Protein 2KZC (pdb70)

B-factor: mean 36.22, std 22.62, range [0.11, 75.14]

Radius of gyration: 12.34 Å; Cα contacts (8 Å, |Δi|>4): 78; chains: 1; bounding box: 36×29×21 Å

Sequence (85 aa):
GMQFKAEARRNKLMGLWVAEVLGKSGDEANAYAAEVVKADFEEAGHEDVMRKVLGDLDGKRPEAEVRAKYEGLMAVAKAQLMDELGMQFKAEARRNKLMGLWVAEVLGKSGDEANAYAAEVVKADFEEAGHEDVMRKVLGDLDGKRPEAEVRAKYEGLMAVAKAQLMDELGMQFKAEARRNKLMGLWVAEVLGKSGDEANAYAAEVVKADFEEAGHEDVMRKVLGDLDGKRPEAEVRAKYEGLMAVAKAQLMDELGMQFKAEARRNKLMGLWVAEVLGKSGDEANAYAAEVVKADFEEAGHEDVMRKVLGDLDGKRPEAEVRAKYEGLMAVAKAQLMDELGMQFKAEARRNKLMGLWVAEVLGKSGDEANAYAAEVVKADFEEAGHEDVMRKVLGDLDGKRPEAEVRAKYEGLMAVAKAQLMDELGMQFKAEARRNKLMGLWVAEVLGKSGDEANAYAAEVVKADFEEAGHEDVMRKVLGDLDGKRPEAEVRAKYEGLMAVAKAQLMDELGMQFKAEARRNKLMGLWVAEVLGKSGDEANAYAAEVVKADFEEAGHEDVMRKVLGDLDGKRPEAEVRAKYEGLMAVAKAQLMDELGMQFKAEARRNKLMGLWVAEVLGKSGDEANAYAAEVVKADFEEAGHEDVMRKVLGDLDGKRPEAEVRAKYEGLMAVAKAQLMDELGMQFKAEARRNKLMGLWVAEVLGKSGDEANAYAAEVVKADFEEAGHEDVMRKVLGDLDGKRPEAEVRAKYEGLMAVAKAQLMDELGMQFKAEARRNKLMGLWVAEVLGKSGDEANAYAAEVVKADFEEAGHEDVMRKVLGDLDGKRPEAEVRAKYEGLMAVAKAQLMDELGMQFKAEARRNKLMGLWVAEVLGKSGDEANAYAAEVVKADFEEAGHEDVMRKVLGDLDGKRPEAEVRAKYEGLMAVAKAQLMDELGMQFKAEARRNKLMGLWVAEVLGKSGDEANAYAAEVVKADFEEAGHEDVMRKVLGDLDGKRPEAEVRAKYEGLMAVAKAQLMDELGMQFKAEARRNKLMGLWVAEVLGKSGDEANAYAAEVVKADFEEAGHEDVMRKVLGDLDGKRPEAEVRAKYEGLMAVAKAQLMDELGMQFKAEARRNKLMGLWVAEVLGKSGDEANAYAAEVVKADFEEAGHEDVMRKVLGDLDGKRPEAEVRAKYEGLMAVAKAQLMDELGMQFKAEARRNKLMGLWVAEVLGKSGDEANAYAAEVVKADFEEAGHEDVMRKVLGDLDGKRPEAEVRAKYEGLMAVAKAQLMDELGMQFKAEARRNKLMGLWVAEVLGKSGDEANAYAAEVVKADFEEAGHEDVMRKVLGDLDGKRPEAEVRAKYEGLMAVAKAQLMDELGMQFKAEARRNKLMGLWVAEVLGKSGDEANAYAAEVVKADFEEAGHEDVMRKVLGDLDGKRPEAEVRAKYEGLMAVAKAQLMDELGMQFKAEARRNKLMGLWVAEVLGKSGDEANAYAAEVVKADFEEAGHEDVMRKVLGDLDGKRPEAEVRAKYEGLMAVAKAQLMDELGMQFKAEARRNKLMGLWVAEVLGKSGDEANAYAAEVVKADFEEAGHEDVMRKVLGDLDGKRPEAEVRAKYEGLMAVAKAQLMDELGMQFKAEARRNKLMGLWVAEVLGKSGDEANAYAAEVVKADFEEAGHEDVMRKVLGDLDGKRPEAEVRAKYEGLMAVAKAQLMDEL

Secondary structure (DSSP, 8-state):
--HHHHHHHHHHHHHHHHHHHHT--HHHHHHHHHHGGGSSSSSSSSSHHHHHHHHHHTTSS-HHHHHHHHHHHHHHHHHHHHH--

Structure (mmCIF, N/CA/C/O backbone):
data_2KZC
#
_entry.id   2KZC
#
loop_
_atom_site.group_PDB
_atom_site.id
_atom_site.type_symbol
_atom_site.label_atom_id
_atom_site.label_alt_id
_atom_site.label_comp_id
_atom_site.label_asym_id
_atom_site.label_entity_id
_atom_site.label_seq_id
_atom_site.pdbx_PDB_ins_code
_atom_site.Cartn_x
_atom_site.Cartn_y
_atom_site.Cartn_z
_atom_site.occupancy
_atom_site.B_iso_or_equiv
_atom_site.auth_seq_id
_atom_site.auth_comp_id
_atom_site.auth_asym_id
_atom_site.auth_atom_id
_atom_site.pdbx_PDB_model_num
ATOM 1 N N . GLY A 1 1 ? -19.750 6.450 2.674 1.00 41.34 1 GLY A N 1
ATOM 2 C CA . GLY A 1 1 ? -18.695 6.671 1.674 1.00 21.20 1 GLY A CA 1
ATOM 3 C C . GLY A 1 1 ? -17.841 5.427 1.517 1.00 22.02 1 GLY A C 1
ATOM 4 O O . GLY A 1 1 ? -17.751 4.616 2.438 1.00 50.23 1 GLY A O 1
ATOM 8 N N . MET A 1 2 ? -17.193 5.242 0.364 1.00 23.10 2 MET A N 1
ATOM 9 C CA . MET A 1 2 ? -16.323 4.089 0.124 1.00 30.30 2 MET A CA 1
ATOM 10 C C . MET A 1 2 ? -14.845 4.421 0.325 1.00 12.32 2 MET A C 1
ATOM 11 O O . MET A 1 2 ? -14.036 3.500 0.359 1.00 51.55 2 MET A O 1
ATOM 25 N N . GLN A 1 3 ? -14.503 5.702 0.515 1.00 33.02 3 GLN A N 1
ATOM 26 C CA . GLN A 1 3 ? -13.139 6.229 0.542 1.00 41.24 3 GLN A CA 1
ATOM 27 C C . GLN A 1 3 ? -12.184 5.390 1.363 1.00 31.43 3 GLN A C 1
ATOM 28 O O . GLN A 1 3 ? -11.081 5.125 0.928 1.00 33.23 3 GLN A O 1
ATOM 42 N N . PHE A 1 4 ? -12.652 5.004 2.534 1.00 21.14 4 PHE A N 1
ATOM 43 C CA . PHE A 1 4 ? -11.950 4.650 3.753 1.00 33.11 4 PHE A CA 1
ATOM 44 C C . PHE A 1 4 ? -11.750 3.146 3.758 1.00 14.33 4 PHE A C 1
ATOM 45 O O . PHE A 1 4 ? -10.634 2.651 3.850 1.00 2.20 4 PHE A O 1
ATOM 62 N N . LYS A 1 5 ? -12.837 2.412 3.502 1.00 42.15 5 LYS A N 1
ATOM 63 C CA . LYS A 1 5 ? -12.786 0.991 3.191 1.00 65.13 5 LYS A CA 1
ATOM 64 C C . LYS A 1 5 ? -11.820 0.758 2.032 1.00 54.45 5 LYS A C 1
ATOM 65 O O . LYS A 1 5 ? -10.917 -0.072 2.150 1.00 22.00 5 LYS A O 1
ATOM 84 N N . ALA A 1 6 ? -11.983 1.512 0.940 1.00 30.23 6 ALA A N 1
ATOM 85 C CA . ALA A 1 6 ? -11.109 1.461 -0.220 1.00 64.25 6 ALA A CA 1
ATOM 86 C C . ALA A 1 6 ? -9.691 1.908 0.115 1.00 43.25 6 ALA A C 1
ATOM 87 O O . ALA A 1 6 ? -8.756 1.331 -0.436 1.00 11.24 6 ALA A O 1
ATOM 94 N N . GLU A 1 7 ? -9.504 2.919 0.965 1.00 51.24 7 GLU A N 1
ATOM 95 C CA . GLU A 1 7 ? -8.172 3.378 1.386 1.00 71.01 7 GLU A CA 1
ATOM 96 C C . GLU A 1 7 ? -7.470 2.232 2.099 1.00 3.50 7 GLU A C 1
ATOM 97 O O . GLU A 1 7 ? -6.489 1.713 1.581 1.00 45.11 7 GLU A O 1
ATOM 109 N N . ALA A 1 8 ? -8.022 1.761 3.219 1.00 25.10 8 ALA A N 1
ATOM 110 C CA . ALA A 1 8 ? -7.448 0.701 4.029 1.00 24.24 8 ALA A CA 1
ATOM 111 C C . ALA A 1 8 ? -7.045 -0.503 3.172 1.00 5.53 8 ALA A C 1
ATOM 112 O O . ALA A 1 8 ? -5.971 -1.070 3.371 1.00 74.21 8 ALA A O 1
ATOM 119 N N . ARG A 1 9 ? -7.889 -0.890 2.207 1.00 34.22 9 ARG A N 1
ATOM 120 C CA . ARG A 1 9 ? -7.618 -2.006 1.306 1.00 14.14 9 ARG A CA 1
ATOM 121 C C . ARG A 1 9 ? -6.471 -1.676 0.342 1.00 14.52 9 ARG A C 1
ATOM 122 O O . ARG A 1 9 ? -5.556 -2.479 0.207 1.00 22.43 9 ARG A O 1
ATOM 143 N N . ARG A 1 10 ? -6.484 -0.518 -0.332 1.00 31.13 10 ARG A N 1
ATOM 144 C CA . ARG A 1 10 ? -5.418 -0.052 -1.238 1.00 21.51 10 ARG A CA 1
ATOM 145 C C . ARG A 1 10 ? -4.090 -0.037 -0.491 1.00 70.54 10 ARG A C 1
ATOM 146 O O . ARG A 1 10 ? -3.112 -0.603 -0.978 1.00 73.42 10 ARG A O 1
ATOM 167 N N . ASN A 1 11 ? -4.071 0.577 0.682 1.00 2.20 11 ASN A N 1
ATOM 168 C CA . ASN A 1 11 ? -2.876 0.821 1.476 1.00 25.22 11 ASN A CA 1
ATOM 169 C C . ASN A 1 11 ? -2.309 -0.537 1.913 1.00 25.14 11 ASN A C 1
ATOM 170 O O . ASN A 1 11 ? -1.144 -0.842 1.655 1.00 4.44 11 ASN A O 1
ATOM 181 N N . LYS A 1 12 ? -3.155 -1.418 2.469 1.00 62.31 12 LYS A N 1
ATOM 182 C CA . LYS A 1 12 ? -2.796 -2.788 2.862 1.00 53.41 12 LYS A CA 1
ATOM 183 C C . LYS A 1 12 ? -2.233 -3.583 1.686 1.00 2.41 12 LYS A C 1
ATOM 184 O O . LYS A 1 12 ? -1.156 -4.167 1.805 1.00 32.11 12 LYS A O 1
ATOM 203 N N . LEU A 1 13 ? -2.954 -3.618 0.560 1.00 44.43 13 LEU A N 1
ATOM 204 C CA . LEU A 1 13 ? -2.557 -4.385 -0.617 1.00 24.34 13 LEU A CA 1
ATOM 205 C C . LEU A 1 13 ? -1.174 -3.953 -1.093 1.00 25.43 13 LEU A C 1
ATOM 206 O O . LEU A 1 13 ? -0.368 -4.815 -1.444 1.00 22.12 13 LEU A O 1
ATOM 222 N N . MET A 1 14 ? -0.878 -2.645 -1.125 1.00 65.13 14 MET A N 1
ATOM 223 C CA . MET A 1 14 ? 0.432 -2.198 -1.571 1.00 54.35 14 MET A CA 1
ATOM 224 C C . MET A 1 14 ? 1.495 -2.732 -0.625 1.00 13.13 14 MET A C 1
ATOM 225 O O . MET A 1 14 ? 2.507 -3.240 -1.095 1.00 45.15 14 MET A O 1
ATOM 239 N N . GLY A 1 15 ? 1.240 -2.682 0.686 1.00 52.01 15 GLY A N 1
ATOM 240 C CA . GLY A 1 15 ? 2.108 -3.272 1.688 1.00 73.55 15 GLY A CA 1
ATOM 241 C C . GLY A 1 15 ? 2.502 -4.703 1.336 1.00 41.01 15 GLY A C 1
ATOM 242 O O . GLY A 1 15 ? 3.686 -5.009 1.363 1.00 65.41 15 GLY A O 1
ATOM 246 N N . LEU A 1 16 ? 1.555 -5.566 0.957 1.00 13.33 16 LEU A N 1
ATOM 247 C CA . LEU A 1 16 ? 1.869 -6.947 0.602 1.00 13.42 16 LEU A CA 1
ATOM 248 C C . LEU A 1 16 ? 2.759 -7.047 -0.639 1.00 70.51 16 LEU A C 1
ATOM 249 O O . LEU A 1 16 ? 3.631 -7.908 -0.683 1.00 33.55 16 LEU A O 1
ATOM 265 N N . TRP A 1 17 ? 2.563 -6.195 -1.653 1.00 31.14 17 TRP A N 1
ATOM 266 C CA . TRP A 1 17 ? 3.474 -6.167 -2.799 1.00 32.45 17 TRP A CA 1
ATOM 267 C C . TRP A 1 17 ? 4.868 -5.707 -2.361 1.00 53.42 17 TRP A C 1
ATOM 268 O O . TRP A 1 17 ? 5.851 -6.375 -2.667 1.00 2.01 17 TRP A O 1
ATOM 289 N N . VAL A 1 18 ? 4.965 -4.583 -1.645 1.00 21.54 18 VAL A N 1
ATOM 290 C CA . VAL A 1 18 ? 6.246 -4.048 -1.196 1.00 33.51 18 VAL A CA 1
ATOM 291 C C . VAL A 1 18 ? 6.975 -5.093 -0.334 1.00 13.04 18 VAL A C 1
ATOM 292 O O . VAL A 1 18 ? 8.179 -5.270 -0.487 1.00 25.51 18 VAL A O 1
ATOM 305 N N . ALA A 1 19 ? 6.257 -5.814 0.532 1.00 70.34 19 ALA A N 1
ATOM 306 C CA . ALA A 1 19 ? 6.802 -6.892 1.342 1.00 25.23 19 ALA A CA 1
ATOM 307 C C . ALA A 1 19 ? 7.411 -8.002 0.472 1.00 52.04 19 ALA A C 1
ATOM 308 O O . ALA A 1 19 ? 8.533 -8.440 0.737 1.00 52.44 19 ALA A O 1
ATOM 315 N N . GLU A 1 20 ? 6.724 -8.430 -0.591 1.00 24.22 20 GLU A N 1
ATOM 316 C CA . GLU A 1 20 ? 7.246 -9.437 -1.502 1.00 5.04 20 GLU A CA 1
ATOM 317 C C . GLU A 1 20 ? 8.509 -8.919 -2.202 1.00 2.25 20 GLU A C 1
ATOM 318 O O . GLU A 1 20 ? 9.481 -9.660 -2.335 1.00 65.22 20 GLU A O 1
ATOM 330 N N . VAL A 1 21 ? 8.531 -7.639 -2.581 1.00 52.31 21 VAL A N 1
ATOM 331 C CA . VAL A 1 21 ? 9.709 -6.988 -3.145 1.00 4.13 21 VAL A CA 1
ATOM 332 C C . VAL A 1 21 ? 10.851 -6.915 -2.121 1.00 3.43 21 VAL A C 1
ATOM 333 O O . VAL A 1 21 ? 12.009 -7.002 -2.532 1.00 21.54 21 VAL A O 1
ATOM 346 N N . LEU A 1 22 ? 10.573 -6.757 -0.820 1.00 72.23 22 LEU A N 1
ATOM 347 C CA . LEU A 1 22 ? 11.599 -6.805 0.223 1.00 10.44 22 LEU A CA 1
ATOM 348 C C . LEU A 1 22 ? 12.190 -8.210 0.330 1.00 44.01 22 LEU A C 1
ATOM 349 O O . LEU A 1 22 ? 13.383 -8.337 0.607 1.00 21.25 22 LEU A O 1
ATOM 365 N N . GLY A 1 23 ? 11.397 -9.257 0.086 1.00 61.43 23 GLY A N 1
ATOM 366 C CA . GLY A 1 23 ? 11.764 -10.635 0.408 1.00 0.15 23 GLY A CA 1
ATOM 367 C C . GLY A 1 23 ? 11.191 -11.062 1.762 1.00 60.33 23 GLY A C 1
ATOM 368 O O . GLY A 1 23 ? 11.608 -12.070 2.340 1.00 22.45 23 GLY A O 1
ATOM 372 N N . LYS A 1 24 ? 10.221 -10.316 2.300 1.00 41.11 24 LYS A N 1
ATOM 373 C CA . LYS A 1 24 ? 9.401 -10.796 3.405 1.00 14.22 24 LYS A CA 1
ATOM 374 C C . LYS A 1 24 ? 8.570 -11.976 2.919 1.00 13.12 24 LYS A C 1
ATOM 375 O O . LYS A 1 24 ? 8.353 -12.146 1.712 1.00 12.24 24 LYS A O 1
ATOM 394 N N . SER A 1 25 ? 8.021 -12.738 3.850 1.00 31.44 25 SER A N 1
ATOM 395 C CA . SER A 1 25 ? 7.052 -13.773 3.547 1.00 22.32 25 SER A CA 1
ATOM 396 C C . SER A 1 25 ? 6.134 -13.960 4.754 1.00 73.20 25 SER A C 1
ATOM 397 O O . SER A 1 25 ? 6.354 -13.362 5.812 1.00 64.13 25 SER A O 1
ATOM 405 N N . GLY A 1 26 ? 5.091 -14.777 4.598 1.00 24.25 26 GLY A N 1
ATOM 406 C CA . GLY A 1 26 ? 4.202 -15.162 5.678 1.00 51.11 26 GLY A CA 1
ATOM 407 C C . GLY A 1 26 ? 3.668 -13.951 6.428 1.00 13.12 26 GLY A C 1
ATOM 408 O O . GLY A 1 26 ? 3.098 -13.030 5.830 1.00 41.43 26 GLY A O 1
ATOM 412 N N . ASP A 1 27 ? 3.844 -13.963 7.748 1.00 43.51 27 ASP A N 1
ATOM 413 C CA . ASP A 1 27 ? 3.303 -12.953 8.646 1.00 20.43 27 ASP A CA 1
ATOM 414 C C . ASP A 1 27 ? 4.125 -11.668 8.624 1.00 75.01 27 ASP A C 1
ATOM 415 O O . ASP A 1 27 ? 3.534 -10.620 8.878 1.00 11.23 27 ASP A O 1
ATOM 424 N N . GLU A 1 28 ? 5.415 -11.687 8.246 1.00 40.33 28 GLU A N 1
ATOM 425 C CA . GLU A 1 28 ? 6.207 -10.473 8.106 1.00 40.13 28 GLU A CA 1
ATOM 426 C C . GLU A 1 28 ? 5.538 -9.525 7.113 1.00 62.34 28 GLU A C 1
ATOM 427 O O . GLU A 1 28 ? 5.550 -8.305 7.303 1.00 31.32 28 GLU A O 1
ATOM 439 N N . ALA A 1 29 ? 4.959 -10.103 6.056 1.00 0.21 29 ALA A N 1
ATOM 440 C CA . ALA A 1 29 ? 4.244 -9.382 5.021 1.00 44.22 29 ALA A CA 1
ATOM 441 C C . ALA A 1 29 ? 2.936 -8.800 5.551 1.00 4.53 29 ALA A C 1
ATOM 442 O O . ALA A 1 29 ? 2.547 -7.702 5.166 1.00 61.13 29 ALA A O 1
ATOM 449 N N . ASN A 1 30 ? 2.238 -9.541 6.410 1.00 75.01 30 ASN A N 1
ATOM 450 C CA . ASN A 1 30 ? 0.948 -9.144 6.971 1.00 3.23 30 ASN A CA 1
ATOM 451 C C . ASN A 1 30 ? 1.160 -8.013 7.966 1.00 62.00 30 ASN A C 1
ATOM 452 O O . ASN A 1 30 ? 0.383 -7.057 7.991 1.00 40.24 30 ASN A O 1
ATOM 463 N N . ALA A 1 31 ? 2.222 -8.096 8.769 1.00 22.11 31 ALA A N 1
ATOM 464 C CA . ALA A 1 31 ? 2.617 -7.033 9.675 1.00 53.14 31 ALA A CA 1
ATOM 465 C C . ALA A 1 31 ? 2.997 -5.776 8.891 1.00 73.31 31 ALA A C 1
ATOM 466 O O . ALA A 1 31 ? 2.558 -4.672 9.229 1.00 11.44 31 ALA A O 1
ATOM 473 N N . TYR A 1 32 ? 3.757 -5.943 7.806 1.00 13.44 32 TYR A N 1
ATOM 474 C CA . TYR A 1 32 ? 4.134 -4.828 6.945 1.00 73.01 32 TYR A CA 1
ATOM 475 C C . TYR A 1 32 ? 2.897 -4.203 6.286 1.00 73.04 32 TYR A C 1
ATOM 476 O O . TYR A 1 32 ? 2.779 -2.982 6.146 1.00 23.24 32 TYR A O 1
ATOM 494 N N . ALA A 1 33 ? 1.918 -5.032 5.924 1.00 54.22 33 ALA A N 1
ATOM 495 C CA . ALA A 1 33 ? 0.652 -4.591 5.367 1.00 60.21 33 ALA A CA 1
ATOM 496 C C . ALA A 1 33 ? -0.245 -3.880 6.397 1.00 41.52 33 ALA A C 1
ATOM 497 O O . ALA A 1 33 ? -1.327 -3.409 6.035 1.00 21.30 33 ALA A O 1
ATOM 504 N N . ALA A 1 34 ? 0.162 -3.774 7.667 1.00 1.51 34 ALA A N 1
ATOM 505 C CA . ALA A 1 34 ? -0.404 -2.808 8.603 1.00 21.00 34 ALA A CA 1
ATOM 506 C C . ALA A 1 34 ? 0.393 -1.503 8.563 1.00 24.03 34 ALA A C 1
ATOM 507 O O . ALA A 1 34 ? -0.214 -0.438 8.578 1.00 25.03 34 ALA A O 1
ATOM 514 N N . GLU A 1 35 ? 1.725 -1.559 8.475 1.00 0.20 35 GLU A N 1
ATOM 515 C CA . GLU A 1 35 ? 2.583 -0.372 8.499 1.00 42.52 35 GLU A CA 1
ATOM 516 C C . GLU A 1 35 ? 2.203 0.631 7.412 1.00 42.31 35 GLU A C 1
ATOM 517 O O . GLU A 1 35 ? 2.068 1.821 7.690 1.00 33.30 35 GLU A O 1
ATOM 529 N N . VAL A 1 36 ? 2.007 0.178 6.169 1.00 41.35 36 VAL A N 1
ATOM 530 C CA . VAL A 1 36 ? 1.675 1.083 5.065 1.00 53.11 36 VAL A CA 1
ATOM 531 C C . VAL A 1 36 ? 0.300 1.736 5.281 1.00 13.33 36 VAL A C 1
ATOM 532 O O . VAL A 1 36 ? 0.047 2.818 4.767 1.00 70.03 36 VAL A O 1
ATOM 545 N N . VAL A 1 37 ? -0.587 1.126 6.067 1.00 14.24 37 VAL A N 1
ATOM 546 C CA . VAL A 1 37 ? -1.903 1.665 6.412 1.00 61.41 37 VAL A CA 1
ATOM 547 C C . VAL A 1 37 ? -1.801 2.703 7.546 1.00 51.51 37 VAL A C 1
ATOM 548 O O . VAL A 1 37 ? -2.767 3.379 7.890 1.00 25.11 37 VAL A O 1
ATOM 561 N N . LYS A 1 38 ? -0.644 2.796 8.182 1.00 2.44 38 LYS A N 1
ATOM 562 C CA . LYS A 1 38 ? -0.399 3.542 9.400 1.00 52.41 38 LYS A CA 1
ATOM 563 C C . LYS A 1 38 ? 0.532 4.735 9.136 1.00 10.54 38 LYS A C 1
ATOM 564 O O . LYS A 1 38 ? 1.328 5.101 10.006 1.00 63.22 38 LYS A O 1
ATOM 583 N N . ALA A 1 39 ? 0.431 5.343 7.946 1.00 41.34 39 ALA A N 1
ATOM 584 C CA . ALA A 1 39 ? 1.301 6.432 7.491 1.00 65.22 39 ALA A CA 1
ATOM 585 C C . ALA A 1 39 ? 0.551 7.516 6.689 1.00 42.12 39 ALA A C 1
ATOM 586 O O . ALA A 1 39 ? 1.130 8.198 5.843 1.00 1.40 39 ALA A O 1
ATOM 593 N N . ASP A 1 40 ? -0.769 7.639 6.868 1.00 4.24 40 ASP A N 1
ATOM 594 C CA . ASP A 1 40 ? -1.651 8.421 5.988 1.00 41.53 40 ASP A CA 1
ATOM 595 C C . ASP A 1 40 ? -2.442 9.516 6.716 1.00 32.43 40 ASP A C 1
ATOM 596 O O . ASP A 1 40 ? -3.312 10.164 6.121 1.00 70.35 40 ASP A O 1
ATOM 605 N N . PHE A 1 41 ? -2.092 9.777 7.979 1.00 42.52 41 PHE A N 1
ATOM 606 C CA . PHE A 1 41 ? -2.761 10.742 8.851 1.00 4.41 41 PHE A CA 1
ATOM 607 C C . PHE A 1 41 ? -1.998 12.056 8.920 1.00 1.40 41 PHE A C 1
ATOM 608 O O . PHE A 1 41 ? -2.592 13.125 9.044 1.00 71.35 41 PHE A O 1
ATOM 625 N N . GLU A 1 42 ? -0.671 11.979 8.919 1.00 13.43 42 GLU A N 1
ATOM 626 C CA . GLU A 1 42 ? 0.200 13.129 9.091 1.00 41.33 42 GLU A CA 1
ATOM 627 C C . GLU A 1 42 ? 0.137 14.070 7.885 1.00 31.10 42 GLU A C 1
ATOM 628 O O . GLU A 1 42 ? 0.197 15.286 8.071 1.00 34.22 42 GLU A O 1
ATOM 640 N N . GLU A 1 43 ? -0.047 13.533 6.679 1.00 21.20 43 GLU A N 1
ATOM 641 C CA . GLU A 1 43 ? -0.169 14.265 5.425 1.00 21.43 43 GLU A CA 1
ATOM 642 C C . GLU A 1 43 ? -1.154 13.503 4.546 1.00 44.44 43 GLU A C 1
ATOM 643 O O . GLU A 1 43 ? -1.057 12.276 4.436 1.00 3.50 43 GLU A O 1
ATOM 655 N N . ALA A 1 44 ? -2.063 14.233 3.902 1.00 50.23 44 ALA A N 1
ATOM 656 C CA . ALA A 1 44 ? -3.058 13.705 2.982 1.00 65.45 44 ALA A CA 1
ATOM 657 C C . ALA A 1 44 ? -2.422 13.197 1.676 1.00 32.10 44 ALA A C 1
ATOM 658 O O . ALA A 1 44 ? -1.226 13.380 1.423 1.00 10.23 44 ALA A O 1
ATOM 665 N N . GLY A 1 45 ? -3.254 12.644 0.791 1.00 63.22 45 GLY A N 1
ATOM 666 C CA . GLY A 1 45 ? -2.897 12.372 -0.593 1.00 53.21 45 GLY A CA 1
ATOM 667 C C . GLY A 1 45 ? -1.963 11.176 -0.683 1.00 72.45 45 GLY A C 1
ATOM 668 O O . GLY A 1 45 ? -2.409 10.046 -0.492 1.00 41.15 45 GLY A O 1
ATOM 672 N N . HIS A 1 46 ? -0.684 11.399 -0.996 1.00 52.24 46 HIS A N 1
ATOM 673 C CA . HIS A 1 46 ? 0.353 10.377 -0.977 1.00 64.21 46 HIS A CA 1
ATOM 674 C C . HIS A 1 46 ? 1.735 11.032 -0.851 1.00 53.44 46 HIS A C 1
ATOM 675 O O . HIS A 1 46 ? 2.477 11.134 -1.829 1.00 70.31 46 HIS A O 1
ATOM 689 N N . GLU A 1 47 ? 2.080 11.506 0.342 1.00 44.31 47 GLU A N 1
ATOM 690 C CA . GLU A 1 47 ? 3.337 12.208 0.576 1.00 5.10 47 GLU A CA 1
ATOM 691 C C . GLU A 1 47 ? 4.148 11.358 1.552 1.00 30.44 47 GLU A C 1
ATOM 692 O O . GLU A 1 47 ? 5.004 10.578 1.128 1.00 12.13 47 GLU A O 1
ATOM 704 N N . ASP A 1 48 ? 3.831 11.434 2.846 1.00 11.52 48 ASP A N 1
ATOM 705 C CA . ASP A 1 48 ? 4.559 10.746 3.913 1.00 44.32 48 ASP A CA 1
ATOM 706 C C . ASP A 1 48 ? 4.476 9.208 3.819 1.00 45.51 48 ASP A C 1
ATOM 707 O O . ASP A 1 48 ? 5.364 8.513 4.322 1.00 33.23 48 ASP A O 1
ATOM 716 N N . VAL A 1 49 ? 3.483 8.681 3.087 1.00 10.42 49 VAL A N 1
ATOM 717 C CA . VAL A 1 49 ? 3.396 7.268 2.712 1.00 50.53 49 VAL A CA 1
ATOM 718 C C . VAL A 1 49 ? 4.581 6.904 1.823 1.00 72.45 49 VAL A C 1
ATOM 719 O O . VAL A 1 49 ? 5.244 5.895 2.064 1.00 63.24 49 VAL A O 1
ATOM 732 N N . MET A 1 50 ? 4.820 7.670 0.754 1.00 21.40 50 MET A N 1
ATOM 733 C CA . MET A 1 50 ? 5.741 7.263 -0.292 1.00 12.23 50 MET A CA 1
ATOM 734 C C . MET A 1 50 ? 7.144 7.197 0.281 1.00 41.42 50 MET A C 1
ATOM 735 O O . MET A 1 50 ? 7.778 6.152 0.210 1.00 65.21 50 MET A O 1
ATOM 749 N N . ARG A 1 51 ? 7.608 8.255 0.942 1.00 25.24 51 ARG A N 1
ATOM 750 C CA . ARG A 1 51 ? 8.867 8.243 1.657 1.00 11.41 51 ARG A CA 1
ATOM 751 C C . ARG A 1 51 ? 8.996 7.082 2.648 1.00 62.34 51 ARG A C 1
ATOM 752 O O . ARG A 1 51 ? 10.103 6.556 2.774 1.00 14.42 51 ARG A O 1
ATOM 773 N N . LYS A 1 52 ? 7.918 6.653 3.319 1.00 64.25 52 LYS A N 1
ATOM 774 C CA . LYS A 1 52 ? 7.951 5.482 4.194 1.00 45.31 52 LYS A CA 1
ATOM 775 C C . LYS A 1 52 ? 8.298 4.239 3.375 1.00 32.23 52 LYS A C 1
ATOM 776 O O . LYS A 1 52 ? 9.276 3.566 3.691 1.00 65.53 52 LYS A O 1
ATOM 795 N N . VAL A 1 53 ? 7.526 3.894 2.340 1.00 54.01 53 VAL A N 1
ATOM 796 C CA . VAL A 1 53 ? 7.761 2.660 1.591 1.00 21.33 53 VAL A CA 1
ATOM 797 C C . VAL A 1 53 ? 9.081 2.717 0.827 1.00 72.54 53 VAL A C 1
ATOM 798 O O . VAL A 1 53 ? 9.728 1.679 0.655 1.00 14.03 53 VAL A O 1
ATOM 811 N N . LEU A 1 54 ? 9.472 3.893 0.333 1.00 1.14 54 LEU A N 1
ATOM 812 C CA . LEU A 1 54 ? 10.660 4.059 -0.486 1.00 21.53 54 LEU A CA 1
ATOM 813 C C . LEU A 1 54 ? 11.903 3.900 0.386 1.00 1.40 54 LEU A C 1
ATOM 814 O O . LEU A 1 54 ? 12.801 3.143 0.026 1.00 65.45 54 LEU A O 1
ATOM 830 N N . GLY A 1 55 ? 11.941 4.574 1.541 1.00 74.11 55 GLY A N 1
ATOM 831 C CA . GLY A 1 55 ? 13.022 4.436 2.507 1.00 12.42 55 GLY A CA 1
ATOM 832 C C . GLY A 1 55 ? 13.096 3.009 3.031 1.00 24.32 55 GLY A C 1
ATOM 833 O O . GLY A 1 55 ? 14.185 2.442 3.124 1.00 45.22 55 GLY A O 1
ATOM 837 N N . ASP A 1 56 ? 11.944 2.386 3.304 1.00 64.34 56 ASP A N 1
ATOM 838 C CA . ASP A 1 56 ? 11.911 0.998 3.747 1.00 73.23 56 ASP A CA 1
ATOM 839 C C . ASP A 1 56 ? 12.468 0.082 2.649 1.00 52.34 56 ASP A C 1
ATOM 840 O O . ASP A 1 56 ? 13.204 -0.849 2.966 1.00 31.44 56 ASP A O 1
ATOM 849 N N . LEU A 1 57 ? 12.158 0.330 1.362 1.00 31.23 57 LEU A N 1
ATOM 850 C CA . LEU A 1 57 ? 12.685 -0.467 0.250 1.00 73.24 57 LEU A CA 1
ATOM 851 C C . LEU A 1 57 ? 14.182 -0.276 0.050 1.00 1.43 57 LEU A C 1
ATOM 852 O O . LEU A 1 57 ? 14.796 -1.141 -0.564 1.00 12.12 57 LEU A O 1
ATOM 868 N N . ASP A 1 58 ? 14.779 0.817 0.527 1.00 33.30 58 ASP A N 1
ATOM 869 C CA . ASP A 1 58 ? 16.235 0.987 0.575 1.00 4.20 58 ASP A CA 1
ATOM 870 C C . ASP A 1 58 ? 16.880 1.029 -0.818 1.00 62.23 58 ASP A C 1
ATOM 871 O O . ASP A 1 58 ? 18.071 0.759 -0.973 1.00 21.50 58 ASP A O 1
ATOM 880 N N . GLY A 1 59 ? 16.085 1.337 -1.848 1.00 73.24 59 GLY A N 1
ATOM 881 C CA . GLY A 1 59 ? 16.514 1.361 -3.239 1.00 10.14 59 GLY A CA 1
ATOM 882 C C . GLY A 1 59 ? 16.237 0.053 -3.979 1.00 3.00 59 GLY A C 1
ATOM 883 O O . GLY A 1 59 ? 16.746 -0.108 -5.092 1.00 71.51 59 GLY A O 1
ATOM 887 N N . LYS A 1 60 ? 15.479 -0.894 -3.406 1.00 30.51 60 LYS A N 1
ATOM 888 C CA . LYS A 1 60 ? 15.220 -2.192 -4.019 1.00 10.43 60 LYS A CA 1
ATOM 889 C C . LYS A 1 60 ? 14.417 -2.101 -5.319 1.00 3.35 60 LYS A C 1
ATOM 890 O O . LYS A 1 60 ? 14.511 -3.028 -6.127 1.00 65.14 60 LYS A O 1
ATOM 909 N N . ARG A 1 61 ? 13.590 -1.067 -5.517 1.00 5.40 61 ARG A N 1
ATOM 910 C CA . ARG A 1 61 ? 12.898 -0.844 -6.790 1.00 12.04 61 ARG A CA 1
ATOM 911 C C . ARG A 1 61 ? 12.902 0.635 -7.146 1.00 71.23 61 ARG A C 1
ATOM 912 O O . ARG A 1 61 ? 12.884 1.468 -6.236 1.00 21.10 61 ARG A O 1
ATOM 933 N N . PRO A 1 62 ? 12.812 0.968 -8.443 1.00 70.35 62 PRO A N 1
ATOM 934 C CA . PRO A 1 62 ? 12.670 2.341 -8.879 1.00 63.13 62 PRO A CA 1
ATOM 935 C C . PRO A 1 62 ? 11.345 2.899 -8.389 1.00 51.22 62 PRO A C 1
ATOM 936 O O . PRO A 1 62 ? 10.326 2.201 -8.376 1.00 30.11 62 PRO A O 1
ATOM 947 N N . GLU A 1 63 ? 11.336 4.189 -8.069 1.00 45.22 63 GLU A N 1
ATOM 948 C CA . GLU A 1 63 ? 10.139 4.892 -7.653 1.00 42.04 63 GLU A CA 1
ATOM 949 C C . GLU A 1 63 ? 9.051 4.767 -8.722 1.00 43.44 63 GLU A C 1
ATOM 950 O O . GLU A 1 63 ? 7.894 4.560 -8.369 1.00 12.31 63 GLU A O 1
ATOM 962 N N . ALA A 1 64 ? 9.405 4.842 -10.012 1.00 54.22 64 ALA A N 1
ATOM 963 C CA . ALA A 1 64 ? 8.434 4.762 -11.097 1.00 1.04 64 ALA A CA 1
ATOM 964 C C . ALA A 1 64 ? 7.617 3.465 -11.054 1.00 53.15 64 ALA A C 1
ATOM 965 O O . ALA A 1 64 ? 6.408 3.515 -11.297 1.00 25.51 64 ALA A O 1
ATOM 972 N N . GLU A 1 65 ? 8.236 2.324 -10.732 1.00 64.13 65 GLU A N 1
ATOM 973 C CA . GLU A 1 65 ? 7.514 1.078 -10.518 1.00 13.10 65 GLU A CA 1
ATOM 974 C C . GLU A 1 65 ? 6.615 1.212 -9.283 1.00 54.35 65 GLU A C 1
ATOM 975 O O . GLU A 1 65 ? 5.410 0.968 -9.346 1.00 3.13 65 GLU A O 1
ATOM 987 N N . VAL A 1 66 ? 7.196 1.645 -8.166 1.00 33.20 66 VAL A N 1
ATOM 988 C CA . VAL A 1 66 ? 6.555 1.716 -6.859 1.00 53.13 66 VAL A CA 1
ATOM 989 C C . VAL A 1 66 ? 5.294 2.593 -6.873 1.00 11.43 66 VAL A C 1
ATOM 990 O O . VAL A 1 66 ? 4.215 2.127 -6.489 1.00 11.30 66 VAL A O 1
ATOM 1003 N N . ARG A 1 67 ? 5.396 3.869 -7.269 1.00 25.52 67 ARG A N 1
ATOM 1004 C CA . ARG A 1 67 ? 4.245 4.769 -7.211 1.00 22.53 67 ARG A CA 1
ATOM 1005 C C . ARG A 1 67 ? 3.164 4.326 -8.190 1.00 73.31 67 ARG A C 1
ATOM 1006 O O . ARG A 1 67 ? 1.987 4.409 -7.843 1.00 21.23 67 ARG A O 1
ATOM 1027 N N . ALA A 1 68 ? 3.534 3.794 -9.361 1.00 70.24 68 ALA A N 1
ATOM 1028 C CA . ALA A 1 68 ? 2.555 3.268 -10.300 1.00 3.01 68 ALA A CA 1
ATOM 1029 C C . ALA A 1 68 ? 1.787 2.109 -9.673 1.00 34.44 68 ALA A C 1
ATOM 1030 O O . ALA A 1 68 ? 0.565 2.043 -9.820 1.00 5.34 68 ALA A O 1
ATOM 1037 N N . LYS A 1 69 ? 2.485 1.216 -8.957 1.00 2.24 69 LYS A N 1
ATOM 1038 C CA . LYS A 1 69 ? 1.861 0.104 -8.256 1.00 24.34 69 LYS A CA 1
ATOM 1039 C C . LYS A 1 69 ? 0.749 0.627 -7.351 1.00 51.02 69 LYS A C 1
ATOM 1040 O O . LYS A 1 69 ? -0.380 0.144 -7.443 1.00 33.53 69 LYS A O 1
ATOM 1059 N N . TYR A 1 70 ? 1.068 1.598 -6.488 1.00 62.22 70 TYR A N 1
ATOM 1060 C CA . TYR A 1 70 ? 0.151 2.192 -5.520 1.00 13.40 70 TYR A CA 1
ATOM 1061 C C . TYR A 1 70 ? -1.071 2.777 -6.226 1.00 24.32 70 TYR A C 1
ATOM 1062 O O . TYR A 1 70 ? -2.204 2.401 -5.919 1.00 32.51 70 TYR A O 1
ATOM 1080 N N . GLU A 1 71 ? -0.833 3.650 -7.205 1.00 11.30 71 GLU A N 1
ATOM 1081 C CA . GLU A 1 71 ? -1.864 4.370 -7.936 1.00 41.42 71 GLU A CA 1
ATOM 1082 C C . GLU A 1 71 ? -2.823 3.402 -8.633 1.00 23.54 71 GLU A C 1
ATOM 1083 O O . GLU A 1 71 ? -4.046 3.587 -8.588 1.00 43.21 71 GLU A O 1
ATOM 1095 N N . GLY A 1 72 ? -2.282 2.373 -9.291 1.00 23.11 72 GLY A N 1
ATOM 1096 C CA . GLY A 1 72 ? -3.059 1.370 -10.002 1.00 74.15 72 GLY A CA 1
ATOM 1097 C C . GLY A 1 72 ? -3.913 0.534 -9.051 1.00 34.42 72 GLY A C 1
ATOM 1098 O O . GLY A 1 72 ? -4.978 0.039 -9.438 1.00 62.53 72 GLY A O 1
ATOM 1102 N N . LEU A 1 73 ? -3.487 0.393 -7.793 1.00 44.05 73 LEU A N 1
ATOM 1103 C CA . LEU A 1 73 ? -4.114 -0.500 -6.832 1.00 43.02 73 LEU A CA 1
ATOM 1104 C C . LEU A 1 73 ? -5.450 0.014 -6.330 1.00 64.15 73 LEU A C 1
ATOM 1105 O O . LEU A 1 73 ? -6.203 -0.774 -5.775 1.00 64.11 73 LEU A O 1
ATOM 1121 N N . MET A 1 74 ? -5.782 1.296 -6.505 1.00 34.40 74 MET A N 1
ATOM 1122 C CA . MET A 1 74 ? -7.082 1.817 -6.077 1.00 44.35 74 MET A CA 1
ATOM 1123 C C . MET A 1 74 ? -8.217 1.062 -6.776 1.00 10.32 74 MET A C 1
ATOM 1124 O O . MET A 1 74 ? -9.212 0.711 -6.139 1.00 45.23 74 MET A O 1
ATOM 1138 N N . ALA A 1 75 ? -8.045 0.752 -8.065 1.00 30.23 75 ALA A N 1
ATOM 1139 C CA . ALA A 1 75 ? -9.000 -0.053 -8.810 1.00 31.14 75 ALA A CA 1
ATOM 1140 C C . ALA A 1 75 ? -9.118 -1.453 -8.201 1.00 1.40 75 ALA A C 1
ATOM 1141 O O . ALA A 1 75 ? -10.227 -1.913 -7.933 1.00 30.23 75 ALA A O 1
ATOM 1148 N N . VAL A 1 76 ? -7.983 -2.126 -7.992 1.00 5.11 76 VAL A N 1
ATOM 1149 C CA . VAL A 1 76 ? -7.925 -3.483 -7.455 1.00 24.11 76 VAL A CA 1
ATOM 1150 C C . VAL A 1 76 ? -8.588 -3.510 -6.084 1.00 72.23 76 VAL A C 1
ATOM 1151 O O . VAL A 1 76 ? -9.440 -4.352 -5.823 1.00 30.50 76 VAL A O 1
ATOM 1164 N N . ALA A 1 77 ? -8.232 -2.559 -5.222 1.00 41.42 77 ALA A N 1
ATOM 1165 C CA . ALA A 1 77 ? -8.681 -2.469 -3.851 1.00 33.13 77 ALA A CA 1
ATOM 1166 C C . ALA A 1 77 ? -10.211 -2.530 -3.801 1.00 54.05 77 ALA A C 1
ATOM 1167 O O . ALA A 1 77 ? -10.809 -3.257 -3.012 1.00 10.04 77 ALA A O 1
ATOM 1174 N N . LYS A 1 78 ? -10.842 -1.738 -4.668 1.00 54.14 78 LYS A N 1
ATOM 1175 C CA . LYS A 1 78 ? -12.284 -1.625 -4.796 1.00 12.03 78 LYS A CA 1
ATOM 1176 C C . LYS A 1 78 ? -12.922 -2.803 -5.505 1.00 52.41 78 LYS A C 1
ATOM 1177 O O . LYS A 1 78 ? -14.112 -3.015 -5.263 1.00 21.13 78 LYS A O 1
ATOM 1196 N N . ALA A 1 79 ? -12.196 -3.535 -6.352 1.00 30.11 79 ALA A N 1
ATOM 1197 C CA . ALA A 1 79 ? -12.663 -4.823 -6.834 1.00 45.23 79 ALA A CA 1
ATOM 1198 C C . ALA A 1 79 ? -12.857 -5.705 -5.609 1.00 72.34 79 ALA A C 1
ATOM 1199 O O . ALA A 1 79 ? -13.978 -6.126 -5.350 1.00 52.02 79 ALA A O 1
ATOM 1206 N N . GLN A 1 80 ? -11.801 -5.889 -4.807 1.00 50.01 80 GLN A N 1
ATOM 1207 C CA . GLN A 1 80 ? -11.808 -6.833 -3.696 1.00 63.43 80 GLN A CA 1
ATOM 1208 C C . GLN A 1 80 ? -12.981 -6.608 -2.755 1.00 12.32 80 GLN A C 1
ATOM 1209 O O . GLN A 1 80 ? -13.574 -7.555 -2.289 1.00 3.14 80 GLN A O 1
ATOM 1223 N N . LEU A 1 81 ? -13.321 -5.366 -2.439 1.00 50.55 81 LEU A N 1
ATOM 1224 C CA . LEU A 1 81 ? -14.355 -5.039 -1.462 1.00 63.42 81 LEU A CA 1
ATOM 1225 C C . LEU A 1 81 ? -15.775 -5.298 -1.970 1.00 63.12 81 LEU A C 1
ATOM 1226 O O . LEU A 1 81 ? -16.695 -5.315 -1.150 1.00 44.45 81 LEU A O 1
ATOM 1242 N N . MET A 1 82 ? -15.980 -5.398 -3.285 1.00 22.41 82 MET A N 1
ATOM 1243 C CA . MET A 1 82 ? -17.263 -5.788 -3.876 1.00 51.51 82 MET A CA 1
ATOM 1244 C C . MET A 1 82 ? -17.289 -7.282 -4.221 1.00 5.11 82 MET A C 1
ATOM 1245 O O . MET A 1 82 ? -18.365 -7.866 -4.344 1.00 22.12 82 MET A O 1
ATOM 1259 N N . ASP A 1 83 ? -16.105 -7.875 -4.362 1.00 65.52 83 ASP A N 1
ATOM 1260 C CA . ASP A 1 83 ? -15.808 -9.275 -4.649 1.00 30.40 83 ASP A CA 1
ATOM 1261 C C . ASP A 1 83 ? -15.726 -10.114 -3.363 1.00 42.35 83 ASP A C 1
ATOM 1262 O O . ASP A 1 83 ? -15.934 -11.321 -3.400 1.00 43.20 83 ASP A O 1
ATOM 1271 N N . GLU A 1 84 ? -15.464 -9.492 -2.210 1.00 5.20 84 GLU A N 1
ATOM 1272 C CA . GLU A 1 84 ? -15.420 -10.139 -0.894 1.00 3.51 84 GLU A CA 1
ATOM 1273 C C . GLU A 1 84 ? -16.808 -10.483 -0.323 1.00 41.22 84 GLU A C 1
ATOM 1274 O O . GLU A 1 84 ? -16.918 -11.138 0.718 1.00 74.31 84 GLU A O 1
ATOM 1286 N N . LEU A 1 85 ? -17.836 -9.908 -0.943 1.00 35.01 85 LEU A N 1
ATOM 1287 C CA . LEU A 1 85 ? -19.215 -9.841 -0.475 1.00 60.34 85 LEU A CA 1
ATOM 1288 C C . LEU A 1 85 ? -19.874 -11.212 -0.533 1.00 33.41 85 LEU A C 1
ATOM 1289 O O . LEU A 1 85 ? -19.243 -12.199 -0.964 1.00 32.34 85 LEU A O 1
ATOM 1305 N N . GLY A 1 1 ? -17.596 5.138 4.408 1.00 75.23 1 GLY A N 2
ATOM 1306 C CA . GLY A 1 1 ? -18.098 4.686 3.106 1.00 4.52 1 GLY A CA 2
ATOM 1307 C C . GLY A 1 1 ? -16.951 4.307 2.183 1.00 14.34 1 GLY A C 2
ATOM 1308 O O . GLY A 1 1 ? -15.872 3.909 2.636 1.00 13.41 1 GLY A O 2
ATOM 1312 N N . MET A 1 2 ? -17.200 4.449 0.881 1.00 51.11 2 MET A N 2
ATOM 1313 C CA . MET A 1 2 ? -16.319 4.182 -0.247 1.00 51.24 2 MET A CA 2
ATOM 1314 C C . MET A 1 2 ? -14.928 4.751 0.024 1.00 2.12 2 MET A C 2
ATOM 1315 O O . MET A 1 2 ? -13.967 3.997 0.115 1.00 31.12 2 MET A O 2
ATOM 1329 N N . GLN A 1 3 ? -14.843 6.064 0.250 1.00 51.51 3 GLN A N 2
ATOM 1330 C CA . GLN A 1 3 ? -13.629 6.856 0.438 1.00 51.44 3 GLN A CA 2
ATOM 1331 C C . GLN A 1 3 ? -12.802 6.502 1.682 1.00 22.34 3 GLN A C 2
ATOM 1332 O O . GLN A 1 3 ? -11.829 7.190 1.969 1.00 23.10 3 GLN A O 2
ATOM 1346 N N . PHE A 1 4 ? -13.161 5.460 2.430 1.00 22.51 4 PHE A N 2
ATOM 1347 C CA . PHE A 1 4 ? -12.423 4.936 3.577 1.00 21.14 4 PHE A CA 2
ATOM 1348 C C . PHE A 1 4 ? -12.172 3.447 3.395 1.00 61.42 4 PHE A C 2
ATOM 1349 O O . PHE A 1 4 ? -11.088 2.946 3.693 1.00 53.51 4 PHE A O 2
ATOM 1366 N N . LYS A 1 5 ? -13.189 2.718 2.931 1.00 71.13 5 LYS A N 2
ATOM 1367 C CA . LYS A 1 5 ? -13.069 1.303 2.622 1.00 1.11 5 LYS A CA 2
ATOM 1368 C C . LYS A 1 5 ? -12.013 1.122 1.538 1.00 21.33 5 LYS A C 2
ATOM 1369 O O . LYS A 1 5 ? -11.066 0.352 1.709 1.00 11.24 5 LYS A O 2
ATOM 1388 N N . ALA A 1 6 ? -12.188 1.843 0.427 1.00 12.44 6 ALA A N 2
ATOM 1389 C CA . ALA A 1 6 ? -11.275 1.845 -0.697 1.00 13.11 6 ALA A CA 2
ATOM 1390 C C . ALA A 1 6 ? -9.891 2.243 -0.214 1.00 73.15 6 ALA A C 2
ATOM 1391 O O . ALA A 1 6 ? -8.955 1.523 -0.525 1.00 4.22 6 ALA A O 2
ATOM 1398 N N . GLU A 1 7 ? -9.777 3.324 0.567 1.00 55.02 7 GLU A N 2
ATOM 1399 C CA . GLU A 1 7 ? -8.523 3.819 1.141 1.00 72.32 7 GLU A CA 2
ATOM 1400 C C . GLU A 1 7 ? -7.792 2.683 1.850 1.00 42.21 7 GLU A C 2
ATOM 1401 O O . GLU A 1 7 ? -6.712 2.271 1.429 1.00 44.05 7 GLU A O 2
ATOM 1413 N N . ALA A 1 8 ? -8.421 2.103 2.875 1.00 11.21 8 ALA A N 2
ATOM 1414 C CA . ALA A 1 8 ? -7.820 1.052 3.675 1.00 41.13 8 ALA A CA 2
ATOM 1415 C C . ALA A 1 8 ? -7.345 -0.102 2.795 1.00 73.41 8 ALA A C 2
ATOM 1416 O O . ALA A 1 8 ? -6.211 -0.546 2.945 1.00 62.44 8 ALA A O 2
ATOM 1423 N N . ARG A 1 9 ? -8.177 -0.617 1.877 1.00 12.01 9 ARG A N 2
ATOM 1424 C CA . ARG A 1 9 ? -7.741 -1.712 1.004 1.00 11.01 9 ARG A CA 2
ATOM 1425 C C . ARG A 1 9 ? -6.664 -1.241 0.017 1.00 3.32 9 ARG A C 2
ATOM 1426 O O . ARG A 1 9 ? -5.789 -2.034 -0.304 1.00 71.54 9 ARG A O 2
ATOM 1447 N N . ARG A 1 10 ? -6.657 0.013 -0.452 1.00 62.44 10 ARG A N 2
ATOM 1448 C CA . ARG A 1 10 ? -5.626 0.550 -1.352 1.00 20.33 10 ARG A CA 2
ATOM 1449 C C . ARG A 1 10 ? -4.296 0.509 -0.626 1.00 62.32 10 ARG A C 2
ATOM 1450 O O . ARG A 1 10 ? -3.349 -0.103 -1.122 1.00 53.03 10 ARG A O 2
ATOM 1471 N N . ASN A 1 11 ? -4.232 1.119 0.555 1.00 15.13 11 ASN A N 2
ATOM 1472 C CA . ASN A 1 11 ? -3.000 1.161 1.322 1.00 0.40 11 ASN A CA 2
ATOM 1473 C C . ASN A 1 11 ? -2.619 -0.244 1.771 1.00 15.22 11 ASN A C 2
ATOM 1474 O O . ASN A 1 11 ? -1.451 -0.605 1.696 1.00 22.11 11 ASN A O 2
ATOM 1485 N N . LYS A 1 12 ? -3.575 -1.099 2.160 1.00 63.22 12 LYS A N 2
ATOM 1486 C CA . LYS A 1 12 ? -3.292 -2.489 2.531 1.00 63.24 12 LYS A CA 2
ATOM 1487 C C . LYS A 1 12 ? -2.640 -3.242 1.373 1.00 52.32 12 LYS A C 2
ATOM 1488 O O . LYS A 1 12 ? -1.562 -3.800 1.557 1.00 73.22 12 LYS A O 2
ATOM 1507 N N . LEU A 1 13 ? -3.248 -3.236 0.187 1.00 0.30 13 LEU A N 2
ATOM 1508 C CA . LEU A 1 13 ? -2.710 -3.955 -0.963 1.00 23.14 13 LEU A CA 2
ATOM 1509 C C . LEU A 1 13 ? -1.306 -3.492 -1.356 1.00 23.31 13 LEU A C 2
ATOM 1510 O O . LEU A 1 13 ? -0.528 -4.341 -1.787 1.00 14.10 13 LEU A O 2
ATOM 1526 N N . MET A 1 14 ? -0.945 -2.208 -1.199 1.00 23.31 14 MET A N 2
ATOM 1527 C CA . MET A 1 14 ? 0.420 -1.752 -1.449 1.00 43.24 14 MET A CA 2
ATOM 1528 C C . MET A 1 14 ? 1.434 -2.607 -0.688 1.00 20.10 14 MET A C 2
ATOM 1529 O O . MET A 1 14 ? 2.286 -3.245 -1.305 1.00 2.44 14 MET A O 2
ATOM 1543 N N . GLY A 1 15 ? 1.315 -2.684 0.638 1.00 55.32 15 GLY A N 2
ATOM 1544 C CA . GLY A 1 15 ? 2.247 -3.420 1.480 1.00 62.15 15 GLY A CA 2
ATOM 1545 C C . GLY A 1 15 ? 2.417 -4.882 1.083 1.00 54.35 15 GLY A C 2
ATOM 1546 O O . GLY A 1 15 ? 3.508 -5.409 1.271 1.00 64.32 15 GLY A O 2
ATOM 1550 N N . LEU A 1 16 ? 1.397 -5.554 0.534 1.00 64.21 16 LEU A N 2
ATOM 1551 C CA . LEU A 1 16 ? 1.541 -6.939 0.098 1.00 41.12 16 LEU A CA 2
ATOM 1552 C C . LEU A 1 16 ? 2.566 -7.042 -1.036 1.00 4.50 16 LEU A C 2
ATOM 1553 O O . LEU A 1 16 ? 3.434 -7.916 -0.995 1.00 31.32 16 LEU A O 2
ATOM 1569 N N . TRP A 1 17 ? 2.505 -6.161 -2.043 1.00 43.43 17 TRP A N 2
ATOM 1570 C CA . TRP A 1 17 ? 3.503 -6.128 -3.118 1.00 2.30 17 TRP A CA 2
ATOM 1571 C C . TRP A 1 17 ? 4.893 -5.885 -2.524 1.00 40.12 17 TRP A C 2
ATOM 1572 O O . TRP A 1 17 ? 5.838 -6.610 -2.824 1.00 63.44 17 TRP A O 2
ATOM 1593 N N . VAL A 1 18 ? 5.006 -4.885 -1.652 1.00 43.43 18 VAL A N 2
ATOM 1594 C CA . VAL A 1 18 ? 6.275 -4.468 -1.073 1.00 62.43 18 VAL A CA 2
ATOM 1595 C C . VAL A 1 18 ? 6.887 -5.604 -0.244 1.00 54.22 18 VAL A C 2
ATOM 1596 O O . VAL A 1 18 ? 8.070 -5.885 -0.382 1.00 72.41 18 VAL A O 2
ATOM 1609 N N . ALA A 1 19 ? 6.099 -6.268 0.605 1.00 3.30 19 ALA A N 2
ATOM 1610 C CA . ALA A 1 19 ? 6.560 -7.343 1.470 1.00 14.05 19 ALA A CA 2
ATOM 1611 C C . ALA A 1 19 ? 7.240 -8.443 0.655 1.00 23.35 19 ALA A C 2
ATOM 1612 O O . ALA A 1 19 ? 8.324 -8.898 1.007 1.00 51.13 19 ALA A O 2
ATOM 1619 N N . GLU A 1 20 ? 6.640 -8.819 -0.468 1.00 32.41 20 GLU A N 2
ATOM 1620 C CA . GLU A 1 20 ? 7.186 -9.768 -1.428 1.00 61.31 20 GLU A CA 2
ATOM 1621 C C . GLU A 1 20 ? 8.505 -9.270 -2.042 1.00 41.34 20 GLU A C 2
ATOM 1622 O O . GLU A 1 20 ? 9.449 -10.051 -2.191 1.00 14.02 20 GLU A O 2
ATOM 1634 N N . VAL A 1 21 ? 8.606 -7.981 -2.380 1.00 72.54 21 VAL A N 2
ATOM 1635 C CA . VAL A 1 21 ? 9.837 -7.340 -2.860 1.00 72.51 21 VAL A CA 2
ATOM 1636 C C . VAL A 1 21 ? 10.921 -7.307 -1.763 1.00 1.11 21 VAL A C 2
ATOM 1637 O O . VAL A 1 21 ? 12.108 -7.226 -2.080 1.00 40.31 21 VAL A O 2
ATOM 1650 N N . LEU A 1 22 ? 10.536 -7.382 -0.486 1.00 51.02 22 LEU A N 2
ATOM 1651 C CA . LEU A 1 22 ? 11.410 -7.464 0.687 1.00 4.43 22 LEU A CA 2
ATOM 1652 C C . LEU A 1 22 ? 11.675 -8.918 1.100 1.00 11.24 22 LEU A C 2
ATOM 1653 O O . LEU A 1 22 ? 12.389 -9.160 2.076 1.00 54.34 22 LEU A O 2
ATOM 1669 N N . GLY A 1 23 ? 11.069 -9.894 0.419 1.00 21.20 23 GLY A N 2
ATOM 1670 C CA . GLY A 1 23 ? 11.182 -11.300 0.775 1.00 3.30 23 GLY A CA 2
ATOM 1671 C C . GLY A 1 23 ? 10.615 -11.604 2.161 1.00 4.53 23 GLY A C 2
ATOM 1672 O O . GLY A 1 23 ? 11.031 -12.582 2.786 1.00 11.12 23 GLY A O 2
ATOM 1676 N N . LYS A 1 24 ? 9.732 -10.757 2.703 1.00 71.24 24 LYS A N 2
ATOM 1677 C CA . LYS A 1 24 ? 8.870 -11.150 3.816 1.00 64.45 24 LYS A CA 2
ATOM 1678 C C . LYS A 1 24 ? 7.916 -12.205 3.260 1.00 22.34 24 LYS A C 2
ATOM 1679 O O . LYS A 1 24 ? 7.659 -12.237 2.050 1.00 3.05 24 LYS A O 2
ATOM 1698 N N . SER A 1 25 ? 7.335 -13.033 4.121 1.00 15.31 25 SER A N 2
ATOM 1699 C CA . SER A 1 25 ? 6.362 -14.029 3.684 1.00 32.10 25 SER A CA 2
ATOM 1700 C C . SER A 1 25 ? 5.312 -14.228 4.765 1.00 65.24 25 SER A C 2
ATOM 1701 O O . SER A 1 25 ? 5.531 -13.827 5.910 1.00 34.24 25 SER A O 2
ATOM 1709 N N . GLY A 1 26 ? 4.232 -14.938 4.445 1.00 71.23 26 GLY A N 2
ATOM 1710 C CA . GLY A 1 26 ? 3.297 -15.442 5.434 1.00 71.13 26 GLY A CA 2
ATOM 1711 C C . GLY A 1 26 ? 2.728 -14.329 6.301 1.00 23.34 26 GLY A C 2
ATOM 1712 O O . GLY A 1 26 ? 2.273 -13.296 5.803 1.00 14.24 26 GLY A O 2
ATOM 1716 N N . ASP A 1 27 ? 2.750 -14.553 7.612 1.00 2.55 27 ASP A N 2
ATOM 1717 C CA . ASP A 1 27 ? 2.144 -13.627 8.559 1.00 45.03 27 ASP A CA 2
ATOM 1718 C C . ASP A 1 27 ? 2.946 -12.325 8.666 1.00 44.24 27 ASP A C 2
ATOM 1719 O O . ASP A 1 27 ? 2.340 -11.271 8.833 1.00 44.31 27 ASP A O 2
ATOM 1728 N N . GLU A 1 28 ? 4.273 -12.371 8.470 1.00 33.12 28 GLU A N 2
ATOM 1729 C CA . GLU A 1 28 ? 5.182 -11.230 8.325 1.00 11.15 28 GLU A CA 2
ATOM 1730 C C . GLU A 1 28 ? 4.700 -10.335 7.182 1.00 5.24 28 GLU A C 2
ATOM 1731 O O . GLU A 1 28 ? 4.425 -9.145 7.362 1.00 61.41 28 GLU A O 2
ATOM 1743 N N . ALA A 1 29 ? 4.494 -10.942 6.009 1.00 33.23 29 ALA A N 2
ATOM 1744 C CA . ALA A 1 29 ? 4.010 -10.245 4.828 1.00 31.52 29 ALA A CA 2
ATOM 1745 C C . ALA A 1 29 ? 2.601 -9.675 5.008 1.00 52.23 29 ALA A C 2
ATOM 1746 O O . ALA A 1 29 ? 2.175 -8.892 4.164 1.00 1.03 29 ALA A O 2
ATOM 1753 N N . ASN A 1 30 ? 1.885 -10.001 6.086 1.00 45.34 30 ASN A N 2
ATOM 1754 C CA . ASN A 1 30 ? 0.579 -9.434 6.416 1.00 63.31 30 ASN A CA 2
ATOM 1755 C C . ASN A 1 30 ? 0.696 -8.442 7.577 1.00 35.15 30 ASN A C 2
ATOM 1756 O O . ASN A 1 30 ? -0.117 -7.520 7.692 1.00 33.14 30 ASN A O 2
ATOM 1767 N N . ALA A 1 31 ? 1.710 -8.588 8.432 1.00 63.14 31 ALA A N 2
ATOM 1768 C CA . ALA A 1 31 ? 2.018 -7.688 9.528 1.00 3.04 31 ALA A CA 2
ATOM 1769 C C . ALA A 1 31 ? 2.469 -6.334 8.982 1.00 73.33 31 ALA A C 2
ATOM 1770 O O . ALA A 1 31 ? 1.949 -5.309 9.432 1.00 60.51 31 ALA A O 2
ATOM 1777 N N . TYR A 1 32 ? 3.383 -6.342 8.002 1.00 13.14 32 TYR A N 2
ATOM 1778 C CA . TYR A 1 32 ? 3.951 -5.152 7.365 1.00 45.31 32 TYR A CA 2
ATOM 1779 C C . TYR A 1 32 ? 2.852 -4.254 6.798 1.00 34.42 32 TYR A C 2
ATOM 1780 O O . TYR A 1 32 ? 2.901 -3.028 6.924 1.00 43.34 32 TYR A O 2
ATOM 1798 N N . ALA A 1 33 ? 1.811 -4.857 6.216 1.00 72.53 33 ALA A N 2
ATOM 1799 C CA . ALA A 1 33 ? 0.715 -4.109 5.631 1.00 43.02 33 ALA A CA 2
ATOM 1800 C C . ALA A 1 33 ? 0.049 -3.190 6.657 1.00 62.31 33 ALA A C 2
ATOM 1801 O O . ALA A 1 33 ? -0.371 -2.087 6.315 1.00 3.03 33 ALA A O 2
ATOM 1808 N N . ALA A 1 34 ? -0.068 -3.614 7.920 1.00 5.54 34 ALA A N 2
ATOM 1809 C CA . ALA A 1 34 ? -0.739 -2.787 8.917 1.00 3.41 34 ALA A CA 2
ATOM 1810 C C . ALA A 1 34 ? 0.021 -1.482 9.158 1.00 64.13 34 ALA A C 2
ATOM 1811 O O . ALA A 1 34 ? -0.618 -0.453 9.370 1.00 43.55 34 ALA A O 2
ATOM 1818 N N . GLU A 1 35 ? 1.353 -1.507 9.071 1.00 40.24 35 GLU A N 2
ATOM 1819 C CA . GLU A 1 35 ? 2.173 -0.307 9.161 1.00 0.02 35 GLU A CA 2
ATOM 1820 C C . GLU A 1 35 ? 1.824 0.594 7.979 1.00 43.02 35 GLU A C 2
ATOM 1821 O O . GLU A 1 35 ? 1.339 1.699 8.178 1.00 54.01 35 GLU A O 2
ATOM 1833 N N . VAL A 1 36 ? 1.956 0.095 6.748 1.00 72.51 36 VAL A N 2
ATOM 1834 C CA . VAL A 1 36 ? 1.755 0.859 5.517 1.00 44.33 36 VAL A CA 2
ATOM 1835 C C . VAL A 1 36 ? 0.334 1.467 5.429 1.00 44.33 36 VAL A C 2
ATOM 1836 O O . VAL A 1 36 ? 0.134 2.472 4.735 1.00 11.43 36 VAL A O 2
ATOM 1849 N N . VAL A 1 37 ? -0.668 0.854 6.072 1.00 43.24 37 VAL A N 2
ATOM 1850 C CA . VAL A 1 37 ? -2.058 1.323 6.092 1.00 15.53 37 VAL A CA 2
ATOM 1851 C C . VAL A 1 37 ? -2.211 2.584 6.934 1.00 34.22 37 VAL A C 2
ATOM 1852 O O . VAL A 1 37 ? -3.103 3.388 6.693 1.00 73.12 37 VAL A O 2
ATOM 1865 N N . LYS A 1 38 ? -1.377 2.735 7.951 1.00 33.43 38 LYS A N 2
ATOM 1866 C CA . LYS A 1 38 ? -1.208 3.958 8.701 1.00 62.42 38 LYS A CA 2
ATOM 1867 C C . LYS A 1 38 ? -0.280 4.830 7.865 1.00 43.14 38 LYS A C 2
ATOM 1868 O O . LYS A 1 38 ? 0.899 4.519 7.795 1.00 13.13 38 LYS A O 2
ATOM 1887 N N . ALA A 1 39 ? -0.795 5.863 7.195 1.00 74.12 39 ALA A N 2
ATOM 1888 C CA . ALA A 1 39 ? -0.014 6.967 6.621 1.00 32.13 39 ALA A CA 2
ATOM 1889 C C . ALA A 1 39 ? -0.912 7.906 5.823 1.00 55.41 39 ALA A C 2
ATOM 1890 O O . ALA A 1 39 ? -0.704 9.120 5.801 1.00 25.52 39 ALA A O 2
ATOM 1897 N N . ASP A 1 40 ? -1.945 7.350 5.193 1.00 52.21 40 ASP A N 2
ATOM 1898 C CA . ASP A 1 40 ? -2.999 8.035 4.441 1.00 11.03 40 ASP A CA 2
ATOM 1899 C C . ASP A 1 40 ? -3.736 9.103 5.256 1.00 14.41 40 ASP A C 2
ATOM 1900 O O . ASP A 1 40 ? -4.354 10.006 4.681 1.00 25.43 40 ASP A O 2
ATOM 1909 N N . PHE A 1 41 ? -3.612 9.059 6.579 1.00 55.35 41 PHE A N 2
ATOM 1910 C CA . PHE A 1 41 ? -4.193 10.000 7.518 1.00 0.41 41 PHE A CA 2
ATOM 1911 C C . PHE A 1 41 ? -3.159 10.663 8.438 1.00 55.25 41 PHE A C 2
ATOM 1912 O O . PHE A 1 41 ? -3.554 11.349 9.384 1.00 41.04 41 PHE A O 2
ATOM 1929 N N . GLU A 1 42 ? -1.860 10.443 8.219 1.00 41.04 42 GLU A N 2
ATOM 1930 C CA . GLU A 1 42 ? -0.809 10.959 9.088 1.00 21.51 42 GLU A CA 2
ATOM 1931 C C . GLU A 1 42 ? -0.465 12.387 8.659 1.00 53.42 42 GLU A C 2
ATOM 1932 O O . GLU A 1 42 ? -0.692 13.328 9.429 1.00 44.13 42 GLU A O 2
ATOM 1944 N N . GLU A 1 43 ? 0.028 12.584 7.434 1.00 14.15 43 GLU A N 2
ATOM 1945 C CA . GLU A 1 43 ? 0.464 13.857 6.902 1.00 31.55 43 GLU A CA 2
ATOM 1946 C C . GLU A 1 43 ? 0.223 13.838 5.385 1.00 31.42 43 GLU A C 2
ATOM 1947 O O . GLU A 1 43 ? 0.503 12.821 4.740 1.00 53.44 43 GLU A O 2
ATOM 1959 N N . ALA A 1 44 ? -0.199 14.984 4.835 1.00 63.35 44 ALA A N 2
ATOM 1960 C CA . ALA A 1 44 ? -0.214 15.339 3.415 1.00 53.02 44 ALA A CA 2
ATOM 1961 C C . ALA A 1 44 ? -1.037 14.403 2.510 1.00 53.43 44 ALA A C 2
ATOM 1962 O O . ALA A 1 44 ? -1.725 13.495 2.971 1.00 74.52 44 ALA A O 2
ATOM 1969 N N . GLY A 1 45 ? -1.018 14.671 1.199 1.00 4.21 45 GLY A N 2
ATOM 1970 C CA . GLY A 1 45 ? -1.708 13.896 0.174 1.00 51.03 45 GLY A CA 2
ATOM 1971 C C . GLY A 1 45 ? -0.816 12.742 -0.256 1.00 2.35 45 GLY A C 2
ATOM 1972 O O . GLY A 1 45 ? 0.069 12.932 -1.091 1.00 54.53 45 GLY A O 2
ATOM 1976 N N . HIS A 1 46 ? -0.998 11.584 0.382 1.00 2.04 46 HIS A N 2
ATOM 1977 C CA . HIS A 1 46 ? -0.249 10.342 0.213 1.00 2.03 46 HIS A CA 2
ATOM 1978 C C . HIS A 1 46 ? 1.281 10.515 0.145 1.00 73.13 46 HIS A C 2
ATOM 1979 O O . HIS A 1 46 ? 1.970 9.667 -0.427 1.00 12.21 46 HIS A O 2
ATOM 1993 N N . GLU A 1 47 ? 1.841 11.601 0.677 1.00 2.55 47 GLU A N 2
ATOM 1994 C CA . GLU A 1 47 ? 3.273 11.862 0.605 1.00 54.22 47 GLU A CA 2
ATOM 1995 C C . GLU A 1 47 ? 3.983 10.975 1.619 1.00 60.43 47 GLU A C 2
ATOM 1996 O O . GLU A 1 47 ? 4.909 10.245 1.267 1.00 74.32 47 GLU A O 2
ATOM 2008 N N . ASP A 1 48 ? 3.492 10.984 2.862 1.00 31.20 48 ASP A N 2
ATOM 2009 C CA . ASP A 1 48 ? 4.021 10.163 3.947 1.00 42.23 48 ASP A CA 2
ATOM 2010 C C . ASP A 1 48 ? 3.965 8.684 3.579 1.00 40.54 48 ASP A C 2
ATOM 2011 O O . ASP A 1 48 ? 4.930 7.960 3.800 1.00 53.12 48 ASP A O 2
ATOM 2020 N N . VAL A 1 49 ? 2.885 8.262 2.913 1.00 74.13 49 VAL A N 2
ATOM 2021 C CA . VAL A 1 49 ? 2.740 6.911 2.391 1.00 11.43 49 VAL A CA 2
ATOM 2022 C C . VAL A 1 49 ? 3.905 6.574 1.463 1.00 54.02 49 VAL A C 2
ATOM 2023 O O . VAL A 1 49 ? 4.500 5.502 1.610 1.00 2.20 49 VAL A O 2
ATOM 2036 N N . MET A 1 50 ? 4.189 7.435 0.478 1.00 34.15 50 MET A N 2
ATOM 2037 C CA . MET A 1 50 ? 5.246 7.170 -0.479 1.00 42.13 50 MET A CA 2
ATOM 2038 C C . MET A 1 50 ? 6.592 7.160 0.234 1.00 71.55 50 MET A C 2
ATOM 2039 O O . MET A 1 50 ? 7.347 6.210 0.039 1.00 44.32 50 MET A O 2
ATOM 2053 N N . ARG A 1 51 ? 6.903 8.154 1.071 1.00 61.22 51 ARG A N 2
ATOM 2054 C CA . ARG A 1 51 ? 8.155 8.199 1.794 1.00 44.34 51 ARG A CA 2
ATOM 2055 C C . ARG A 1 51 ? 8.314 6.941 2.644 1.00 13.05 51 ARG A C 2
ATOM 2056 O O . ARG A 1 51 ? 9.387 6.347 2.604 1.00 23.40 51 ARG A O 2
ATOM 2077 N N . LYS A 1 52 ? 7.281 6.506 3.377 1.00 43.31 52 LYS A N 2
ATOM 2078 C CA . LYS A 1 52 ? 7.360 5.318 4.221 1.00 73.12 52 LYS A CA 2
ATOM 2079 C C . LYS A 1 52 ? 7.846 4.131 3.406 1.00 12.55 52 LYS A C 2
ATOM 2080 O O . LYS A 1 52 ? 8.868 3.526 3.719 1.00 73.51 52 LYS A O 2
ATOM 2099 N N . VAL A 1 53 ? 7.101 3.782 2.364 1.00 54.43 53 VAL A N 2
ATOM 2100 C CA . VAL A 1 53 ? 7.320 2.554 1.627 1.00 62.54 53 VAL A CA 2
ATOM 2101 C C . VAL A 1 53 ? 8.595 2.637 0.785 1.00 5.14 53 VAL A C 2
ATOM 2102 O O . VAL A 1 53 ? 9.207 1.605 0.495 1.00 75.21 53 VAL A O 2
ATOM 2115 N N . LEU A 1 54 ? 8.996 3.842 0.373 1.00 42.12 54 LEU A N 2
ATOM 2116 C CA . LEU A 1 54 ? 10.207 4.066 -0.395 1.00 42.21 54 LEU A CA 2
ATOM 2117 C C . LEU A 1 54 ? 11.432 3.957 0.505 1.00 0.44 54 LEU A C 2
ATOM 2118 O O . LEU A 1 54 ? 12.392 3.282 0.139 1.00 51.04 54 LEU A O 2
ATOM 2134 N N . GLY A 1 55 ? 11.399 4.581 1.683 1.00 25.35 55 GLY A N 2
ATOM 2135 C CA . GLY A 1 55 ? 12.473 4.492 2.657 1.00 11.24 55 GLY A CA 2
ATOM 2136 C C . GLY A 1 55 ? 12.647 3.046 3.105 1.00 14.10 55 GLY A C 2
ATOM 2137 O O . GLY A 1 55 ? 13.761 2.532 3.123 1.00 65.11 55 GLY A O 2
ATOM 2141 N N . ASP A 1 56 ? 11.545 2.352 3.417 1.00 71.43 56 ASP A N 2
ATOM 2142 C CA . ASP A 1 56 ? 11.576 0.933 3.788 1.00 63.15 56 ASP A CA 2
ATOM 2143 C C . ASP A 1 56 ? 11.994 0.036 2.602 1.00 53.45 56 ASP A C 2
ATOM 2144 O O . ASP A 1 56 ? 12.210 -1.160 2.801 1.00 12.22 56 ASP A O 2
ATOM 2153 N N . LEU A 1 57 ? 12.066 0.528 1.350 1.00 34.30 57 LEU A N 2
ATOM 2154 C CA . LEU A 1 57 ? 12.670 -0.237 0.246 1.00 23.30 57 LEU A CA 2
ATOM 2155 C C . LEU A 1 57 ? 14.191 -0.113 0.234 1.00 1.14 57 LEU A C 2
ATOM 2156 O O . LEU A 1 57 ? 14.825 -0.976 -0.355 1.00 60.13 57 LEU A O 2
ATOM 2172 N N . ASP A 1 58 ? 14.790 0.941 0.795 1.00 61.24 58 ASP A N 2
ATOM 2173 C CA . ASP A 1 58 ? 16.251 1.140 0.816 1.00 51.33 58 ASP A CA 2
ATOM 2174 C C . ASP A 1 58 ? 16.869 1.121 -0.596 1.00 62.52 58 ASP A C 2
ATOM 2175 O O . ASP A 1 58 ? 18.035 0.777 -0.784 1.00 3.03 58 ASP A O 2
ATOM 2184 N N . GLY A 1 59 ? 16.077 1.466 -1.617 1.00 53.31 59 GLY A N 2
ATOM 2185 C CA . GLY A 1 59 ? 16.477 1.401 -3.018 1.00 5.43 59 GLY A CA 2
ATOM 2186 C C . GLY A 1 59 ? 16.367 -0.009 -3.606 1.00 65.33 59 GLY A C 2
ATOM 2187 O O . GLY A 1 59 ? 17.199 -0.398 -4.431 1.00 52.34 59 GLY A O 2
ATOM 2191 N N . LYS A 1 60 ? 15.385 -0.810 -3.173 1.00 0.13 60 LYS A N 2
ATOM 2192 C CA . LYS A 1 60 ? 15.156 -2.150 -3.703 1.00 12.41 60 LYS A CA 2
ATOM 2193 C C . LYS A 1 60 ? 14.434 -2.187 -5.057 1.00 12.14 60 LYS A C 2
ATOM 2194 O O . LYS A 1 60 ? 14.572 -3.205 -5.740 1.00 33.13 60 LYS A O 2
ATOM 2213 N N . ARG A 1 61 ? 13.616 -1.187 -5.419 1.00 54.04 61 ARG A N 2
ATOM 2214 C CA . ARG A 1 61 ? 12.841 -1.123 -6.670 1.00 34.50 61 ARG A CA 2
ATOM 2215 C C . ARG A 1 61 ? 12.573 0.352 -7.011 1.00 32.10 61 ARG A C 2
ATOM 2216 O O . ARG A 1 61 ? 12.333 1.132 -6.088 1.00 14.00 61 ARG A O 2
ATOM 2237 N N . PRO A 1 62 ? 12.523 0.722 -8.306 1.00 74.31 62 PRO A N 2
ATOM 2238 C CA . PRO A 1 62 ? 12.462 2.111 -8.753 1.00 14.12 62 PRO A CA 2
ATOM 2239 C C . PRO A 1 62 ? 11.170 2.787 -8.327 1.00 4.34 62 PRO A C 2
ATOM 2240 O O . PRO A 1 62 ? 10.108 2.160 -8.344 1.00 42.13 62 PRO A O 2
ATOM 2251 N N . GLU A 1 63 ? 11.242 4.099 -8.078 1.00 12.43 63 GLU A N 2
ATOM 2252 C CA . GLU A 1 63 ? 10.077 4.904 -7.738 1.00 44.22 63 GLU A CA 2
ATOM 2253 C C . 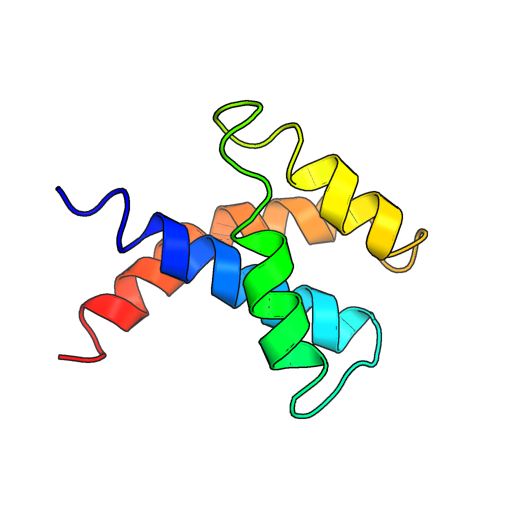GLU A 1 63 ? 8.973 4.710 -8.777 1.00 62.51 63 GLU A C 2
ATOM 2254 O O . GLU A 1 63 ? 7.826 4.517 -8.384 1.00 72.35 63 GLU A O 2
ATOM 2266 N N . ALA A 1 64 ? 9.285 4.715 -10.078 1.00 1.00 64 ALA A N 2
ATOM 2267 C CA . ALA A 1 64 ? 8.237 4.620 -11.089 1.00 61.42 64 ALA A CA 2
ATOM 2268 C C . ALA A 1 64 ? 7.423 3.332 -10.945 1.00 55.33 64 ALA A C 2
ATOM 2269 O O . ALA A 1 64 ? 6.200 3.369 -11.126 1.00 25.50 64 ALA A O 2
ATOM 2276 N N . GLU A 1 65 ? 8.061 2.197 -10.633 1.00 52.43 65 GLU A N 2
ATOM 2277 C CA . GLU A 1 65 ? 7.361 0.940 -10.432 1.00 41.41 65 GLU A CA 2
ATOM 2278 C C . GLU A 1 65 ? 6.457 1.026 -9.197 1.00 65.35 65 GLU A C 2
ATOM 2279 O O . GLU A 1 65 ? 5.330 0.526 -9.232 1.00 73.22 65 GLU A O 2
ATOM 2291 N N . VAL A 1 66 ? 6.938 1.675 -8.132 1.00 33.53 66 VAL A N 2
ATOM 2292 C CA . VAL A 1 66 ? 6.229 1.903 -6.876 1.00 23.51 66 VAL A CA 2
ATOM 2293 C C . VAL A 1 66 ? 4.996 2.785 -7.128 1.00 64.41 66 VAL A C 2
ATOM 2294 O O . VAL A 1 66 ? 3.894 2.399 -6.727 1.00 73.43 66 VAL A O 2
ATOM 2307 N N . ARG A 1 67 ? 5.140 3.948 -7.787 1.00 20.14 67 ARG A N 2
ATOM 2308 C CA . ARG A 1 67 ? 3.997 4.835 -8.030 1.00 54.22 67 ARG A CA 2
ATOM 2309 C C . ARG A 1 67 ? 2.979 4.101 -8.897 1.00 40.01 67 ARG A C 2
ATOM 2310 O O . ARG A 1 67 ? 1.797 4.135 -8.572 1.00 61.42 67 ARG A O 2
ATOM 2331 N N . ALA A 1 68 ? 3.434 3.421 -9.961 1.00 51.42 68 ALA A N 2
ATOM 2332 C CA . ALA A 1 68 ? 2.561 2.675 -10.868 1.00 40.05 68 ALA A CA 2
ATOM 2333 C C . ALA A 1 68 ? 1.702 1.676 -10.095 1.00 34.32 68 ALA A C 2
ATOM 2334 O O . ALA A 1 68 ? 0.482 1.683 -10.253 1.00 53.04 68 ALA A O 2
ATOM 2341 N N . LYS A 1 69 ? 2.319 0.856 -9.230 1.00 14.42 69 LYS A N 2
ATOM 2342 C CA . LYS A 1 69 ? 1.646 -0.015 -8.293 1.00 21.50 69 LYS A CA 2
ATOM 2343 C C . LYS A 1 69 ? 0.509 0.709 -7.588 1.00 13.23 69 LYS A C 2
ATOM 2344 O O . LYS A 1 69 ? -0.638 0.281 -7.689 1.00 14.25 69 LYS A O 2
ATOM 2363 N N . TYR A 1 70 ? 0.839 1.781 -6.873 1.00 41.15 70 TYR A N 2
ATOM 2364 C CA . TYR A 1 70 ? -0.050 2.424 -5.926 1.00 20.55 70 TYR A CA 2
ATOM 2365 C C . TYR A 1 70 ? -1.212 3.104 -6.641 1.00 65.22 70 TYR A C 2
ATOM 2366 O O . TYR A 1 70 ? -2.375 2.893 -6.291 1.00 32.34 70 TYR A O 2
ATOM 2384 N N . GLU A 1 71 ? -0.908 3.889 -7.672 1.00 55.14 71 GLU A N 2
ATOM 2385 C CA . GLU A 1 71 ? -1.882 4.588 -8.495 1.00 44.14 71 GLU A CA 2
ATOM 2386 C C . GLU A 1 71 ? -2.824 3.576 -9.140 1.00 52.23 71 GLU A C 2
ATOM 2387 O O . GLU A 1 71 ? -4.046 3.728 -9.056 1.00 11.53 71 GLU A O 2
ATOM 2399 N N . GLY A 1 72 ? -2.282 2.531 -9.776 1.00 13.52 72 GLY A N 2
ATOM 2400 C CA . GLY A 1 72 ? -3.075 1.515 -10.452 1.00 61.24 72 GLY A CA 2
ATOM 2401 C C . GLY A 1 72 ? -3.949 0.722 -9.483 1.00 1.14 72 GLY A C 2
ATOM 2402 O O . GLY A 1 72 ? -4.913 0.077 -9.903 1.00 40.24 72 GLY A O 2
ATOM 2406 N N . LEU A 1 73 ? -3.629 0.742 -8.187 1.00 34.11 73 LEU A N 2
ATOM 2407 C CA . LEU A 1 73 ? -4.297 -0.074 -7.192 1.00 13.02 73 LEU A CA 2
ATOM 2408 C C . LEU A 1 73 ? -5.657 0.446 -6.779 1.00 44.21 73 LEU A C 2
ATOM 2409 O O . LEU A 1 73 ? -6.352 -0.298 -6.097 1.00 43.01 73 LEU A O 2
ATOM 2425 N N . MET A 1 74 ? -6.073 1.664 -7.132 1.00 3.03 74 MET A N 2
ATOM 2426 C CA . MET A 1 74 ? -7.365 2.159 -6.660 1.00 53.23 74 MET A CA 2
ATOM 2427 C C . MET A 1 74 ? -8.499 1.258 -7.166 1.00 33.52 74 MET A C 2
ATOM 2428 O O . MET A 1 74 ? -9.353 0.831 -6.383 1.00 34.40 74 MET A O 2
ATOM 2442 N N . ALA A 1 75 ? -8.463 0.878 -8.445 1.00 51.44 75 ALA A N 2
ATOM 2443 C CA . ALA A 1 75 ? -9.487 0.019 -9.027 1.00 11.43 75 ALA A CA 2
ATOM 2444 C C . ALA A 1 75 ? -9.318 -1.443 -8.593 1.00 2.31 75 ALA A C 2
ATOM 2445 O O . ALA A 1 75 ? -10.271 -2.221 -8.682 1.00 35.20 75 ALA A O 2
ATOM 2452 N N . VAL A 1 76 ? -8.123 -1.849 -8.151 1.00 3.12 76 VAL A N 2
ATOM 2453 C CA . VAL A 1 76 ? -7.884 -3.181 -7.595 1.00 42.14 76 VAL A CA 2
ATOM 2454 C C . VAL A 1 76 ? -8.495 -3.224 -6.204 1.00 35.40 76 VAL A C 2
ATOM 2455 O O . VAL A 1 76 ? -9.302 -4.101 -5.917 1.00 22.53 76 VAL A O 2
ATOM 2468 N N . ALA A 1 77 ? -8.137 -2.257 -5.359 1.00 12.01 77 ALA A N 2
ATOM 2469 C CA . ALA A 1 77 ? -8.538 -2.136 -3.975 1.00 73.51 77 ALA A CA 2
ATOM 2470 C C . ALA A 1 77 ? -10.036 -2.316 -3.856 1.00 43.11 77 ALA A C 2
ATOM 2471 O O . ALA A 1 77 ? -10.487 -3.164 -3.100 1.00 64.21 77 ALA A O 2
ATOM 2478 N N . LYS A 1 78 ? -10.799 -1.553 -4.636 1.00 73.42 78 LYS A N 2
ATOM 2479 C CA . LYS A 1 78 ? -12.248 -1.638 -4.627 1.00 13.30 78 LYS A CA 2
ATOM 2480 C C . LYS A 1 78 ? -12.749 -3.029 -4.994 1.00 3.44 78 LYS A C 2
ATOM 2481 O O . LYS A 1 78 ? -13.583 -3.546 -4.258 1.00 2.55 78 LYS A O 2
ATOM 2500 N N . ALA A 1 79 ? -12.252 -3.640 -6.074 1.00 65.22 79 ALA A N 2
ATOM 2501 C CA . ALA A 1 79 ? -12.661 -4.993 -6.444 1.00 51.01 79 ALA A CA 2
ATOM 2502 C C . ALA A 1 79 ? -12.345 -5.979 -5.317 1.00 51.34 79 ALA A C 2
ATOM 2503 O O . ALA A 1 79 ? -13.163 -6.840 -5.008 1.00 20.53 79 ALA A O 2
ATOM 2510 N N . GLN A 1 80 ? -11.155 -5.883 -4.722 1.00 13.10 80 GLN A N 2
ATOM 2511 C CA . GLN A 1 80 ? -10.748 -6.795 -3.668 1.00 74.24 80 GLN A CA 2
ATOM 2512 C C . GLN A 1 80 ? -11.582 -6.580 -2.405 1.00 14.45 80 GLN A C 2
ATOM 2513 O O . GLN A 1 80 ? -11.899 -7.551 -1.740 1.00 54.23 80 GLN A O 2
ATOM 2527 N N . LEU A 1 81 ? -11.943 -5.339 -2.062 1.00 22.14 81 LEU A N 2
ATOM 2528 C CA . LEU A 1 81 ? -12.726 -5.007 -0.874 1.00 75.14 81 LEU A CA 2
ATOM 2529 C C . LEU A 1 81 ? -14.150 -5.529 -1.020 1.00 32.45 81 LEU A C 2
ATOM 2530 O O . LEU A 1 81 ? -14.679 -6.083 -0.061 1.00 54.43 81 LEU A O 2
ATOM 2546 N N . MET A 1 82 ? -14.750 -5.374 -2.202 1.00 72.34 82 MET A N 2
ATOM 2547 C CA . MET A 1 82 ? -16.079 -5.901 -2.497 1.00 32.32 82 MET A CA 2
ATOM 2548 C C . MET A 1 82 ? -16.060 -7.418 -2.304 1.00 34.50 82 MET A C 2
ATOM 2549 O O . MET A 1 82 ? -16.963 -7.975 -1.682 1.00 20.32 82 MET A O 2
ATOM 2563 N N . ASP A 1 83 ? -15.011 -8.077 -2.795 1.00 20.43 83 ASP A N 2
ATOM 2564 C CA . ASP A 1 83 ? -14.879 -9.528 -2.745 1.00 51.35 83 ASP A CA 2
ATOM 2565 C C . ASP A 1 83 ? -14.324 -10.038 -1.404 1.00 61.12 83 ASP A C 2
ATOM 2566 O O . ASP A 1 83 ? -14.292 -11.245 -1.172 1.00 60.42 83 ASP A O 2
ATOM 2575 N N . GLU A 1 84 ? -13.908 -9.139 -0.504 1.00 44.12 84 GLU A N 2
ATOM 2576 C CA . GLU A 1 84 ? -13.608 -9.411 0.906 1.00 40.52 84 GLU A CA 2
ATOM 2577 C C . GLU A 1 84 ? -14.797 -9.089 1.827 1.00 40.14 84 GLU A C 2
ATOM 2578 O O . GLU A 1 84 ? -14.650 -9.091 3.055 1.00 34.35 84 GLU A O 2
ATOM 2590 N N . LEU A 1 85 ? -15.963 -8.764 1.276 1.00 55.14 85 LEU A N 2
ATOM 2591 C CA . LEU A 1 85 ? -17.222 -8.698 2.001 1.00 2.02 85 LEU A CA 2
ATOM 2592 C C . LEU A 1 85 ? -17.979 -9.955 1.622 1.00 51.03 85 LEU A C 2
ATOM 2593 O O . LEU A 1 85 ? -19.115 -9.849 1.113 1.00 13.10 85 LEU A O 2
ATOM 2609 N N . GLY A 1 1 ? -18.287 9.005 -0.749 1.00 54.42 1 GLY A N 3
ATOM 2610 C CA . GLY A 1 1 ? -18.698 7.742 -1.367 1.00 42.11 1 GLY A CA 3
ATOM 2611 C C . GLY A 1 1 ? -17.562 6.739 -1.359 1.00 4.22 1 GLY A C 3
ATOM 2612 O O . GLY A 1 1 ? -16.585 6.944 -2.074 1.00 41.20 1 GLY A O 3
ATOM 2616 N N . MET A 1 2 ? -17.647 5.663 -0.566 1.00 5.55 2 MET A N 3
ATOM 2617 C CA . MET A 1 2 ? -16.755 4.483 -0.554 1.00 63.34 2 MET A CA 3
ATOM 2618 C C . MET A 1 2 ? -15.281 4.737 -0.178 1.00 72.13 2 MET A C 3
ATOM 2619 O O . MET A 1 2 ? -14.536 3.796 0.091 1.00 33.25 2 MET A O 3
ATOM 2633 N N . GLN A 1 3 ? -14.839 5.993 -0.105 1.00 64.41 3 GLN A N 3
ATOM 2634 C CA . GLN A 1 3 ? -13.451 6.450 0.029 1.00 73.31 3 GLN A CA 3
ATOM 2635 C C . GLN A 1 3 ? -12.756 6.053 1.348 1.00 64.31 3 GLN A C 3
ATOM 2636 O O . GLN A 1 3 ? -11.655 6.537 1.604 1.00 22.15 3 GLN A O 3
ATOM 2650 N N . PHE A 1 4 ? -13.387 5.207 2.170 1.00 44.23 4 PHE A N 3
ATOM 2651 C CA . PHE A 1 4 ? -12.957 4.715 3.481 1.00 32.12 4 PHE A CA 3
ATOM 2652 C C . PHE A 1 4 ? -12.689 3.221 3.395 1.00 51.43 4 PHE A C 3
ATOM 2653 O O . PHE A 1 4 ? -11.576 2.761 3.617 1.00 43.10 4 PHE A O 3
ATOM 2670 N N . LYS A 1 5 ? -13.690 2.452 2.955 1.00 5.52 5 LYS A N 3
ATOM 2671 C CA . LYS A 1 5 ? -13.506 1.037 2.651 1.00 4.41 5 LYS A CA 3
ATOM 2672 C C . LYS A 1 5 ? -12.280 0.864 1.754 1.00 45.20 5 LYS A C 3
ATOM 2673 O O . LYS A 1 5 ? -11.358 0.119 2.085 1.00 61.13 5 LYS A O 3
ATOM 2692 N N . ALA A 1 6 ? -12.241 1.633 0.663 1.00 63.20 6 ALA A N 3
ATOM 2693 C CA . ALA A 1 6 ? -11.154 1.641 -0.300 1.00 65.23 6 ALA A CA 3
ATOM 2694 C C . ALA A 1 6 ? -9.828 2.115 0.301 1.00 50.23 6 ALA A C 3
ATOM 2695 O O . ALA A 1 6 ? -8.783 1.735 -0.218 1.00 71.24 6 ALA A O 3
ATOM 2702 N N . GLU A 1 7 ? -9.853 2.951 1.343 1.00 71.01 7 GLU A N 3
ATOM 2703 C CA . GLU A 1 7 ? -8.698 3.707 1.826 1.00 30.22 7 GLU A CA 3
ATOM 2704 C C . GLU A 1 7 ? -7.671 2.695 2.343 1.00 30.35 7 GLU A C 3
ATOM 2705 O O . GLU A 1 7 ? -6.559 2.564 1.830 1.00 3.50 7 GLU A O 3
ATOM 2717 N N . ALA A 1 8 ? -8.101 1.874 3.297 1.00 71.10 8 ALA A N 3
ATOM 2718 C CA . ALA A 1 8 ? -7.204 1.032 4.059 1.00 64.42 8 ALA A CA 3
ATOM 2719 C C . ALA A 1 8 ? -6.893 -0.228 3.262 1.00 23.03 8 ALA A C 3
ATOM 2720 O O . ALA A 1 8 ? -5.836 -0.827 3.446 1.00 44.13 8 ALA A O 3
ATOM 2727 N N . ARG A 1 9 ? -7.787 -0.623 2.350 1.00 33.35 9 ARG A N 3
ATOM 2728 C CA . ARG A 1 9 ? -7.543 -1.727 1.437 1.00 54.24 9 ARG A CA 3
ATOM 2729 C C . ARG A 1 9 ? -6.476 -1.331 0.427 1.00 70.11 9 ARG A C 3
ATOM 2730 O O . ARG A 1 9 ? -5.590 -2.137 0.154 1.00 13.34 9 ARG A O 3
ATOM 2751 N N . ARG A 1 10 ? -6.525 -0.105 -0.112 1.00 41.23 10 ARG A N 3
ATOM 2752 C CA . ARG A 1 10 ? -5.487 0.433 -0.990 1.00 45.51 10 ARG A CA 3
ATOM 2753 C C . ARG A 1 10 ? -4.157 0.370 -0.250 1.00 45.42 10 ARG A C 3
ATOM 2754 O O . ARG A 1 10 ? -3.247 -0.312 -0.717 1.00 24.23 10 ARG A O 3
ATOM 2775 N N . ASN A 1 11 ? -4.063 1.022 0.906 1.00 2.14 11 ASN A N 3
ATOM 2776 C CA . ASN A 1 11 ? -2.805 1.124 1.639 1.00 41.25 11 ASN A CA 3
ATOM 2777 C C . ASN A 1 11 ? -2.284 -0.270 2.031 1.00 30.24 11 ASN A C 3
ATOM 2778 O O . ASN A 1 11 ? -1.114 -0.581 1.813 1.00 12.31 11 ASN A O 3
ATOM 2789 N N . LYS A 1 12 ? -3.141 -1.179 2.527 1.00 11.50 12 LYS A N 3
ATOM 2790 C CA . LYS A 1 12 ? -2.710 -2.537 2.891 1.00 14.50 12 LYS A CA 3
ATOM 2791 C C . LYS A 1 12 ? -2.188 -3.291 1.671 1.00 53.41 12 LYS A C 3
ATOM 2792 O O . LYS A 1 12 ? -1.131 -3.905 1.756 1.00 61.33 12 LYS A O 3
ATOM 2811 N N . LEU A 1 13 ? -2.895 -3.241 0.535 1.00 31.45 13 LEU A N 3
ATOM 2812 C CA . LEU A 1 13 ? -2.467 -3.932 -0.679 1.00 65.04 13 LEU A CA 3
ATOM 2813 C C . LEU A 1 13 ? -1.069 -3.486 -1.097 1.00 71.43 13 LEU A C 3
ATOM 2814 O O . LEU A 1 13 ? -0.280 -4.331 -1.518 1.00 30.31 13 LEU A O 3
ATOM 2830 N N . MET A 1 14 ? -0.747 -2.189 -0.997 1.00 62.15 14 MET A N 3
ATOM 2831 C CA . MET A 1 14 ? 0.591 -1.718 -1.308 1.00 45.21 14 MET A CA 3
ATOM 2832 C C . MET A 1 14 ? 1.599 -2.436 -0.419 1.00 30.20 14 MET A C 3
ATOM 2833 O O . MET A 1 14 ? 2.566 -3.010 -0.914 1.00 1.54 14 MET A O 3
ATOM 2847 N N . GLY A 1 15 ? 1.341 -2.465 0.888 1.00 5.11 15 GLY A N 3
ATOM 2848 C CA . GLY A 1 15 ? 2.196 -3.145 1.840 1.00 62.44 15 GLY A CA 3
ATOM 2849 C C . GLY A 1 15 ? 2.404 -4.628 1.518 1.00 3.34 15 GLY A C 3
ATOM 2850 O O . GLY A 1 15 ? 3.533 -5.091 1.649 1.00 23.30 15 GLY A O 3
ATOM 2854 N N . LEU A 1 16 ? 1.375 -5.368 1.076 1.00 52.42 16 LEU A N 3
ATOM 2855 C CA . LEU A 1 16 ? 1.545 -6.761 0.659 1.00 42.53 16 LEU A CA 3
ATOM 2856 C C . LEU A 1 16 ? 2.500 -6.848 -0.535 1.00 24.03 16 LEU A C 3
ATOM 2857 O O . LEU A 1 16 ? 3.367 -7.723 -0.554 1.00 61.11 16 LEU A O 3
ATOM 2873 N N . TRP A 1 17 ? 2.340 -5.988 -1.549 1.00 34.34 17 TRP A N 3
ATOM 2874 C CA . TRP A 1 17 ? 3.230 -5.981 -2.706 1.00 44.11 17 TRP A CA 3
ATOM 2875 C C . TRP A 1 17 ? 4.672 -5.767 -2.239 1.00 25.24 17 TRP A C 3
ATOM 2876 O O . TRP A 1 17 ? 5.531 -6.598 -2.531 1.00 61.34 17 TRP A O 3
ATOM 2897 N N . VAL A 1 18 ? 4.917 -4.705 -1.470 1.00 44.14 18 VAL A N 3
ATOM 2898 C CA . VAL A 1 18 ? 6.236 -4.334 -0.969 1.00 4.30 18 VAL A CA 3
ATOM 2899 C C . VAL A 1 18 ? 6.843 -5.489 -0.166 1.00 44.41 18 VAL A C 3
ATOM 2900 O O . VAL A 1 18 ? 8.003 -5.825 -0.383 1.00 2.44 18 VAL A O 3
ATOM 2913 N N . ALA A 1 19 ? 6.085 -6.101 0.749 1.00 34.11 19 ALA A N 3
ATOM 2914 C CA . ALA A 1 19 ? 6.569 -7.168 1.612 1.00 23.44 19 ALA A CA 3
ATOM 2915 C C . ALA A 1 19 ? 7.179 -8.300 0.783 1.00 12.53 19 ALA A C 3
ATOM 2916 O O . ALA A 1 19 ? 8.267 -8.780 1.090 1.00 33.32 19 ALA A O 3
ATOM 2923 N N . GLU A 1 20 ? 6.500 -8.690 -0.290 1.00 1.53 20 GLU A N 3
ATOM 2924 C CA . GLU A 1 20 ? 6.939 -9.724 -1.212 1.00 70.22 20 GLU A CA 3
ATOM 2925 C C . GLU A 1 20 ? 8.187 -9.291 -1.992 1.00 71.13 20 GLU A C 3
ATOM 2926 O O . GLU A 1 20 ? 9.100 -10.095 -2.183 1.00 23.24 20 GLU A O 3
ATOM 2938 N N . VAL A 1 21 ? 8.284 -8.022 -2.398 1.00 25.32 21 VAL A N 3
ATOM 2939 C CA . VAL A 1 21 ? 9.511 -7.474 -2.988 1.00 1.33 21 VAL A CA 3
ATOM 2940 C C . VAL A 1 21 ? 10.672 -7.544 -1.968 1.00 74.04 21 VAL A C 3
ATOM 2941 O O . VAL A 1 21 ? 11.812 -7.789 -2.364 1.00 13.44 21 VAL A O 3
ATOM 2954 N N . LEU A 1 22 ? 10.398 -7.407 -0.664 1.00 63.43 22 LEU A N 3
ATOM 2955 C CA . LEU A 1 22 ? 11.349 -7.600 0.442 1.00 54.52 22 LEU A CA 3
ATOM 2956 C C . LEU A 1 22 ? 11.555 -9.084 0.802 1.00 61.43 22 LEU A C 3
ATOM 2957 O O . LEU A 1 22 ? 12.266 -9.391 1.761 1.00 72.34 22 LEU A O 3
ATOM 2973 N N . GLY A 1 23 ? 10.909 -10.020 0.101 1.00 50.52 23 GLY A N 3
ATOM 2974 C CA . GLY A 1 23 ? 11.006 -11.452 0.363 1.00 43.21 23 GLY A CA 3
ATOM 2975 C C . GLY A 1 23 ? 10.338 -11.882 1.672 1.00 13.52 23 GLY A C 3
ATOM 2976 O O . GLY A 1 23 ? 10.423 -13.056 2.040 1.00 65.43 23 GLY A O 3
ATOM 2980 N N . LYS A 1 24 ? 9.671 -10.964 2.388 1.00 22.13 24 LYS A N 3
ATOM 2981 C CA . LYS A 1 24 ? 8.925 -11.286 3.601 1.00 44.55 24 LYS A CA 3
ATOM 2982 C C . LYS A 1 24 ? 7.847 -12.298 3.247 1.00 23.31 24 LYS A C 3
ATOM 2983 O O . LYS A 1 24 ? 7.452 -12.429 2.083 1.00 70.15 24 LYS A O 3
ATOM 3002 N N . SER A 1 25 ? 7.331 -12.985 4.249 1.00 23.30 25 SER A N 3
ATOM 3003 C CA . SER A 1 25 ? 6.419 -14.098 4.073 1.00 74.42 25 SER A CA 3
ATOM 3004 C C . SER A 1 25 ? 5.377 -14.080 5.189 1.00 62.44 25 SER A C 3
ATOM 3005 O O . SER A 1 25 ? 5.400 -13.191 6.042 1.00 45.51 25 SER A O 3
ATOM 3013 N N . GLY A 1 26 ? 4.495 -15.078 5.202 1.00 71.34 26 GLY A N 3
ATOM 3014 C CA . GLY A 1 26 ? 3.668 -15.424 6.340 1.00 5.34 26 GLY A CA 3
ATOM 3015 C C . GLY A 1 26 ? 2.915 -14.232 6.928 1.00 50.31 26 GLY A C 3
ATOM 3016 O O . GLY A 1 26 ? 2.209 -13.485 6.238 1.00 51.50 26 GLY A O 3
ATOM 3020 N N . ASP A 1 27 ? 3.042 -14.083 8.242 1.00 21.43 27 ASP A N 3
ATOM 3021 C CA . ASP A 1 27 ? 2.418 -13.003 8.991 1.00 21.11 27 ASP A CA 3
ATOM 3022 C C . ASP A 1 27 ? 3.286 -11.760 8.985 1.00 2.53 27 ASP A C 3
ATOM 3023 O O . ASP A 1 27 ? 2.743 -10.664 9.013 1.00 5.40 27 ASP A O 3
ATOM 3032 N N . GLU A 1 28 ? 4.604 -11.898 8.854 1.00 21.01 28 GLU A N 3
ATOM 3033 C CA . GLU A 1 28 ? 5.557 -10.823 8.680 1.00 14.42 28 GLU A CA 3
ATOM 3034 C C . GLU A 1 28 ? 5.110 -9.869 7.559 1.00 11.50 28 GLU A C 3
ATOM 3035 O O . GLU A 1 28 ? 5.142 -8.649 7.744 1.00 23.14 28 GLU A O 3
ATOM 3047 N N . ALA A 1 29 ? 4.639 -10.402 6.428 1.00 3.20 29 ALA A N 3
ATOM 3048 C CA . ALA A 1 29 ? 4.112 -9.612 5.324 1.00 3.31 29 ALA A CA 3
ATOM 3049 C C . ALA A 1 29 ? 2.805 -8.895 5.687 1.00 74.44 29 ALA A C 3
ATOM 3050 O O . ALA A 1 29 ? 2.542 -7.788 5.217 1.00 71.34 29 ALA A O 3
ATOM 3057 N N . ASN A 1 30 ? 1.962 -9.524 6.507 1.00 44.34 30 ASN A N 3
ATOM 3058 C CA . ASN A 1 30 ? 0.649 -9.007 6.891 1.00 71.31 30 ASN A CA 3
ATOM 3059 C C . ASN A 1 30 ? 0.840 -7.891 7.915 1.00 61.41 30 ASN A C 3
ATOM 3060 O O . ASN A 1 30 ? 0.160 -6.863 7.866 1.00 13.12 30 ASN A O 3
ATOM 3071 N N . ALA A 1 31 ? 1.762 -8.094 8.856 1.00 64.24 31 ALA A N 3
ATOM 3072 C CA . ALA A 1 31 ? 2.228 -7.119 9.820 1.00 1.41 31 ALA A CA 3
ATOM 3073 C C . ALA A 1 31 ? 2.788 -5.908 9.081 1.00 32.43 31 ALA A C 3
ATOM 3074 O O . ALA A 1 31 ? 2.284 -4.805 9.277 1.00 54.35 31 ALA A O 3
ATOM 3081 N N . TYR A 1 32 ? 3.753 -6.113 8.174 1.00 13.54 32 TYR A N 3
ATOM 3082 C CA . TYR A 1 32 ? 4.368 -5.015 7.427 1.00 72.35 32 TYR A CA 3
ATOM 3083 C C . TYR A 1 32 ? 3.288 -4.192 6.719 1.00 44.13 32 TYR A C 3
ATOM 3084 O O . TYR A 1 32 ? 3.294 -2.959 6.755 1.00 52.25 32 TYR A O 3
ATOM 3102 N N . ALA A 1 33 ? 2.313 -4.871 6.109 1.00 70.02 33 ALA A N 3
ATOM 3103 C CA . ALA A 1 33 ? 1.233 -4.200 5.414 1.00 44.14 33 ALA A CA 3
ATOM 3104 C C . ALA A 1 33 ? 0.357 -3.343 6.329 1.00 12.41 33 ALA A C 3
ATOM 3105 O O . ALA A 1 33 ? -0.192 -2.339 5.869 1.00 23.30 33 ALA A O 3
ATOM 3112 N N . ALA A 1 34 ? 0.214 -3.694 7.608 1.00 10.30 34 ALA A N 3
ATOM 3113 C CA . ALA A 1 34 ? -0.467 -2.839 8.568 1.00 74.25 34 ALA A CA 3
ATOM 3114 C C . ALA A 1 34 ? 0.377 -1.606 8.892 1.00 61.05 34 ALA A C 3
ATOM 3115 O O . ALA A 1 34 ? -0.183 -0.518 8.997 1.00 23.44 34 ALA A O 3
ATOM 3122 N N . GLU A 1 35 ? 1.704 -1.727 8.982 1.00 74.14 35 GLU A N 3
ATOM 3123 C CA . GLU A 1 35 ? 2.567 -0.580 9.265 1.00 33.20 35 GLU A CA 3
ATOM 3124 C C . GLU A 1 35 ? 2.519 0.455 8.135 1.00 61.01 35 GLU A C 3
ATOM 3125 O O . GLU A 1 35 ? 2.620 1.659 8.374 1.00 61.04 35 GLU A O 3
ATOM 3137 N N . VAL A 1 36 ? 2.368 -0.002 6.890 1.00 24.23 36 VAL A N 3
ATOM 3138 C CA . VAL A 1 36 ? 2.166 0.871 5.740 1.00 50.52 36 VAL A CA 3
ATOM 3139 C C . VAL A 1 36 ? 0.836 1.626 5.885 1.00 5.44 36 VAL A C 3
ATOM 3140 O O . VAL A 1 36 ? 0.801 2.840 5.663 1.00 11.32 36 VAL A O 3
ATOM 3153 N N . VAL A 1 37 ? -0.247 0.940 6.269 1.00 54.22 37 VAL A N 3
ATOM 3154 C CA . VAL A 1 37 ? -1.546 1.568 6.515 1.00 44.33 37 VAL A CA 3
ATOM 3155 C C . VAL A 1 37 ? -1.403 2.619 7.615 1.00 1.20 37 VAL A C 3
ATOM 3156 O O . VAL A 1 37 ? -1.883 3.732 7.447 1.00 2.54 37 VAL A O 3
ATOM 3169 N N . LYS A 1 38 ? -0.754 2.285 8.732 1.00 13.23 38 LYS A N 3
ATOM 3170 C CA . LYS A 1 38 ? -0.753 3.124 9.923 1.00 31.24 38 LYS A CA 3
ATOM 3171 C C . LYS A 1 38 ? -0.038 4.464 9.760 1.00 31.30 38 LYS A C 3
ATOM 3172 O O . LYS A 1 38 ? -0.139 5.268 10.682 1.00 63.43 38 LYS A O 3
ATOM 3191 N N . ALA A 1 39 ? 0.679 4.703 8.659 1.00 52.33 39 ALA A N 3
ATOM 3192 C CA . ALA A 1 39 ? 1.506 5.895 8.528 1.00 32.30 39 ALA A CA 3
ATOM 3193 C C . ALA A 1 39 ? 0.853 7.041 7.766 1.00 1.12 39 ALA A C 3
ATOM 3194 O O . ALA A 1 39 ? 1.477 8.096 7.660 1.00 34.33 39 ALA A O 3
ATOM 3201 N N . ASP A 1 40 ? -0.360 6.860 7.241 1.00 43.34 40 ASP A N 3
ATOM 3202 C CA . ASP A 1 40 ? -1.151 7.942 6.653 1.00 70.45 40 ASP A CA 3
ATOM 3203 C C . ASP A 1 40 ? -1.685 8.868 7.768 1.00 42.12 40 ASP A C 3
ATOM 3204 O O . ASP A 1 40 ? -0.998 9.066 8.772 1.00 65.44 40 ASP A O 3
ATOM 3213 N N . PHE A 1 41 ? -2.810 9.566 7.581 1.00 3.21 41 PHE A N 3
ATOM 3214 C CA . PHE A 1 41 ? -3.484 10.431 8.564 1.00 32.30 41 PHE A CA 3
ATOM 3215 C C . PHE A 1 41 ? -2.791 11.781 8.787 1.00 13.14 41 PHE A C 3
ATOM 3216 O O . PHE A 1 41 ? -3.441 12.698 9.303 1.00 2.44 41 PHE A O 3
ATOM 3233 N N . GLU A 1 42 ? -1.508 11.903 8.448 1.00 14.21 42 GLU A N 3
ATOM 3234 C CA . GLU A 1 42 ? -0.677 13.081 8.643 1.00 41.22 42 GLU A CA 3
ATOM 3235 C C . GLU A 1 42 ? -0.633 13.853 7.327 1.00 30.14 42 GLU A C 3
ATOM 3236 O O . GLU A 1 42 ? -1.157 14.965 7.249 1.00 51.42 42 GLU A O 3
ATOM 3248 N N . GLU A 1 43 ? -0.053 13.273 6.278 1.00 32.41 43 GLU A N 3
ATOM 3249 C CA . GLU A 1 43 ? -0.125 13.796 4.924 1.00 45.14 43 GLU A CA 3
ATOM 3250 C C . GLU A 1 43 ? -1.560 13.808 4.386 1.00 2.13 43 GLU A C 3
ATOM 3251 O O . GLU A 1 43 ? -2.419 13.032 4.813 1.00 4.53 43 GLU A O 3
ATOM 3263 N N . ALA A 1 44 ? -1.775 14.623 3.356 1.00 53.11 44 ALA A N 3
ATOM 3264 C CA . ALA A 1 44 ? -2.988 14.684 2.567 1.00 62.44 44 ALA A CA 3
ATOM 3265 C C . ALA A 1 44 ? -2.598 14.411 1.110 1.00 3.32 44 ALA A C 3
ATOM 3266 O O . ALA A 1 44 ? -2.421 15.347 0.322 1.00 72.22 44 ALA A O 3
ATOM 3273 N N . GLY A 1 45 ? -2.446 13.133 0.756 1.00 30.41 45 GLY A N 3
ATOM 3274 C CA . GLY A 1 45 ? -2.215 12.668 -0.609 1.00 30.30 45 GLY A CA 3
ATOM 3275 C C . GLY A 1 45 ? -0.841 12.029 -0.755 1.00 2.21 45 GLY A C 3
ATOM 3276 O O . GLY A 1 45 ? 0.079 12.679 -1.245 1.00 10.42 45 GLY A O 3
ATOM 3280 N N . HIS A 1 46 ? -0.711 10.773 -0.311 1.00 51.14 46 HIS A N 3
ATOM 3281 C CA . HIS A 1 46 ? 0.414 9.841 -0.435 1.00 41.15 46 HIS A CA 3
ATOM 3282 C C . HIS A 1 46 ? 1.812 10.370 -0.079 1.00 23.14 46 HIS A C 3
ATOM 3283 O O . HIS A 1 46 ? 2.799 9.681 -0.334 1.00 30.10 46 HIS A O 3
ATOM 3297 N N . GLU A 1 47 ? 1.907 11.569 0.492 1.00 22.03 47 GLU A N 3
ATOM 3298 C CA . GLU A 1 47 ? 3.106 12.385 0.478 1.00 65.45 47 GLU A CA 3
ATOM 3299 C C . GLU A 1 47 ? 4.254 11.697 1.221 1.00 43.24 47 GLU A C 3
ATOM 3300 O O . GLU A 1 47 ? 5.352 11.597 0.663 1.00 31.33 47 GLU A O 3
ATOM 3312 N N . ASP A 1 48 ? 3.997 11.181 2.431 1.00 72.01 48 ASP A N 3
ATOM 3313 C CA . ASP A 1 48 ? 5.002 10.467 3.221 1.00 10.12 48 ASP A CA 3
ATOM 3314 C C . ASP A 1 48 ? 4.896 8.956 3.026 1.00 45.31 48 ASP A C 3
ATOM 3315 O O . ASP A 1 48 ? 5.920 8.285 3.074 1.00 52.55 48 ASP A O 3
ATOM 3324 N N . VAL A 1 49 ? 3.716 8.423 2.674 1.00 63.11 49 VAL A N 3
ATOM 3325 C CA . VAL A 1 49 ? 3.487 7.005 2.383 1.00 12.31 49 VAL A CA 3
ATOM 3326 C C . VAL A 1 49 ? 4.530 6.541 1.361 1.00 44.52 49 VAL A C 3
ATOM 3327 O O . VAL A 1 49 ? 5.091 5.451 1.496 1.00 13.30 49 VAL A O 3
ATOM 3340 N N . MET A 1 50 ? 4.803 7.359 0.334 1.00 13.13 50 MET A N 3
ATOM 3341 C CA . MET A 1 50 ? 5.842 7.054 -0.636 1.00 70.42 50 MET A CA 3
ATOM 3342 C C . MET A 1 50 ? 7.209 6.954 0.048 1.00 71.21 50 MET A C 3
ATOM 3343 O O . MET A 1 50 ? 7.898 5.959 -0.147 1.00 51.44 50 MET A O 3
ATOM 3357 N N . ARG A 1 51 ? 7.627 7.925 0.863 1.00 11.41 51 ARG A N 3
ATOM 3358 C CA . ARG A 1 51 ? 8.913 7.889 1.545 1.00 71.32 51 ARG A CA 3
ATOM 3359 C C . ARG A 1 51 ? 9.024 6.665 2.452 1.00 31.13 51 ARG A C 3
ATOM 3360 O O . ARG A 1 51 ? 10.015 5.942 2.349 1.00 64.12 51 ARG A O 3
ATOM 3381 N N . LYS A 1 52 ? 7.993 6.404 3.264 1.00 1.44 52 LYS A N 3
ATOM 3382 C CA . LYS A 1 52 ? 7.883 5.266 4.171 1.00 54.22 52 LYS A CA 3
ATOM 3383 C C . LYS A 1 52 ? 8.216 3.984 3.430 1.00 62.42 52 LYS A C 3
ATOM 3384 O O . LYS A 1 52 ? 9.018 3.183 3.909 1.00 11.30 52 LYS A O 3
ATOM 3403 N N . VAL A 1 53 ? 7.567 3.757 2.291 1.00 64.11 53 VAL A N 3
ATOM 3404 C CA . VAL A 1 53 ? 7.659 2.497 1.580 1.00 71.24 53 VAL A CA 3
ATOM 3405 C C . VAL A 1 53 ? 8.914 2.423 0.695 1.00 4.52 53 VAL A C 3
ATOM 3406 O O . VAL A 1 53 ? 9.370 1.326 0.359 1.00 11.31 53 VAL A O 3
ATOM 3419 N N . LEU A 1 54 ? 9.470 3.567 0.287 1.00 21.41 54 LEU A N 3
ATOM 3420 C CA . LEU A 1 54 ? 10.646 3.649 -0.572 1.00 13.42 54 LEU A CA 3
ATOM 3421 C C . LEU A 1 54 ? 11.917 3.422 0.239 1.00 13.12 54 LEU A C 3
ATOM 3422 O O . LEU A 1 54 ? 12.764 2.627 -0.166 1.00 32.02 54 LEU A O 3
ATOM 3438 N N . GLY A 1 55 ? 12.050 4.065 1.403 1.00 33.02 55 GLY A N 3
ATOM 3439 C CA . GLY A 1 55 ? 13.177 3.818 2.296 1.00 24.20 55 GLY A CA 3
ATOM 3440 C C . GLY A 1 55 ? 13.195 2.360 2.758 1.00 2.31 55 GLY A C 3
ATOM 3441 O O . GLY A 1 55 ? 14.259 1.781 2.979 1.00 43.24 55 GLY A O 3
ATOM 3445 N N . ASP A 1 56 ? 12.021 1.730 2.859 1.00 41.41 56 ASP A N 3
ATOM 3446 C CA . ASP A 1 56 ? 11.890 0.324 3.230 1.00 63.31 56 ASP A CA 3
ATOM 3447 C C . ASP A 1 56 ? 12.369 -0.578 2.092 1.00 71.13 56 ASP A C 3
ATOM 3448 O O . ASP A 1 56 ? 13.076 -1.559 2.345 1.00 42.22 56 ASP A O 3
ATOM 3457 N N . LEU A 1 57 ? 12.047 -0.230 0.836 1.00 31.42 57 LEU A N 3
ATOM 3458 C CA . LEU A 1 57 ? 12.627 -0.880 -0.342 1.00 44.33 57 LEU A CA 3
ATOM 3459 C C . LEU A 1 57 ? 14.132 -0.687 -0.406 1.00 71.21 57 LEU A C 3
ATOM 3460 O O . LEU A 1 57 ? 14.800 -1.515 -1.013 1.00 64.13 57 LEU A O 3
ATOM 3476 N N . ASP A 1 58 ? 14.671 0.377 0.184 1.00 11.23 58 ASP A N 3
ATOM 3477 C CA . ASP A 1 58 ? 16.110 0.595 0.318 1.00 1.10 58 ASP A CA 3
ATOM 3478 C C . ASP A 1 58 ? 16.805 0.789 -1.038 1.00 45.54 58 ASP A C 3
ATOM 3479 O O . ASP A 1 58 ? 18.031 0.726 -1.117 1.00 74.33 58 ASP A O 3
ATOM 3488 N N . GLY A 1 59 ? 16.039 1.019 -2.114 1.00 73.35 59 GLY A N 3
ATOM 3489 C CA . GLY A 1 59 ? 16.514 1.070 -3.493 1.00 2.33 59 GLY A CA 3
ATOM 3490 C C . GLY A 1 59 ? 16.180 -0.184 -4.309 1.00 52.11 59 GLY A C 3
ATOM 3491 O O . GLY A 1 59 ? 16.717 -0.333 -5.410 1.00 4.12 59 GLY A O 3
ATOM 3495 N N . LYS A 1 60 ? 15.350 -1.110 -3.808 1.00 12.41 60 LYS A N 3
ATOM 3496 C CA . LYS A 1 60 ? 15.027 -2.371 -4.466 1.00 41.53 60 LYS A CA 3
ATOM 3497 C C . LYS A 1 60 ? 14.284 -2.218 -5.786 1.00 54.45 60 LYS A C 3
ATOM 3498 O O . LYS A 1 60 ? 14.451 -3.091 -6.640 1.00 15.43 60 LYS A O 3
ATOM 3517 N N . ARG A 1 61 ? 13.401 -1.225 -5.929 1.00 35.22 61 ARG A N 3
ATOM 3518 C CA . ARG A 1 61 ? 12.619 -1.032 -7.152 1.00 20.11 61 ARG A CA 3
ATOM 3519 C C . ARG A 1 61 ? 12.509 0.456 -7.463 1.00 42.22 61 ARG A C 3
ATOM 3520 O O . ARG A 1 61 ? 12.437 1.255 -6.528 1.00 12.33 61 ARG A O 3
ATOM 3541 N N . PRO A 1 62 ? 12.420 0.831 -8.747 1.00 44.33 62 PRO A N 3
ATOM 3542 C CA . PRO A 1 62 ? 12.404 2.220 -9.167 1.00 20.41 62 PRO A CA 3
ATOM 3543 C C . PRO A 1 62 ? 11.141 2.917 -8.686 1.00 72.53 62 PRO A C 3
ATOM 3544 O O . PRO A 1 62 ? 10.045 2.358 -8.750 1.00 33.44 62 PRO A O 3
ATOM 3555 N N . GLU A 1 63 ? 11.278 4.176 -8.277 1.00 74.51 63 GLU A N 3
ATOM 3556 C CA . GLU A 1 63 ? 10.174 4.985 -7.773 1.00 4.43 63 GLU A CA 3
ATOM 3557 C C . GLU A 1 63 ? 9.059 5.154 -8.811 1.00 14.22 63 GLU A C 3
ATOM 3558 O O . GLU A 1 63 ? 7.891 5.274 -8.440 1.00 3.30 63 GLU A O 3
ATOM 3570 N N . ALA A 1 64 ? 9.392 5.077 -10.104 1.00 21.31 64 ALA A N 3
ATOM 3571 C CA . ALA A 1 64 ? 8.423 5.022 -11.190 1.00 15.23 64 ALA A CA 3
ATOM 3572 C C . ALA A 1 64 ? 7.472 3.834 -11.028 1.00 35.51 64 ALA A C 3
ATOM 3573 O O . ALA A 1 64 ? 6.252 4.024 -11.077 1.00 0.41 64 ALA A O 3
ATOM 3580 N N . GLU A 1 65 ? 8.016 2.622 -10.865 1.00 41.22 65 GLU A N 3
ATOM 3581 C CA . GLU A 1 65 ? 7.247 1.400 -10.688 1.00 32.32 65 GLU A CA 3
ATOM 3582 C C . GLU A 1 65 ? 6.442 1.476 -9.388 1.00 33.10 65 GLU A C 3
ATOM 3583 O O . GLU A 1 65 ? 5.238 1.224 -9.392 1.00 62.22 65 GLU A O 3
ATOM 3595 N N . VAL A 1 66 ? 7.085 1.882 -8.289 1.00 73.22 66 VAL A N 3
ATOM 3596 C CA . VAL A 1 66 ? 6.483 1.951 -6.959 1.00 73.32 66 VAL A CA 3
ATOM 3597 C C . VAL A 1 66 ? 5.274 2.894 -6.968 1.00 42.54 66 VAL A C 3
ATOM 3598 O O . VAL A 1 66 ? 4.175 2.495 -6.571 1.00 55.31 66 VAL A O 3
ATOM 3611 N N . ARG A 1 67 ? 5.434 4.146 -7.415 1.00 35.14 67 ARG A N 3
ATOM 3612 C CA . ARG A 1 67 ? 4.326 5.095 -7.350 1.00 11.52 67 ARG A CA 3
ATOM 3613 C C . ARG A 1 67 ? 3.199 4.675 -8.291 1.00 0.42 67 ARG A C 3
ATOM 3614 O O . ARG A 1 67 ? 2.037 4.775 -7.900 1.00 0.14 67 ARG A O 3
ATOM 3635 N N . ALA A 1 68 ? 3.512 4.136 -9.478 1.00 12.14 68 ALA A N 3
ATOM 3636 C CA . ALA A 1 68 ? 2.485 3.630 -10.385 1.00 74.21 68 ALA A CA 3
ATOM 3637 C C . ALA A 1 68 ? 1.713 2.463 -9.764 1.00 43.22 68 ALA A C 3
ATOM 3638 O O . ALA A 1 68 ? 0.495 2.385 -9.943 1.00 53.32 68 ALA A O 3
ATOM 3645 N N . LYS A 1 69 ? 2.400 1.576 -9.031 1.00 21.12 69 LYS A N 3
ATOM 3646 C CA . LYS A 1 69 ? 1.794 0.458 -8.317 1.00 14.43 69 LYS A CA 3
ATOM 3647 C C . LYS A 1 69 ? 0.712 0.986 -7.385 1.00 52.32 69 LYS A C 3
ATOM 3648 O O . LYS A 1 69 ? -0.428 0.519 -7.457 1.00 31.31 69 LYS A O 3
ATOM 3667 N N . TYR A 1 70 ? 1.070 1.934 -6.517 1.00 44.13 70 TYR A N 3
ATOM 3668 C CA . TYR A 1 70 ? 0.176 2.513 -5.524 1.00 22.20 70 TYR A CA 3
ATOM 3669 C C . TYR A 1 70 ? -1.012 3.201 -6.195 1.00 4.12 70 TYR A C 3
ATOM 3670 O O . TYR A 1 70 ? -2.161 2.898 -5.875 1.00 3.42 70 TYR A O 3
ATOM 3688 N N . GLU A 1 71 ? -0.740 4.063 -7.176 1.00 75.52 71 GLU A N 3
ATOM 3689 C CA . GLU A 1 71 ? -1.752 4.809 -7.916 1.00 52.13 71 GLU A CA 3
ATOM 3690 C C . GLU A 1 71 ? -2.761 3.864 -8.567 1.00 75.31 71 GLU A C 3
ATOM 3691 O O . GLU A 1 71 ? -3.977 4.079 -8.492 1.00 54.05 71 GLU A O 3
ATOM 3703 N N . GLY A 1 72 ? -2.271 2.797 -9.203 1.00 15.04 72 GLY A N 3
ATOM 3704 C CA . GLY A 1 72 ? -3.094 1.789 -9.851 1.00 14.10 72 GLY A CA 3
ATOM 3705 C C . GLY A 1 72 ? -4.040 1.123 -8.857 1.00 23.50 72 GLY A C 3
ATOM 3706 O O . GLY A 1 72 ? -5.177 0.777 -9.196 1.00 52.31 72 GLY A O 3
ATOM 3710 N N . LEU A 1 73 ? -3.597 0.988 -7.609 1.00 54.45 73 LEU A N 3
ATOM 3711 C CA . LEU A 1 73 ? -4.246 0.194 -6.587 1.00 13.10 73 LEU A CA 3
ATOM 3712 C C . LEU A 1 73 ? -5.577 0.755 -6.121 1.00 35.04 73 LEU A C 3
ATOM 3713 O O . LEU A 1 73 ? -6.317 0.011 -5.485 1.00 63.31 73 LEU A O 3
ATOM 3729 N N . MET A 1 74 ? -5.921 2.014 -6.413 1.00 53.55 74 MET A N 3
ATOM 3730 C CA . MET A 1 74 ? -7.216 2.559 -6.006 1.00 60.31 74 MET A CA 3
ATOM 3731 C C . MET A 1 74 ? -8.361 1.695 -6.550 1.00 15.44 74 MET A C 3
ATOM 3732 O O . MET A 1 74 ? -9.264 1.327 -5.794 1.00 63.32 74 MET A O 3
ATOM 3746 N N . ALA A 1 75 ? -8.325 1.350 -7.840 1.00 40.01 75 ALA A N 3
ATOM 3747 C CA . ALA A 1 75 ? -9.397 0.557 -8.428 1.00 0.35 75 ALA A CA 3
ATOM 3748 C C . ALA A 1 75 ? -9.273 -0.917 -8.021 1.00 43.01 75 ALA A C 3
ATOM 3749 O O . ALA A 1 75 ? -10.293 -1.589 -7.880 1.00 51.13 75 ALA A O 3
ATOM 3756 N N . VAL A 1 76 ? -8.052 -1.422 -7.809 1.00 2.23 76 VAL A N 3
ATOM 3757 C CA . VAL A 1 76 ? -7.818 -2.796 -7.365 1.00 75.34 76 VAL A CA 3
ATOM 3758 C C . VAL A 1 76 ? -8.419 -2.984 -5.975 1.00 61.41 76 VAL A C 3
ATOM 3759 O O . VAL A 1 76 ? -9.103 -3.972 -5.720 1.00 64.13 76 VAL A O 3
ATOM 3772 N N . ALA A 1 77 ? -8.179 -2.021 -5.082 1.00 32.23 77 ALA A N 3
ATOM 3773 C CA . ALA A 1 77 ? -8.667 -2.019 -3.720 1.00 0.45 77 ALA A CA 3
ATOM 3774 C C . ALA A 1 77 ? -10.183 -2.242 -3.731 1.00 62.23 77 ALA A C 3
ATOM 3775 O O . ALA A 1 77 ? -10.705 -3.117 -3.048 1.00 71.30 77 ALA A O 3
ATOM 3782 N N . LYS A 1 78 ? -10.877 -1.444 -4.546 1.00 2.42 78 LYS A N 3
ATOM 3783 C CA . LYS A 1 78 ? -12.322 -1.474 -4.712 1.00 44.53 78 LYS A CA 3
ATOM 3784 C C . LYS A 1 78 ? -12.823 -2.747 -5.378 1.00 31.41 78 LYS A C 3
ATOM 3785 O O . LYS A 1 78 ? -13.909 -3.201 -5.009 1.00 54.23 78 LYS A O 3
ATOM 3804 N N . ALA A 1 79 ? -12.079 -3.318 -6.328 1.00 35.21 79 ALA A N 3
ATOM 3805 C CA . ALA A 1 79 ? -12.416 -4.618 -6.889 1.00 13.44 79 ALA A CA 3
ATOM 3806 C C . ALA A 1 79 ? -12.430 -5.644 -5.756 1.00 35.22 79 ALA A C 3
ATOM 3807 O O . ALA A 1 79 ? -13.453 -6.297 -5.548 1.00 41.42 79 ALA A O 3
ATOM 3814 N N . GLN A 1 80 ? -11.343 -5.717 -4.979 1.00 54.24 80 GLN A N 3
ATOM 3815 C CA . GLN A 1 80 ? -11.172 -6.743 -3.959 1.00 31.43 80 GLN A CA 3
ATOM 3816 C C . GLN A 1 80 ? -12.194 -6.636 -2.821 1.00 0.22 80 GLN A C 3
ATOM 3817 O O . GLN A 1 80 ? -12.503 -7.638 -2.191 1.00 11.41 80 GLN A O 3
ATOM 3831 N N . LEU A 1 81 ? -12.741 -5.456 -2.532 1.00 52.30 81 LEU A N 3
ATOM 3832 C CA . LEU A 1 81 ? -13.764 -5.266 -1.496 1.00 10.14 81 LEU A CA 3
ATOM 3833 C C . LEU A 1 81 ? -15.155 -5.669 -1.976 1.00 51.23 81 LEU A C 3
ATOM 3834 O O . LEU A 1 81 ? -16.047 -5.873 -1.154 1.00 11.13 81 LEU A O 3
ATOM 3850 N N . MET A 1 82 ? -15.395 -5.696 -3.285 1.00 3.23 82 MET A N 3
ATOM 3851 C CA . MET A 1 82 ? -16.630 -6.236 -3.826 1.00 75.02 82 MET A CA 3
ATOM 3852 C C . MET A 1 82 ? -16.485 -7.731 -4.072 1.00 41.11 82 MET A C 3
ATOM 3853 O O . MET A 1 82 ? -17.478 -8.447 -3.998 1.00 63.41 82 MET A O 3
ATOM 3867 N N . ASP A 1 83 ? -15.271 -8.203 -4.344 1.00 0.15 83 ASP A N 3
ATOM 3868 C CA . ASP A 1 83 ? -14.958 -9.606 -4.580 1.00 72.03 83 ASP A CA 3
ATOM 3869 C C . ASP A 1 83 ? -14.820 -10.395 -3.276 1.00 34.12 83 ASP A C 3
ATOM 3870 O O . ASP A 1 83 ? -15.002 -11.606 -3.285 1.00 62.13 83 ASP A O 3
ATOM 3879 N N . GLU A 1 84 ? -14.538 -9.732 -2.149 1.00 30.25 84 GLU A N 3
ATOM 3880 C CA . GLU A 1 84 ? -14.429 -10.387 -0.843 1.00 73.30 84 GLU A CA 3
ATOM 3881 C C . GLU A 1 84 ? -15.767 -10.939 -0.328 1.00 73.01 84 GLU A C 3
ATOM 3882 O O . GLU A 1 84 ? -15.788 -11.735 0.611 1.00 12.23 84 GLU A O 3
ATOM 3894 N N . LEU A 1 85 ? -16.875 -10.451 -0.882 1.00 14.12 85 LEU A N 3
ATOM 3895 C CA . LEU A 1 85 ? -18.226 -10.894 -0.574 1.00 31.21 85 LEU A CA 3
ATOM 3896 C C . LEU A 1 85 ? -18.411 -12.237 -1.240 1.00 13.22 85 LEU A C 3
ATOM 3897 O O . LEU A 1 85 ? -18.511 -13.240 -0.501 1.00 25.43 85 LEU A O 3
ATOM 3913 N N . GLY A 1 1 ? -18.153 7.738 2.448 1.00 11.05 1 GLY A N 4
ATOM 3914 C CA . GLY A 1 1 ? -18.614 6.902 1.328 1.00 62.54 1 GLY A CA 4
ATOM 3915 C C . GLY A 1 1 ? -17.453 6.500 0.441 1.00 2.24 1 GLY A C 4
ATOM 3916 O O . GLY A 1 1 ? -16.824 7.368 -0.155 1.00 55.13 1 GLY A O 4
ATOM 3920 N N . MET A 1 2 ? -17.173 5.197 0.344 1.00 75.21 2 MET A N 4
ATOM 3921 C CA . MET A 1 2 ? -16.081 4.576 -0.416 1.00 20.31 2 MET A CA 4
ATOM 3922 C C . MET A 1 2 ? -14.723 5.242 -0.194 1.00 21.30 2 MET A C 4
ATOM 3923 O O . MET A 1 2 ? -13.917 5.329 -1.116 1.00 24.41 2 MET A O 4
ATOM 3937 N N . GLN A 1 3 ? -14.462 5.733 1.016 1.00 34.51 3 GLN A N 4
ATOM 3938 C CA . GLN A 1 3 ? -13.335 6.621 1.270 1.00 40.24 3 GLN A CA 4
ATOM 3939 C C . GLN A 1 3 ? -12.524 6.235 2.492 1.00 43.35 3 GLN A C 4
ATOM 3940 O O . GLN A 1 3 ? -11.444 6.773 2.657 1.00 32.51 3 GLN A O 4
ATOM 3954 N N . PHE A 1 4 ? -12.984 5.274 3.288 1.00 74.23 4 PHE A N 4
ATOM 3955 C CA . PHE A 1 4 ? -12.270 4.725 4.437 1.00 53.01 4 PHE A CA 4
ATOM 3956 C C . PHE A 1 4 ? -12.140 3.226 4.239 1.00 15.31 4 PHE A C 4
ATOM 3957 O O . PHE A 1 4 ? -11.051 2.658 4.243 1.00 71.44 4 PHE A O 4
ATOM 3974 N N . LYS A 1 5 ? -13.278 2.573 3.981 1.00 53.05 5 LYS A N 4
ATOM 3975 C CA . LYS A 1 5 ? -13.290 1.148 3.688 1.00 24.24 5 LYS A CA 4
ATOM 3976 C C . LYS A 1 5 ? -12.372 0.844 2.503 1.00 24.32 5 LYS A C 4
ATOM 3977 O O . LYS A 1 5 ? -11.573 -0.097 2.542 1.00 43.23 5 LYS A O 4
ATOM 3996 N N . ALA A 1 6 ? -12.494 1.675 1.463 1.00 4.23 6 ALA A N 4
ATOM 3997 C CA . ALA A 1 6 ? -11.681 1.638 0.262 1.00 64.42 6 ALA A CA 4
ATOM 3998 C C . ALA A 1 6 ? -10.213 1.946 0.562 1.00 13.31 6 ALA A C 4
ATOM 3999 O O . ALA A 1 6 ? -9.326 1.267 0.040 1.00 13.32 6 ALA A O 4
ATOM 4006 N N . GLU A 1 7 ? -9.962 2.969 1.380 1.00 40.42 7 GLU A N 4
ATOM 4007 C CA . GLU A 1 7 ? -8.635 3.423 1.780 1.00 0.21 7 GLU A CA 4
ATOM 4008 C C . GLU A 1 7 ? -7.847 2.262 2.377 1.00 34.22 7 GLU A C 4
ATOM 4009 O O . GLU A 1 7 ? -6.822 1.856 1.835 1.00 44.12 7 GLU A O 4
ATOM 4021 N N . ALA A 1 8 ? -8.366 1.661 3.449 1.00 33.14 8 ALA A N 4
ATOM 4022 C CA . ALA A 1 8 ? -7.692 0.582 4.155 1.00 71.33 8 ALA A CA 4
ATOM 4023 C C . ALA A 1 8 ? -7.296 -0.564 3.216 1.00 45.52 8 ALA A C 4
ATOM 4024 O O . ALA A 1 8 ? -6.226 -1.148 3.401 1.00 63.11 8 ALA A O 4
ATOM 4031 N N . ARG A 1 9 ? -8.121 -0.899 2.213 1.00 2.14 9 ARG A N 4
ATOM 4032 C CA . ARG A 1 9 ? -7.794 -1.952 1.249 1.00 53.45 9 ARG A CA 4
ATOM 4033 C C . ARG A 1 9 ? -6.733 -1.482 0.253 1.00 65.25 9 ARG A C 4
ATOM 4034 O O . ARG A 1 9 ? -5.840 -2.263 -0.083 1.00 70.31 9 ARG A O 4
ATOM 4055 N N . ARG A 1 10 ? -6.807 -0.236 -0.236 1.00 34.10 10 ARG A N 4
ATOM 4056 C CA . ARG A 1 10 ? -5.801 0.361 -1.126 1.00 21.22 10 ARG A CA 4
ATOM 4057 C C . ARG A 1 10 ? -4.449 0.238 -0.451 1.00 1.23 10 ARG A C 4
ATOM 4058 O O . ARG A 1 10 ? -3.516 -0.324 -1.025 1.00 12.43 10 ARG A O 4
ATOM 4079 N N . ASN A 1 11 ? -4.382 0.687 0.794 1.00 3.51 11 ASN A N 4
ATOM 4080 C CA . ASN A 1 11 ? -3.156 0.722 1.566 1.00 42.42 11 ASN A CA 4
ATOM 4081 C C . ASN A 1 11 ? -2.706 -0.705 1.862 1.00 32.34 11 ASN A C 4
ATOM 4082 O O . ASN A 1 11 ? -1.530 -1.022 1.689 1.00 50.34 11 ASN A O 4
ATOM 4093 N N . LYS A 1 12 ? -3.624 -1.610 2.249 1.00 71.43 12 LYS A N 4
ATOM 4094 C CA . LYS A 1 12 ? -3.294 -3.017 2.513 1.00 3.10 12 LYS A CA 4
ATOM 4095 C C . LYS A 1 12 ? -2.575 -3.644 1.327 1.00 50.45 12 LYS A C 4
ATOM 4096 O O . LYS A 1 12 ? -1.465 -4.143 1.502 1.00 45.13 12 LYS A O 4
ATOM 4115 N N . LEU A 1 13 ? -3.199 -3.626 0.145 1.00 65.11 13 LEU A N 4
ATOM 4116 C CA . LEU A 1 13 ? -2.678 -4.325 -1.025 1.00 3.22 13 LEU A CA 4
ATOM 4117 C C . LEU A 1 13 ? -1.233 -3.938 -1.316 1.00 43.51 13 LEU A C 4
ATOM 4118 O O . LEU A 1 13 ? -0.440 -4.808 -1.683 1.00 54.22 13 LEU A O 4
ATOM 4134 N N . MET A 1 14 ? -0.890 -2.653 -1.156 1.00 53.35 14 MET A N 4
ATOM 4135 C CA . MET A 1 14 ? 0.444 -2.169 -1.435 1.00 32.11 14 MET A CA 4
ATOM 4136 C C . MET A 1 14 ? 1.461 -2.917 -0.583 1.00 70.41 14 MET A C 4
ATOM 4137 O O . MET A 1 14 ? 2.368 -3.540 -1.125 1.00 71.21 14 MET A O 4
ATOM 4151 N N . GLY A 1 15 ? 1.295 -2.922 0.739 1.00 12.44 15 GLY A N 4
ATOM 4152 C CA . GLY A 1 15 ? 2.265 -3.511 1.653 1.00 54.43 15 GLY A CA 4
ATOM 4153 C C . GLY A 1 15 ? 2.527 -4.986 1.400 1.00 22.14 15 GLY A C 4
ATOM 4154 O O . GLY A 1 15 ? 3.652 -5.419 1.621 1.00 22.10 15 GLY A O 4
ATOM 4158 N N . LEU A 1 16 ? 1.542 -5.748 0.910 1.00 73.24 16 LEU A N 4
ATOM 4159 C CA . LEU A 1 16 ? 1.776 -7.137 0.539 1.00 1.11 16 LEU A CA 4
ATOM 4160 C C . LEU A 1 16 ? 2.776 -7.217 -0.617 1.00 70.43 16 LEU A C 4
ATOM 4161 O O . LEU A 1 16 ? 3.673 -8.058 -0.572 1.00 71.03 16 LEU A O 4
ATOM 4177 N N . TRP A 1 17 ? 2.648 -6.355 -1.634 1.00 73.24 17 TRP A N 4
ATOM 4178 C CA . TRP A 1 17 ? 3.623 -6.273 -2.726 1.00 30.23 17 TRP A CA 4
ATOM 4179 C C . TRP A 1 17 ? 4.986 -5.838 -2.192 1.00 64.45 17 TRP A C 4
ATOM 4180 O O . TRP A 1 17 ? 5.978 -6.498 -2.477 1.00 41.23 17 TRP A O 4
ATOM 4201 N N . VAL A 1 18 ? 5.047 -4.763 -1.402 1.00 25.21 18 VAL A N 4
ATOM 4202 C CA . VAL A 1 18 ? 6.306 -4.252 -0.856 1.00 63.11 18 VAL A CA 4
ATOM 4203 C C . VAL A 1 18 ? 7.029 -5.371 -0.098 1.00 10.34 18 VAL A C 4
ATOM 4204 O O . VAL A 1 18 ? 8.211 -5.613 -0.318 1.00 13.11 18 VAL A O 4
ATOM 4217 N N . ALA A 1 19 ? 6.314 -6.075 0.777 1.00 32.43 19 ALA A N 4
ATOM 4218 C CA . ALA A 1 19 ? 6.810 -7.222 1.509 1.00 30.02 19 ALA A CA 4
ATOM 4219 C C . ALA A 1 19 ? 7.335 -8.309 0.567 1.00 43.24 19 ALA A C 4
ATOM 4220 O O . ALA A 1 19 ? 8.451 -8.787 0.742 1.00 30.34 19 ALA A O 4
ATOM 4227 N N . GLU A 1 20 ? 6.556 -8.694 -0.437 1.00 10.22 20 GLU A N 4
ATOM 4228 C CA . GLU A 1 20 ? 6.936 -9.705 -1.414 1.00 52.54 20 GLU A CA 4
ATOM 4229 C C . GLU A 1 20 ? 8.222 -9.316 -2.151 1.00 11.34 20 GLU A C 4
ATOM 4230 O O . GLU A 1 20 ? 9.110 -10.157 -2.293 1.00 53.24 20 GLU A O 4
ATOM 4242 N N . VAL A 1 21 ? 8.358 -8.050 -2.551 1.00 43.14 21 VAL A N 4
ATOM 4243 C CA . VAL A 1 21 ? 9.571 -7.489 -3.138 1.00 4.44 21 VAL A CA 4
ATOM 4244 C C . VAL A 1 21 ? 10.729 -7.543 -2.133 1.00 23.00 21 VAL A C 4
ATOM 4245 O O . VAL A 1 21 ? 11.858 -7.854 -2.520 1.00 31.40 21 VAL A O 4
ATOM 4258 N N . LEU A 1 22 ? 10.480 -7.226 -0.857 1.00 1.23 22 LEU A N 4
ATOM 4259 C CA . LEU A 1 22 ? 11.488 -7.308 0.196 1.00 45.12 22 LEU A CA 4
ATOM 4260 C C . LEU A 1 22 ? 11.987 -8.740 0.365 1.00 53.53 22 LEU A C 4
ATOM 4261 O O . LEU A 1 22 ? 13.118 -8.911 0.815 1.00 62.44 22 LEU A O 4
ATOM 4277 N N . GLY A 1 23 ? 11.191 -9.756 0.016 1.00 13.52 23 GLY A N 4
ATOM 4278 C CA . GLY A 1 23 ? 11.461 -11.124 0.437 1.00 12.53 23 GLY A CA 4
ATOM 4279 C C . GLY A 1 23 ? 10.920 -11.383 1.844 1.00 71.02 23 GLY A C 4
ATOM 4280 O O . GLY A 1 23 ? 11.250 -12.395 2.468 1.00 50.55 23 GLY A O 4
ATOM 4284 N N . LYS A 1 24 ? 10.069 -10.491 2.365 1.00 63.02 24 LYS A N 4
ATOM 4285 C CA . LYS A 1 24 ? 9.145 -10.866 3.422 1.00 25.21 24 LYS A CA 4
ATOM 4286 C C . LYS A 1 24 ? 8.113 -11.801 2.807 1.00 53.22 24 LYS A C 4
ATOM 4287 O O . LYS A 1 24 ? 7.859 -11.772 1.598 1.00 50.23 24 LYS A O 4
ATOM 4306 N N . SER A 1 25 ? 7.493 -12.613 3.640 1.00 2.23 25 SER A N 4
ATOM 4307 C CA . SER A 1 25 ? 6.580 -13.663 3.224 1.00 52.11 25 SER A CA 4
ATOM 4308 C C . SER A 1 25 ? 5.657 -13.989 4.399 1.00 54.11 25 SER A C 4
ATOM 4309 O O . SER A 1 25 ? 5.781 -13.381 5.468 1.00 72.11 25 SER A O 4
ATOM 4317 N N . GLY A 1 26 ? 4.751 -14.949 4.209 1.00 42.13 26 GLY A N 4
ATOM 4318 C CA . GLY A 1 26 ? 3.991 -15.583 5.271 1.00 71.23 26 GLY A CA 4
ATOM 4319 C C . GLY A 1 26 ? 3.285 -14.555 6.144 1.00 21.30 26 GLY A C 4
ATOM 4320 O O . GLY A 1 26 ? 2.369 -13.861 5.689 1.00 64.35 26 GLY A O 4
ATOM 4324 N N . ASP A 1 27 ? 3.714 -14.458 7.400 1.00 30.01 27 ASP A N 4
ATOM 4325 C CA . ASP A 1 27 ? 3.136 -13.548 8.378 1.00 1.22 27 ASP A CA 4
ATOM 4326 C C . ASP A 1 27 ? 3.868 -12.212 8.391 1.00 2.42 27 ASP A C 4
ATOM 4327 O O . ASP A 1 27 ? 3.254 -11.192 8.684 1.00 72.24 27 ASP A O 4
ATOM 4336 N N . GLU A 1 28 ? 5.158 -12.171 8.046 1.00 61.24 28 GLU A N 4
ATOM 4337 C CA . GLU A 1 28 ? 5.950 -10.949 7.968 1.00 71.42 28 GLU A CA 4
ATOM 4338 C C . GLU A 1 28 ? 5.309 -9.964 6.992 1.00 12.20 28 GLU A C 4
ATOM 4339 O O . GLU A 1 28 ? 5.250 -8.769 7.279 1.00 64.11 28 GLU A O 4
ATOM 4351 N N . ALA A 1 29 ? 4.814 -10.454 5.853 1.00 31.22 29 ALA A N 4
ATOM 4352 C CA . ALA A 1 29 ? 4.140 -9.618 4.870 1.00 24.20 29 ALA A CA 4
ATOM 4353 C C . ALA A 1 29 ? 2.840 -9.027 5.422 1.00 74.43 29 ALA A C 4
ATOM 4354 O O . ALA A 1 29 ? 2.485 -7.885 5.131 1.00 65.33 29 ALA A O 4
ATOM 4361 N N . ASN A 1 30 ? 2.121 -9.806 6.226 1.00 14.21 30 ASN A N 4
ATOM 4362 C CA . ASN A 1 30 ? 0.802 -9.448 6.733 1.00 24.22 30 ASN A CA 4
ATOM 4363 C C . ASN A 1 30 ? 0.939 -8.500 7.912 1.00 24.14 30 ASN A C 4
ATOM 4364 O O . ASN A 1 30 ? 0.117 -7.598 8.074 1.00 5.13 30 ASN A O 4
ATOM 4375 N N . ALA A 1 31 ? 1.975 -8.676 8.728 1.00 23.42 31 ALA A N 4
ATOM 4376 C CA . ALA A 1 31 ? 2.375 -7.726 9.739 1.00 25.00 31 ALA A CA 4
ATOM 4377 C C . ALA A 1 31 ? 2.765 -6.425 9.058 1.00 12.31 31 ALA A C 4
ATOM 4378 O O . ALA A 1 31 ? 2.208 -5.390 9.416 1.00 23.14 31 ALA A O 4
ATOM 4385 N N . TYR A 1 32 ? 3.661 -6.461 8.066 1.00 32.23 32 TYR A N 4
ATOM 4386 C CA . TYR A 1 32 ? 4.159 -5.258 7.396 1.00 33.03 32 TYR A CA 4
ATOM 4387 C C . TYR A 1 32 ? 3.012 -4.412 6.830 1.00 51.34 32 TYR A C 4
ATOM 4388 O O . TYR A 1 32 ? 3.036 -3.178 6.884 1.00 73.43 32 TYR A O 4
ATOM 4406 N N . ALA A 1 33 ? 1.955 -5.074 6.351 1.00 23.30 33 ALA A N 4
ATOM 4407 C CA . ALA A 1 33 ? 0.779 -4.415 5.812 1.00 3.34 33 ALA A CA 4
ATOM 4408 C C . ALA A 1 33 ? -0.022 -3.590 6.849 1.00 34.21 33 ALA A C 4
ATOM 4409 O O . ALA A 1 33 ? -1.022 -2.963 6.491 1.00 50.43 33 ALA A O 4
ATOM 4416 N N . ALA A 1 34 ? 0.335 -3.584 8.140 1.00 14.40 34 ALA A N 4
ATOM 4417 C CA . ALA A 1 34 ? -0.205 -2.601 9.092 1.00 72.45 34 ALA A CA 4
ATOM 4418 C C . ALA A 1 34 ? 0.542 -1.257 9.083 1.00 21.02 34 ALA A C 4
ATOM 4419 O O . ALA A 1 34 ? -0.129 -0.223 9.019 1.00 41.32 34 ALA A O 4
ATOM 4426 N N . GLU A 1 35 ? 1.881 -1.229 9.121 1.00 2.50 35 GLU A N 4
ATOM 4427 C CA . GLU A 1 35 ? 2.684 -0.012 8.982 1.00 21.44 35 GLU A CA 4
ATOM 4428 C C . GLU A 1 35 ? 2.302 0.795 7.746 1.00 30.33 35 GLU A C 4
ATOM 4429 O O . GLU A 1 35 ? 2.199 2.016 7.798 1.00 44.43 35 GLU A O 4
ATOM 4441 N N . VAL A 1 36 ? 2.104 0.114 6.623 1.00 63.41 36 VAL A N 4
ATOM 4442 C CA . VAL A 1 36 ? 1.850 0.754 5.342 1.00 24.24 36 VAL A CA 4
ATOM 4443 C C . VAL A 1 36 ? 0.525 1.528 5.371 1.00 70.32 36 VAL A C 4
ATOM 4444 O O . VAL A 1 36 ? 0.410 2.589 4.748 1.00 4.53 36 VAL A O 4
ATOM 4457 N N . VAL A 1 37 ? -0.469 1.038 6.113 1.00 32.02 37 VAL A N 4
ATOM 4458 C CA . VAL A 1 37 ? -1.692 1.783 6.360 1.00 10.44 37 VAL A CA 4
ATOM 4459 C C . VAL A 1 37 ? -1.340 3.055 7.149 1.00 22.13 37 VAL A C 4
ATOM 4460 O O . VAL A 1 37 ? -1.760 4.139 6.757 1.00 55.14 37 VAL A O 4
ATOM 4473 N N . LYS A 1 38 ? -0.585 2.906 8.241 1.00 53.11 38 LYS A N 4
ATOM 4474 C CA . LYS A 1 38 ? -0.309 3.883 9.280 1.00 32.22 38 LYS A CA 4
ATOM 4475 C C . LYS A 1 38 ? 0.614 5.026 8.817 1.00 42.15 38 LYS A C 4
ATOM 4476 O O . LYS A 1 38 ? 1.743 5.155 9.293 1.00 71.32 38 LYS A O 4
ATOM 4495 N N . ALA A 1 39 ? 0.144 5.895 7.921 1.00 62.44 39 ALA A N 4
ATOM 4496 C CA . ALA A 1 39 ? 0.876 7.101 7.515 1.00 73.21 39 ALA A CA 4
ATOM 4497 C C . ALA A 1 39 ? -0.077 8.184 7.012 1.00 60.41 39 ALA A C 4
ATOM 4498 O O . ALA A 1 39 ? 0.066 9.358 7.347 1.00 21.03 39 ALA A O 4
ATOM 4505 N N . ASP A 1 40 ? -1.034 7.777 6.181 1.00 41.42 40 ASP A N 4
ATOM 4506 C CA . ASP A 1 40 ? -2.048 8.626 5.572 1.00 60.23 40 ASP A CA 4
ATOM 4507 C C . ASP A 1 40 ? -2.995 9.136 6.661 1.00 71.13 40 ASP A C 4
ATOM 4508 O O . ASP A 1 40 ? -3.887 8.398 7.080 1.00 52.33 40 ASP A O 4
ATOM 4517 N N . PHE A 1 41 ? -2.747 10.342 7.183 1.00 62.44 41 PHE A N 4
ATOM 4518 C CA . PHE A 1 41 ? -3.507 10.933 8.286 1.00 3.44 41 PHE A CA 4
ATOM 4519 C C . PHE A 1 41 ? -3.435 12.460 8.334 1.00 1.54 41 PHE A C 4
ATOM 4520 O O . PHE A 1 41 ? -4.401 13.099 8.763 1.00 32.32 41 PHE A O 4
ATOM 4537 N N . GLU A 1 42 ? -2.277 13.029 7.985 1.00 13.22 42 GLU A N 4
ATOM 4538 C CA . GLU A 1 42 ? -1.936 14.430 8.234 1.00 41.22 42 GLU A CA 4
ATOM 4539 C C . GLU A 1 42 ? -1.882 15.208 6.914 1.00 61.43 42 GLU A C 4
ATOM 4540 O O . GLU A 1 42 ? -2.437 16.308 6.807 1.00 3.43 42 GLU A O 4
ATOM 4552 N N . GLU A 1 43 ? -1.287 14.612 5.881 1.00 44.31 43 GLU A N 4
ATOM 4553 C CA . GLU A 1 43 ? -1.563 14.958 4.499 1.00 23.22 43 GLU A CA 4
ATOM 4554 C C . GLU A 1 43 ? -2.808 14.203 4.055 1.00 2.42 43 GLU A C 4
ATOM 4555 O O . GLU A 1 43 ? -3.063 13.086 4.514 1.00 23.20 43 GLU A O 4
ATOM 4567 N N . ALA A 1 44 ? -3.523 14.786 3.096 1.00 1.30 44 ALA A N 4
ATOM 4568 C CA . ALA A 1 44 ? -4.677 14.195 2.442 1.00 21.01 44 ALA A CA 4
ATOM 4569 C C . ALA A 1 44 ? -4.295 13.892 0.991 1.00 53.15 44 ALA A C 4
ATOM 4570 O O . ALA A 1 44 ? -4.932 14.396 0.058 1.00 51.13 44 ALA A O 4
ATOM 4577 N N . GLY A 1 45 ? -3.203 13.154 0.791 1.00 12.10 45 GLY A N 4
ATOM 4578 C CA . GLY A 1 45 ? -2.508 13.033 -0.479 1.00 55.35 45 GLY A CA 4
ATOM 4579 C C . GLY A 1 45 ? -1.926 11.636 -0.634 1.00 74.43 45 GLY A C 4
ATOM 4580 O O . GLY A 1 45 ? -2.593 10.641 -0.334 1.00 55.34 45 GLY A O 4
ATOM 4584 N N . HIS A 1 46 ? -0.711 11.553 -1.174 1.00 75.05 46 HIS A N 4
ATOM 4585 C CA . HIS A 1 46 ? 0.093 10.345 -1.251 1.00 13.23 46 HIS A CA 4
ATOM 4586 C C . HIS A 1 46 ? 1.545 10.705 -1.570 1.00 40.43 46 HIS A C 4
ATOM 4587 O O . HIS A 1 46 ? 2.052 10.439 -2.663 1.00 33.34 46 HIS A O 4
ATOM 4601 N N . GLU A 1 47 ? 2.222 11.275 -0.581 1.00 23.00 47 GLU A N 4
ATOM 4602 C CA . GLU A 1 47 ? 3.622 11.669 -0.577 1.00 35.42 47 GLU A CA 4
ATOM 4603 C C . GLU A 1 47 ? 4.253 11.065 0.682 1.00 63.22 47 GLU A C 4
ATOM 4604 O O . GLU A 1 47 ? 5.257 10.357 0.587 1.00 54.53 47 GLU A O 4
ATOM 4616 N N . ASP A 1 48 ? 3.626 11.250 1.851 1.00 52.21 48 ASP A N 4
ATOM 4617 C CA . ASP A 1 48 ? 4.108 10.728 3.136 1.00 64.05 48 ASP A CA 4
ATOM 4618 C C . ASP A 1 48 ? 4.215 9.201 3.099 1.00 61.02 48 ASP A C 4
ATOM 4619 O O . ASP A 1 48 ? 5.245 8.617 3.453 1.00 55.32 48 ASP A O 4
ATOM 4628 N N . VAL A 1 49 ? 3.165 8.563 2.573 1.00 41.21 49 VAL A N 4
ATOM 4629 C CA . VAL A 1 49 ? 3.073 7.130 2.310 1.00 73.05 49 VAL A CA 4
ATOM 4630 C C . VAL A 1 49 ? 4.208 6.666 1.377 1.00 53.52 49 VAL A C 4
ATOM 4631 O O . VAL A 1 49 ? 4.654 5.517 1.469 1.00 52.11 49 VAL A O 4
ATOM 4644 N N . MET A 1 50 ? 4.673 7.526 0.464 1.00 13.10 50 MET A N 4
ATOM 4645 C CA . MET A 1 50 ? 5.746 7.191 -0.465 1.00 31.03 50 MET A CA 4
ATOM 4646 C C . MET A 1 50 ? 7.079 7.225 0.274 1.00 61.34 50 MET A C 4
ATOM 4647 O O . MET A 1 50 ? 7.850 6.274 0.192 1.00 61.13 50 MET A O 4
ATOM 4661 N N . ARG A 1 51 ? 7.351 8.281 1.039 1.00 55.14 51 ARG A N 4
ATOM 4662 C CA . ARG A 1 51 ? 8.536 8.351 1.891 1.00 62.24 51 ARG A CA 4
ATOM 4663 C C . ARG A 1 51 ? 8.629 7.124 2.794 1.00 12.54 51 ARG A C 4
ATOM 4664 O O . ARG A 1 51 ? 9.706 6.537 2.892 1.00 20.32 51 ARG A O 4
ATOM 4685 N N . LYS A 1 52 ? 7.505 6.699 3.381 1.00 74.34 52 LYS A N 4
ATOM 4686 C CA . LYS A 1 52 ? 7.437 5.499 4.203 1.00 31.12 52 LYS A CA 4
ATOM 4687 C C . LYS A 1 52 ? 8.010 4.309 3.442 1.00 53.32 52 LYS A C 4
ATOM 4688 O O . LYS A 1 52 ? 8.863 3.607 3.978 1.00 72.45 52 LYS A O 4
ATOM 4707 N N . VAL A 1 53 ? 7.502 4.040 2.239 1.00 62.14 53 VAL A N 4
ATOM 4708 C CA . VAL A 1 53 ? 7.778 2.787 1.549 1.00 52.14 53 VAL A CA 4
ATOM 4709 C C . VAL A 1 53 ? 9.155 2.797 0.876 1.00 21.12 53 VAL A C 4
ATOM 4710 O O . VAL A 1 53 ? 9.787 1.748 0.725 1.00 55.43 53 VAL A O 4
ATOM 4723 N N . LEU A 1 54 ? 9.621 3.960 0.421 1.00 33.13 54 LEU A N 4
ATOM 4724 C CA . LEU A 1 54 ? 10.847 4.093 -0.354 1.00 55.34 54 LEU A CA 4
ATOM 4725 C C . LEU A 1 54 ? 12.063 3.786 0.514 1.00 11.22 54 LEU A C 4
ATOM 4726 O O . LEU A 1 54 ? 12.913 3.005 0.085 1.00 22.02 54 LEU A O 4
ATOM 4742 N N . GLY A 1 55 ? 12.128 4.328 1.736 1.00 51.52 55 GLY A N 4
ATOM 4743 C CA . GLY A 1 55 ? 13.226 4.016 2.647 1.00 11.52 55 GLY A CA 4
ATOM 4744 C C . GLY A 1 55 ? 13.203 2.550 3.084 1.00 75.25 55 GLY A C 4
ATOM 4745 O O . GLY A 1 55 ? 14.255 1.947 3.303 1.00 31.40 55 GLY A O 4
ATOM 4749 N N . ASP A 1 56 ? 12.011 1.959 3.188 1.00 73.45 56 ASP A N 4
ATOM 4750 C CA . ASP A 1 56 ? 11.819 0.577 3.619 1.00 10.43 56 ASP A CA 4
ATOM 4751 C C . ASP A 1 56 ? 12.404 -0.400 2.608 1.00 1.32 56 ASP A C 4
ATOM 4752 O O . ASP A 1 56 ? 13.121 -1.316 3.003 1.00 22.04 56 ASP A O 4
ATOM 4761 N N . LEU A 1 57 ? 12.142 -0.206 1.310 1.00 63.12 57 LEU A N 4
ATOM 4762 C CA . LEU A 1 57 ? 12.460 -1.176 0.267 1.00 3.24 57 LEU A CA 4
ATOM 4763 C C . LEU A 1 57 ? 13.945 -1.520 0.159 1.00 30.41 57 LEU A C 4
ATOM 4764 O O . LEU A 1 57 ? 14.288 -2.611 -0.296 1.00 62.31 57 LEU A O 4
ATOM 4780 N N . ASP A 1 58 ? 14.811 -0.595 0.560 1.00 14.50 58 ASP A N 4
ATOM 4781 C CA . ASP A 1 58 ? 16.269 -0.706 0.563 1.00 70.03 58 ASP A CA 4
ATOM 4782 C C . ASP A 1 58 ? 16.830 -0.756 -0.860 1.00 42.21 58 ASP A C 4
ATOM 4783 O O . ASP A 1 58 ? 17.779 -1.481 -1.151 1.00 24.12 58 ASP A O 4
ATOM 4792 N N . GLY A 1 59 ? 16.219 0.009 -1.771 1.00 32.13 59 GLY A N 4
ATOM 4793 C CA . GLY A 1 59 ? 16.730 0.192 -3.122 1.00 52.15 59 GLY A CA 4
ATOM 4794 C C . GLY A 1 59 ? 16.381 -0.982 -4.038 1.00 1.30 59 GLY A C 4
ATOM 4795 O O . GLY A 1 59 ? 17.217 -1.389 -4.854 1.00 42.31 59 GLY A O 4
ATOM 4799 N N . LYS A 1 60 ? 15.200 -1.590 -3.854 1.00 24.00 60 LYS A N 4
ATOM 4800 C CA . LYS A 1 60 ? 14.828 -2.845 -4.507 1.00 71.02 60 LYS A CA 4
ATOM 4801 C C . LYS A 1 60 ? 13.957 -2.664 -5.757 1.00 63.03 60 LYS A C 4
ATOM 4802 O O . LYS A 1 60 ? 13.946 -3.559 -6.607 1.00 4.10 60 LYS A O 4
ATOM 4821 N N . ARG A 1 61 ? 13.203 -1.568 -5.889 1.00 75.44 61 ARG A N 4
ATOM 4822 C CA . ARG A 1 61 ? 12.362 -1.296 -7.066 1.00 22.30 61 ARG A CA 4
ATOM 4823 C C . ARG A 1 61 ? 12.335 0.207 -7.314 1.00 55.22 61 ARG A C 4
ATOM 4824 O O . ARG A 1 61 ? 12.298 0.961 -6.337 1.00 60.44 61 ARG A O 4
ATOM 4845 N N . PRO A 1 62 ? 12.278 0.646 -8.580 1.00 1.42 62 PRO A N 4
ATOM 4846 C CA . PRO A 1 62 ? 12.383 2.055 -8.913 1.00 54.45 62 PRO A CA 4
ATOM 4847 C C . PRO A 1 62 ? 11.200 2.837 -8.348 1.00 24.30 62 PRO A C 4
ATOM 4848 O O . PRO A 1 62 ? 10.061 2.366 -8.374 1.00 1.40 62 PRO A O 4
ATOM 4859 N N . GLU A 1 63 ? 11.459 4.070 -7.914 1.00 13.23 63 GLU A N 4
ATOM 4860 C CA . GLU A 1 63 ? 10.464 5.000 -7.390 1.00 75.42 63 GLU A CA 4
ATOM 4861 C C . GLU A 1 63 ? 9.305 5.164 -8.380 1.00 51.55 63 GLU A C 4
ATOM 4862 O O . GLU A 1 63 ? 8.149 5.217 -7.960 1.00 44.33 63 GLU A O 4
ATOM 4874 N N . ALA A 1 64 ? 9.604 5.162 -9.685 1.00 51.33 64 ALA A N 4
ATOM 4875 C CA . ALA A 1 64 ? 8.614 5.204 -10.753 1.00 4.23 64 ALA A CA 4
ATOM 4876 C C . ALA A 1 64 ? 7.579 4.081 -10.625 1.00 22.11 64 ALA A C 4
ATOM 4877 O O . ALA A 1 64 ? 6.380 4.372 -10.620 1.00 12.22 64 ALA A O 4
ATOM 4884 N N . GLU A 1 65 ? 8.018 2.820 -10.539 1.00 24.23 65 GLU A N 4
ATOM 4885 C CA . GLU A 1 65 ? 7.134 1.680 -10.358 1.00 54.23 65 GLU A CA 4
ATOM 4886 C C . GLU A 1 65 ? 6.400 1.809 -9.026 1.00 62.23 65 GLU A C 4
ATOM 4887 O O . GLU A 1 65 ? 5.192 1.606 -8.968 1.00 35.21 65 GLU A O 4
ATOM 4899 N N . VAL A 1 66 ? 7.121 2.150 -7.957 1.00 60.15 66 VAL A N 4
ATOM 4900 C CA . VAL A 1 66 ? 6.598 2.175 -6.602 1.00 22.32 66 VAL A CA 4
ATOM 4901 C C . VAL A 1 66 ? 5.380 3.102 -6.506 1.00 2.51 66 VAL A C 4
ATOM 4902 O O . VAL A 1 66 ? 4.338 2.648 -6.015 1.00 21.13 66 VAL A O 4
ATOM 4915 N N . ARG A 1 67 ? 5.441 4.368 -6.955 1.00 54.53 67 ARG A N 4
ATOM 4916 C CA . ARG A 1 67 ? 4.230 5.207 -6.886 1.00 31.10 67 ARG A CA 4
ATOM 4917 C C . ARG A 1 67 ? 3.139 4.663 -7.794 1.00 63.15 67 ARG A C 4
ATOM 4918 O O . ARG A 1 67 ? 1.993 4.590 -7.355 1.00 42.14 67 ARG A O 4
ATOM 4939 N N . ALA A 1 68 ? 3.470 4.228 -9.013 1.00 14.42 68 ALA A N 4
ATOM 4940 C CA . ALA A 1 68 ? 2.468 3.717 -9.944 1.00 2.12 68 ALA A CA 4
ATOM 4941 C C . ALA A 1 68 ? 1.701 2.523 -9.368 1.00 62.23 68 ALA A C 4
ATOM 4942 O O . ALA A 1 68 ? 0.483 2.432 -9.552 1.00 41.33 68 ALA A O 4
ATOM 4949 N N . LYS A 1 69 ? 2.400 1.634 -8.648 1.00 55.55 69 LYS A N 4
ATOM 4950 C CA . LYS A 1 69 ? 1.824 0.494 -7.944 1.00 41.34 69 LYS A CA 4
ATOM 4951 C C . LYS A 1 69 ? 0.689 0.983 -7.051 1.00 32.13 69 LYS A C 4
ATOM 4952 O O . LYS A 1 69 ? -0.445 0.513 -7.180 1.00 51.11 69 LYS A O 4
ATOM 4971 N N . TYR A 1 70 ? 1.001 1.923 -6.154 1.00 42.44 70 TYR A N 4
ATOM 4972 C CA . TYR A 1 70 ? 0.091 2.461 -5.149 1.00 64.15 70 TYR A CA 4
ATOM 4973 C C . TYR A 1 70 ? -1.054 3.255 -5.783 1.00 23.40 70 TYR A C 4
ATOM 4974 O O . TYR A 1 70 ? -2.225 3.039 -5.456 1.00 61.24 70 TYR A O 4
ATOM 4992 N N . GLU A 1 71 ? -0.736 4.173 -6.694 1.00 24.43 71 GLU A N 4
ATOM 4993 C CA . GLU A 1 71 ? -1.710 5.045 -7.332 1.00 34.11 71 GLU A CA 4
ATOM 4994 C C . GLU A 1 71 ? -2.707 4.242 -8.174 1.00 24.14 71 GLU A C 4
ATOM 4995 O O . GLU A 1 71 ? -3.892 4.578 -8.206 1.00 55.45 71 GLU A O 4
ATOM 5007 N N . GLY A 1 72 ? -2.269 3.166 -8.835 1.00 60.02 72 GLY A N 4
ATOM 5008 C CA . GLY A 1 72 ? -3.162 2.289 -9.587 1.00 61.43 72 GLY A CA 4
ATOM 5009 C C . GLY A 1 72 ? -4.042 1.428 -8.688 1.00 13.41 72 GLY A C 4
ATOM 5010 O O . GLY A 1 72 ? -5.163 1.066 -9.058 1.00 33.43 72 GLY A O 4
ATOM 5014 N N . LEU A 1 73 ? -3.569 1.143 -7.474 1.00 42.13 73 LEU A N 4
ATOM 5015 C CA . LEU A 1 73 ? -4.179 0.170 -6.584 1.00 53.54 73 LEU A CA 4
ATOM 5016 C C . LEU A 1 73 ? -5.548 0.585 -6.090 1.00 13.44 73 LEU A C 4
ATOM 5017 O O . LEU A 1 73 ? -6.237 -0.251 -5.524 1.00 60.04 73 LEU A O 4
ATOM 5033 N N . MET A 1 74 ? -5.961 1.840 -6.269 1.00 42.31 74 MET A N 4
ATOM 5034 C CA . MET A 1 74 ? -7.294 2.289 -5.899 1.00 75.03 74 MET A CA 4
ATOM 5035 C C . MET A 1 74 ? -8.352 1.415 -6.577 1.00 0.21 74 MET A C 4
ATOM 5036 O O . MET A 1 74 ? -9.246 0.891 -5.907 1.00 31.41 74 MET A O 4
ATOM 5050 N N . ALA A 1 75 ? -8.215 1.213 -7.889 1.00 44.34 75 ALA A N 4
ATOM 5051 C CA . ALA A 1 75 ? -9.154 0.430 -8.670 1.00 35.30 75 ALA A CA 4
ATOM 5052 C C . ALA A 1 75 ? -9.086 -1.055 -8.287 1.00 74.42 75 ALA A C 4
ATOM 5053 O O . ALA A 1 75 ? -10.134 -1.678 -8.102 1.00 71.55 75 ALA A O 4
ATOM 5060 N N . VAL A 1 76 ? -7.879 -1.618 -8.144 1.00 60.31 76 VAL A N 4
ATOM 5061 C CA . VAL A 1 76 ? -7.688 -3.026 -7.770 1.00 60.04 76 VAL A CA 4
ATOM 5062 C C . VAL A 1 76 ? -8.307 -3.268 -6.393 1.00 13.11 76 VAL A C 4
ATOM 5063 O O . VAL A 1 76 ? -9.052 -4.223 -6.185 1.00 25.40 76 VAL A O 4
ATOM 5076 N N . ALA A 1 77 ? -8.010 -2.384 -5.441 1.00 52.45 77 ALA A N 4
ATOM 5077 C CA . ALA A 1 77 ? -8.436 -2.516 -4.067 1.00 73.12 77 ALA A CA 4
ATOM 5078 C C . ALA A 1 77 ? -9.970 -2.532 -3.990 1.00 12.32 77 ALA A C 4
ATOM 5079 O O . ALA A 1 77 ? -10.565 -3.361 -3.303 1.00 54.14 77 ALA A O 4
ATOM 5086 N N . LYS A 1 78 ? -10.617 -1.619 -4.723 1.00 74.14 78 LYS A N 4
ATOM 5087 C CA . LYS A 1 78 ? -12.072 -1.531 -4.766 1.00 64.54 78 LYS A CA 4
ATOM 5088 C C . LYS A 1 78 ? -12.698 -2.744 -5.427 1.00 45.14 78 LYS A C 4
ATOM 5089 O O . LYS A 1 78 ? -13.806 -3.100 -5.024 1.00 21.13 78 LYS A O 4
ATOM 5108 N N . ALA A 1 79 ? -12.026 -3.365 -6.402 1.00 11.45 79 ALA A N 4
ATOM 5109 C CA . ALA A 1 79 ? -12.468 -4.640 -6.931 1.00 63.54 79 ALA A CA 4
ATOM 5110 C C . ALA A 1 79 ? -12.520 -5.643 -5.784 1.00 43.43 79 ALA A C 4
ATOM 5111 O O . ALA A 1 79 ? -13.573 -6.223 -5.551 1.00 11.11 79 ALA A O 4
ATOM 5118 N N . GLN A 1 80 ? -11.426 -5.782 -5.029 1.00 23.21 80 GLN A N 4
ATOM 5119 C CA . GLN A 1 80 ? -11.325 -6.777 -3.968 1.00 71.31 80 GLN A CA 4
ATOM 5120 C C . GLN A 1 80 ? -12.422 -6.653 -2.916 1.00 22.53 80 GLN A C 4
ATOM 5121 O O . GLN A 1 80 ? -12.897 -7.675 -2.452 1.00 53.21 80 GLN A O 4
ATOM 5135 N N . LEU A 1 81 ? -12.852 -5.452 -2.529 1.00 2.01 81 LEU A N 4
ATOM 5136 C CA . LEU A 1 81 ? -13.894 -5.280 -1.516 1.00 23.32 81 LEU A CA 4
ATOM 5137 C C . LEU A 1 81 ? -15.282 -5.618 -2.068 1.00 13.43 81 LEU A C 4
ATOM 5138 O O . LEU A 1 81 ? -16.200 -5.852 -1.281 1.00 2.31 81 LEU A O 4
ATOM 5154 N N . MET A 1 82 ? -15.487 -5.574 -3.385 1.00 62.41 82 MET A N 4
ATOM 5155 C CA . MET A 1 82 ? -16.725 -6.076 -3.982 1.00 13.12 82 MET A CA 4
ATOM 5156 C C . MET A 1 82 ? -16.660 -7.599 -4.110 1.00 72.41 82 MET A C 4
ATOM 5157 O O . MET A 1 82 ? -17.599 -8.316 -3.759 1.00 32.35 82 MET A O 4
ATOM 5171 N N . ASP A 1 83 ? -15.526 -8.072 -4.612 1.00 45.23 83 ASP A N 4
ATOM 5172 C CA . ASP A 1 83 ? -15.199 -9.449 -4.946 1.00 5.22 83 ASP A CA 4
ATOM 5173 C C . ASP A 1 83 ? -15.019 -10.310 -3.693 1.00 12.25 83 ASP A C 4
ATOM 5174 O O . ASP A 1 83 ? -15.117 -11.532 -3.770 1.00 21.53 83 ASP A O 4
ATOM 5183 N N . GLU A 1 84 ? -14.781 -9.697 -2.528 1.00 62.42 84 GLU A N 4
ATOM 5184 C CA . GLU A 1 84 ? -14.749 -10.396 -1.247 1.00 44.21 84 GLU A CA 4
ATOM 5185 C C . GLU A 1 84 ? -16.138 -10.876 -0.808 1.00 70.52 84 GLU A C 4
ATOM 5186 O O . GLU A 1 84 ? -16.217 -11.826 -0.028 1.00 31.12 84 GLU A O 4
ATOM 5198 N N . LEU A 1 85 ? -17.207 -10.206 -1.263 1.00 41.42 85 LEU A N 4
ATOM 5199 C CA . LEU A 1 85 ? -18.533 -10.304 -0.652 1.00 1.22 85 LEU A CA 4
ATOM 5200 C C . LEU A 1 85 ? -19.033 -11.719 -0.763 1.00 72.53 85 LEU A C 4
ATOM 5201 O O . LEU A 1 85 ? -19.306 -12.326 0.290 1.00 25.43 85 LEU A O 4
ATOM 5217 N N . GLY A 1 1 ? -20.347 7.596 1.028 1.00 12.32 1 GLY A N 5
ATOM 5218 C CA . GLY A 1 1 ? -19.161 7.425 1.870 1.00 71.12 1 GLY A CA 5
ATOM 5219 C C . GLY A 1 1 ? -18.535 6.068 1.639 1.00 74.25 1 GLY A C 5
ATOM 5220 O O . GLY A 1 1 ? -19.166 5.048 1.918 1.00 74.24 1 GLY A O 5
ATOM 5224 N N . MET A 1 2 ? -17.298 6.048 1.142 1.00 64.54 2 MET A N 5
ATOM 5225 C CA . MET A 1 2 ? -16.537 4.833 0.824 1.00 60.23 2 MET A CA 5
ATOM 5226 C C . MET A 1 2 ? -15.027 5.031 1.060 1.00 44.44 2 MET A C 5
ATOM 5227 O O . MET A 1 2 ? -14.223 4.141 0.771 1.00 73.25 2 MET A O 5
ATOM 5241 N N . GLN A 1 3 ? -14.633 6.189 1.607 1.00 74.54 3 GLN A N 5
ATOM 5242 C CA . GLN A 1 3 ? -13.280 6.739 1.571 1.00 2.04 3 GLN A CA 5
ATOM 5243 C C . GLN A 1 3 ? -12.248 6.010 2.426 1.00 35.20 3 GLN A C 5
ATOM 5244 O O . GLN A 1 3 ? -11.137 6.494 2.561 1.00 62.25 3 GLN A O 5
ATOM 5258 N N . PHE A 1 4 ? -12.601 4.883 3.025 1.00 52.34 4 PHE A N 5
ATOM 5259 C CA . PHE A 1 4 ? -11.818 4.183 4.027 1.00 71.55 4 PHE A CA 5
ATOM 5260 C C . PHE A 1 4 ? -11.666 2.740 3.585 1.00 1.42 4 PHE A C 5
ATOM 5261 O O . PHE A 1 4 ? -10.558 2.232 3.444 1.00 2.14 4 PHE A O 5
ATOM 5278 N N . LYS A 1 5 ? -12.793 2.089 3.286 1.00 63.23 5 LYS A N 5
ATOM 5279 C CA . LYS A 1 5 ? -12.786 0.743 2.726 1.00 75.34 5 LYS A CA 5
ATOM 5280 C C . LYS A 1 5 ? -12.017 0.693 1.404 1.00 73.40 5 LYS A C 5
ATOM 5281 O O . LYS A 1 5 ? -11.456 -0.350 1.068 1.00 2.03 5 LYS A O 5
ATOM 5300 N N . ALA A 1 6 ? -11.983 1.792 0.643 1.00 2.43 6 ALA A N 5
ATOM 5301 C CA . ALA A 1 6 ? -11.172 1.874 -0.558 1.00 31.54 6 ALA A CA 5
ATOM 5302 C C . ALA A 1 6 ? -9.719 2.058 -0.162 1.00 4.31 6 ALA A C 5
ATOM 5303 O O . ALA A 1 6 ? -8.850 1.279 -0.544 1.00 3.04 6 ALA A O 5
ATOM 5310 N N . GLU A 1 7 ? -9.479 3.090 0.633 1.00 12.42 7 GLU A N 5
ATOM 5311 C CA . GLU A 1 7 ? -8.214 3.604 1.045 1.00 35.33 7 GLU A CA 5
ATOM 5312 C C . GLU A 1 7 ? -7.405 2.510 1.736 1.00 55.40 7 GLU A C 5
ATOM 5313 O O . GLU A 1 7 ? -6.475 1.962 1.156 1.00 73.53 7 GLU A O 5
ATOM 5325 N N . ALA A 1 8 ? -7.830 2.078 2.919 1.00 44.40 8 ALA A N 5
ATOM 5326 C CA . ALA A 1 8 ? -7.121 1.092 3.707 1.00 74.23 8 ALA A CA 5
ATOM 5327 C C . ALA A 1 8 ? -6.990 -0.266 3.004 1.00 15.04 8 ALA A C 5
ATOM 5328 O O . ALA A 1 8 ? -6.124 -1.051 3.399 1.00 71.40 8 ALA A O 5
ATOM 5335 N N . ARG A 1 9 ? -7.812 -0.607 1.990 1.00 64.11 9 ARG A N 5
ATOM 5336 C CA . ARG A 1 9 ? -7.567 -1.852 1.246 1.00 2.32 9 ARG A CA 5
ATOM 5337 C C . ARG A 1 9 ? -6.492 -1.620 0.182 1.00 22.55 9 ARG A C 5
ATOM 5338 O O . ARG A 1 9 ? -5.618 -2.469 0.039 1.00 1.42 9 ARG A O 5
ATOM 5359 N N . ARG A 1 10 ? -6.490 -0.484 -0.528 1.00 43.12 10 ARG A N 5
ATOM 5360 C CA . ARG A 1 10 ? -5.387 -0.082 -1.414 1.00 11.21 10 ARG A CA 5
ATOM 5361 C C . ARG A 1 10 ? -4.084 -0.129 -0.620 1.00 73.22 10 ARG A C 5
ATOM 5362 O O . ARG A 1 10 ? -3.126 -0.758 -1.063 1.00 3.35 10 ARG A O 5
ATOM 5383 N N . ASN A 1 11 ? -4.083 0.469 0.564 1.00 13.12 11 ASN A N 5
ATOM 5384 C CA . ASN A 1 11 ? -2.900 0.658 1.394 1.00 40.22 11 ASN A CA 5
ATOM 5385 C C . ASN A 1 11 ? -2.396 -0.702 1.867 1.00 22.35 11 ASN A C 5
ATOM 5386 O O . ASN A 1 11 ? -1.239 -1.057 1.644 1.00 52.40 11 ASN A O 5
ATOM 5397 N N . LYS A 1 12 ? -3.283 -1.525 2.448 1.00 60.43 12 LYS A N 5
ATOM 5398 C CA . LYS A 1 12 ? -2.943 -2.889 2.857 1.00 34.32 12 LYS A CA 5
ATOM 5399 C C . LYS A 1 12 ? -2.338 -3.674 1.691 1.00 71.21 12 LYS A C 5
ATOM 5400 O O . LYS A 1 12 ? -1.244 -4.214 1.832 1.00 71.23 12 LYS A O 5
ATOM 5419 N N . LEU A 1 13 ? -3.011 -3.701 0.535 1.00 35.21 13 LEU A N 5
ATOM 5420 C CA . LEU A 1 13 ? -2.535 -4.425 -0.640 1.00 40.41 13 LEU A CA 5
ATOM 5421 C C . LEU A 1 13 ? -1.142 -3.965 -1.066 1.00 33.15 13 LEU A C 5
ATOM 5422 O O . LEU A 1 13 ? -0.343 -4.815 -1.456 1.00 35.41 13 LEU A O 5
ATOM 5438 N N . MET A 1 14 ? -0.827 -2.660 -1.018 1.00 60.10 14 MET A N 5
ATOM 5439 C CA . MET A 1 14 ? 0.509 -2.200 -1.373 1.00 0.35 14 MET A CA 5
ATOM 5440 C C . MET A 1 14 ? 1.550 -2.884 -0.489 1.00 34.43 14 MET A C 5
ATOM 5441 O O . MET A 1 14 ? 2.578 -3.340 -0.992 1.00 75.40 14 MET A O 5
ATOM 5455 N N . GLY A 1 15 ? 1.261 -3.010 0.807 1.00 0.45 15 GLY A N 5
ATOM 5456 C CA . GLY A 1 15 ? 2.143 -3.669 1.745 1.00 4.44 15 GLY A CA 5
ATOM 5457 C C . GLY A 1 15 ? 2.445 -5.108 1.345 1.00 74.20 15 GLY A C 5
ATOM 5458 O O . GLY A 1 15 ? 3.601 -5.488 1.440 1.00 32.53 15 GLY A O 5
ATOM 5462 N N . LEU A 1 16 ? 1.477 -5.902 0.868 1.00 63.50 16 LEU A N 5
ATOM 5463 C CA . LEU A 1 16 ? 1.744 -7.286 0.471 1.00 43.42 16 LEU A CA 5
ATOM 5464 C C . LEU A 1 16 ? 2.712 -7.351 -0.716 1.00 60.10 16 LEU A C 5
ATOM 5465 O O . LEU A 1 16 ? 3.551 -8.251 -0.776 1.00 23.54 16 LEU A O 5
ATOM 5481 N N . TRP A 1 17 ? 2.606 -6.418 -1.667 1.00 15.31 17 TRP A N 5
ATOM 5482 C CA . TRP A 1 17 ? 3.542 -6.340 -2.785 1.00 44.10 17 TRP A CA 5
ATOM 5483 C C . TRP A 1 17 ? 4.928 -5.942 -2.275 1.00 60.21 17 TRP A C 5
ATOM 5484 O O . TRP A 1 17 ? 5.895 -6.660 -2.522 1.00 35.54 17 TRP A O 5
ATOM 5505 N N . VAL A 1 18 ? 5.036 -4.817 -1.561 1.00 0.34 18 VAL A N 5
ATOM 5506 C CA . VAL A 1 18 ? 6.322 -4.314 -1.081 1.00 24.13 18 VAL A CA 5
ATOM 5507 C C . VAL A 1 18 ? 6.992 -5.369 -0.190 1.00 62.22 18 VAL A C 5
ATOM 5508 O O . VAL A 1 18 ? 8.174 -5.638 -0.374 1.00 13.24 18 VAL A O 5
ATOM 5521 N N . ALA A 1 19 ? 6.254 -6.023 0.711 1.00 4.42 19 ALA A N 5
ATOM 5522 C CA . ALA A 1 19 ? 6.779 -7.052 1.596 1.00 60.44 19 ALA A CA 5
ATOM 5523 C C . ALA A 1 19 ? 7.424 -8.194 0.803 1.00 41.34 19 ALA A C 5
ATOM 5524 O O . ALA A 1 19 ? 8.526 -8.614 1.141 1.00 41.43 19 ALA A O 5
ATOM 5531 N N . GLU A 1 20 ? 6.788 -8.676 -0.266 1.00 73.14 20 GLU A N 5
ATOM 5532 C CA . GLU A 1 20 ? 7.376 -9.714 -1.105 1.00 51.33 20 GLU A CA 5
ATOM 5533 C C . GLU A 1 20 ? 8.667 -9.221 -1.767 1.00 40.10 20 GLU A C 5
ATOM 5534 O O . GLU A 1 20 ? 9.638 -9.975 -1.835 1.00 43.11 20 GLU A O 5
ATOM 5546 N N . VAL A 1 21 ? 8.715 -7.970 -2.230 1.00 32.14 21 VAL A N 5
ATOM 5547 C CA . VAL A 1 21 ? 9.937 -7.389 -2.785 1.00 55.41 21 VAL A CA 5
ATOM 5548 C C . VAL A 1 21 ? 11.018 -7.283 -1.692 1.00 23.34 21 VAL A C 5
ATOM 5549 O O . VAL A 1 21 ? 12.192 -7.476 -1.987 1.00 41.11 21 VAL A O 5
ATOM 5562 N N . LEU A 1 22 ? 10.644 -7.063 -0.428 1.00 13.35 22 LEU A N 5
ATOM 5563 C CA . LEU A 1 22 ? 11.512 -7.126 0.756 1.00 35.15 22 LEU A CA 5
ATOM 5564 C C . LEU A 1 22 ? 11.876 -8.572 1.148 1.00 41.20 22 LEU A C 5
ATOM 5565 O O . LEU A 1 22 ? 12.579 -8.770 2.142 1.00 64.54 22 LEU A O 5
ATOM 5581 N N . GLY A 1 23 ? 11.394 -9.588 0.426 1.00 73.14 23 GLY A N 5
ATOM 5582 C CA . GLY A 1 23 ? 11.626 -10.992 0.745 1.00 44.02 23 GLY A CA 5
ATOM 5583 C C . GLY A 1 23 ? 10.985 -11.389 2.074 1.00 31.35 23 GLY A C 5
ATOM 5584 O O . GLY A 1 23 ? 11.552 -12.190 2.820 1.00 51.41 23 GLY A O 5
ATOM 5588 N N . LYS A 1 24 ? 9.871 -10.758 2.448 1.00 12.11 24 LYS A N 5
ATOM 5589 C CA . LYS A 1 24 ? 9.061 -11.141 3.601 1.00 53.31 24 LYS A CA 5
ATOM 5590 C C . LYS A 1 24 ? 7.981 -12.099 3.120 1.00 41.40 24 LYS A C 5
ATOM 5591 O O . LYS A 1 24 ? 7.609 -12.075 1.945 1.00 0.44 24 LYS A O 5
ATOM 5610 N N . SER A 1 25 ? 7.435 -12.907 4.023 1.00 52.00 25 SER A N 5
ATOM 5611 C CA . SER A 1 25 ? 6.387 -13.871 3.699 1.00 53.32 25 SER A CA 5
ATOM 5612 C C . SER A 1 25 ? 5.508 -14.126 4.927 1.00 4.02 25 SER A C 5
ATOM 5613 O O . SER A 1 25 ? 5.739 -13.535 5.983 1.00 31.42 25 SER A O 5
ATOM 5621 N N . GLY A 1 26 ? 4.497 -14.982 4.777 1.00 32.32 26 GLY A N 5
ATOM 5622 C CA . GLY A 1 26 ? 3.589 -15.454 5.806 1.00 2.41 26 GLY A CA 5
ATOM 5623 C C . GLY A 1 26 ? 3.029 -14.316 6.645 1.00 75.10 26 GLY A C 5
ATOM 5624 O O . GLY A 1 26 ? 2.229 -13.498 6.172 1.00 2.41 26 GLY A O 5
ATOM 5628 N N . ASP A 1 27 ? 3.443 -14.282 7.908 1.00 33.23 27 ASP A N 5
ATOM 5629 C CA . ASP A 1 27 ? 2.961 -13.313 8.878 1.00 60.43 27 ASP A CA 5
ATOM 5630 C C . ASP A 1 27 ? 3.770 -12.032 8.839 1.00 44.10 27 ASP A C 5
ATOM 5631 O O . ASP A 1 27 ? 3.214 -10.982 9.151 1.00 43.12 27 ASP A O 5
ATOM 5640 N N . GLU A 1 28 ? 5.036 -12.077 8.405 1.00 74.23 28 GLU A N 5
ATOM 5641 C CA . GLU A 1 28 ? 5.858 -10.889 8.285 1.00 31.42 28 GLU A CA 5
ATOM 5642 C C . GLU A 1 28 ? 5.207 -9.953 7.269 1.00 15.55 28 GLU A C 5
ATOM 5643 O O . GLU A 1 28 ? 5.033 -8.764 7.542 1.00 75.02 28 GLU A O 5
ATOM 5655 N N . ALA A 1 29 ? 4.803 -10.491 6.113 1.00 0.31 29 ALA A N 5
ATOM 5656 C CA . ALA A 1 29 ? 4.136 -9.710 5.080 1.00 52.12 29 ALA A CA 5
ATOM 5657 C C . ALA A 1 29 ? 2.801 -9.134 5.572 1.00 40.23 29 ALA A C 5
ATOM 5658 O O . ALA A 1 29 ? 2.412 -8.040 5.166 1.00 13.01 29 ALA A O 5
ATOM 5665 N N . ASN A 1 30 ? 2.104 -9.841 6.463 1.00 13.53 30 ASN A N 5
ATOM 5666 C CA . ASN A 1 30 ? 0.831 -9.395 7.021 1.00 55.33 30 ASN A CA 5
ATOM 5667 C C . ASN A 1 30 ? 1.076 -8.269 8.024 1.00 60.32 30 ASN A C 5
ATOM 5668 O O . ASN A 1 30 ? 0.333 -7.287 8.032 1.00 43.43 30 ASN A O 5
ATOM 5679 N N . ALA A 1 31 ? 2.113 -8.380 8.859 1.00 60.32 31 ALA A N 5
ATOM 5680 C CA . ALA A 1 31 ? 2.527 -7.329 9.779 1.00 75.10 31 ALA A CA 5
ATOM 5681 C C . ALA A 1 31 ? 2.982 -6.085 9.013 1.00 43.42 31 ALA A C 5
ATOM 5682 O O . ALA A 1 31 ? 2.624 -4.963 9.381 1.00 75.20 31 ALA A O 5
ATOM 5689 N N . TYR A 1 32 ? 3.721 -6.282 7.918 1.00 15.54 32 TYR A N 5
ATOM 5690 C CA . TYR A 1 32 ? 4.169 -5.197 7.056 1.00 4.35 32 TYR A CA 5
ATOM 5691 C C . TYR A 1 32 ? 2.955 -4.461 6.479 1.00 21.44 32 TYR A C 5
ATOM 5692 O O . TYR A 1 32 ? 2.882 -3.230 6.459 1.00 22.45 32 TYR A O 5
ATOM 5710 N N . ALA A 1 33 ? 1.941 -5.219 6.059 1.00 33.32 33 ALA A N 5
ATOM 5711 C CA . ALA A 1 33 ? 0.696 -4.677 5.546 1.00 0.15 33 ALA A CA 5
ATOM 5712 C C . ALA A 1 33 ? -0.153 -3.947 6.607 1.00 11.15 33 ALA A C 5
ATOM 5713 O O . ALA A 1 33 ? -1.258 -3.498 6.283 1.00 62.11 33 ALA A O 5
ATOM 5720 N N . ALA A 1 34 ? 0.304 -3.824 7.862 1.00 41.34 34 ALA A N 5
ATOM 5721 C CA . ALA A 1 34 ? -0.328 -3.002 8.888 1.00 1.43 34 ALA A CA 5
ATOM 5722 C C . ALA A 1 34 ? 0.373 -1.649 9.022 1.00 73.44 34 ALA A C 5
ATOM 5723 O O . ALA A 1 34 ? -0.316 -0.627 9.008 1.00 21.43 34 ALA A O 5
ATOM 5730 N N . GLU A 1 35 ? 1.706 -1.611 9.116 1.00 75.44 35 GLU A N 5
ATOM 5731 C CA . GLU A 1 35 ? 2.445 -0.349 9.239 1.00 1.24 35 GLU A CA 5
ATOM 5732 C C . GLU A 1 35 ? 2.162 0.553 8.038 1.00 2.35 35 GLU A C 5
ATOM 5733 O O . GLU A 1 35 ? 1.880 1.738 8.209 1.00 43.12 35 GLU A O 5
ATOM 5745 N N . VAL A 1 36 ? 2.156 -0.018 6.830 1.00 54.52 36 VAL A N 5
ATOM 5746 C CA . VAL A 1 36 ? 1.934 0.707 5.583 1.00 55.10 36 VAL A CA 5
ATOM 5747 C C . VAL A 1 36 ? 0.605 1.472 5.605 1.00 52.42 36 VAL A C 5
ATOM 5748 O O . VAL A 1 36 ? 0.494 2.536 4.991 1.00 12.04 36 VAL A O 5
ATOM 5761 N N . VAL A 1 37 ? -0.413 0.942 6.284 1.00 23.25 37 VAL A N 5
ATOM 5762 C CA . VAL A 1 37 ? -1.754 1.510 6.300 1.00 34.42 37 VAL A CA 5
ATOM 5763 C C . VAL A 1 37 ? -1.790 2.796 7.112 1.00 15.43 37 VAL A C 5
ATOM 5764 O O . VAL A 1 37 ? -2.637 3.641 6.842 1.00 20.41 37 VAL A O 5
ATOM 5777 N N . LYS A 1 38 ? -0.923 2.936 8.108 1.00 41.31 38 LYS A N 5
ATOM 5778 C CA . LYS A 1 38 ? -1.127 3.815 9.242 1.00 62.01 38 LYS A CA 5
ATOM 5779 C C . LYS A 1 38 ? -0.696 5.282 9.063 1.00 64.24 38 LYS A C 5
ATOM 5780 O O . LYS A 1 38 ? -0.538 5.953 10.089 1.00 42.45 38 LYS A O 5
ATOM 5799 N N . ALA A 1 39 ? -0.431 5.770 7.843 1.00 1.54 39 ALA A N 5
ATOM 5800 C CA . ALA A 1 39 ? 0.262 7.047 7.654 1.00 22.24 39 ALA A CA 5
ATOM 5801 C C . ALA A 1 39 ? -0.494 8.100 6.824 1.00 55.45 39 ALA A C 5
ATOM 5802 O O . ALA A 1 39 ? 0.057 9.174 6.564 1.00 62.13 39 ALA A O 5
ATOM 5809 N N . ASP A 1 40 ? -1.744 7.855 6.429 1.00 42.25 40 ASP A N 5
ATOM 5810 C CA . ASP A 1 40 ? -2.584 8.817 5.694 1.00 43.42 40 ASP A CA 5
ATOM 5811 C C . ASP A 1 40 ? -3.356 9.767 6.625 1.00 21.20 40 ASP A C 5
ATOM 5812 O O . ASP A 1 40 ? -4.175 10.552 6.144 1.00 0.53 40 ASP A O 5
ATOM 5821 N N . PHE A 1 41 ? -3.117 9.730 7.944 1.00 21.34 41 PHE A N 5
ATOM 5822 C CA . PHE A 1 41 ? -3.806 10.623 8.880 1.00 21.33 41 PHE A CA 5
ATOM 5823 C C . PHE A 1 41 ? -3.222 12.033 8.886 1.00 55.53 41 PHE A C 5
ATOM 5824 O O . PHE A 1 41 ? -3.987 12.997 8.944 1.00 11.34 41 PHE A O 5
ATOM 5841 N N . GLU A 1 42 ? -1.895 12.161 8.913 1.00 72.13 42 GLU A N 5
ATOM 5842 C CA . GLU A 1 42 ? -1.223 13.445 9.064 1.00 54.33 42 GLU A CA 5
ATOM 5843 C C . GLU A 1 42 ? -1.085 14.077 7.683 1.00 62.34 42 GLU A C 5
ATOM 5844 O O . GLU A 1 42 ? -1.735 15.073 7.371 1.00 53.43 42 GLU A O 5
ATOM 5856 N N . GLU A 1 43 ? -0.214 13.501 6.862 1.00 24.31 43 GLU A N 5
ATOM 5857 C CA . GLU A 1 43 ? 0.213 14.054 5.588 1.00 32.53 43 GLU A CA 5
ATOM 5858 C C . GLU A 1 43 ? -0.907 13.800 4.583 1.00 15.34 43 GLU A C 5
ATOM 5859 O O . GLU A 1 43 ? -1.417 12.676 4.498 1.00 62.14 43 GLU A O 5
ATOM 5871 N N . ALA A 1 44 ? -1.314 14.851 3.872 1.00 52.02 44 ALA A N 5
ATOM 5872 C CA . ALA A 1 44 ? -2.501 14.922 3.041 1.00 3.41 44 ALA A CA 5
ATOM 5873 C C . ALA A 1 44 ? -2.426 13.885 1.922 1.00 52.43 44 ALA A C 5
ATOM 5874 O O . ALA A 1 44 ? -1.635 14.027 0.984 1.00 44.11 44 ALA A O 5
ATOM 5881 N N . GLY A 1 45 ? -3.278 12.865 1.982 1.00 12.43 45 GLY A N 5
ATOM 5882 C CA . GLY A 1 45 ? -3.365 11.842 0.961 1.00 63.41 45 GLY A CA 5
ATOM 5883 C C . GLY A 1 45 ? -2.213 10.859 1.113 1.00 35.43 45 GLY A C 5
ATOM 5884 O O . GLY A 1 45 ? -2.372 9.829 1.768 1.00 54.01 45 GLY A O 5
ATOM 5888 N N . HIS A 1 46 ? -1.074 11.138 0.476 1.00 61.51 46 HIS A N 5
ATOM 5889 C CA . HIS A 1 46 ? -0.014 10.150 0.270 1.00 21.44 46 HIS A CA 5
ATOM 5890 C C . HIS A 1 46 ? 1.390 10.654 0.615 1.00 14.10 46 HIS A C 5
ATOM 5891 O O . HIS A 1 46 ? 2.366 9.941 0.372 1.00 53.31 46 HIS A O 5
ATOM 5905 N N . GLU A 1 47 ? 1.531 11.883 1.116 1.00 2.22 47 GLU A N 5
ATOM 5906 C CA . GLU A 1 47 ? 2.839 12.529 1.168 1.00 15.24 47 GLU A CA 5
ATOM 5907 C C . GLU A 1 47 ? 3.847 11.844 2.101 1.00 15.31 47 GLU A C 5
ATOM 5908 O O . GLU A 1 47 ? 5.045 11.876 1.788 1.00 40.31 47 GLU A O 5
ATOM 5920 N N . ASP A 1 48 ? 3.396 11.199 3.184 1.00 55.13 48 ASP A N 5
ATOM 5921 C CA . ASP A 1 48 ? 4.265 10.403 4.061 1.00 61.22 48 ASP A CA 5
ATOM 5922 C C . ASP A 1 48 ? 4.186 8.912 3.709 1.00 24.22 48 ASP A C 5
ATOM 5923 O O . ASP A 1 48 ? 5.152 8.167 3.877 1.00 32.54 48 ASP A O 5
ATOM 5932 N N . VAL A 1 49 ? 3.067 8.475 3.125 1.00 13.34 49 VAL A N 5
ATOM 5933 C CA . VAL A 1 49 ? 2.870 7.111 2.646 1.00 15.34 49 VAL A CA 5
ATOM 5934 C C . VAL A 1 49 ? 3.959 6.730 1.642 1.00 61.32 49 VAL A C 5
ATOM 5935 O O . VAL A 1 49 ? 4.569 5.670 1.801 1.00 32.21 49 VAL A O 5
ATOM 5948 N N . MET A 1 50 ? 4.208 7.547 0.609 1.00 15.02 50 MET A N 5
ATOM 5949 C CA . MET A 1 50 ? 5.213 7.193 -0.388 1.00 43.02 50 MET A CA 5
ATOM 5950 C C . MET A 1 50 ? 6.588 7.130 0.275 1.00 51.42 50 MET A C 5
ATOM 5951 O O . MET A 1 50 ? 7.302 6.145 0.123 1.00 0.04 50 MET A O 5
ATOM 5965 N N . ARG A 1 51 ? 6.933 8.144 1.070 1.00 35.12 51 ARG A N 5
ATOM 5966 C CA . ARG A 1 51 ? 8.165 8.201 1.850 1.00 0.41 51 ARG A CA 5
ATOM 5967 C C . ARG A 1 51 ? 8.403 6.943 2.679 1.00 71.54 51 ARG A C 5
ATOM 5968 O O . ARG A 1 51 ? 9.563 6.580 2.875 1.00 0.04 51 ARG A O 5
ATOM 5989 N N . LYS A 1 52 ? 7.348 6.292 3.166 1.00 33.14 52 LYS A N 5
ATOM 5990 C CA . LYS A 1 52 ? 7.459 5.108 3.999 1.00 13.32 52 LYS A CA 5
ATOM 5991 C C . LYS A 1 52 ? 8.011 3.966 3.165 1.00 41.00 52 LYS A C 5
ATOM 5992 O O . LYS A 1 52 ? 9.039 3.393 3.517 1.00 62.31 52 LYS A O 5
ATOM 6011 N N . VAL A 1 53 ? 7.343 3.622 2.065 1.00 42.20 53 VAL A N 5
ATOM 6012 C CA . VAL A 1 53 ? 7.748 2.502 1.230 1.00 60.43 53 VAL A CA 5
ATOM 6013 C C . VAL A 1 53 ? 9.080 2.803 0.541 1.00 0.44 53 VAL A C 5
ATOM 6014 O O . VAL A 1 53 ? 9.911 1.907 0.421 1.00 15.44 53 VAL A O 5
ATOM 6027 N N . LEU A 1 54 ? 9.299 4.053 0.114 1.00 53.30 54 LEU A N 5
ATOM 6028 C CA . LEU A 1 54 ? 10.515 4.453 -0.579 1.00 31.11 54 LEU A CA 5
ATOM 6029 C C . LEU A 1 54 ? 11.725 4.426 0.362 1.00 75.24 54 LEU A C 5
ATOM 6030 O O . LEU A 1 54 ? 12.836 4.155 -0.093 1.00 0.24 54 LEU A O 5
ATOM 6046 N N . GLY A 1 55 ? 11.529 4.698 1.655 1.00 33.34 55 GLY A N 5
ATOM 6047 C CA . GLY A 1 55 ? 12.561 4.546 2.668 1.00 63.30 55 GLY A CA 5
ATOM 6048 C C . GLY A 1 55 ? 12.826 3.064 2.902 1.00 71.21 55 GLY A C 5
ATOM 6049 O O . GLY A 1 55 ? 13.962 2.604 2.781 1.00 1.44 55 GLY A O 5
ATOM 6053 N N . ASP A 1 56 ? 11.774 2.298 3.202 1.00 44.34 56 ASP A N 5
ATOM 6054 C CA . ASP A 1 56 ? 11.850 0.878 3.551 1.00 52.11 56 ASP A CA 5
ATOM 6055 C C . ASP A 1 56 ? 12.571 0.072 2.478 1.00 2.15 56 ASP A C 5
ATOM 6056 O O . ASP A 1 56 ? 13.449 -0.727 2.810 1.00 0.13 56 ASP A O 5
ATOM 6065 N N . LEU A 1 57 ? 12.219 0.294 1.206 1.00 33.54 57 LEU A N 5
ATOM 6066 C CA . LEU A 1 57 ? 12.739 -0.456 0.067 1.00 4.32 57 LEU A CA 5
ATOM 6067 C C . LEU A 1 57 ? 14.251 -0.366 -0.068 1.00 12.01 57 LEU A C 5
ATOM 6068 O O . LEU A 1 57 ? 14.833 -1.256 -0.682 1.00 1.05 57 LEU A O 5
ATOM 6084 N N . ASP A 1 58 ? 14.894 0.673 0.466 1.00 55.13 58 ASP A N 5
ATOM 6085 C CA . ASP A 1 58 ? 16.345 0.854 0.399 1.00 4.43 58 ASP A CA 5
ATOM 6086 C C . ASP A 1 58 ? 16.843 0.933 -1.053 1.00 4.14 58 ASP A C 5
ATOM 6087 O O . ASP A 1 58 ? 18.014 0.665 -1.331 1.00 60.41 58 ASP A O 5
ATOM 6096 N N . GLY A 1 59 ? 15.978 1.320 -1.995 1.00 72.13 59 GLY A N 5
ATOM 6097 C CA . GLY A 1 59 ? 16.322 1.398 -3.405 1.00 55.03 59 GLY A CA 5
ATOM 6098 C C . GLY A 1 59 ? 16.173 0.055 -4.115 1.00 74.11 59 GLY A C 5
ATOM 6099 O O . GLY A 1 59 ? 16.706 -0.083 -5.215 1.00 74.22 59 GLY A O 5
ATOM 6103 N N . LYS A 1 60 ? 15.476 -0.938 -3.538 1.00 32.13 60 LYS A N 5
ATOM 6104 C CA . LYS A 1 60 ? 15.234 -2.233 -4.181 1.00 75.50 60 LYS A CA 5
ATOM 6105 C C . LYS A 1 60 ? 14.479 -2.134 -5.509 1.00 33.24 60 LYS A C 5
ATOM 6106 O O . LYS A 1 60 ? 14.488 -3.091 -6.289 1.00 13.15 60 LYS A O 5
ATOM 6125 N N . ARG A 1 61 ? 13.739 -1.049 -5.728 1.00 20.11 61 ARG A N 5
ATOM 6126 C CA . ARG A 1 61 ? 12.967 -0.805 -6.936 1.00 34.42 61 ARG A CA 5
ATOM 6127 C C . ARG A 1 61 ? 13.121 0.665 -7.301 1.00 20.22 61 ARG A C 5
ATOM 6128 O O . ARG A 1 61 ? 13.428 1.466 -6.415 1.00 15.11 61 ARG A O 5
ATOM 6149 N N . PRO A 1 62 ? 12.823 1.059 -8.545 1.00 74.42 62 PRO A N 5
ATOM 6150 C CA . PRO A 1 62 ? 12.709 2.461 -8.899 1.00 74.10 62 PRO A CA 5
ATOM 6151 C C . PRO A 1 62 ? 11.450 3.066 -8.284 1.00 31.24 62 PRO A C 5
ATOM 6152 O O . PRO A 1 62 ? 10.461 2.376 -8.018 1.00 51.24 62 PRO A O 5
ATOM 6163 N N . GLU A 1 63 ? 11.452 4.380 -8.091 1.00 61.20 63 GLU A N 5
ATOM 6164 C CA . GLU A 1 63 ? 10.299 5.126 -7.626 1.00 75.23 63 GLU A CA 5
ATOM 6165 C C . GLU A 1 63 ? 9.161 5.048 -8.652 1.00 51.42 63 GLU A C 5
ATOM 6166 O O . GLU A 1 63 ? 8.013 4.847 -8.261 1.00 21.24 63 GLU A O 5
ATOM 6178 N N . ALA A 1 64 ? 9.461 5.167 -9.953 1.00 43.44 64 ALA A N 5
ATOM 6179 C CA . ALA A 1 64 ? 8.462 5.157 -11.023 1.00 12.14 64 ALA A CA 5
ATOM 6180 C C . ALA A 1 64 ? 7.584 3.906 -10.977 1.00 21.52 64 ALA A C 5
ATOM 6181 O O . ALA A 1 64 ? 6.360 4.007 -11.104 1.00 13.13 64 ALA A O 5
ATOM 6188 N N . GLU A 1 65 ? 8.199 2.737 -10.773 1.00 55.10 65 GLU A N 5
ATOM 6189 C CA . GLU A 1 65 ? 7.494 1.483 -10.600 1.00 14.05 65 GLU A CA 5
ATOM 6190 C C . GLU A 1 65 ? 6.621 1.536 -9.344 1.00 71.44 65 GLU A C 5
ATOM 6191 O O . GLU A 1 65 ? 5.419 1.295 -9.410 1.00 35.54 65 GLU A O 5
ATOM 6203 N N . VAL A 1 66 ? 7.222 1.836 -8.195 1.00 33.53 66 VAL A N 5
ATOM 6204 C CA . VAL A 1 66 ? 6.593 1.712 -6.883 1.00 42.31 66 VAL A CA 5
ATOM 6205 C C . VAL A 1 66 ? 5.394 2.658 -6.769 1.00 72.42 66 VAL A C 5
ATOM 6206 O O . VAL A 1 66 ? 4.313 2.238 -6.344 1.00 12.34 66 VAL A O 5
ATOM 6219 N N . ARG A 1 67 ? 5.549 3.923 -7.167 1.00 42.31 67 ARG A N 5
ATOM 6220 C CA . ARG A 1 67 ? 4.473 4.905 -7.084 1.00 43.11 67 ARG A CA 5
ATOM 6221 C C . ARG A 1 67 ? 3.321 4.513 -8.016 1.00 32.40 67 ARG A C 5
ATOM 6222 O O . ARG A 1 67 ? 2.158 4.659 -7.645 1.00 15.30 67 ARG A O 5
ATOM 6243 N N . ALA A 1 68 ? 3.624 3.945 -9.189 1.00 22.42 68 ALA A N 5
ATOM 6244 C CA . ALA A 1 68 ? 2.609 3.489 -10.123 1.00 53.20 68 ALA A CA 5
ATOM 6245 C C . ALA A 1 68 ? 1.907 2.230 -9.613 1.00 23.12 68 ALA A C 5
ATOM 6246 O O . ALA A 1 68 ? 0.695 2.109 -9.800 1.00 75.12 68 ALA A O 5
ATOM 6253 N N . LYS A 1 69 ? 2.632 1.301 -8.970 1.00 34.24 69 LYS A N 5
ATOM 6254 C CA . LYS A 1 69 ? 2.035 0.117 -8.351 1.00 74.20 69 LYS A CA 5
ATOM 6255 C C . LYS A 1 69 ? 0.913 0.577 -7.426 1.00 23.34 69 LYS A C 5
ATOM 6256 O O . LYS A 1 69 ? -0.207 0.076 -7.526 1.00 74.50 69 LYS A O 5
ATOM 6275 N N . TYR A 1 70 ? 1.223 1.535 -6.549 1.00 53.10 70 TYR A N 5
ATOM 6276 C CA . TYR A 1 70 ? 0.306 2.069 -5.558 1.00 31.21 70 TYR A CA 5
ATOM 6277 C C . TYR A 1 70 ? -0.969 2.591 -6.213 1.00 54.24 70 TYR A C 5
ATOM 6278 O O . TYR A 1 70 ? -2.058 2.094 -5.927 1.00 33.54 70 TYR A O 5
ATOM 6296 N N . GLU A 1 71 ? -0.838 3.562 -7.120 1.00 12.22 71 GLU A N 5
ATOM 6297 C CA . GLU A 1 71 ? -1.979 4.214 -7.750 1.00 12.24 71 GLU A CA 5
ATOM 6298 C C . GLU A 1 71 ? -2.854 3.209 -8.501 1.00 42.11 71 GLU A C 5
ATOM 6299 O O . GLU A 1 71 ? -4.084 3.241 -8.382 1.00 63.34 71 GLU A O 5
ATOM 6311 N N . GLY A 1 72 ? -2.243 2.304 -9.267 1.00 71.51 72 GLY A N 5
ATOM 6312 C CA . GLY A 1 72 ? -2.966 1.316 -10.056 1.00 51.20 72 GLY A CA 5
ATOM 6313 C C . GLY A 1 72 ? -3.782 0.368 -9.184 1.00 51.24 72 GLY A C 5
ATOM 6314 O O . GLY A 1 72 ? -4.810 -0.161 -9.619 1.00 55.11 72 GLY A O 5
ATOM 6318 N N . LEU A 1 73 ? -3.367 0.185 -7.931 1.00 75.51 73 LEU A N 5
ATOM 6319 C CA . LEU A 1 73 ? -3.994 -0.732 -7.004 1.00 75.31 73 LEU A CA 5
ATOM 6320 C C . LEU A 1 73 ? -5.361 -0.251 -6.555 1.00 64.43 73 LEU A C 5
ATOM 6321 O O . LEU A 1 73 ? -6.123 -1.080 -6.080 1.00 22.14 73 LEU A O 5
ATOM 6337 N N . MET A 1 74 ? -5.701 1.038 -6.679 1.00 60.40 74 MET A N 5
ATOM 6338 C CA . MET A 1 74 ? -6.992 1.547 -6.209 1.00 2.15 74 MET A CA 5
ATOM 6339 C C . MET A 1 74 ? -8.150 0.789 -6.865 1.00 31.21 74 MET A C 5
ATOM 6340 O O . MET A 1 74 ? -9.089 0.368 -6.184 1.00 64.34 74 MET A O 5
ATOM 6354 N N . ALA A 1 75 ? -8.053 0.556 -8.177 1.00 1.24 75 ALA A N 5
ATOM 6355 C CA . ALA A 1 75 ? -9.047 -0.214 -8.909 1.00 20.11 75 ALA A CA 5
ATOM 6356 C C . ALA A 1 75 ? -9.141 -1.644 -8.374 1.00 62.54 75 ALA A C 5
ATOM 6357 O O . ALA A 1 75 ? -10.236 -2.194 -8.249 1.00 73.14 75 ALA A O 5
ATOM 6364 N N . VAL A 1 76 ? -7.992 -2.255 -8.083 1.00 33.51 76 VAL A N 5
ATOM 6365 C CA . VAL A 1 76 ? -7.892 -3.646 -7.658 1.00 61.41 76 VAL A CA 5
ATOM 6366 C C . VAL A 1 76 ? -8.435 -3.796 -6.243 1.00 33.45 76 VAL A C 5
ATOM 6367 O O . VAL A 1 76 ? -9.187 -4.723 -5.951 1.00 0.41 76 VAL A O 5
ATOM 6380 N N . ALA A 1 77 ? -8.087 -2.852 -5.373 1.00 14.24 77 ALA A N 5
ATOM 6381 C CA . ALA A 1 77 ? -8.525 -2.785 -4.001 1.00 73.44 77 ALA A CA 5
ATOM 6382 C C . ALA A 1 77 ? -10.058 -2.811 -3.983 1.00 52.40 77 ALA A C 5
ATOM 6383 O O . ALA A 1 77 ? -10.691 -3.535 -3.211 1.00 60.12 77 ALA A O 5
ATOM 6390 N N . LYS A 1 78 ? -10.658 -1.977 -4.838 1.00 41.41 78 LYS A N 5
ATOM 6391 C CA . LYS A 1 78 ? -12.096 -1.853 -4.992 1.00 41.11 78 LYS A CA 5
ATOM 6392 C C . LYS A 1 78 ? -12.708 -3.087 -5.612 1.00 54.21 78 LYS A C 5
ATOM 6393 O O . LYS A 1 78 ? -13.810 -3.429 -5.183 1.00 71.52 78 LYS A O 5
ATOM 6412 N N . ALA A 1 79 ? -12.041 -3.732 -6.573 1.00 3.44 79 ALA A N 5
ATOM 6413 C CA . ALA A 1 79 ? -12.501 -5.001 -7.106 1.00 64.52 79 ALA A CA 5
ATOM 6414 C C . ALA A 1 79 ? -12.710 -5.948 -5.927 1.00 60.23 79 ALA A C 5
ATOM 6415 O O . ALA A 1 79 ? -13.833 -6.397 -5.702 1.00 1.04 79 ALA A O 5
ATOM 6422 N N . GLN A 1 80 ? -11.659 -6.140 -5.122 1.00 73.54 80 GLN A N 5
ATOM 6423 C CA . GLN A 1 80 ? -11.668 -7.080 -4.013 1.00 64.33 80 GLN A CA 5
ATOM 6424 C C . GLN A 1 80 ? -12.762 -6.787 -2.987 1.00 31.44 80 GLN A C 5
ATOM 6425 O O . GLN A 1 80 ? -13.310 -7.728 -2.449 1.00 75.43 80 GLN A O 5
ATOM 6439 N N . LEU A 1 81 ? -13.133 -5.538 -2.697 1.00 33.41 81 LEU A N 5
ATOM 6440 C CA . LEU A 1 81 ? -14.162 -5.246 -1.697 1.00 75.53 81 LEU A CA 5
ATOM 6441 C C . LEU A 1 81 ? -15.482 -5.897 -2.071 1.00 52.00 81 LEU A C 5
ATOM 6442 O O . LEU A 1 81 ? -16.163 -6.455 -1.208 1.00 72.34 81 LEU A O 5
ATOM 6458 N N . MET A 1 82 ? -15.890 -5.691 -3.322 1.00 23.13 82 MET A N 5
ATOM 6459 C CA . MET A 1 82 ? -17.171 -6.166 -3.814 1.00 15.04 82 MET A CA 5
ATOM 6460 C C . MET A 1 82 ? -17.105 -7.672 -4.080 1.00 55.13 82 MET A C 5
ATOM 6461 O O . MET A 1 82 ? -18.142 -8.331 -4.097 1.00 21.34 82 MET A O 5
ATOM 6475 N N . ASP A 1 83 ? -15.895 -8.196 -4.277 1.00 43.14 83 ASP A N 5
ATOM 6476 C CA . ASP A 1 83 ? -15.574 -9.611 -4.387 1.00 4.25 83 ASP A CA 5
ATOM 6477 C C . ASP A 1 83 ? -15.747 -10.282 -3.017 1.00 74.31 83 ASP A C 5
ATOM 6478 O O . ASP A 1 83 ? -16.441 -11.289 -2.895 1.00 41.00 83 ASP A O 5
ATOM 6487 N N . GLU A 1 84 ? -15.188 -9.666 -1.969 1.00 21.45 84 GLU A N 5
ATOM 6488 C CA . GLU A 1 84 ? -15.252 -10.088 -0.567 1.00 23.33 84 GLU A CA 5
ATOM 6489 C C . GLU A 1 84 ? -16.650 -9.908 0.055 1.00 52.30 84 GLU A C 5
ATOM 6490 O O . GLU A 1 84 ? -16.818 -10.109 1.264 1.00 41.42 84 GLU A O 5
ATOM 6502 N N . LEU A 1 85 ? -17.626 -9.386 -0.690 1.00 74.33 85 LEU A N 5
ATOM 6503 C CA . LEU A 1 85 ? -18.984 -9.162 -0.201 1.00 23.23 85 LEU A CA 5
ATOM 6504 C C . LEU A 1 85 ? -19.753 -10.441 -0.468 1.00 55.00 85 LEU A C 5
ATOM 6505 O O . LEU A 1 85 ? -19.697 -10.926 -1.626 1.00 20.15 85 LEU A O 5
ATOM 6521 N N . GLY A 1 1 ? -20.206 7.122 3.280 1.00 61.04 1 GLY A N 6
ATOM 6522 C CA . GLY A 1 1 ? -18.988 7.415 2.507 1.00 41.10 1 GLY A CA 6
ATOM 6523 C C . GLY A 1 1 ? -18.153 6.172 2.250 1.00 52.13 1 GLY A C 6
ATOM 6524 O O . GLY A 1 1 ? -18.183 5.231 3.040 1.00 32.44 1 GLY A O 6
ATOM 6528 N N . MET A 1 2 ? -17.379 6.161 1.158 1.00 55.24 2 MET A N 6
ATOM 6529 C CA . MET A 1 2 ? -16.540 5.027 0.729 1.00 20.02 2 MET A CA 6
ATOM 6530 C C . MET A 1 2 ? -15.067 5.213 1.123 1.00 4.43 2 MET A C 6
ATOM 6531 O O . MET A 1 2 ? -14.253 4.300 0.965 1.00 35.05 2 MET A O 6
ATOM 6545 N N . GLN A 1 3 ? -14.716 6.406 1.611 1.00 11.53 3 GLN A N 6
ATOM 6546 C CA . GLN A 1 3 ? -13.375 6.991 1.678 1.00 32.05 3 GLN A CA 6
ATOM 6547 C C . GLN A 1 3 ? -12.451 6.357 2.734 1.00 71.04 3 GLN A C 6
ATOM 6548 O O . GLN A 1 3 ? -11.462 6.960 3.111 1.00 35.35 3 GLN A O 6
ATOM 6562 N N . PHE A 1 4 ? -12.774 5.170 3.242 1.00 75.10 4 PHE A N 6
ATOM 6563 C CA . PHE A 1 4 ? -12.083 4.494 4.341 1.00 0.35 4 PHE A CA 6
ATOM 6564 C C . PHE A 1 4 ? -11.766 3.082 3.886 1.00 62.34 4 PHE A C 6
ATOM 6565 O O . PHE A 1 4 ? -10.612 2.722 3.708 1.00 61.12 4 PHE A O 6
ATOM 6582 N N . LYS A 1 5 ? -12.805 2.301 3.584 1.00 52.41 5 LYS A N 6
ATOM 6583 C CA . LYS A 1 5 ? -12.707 0.949 3.043 1.00 52.11 5 LYS A CA 6
ATOM 6584 C C . LYS A 1 5 ? -11.706 0.872 1.893 1.00 0.51 5 LYS A C 6
ATOM 6585 O O . LYS A 1 5 ? -10.756 0.091 1.950 1.00 63.20 5 LYS A O 6
ATOM 6604 N N . ALA A 1 6 ? -11.910 1.680 0.848 1.00 74.14 6 ALA A N 6
ATOM 6605 C CA . ALA A 1 6 ? -11.062 1.654 -0.340 1.00 74.44 6 ALA A CA 6
ATOM 6606 C C . ALA A 1 6 ? -9.664 2.163 -0.024 1.00 23.44 6 ALA A C 6
ATOM 6607 O O . ALA A 1 6 ? -8.690 1.677 -0.585 1.00 71.23 6 ALA A O 6
ATOM 6614 N N . GLU A 1 7 ? -9.578 3.138 0.868 1.00 55.50 7 GLU A N 6
ATOM 6615 C CA . GLU A 1 7 ? -8.405 3.886 1.240 1.00 4.34 7 GLU A CA 6
ATOM 6616 C C . GLU A 1 7 ? -7.454 2.972 2.041 1.00 54.23 7 GLU A C 6
ATOM 6617 O O . GLU A 1 7 ? -6.342 2.680 1.594 1.00 71.32 7 GLU A O 6
ATOM 6629 N N . ALA A 1 8 ? -7.920 2.389 3.148 1.00 23.45 8 ALA A N 6
ATOM 6630 C CA . ALA A 1 8 ? -7.194 1.376 3.905 1.00 31.42 8 ALA A CA 6
ATOM 6631 C C . ALA A 1 8 ? -6.817 0.194 3.016 1.00 32.04 8 ALA A C 6
ATOM 6632 O O . ALA A 1 8 ? -5.683 -0.277 3.078 1.00 11.34 8 ALA A O 6
ATOM 6639 N N . ARG A 1 9 ? -7.751 -0.326 2.204 1.00 13.44 9 ARG A N 6
ATOM 6640 C CA . ARG A 1 9 ? -7.461 -1.491 1.368 1.00 63.42 9 ARG A CA 6
ATOM 6641 C C . ARG A 1 9 ? -6.409 -1.133 0.310 1.00 35.21 9 ARG A C 6
ATOM 6642 O O . ARG A 1 9 ? -5.602 -1.997 -0.021 1.00 24.11 9 ARG A O 6
ATOM 6663 N N . ARG A 1 10 ? -6.342 0.113 -0.189 1.00 33.42 10 ARG A N 6
ATOM 6664 C CA . ARG A 1 10 ? -5.259 0.563 -1.071 1.00 11.54 10 ARG A CA 6
ATOM 6665 C C . ARG A 1 10 ? -3.938 0.368 -0.336 1.00 61.13 10 ARG A C 6
ATOM 6666 O O . ARG A 1 10 ? -3.102 -0.410 -0.789 1.00 63.21 10 ARG A O 6
ATOM 6687 N N . ASN A 1 11 ? -3.765 1.030 0.808 1.00 21.24 11 ASN A N 6
ATOM 6688 C CA . ASN A 1 11 ? -2.512 0.990 1.557 1.00 72.22 11 ASN A CA 6
ATOM 6689 C C . ASN A 1 11 ? -2.138 -0.449 1.907 1.00 24.13 11 ASN A C 6
ATOM 6690 O O . ASN A 1 11 ? -1.012 -0.882 1.674 1.00 63.15 11 ASN A O 6
ATOM 6701 N N . LYS A 1 12 ? -3.090 -1.228 2.428 1.00 63.12 12 LYS A N 6
ATOM 6702 C CA . LYS A 1 12 ? -2.858 -2.612 2.830 1.00 61.00 12 LYS A CA 6
ATOM 6703 C C . LYS A 1 12 ? -2.323 -3.434 1.661 1.00 54.22 12 LYS A C 6
ATOM 6704 O O . LYS A 1 12 ? -1.295 -4.091 1.795 1.00 31.41 12 LYS A O 6
ATOM 6723 N N . LEU A 1 13 ? -2.983 -3.368 0.500 1.00 74.03 13 LEU A N 6
ATOM 6724 C CA . LEU A 1 13 ? -2.557 -4.113 -0.681 1.00 31.43 13 LEU A CA 6
ATOM 6725 C C . LEU A 1 13 ? -1.198 -3.653 -1.197 1.00 32.34 13 LEU A C 6
ATOM 6726 O O . LEU A 1 13 ? -0.498 -4.449 -1.830 1.00 54.42 13 LEU A O 6
ATOM 6742 N N . MET A 1 14 ? -0.818 -2.386 -0.996 1.00 15.12 14 MET A N 6
ATOM 6743 C CA . MET A 1 14 ? 0.523 -1.948 -1.327 1.00 0.23 14 MET A CA 6
ATOM 6744 C C . MET A 1 14 ? 1.506 -2.708 -0.439 1.00 2.31 14 MET A C 6
ATOM 6745 O O . MET A 1 14 ? 2.468 -3.277 -0.949 1.00 75.14 14 MET A O 6
ATOM 6759 N N . GLY A 1 15 ? 1.219 -2.802 0.862 1.00 21.13 15 GLY A N 6
ATOM 6760 C CA . GLY A 1 15 ? 1.999 -3.554 1.832 1.00 71.22 15 GLY A CA 6
ATOM 6761 C C . GLY A 1 15 ? 2.344 -4.964 1.373 1.00 4.50 15 GLY A C 6
ATOM 6762 O O . GLY A 1 15 ? 3.519 -5.305 1.418 1.00 40.13 15 GLY A O 6
ATOM 6766 N N . LEU A 1 16 ? 1.384 -5.767 0.900 1.00 32.44 16 LEU A N 6
ATOM 6767 C CA . LEU A 1 16 ? 1.669 -7.138 0.478 1.00 40.32 16 LEU A CA 6
ATOM 6768 C C . LEU A 1 16 ? 2.702 -7.173 -0.658 1.00 74.43 16 LEU A C 6
ATOM 6769 O O . LEU A 1 16 ? 3.604 -8.011 -0.636 1.00 2.10 16 LEU A O 6
ATOM 6785 N N . TRP A 1 17 ? 2.599 -6.266 -1.635 1.00 13.20 17 TRP A N 6
ATOM 6786 C CA . TRP A 1 17 ? 3.556 -6.203 -2.737 1.00 41.35 17 TRP A CA 6
ATOM 6787 C C . TRP A 1 17 ? 4.931 -5.779 -2.228 1.00 0.31 17 TRP A C 6
ATOM 6788 O O . TRP A 1 17 ? 5.928 -6.414 -2.559 1.00 75.01 17 TRP A O 6
ATOM 6809 N N . VAL A 1 18 ? 5.002 -4.716 -1.426 1.00 14.12 18 VAL A N 6
ATOM 6810 C CA . VAL A 1 18 ? 6.270 -4.243 -0.889 1.00 21.30 18 VAL A CA 6
ATOM 6811 C C . VAL A 1 18 ? 6.912 -5.352 -0.038 1.00 64.22 18 VAL A C 6
ATOM 6812 O O . VAL A 1 18 ? 8.115 -5.575 -0.139 1.00 34.13 18 VAL A O 6
ATOM 6825 N N . ALA A 1 19 ? 6.124 -6.094 0.744 1.00 73.31 19 ALA A N 6
ATOM 6826 C CA . ALA A 1 19 ? 6.588 -7.210 1.550 1.00 61.32 19 ALA A CA 6
ATOM 6827 C C . ALA A 1 19 ? 7.230 -8.285 0.670 1.00 43.13 19 ALA A C 6
ATOM 6828 O O . ALA A 1 19 ? 8.331 -8.743 0.968 1.00 14.50 19 ALA A O 6
ATOM 6835 N N . GLU A 1 20 ? 6.579 -8.658 -0.431 1.00 22.01 20 GLU A N 6
ATOM 6836 C CA . GLU A 1 20 ? 7.121 -9.596 -1.408 1.00 20.14 20 GLU A CA 6
ATOM 6837 C C . GLU A 1 20 ? 8.454 -9.090 -1.966 1.00 60.42 20 GLU A C 6
ATOM 6838 O O . GLU A 1 20 ? 9.423 -9.845 -2.006 1.00 23.12 20 GLU A O 6
ATOM 6850 N N . VAL A 1 21 ? 8.531 -7.816 -2.357 1.00 73.45 21 VAL A N 6
ATOM 6851 C CA . VAL A 1 21 ? 9.763 -7.207 -2.857 1.00 15.20 21 VAL A CA 6
ATOM 6852 C C . VAL A 1 21 ? 10.866 -7.234 -1.783 1.00 52.53 21 VAL A C 6
ATOM 6853 O O . VAL A 1 21 ? 12.041 -7.332 -2.134 1.00 0.21 21 VAL A O 6
ATOM 6866 N N . LEU A 1 22 ? 10.516 -7.172 -0.493 1.00 64.44 22 LEU A N 6
ATOM 6867 C CA . LEU A 1 22 ? 11.451 -7.302 0.624 1.00 35.14 22 LEU A CA 6
ATOM 6868 C C . LEU A 1 22 ? 11.854 -8.759 0.890 1.00 62.01 22 LEU A C 6
ATOM 6869 O O . LEU A 1 22 ? 12.774 -8.971 1.677 1.00 23.24 22 LEU A O 6
ATOM 6885 N N . GLY A 1 23 ? 11.225 -9.769 0.276 1.00 2.54 23 GLY A N 6
ATOM 6886 C CA . GLY A 1 23 ? 11.519 -11.171 0.589 1.00 42.44 23 GLY A CA 6
ATOM 6887 C C . GLY A 1 23 ? 10.830 -11.620 1.878 1.00 40.14 23 GLY A C 6
ATOM 6888 O O . GLY A 1 23 ? 11.302 -12.505 2.600 1.00 74.14 23 GLY A O 6
ATOM 6892 N N . LYS A 1 24 ? 9.716 -10.978 2.220 1.00 1.30 24 LYS A N 6
ATOM 6893 C CA . LYS A 1 24 ? 8.807 -11.447 3.255 1.00 71.33 24 LYS A CA 6
ATOM 6894 C C . LYS A 1 24 ? 7.836 -12.426 2.598 1.00 13.33 24 LYS A C 6
ATOM 6895 O O . LYS A 1 24 ? 7.731 -12.496 1.372 1.00 74.21 24 LYS A O 6
ATOM 6914 N N . SER A 1 25 ? 7.128 -13.194 3.416 1.00 42.24 25 SER A N 6
ATOM 6915 C CA . SER A 1 25 ? 6.115 -14.176 3.036 1.00 13.50 25 SER A CA 6
ATOM 6916 C C . SER A 1 25 ? 5.497 -14.695 4.332 1.00 20.11 25 SER A C 6
ATOM 6917 O O . SER A 1 25 ? 5.895 -14.253 5.416 1.00 32.01 25 SER A O 6
ATOM 6925 N N . GLY A 1 26 ? 4.543 -15.620 4.235 1.00 52.44 26 GLY A N 6
ATOM 6926 C CA . GLY A 1 26 ? 3.883 -16.182 5.393 1.00 20.34 26 GLY A CA 6
ATOM 6927 C C . GLY A 1 26 ? 3.146 -15.077 6.135 1.00 72.21 26 GLY A C 6
ATOM 6928 O O . GLY A 1 26 ? 2.383 -14.315 5.534 1.00 35.00 26 GLY A O 6
ATOM 6932 N N . ASP A 1 27 ? 3.360 -15.002 7.441 1.00 74.22 27 ASP A N 6
ATOM 6933 C CA . ASP A 1 27 ? 2.627 -14.110 8.332 1.00 54.32 27 ASP A CA 6
ATOM 6934 C C . ASP A 1 27 ? 3.313 -12.754 8.427 1.00 11.23 27 ASP A C 6
ATOM 6935 O O . ASP A 1 27 ? 2.645 -11.740 8.628 1.00 63.23 27 ASP A O 6
ATOM 6944 N N . GLU A 1 28 ? 4.631 -12.731 8.213 1.00 14.50 28 GLU A N 6
ATOM 6945 C CA . GLU A 1 28 ? 5.465 -11.554 8.011 1.00 71.13 28 GLU A CA 6
ATOM 6946 C C . GLU A 1 28 ? 4.817 -10.592 7.018 1.00 12.43 28 GLU A C 6
ATOM 6947 O O . GLU A 1 28 ? 4.618 -9.426 7.344 1.00 33.03 28 GLU A O 6
ATOM 6959 N N . ALA A 1 29 ? 4.445 -11.068 5.828 1.00 55.24 29 ALA A N 6
ATOM 6960 C CA . ALA A 1 29 ? 3.863 -10.212 4.798 1.00 0.13 29 ALA A CA 6
ATOM 6961 C C . ALA A 1 29 ? 2.566 -9.546 5.277 1.00 35.30 29 ALA A C 6
ATOM 6962 O O . ALA A 1 29 ? 2.306 -8.382 4.971 1.00 32.30 29 ALA A O 6
ATOM 6969 N N . ASN A 1 30 ? 1.768 -10.256 6.076 1.00 11.24 30 ASN A N 6
ATOM 6970 C CA . ASN A 1 30 ? 0.491 -9.755 6.573 1.00 60.41 30 ASN A CA 6
ATOM 6971 C C . ASN A 1 30 ? 0.735 -8.767 7.702 1.00 62.04 30 ASN A C 6
ATOM 6972 O O . ASN A 1 30 ? 0.016 -7.772 7.800 1.00 73.14 30 ASN A O 6
ATOM 6983 N N . ALA A 1 31 ? 1.734 -9.011 8.550 1.00 23.31 31 ALA A N 6
ATOM 6984 C CA . ALA A 1 31 ? 2.116 -8.086 9.601 1.00 0.30 31 ALA A CA 6
ATOM 6985 C C . ALA A 1 31 ? 2.623 -6.785 8.982 1.00 44.51 31 ALA A C 6
ATOM 6986 O O . ALA A 1 31 ? 2.231 -5.703 9.430 1.00 3.32 31 ALA A O 6
ATOM 6993 N N . TYR A 1 32 ? 3.439 -6.892 7.927 1.00 21.11 32 TYR A N 6
ATOM 6994 C CA . TYR A 1 32 ? 3.968 -5.743 7.200 1.00 43.42 32 TYR A CA 6
ATOM 6995 C C . TYR A 1 32 ? 2.835 -4.961 6.517 1.00 75.33 32 TYR A C 6
ATOM 6996 O O . TYR A 1 32 ? 2.902 -3.742 6.365 1.00 21.41 32 TYR A O 6
ATOM 7014 N N . ALA A 1 33 ? 1.733 -5.617 6.145 1.00 52.52 33 ALA A N 6
ATOM 7015 C CA . ALA A 1 33 ? 0.559 -4.936 5.610 1.00 2.54 33 ALA A CA 6
ATOM 7016 C C . ALA A 1 33 ? -0.155 -4.026 6.631 1.00 11.33 33 ALA A C 6
ATOM 7017 O O . ALA A 1 33 ? -1.105 -3.335 6.251 1.00 2.20 33 ALA A O 6
ATOM 7024 N N . ALA A 1 34 ? 0.264 -3.983 7.904 1.00 34.00 34 ALA A N 6
ATOM 7025 C CA . ALA A 1 34 ? -0.083 -2.881 8.804 1.00 24.01 34 ALA A CA 6
ATOM 7026 C C . ALA A 1 34 ? 0.838 -1.677 8.588 1.00 74.43 34 ALA A C 6
ATOM 7027 O O . ALA A 1 34 ? 0.348 -0.554 8.507 1.00 1.44 34 ALA A O 6
ATOM 7034 N N . GLU A 1 35 ? 2.147 -1.893 8.441 1.00 40.52 35 GLU A N 6
ATOM 7035 C CA . GLU A 1 35 ? 3.151 -0.836 8.367 1.00 61.05 35 GLU A CA 6
ATOM 7036 C C . GLU A 1 35 ? 2.857 0.158 7.249 1.00 3.33 35 GLU A C 6
ATOM 7037 O O . GLU A 1 35 ? 3.123 1.346 7.406 1.00 32.44 35 GLU A O 6
ATOM 7049 N N . VAL A 1 36 ? 2.320 -0.299 6.119 1.00 55.24 36 VAL A N 6
ATOM 7050 C CA . VAL A 1 36 ? 2.032 0.558 4.967 1.00 62.42 36 VAL A CA 6
ATOM 7051 C C . VAL A 1 36 ? 0.724 1.348 5.138 1.00 32.32 36 VAL A C 6
ATOM 7052 O O . VAL A 1 36 ? 0.448 2.236 4.335 1.00 41.33 36 VAL A O 6
ATOM 7065 N N . VAL A 1 37 ? -0.066 1.076 6.179 1.00 13.14 37 VAL A N 6
ATOM 7066 C CA . VAL A 1 37 ? -1.328 1.760 6.476 1.00 0.52 37 VAL A CA 6
ATOM 7067 C C . VAL A 1 37 ? -1.125 2.921 7.461 1.00 72.15 37 VAL A C 6
ATOM 7068 O O . VAL A 1 37 ? -1.980 3.801 7.583 1.00 14.22 37 VAL A O 6
ATOM 7081 N N . LYS A 1 38 ? -0.022 2.915 8.201 1.00 13.14 38 LYS A N 6
ATOM 7082 C CA . LYS A 1 38 ? 0.137 3.804 9.338 1.00 34.23 38 LYS A CA 6
ATOM 7083 C C . LYS A 1 38 ? 0.664 5.201 8.978 1.00 44.12 38 LYS A C 6
ATOM 7084 O O . LYS A 1 38 ? 0.852 5.985 9.907 1.00 12.12 38 LYS A O 6
ATOM 7103 N N . ALA A 1 39 ? 0.891 5.537 7.704 1.00 55.14 39 ALA A N 6
ATOM 7104 C CA . ALA A 1 39 ? 1.432 6.829 7.279 1.00 54.35 39 ALA A CA 6
ATOM 7105 C C . ALA A 1 39 ? 0.395 7.739 6.623 1.00 73.11 39 ALA A C 6
ATOM 7106 O O . ALA A 1 39 ? 0.643 8.939 6.530 1.00 24.34 39 ALA A O 6
ATOM 7113 N N . ASP A 1 40 ? -0.739 7.204 6.163 1.00 72.04 40 ASP A N 6
ATOM 7114 C CA . ASP A 1 40 ? -1.835 7.983 5.586 1.00 53.21 40 ASP A CA 6
ATOM 7115 C C . ASP A 1 40 ? -2.542 8.744 6.709 1.00 73.04 40 ASP A C 6
ATOM 7116 O O . ASP A 1 40 ? -3.565 8.288 7.237 1.00 40.10 40 ASP A O 6
ATOM 7125 N N . PHE A 1 41 ? -1.919 9.859 7.102 1.00 73.01 41 PHE A N 6
ATOM 7126 C CA . PHE A 1 41 ? -2.350 10.860 8.061 1.00 42.53 41 PHE A CA 6
ATOM 7127 C C . PHE A 1 41 ? -1.639 12.166 7.686 1.00 42.20 41 PHE A C 6
ATOM 7128 O O . PHE A 1 41 ? -0.421 12.274 7.854 1.00 35.32 41 PHE A O 6
ATOM 7145 N N . GLU A 1 42 ? -2.373 13.167 7.196 1.00 33.22 42 GLU A N 6
ATOM 7146 C CA . GLU A 1 42 ? -1.907 14.552 7.002 1.00 62.40 42 GLU A CA 6
ATOM 7147 C C . GLU A 1 42 ? -0.870 14.737 5.875 1.00 31.24 42 GLU A C 6
ATOM 7148 O O . GLU A 1 42 ? -0.336 15.825 5.677 1.00 43.43 42 GLU A O 6
ATOM 7160 N N . GLU A 1 43 ? -0.595 13.696 5.094 1.00 60.24 43 GLU A N 6
ATOM 7161 C CA . GLU A 1 43 ? 0.368 13.679 3.992 1.00 21.10 43 GLU A CA 6
ATOM 7162 C C . GLU A 1 43 ? -0.053 14.449 2.730 1.00 22.01 43 GLU A C 6
ATOM 7163 O O . GLU A 1 43 ? 0.491 14.236 1.642 1.00 24.41 43 GLU A O 6
ATOM 7175 N N . ALA A 1 44 ? -1.074 15.279 2.888 1.00 75.02 44 ALA A N 6
ATOM 7176 C CA . ALA A 1 44 ? -1.769 16.126 1.937 1.00 1.52 44 ALA A CA 6
ATOM 7177 C C . ALA A 1 44 ? -2.143 15.525 0.575 1.00 2.33 44 ALA A C 6
ATOM 7178 O O . ALA A 1 44 ? -2.570 16.251 -0.333 1.00 40.22 44 ALA A O 6
ATOM 7185 N N . GLY A 1 45 ? -2.082 14.206 0.444 1.00 75.21 45 GLY A N 6
ATOM 7186 C CA . GLY A 1 45 ? -2.358 13.483 -0.781 1.00 41.22 45 GLY A CA 6
ATOM 7187 C C . GLY A 1 45 ? -1.854 12.049 -0.713 1.00 54.43 45 GLY A C 6
ATOM 7188 O O . GLY A 1 45 ? -2.667 11.140 -0.566 1.00 24.43 45 GLY A O 6
ATOM 7192 N N . HIS A 1 46 ? -0.549 11.826 -0.884 1.00 0.31 46 HIS A N 6
ATOM 7193 C CA . HIS A 1 46 ? 0.058 10.493 -0.829 1.00 62.23 46 HIS A CA 6
ATOM 7194 C C . HIS A 1 46 ? 1.594 10.575 -0.771 1.00 60.22 46 HIS A C 6
ATOM 7195 O O . HIS A 1 46 ? 2.286 9.785 -1.420 1.00 62.23 46 HIS A O 6
ATOM 7209 N N . GLU A 1 47 ? 2.164 11.567 -0.079 1.00 72.03 47 GLU A N 6
ATOM 7210 C CA . GLU A 1 47 ? 3.618 11.694 0.042 1.00 14.32 47 GLU A CA 6
ATOM 7211 C C . GLU A 1 47 ? 4.185 10.751 1.104 1.00 4.21 47 GLU A C 6
ATOM 7212 O O . GLU A 1 47 ? 5.177 10.060 0.865 1.00 11.41 47 GLU A O 6
ATOM 7224 N N . ASP A 1 48 ? 3.602 10.746 2.300 1.00 33.03 48 ASP A N 6
ATOM 7225 C CA . ASP A 1 48 ? 4.217 10.148 3.484 1.00 4.41 48 ASP A CA 6
ATOM 7226 C C . ASP A 1 48 ? 4.057 8.623 3.459 1.00 3.21 48 ASP A C 6
ATOM 7227 O O . ASP A 1 48 ? 4.912 7.885 3.958 1.00 4.30 48 ASP A O 6
ATOM 7236 N N . VAL A 1 49 ? 3.020 8.137 2.773 1.00 34.31 49 VAL A N 6
ATOM 7237 C CA . VAL A 1 49 ? 2.854 6.747 2.376 1.00 2.22 49 VAL A CA 6
ATOM 7238 C C . VAL A 1 49 ? 3.987 6.320 1.454 1.00 60.23 49 VAL A C 6
ATOM 7239 O O . VAL A 1 49 ? 4.530 5.227 1.648 1.00 33.03 49 VAL A O 6
ATOM 7252 N N . MET A 1 50 ? 4.312 7.128 0.439 1.00 41.12 50 MET A N 6
ATOM 7253 C CA . MET A 1 50 ? 5.369 6.801 -0.506 1.00 32.24 50 MET A CA 6
ATOM 7254 C C . MET A 1 50 ? 6.701 6.786 0.234 1.00 71.33 50 MET A C 6
ATOM 7255 O O . MET A 1 50 ? 7.397 5.771 0.183 1.00 42.42 50 MET A O 6
ATOM 7269 N N . ARG A 1 51 ? 7.049 7.856 0.962 1.00 41.35 51 ARG A N 6
ATOM 7270 C CA . ARG A 1 51 ? 8.336 7.951 1.643 1.00 20.40 51 ARG A CA 6
ATOM 7271 C C . ARG A 1 51 ? 8.543 6.753 2.572 1.00 54.45 51 ARG A C 6
ATOM 7272 O O . ARG A 1 51 ? 9.666 6.257 2.654 1.00 52.45 51 ARG A O 6
ATOM 7293 N N . LYS A 1 52 ? 7.470 6.271 3.226 1.00 60.43 52 LYS A N 6
ATOM 7294 C CA . LYS A 1 52 ? 7.522 5.098 4.086 1.00 43.31 52 LYS A CA 6
ATOM 7295 C C . LYS A 1 52 ? 8.137 3.959 3.293 1.00 20.00 52 LYS A C 6
ATOM 7296 O O . LYS A 1 52 ? 9.221 3.490 3.637 1.00 61.44 52 LYS A O 6
ATOM 7315 N N . VAL A 1 53 ? 7.434 3.476 2.271 1.00 54.42 53 VAL A N 6
ATOM 7316 C CA . VAL A 1 53 ? 7.795 2.237 1.607 1.00 20.24 53 VAL A CA 6
ATOM 7317 C C . VAL A 1 53 ? 9.101 2.378 0.845 1.00 33.34 53 VAL A C 6
ATOM 7318 O O . VAL A 1 53 ? 9.808 1.382 0.694 1.00 32.20 53 VAL A O 6
ATOM 7331 N N . LEU A 1 54 ? 9.409 3.587 0.378 1.00 43.55 54 LEU A N 6
ATOM 7332 C CA . LEU A 1 54 ? 10.613 3.890 -0.368 1.00 13.23 54 LEU A CA 6
ATOM 7333 C C . LEU A 1 54 ? 11.830 3.775 0.546 1.00 3.24 54 LEU A C 6
ATOM 7334 O O . LEU A 1 54 ? 12.753 3.019 0.235 1.00 22.33 54 LEU A O 6
ATOM 7350 N N . GLY A 1 55 ? 11.807 4.464 1.692 1.00 51.14 55 GLY A N 6
ATOM 7351 C CA . GLY A 1 55 ? 12.848 4.380 2.704 1.00 14.22 55 GLY A CA 6
ATOM 7352 C C . GLY A 1 55 ? 13.004 2.947 3.198 1.00 32.44 55 GLY A C 6
ATOM 7353 O O . GLY A 1 55 ? 14.116 2.417 3.213 1.00 51.31 55 GLY A O 6
ATOM 7357 N N . ASP A 1 56 ? 11.890 2.286 3.534 1.00 14.53 56 ASP A N 6
ATOM 7358 C CA . ASP A 1 56 ? 11.895 0.921 4.057 1.00 3.11 56 ASP A CA 6
ATOM 7359 C C . ASP A 1 56 ? 12.331 -0.098 2.993 1.00 73.01 56 ASP A C 6
ATOM 7360 O O . ASP A 1 56 ? 12.724 -1.207 3.355 1.00 13.21 56 ASP A O 6
ATOM 7369 N N . LEU A 1 57 ? 12.207 0.201 1.687 1.00 64.12 57 LEU A N 6
ATOM 7370 C CA . LEU A 1 57 ? 12.788 -0.619 0.616 1.00 43.45 57 LEU A CA 6
ATOM 7371 C C . LEU A 1 57 ? 14.293 -0.390 0.494 1.00 61.15 57 LEU A C 6
ATOM 7372 O O . LEU A 1 57 ? 14.991 -1.259 -0.023 1.00 60.12 57 LEU A O 6
ATOM 7388 N N . ASP A 1 58 ? 14.795 0.771 0.904 1.00 43.21 58 ASP A N 6
ATOM 7389 C CA . ASP A 1 58 ? 16.187 1.188 0.739 1.00 64.01 58 ASP A CA 6
ATOM 7390 C C . ASP A 1 58 ? 16.616 1.232 -0.737 1.00 43.42 58 ASP A C 6
ATOM 7391 O O . ASP A 1 58 ? 17.742 0.874 -1.087 1.00 61.43 58 ASP A O 6
ATOM 7400 N N . GLY A 1 59 ? 15.697 1.605 -1.636 1.00 12.44 59 GLY A N 6
ATOM 7401 C CA . GLY A 1 59 ? 15.976 1.656 -3.071 1.00 2.12 59 GLY A CA 6
ATOM 7402 C C . GLY A 1 59 ? 16.010 0.269 -3.725 1.00 34.14 59 GLY A C 6
ATOM 7403 O O . GLY A 1 59 ? 16.637 0.093 -4.774 1.00 11.44 59 GLY A O 6
ATOM 7407 N N . LYS A 1 60 ? 15.352 -0.735 -3.125 1.00 75.25 60 LYS A N 6
ATOM 7408 C CA . LYS A 1 60 ? 15.198 -2.076 -3.699 1.00 42.53 60 LYS A CA 6
ATOM 7409 C C . LYS A 1 60 ? 14.481 -2.093 -5.049 1.00 20.14 60 LYS A C 6
ATOM 7410 O O . LYS A 1 60 ? 14.660 -3.056 -5.796 1.00 54.14 60 LYS A O 6
ATOM 7429 N N . ARG A 1 61 ? 13.610 -1.117 -5.312 1.00 20.03 61 ARG A N 6
ATOM 7430 C CA . ARG A 1 61 ? 12.919 -0.936 -6.580 1.00 34.23 61 ARG A CA 6
ATOM 7431 C C . ARG A 1 61 ? 12.856 0.561 -6.867 1.00 60.44 61 ARG A C 6
ATOM 7432 O O . ARG A 1 61 ? 12.806 1.341 -5.912 1.00 34.20 61 ARG A O 6
ATOM 7453 N N . PRO A 1 62 ? 12.782 0.954 -8.148 1.00 73.14 62 PRO A N 6
ATOM 7454 C CA . PRO A 1 62 ? 12.719 2.348 -8.552 1.00 41.12 62 PRO A CA 6
ATOM 7455 C C . PRO A 1 62 ? 11.423 2.984 -8.075 1.00 53.24 62 PRO A C 6
ATOM 7456 O O . PRO A 1 62 ? 10.357 2.367 -8.166 1.00 33.43 62 PRO A O 6
ATOM 7467 N N . GLU A 1 63 ? 11.483 4.257 -7.673 1.00 11.22 63 GLU A N 6
ATOM 7468 C CA . GLU A 1 63 ? 10.296 4.997 -7.261 1.00 64.23 63 GLU A CA 6
ATOM 7469 C C . GLU A 1 63 ? 9.230 4.985 -8.363 1.00 20.24 63 GLU A C 6
ATOM 7470 O O . GLU A 1 63 ? 8.050 4.856 -8.050 1.00 60.24 63 GLU A O 6
ATOM 7482 N N . ALA A 1 64 ? 9.627 5.031 -9.640 1.00 14.11 64 ALA A N 6
ATOM 7483 C CA . ALA A 1 64 ? 8.699 4.962 -10.768 1.00 33.11 64 ALA A CA 6
ATOM 7484 C C . ALA A 1 64 ? 7.766 3.746 -10.687 1.00 3.11 64 ALA A C 6
ATOM 7485 O O . ALA A 1 64 ? 6.552 3.902 -10.877 1.00 4.20 64 ALA A O 6
ATOM 7492 N N . GLU A 1 65 ? 8.314 2.554 -10.423 1.00 34.20 65 GLU A N 6
ATOM 7493 C CA . GLU A 1 65 ? 7.556 1.321 -10.253 1.00 63.34 65 GLU A CA 6
ATOM 7494 C C . GLU A 1 65 ? 6.631 1.449 -9.037 1.00 12.42 65 GLU A C 6
ATOM 7495 O O . GLU A 1 65 ? 5.441 1.153 -9.124 1.00 73.41 65 GLU A O 6
ATOM 7507 N N . VAL A 1 66 ? 7.165 1.937 -7.915 1.00 0.14 66 VAL A N 6
ATOM 7508 C CA . VAL A 1 66 ? 6.456 2.107 -6.649 1.00 72.03 66 VAL A CA 6
ATOM 7509 C C . VAL A 1 66 ? 5.229 3.021 -6.821 1.00 14.14 66 VAL A C 6
ATOM 7510 O O . VAL A 1 66 ? 4.139 2.657 -6.364 1.00 31.01 66 VAL A O 6
ATOM 7523 N N . ARG A 1 67 ? 5.370 4.176 -7.492 1.00 34.42 67 ARG A N 6
ATOM 7524 C CA . ARG A 1 67 ? 4.263 5.118 -7.699 1.00 53.42 67 ARG A CA 6
ATOM 7525 C C . ARG A 1 67 ? 3.143 4.417 -8.440 1.00 22.22 67 ARG A C 6
ATOM 7526 O O . ARG A 1 67 ? 2.008 4.381 -7.970 1.00 4.44 67 ARG A O 6
ATOM 7547 N N . ALA A 1 68 ? 3.494 3.870 -9.605 1.00 34.13 68 ALA A N 6
ATOM 7548 C CA . ALA A 1 68 ? 2.543 3.230 -10.504 1.00 21.33 68 ALA A CA 6
ATOM 7549 C C . ALA A 1 68 ? 1.800 2.109 -9.783 1.00 71.44 68 ALA A C 6
ATOM 7550 O O . ALA A 1 68 ? 0.580 2.014 -9.914 1.00 44.51 68 ALA A O 6
ATOM 7557 N N . LYS A 1 69 ? 2.514 1.301 -8.989 1.00 31.13 69 LYS A N 6
ATOM 7558 C CA . LYS A 1 69 ? 1.914 0.234 -8.202 1.00 43.32 69 LYS A CA 6
ATOM 7559 C C . LYS A 1 69 ? 0.794 0.785 -7.331 1.00 55.13 69 LYS A C 6
ATOM 7560 O O . LYS A 1 69 ? -0.331 0.288 -7.414 1.00 52.43 69 LYS A O 6
ATOM 7579 N N . TYR A 1 70 ? 1.099 1.776 -6.492 1.00 11.11 70 TYR A N 6
ATOM 7580 C CA . TYR A 1 70 ? 0.161 2.347 -5.534 1.00 2.43 70 TYR A CA 6
ATOM 7581 C C . TYR A 1 70 ? -1.025 2.991 -6.256 1.00 23.03 70 TYR A C 6
ATOM 7582 O O . TYR A 1 70 ? -2.175 2.717 -5.914 1.00 53.13 70 TYR A O 6
ATOM 7600 N N . GLU A 1 71 ? -0.749 3.788 -7.289 1.00 13.33 71 GLU A N 6
ATOM 7601 C CA . GLU A 1 71 ? -1.741 4.478 -8.102 1.00 35.31 71 GLU A CA 6
ATOM 7602 C C . GLU A 1 71 ? -2.719 3.488 -8.739 1.00 62.41 71 GLU A C 6
ATOM 7603 O O . GLU A 1 71 ? -3.939 3.655 -8.624 1.00 64.04 71 GLU A O 6
ATOM 7615 N N . GLY A 1 72 ? -2.206 2.453 -9.409 1.00 4.41 72 GLY A N 6
ATOM 7616 C CA . GLY A 1 72 ? -3.013 1.421 -10.045 1.00 51.40 72 GLY A CA 6
ATOM 7617 C C . GLY A 1 72 ? -3.882 0.680 -9.033 1.00 64.12 72 GLY A C 6
ATOM 7618 O O . GLY A 1 72 ? -4.958 0.176 -9.378 1.00 3.12 72 GLY A O 6
ATOM 7622 N N . LEU A 1 73 ? -3.446 0.637 -7.772 1.00 42.21 73 LEU A N 6
ATOM 7623 C CA . LEU A 1 73 ? -4.079 -0.144 -6.729 1.00 60.34 73 LEU A CA 6
ATOM 7624 C C . LEU A 1 73 ? -5.420 0.402 -6.286 1.00 43.20 73 LEU A C 6
ATOM 7625 O O . 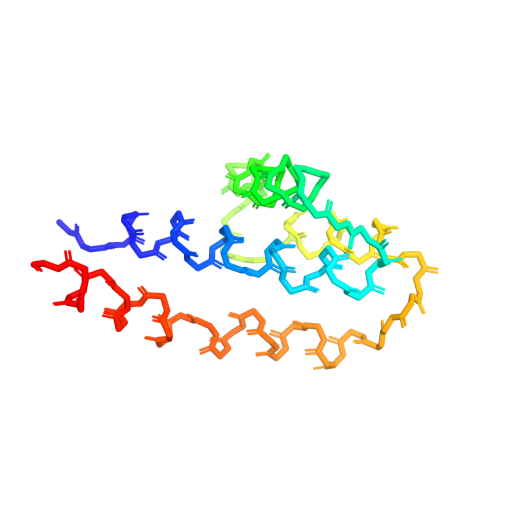LEU A 1 73 ? -6.155 -0.347 -5.655 1.00 53.14 73 LEU A O 6
ATOM 7641 N N . MET A 1 74 ? -5.772 1.658 -6.579 1.00 33.43 74 MET A N 6
ATOM 7642 C CA . MET A 1 74 ? -7.081 2.184 -6.193 1.00 52.44 74 MET A CA 6
ATOM 7643 C C . MET A 1 74 ? -8.188 1.302 -6.785 1.00 64.42 74 MET A C 6
ATOM 7644 O O . MET A 1 74 ? -9.113 0.889 -6.081 1.00 22.44 74 MET A O 6
ATOM 7658 N N . ALA A 1 75 ? -8.069 0.957 -8.070 1.00 53.33 75 ALA A N 6
ATOM 7659 C CA . ALA A 1 75 ? -9.050 0.115 -8.735 1.00 61.31 75 ALA A CA 6
ATOM 7660 C C . ALA A 1 75 ? -9.031 -1.312 -8.173 1.00 72.32 75 ALA A C 6
ATOM 7661 O O . ALA A 1 75 ? -10.091 -1.916 -8.011 1.00 43.12 75 ALA A O 6
ATOM 7668 N N . VAL A 1 76 ? -7.849 -1.861 -7.872 1.00 11.54 76 VAL A N 6
ATOM 7669 C CA . VAL A 1 76 ? -7.721 -3.216 -7.331 1.00 11.54 76 VAL A CA 6
ATOM 7670 C C . VAL A 1 76 ? -8.323 -3.266 -5.924 1.00 21.14 76 VAL A C 6
ATOM 7671 O O . VAL A 1 76 ? -9.014 -4.221 -5.575 1.00 3.52 76 VAL A O 6
ATOM 7684 N N . ALA A 1 77 ? -8.095 -2.222 -5.120 1.00 64.22 77 ALA A N 6
ATOM 7685 C CA . ALA A 1 77 ? -8.597 -2.118 -3.765 1.00 31.24 77 ALA A CA 6
ATOM 7686 C C . ALA A 1 77 ? -10.125 -2.238 -3.788 1.00 43.44 77 ALA A C 6
ATOM 7687 O O . ALA A 1 77 ? -10.713 -2.978 -3.006 1.00 34.25 77 ALA A O 6
ATOM 7694 N N . LYS A 1 78 ? -10.763 -1.508 -4.713 1.00 22.31 78 LYS A N 6
ATOM 7695 C CA . LYS A 1 78 ? -12.203 -1.560 -4.927 1.00 2.43 78 LYS A CA 6
ATOM 7696 C C . LYS A 1 78 ? -12.652 -2.923 -5.405 1.00 64.42 78 LYS A C 6
ATOM 7697 O O . LYS A 1 78 ? -13.693 -3.369 -4.924 1.00 20.12 78 LYS A O 6
ATOM 7716 N N . ALA A 1 79 ? -11.921 -3.545 -6.334 1.00 20.03 79 ALA A N 6
ATOM 7717 C CA . ALA A 1 79 ? -12.256 -4.865 -6.838 1.00 14.25 79 ALA A CA 6
ATOM 7718 C C . ALA A 1 79 ? -12.381 -5.824 -5.662 1.00 61.42 79 ALA A C 6
ATOM 7719 O O . ALA A 1 79 ? -13.413 -6.469 -5.524 1.00 15.41 79 ALA A O 6
ATOM 7726 N N . GLN A 1 80 ? -11.372 -5.855 -4.790 1.00 35.13 80 GLN A N 6
ATOM 7727 C CA . GLN A 1 80 ? -11.363 -6.771 -3.660 1.00 75.01 80 GLN A CA 6
ATOM 7728 C C . GLN A 1 80 ? -12.508 -6.514 -2.681 1.00 13.23 80 GLN A C 6
ATOM 7729 O O . GLN A 1 80 ? -13.003 -7.450 -2.086 1.00 2.55 80 GLN A O 6
ATOM 7743 N N . LEU A 1 81 ? -12.966 -5.276 -2.506 1.00 72.11 81 LEU A N 6
ATOM 7744 C CA . LEU A 1 81 ? -14.076 -4.947 -1.610 1.00 12.23 81 LEU A CA 6
ATOM 7745 C C . LEU A 1 81 ? -15.431 -5.306 -2.217 1.00 42.22 81 LEU A C 6
ATOM 7746 O O . LEU A 1 81 ? -16.423 -5.369 -1.495 1.00 60.23 81 LEU A O 6
ATOM 7762 N N . MET A 1 82 ? -15.527 -5.452 -3.537 1.00 75.23 82 MET A N 6
ATOM 7763 C CA . MET A 1 82 ? -16.687 -6.102 -4.140 1.00 32.43 82 MET A CA 6
ATOM 7764 C C . MET A 1 82 ? -16.571 -7.605 -3.877 1.00 52.51 82 MET A C 6
ATOM 7765 O O . MET A 1 82 ? -17.486 -8.224 -3.336 1.00 74.13 82 MET A O 6
ATOM 7779 N N . ASP A 1 83 ? -15.418 -8.157 -4.241 1.00 61.21 83 ASP A N 6
ATOM 7780 C CA . ASP A 1 83 ? -15.130 -9.579 -4.359 1.00 12.12 83 ASP A CA 6
ATOM 7781 C C . ASP A 1 83 ? -14.901 -10.269 -3.004 1.00 21.15 83 ASP A C 6
ATOM 7782 O O . ASP A 1 83 ? -14.828 -11.496 -2.951 1.00 34.04 83 ASP A O 6
ATOM 7791 N N . GLU A 1 84 ? -14.784 -9.513 -1.906 1.00 11.53 84 GLU A N 6
ATOM 7792 C CA . GLU A 1 84 ? -14.606 -10.036 -0.545 1.00 12.23 84 GLU A CA 6
ATOM 7793 C C . GLU A 1 84 ? -15.819 -10.801 -0.007 1.00 43.52 84 GLU A C 6
ATOM 7794 O O . GLU A 1 84 ? -15.686 -11.506 0.994 1.00 71.42 84 GLU A O 6
ATOM 7806 N N . LEU A 1 85 ? -17.000 -10.555 -0.578 1.00 73.11 85 LEU A N 6
ATOM 7807 C CA . LEU A 1 85 ? -18.272 -10.904 0.057 1.00 71.03 85 LEU A CA 6
ATOM 7808 C C . LEU A 1 85 ? -18.400 -12.404 0.257 1.00 60.04 85 LEU A C 6
ATOM 7809 O O . LEU A 1 85 ? -17.869 -13.189 -0.554 1.00 75.12 85 LEU A O 6
ATOM 7825 N N . GLY A 1 1 ? -20.107 5.332 0.964 1.00 22.10 1 GLY A N 7
ATOM 7826 C CA . GLY A 1 1 ? -19.141 6.187 0.259 1.00 34.14 1 GLY A CA 7
ATOM 7827 C C . GLY A 1 1 ? -17.962 5.344 -0.171 1.00 64.23 1 GLY A C 7
ATOM 7828 O O . GLY A 1 1 ? -17.798 4.228 0.328 1.00 31.11 1 GLY A O 7
ATOM 7832 N N . MET A 1 2 ? -17.128 5.852 -1.081 1.00 44.55 2 MET A N 7
ATOM 7833 C CA . MET A 1 2 ? -16.117 5.049 -1.761 1.00 63.01 2 MET A CA 7
ATOM 7834 C C . MET A 1 2 ? -14.725 5.675 -1.672 1.00 4.33 2 MET A C 7
ATOM 7835 O O . MET A 1 2 ? -13.945 5.592 -2.620 1.00 52.45 2 MET A O 7
ATOM 7849 N N . GLN A 1 3 ? -14.339 6.190 -0.502 1.00 5.21 3 GLN A N 7
ATOM 7850 C CA . GLN A 1 3 ? -13.007 6.765 -0.285 1.00 24.40 3 GLN A CA 7
ATOM 7851 C C . GLN A 1 3 ? -12.221 6.092 0.846 1.00 44.53 3 GLN A C 7
ATOM 7852 O O . GLN A 1 3 ? -11.003 6.037 0.771 1.00 1.41 3 GLN A O 7
ATOM 7866 N N . PHE A 1 4 ? -12.897 5.504 1.824 1.00 54.24 4 PHE A N 7
ATOM 7867 C CA . PHE A 1 4 ? -12.404 5.097 3.143 1.00 22.20 4 PHE A CA 7
ATOM 7868 C C . PHE A 1 4 ? -12.156 3.598 3.150 1.00 10.50 4 PHE A C 7
ATOM 7869 O O . PHE A 1 4 ? -11.062 3.130 3.459 1.00 54.41 4 PHE A O 7
ATOM 7886 N N . LYS A 1 5 ? -13.176 2.844 2.731 1.00 30.31 5 LYS A N 7
ATOM 7887 C CA . LYS A 1 5 ? -13.100 1.405 2.549 1.00 11.14 5 LYS A CA 7
ATOM 7888 C C . LYS A 1 5 ? -11.862 1.053 1.728 1.00 31.24 5 LYS A C 7
ATOM 7889 O O . LYS A 1 5 ? -11.084 0.187 2.140 1.00 51.34 5 LYS A O 7
ATOM 7908 N N . ALA A 1 6 ? -11.667 1.750 0.603 1.00 13.30 6 ALA A N 7
ATOM 7909 C CA . ALA A 1 6 ? -10.504 1.553 -0.234 1.00 63.44 6 ALA A CA 7
ATOM 7910 C C . ALA A 1 6 ? -9.277 2.309 0.238 1.00 42.24 6 ALA A C 7
ATOM 7911 O O . ALA A 1 6 ? -8.206 1.843 -0.117 1.00 50.25 6 ALA A O 7
ATOM 7918 N N . GLU A 1 7 ? -9.366 3.397 1.016 1.00 44.34 7 GLU A N 7
ATOM 7919 C CA . GLU A 1 7 ? -8.157 4.073 1.531 1.00 30.10 7 GLU A CA 7
ATOM 7920 C C . GLU A 1 7 ? -7.227 3.047 2.192 1.00 31.41 7 GLU A C 7
ATOM 7921 O O . GLU A 1 7 ? -6.084 2.857 1.768 1.00 51.42 7 GLU A O 7
ATOM 7933 N N . ALA A 1 8 ? -7.786 2.279 3.132 1.00 10.12 8 ALA A N 7
ATOM 7934 C CA . ALA A 1 8 ? -7.100 1.169 3.771 1.00 5.50 8 ALA A CA 7
ATOM 7935 C C . ALA A 1 8 ? -6.662 0.104 2.768 1.00 10.13 8 ALA A C 7
ATOM 7936 O O . ALA A 1 8 ? -5.489 -0.263 2.744 1.00 24.13 8 ALA A O 7
ATOM 7943 N N . ARG A 1 9 ? -7.580 -0.442 1.960 1.00 1.34 9 ARG A N 7
ATOM 7944 C CA . ARG A 1 9 ? -7.240 -1.587 1.110 1.00 11.53 9 ARG A CA 7
ATOM 7945 C C . ARG A 1 9 ? -6.182 -1.219 0.060 1.00 71.34 9 ARG A C 7
ATOM 7946 O O . ARG A 1 9 ? -5.384 -2.084 -0.301 1.00 54.21 9 ARG A O 7
ATOM 7967 N N . ARG A 1 10 ? -6.127 0.037 -0.410 1.00 65.34 10 ARG A N 7
ATOM 7968 C CA . ARG A 1 10 ? -5.076 0.544 -1.298 1.00 42.43 10 ARG A CA 7
ATOM 7969 C C . ARG A 1 10 ? -3.741 0.257 -0.628 1.00 73.42 10 ARG A C 7
ATOM 7970 O O . ARG A 1 10 ? -2.921 -0.501 -1.144 1.00 1.35 10 ARG A O 7
ATOM 7991 N N . ASN A 1 11 ? -3.556 0.833 0.556 1.00 71.23 11 ASN A N 7
ATOM 7992 C CA . ASN A 1 11 ? -2.310 0.757 1.291 1.00 23.22 11 ASN A CA 7
ATOM 7993 C C . ASN A 1 11 ? -1.998 -0.678 1.699 1.00 34.34 11 ASN A C 7
ATOM 7994 O O . ASN A 1 11 ? -0.842 -1.084 1.720 1.00 52.44 11 ASN A O 7
ATOM 8005 N N . LYS A 1 12 ? -3.020 -1.478 2.011 1.00 12.51 12 LYS A N 7
ATOM 8006 C CA . LYS A 1 12 ? -2.865 -2.873 2.404 1.00 30.02 12 LYS A CA 7
ATOM 8007 C C . LYS A 1 12 ? -2.287 -3.703 1.254 1.00 11.33 12 LYS A C 7
ATOM 8008 O O . LYS A 1 12 ? -1.239 -4.320 1.425 1.00 25.13 12 LYS A O 7
ATOM 8027 N N . LEU A 1 13 ? -2.913 -3.668 0.070 1.00 71.34 13 LEU A N 7
ATOM 8028 C CA . LEU A 1 13 ? -2.384 -4.303 -1.139 1.00 24.23 13 LEU A CA 7
ATOM 8029 C C . LEU A 1 13 ? -0.973 -3.809 -1.448 1.00 34.03 13 LEU A C 7
ATOM 8030 O O . LEU A 1 13 ? -0.126 -4.603 -1.861 1.00 72.32 13 LEU A O 7
ATOM 8046 N N . MET A 1 14 ? -0.715 -2.506 -1.294 1.00 54.20 14 MET A N 7
ATOM 8047 C CA . MET A 1 14 ? 0.603 -1.960 -1.552 1.00 52.43 14 MET A CA 7
ATOM 8048 C C . MET A 1 14 ? 1.612 -2.603 -0.610 1.00 74.22 14 MET A C 7
ATOM 8049 O O . MET A 1 14 ? 2.613 -3.153 -1.060 1.00 43.32 14 MET A O 7
ATOM 8063 N N . GLY A 1 15 ? 1.319 -2.592 0.691 1.00 25.34 15 GLY A N 7
ATOM 8064 C CA . GLY A 1 15 ? 2.142 -3.204 1.714 1.00 23.12 15 GLY A CA 7
ATOM 8065 C C . GLY A 1 15 ? 2.457 -4.660 1.391 1.00 2.13 15 GLY A C 7
ATOM 8066 O O . GLY A 1 15 ? 3.617 -5.049 1.463 1.00 25.45 15 GLY A O 7
ATOM 8070 N N . LEU A 1 16 ? 1.457 -5.454 1.000 1.00 50.34 16 LEU A N 7
ATOM 8071 C CA . LEU A 1 16 ? 1.656 -6.850 0.637 1.00 31.41 16 LEU A CA 7
ATOM 8072 C C . LEU A 1 16 ? 2.680 -6.989 -0.486 1.00 52.22 16 LEU A C 7
ATOM 8073 O O . LEU A 1 16 ? 3.600 -7.797 -0.362 1.00 53.40 16 LEU A O 7
ATOM 8089 N N . TRP A 1 17 ? 2.542 -6.213 -1.565 1.00 73.10 17 TRP A N 7
ATOM 8090 C CA . TRP A 1 17 ? 3.492 -6.250 -2.672 1.00 24.33 17 TRP A CA 7
ATOM 8091 C C . TRP A 1 17 ? 4.894 -5.886 -2.190 1.00 25.34 17 TRP A C 7
ATOM 8092 O O . TRP A 1 17 ? 5.838 -6.620 -2.455 1.00 31.24 17 TRP A O 7
ATOM 8113 N N . VAL A 1 18 ? 5.043 -4.788 -1.452 1.00 10.41 18 VAL A N 7
ATOM 8114 C CA . VAL A 1 18 ? 6.344 -4.334 -0.975 1.00 23.33 18 VAL A CA 7
ATOM 8115 C C . VAL A 1 18 ? 6.970 -5.421 -0.094 1.00 5.14 18 VAL A C 7
ATOM 8116 O O . VAL A 1 18 ? 8.147 -5.718 -0.248 1.00 53.42 18 VAL A O 7
ATOM 8129 N N . ALA A 1 19 ? 6.198 -6.041 0.803 1.00 33.13 19 ALA A N 7
ATOM 8130 C CA . ALA A 1 19 ? 6.625 -7.177 1.614 1.00 23.13 19 ALA A CA 7
ATOM 8131 C C . ALA A 1 19 ? 7.182 -8.303 0.752 1.00 20.24 19 ALA A C 7
ATOM 8132 O O . ALA A 1 19 ? 8.281 -8.787 1.007 1.00 32.12 19 ALA A O 7
ATOM 8139 N N . GLU A 1 20 ? 6.460 -8.682 -0.291 1.00 52.04 20 GLU A N 7
ATOM 8140 C CA . GLU A 1 20 ? 6.904 -9.645 -1.284 1.00 73.20 20 GLU A CA 7
ATOM 8141 C C . GLU A 1 20 ? 8.198 -9.193 -1.986 1.00 75.24 20 GLU A C 7
ATOM 8142 O O . GLU A 1 20 ? 9.072 -10.028 -2.208 1.00 14.35 20 GLU A O 7
ATOM 8154 N N . VAL A 1 21 ? 8.388 -7.904 -2.284 1.00 73.20 21 VAL A N 7
ATOM 8155 C CA . VAL A 1 21 ? 9.631 -7.370 -2.855 1.00 41.02 21 VAL A CA 7
ATOM 8156 C C . VAL A 1 21 ? 10.778 -7.384 -1.824 1.00 44.40 21 VAL A C 7
ATOM 8157 O O . VAL A 1 21 ? 11.936 -7.532 -2.210 1.00 52.13 21 VAL A O 7
ATOM 8170 N N . LEU A 1 22 ? 10.501 -7.251 -0.522 1.00 2.15 22 LEU A N 7
ATOM 8171 C CA . LEU A 1 22 ? 11.475 -7.433 0.558 1.00 51.03 22 LEU A CA 7
ATOM 8172 C C . LEU A 1 22 ? 11.654 -8.920 0.909 1.00 41.41 22 LEU A C 7
ATOM 8173 O O . LEU A 1 22 ? 12.371 -9.243 1.861 1.00 20.52 22 LEU A O 7
ATOM 8189 N N . GLY A 1 23 ? 11.005 -9.838 0.184 1.00 61.42 23 GLY A N 7
ATOM 8190 C CA . GLY A 1 23 ? 11.104 -11.265 0.443 1.00 22.12 23 GLY A CA 7
ATOM 8191 C C . GLY A 1 23 ? 10.583 -11.620 1.832 1.00 34.33 23 GLY A C 7
ATOM 8192 O O . GLY A 1 23 ? 11.005 -12.622 2.411 1.00 54.33 23 GLY A O 7
ATOM 8196 N N . LYS A 1 24 ? 9.708 -10.804 2.425 1.00 71.43 24 LYS A N 7
ATOM 8197 C CA . LYS A 1 24 ? 8.943 -11.201 3.603 1.00 54.23 24 LYS A CA 7
ATOM 8198 C C . LYS A 1 24 ? 7.990 -12.323 3.187 1.00 63.14 24 LYS A C 7
ATOM 8199 O O . LYS A 1 24 ? 7.868 -12.654 2.003 1.00 62.53 24 LYS A O 7
ATOM 8218 N N . SER A 1 25 ? 7.301 -12.916 4.147 1.00 12.25 25 SER A N 7
ATOM 8219 C CA . SER A 1 25 ? 6.274 -13.903 3.880 1.00 34.12 25 SER A CA 7
ATOM 8220 C C . SER A 1 25 ? 5.223 -13.820 4.978 1.00 55.42 25 SER A C 7
ATOM 8221 O O . SER A 1 25 ? 5.420 -13.101 5.963 1.00 2.52 25 SER A O 7
ATOM 8229 N N . GLY A 1 26 ? 4.135 -14.571 4.807 1.00 54.32 26 GLY A N 7
ATOM 8230 C CA . GLY A 1 26 ? 3.152 -14.857 5.833 1.00 4.31 26 GLY A CA 7
ATOM 8231 C C . GLY A 1 26 ? 2.759 -13.628 6.630 1.00 75.42 26 GLY A C 7
ATOM 8232 O O . GLY A 1 26 ? 2.230 -12.651 6.095 1.00 44.32 26 GLY A O 7
ATOM 8236 N N . ASP A 1 27 ? 3.015 -13.685 7.929 1.00 61.40 27 ASP A N 7
ATOM 8237 C CA . ASP A 1 27 ? 2.511 -12.692 8.854 1.00 14.24 27 ASP A CA 7
ATOM 8238 C C . ASP A 1 27 ? 3.442 -11.518 9.029 1.00 22.31 27 ASP A C 7
ATOM 8239 O O . ASP A 1 27 ? 2.995 -10.460 9.464 1.00 73.43 27 ASP A O 7
ATOM 8248 N N . GLU A 1 28 ? 4.709 -11.663 8.659 1.00 1.31 28 GLU A N 7
ATOM 8249 C CA . GLU A 1 28 ? 5.589 -10.533 8.442 1.00 13.11 28 GLU A CA 7
ATOM 8250 C C . GLU A 1 28 ? 4.955 -9.600 7.405 1.00 64.31 28 GLU A C 7
ATOM 8251 O O . GLU A 1 28 ? 4.773 -8.409 7.654 1.00 2.12 28 GLU A O 7
ATOM 8263 N N . ALA A 1 29 ? 4.527 -10.157 6.266 1.00 53.30 29 ALA A N 7
ATOM 8264 C CA . ALA A 1 29 ? 3.858 -9.391 5.222 1.00 55.43 29 ALA A CA 7
ATOM 8265 C C . ALA A 1 29 ? 2.516 -8.810 5.696 1.00 61.13 29 ALA A C 7
ATOM 8266 O O . ALA A 1 29 ? 2.114 -7.740 5.238 1.00 42.53 29 ALA A O 7
ATOM 8273 N N . ASN A 1 30 ? 1.834 -9.477 6.630 1.00 32.04 30 ASN A N 7
ATOM 8274 C CA . ASN A 1 30 ? 0.546 -9.026 7.166 1.00 43.50 30 ASN A CA 7
ATOM 8275 C C . ASN A 1 30 ? 0.766 -7.847 8.108 1.00 0.14 30 ASN A C 7
ATOM 8276 O O . ASN A 1 30 ? -0.016 -6.894 8.099 1.00 14.41 30 ASN A O 7
ATOM 8287 N N . ALA A 1 31 ? 1.810 -7.916 8.939 1.00 52.33 31 ALA A N 7
ATOM 8288 C CA . ALA A 1 31 ? 2.230 -6.843 9.826 1.00 71.11 31 ALA A CA 7
ATOM 8289 C C . ALA A 1 31 ? 2.715 -5.636 9.027 1.00 22.43 31 ALA A C 7
ATOM 8290 O O . ALA A 1 31 ? 2.387 -4.496 9.378 1.00 51.50 31 ALA A O 7
ATOM 8297 N N . TYR A 1 32 ? 3.456 -5.890 7.946 1.00 72.21 32 TYR A N 7
ATOM 8298 C CA . TYR A 1 32 ? 3.943 -4.840 7.066 1.00 11.54 32 TYR A CA 7
ATOM 8299 C C . TYR A 1 32 ? 2.746 -4.102 6.464 1.00 1.41 32 TYR A C 7
ATOM 8300 O O . TYR A 1 32 ? 2.615 -2.880 6.554 1.00 11.43 32 TYR A O 7
ATOM 8318 N N . ALA A 1 33 ? 1.799 -4.865 5.916 1.00 60.12 33 ALA A N 7
ATOM 8319 C CA . ALA A 1 33 ? 0.528 -4.391 5.392 1.00 44.51 33 ALA A CA 7
ATOM 8320 C C . ALA A 1 33 ? -0.428 -3.840 6.474 1.00 60.42 33 ALA A C 7
ATOM 8321 O O . ALA A 1 33 ? -1.615 -3.656 6.196 1.00 1.43 33 ALA A O 7
ATOM 8328 N N . ALA A 1 34 ? 0.043 -3.559 7.692 1.00 44.22 34 ALA A N 7
ATOM 8329 C CA . ALA A 1 34 ? -0.663 -2.766 8.687 1.00 2.22 34 ALA A CA 7
ATOM 8330 C C . ALA A 1 34 ? 0.017 -1.412 8.887 1.00 42.42 34 ALA A C 7
ATOM 8331 O O . ALA A 1 34 ? -0.703 -0.418 8.938 1.00 50.11 34 ALA A O 7
ATOM 8338 N N . GLU A 1 35 ? 1.355 -1.335 8.943 1.00 71.31 35 GLU A N 7
ATOM 8339 C CA . GLU A 1 35 ? 2.051 -0.049 9.089 1.00 4.52 35 GLU A CA 7
ATOM 8340 C C . GLU A 1 35 ? 1.722 0.867 7.914 1.00 12.11 35 GLU A C 7
ATOM 8341 O O . GLU A 1 35 ? 1.338 2.017 8.113 1.00 74.30 35 GLU A O 7
ATOM 8353 N N . VAL A 1 36 ? 1.803 0.337 6.692 1.00 41.21 36 VAL A N 7
ATOM 8354 C CA . VAL A 1 36 ? 1.528 1.100 5.480 1.00 74.24 36 VAL A CA 7
ATOM 8355 C C . VAL A 1 36 ? 0.077 1.611 5.495 1.00 33.21 36 VAL A C 7
ATOM 8356 O O . VAL A 1 36 ? -0.215 2.689 4.980 1.00 24.33 36 VAL A O 7
ATOM 8369 N N . VAL A 1 37 ? -0.848 0.858 6.101 1.00 3.33 37 VAL A N 7
ATOM 8370 C CA . VAL A 1 37 ? -2.241 1.270 6.234 1.00 65.03 37 VAL A CA 7
ATOM 8371 C C . VAL A 1 37 ? -2.364 2.412 7.242 1.00 53.15 37 VAL A C 7
ATOM 8372 O O . VAL A 1 37 ? -3.186 3.303 7.039 1.00 43.44 37 VAL A O 7
ATOM 8385 N N . LYS A 1 38 ? -1.616 2.368 8.341 1.00 45.35 38 LYS A N 7
ATOM 8386 C CA . LYS A 1 38 ? -1.686 3.377 9.381 1.00 41.55 38 LYS A CA 7
ATOM 8387 C C . LYS A 1 38 ? -1.070 4.687 8.899 1.00 45.44 38 LYS A C 7
ATOM 8388 O O . LYS A 1 38 ? -1.693 5.723 9.078 1.00 3.51 38 LYS A O 7
ATOM 8407 N N . ALA A 1 39 ? 0.083 4.697 8.230 1.00 42.55 39 ALA A N 7
ATOM 8408 C CA . ALA A 1 39 ? 0.681 6.001 7.950 1.00 4.12 39 ALA A CA 7
ATOM 8409 C C . ALA A 1 39 ? -0.093 6.847 6.922 1.00 3.33 39 ALA A C 7
ATOM 8410 O O . ALA A 1 39 ? 0.119 8.053 6.830 1.00 33.14 39 ALA A O 7
ATOM 8417 N N . ASP A 1 40 ? -1.060 6.255 6.219 1.00 65.25 40 ASP A N 7
ATOM 8418 C CA . ASP A 1 40 ? -2.018 6.903 5.311 1.00 65.45 40 ASP A CA 7
ATOM 8419 C C . ASP A 1 40 ? -2.859 8.007 5.958 1.00 52.24 40 ASP A C 7
ATOM 8420 O O . ASP A 1 40 ? -3.589 8.709 5.258 1.00 13.22 40 ASP A O 7
ATOM 8429 N N . PHE A 1 41 ? -2.785 8.177 7.278 1.00 62.03 41 PHE A N 7
ATOM 8430 C CA . PHE A 1 41 ? -3.395 9.289 7.998 1.00 21.44 41 PHE A CA 7
ATOM 8431 C C . PHE A 1 41 ? -2.510 9.813 9.136 1.00 5.30 41 PHE A C 7
ATOM 8432 O O . PHE A 1 41 ? -3.015 10.454 10.057 1.00 4.33 41 PHE A O 7
ATOM 8449 N N . GLU A 1 42 ? -1.208 9.524 9.116 1.00 5.14 42 GLU A N 7
ATOM 8450 C CA . GLU A 1 42 ? -0.274 10.056 10.109 1.00 22.20 42 GLU A CA 7
ATOM 8451 C C . GLU A 1 42 ? 0.061 11.528 9.820 1.00 32.31 42 GLU A C 7
ATOM 8452 O O . GLU A 1 42 ? 0.487 12.243 10.735 1.00 23.20 42 GLU A O 7
ATOM 8464 N N . GLU A 1 43 ? -0.194 12.027 8.601 1.00 24.24 43 GLU A N 7
ATOM 8465 C CA . GLU A 1 43 ? -0.047 13.450 8.288 1.00 61.04 43 GLU A CA 7
ATOM 8466 C C . GLU A 1 43 ? -0.934 14.013 7.188 1.00 53.54 43 GLU A C 7
ATOM 8467 O O . GLU A 1 43 ? -0.737 15.147 6.741 1.00 74.41 43 GLU A O 7
ATOM 8479 N N . ALA A 1 44 ? -1.941 13.242 6.830 1.00 21.02 44 ALA A N 7
ATOM 8480 C CA . ALA A 1 44 ? -2.808 13.359 5.686 1.00 53.15 44 ALA A CA 7
ATOM 8481 C C . ALA A 1 44 ? -2.124 13.379 4.312 1.00 61.15 44 ALA A C 7
ATOM 8482 O O . ALA A 1 44 ? -1.103 14.028 4.084 1.00 5.24 44 ALA A O 7
ATOM 8489 N N . GLY A 1 45 ? -2.788 12.742 3.345 1.00 13.33 45 GLY A N 7
ATOM 8490 C CA . GLY A 1 45 ? -2.332 12.628 1.968 1.00 32.01 45 GLY A CA 7
ATOM 8491 C C . GLY A 1 45 ? -1.238 11.572 1.812 1.00 41.44 45 GLY A C 7
ATOM 8492 O O . GLY A 1 45 ? -0.643 11.103 2.780 1.00 72.34 45 GLY A O 7
ATOM 8496 N N . HIS A 1 46 ? -0.948 11.211 0.563 1.00 41.35 46 HIS A N 7
ATOM 8497 C CA . HIS A 1 46 ? -0.010 10.144 0.232 1.00 3.32 46 HIS A CA 7
ATOM 8498 C C . HIS A 1 46 ? 1.465 10.580 0.345 1.00 13.34 46 HIS A C 7
ATOM 8499 O O . HIS A 1 46 ? 2.341 9.834 -0.083 1.00 31.13 46 HIS A O 7
ATOM 8513 N N . GLU A 1 47 ? 1.773 11.760 0.894 1.00 45.24 47 GLU A N 7
ATOM 8514 C CA . GLU A 1 47 ? 3.146 12.259 0.960 1.00 4.24 47 GLU A CA 7
ATOM 8515 C C . GLU A 1 47 ? 4.005 11.358 1.856 1.00 62.33 47 GLU A C 7
ATOM 8516 O O . GLU A 1 47 ? 5.013 10.819 1.383 1.00 5.32 47 GLU A O 7
ATOM 8528 N N . ASP A 1 48 ? 3.625 11.163 3.128 1.00 4.23 48 ASP A N 7
ATOM 8529 C CA . ASP A 1 48 ? 4.395 10.269 4.002 1.00 24.12 48 ASP A CA 7
ATOM 8530 C C . ASP A 1 48 ? 4.273 8.824 3.539 1.00 4.53 48 ASP A C 7
ATOM 8531 O O . ASP A 1 48 ? 5.278 8.121 3.537 1.00 14.01 48 ASP A O 7
ATOM 8540 N N . VAL A 1 49 ? 3.110 8.425 3.009 1.00 10.30 49 VAL A N 7
ATOM 8541 C CA . VAL A 1 49 ? 2.877 7.103 2.426 1.00 31.20 49 VAL A CA 7
ATOM 8542 C C . VAL A 1 49 ? 4.009 6.733 1.464 1.00 45.41 49 VAL A C 7
ATOM 8543 O O . VAL A 1 49 ? 4.603 5.661 1.617 1.00 1.12 49 VAL A O 7
ATOM 8556 N N . MET A 1 50 ? 4.331 7.598 0.490 1.00 4.24 50 MET A N 7
ATOM 8557 C CA . MET A 1 50 ? 5.361 7.247 -0.477 1.00 44.32 50 MET A CA 7
ATOM 8558 C C . MET A 1 50 ? 6.732 7.108 0.193 1.00 43.42 50 MET A C 7
ATOM 8559 O O . MET A 1 50 ? 7.498 6.231 -0.200 1.00 13.05 50 MET A O 7
ATOM 8573 N N . ARG A 1 51 ? 7.085 7.943 1.179 1.00 72.30 51 ARG A N 7
ATOM 8574 C CA . ARG A 1 51 ? 8.375 7.820 1.847 1.00 42.10 51 ARG A CA 7
ATOM 8575 C C . ARG A 1 51 ? 8.432 6.577 2.718 1.00 31.34 51 ARG A C 7
ATOM 8576 O O . ARG A 1 51 ? 9.450 5.887 2.682 1.00 21.11 51 ARG A O 7
ATOM 8597 N N . LYS A 1 52 ? 7.363 6.283 3.463 1.00 14.33 52 LYS A N 7
ATOM 8598 C CA . LYS A 1 52 ? 7.243 5.121 4.332 1.00 63.53 52 LYS A CA 7
ATOM 8599 C C . LYS A 1 52 ? 7.679 3.891 3.559 1.00 23.42 52 LYS A C 7
ATOM 8600 O O . LYS A 1 52 ? 8.426 3.081 4.094 1.00 5.34 52 LYS A O 7
ATOM 8619 N N . VAL A 1 53 ? 7.198 3.738 2.329 1.00 12.32 53 VAL A N 7
ATOM 8620 C CA . VAL A 1 53 ? 7.405 2.542 1.536 1.00 10.11 53 VAL A CA 7
ATOM 8621 C C . VAL A 1 53 ? 8.701 2.614 0.711 1.00 5.23 53 VAL A C 7
ATOM 8622 O O . VAL A 1 53 ? 9.294 1.574 0.413 1.00 63.21 53 VAL A O 7
ATOM 8635 N N . LEU A 1 54 ? 9.159 3.805 0.312 1.00 42.23 54 LEU A N 7
ATOM 8636 C CA . LEU A 1 54 ? 10.358 3.951 -0.514 1.00 24.44 54 LEU A CA 7
ATOM 8637 C C . LEU A 1 54 ? 11.629 3.781 0.311 1.00 43.31 54 LEU A C 7
ATOM 8638 O O . LEU A 1 54 ? 12.587 3.180 -0.180 1.00 71.22 54 LEU A O 7
ATOM 8654 N N . GLY A 1 55 ? 11.660 4.299 1.542 1.00 54.02 55 GLY A N 7
ATOM 8655 C CA . GLY A 1 55 ? 12.784 4.088 2.446 1.00 33.35 55 GLY A CA 7
ATOM 8656 C C . GLY A 1 55 ? 12.897 2.610 2.814 1.00 3.01 55 GLY A C 7
ATOM 8657 O O . GLY A 1 55 ? 13.995 2.083 2.964 1.00 3.01 55 GLY A O 7
ATOM 8661 N N . ASP A 1 56 ? 11.761 1.916 2.910 1.00 21.12 56 ASP A N 7
ATOM 8662 C CA . ASP A 1 56 ? 11.708 0.487 3.211 1.00 42.12 56 ASP A CA 7
ATOM 8663 C C . ASP A 1 56 ? 12.309 -0.321 2.058 1.00 41.11 56 ASP A C 7
ATOM 8664 O O . ASP A 1 56 ? 13.060 -1.273 2.279 1.00 62.43 56 ASP A O 7
ATOM 8673 N N . LEU A 1 57 ? 12.024 0.061 0.806 1.00 14.01 57 LEU A N 7
ATOM 8674 C CA . LEU A 1 57 ? 12.689 -0.545 -0.345 1.00 31.22 57 LEU A CA 7
ATOM 8675 C C . LEU A 1 57 ? 14.176 -0.227 -0.352 1.00 13.44 57 LEU A C 7
ATOM 8676 O O . LEU A 1 57 ? 14.940 -1.073 -0.802 1.00 42.21 57 LEU A O 7
ATOM 8692 N N . ASP A 1 58 ? 14.601 0.942 0.125 1.00 14.33 58 ASP A N 7
ATOM 8693 C CA . ASP A 1 58 ? 16.008 1.350 0.248 1.00 42.02 58 ASP A CA 7
ATOM 8694 C C . ASP A 1 58 ? 16.717 1.548 -1.098 1.00 72.41 58 ASP A C 7
ATOM 8695 O O . ASP A 1 58 ? 17.911 1.841 -1.124 1.00 74.54 58 ASP A O 7
ATOM 8704 N N . GLY A 1 59 ? 16.002 1.394 -2.216 1.00 3.01 59 GLY A N 7
ATOM 8705 C CA . GLY A 1 59 ? 16.555 1.297 -3.564 1.00 25.53 59 GLY A CA 7
ATOM 8706 C C . GLY A 1 59 ? 16.365 -0.089 -4.193 1.00 44.20 59 GLY A C 7
ATOM 8707 O O . GLY A 1 59 ? 17.067 -0.418 -5.148 1.00 52.43 59 GLY A O 7
ATOM 8711 N N . LYS A 1 60 ? 15.478 -0.941 -3.659 1.00 41.43 60 LYS A N 7
ATOM 8712 C CA . LYS A 1 60 ? 15.195 -2.269 -4.202 1.00 31.15 60 LYS A CA 7
ATOM 8713 C C . LYS A 1 60 ? 14.485 -2.244 -5.554 1.00 32.14 60 LYS A C 7
ATOM 8714 O O . LYS A 1 60 ? 14.590 -3.234 -6.282 1.00 42.44 60 LYS A O 7
ATOM 8733 N N . ARG A 1 61 ? 13.657 -1.234 -5.832 1.00 5.04 61 ARG A N 7
ATOM 8734 C CA . ARG A 1 61 ? 12.924 -1.110 -7.091 1.00 44.20 61 ARG A CA 7
ATOM 8735 C C . ARG A 1 61 ? 12.834 0.370 -7.458 1.00 30.41 61 ARG A C 7
ATOM 8736 O O . ARG A 1 61 ? 12.822 1.206 -6.549 1.00 43.24 61 ARG A O 7
ATOM 8757 N N . PRO A 1 62 ? 12.701 0.702 -8.751 1.00 12.23 62 PRO A N 7
ATOM 8758 C CA . PRO A 1 62 ? 12.586 2.080 -9.199 1.00 23.53 62 PRO A CA 7
ATOM 8759 C C . PRO A 1 62 ? 11.286 2.692 -8.706 1.00 3.12 62 PRO A C 7
ATOM 8760 O O . PRO A 1 62 ? 10.250 2.024 -8.698 1.00 73.53 62 PRO A O 7
ATOM 8771 N N . GLU A 1 63 ? 11.310 3.992 -8.400 1.00 31.42 63 GLU A N 7
ATOM 8772 C CA . GLU A 1 63 ? 10.113 4.722 -8.006 1.00 33.42 63 GLU A CA 7
ATOM 8773 C C . GLU A 1 63 ? 9.013 4.564 -9.061 1.00 5.22 63 GLU A C 7
ATOM 8774 O O . GLU A 1 63 ? 7.867 4.348 -8.678 1.00 44.22 63 GLU A O 7
ATOM 8786 N N . ALA A 1 64 ? 9.340 4.617 -10.358 1.00 63.44 64 ALA A N 7
ATOM 8787 C CA . ALA A 1 64 ? 8.354 4.472 -11.431 1.00 25.11 64 ALA A CA 7
ATOM 8788 C C . ALA A 1 64 ? 7.484 3.222 -11.251 1.00 5.44 64 ALA A C 7
ATOM 8789 O O . ALA A 1 64 ? 6.256 3.299 -11.393 1.00 72.12 64 ALA A O 7
ATOM 8796 N N . GLU A 1 65 ? 8.098 2.076 -10.943 1.00 74.11 65 GLU A N 7
ATOM 8797 C CA . GLU A 1 65 ? 7.378 0.838 -10.691 1.00 12.15 65 GLU A CA 7
ATOM 8798 C C . GLU A 1 65 ? 6.451 0.996 -9.475 1.00 1.03 65 GLU A C 7
ATOM 8799 O O . GLU A 1 65 ? 5.263 0.682 -9.549 1.00 73.40 65 GLU A O 7
ATOM 8811 N N . VAL A 1 66 ? 6.972 1.547 -8.377 1.00 45.13 66 VAL A N 7
ATOM 8812 C CA . VAL A 1 66 ? 6.251 1.762 -7.124 1.00 45.34 66 VAL A CA 7
ATOM 8813 C C . VAL A 1 66 ? 5.021 2.659 -7.344 1.00 23.42 66 VAL A C 7
ATOM 8814 O O . VAL A 1 66 ? 3.918 2.292 -6.925 1.00 11.34 66 VAL A O 7
ATOM 8827 N N . ARG A 1 67 ? 5.173 3.822 -7.996 1.00 72.32 67 ARG A N 7
ATOM 8828 C CA . ARG A 1 67 ? 4.061 4.769 -8.159 1.00 14.12 67 ARG A CA 7
ATOM 8829 C C . ARG A 1 67 ? 2.948 4.101 -8.944 1.00 5.35 67 ARG A C 7
ATOM 8830 O O . ARG A 1 67 ? 1.787 4.189 -8.552 1.00 63.41 67 ARG A O 7
ATOM 8851 N N . ALA A 1 68 ? 3.317 3.436 -10.041 1.00 22.33 68 ALA A N 7
ATOM 8852 C CA . ALA A 1 68 ? 2.354 2.734 -10.881 1.00 70.14 68 ALA A CA 7
ATOM 8853 C C . ALA A 1 68 ? 1.597 1.694 -10.064 1.00 14.13 68 ALA A C 7
ATOM 8854 O O . ALA A 1 68 ? 0.369 1.660 -10.135 1.00 12.31 68 ALA A O 7
ATOM 8861 N N . LYS A 1 69 ? 2.310 0.879 -9.276 1.00 70.50 69 LYS A N 7
ATOM 8862 C CA . LYS A 1 69 ? 1.699 -0.126 -8.416 1.00 11.15 69 LYS A CA 7
ATOM 8863 C C . LYS A 1 69 ? 0.638 0.533 -7.537 1.00 12.15 69 LYS A C 7
ATOM 8864 O O . LYS A 1 69 ? -0.502 0.074 -7.530 1.00 72.21 69 LYS A O 7
ATOM 8883 N N . TYR A 1 70 ? 0.980 1.613 -6.824 1.00 74.51 70 TYR A N 7
ATOM 8884 C CA . TYR A 1 70 ? 0.069 2.272 -5.892 1.00 10.24 70 TYR A CA 7
ATOM 8885 C C . TYR A 1 70 ? -1.123 2.916 -6.606 1.00 30.44 70 TYR A C 7
ATOM 8886 O O . TYR A 1 70 ? -2.274 2.670 -6.242 1.00 22.44 70 TYR A O 7
ATOM 8904 N N . GLU A 1 71 ? -0.880 3.743 -7.623 1.00 4.10 71 GLU A N 7
ATOM 8905 C CA . GLU A 1 71 ? -1.946 4.510 -8.262 1.00 45.12 71 GLU A CA 7
ATOM 8906 C C . GLU A 1 71 ? -2.837 3.621 -9.143 1.00 1.24 71 GLU A C 7
ATOM 8907 O O . GLU A 1 71 ? -4.016 3.931 -9.345 1.00 3.34 71 GLU A O 7
ATOM 8919 N N . GLY A 1 72 ? -2.318 2.506 -9.666 1.00 12.42 72 GLY A N 7
ATOM 8920 C CA . GLY A 1 72 ? -3.103 1.490 -10.362 1.00 63.15 72 GLY A CA 7
ATOM 8921 C C . GLY A 1 72 ? -4.011 0.733 -9.399 1.00 32.12 72 GLY A C 7
ATOM 8922 O O . GLY A 1 72 ? -5.087 0.257 -9.778 1.00 73.25 72 GLY A O 7
ATOM 8926 N N . LEU A 1 73 ? -3.612 0.655 -8.131 1.00 10.40 73 LEU A N 7
ATOM 8927 C CA . LEU A 1 73 ? -4.215 -0.193 -7.128 1.00 1.34 73 LEU A CA 7
ATOM 8928 C C . LEU A 1 73 ? -5.614 0.226 -6.753 1.00 5.41 73 LEU A C 7
ATOM 8929 O O . LEU A 1 73 ? -6.326 -0.620 -6.236 1.00 51.13 73 LEU A O 7
ATOM 8945 N N . MET A 1 74 ? -6.034 1.474 -6.983 1.00 42.45 74 MET A N 7
ATOM 8946 C CA . MET A 1 74 ? -7.359 1.925 -6.565 1.00 10.22 74 MET A CA 7
ATOM 8947 C C . MET A 1 74 ? -8.433 0.969 -7.094 1.00 72.12 74 MET A C 7
ATOM 8948 O O . MET A 1 74 ? -9.251 0.469 -6.320 1.00 61.21 74 MET A O 7
ATOM 8962 N N . ALA A 1 75 ? -8.403 0.654 -8.392 1.00 42.34 75 ALA A N 7
ATOM 8963 C CA . ALA A 1 75 ? -9.422 -0.203 -8.984 1.00 61.12 75 ALA A CA 7
ATOM 8964 C C . ALA A 1 75 ? -9.267 -1.662 -8.528 1.00 50.33 75 ALA A C 7
ATOM 8965 O O . ALA A 1 75 ? -10.273 -2.351 -8.342 1.00 11.54 75 ALA A O 7
ATOM 8972 N N . VAL A 1 76 ? -8.031 -2.140 -8.333 1.00 25.23 76 VAL A N 7
ATOM 8973 C CA . VAL A 1 76 ? -7.783 -3.509 -7.870 1.00 21.30 76 VAL A CA 7
ATOM 8974 C C . VAL A 1 76 ? -8.340 -3.640 -6.448 1.00 21.34 76 VAL A C 7
ATOM 8975 O O . VAL A 1 76 ? -9.188 -4.484 -6.164 1.00 44.51 76 VAL A O 7
ATOM 8988 N N . ALA A 1 77 ? -7.902 -2.742 -5.564 1.00 51.42 77 ALA A N 7
ATOM 8989 C CA . ALA A 1 77 ? -8.291 -2.626 -4.177 1.00 34.41 77 ALA A CA 7
ATOM 8990 C C . ALA A 1 77 ? -9.816 -2.649 -4.071 1.00 23.12 77 ALA A C 7
ATOM 8991 O O . ALA A 1 77 ? -10.377 -3.413 -3.288 1.00 30.30 77 ALA A O 7
ATOM 8998 N N . LYS A 1 78 ? -10.500 -1.772 -4.816 1.00 4.54 78 LYS A N 7
ATOM 8999 C CA . LYS A 1 78 ? -11.954 -1.644 -4.782 1.00 54.31 78 LYS A CA 7
ATOM 9000 C C . LYS A 1 78 ? -12.654 -2.944 -5.147 1.00 30.24 78 LYS A C 7
ATOM 9001 O O . LYS A 1 78 ? -13.567 -3.327 -4.415 1.00 64.25 78 LYS A O 7
ATOM 9020 N N . ALA A 1 79 ? -12.243 -3.599 -6.234 1.00 4.31 79 ALA A N 7
ATOM 9021 C CA . ALA A 1 79 ? -12.826 -4.867 -6.647 1.00 22.40 79 ALA A CA 7
ATOM 9022 C C . ALA A 1 79 ? -12.626 -5.937 -5.569 1.00 54.53 79 ALA A C 7
ATOM 9023 O O . ALA A 1 79 ? -13.516 -6.754 -5.352 1.00 13.14 79 ALA A O 7
ATOM 9030 N N . GLN A 1 80 ? -11.483 -5.938 -4.880 1.00 30.41 80 GLN A N 7
ATOM 9031 C CA . GLN A 1 80 ? -11.254 -6.871 -3.787 1.00 12.41 80 GLN A CA 7
ATOM 9032 C C . GLN A 1 80 ? -12.170 -6.589 -2.597 1.00 65.13 80 GLN A C 7
ATOM 9033 O O . GLN A 1 80 ? -12.579 -7.524 -1.930 1.00 65.43 80 GLN A O 7
ATOM 9047 N N . LEU A 1 81 ? -12.517 -5.339 -2.289 1.00 1.51 81 LEU A N 7
ATOM 9048 C CA . LEU A 1 81 ? -13.306 -5.023 -1.103 1.00 12.53 81 LEU A CA 7
ATOM 9049 C C . LEU A 1 81 ? -14.752 -5.456 -1.337 1.00 30.04 81 LEU A C 7
ATOM 9050 O O . LEU A 1 81 ? -15.418 -5.931 -0.423 1.00 11.44 81 LEU A O 7
ATOM 9066 N N . MET A 1 82 ? -15.217 -5.341 -2.577 1.00 12.23 82 MET A N 7
ATOM 9067 C CA . MET A 1 82 ? -16.514 -5.824 -3.031 1.00 33.11 82 MET A CA 7
ATOM 9068 C C . MET A 1 82 ? -16.615 -7.357 -2.990 1.00 3.24 82 MET A C 7
ATOM 9069 O O . MET A 1 82 ? -17.689 -7.886 -3.269 1.00 62.01 82 MET A O 7
ATOM 9083 N N . ASP A 1 83 ? -15.541 -8.066 -2.626 1.00 45.25 83 ASP A N 7
ATOM 9084 C CA . ASP A 1 83 ? -15.493 -9.522 -2.575 1.00 21.10 83 ASP A CA 7
ATOM 9085 C C . ASP A 1 83 ? -14.886 -10.042 -1.265 1.00 31.34 83 ASP A C 7
ATOM 9086 O O . ASP A 1 83 ? -15.062 -11.211 -0.938 1.00 20.02 83 ASP A O 7
ATOM 9095 N N . GLU A 1 84 ? -14.218 -9.201 -0.468 1.00 51.33 84 GLU A N 7
ATOM 9096 C CA . GLU A 1 84 ? -13.746 -9.533 0.884 1.00 54.43 84 GLU A CA 7
ATOM 9097 C C . GLU A 1 84 ? -14.762 -9.171 1.970 1.00 4.30 84 GL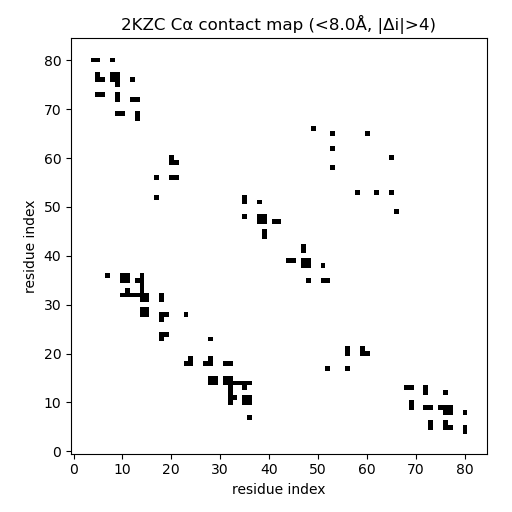U A C 7
ATOM 9098 O O . GLU A 1 84 ? -14.629 -9.628 3.104 1.00 31.12 84 GLU A O 7
ATOM 9110 N N . LEU A 1 85 ? -15.744 -8.330 1.653 1.00 4.54 85 LEU A N 7
ATOM 9111 C CA . LEU A 1 85 ? -16.859 -7.956 2.516 1.00 1.11 85 LEU A CA 7
ATOM 9112 C C . LEU A 1 85 ? -18.108 -8.419 1.815 1.00 20.00 85 LEU A C 7
ATOM 9113 O O . LEU A 1 85 ? -18.078 -8.512 0.570 1.00 55.31 85 LEU A O 7
ATOM 9129 N N . GLY A 1 1 ? -18.967 5.333 4.173 1.00 3.22 1 GLY A N 8
ATOM 9130 C CA . GLY A 1 1 ? -17.623 5.940 4.198 1.00 20.33 1 GLY A CA 8
ATOM 9131 C C . GLY A 1 1 ? -16.681 5.279 3.206 1.00 64.12 1 GLY A C 8
ATOM 9132 O O . GLY A 1 1 ? -15.733 4.597 3.608 1.00 54.45 1 GLY A O 8
ATOM 9136 N N . MET A 1 2 ? -16.923 5.458 1.903 1.00 55.24 2 MET A N 8
ATOM 9137 C CA . MET A 1 2 ? -16.216 4.725 0.861 1.00 44.35 2 MET A CA 8
ATOM 9138 C C . MET A 1 2 ? -14.731 5.054 0.874 1.00 22.53 2 MET A C 8
ATOM 9139 O O . MET A 1 2 ? -13.930 4.129 0.914 1.00 35.40 2 MET A O 8
ATOM 9153 N N . GLN A 1 3 ? -14.355 6.337 0.929 1.00 51.11 3 GLN A N 8
ATOM 9154 C CA . GLN A 1 3 ? -12.967 6.812 0.865 1.00 42.34 3 GLN A CA 8
ATOM 9155 C C . GLN A 1 3 ? -12.023 6.003 1.742 1.00 33.51 3 GLN A C 8
ATOM 9156 O O . GLN A 1 3 ? -10.959 5.633 1.281 1.00 62.12 3 GLN A O 8
ATOM 9170 N N . PHE A 1 4 ? -12.463 5.710 2.957 1.00 31.10 4 PHE A N 8
ATOM 9171 C CA . PHE A 1 4 ? -11.813 5.095 4.101 1.00 24.34 4 PHE A CA 8
ATOM 9172 C C . PHE A 1 4 ? -11.747 3.593 3.936 1.00 44.41 4 PHE A C 8
ATOM 9173 O O . PHE A 1 4 ? -10.703 2.988 4.151 1.00 64.14 4 PHE A O 8
ATOM 9190 N N . LYS A 1 5 ? -12.877 2.959 3.617 1.00 52.03 5 LYS A N 8
ATOM 9191 C CA . LYS A 1 5 ? -12.874 1.517 3.412 1.00 63.23 5 LYS A CA 8
ATOM 9192 C C . LYS A 1 5 ? -12.007 1.198 2.198 1.00 23.41 5 LYS A C 8
ATOM 9193 O O . LYS A 1 5 ? -11.160 0.307 2.245 1.00 22.30 5 LYS A O 8
ATOM 9212 N N . ALA A 1 6 ? -12.201 1.970 1.130 1.00 53.03 6 ALA A N 8
ATOM 9213 C CA . ALA A 1 6 ? -11.362 1.977 -0.045 1.00 55.12 6 ALA A CA 8
ATOM 9214 C C . ALA A 1 6 ? -9.917 2.262 0.352 1.00 44.34 6 ALA A C 8
ATOM 9215 O O . ALA A 1 6 ? -9.041 1.524 -0.092 1.00 53.41 6 ALA A O 8
ATOM 9222 N N . GLU A 1 7 ? -9.653 3.285 1.173 1.00 31.23 7 GLU A N 8
ATOM 9223 C CA . GLU A 1 7 ? -8.290 3.653 1.583 1.00 21.44 7 GLU A CA 8
ATOM 9224 C C . GLU A 1 7 ? -7.626 2.442 2.236 1.00 11.42 7 GLU A C 8
ATOM 9225 O O . GLU A 1 7 ? -6.564 2.010 1.808 1.00 41.45 7 GLU A O 8
ATOM 9237 N N . ALA A 1 8 ? -8.281 1.837 3.226 1.00 0.31 8 ALA A N 8
ATOM 9238 C CA . ALA A 1 8 ? -7.748 0.707 3.963 1.00 43.41 8 ALA A CA 8
ATOM 9239 C C . ALA A 1 8 ? -7.345 -0.444 3.032 1.00 52.42 8 ALA A C 8
ATOM 9240 O O . ALA A 1 8 ? -6.202 -0.893 3.085 1.00 60.43 8 ALA A O 8
ATOM 9247 N N . ARG A 1 9 ? -8.239 -0.932 2.159 1.00 42.43 9 ARG A N 8
ATOM 9248 C CA . ARG A 1 9 ? -7.891 -2.056 1.276 1.00 22.41 9 ARG A CA 8
ATOM 9249 C C . ARG A 1 9 ? -6.828 -1.642 0.256 1.00 15.41 9 ARG A C 8
ATOM 9250 O O . ARG A 1 9 ? -5.959 -2.446 -0.068 1.00 40.11 9 ARG A O 8
ATOM 9271 N N . ARG A 1 10 ? -6.866 -0.405 -0.253 1.00 35.41 10 ARG A N 8
ATOM 9272 C CA . ARG A 1 10 ? -5.855 0.144 -1.159 1.00 52.21 10 ARG A CA 8
ATOM 9273 C C . ARG A 1 10 ? -4.494 0.058 -0.488 1.00 64.12 10 ARG A C 8
ATOM 9274 O O . ARG A 1 10 ? -3.601 -0.628 -0.987 1.00 21.33 10 ARG A O 8
ATOM 9295 N N . ASN A 1 11 ? -4.372 0.677 0.677 1.00 3.00 11 ASN A N 8
ATOM 9296 C CA . ASN A 1 11 ? -3.118 0.788 1.392 1.00 0.33 11 ASN A CA 8
ATOM 9297 C C . ASN A 1 11 ? -2.659 -0.606 1.822 1.00 72.13 11 ASN A C 8
ATOM 9298 O O . ASN A 1 11 ? -1.476 -0.922 1.700 1.00 72.23 11 ASN A O 8
ATOM 9309 N N . LYS A 1 12 ? -3.575 -1.496 2.244 1.00 71.15 12 LYS A N 8
ATOM 9310 C CA . LYS A 1 12 ? -3.262 -2.893 2.572 1.00 3.20 12 LYS A CA 8
ATOM 9311 C C . LYS A 1 12 ? -2.679 -3.637 1.370 1.00 2.10 12 LYS A C 8
ATOM 9312 O O . LYS A 1 12 ? -1.670 -4.325 1.524 1.00 63.43 12 LYS A O 8
ATOM 9331 N N . LEU A 1 13 ? -3.257 -3.492 0.178 1.00 75.52 13 LEU A N 8
ATOM 9332 C CA . LEU A 1 13 ? -2.755 -4.181 -1.005 1.00 51.41 13 LEU A CA 8
ATOM 9333 C C . LEU A 1 13 ? -1.315 -3.784 -1.343 1.00 61.45 13 LEU A C 8
ATOM 9334 O O . LEU A 1 13 ? -0.585 -4.656 -1.822 1.00 74.32 13 LEU A O 8
ATOM 9350 N N . MET A 1 14 ? -0.888 -2.523 -1.146 1.00 24.23 14 MET A N 8
ATOM 9351 C CA . MET A 1 14 ? 0.463 -2.130 -1.521 1.00 72.22 14 MET A CA 8
ATOM 9352 C C . MET A 1 14 ? 1.522 -2.914 -0.753 1.00 34.24 14 MET A C 8
ATOM 9353 O O . MET A 1 14 ? 2.397 -3.537 -1.354 1.00 35.43 14 MET A O 8
ATOM 9367 N N . GLY A 1 15 ? 1.456 -2.899 0.577 1.00 75.34 15 GLY A N 8
ATOM 9368 C CA . GLY A 1 15 ? 2.468 -3.499 1.429 1.00 32.42 15 GLY A CA 8
ATOM 9369 C C . GLY A 1 15 ? 2.603 -5.002 1.225 1.00 42.41 15 GLY A C 8
ATOM 9370 O O . GLY A 1 15 ? 3.691 -5.520 1.434 1.00 32.02 15 GLY A O 8
ATOM 9374 N N . LEU A 1 16 ? 1.557 -5.698 0.764 1.00 20.24 16 LEU A N 8
ATOM 9375 C CA . LEU A 1 16 ? 1.661 -7.104 0.393 1.00 61.45 16 LEU A CA 8
ATOM 9376 C C . LEU A 1 16 ? 2.643 -7.280 -0.768 1.00 23.51 16 LEU A C 8
ATOM 9377 O O . LEU A 1 16 ? 3.502 -8.162 -0.712 1.00 52.43 16 LEU A O 8
ATOM 9393 N N . TRP A 1 17 ? 2.551 -6.442 -1.802 1.00 5.43 17 TRP A N 8
ATOM 9394 C CA . TRP A 1 17 ? 3.510 -6.461 -2.897 1.00 3.21 17 TRP A CA 8
ATOM 9395 C C . TRP A 1 17 ? 4.903 -6.050 -2.398 1.00 72.53 17 TRP A C 8
ATOM 9396 O O . TRP A 1 17 ? 5.890 -6.722 -2.689 1.00 24.42 17 TRP A O 8
ATOM 9417 N N . VAL A 1 18 ? 4.997 -4.973 -1.616 1.00 42.24 18 VAL A N 8
ATOM 9418 C CA . VAL A 1 18 ? 6.285 -4.506 -1.105 1.00 13.12 18 VAL A CA 8
ATOM 9419 C C . VAL A 1 18 ? 6.963 -5.600 -0.263 1.00 20.11 18 VAL A C 8
ATOM 9420 O O . VAL A 1 18 ? 8.171 -5.781 -0.364 1.00 11.41 18 VAL A O 8
ATOM 9433 N N . ALA A 1 19 ? 6.210 -6.352 0.542 1.00 55.42 19 ALA A N 8
ATOM 9434 C CA . ALA A 1 19 ? 6.711 -7.450 1.352 1.00 63.42 19 ALA A CA 8
ATOM 9435 C C . ALA A 1 19 ? 7.382 -8.514 0.472 1.00 44.34 19 ALA A C 8
ATOM 9436 O O . ALA A 1 19 ? 8.464 -8.994 0.801 1.00 41.31 19 ALA A O 8
ATOM 9443 N N . GLU A 1 20 ? 6.779 -8.857 -0.668 1.00 53.44 20 GLU A N 8
ATOM 9444 C CA . GLU A 1 20 ? 7.373 -9.719 -1.689 1.00 11.35 20 GLU A CA 8
ATOM 9445 C C . GLU A 1 20 ? 8.699 -9.143 -2.213 1.00 61.30 20 GLU A C 8
ATOM 9446 O O . GLU A 1 20 ? 9.680 -9.885 -2.345 1.00 44.20 20 GLU A O 8
ATOM 9458 N N . VAL A 1 21 ? 8.765 -7.841 -2.496 1.00 51.31 21 VAL A N 8
ATOM 9459 C CA . VAL A 1 21 ? 10.011 -7.183 -2.892 1.00 72.15 21 VAL A CA 8
ATOM 9460 C C . VAL A 1 21 ? 11.043 -7.241 -1.758 1.00 61.32 21 VAL A C 8
ATOM 9461 O O . VAL A 1 21 ? 12.229 -7.394 -2.035 1.00 14.45 21 VAL A O 8
ATOM 9474 N N . LEU A 1 22 ? 10.615 -7.150 -0.496 1.00 23.41 22 LEU A N 8
ATOM 9475 C CA . LEU A 1 22 ? 11.477 -7.212 0.685 1.00 54.21 22 LEU A CA 8
ATOM 9476 C C . LEU A 1 22 ? 11.913 -8.630 1.052 1.00 34.11 22 LEU A C 8
ATOM 9477 O O . LEU A 1 22 ? 12.781 -8.772 1.913 1.00 14.32 22 LEU A O 8
ATOM 9493 N N . GLY A 1 23 ? 11.322 -9.666 0.448 1.00 4.15 23 GLY A N 8
ATOM 9494 C CA . GLY A 1 23 ? 11.634 -11.038 0.826 1.00 70.30 23 GLY A CA 8
ATOM 9495 C C . GLY A 1 23 ? 11.061 -11.405 2.197 1.00 60.34 23 GLY A C 8
ATOM 9496 O O . GLY A 1 23 ? 11.587 -12.283 2.893 1.00 31.43 23 GLY A O 8
ATOM 9500 N N . LYS A 1 24 ? 9.978 -10.738 2.606 1.00 61.14 24 LYS A N 8
ATOM 9501 C CA . LYS A 1 24 ? 9.099 -11.228 3.663 1.00 12.15 24 LYS A CA 8
ATOM 9502 C C . LYS A 1 24 ? 8.358 -12.470 3.164 1.00 42.11 24 LYS A C 8
ATOM 9503 O O . LYS A 1 24 ? 8.484 -12.869 1.999 1.00 54.52 24 LYS A O 8
ATOM 9522 N N . SER A 1 25 ? 7.591 -13.102 4.049 1.00 53.12 25 SER A N 8
ATOM 9523 C CA . SER A 1 25 ? 6.735 -14.219 3.693 1.00 21.44 25 SER A CA 8
ATOM 9524 C C . SER A 1 25 ? 5.736 -14.498 4.811 1.00 53.33 25 SER A C 8
ATOM 9525 O O . SER A 1 25 ? 5.893 -13.999 5.930 1.00 74.30 25 SER A O 8
ATOM 9533 N N . GLY A 1 26 ? 4.752 -15.359 4.538 1.00 42.41 26 GLY A N 8
ATOM 9534 C CA . GLY A 1 26 ? 3.790 -15.808 5.529 1.00 32.25 26 GLY A CA 8
ATOM 9535 C C . GLY A 1 26 ? 3.030 -14.616 6.085 1.00 64.14 26 GLY A C 8
ATOM 9536 O O . GLY A 1 26 ? 2.480 -13.825 5.316 1.00 51.51 26 GLY A O 8
ATOM 9540 N N . ASP A 1 27 ? 2.993 -14.488 7.407 1.00 42.21 27 ASP A N 8
ATOM 9541 C CA . ASP A 1 27 ? 2.268 -13.410 8.067 1.00 51.44 27 ASP A CA 8
ATOM 9542 C C . ASP A 1 27 ? 3.127 -12.178 8.274 1.00 63.34 27 ASP A C 8
ATOM 9543 O O . ASP A 1 27 ? 2.567 -11.116 8.511 1.00 22.02 27 ASP A O 8
ATOM 9552 N N . GLU A 1 28 ? 4.451 -12.258 8.129 1.00 75.24 28 GLU A N 8
ATOM 9553 C CA . GLU A 1 28 ? 5.295 -11.071 8.137 1.00 61.02 28 GLU A CA 8
ATOM 9554 C C . GLU A 1 28 ? 4.829 -10.088 7.054 1.00 0.34 28 GLU A C 8
ATOM 9555 O O . GLU A 1 28 ? 4.773 -8.875 7.251 1.00 72.44 28 GLU A O 8
ATOM 9567 N N . ALA A 1 29 ? 4.416 -10.624 5.904 1.00 0.52 29 ALA A N 8
ATOM 9568 C CA . ALA A 1 29 ? 3.853 -9.845 4.816 1.00 63.02 29 ALA A CA 8
ATOM 9569 C C . ALA A 1 29 ? 2.548 -9.137 5.220 1.00 14.43 29 ALA A C 8
ATOM 9570 O O . ALA A 1 29 ? 2.286 -8.019 4.776 1.00 42.33 29 ALA A O 8
ATOM 9577 N N . ASN A 1 30 ? 1.747 -9.755 6.094 1.00 24.31 30 ASN A N 8
ATOM 9578 C CA . ASN A 1 30 ? 0.476 -9.219 6.586 1.00 20.11 30 ASN A CA 8
ATOM 9579 C C . ASN A 1 30 ? 0.745 -8.176 7.660 1.00 33.23 30 ASN A C 8
ATOM 9580 O O . ASN A 1 30 ? 0.077 -7.136 7.715 1.00 64.32 30 ASN A O 8
ATOM 9591 N N . ALA A 1 31 ? 1.695 -8.477 8.546 1.00 33.31 31 ALA A N 8
ATOM 9592 C CA . ALA A 1 31 ? 2.147 -7.613 9.614 1.00 40.13 31 ALA A CA 8
ATOM 9593 C C . ALA A 1 31 ? 2.640 -6.305 9.008 1.00 72.35 31 ALA A C 8
ATOM 9594 O O . ALA A 1 31 ? 2.157 -5.242 9.402 1.00 72.44 31 ALA A O 8
ATOM 9601 N N . TYR A 1 32 ? 3.518 -6.393 8.006 1.00 21.24 32 TYR A N 8
ATOM 9602 C CA . TYR A 1 32 ? 4.032 -5.228 7.301 1.00 51.11 32 TYR A CA 8
ATOM 9603 C C . TYR A 1 32 ? 2.921 -4.506 6.543 1.00 43.52 32 TYR A C 8
ATOM 9604 O O . TYR A 1 32 ? 2.897 -3.276 6.504 1.00 14.41 32 TYR A O 8
ATOM 9622 N N . ALA A 1 33 ? 1.959 -5.234 5.968 1.00 14.33 33 ALA A N 8
ATOM 9623 C CA . ALA A 1 33 ? 0.837 -4.602 5.287 1.00 33.10 33 ALA A CA 8
ATOM 9624 C C . ALA A 1 33 ? -0.040 -3.751 6.228 1.00 0.53 33 ALA A C 8
ATOM 9625 O O . ALA A 1 33 ? -0.846 -2.944 5.760 1.00 20.43 33 ALA A O 8
ATOM 9632 N N . ALA A 1 34 ? 0.105 -3.881 7.555 1.00 41.35 34 ALA A N 8
ATOM 9633 C CA . ALA A 1 34 ? -0.521 -2.942 8.476 1.00 15.10 34 ALA A CA 8
ATOM 9634 C C . ALA A 1 34 ? 0.244 -1.615 8.520 1.00 34.00 34 ALA A C 8
ATOM 9635 O O . ALA A 1 34 ? -0.388 -0.578 8.723 1.00 15.11 34 ALA A O 8
ATOM 9642 N N . GLU A 1 35 ? 1.566 -1.610 8.314 1.00 23.02 35 GLU A N 8
ATOM 9643 C CA . GLU A 1 35 ? 2.359 -0.385 8.369 1.00 53.12 35 GLU A CA 8
ATOM 9644 C C . GLU A 1 35 ? 1.942 0.583 7.267 1.00 4.20 35 GLU A C 8
ATOM 9645 O O . GLU A 1 35 ? 1.973 1.787 7.480 1.00 1.50 35 GLU A O 8
ATOM 9657 N N . VAL A 1 36 ? 1.599 0.077 6.080 1.00 32.03 36 VAL A N 8
ATOM 9658 C CA . VAL A 1 36 ? 1.299 0.924 4.925 1.00 21.41 36 VAL A CA 8
ATOM 9659 C C . VAL A 1 36 ? -0.132 1.470 5.007 1.00 1.51 36 VAL A C 8
ATOM 9660 O O . VAL A 1 36 ? -0.438 2.500 4.408 1.00 12.44 36 VAL A O 8
ATOM 9673 N N . VAL A 1 37 ? -1.017 0.793 5.746 1.00 71.15 37 VAL A N 8
ATOM 9674 C CA . VAL A 1 37 ? -2.289 1.364 6.174 1.00 4.32 37 VAL A CA 8
ATOM 9675 C C . VAL A 1 37 ? -2.019 2.449 7.203 1.00 72.41 37 VAL A C 8
ATOM 9676 O O . VAL A 1 37 ? -2.756 3.424 7.252 1.00 35.10 37 VAL A O 8
ATOM 9689 N N . LYS A 1 38 ? -1.020 2.259 8.065 1.00 40.44 38 LYS A N 8
ATOM 9690 C CA . LYS A 1 38 ? -0.508 3.330 8.873 1.00 71.32 38 LYS A CA 8
ATOM 9691 C C . LYS A 1 38 ? 0.194 4.341 7.979 1.00 44.32 38 LYS A C 8
ATOM 9692 O O . LYS A 1 38 ? 0.354 4.135 6.773 1.00 33.24 38 LYS A O 8
ATOM 9711 N N . ALA A 1 39 ? 0.650 5.416 8.615 1.00 74.15 39 ALA A N 8
ATOM 9712 C CA . ALA A 1 39 ? 1.392 6.486 7.991 1.00 31.11 39 ALA A CA 8
ATOM 9713 C C . ALA A 1 39 ? 0.770 6.950 6.667 1.00 2.11 39 ALA A C 8
ATOM 9714 O O . ALA A 1 39 ? 1.489 7.149 5.687 1.00 34.22 39 ALA A O 8
ATOM 9721 N N . ASP A 1 40 ? -0.560 7.042 6.630 1.00 4.33 40 ASP A N 8
ATOM 9722 C CA . ASP A 1 40 ? -1.366 7.705 5.609 1.00 34.44 40 ASP A CA 8
ATOM 9723 C C . ASP A 1 40 ? -2.056 8.952 6.193 1.00 40.24 40 ASP A C 8
ATOM 9724 O O . ASP A 1 40 ? -2.747 9.687 5.481 1.00 52.53 40 ASP A O 8
ATOM 9733 N N . PHE A 1 41 ? -1.872 9.198 7.492 1.00 72.33 41 PHE A N 8
ATOM 9734 C CA . PHE A 1 41 ? -2.543 10.214 8.280 1.00 52.11 41 PHE A CA 8
ATOM 9735 C C . PHE A 1 41 ? -1.899 11.585 8.073 1.00 42.12 41 PHE A C 8
ATOM 9736 O O . PHE A 1 41 ? -0.708 11.676 7.765 1.00 11.52 41 PHE A O 8
ATOM 9753 N N . GLU A 1 42 ? -2.654 12.634 8.402 1.00 32.40 42 GLU A N 8
ATOM 9754 C CA . GLU A 1 42 ? -2.244 14.025 8.593 1.00 51.11 42 GLU A CA 8
ATOM 9755 C C . GLU A 1 42 ? -1.751 14.731 7.322 1.00 51.32 42 GLU A C 8
ATOM 9756 O O . GLU A 1 42 ? -2.254 15.819 7.027 1.00 13.24 42 GLU A O 8
ATOM 9768 N N . GLU A 1 43 ? -0.812 14.164 6.562 1.00 12.30 43 GLU A N 8
ATOM 9769 C CA . GLU A 1 43 ? -0.339 14.666 5.288 1.00 13.33 43 GLU A CA 8
ATOM 9770 C C . GLU A 1 43 ? -1.475 14.647 4.245 1.00 53.42 43 GLU A C 8
ATOM 9771 O O . GLU A 1 43 ? -2.558 14.099 4.483 1.00 53.32 43 GLU A O 8
ATOM 9783 N N . ALA A 1 44 ? -1.226 15.197 3.052 1.00 52.41 44 ALA A N 8
ATOM 9784 C CA . ALA A 1 44 ? -1.999 14.850 1.867 1.00 24.04 44 ALA A CA 8
ATOM 9785 C C . ALA A 1 44 ? -1.935 13.332 1.718 1.00 44.32 44 ALA A C 8
ATOM 9786 O O . ALA A 1 44 ? -0.829 12.800 1.719 1.00 13.34 44 ALA A O 8
ATOM 9793 N N . GLY A 1 45 ? -3.086 12.671 1.573 1.00 23.43 45 GLY A N 8
ATOM 9794 C CA . GLY A 1 45 ? -3.338 11.248 1.824 1.00 53.21 45 GLY A CA 8
ATOM 9795 C C . GLY A 1 45 ? -2.531 10.190 1.058 1.00 31.14 45 GLY A C 8
ATOM 9796 O O . GLY A 1 45 ? -2.924 9.024 1.082 1.00 4.21 45 GLY A O 8
ATOM 9800 N N . HIS A 1 46 ? -1.456 10.541 0.359 1.00 44.04 46 HIS A N 8
ATOM 9801 C CA . HIS A 1 46 ? -0.450 9.605 -0.133 1.00 4.31 46 HIS A CA 8
ATOM 9802 C C . HIS A 1 46 ? 0.951 10.231 -0.224 1.00 44.31 46 HIS A C 8
ATOM 9803 O O . HIS A 1 46 ? 1.829 9.666 -0.877 1.00 24.42 46 HIS A O 8
ATOM 9817 N N . GLU A 1 47 ? 1.196 11.415 0.338 1.00 60.31 47 GLU A N 8
ATOM 9818 C CA . GLU A 1 47 ? 2.485 12.077 0.200 1.00 3.31 47 GLU A CA 8
ATOM 9819 C C . GLU A 1 47 ? 3.526 11.397 1.087 1.00 51.32 47 GLU A C 8
ATOM 9820 O O . GLU A 1 47 ? 4.542 10.893 0.592 1.00 14.21 47 GLU A O 8
ATOM 9832 N N . ASP A 1 48 ? 3.268 11.368 2.391 1.00 33.42 48 ASP A N 8
ATOM 9833 C CA . ASP A 1 48 ? 4.178 10.816 3.388 1.00 72.41 48 ASP A CA 8
ATOM 9834 C C . ASP A 1 48 ? 4.278 9.289 3.262 1.00 1.50 48 ASP A C 8
ATOM 9835 O O . ASP A 1 48 ? 5.351 8.732 3.507 1.00 43.13 48 ASP A O 8
ATOM 9844 N N . VAL A 1 49 ? 3.230 8.627 2.764 1.00 60.23 49 VAL A N 8
ATOM 9845 C CA . VAL A 1 49 ? 3.206 7.211 2.404 1.00 32.41 49 VAL A CA 8
ATOM 9846 C C . VAL A 1 49 ? 4.400 6.856 1.516 1.00 35.31 49 VAL A C 8
ATOM 9847 O O . VAL A 1 49 ? 5.042 5.823 1.733 1.00 0.11 49 VAL A O 8
ATOM 9860 N N . MET A 1 50 ? 4.704 7.674 0.498 1.00 24.31 50 MET A N 8
ATOM 9861 C CA . MET A 1 50 ? 5.734 7.271 -0.452 1.00 2.20 50 MET A CA 8
ATOM 9862 C C . MET A 1 50 ? 7.098 7.250 0.230 1.00 11.12 50 MET A C 8
ATOM 9863 O O . MET A 1 50 ? 7.883 6.340 0.008 1.00 15.24 50 MET A O 8
ATOM 9877 N N . ARG A 1 51 ? 7.389 8.208 1.103 1.00 23.00 51 ARG A N 8
ATOM 9878 C CA . ARG A 1 51 ? 8.595 8.199 1.912 1.00 3.52 51 ARG A CA 8
ATOM 9879 C C . ARG A 1 51 ? 8.613 6.946 2.785 1.00 1.23 51 ARG A C 8
ATOM 9880 O O . ARG A 1 51 ? 9.635 6.265 2.824 1.00 3.13 51 ARG A O 8
ATOM 9901 N N . LYS A 1 52 ? 7.490 6.613 3.435 1.00 34.30 52 LYS A N 8
ATOM 9902 C CA . LYS A 1 52 ? 7.402 5.447 4.310 1.00 24.01 52 LYS A CA 8
ATOM 9903 C C . LYS A 1 52 ? 7.796 4.170 3.570 1.00 12.24 52 LYS A C 8
ATOM 9904 O O . LYS A 1 52 ? 8.569 3.396 4.133 1.00 32.13 52 LYS A O 8
ATOM 9923 N N . VAL A 1 53 ? 7.311 3.943 2.346 1.00 54.35 53 VAL A N 8
ATOM 9924 C CA . VAL A 1 53 ? 7.633 2.739 1.579 1.00 74.33 53 VAL A CA 8
ATOM 9925 C C . VAL A 1 53 ? 9.015 2.825 0.943 1.00 64.21 53 VAL A C 8
ATOM 9926 O O . VAL A 1 53 ? 9.690 1.801 0.882 1.00 63.41 53 VAL A O 8
ATOM 9939 N N . LEU A 1 54 ? 9.434 3.995 0.447 1.00 63.24 54 LEU A N 8
ATOM 9940 C CA . LEU A 1 54 ? 10.682 4.121 -0.296 1.00 1.24 54 LEU A CA 8
ATOM 9941 C C . LEU A 1 54 ? 11.869 3.991 0.650 1.00 23.21 54 LEU A C 8
ATOM 9942 O O . LEU A 1 54 ? 12.829 3.300 0.309 1.00 1.20 54 LEU A O 8
ATOM 9958 N N . GLY A 1 55 ? 11.798 4.615 1.830 1.00 55.44 55 GLY A N 8
ATOM 9959 C CA . GLY A 1 55 ? 12.782 4.436 2.885 1.00 73.41 55 GLY A CA 8
ATOM 9960 C C . GLY A 1 55 ? 12.853 2.959 3.247 1.00 63.43 55 GLY A C 8
ATOM 9961 O O . GLY A 1 55 ? 13.927 2.363 3.205 1.00 32.04 55 GLY A O 8
ATOM 9965 N N . ASP A 1 56 ? 11.701 2.339 3.518 1.00 60.15 56 ASP A N 8
ATOM 9966 C CA . ASP A 1 56 ? 11.638 0.940 3.944 1.00 43.45 56 ASP A CA 8
ATOM 9967 C C . ASP A 1 56 ? 11.917 -0.025 2.790 1.00 44.13 56 ASP A C 8
ATOM 9968 O O . ASP A 1 56 ? 11.873 -1.236 2.989 1.00 61.14 56 ASP A O 8
ATOM 9977 N N . LEU A 1 57 ? 12.081 0.441 1.545 1.00 60.23 57 LEU A N 8
ATOM 9978 C CA . LEU A 1 57 ? 12.556 -0.414 0.461 1.00 1.20 57 LEU A CA 8
ATOM 9979 C C . LEU A 1 57 ? 14.072 -0.482 0.483 1.00 31.22 57 LEU A C 8
ATOM 9980 O O . LEU A 1 57 ? 14.616 -1.390 -0.136 1.00 62.45 57 LEU A O 8
ATOM 9996 N N . ASP A 1 58 ? 14.757 0.440 1.164 1.00 42.55 58 ASP A N 8
ATOM 9997 C CA . ASP A 1 58 ? 16.209 0.440 1.308 1.00 73.23 58 ASP A CA 8
ATOM 9998 C C . ASP A 1 58 ? 16.870 0.414 -0.077 1.00 63.05 58 ASP A C 8
ATOM 9999 O O . ASP A 1 58 ? 17.821 -0.320 -0.333 1.00 44.54 58 ASP A O 8
ATOM 10008 N N . GLY A 1 59 ? 16.284 1.171 -1.013 1.00 31.02 59 GLY A N 8
ATOM 10009 C CA . GLY A 1 59 ? 16.769 1.304 -2.377 1.00 74.14 59 GLY A CA 8
ATOM 10010 C C . GLY A 1 59 ? 16.559 0.063 -3.241 1.00 2.40 59 GLY A C 8
ATOM 10011 O O . GLY A 1 59 ? 17.149 -0.010 -4.319 1.00 42.35 59 GLY A O 8
ATOM 10015 N N . LYS A 1 60 ? 15.755 -0.919 -2.809 1.00 12.52 60 LYS A N 8
ATOM 10016 C CA . LYS A 1 60 ? 15.604 -2.177 -3.522 1.00 63.32 60 LYS A CA 8
ATOM 10017 C C . LYS A 1 60 ? 15.066 -2.017 -4.944 1.00 73.43 60 LYS A C 8
ATOM 10018 O O . LYS A 1 60 ? 15.405 -2.838 -5.803 1.00 64.14 60 LYS A O 8
ATOM 10037 N N . ARG A 1 61 ? 14.172 -1.051 -5.181 1.00 72.25 61 ARG A N 8
ATOM 10038 C CA . ARG A 1 61 ? 13.481 -0.863 -6.454 1.00 11.43 61 ARG A CA 8
ATOM 10039 C C . ARG A 1 61 ? 13.350 0.622 -6.760 1.00 1.44 61 ARG A C 8
ATOM 10040 O O . ARG A 1 61 ? 13.335 1.415 -5.817 1.00 54.14 61 ARG A O 8
ATOM 10061 N N . PRO A 1 62 ? 13.210 0.985 -8.046 1.00 43.34 62 PRO A N 8
ATOM 10062 C CA . PRO A 1 62 ? 13.014 2.363 -8.458 1.00 62.33 62 PRO A CA 8
ATOM 10063 C C . PRO A 1 62 ? 11.667 2.872 -7.963 1.00 32.22 62 PRO A C 8
ATOM 10064 O O . PRO A 1 62 ? 10.668 2.145 -7.975 1.00 62.42 62 PRO A O 8
ATOM 10075 N N . GLU A 1 63 ? 11.613 4.163 -7.639 1.00 20.34 63 GLU A N 8
ATOM 10076 C CA . GLU A 1 63 ? 10.380 4.853 -7.306 1.00 52.33 63 GLU A CA 8
ATOM 10077 C C . GLU A 1 63 ? 9.317 4.628 -8.377 1.00 73.55 63 GLU A C 8
ATOM 10078 O O . GLU A 1 63 ? 8.171 4.358 -8.025 1.00 72.14 63 GLU A O 8
ATOM 10090 N N . ALA A 1 64 ? 9.661 4.722 -9.663 1.00 73.22 64 ALA A N 8
ATOM 10091 C CA . ALA A 1 64 ? 8.652 4.635 -10.709 1.00 73.44 64 ALA A CA 8
ATOM 10092 C C . ALA A 1 64 ? 7.888 3.304 -10.638 1.00 53.41 64 ALA A C 8
ATOM 10093 O O . ALA A 1 64 ? 6.653 3.316 -10.658 1.00 70.53 64 ALA A O 8
ATOM 10100 N N . GLU A 1 65 ? 8.581 2.166 -10.507 1.00 45.42 65 GLU A N 8
ATOM 10101 C CA . GLU A 1 65 ? 7.940 0.851 -10.455 1.00 14.14 65 GLU A CA 8
ATOM 10102 C C . GLU A 1 65 ? 7.040 0.721 -9.209 1.00 63.15 65 GLU A C 8
ATOM 10103 O O . GLU A 1 65 ? 6.059 -0.028 -9.220 1.00 53.33 65 GLU A O 8
ATOM 10115 N N . VAL A 1 66 ? 7.353 1.466 -8.147 1.00 30.24 66 VAL A N 8
ATOM 10116 C CA . VAL A 1 66 ? 6.609 1.548 -6.892 1.00 72.32 66 VAL A CA 8
ATOM 10117 C C . VAL A 1 66 ? 5.386 2.472 -7.058 1.00 14.04 66 VAL A C 8
ATOM 10118 O O . VAL A 1 66 ? 4.294 2.134 -6.592 1.00 3.34 66 VAL A O 8
ATOM 10131 N N . ARG A 1 67 ? 5.526 3.627 -7.725 1.00 62.53 67 ARG A N 8
ATOM 10132 C CA . ARG A 1 67 ? 4.442 4.590 -7.958 1.00 51.43 67 ARG A CA 8
ATOM 10133 C C . ARG A 1 67 ? 3.327 3.923 -8.730 1.00 71.54 67 ARG A C 8
ATOM 10134 O O . ARG A 1 67 ? 2.165 4.058 -8.353 1.00 53.23 67 ARG A O 8
ATOM 10155 N N . ALA A 1 68 ? 3.693 3.214 -9.798 1.00 62.32 68 ALA A N 8
ATOM 10156 C CA . ALA A 1 68 ? 2.758 2.471 -10.633 1.00 64.54 68 ALA A CA 8
ATOM 10157 C C . ALA A 1 68 ? 1.896 1.577 -9.751 1.00 63.11 68 ALA A C 8
ATOM 10158 O O . ALA A 1 68 ? 0.668 1.665 -9.778 1.00 45.41 68 ALA A O 8
ATOM 10165 N N . LYS A 1 69 ? 2.556 0.753 -8.931 1.00 5.31 69 LYS A N 8
ATOM 10166 C CA . LYS A 1 69 ? 1.914 -0.178 -8.042 1.00 25.31 69 LYS A CA 8
ATOM 10167 C C . LYS A 1 69 ? 0.885 0.474 -7.127 1.00 31.42 69 LYS A C 8
ATOM 10168 O O . LYS A 1 69 ? -0.154 -0.136 -6.869 1.00 54.03 69 LYS A O 8
ATOM 10187 N N . TYR A 1 70 ? 1.192 1.643 -6.559 1.00 62.35 70 TYR A N 8
ATOM 10188 C CA . TYR A 1 70 ? 0.295 2.283 -5.610 1.00 15.30 70 TYR A CA 8
ATOM 10189 C C . TYR A 1 70 ? -0.876 2.933 -6.348 1.00 60.54 70 TYR A C 8
ATOM 10190 O O . TYR A 1 70 ? -2.028 2.687 -5.991 1.00 1.13 70 TYR A O 8
ATOM 10208 N N . GLU A 1 71 ? -0.601 3.743 -7.373 1.00 1.01 71 GLU A N 8
ATOM 10209 C CA . GLU A 1 71 ? -1.631 4.493 -8.088 1.00 31.53 71 GLU A CA 8
ATOM 10210 C C . GLU A 1 71 ? -2.606 3.533 -8.791 1.00 23.31 71 GLU A C 8
ATOM 10211 O O . GLU A 1 71 ? -3.826 3.722 -8.722 1.00 44.45 71 GLU A O 8
ATOM 10223 N N . GLY A 1 72 ? -2.100 2.469 -9.426 1.00 72.44 72 GLY A N 8
ATOM 10224 C CA . GLY A 1 72 ? -2.923 1.492 -10.139 1.00 44.33 72 GLY A CA 8
ATOM 10225 C C . GLY A 1 72 ? -3.884 0.745 -9.219 1.00 50.31 72 GLY A C 8
ATOM 10226 O O . GLY A 1 72 ? -4.972 0.340 -9.646 1.00 42.01 72 GLY A O 8
ATOM 10230 N N . LEU A 1 73 ? -3.523 0.601 -7.943 1.00 32.12 73 LEU A N 8
ATOM 10231 C CA . LEU A 1 73 ? -4.292 -0.165 -6.976 1.00 11.14 73 LEU A CA 8
ATOM 10232 C C . LEU A 1 73 ? -5.619 0.471 -6.619 1.00 4.42 73 LEU A C 8
ATOM 10233 O O . LEU A 1 73 ? -6.450 -0.207 -6.023 1.00 73.11 73 LEU A O 8
ATOM 10249 N N . MET A 1 74 ? -5.842 1.747 -6.941 1.00 25.50 74 MET A N 8
ATOM 10250 C CA . MET A 1 74 ? -7.085 2.404 -6.568 1.00 3.44 74 MET A CA 8
ATOM 10251 C C . MET A 1 74 ? -8.288 1.663 -7.154 1.00 34.50 74 MET A C 8
ATOM 10252 O O . MET A 1 74 ? -9.267 1.440 -6.439 1.00 74.25 74 MET A O 8
ATOM 10266 N N . ALA A 1 75 ? -8.190 1.222 -8.413 1.00 72.45 75 ALA A N 8
ATOM 10267 C CA . ALA A 1 75 ? -9.215 0.392 -9.029 1.00 65.11 75 ALA A CA 8
ATOM 10268 C C . ALA A 1 75 ? -9.216 -1.013 -8.415 1.00 70.44 75 ALA A C 8
ATOM 10269 O O . ALA A 1 75 ? -10.269 -1.483 -7.986 1.00 3.40 75 ALA A O 8
ATOM 10276 N N . VAL A 1 76 ? -8.049 -1.672 -8.353 1.00 72.45 76 VAL A N 8
ATOM 10277 C CA . VAL A 1 76 ? -7.922 -3.065 -7.907 1.00 33.13 76 VAL A CA 8
ATOM 10278 C C . VAL A 1 76 ? -8.545 -3.227 -6.527 1.00 12.33 76 VAL A C 8
ATOM 10279 O O . VAL A 1 76 ? -9.407 -4.077 -6.320 1.00 65.45 76 VAL A O 8
ATOM 10292 N N . ALA A 1 77 ? -8.120 -2.391 -5.580 1.00 51.12 77 ALA A N 8
ATOM 10293 C CA . ALA A 1 77 ? -8.522 -2.487 -4.193 1.00 42.12 77 ALA A CA 8
ATOM 10294 C C . ALA A 1 77 ? -10.048 -2.378 -4.051 1.00 43.11 77 ALA A C 8
ATOM 10295 O O . ALA A 1 77 ? -10.666 -3.068 -3.239 1.00 13.30 77 ALA A O 8
ATOM 10302 N N . LYS A 1 78 ? -10.655 -1.498 -4.856 1.00 32.52 78 LYS A N 8
ATOM 10303 C CA . LYS A 1 78 ? -12.094 -1.302 -4.883 1.00 34.44 78 LYS A CA 8
ATOM 10304 C C . LYS A 1 78 ? -12.810 -2.469 -5.539 1.00 21.30 78 LYS A C 8
ATOM 10305 O O . LYS A 1 78 ? -13.904 -2.792 -5.076 1.00 51.24 78 LYS A O 8
ATOM 10324 N N . ALA A 1 79 ? -12.264 -3.076 -6.594 1.00 11.20 79 ALA A N 8
ATOM 10325 C CA . ALA A 1 79 ? -12.834 -4.294 -7.156 1.00 2.04 79 ALA A CA 8
ATOM 10326 C C . ALA A 1 79 ? -12.841 -5.362 -6.062 1.00 74.54 79 ALA A C 8
ATOM 10327 O O . ALA A 1 79 ? -13.903 -5.877 -5.718 1.00 73.24 79 ALA A O 8
ATOM 10334 N N . GLN A 1 80 ? -11.679 -5.608 -5.450 1.00 42.02 80 GLN A N 8
ATOM 10335 C CA . GLN A 1 80 ? -11.504 -6.598 -4.400 1.00 53.35 80 GLN A CA 8
ATOM 10336 C C . GLN A 1 80 ? -12.501 -6.431 -3.258 1.00 70.45 80 GLN A C 8
ATOM 10337 O O . GLN A 1 80 ? -12.945 -7.433 -2.724 1.00 61.52 80 GLN A O 8
ATOM 10351 N N . LEU A 1 81 ? -12.862 -5.211 -2.855 1.00 52.33 81 LEU A N 8
ATOM 10352 C CA . LEU A 1 81 ? -13.742 -5.012 -1.706 1.00 13.22 81 LEU A CA 8
ATOM 10353 C C . LEU A 1 81 ? -15.172 -5.432 -2.009 1.00 53.15 81 LEU A C 8
ATOM 10354 O O . LEU A 1 81 ? -15.893 -5.843 -1.101 1.00 0.23 81 LEU A O 8
ATOM 10370 N N . MET A 1 82 ? -15.615 -5.239 -3.249 1.00 64.25 82 MET A N 8
ATOM 10371 C CA . MET A 1 82 ? -16.942 -5.676 -3.675 1.00 70.33 82 MET A CA 8
ATOM 10372 C C . MET A 1 82 ? -16.945 -7.196 -3.800 1.00 23.44 82 MET A C 8
ATOM 10373 O O . MET A 1 82 ? -17.905 -7.852 -3.400 1.00 34.50 82 MET A O 8
ATOM 10387 N N . ASP A 1 83 ? -15.849 -7.728 -4.333 1.00 14.31 83 ASP A N 8
ATOM 10388 C CA . ASP A 1 83 ? -15.600 -9.127 -4.630 1.00 1.42 83 ASP A CA 8
ATOM 10389 C C . ASP A 1 83 ? -15.359 -9.953 -3.358 1.00 5.44 83 ASP A C 8
ATOM 10390 O O . ASP A 1 83 ? -15.643 -11.149 -3.354 1.00 4.04 83 ASP A O 8
ATOM 10399 N N . GLU A 1 84 ? -14.887 -9.343 -2.262 1.00 54.45 84 GLU A N 8
ATOM 10400 C CA . GLU A 1 84 ? -14.538 -10.035 -1.013 1.00 10.04 84 GLU A CA 8
ATOM 10401 C C . GLU A 1 84 ? -15.741 -10.525 -0.197 1.00 5.43 84 GLU A C 8
ATOM 10402 O O . GLU A 1 84 ? -15.598 -11.365 0.693 1.00 1.23 84 GLU A O 8
ATOM 10414 N N . LEU A 1 85 ? -16.914 -9.949 -0.462 1.00 24.12 85 LEU A N 8
ATOM 10415 C CA . LEU A 1 85 ? -18.124 -10.182 0.315 1.00 53.13 85 LEU A CA 8
ATOM 10416 C C . LEU A 1 85 ? -18.754 -11.462 -0.184 1.00 44.12 85 LEU A C 8
ATOM 10417 O O . LEU A 1 85 ? -19.164 -11.505 -1.365 1.00 13.41 85 LEU A O 8
ATOM 10433 N N . GLY A 1 1 ? -19.325 7.518 -1.364 1.00 1.12 1 GLY A N 9
ATOM 10434 C CA . GLY A 1 1 ? -18.687 7.647 -0.048 1.00 33.31 1 GLY A CA 9
ATOM 10435 C C . GLY A 1 1 ? -17.436 6.792 0.012 1.00 12.31 1 GLY A C 9
ATOM 10436 O O . GLY A 1 1 ? -16.415 7.188 -0.542 1.00 43.31 1 GLY A O 9
ATOM 10440 N N . MET A 1 2 ? -17.528 5.608 0.625 1.00 61.31 2 MET A N 9
ATOM 10441 C CA . MET A 1 2 ? -16.581 4.483 0.626 1.00 41.11 2 MET A CA 9
ATOM 10442 C C . MET A 1 2 ? -15.100 4.765 0.948 1.00 61.31 2 MET A C 9
ATOM 10443 O O . MET A 1 2 ? -14.308 3.827 0.937 1.00 62.22 2 MET A O 9
ATOM 10457 N N . GLN A 1 3 ? -14.708 6.001 1.257 1.00 65.04 3 GLN A N 9
ATOM 10458 C CA . GLN A 1 3 ? -13.328 6.482 1.288 1.00 31.03 3 GLN A CA 9
ATOM 10459 C C . GLN A 1 3 ? -12.423 5.698 2.251 1.00 52.24 3 GLN A C 9
ATOM 10460 O O . GLN A 1 3 ? -11.241 5.546 1.974 1.00 65.24 3 GLN A O 9
ATOM 10474 N N . PHE A 1 4 ? -12.998 5.171 3.330 1.00 24.31 4 PHE A N 9
ATOM 10475 C CA . PHE A 1 4 ? -12.416 4.500 4.497 1.00 22.42 4 PHE A CA 9
ATOM 10476 C C . PHE A 1 4 ? -12.399 2.996 4.292 1.00 54.31 4 PHE A C 9
ATOM 10477 O O . PHE A 1 4 ? -11.445 2.307 4.647 1.00 34.01 4 PHE A O 9
ATOM 10494 N N . LYS A 1 5 ? -13.489 2.445 3.750 1.00 13.40 5 LYS A N 9
ATOM 10495 C CA . LYS A 1 5 ? -13.465 1.061 3.290 1.00 42.54 5 LYS A CA 9
ATOM 10496 C C . LYS A 1 5 ? -12.352 0.937 2.259 1.00 54.33 5 LYS A C 9
ATOM 10497 O O . LYS A 1 5 ? -11.450 0.116 2.411 1.00 24.41 5 LYS A O 9
ATOM 10516 N N . ALA A 1 6 ? -12.367 1.836 1.283 1.00 53.54 6 ALA A N 9
ATOM 10517 C CA . ALA A 1 6 ? -11.384 1.917 0.234 1.00 45.15 6 ALA A CA 9
ATOM 10518 C C . ALA A 1 6 ? -9.988 2.262 0.759 1.00 11.41 6 ALA A C 9
ATOM 10519 O O . ALA A 1 6 ? -9.019 1.882 0.095 1.00 25.22 6 ALA A O 9
ATOM 10526 N N . GLU A 1 7 ? -9.854 2.977 1.888 1.00 30.21 7 GLU A N 9
ATOM 10527 C CA . GLU A 1 7 ? -8.539 3.426 2.378 1.00 70.31 7 GLU A CA 9
ATOM 10528 C C . GLU A 1 7 ? -7.675 2.187 2.631 1.00 42.31 7 GLU A C 9
ATOM 10529 O O . GLU A 1 7 ? -6.632 1.973 2.009 1.00 2.34 7 GLU A O 9
ATOM 10541 N N . ALA A 1 8 ? -8.146 1.308 3.514 1.00 52.52 8 ALA A N 9
ATOM 10542 C CA . ALA A 1 8 ? -7.236 0.374 4.139 1.00 35.30 8 ALA A CA 9
ATOM 10543 C C . ALA A 1 8 ? -6.977 -0.798 3.200 1.00 12.14 8 ALA A C 9
ATOM 10544 O O . ALA A 1 8 ? -5.949 -1.458 3.343 1.00 75.41 8 ALA A O 9
ATOM 10551 N N . ARG A 1 9 ? -7.852 -1.055 2.218 1.00 21.32 9 ARG A N 9
ATOM 10552 C CA . ARG A 1 9 ? -7.571 -2.059 1.199 1.00 1.14 9 ARG A CA 9
ATOM 10553 C C . ARG A 1 9 ? -6.582 -1.530 0.172 1.00 72.14 9 ARG A C 9
ATOM 10554 O O . ARG A 1 9 ? -5.724 -2.298 -0.263 1.00 14.23 9 ARG A O 9
ATOM 10575 N N . ARG A 1 10 ? -6.649 -0.239 -0.195 1.00 14.22 10 ARG A N 9
ATOM 10576 C CA . ARG A 1 10 ? -5.635 0.392 -1.047 1.00 43.22 10 ARG A CA 9
ATOM 10577 C C . ARG A 1 10 ? -4.290 0.204 -0.355 1.00 24.33 10 ARG A C 9
ATOM 10578 O O . ARG A 1 10 ? -3.391 -0.432 -0.903 1.00 23.23 10 ARG A O 9
ATOM 10599 N N . ASN A 1 11 ? -4.199 0.676 0.882 1.00 41.31 11 ASN A N 9
ATOM 10600 C CA . ASN A 1 11 ? -2.959 0.711 1.634 1.00 1.33 11 ASN A CA 9
ATOM 10601 C C . ASN A 1 11 ? -2.452 -0.720 1.910 1.00 55.43 11 ASN A C 9
ATOM 10602 O O . ASN A 1 11 ? -1.294 -1.023 1.635 1.00 70.33 11 ASN A O 9
ATOM 10613 N N . LYS A 1 12 ? -3.297 -1.652 2.383 1.00 15.33 12 LYS A N 9
ATOM 10614 C CA . LYS A 1 12 ? -2.900 -3.051 2.632 1.00 20.30 12 LYS A CA 9
ATOM 10615 C C . LYS A 1 12 ? -2.328 -3.697 1.371 1.00 22.21 12 LYS A C 9
ATOM 10616 O O . LYS A 1 12 ? -1.255 -4.294 1.436 1.00 44.54 12 LYS A O 9
ATOM 10635 N N . LEU A 1 13 ? -3.030 -3.606 0.234 1.00 11.14 13 LEU A N 9
ATOM 10636 C CA . LEU A 1 13 ? -2.595 -4.282 -0.987 1.00 13.40 13 LEU A CA 9
ATOM 10637 C C . LEU A 1 13 ? -1.224 -3.802 -1.436 1.00 33.22 13 LEU A C 9
ATOM 10638 O O . LEU A 1 13 ? -0.454 -4.615 -1.954 1.00 71.03 13 LEU A O 9
ATOM 10654 N N . MET A 1 14 ? -0.920 -2.510 -1.266 1.00 45.25 14 MET A N 9
ATOM 10655 C CA . MET A 1 14 ? 0.396 -1.996 -1.570 1.00 64.13 14 MET A CA 9
ATOM 10656 C C . MET A 1 14 ? 1.425 -2.726 -0.719 1.00 43.52 14 MET A C 9
ATOM 10657 O O . MET A 1 14 ? 2.370 -3.312 -1.249 1.00 24.34 14 MET A O 9
ATOM 10671 N N . GLY A 1 15 ? 1.198 -2.749 0.595 1.00 14.24 15 GLY A N 9
ATOM 10672 C CA . GLY A 1 15 ? 2.083 -3.404 1.535 1.00 44.44 15 GLY A CA 9
ATOM 10673 C C . GLY A 1 15 ? 2.383 -4.850 1.167 1.00 53.31 15 GLY A C 9
ATOM 10674 O O . GLY A 1 15 ? 3.508 -5.286 1.359 1.00 23.43 15 GLY A O 9
ATOM 10678 N N . LEU A 1 16 ? 1.426 -5.588 0.607 1.00 53.14 16 LEU A N 9
ATOM 10679 C CA . LEU A 1 16 ? 1.642 -6.974 0.214 1.00 1.40 16 LEU A CA 9
ATOM 10680 C C . LEU A 1 16 ? 2.608 -7.098 -0.975 1.00 14.32 16 LEU A C 9
ATOM 10681 O O . LEU A 1 16 ? 3.499 -7.949 -0.924 1.00 3.12 16 LEU A O 9
ATOM 10697 N N . TRP A 1 17 ? 2.496 -6.249 -2.010 1.00 44.11 17 TRP A N 9
ATOM 10698 C CA . TRP A 1 17 ? 3.475 -6.244 -3.109 1.00 33.15 17 TRP A CA 9
ATOM 10699 C C . TRP A 1 17 ? 4.864 -5.933 -2.557 1.00 41.43 17 TRP A C 9
ATOM 10700 O O . TRP A 1 17 ? 5.838 -6.598 -2.902 1.00 50.41 17 TRP A O 9
ATOM 10721 N N . VAL A 1 18 ? 4.955 -4.923 -1.696 1.00 65.52 18 VAL A N 9
ATOM 10722 C CA . VAL A 1 18 ? 6.210 -4.491 -1.110 1.00 61.43 18 VAL A CA 9
ATOM 10723 C C . VAL A 1 18 ? 6.807 -5.614 -0.260 1.00 50.21 18 VAL A C 9
ATOM 10724 O O . VAL A 1 18 ? 7.981 -5.923 -0.412 1.00 51.31 18 VAL A O 9
ATOM 10737 N N . ALA A 1 19 ? 6.028 -6.234 0.625 1.00 34.23 19 ALA A N 9
ATOM 10738 C CA . ALA A 1 19 ? 6.471 -7.328 1.476 1.00 51.40 19 ALA A CA 9
ATOM 10739 C C . ALA A 1 19 ? 7.072 -8.443 0.616 1.00 43.14 19 ALA A C 9
ATOM 10740 O O . ALA A 1 19 ? 8.167 -8.916 0.906 1.00 11.42 19 ALA A O 9
ATOM 10747 N N . GLU A 1 20 ? 6.417 -8.790 -0.493 1.00 52.02 20 GLU A N 9
ATOM 10748 C CA . GLU A 1 20 ? 6.899 -9.766 -1.462 1.00 43.31 20 GLU A CA 9
ATOM 10749 C C . GLU A 1 20 ? 8.236 -9.338 -2.097 1.00 4.31 20 GLU A C 9
ATOM 10750 O O . GLU A 1 20 ? 9.140 -10.164 -2.231 1.00 43.33 20 GLU A O 9
ATOM 10762 N N . VAL A 1 21 ? 8.397 -8.062 -2.455 1.00 30.21 21 VAL A N 9
ATOM 10763 C CA . VAL A 1 21 ? 9.649 -7.488 -2.957 1.00 50.12 21 VAL A CA 9
ATOM 10764 C C . VAL A 1 21 ? 10.763 -7.526 -1.892 1.00 32.11 21 VAL A C 9
ATOM 10765 O O . VAL A 1 21 ? 11.938 -7.694 -2.223 1.00 30.43 21 VAL A O 9
ATOM 10778 N N . LEU A 1 22 ? 10.408 -7.344 -0.616 1.00 64.44 22 LEU A N 9
ATOM 10779 C CA . LEU A 1 22 ? 11.306 -7.458 0.533 1.00 60.13 22 LEU A CA 9
ATOM 10780 C C . LEU A 1 22 ? 11.585 -8.928 0.875 1.00 63.23 22 LEU A C 9
ATOM 10781 O O . LEU A 1 22 ? 12.438 -9.202 1.721 1.00 11.44 22 LEU A O 9
ATOM 10797 N N . GLY A 1 23 ? 10.895 -9.883 0.244 1.00 20.21 23 GLY A N 9
ATOM 10798 C CA . GLY A 1 23 ? 11.014 -11.299 0.558 1.00 43.34 23 GLY A CA 9
ATOM 10799 C C . GLY A 1 23 ? 10.348 -11.661 1.888 1.00 15.45 23 GLY A C 9
ATOM 10800 O O . GLY A 1 23 ? 10.521 -12.784 2.360 1.00 71.11 23 GLY A O 9
ATOM 10804 N N . LYS A 1 24 ? 9.602 -10.744 2.520 1.00 32.41 24 LYS A N 9
ATOM 10805 C CA . LYS A 1 24 ? 8.799 -11.059 3.699 1.00 0.11 24 LYS A CA 9
ATOM 10806 C C . LYS A 1 24 ? 7.749 -12.086 3.291 1.00 34.13 24 LYS A C 9
ATOM 10807 O O . LYS A 1 24 ? 7.265 -12.076 2.153 1.00 21.51 24 LYS A O 9
ATOM 10826 N N . SER A 1 25 ? 7.356 -12.927 4.238 1.00 42.14 25 SER A N 9
ATOM 10827 C CA . SER A 1 25 ? 6.451 -14.040 3.993 1.00 1.44 25 SER A CA 9
ATOM 10828 C C . SER A 1 25 ? 5.648 -14.314 5.252 1.00 13.23 25 SER A C 9
ATOM 10829 O O . SER A 1 25 ? 6.037 -13.886 6.344 1.00 55.50 25 SER A O 9
ATOM 10837 N N . GLY A 1 26 ? 4.567 -15.076 5.107 1.00 74.24 26 GLY A N 9
ATOM 10838 C CA . GLY A 1 26 ? 3.649 -15.392 6.186 1.00 44.24 26 GLY A CA 9
ATOM 10839 C C . GLY A 1 26 ? 3.196 -14.118 6.884 1.00 24.04 26 GLY A C 9
ATOM 10840 O O . GLY A 1 26 ? 2.799 -13.141 6.246 1.00 64.10 26 GLY A O 9
ATOM 10844 N N . ASP A 1 27 ? 3.240 -14.122 8.209 1.00 4.15 27 ASP A N 9
ATOM 10845 C CA . ASP A 1 27 ? 2.619 -13.069 8.992 1.00 1.45 27 ASP A CA 9
ATOM 10846 C C . ASP A 1 27 ? 3.426 -11.779 9.035 1.00 3.14 27 ASP A C 9
ATOM 10847 O O . ASP A 1 27 ? 2.853 -10.722 9.275 1.00 53.22 27 ASP A O 9
ATOM 10856 N N . GLU A 1 28 ? 4.722 -11.833 8.732 1.00 51.52 28 GLU A N 9
ATOM 10857 C CA . GLU A 1 28 ? 5.540 -10.663 8.431 1.00 0.31 28 GLU A CA 9
ATOM 10858 C C . GLU A 1 28 ? 4.901 -9.849 7.300 1.00 51.51 28 GLU A C 9
ATOM 10859 O O . GLU A 1 28 ? 4.749 -8.634 7.403 1.00 41.11 28 GLU A O 9
ATOM 10871 N N . ALA A 1 29 ? 4.432 -10.509 6.236 1.00 13.23 29 ALA A N 9
ATOM 10872 C CA . ALA A 1 29 ? 3.791 -9.819 5.120 1.00 23.33 29 ALA A CA 9
ATOM 10873 C C . ALA A 1 29 ? 2.439 -9.198 5.512 1.00 60.03 29 ALA A C 9
ATOM 10874 O O . ALA A 1 29 ? 1.979 -8.261 4.861 1.00 13.50 29 ALA A O 9
ATOM 10881 N N . ASN A 1 30 ? 1.813 -9.677 6.590 1.00 22.44 30 ASN A N 9
ATOM 10882 C CA . ASN A 1 30 ? 0.582 -9.109 7.145 1.00 52.32 30 ASN A CA 9
ATOM 10883 C C . ASN A 1 30 ? 0.964 -7.911 8.008 1.00 23.44 30 ASN A C 9
ATOM 10884 O O . ASN A 1 30 ? 0.365 -6.842 7.888 1.00 51.21 30 ASN A O 9
ATOM 10895 N N . ALA A 1 31 ? 1.951 -8.088 8.893 1.00 13.52 31 ALA A N 9
ATOM 10896 C CA . ALA A 1 31 ? 2.459 -7.069 9.800 1.00 40.14 31 ALA A CA 9
ATOM 10897 C C . ALA A 1 31 ? 2.890 -5.839 9.005 1.00 72.32 31 ALA A C 9
ATOM 10898 O O . ALA A 1 31 ? 2.383 -4.745 9.248 1.00 72.22 31 ALA A O 9
ATOM 10905 N N . TYR A 1 32 ? 3.736 -6.028 7.992 1.00 61.40 32 TYR A N 9
ATOM 10906 C CA . TYR A 1 32 ? 4.195 -4.936 7.147 1.00 22.44 32 TYR A CA 9
ATOM 10907 C C . TYR A 1 32 ? 3.016 -4.211 6.496 1.00 24.30 32 TYR A C 9
ATOM 10908 O O . TYR A 1 32 ? 2.949 -2.980 6.484 1.00 31.00 32 TYR A O 9
ATOM 10926 N N . ALA A 1 33 ? 2.033 -4.961 5.990 1.00 1.12 33 ALA A N 9
ATOM 10927 C CA . ALA A 1 33 ? 0.857 -4.378 5.366 1.00 2.24 33 ALA A CA 9
ATOM 10928 C C . ALA A 1 33 ? -0.014 -3.576 6.350 1.00 43.53 33 ALA A C 9
ATOM 10929 O O . ALA A 1 33 ? -0.902 -2.852 5.900 1.00 52.35 33 ALA A O 9
ATOM 10936 N N . ALA A 1 34 ? 0.221 -3.641 7.667 1.00 73.11 34 ALA A N 9
ATOM 10937 C CA . ALA A 1 34 ? -0.383 -2.731 8.635 1.00 71.14 34 ALA A CA 9
ATOM 10938 C C . ALA A 1 34 ? 0.360 -1.401 8.712 1.00 13.10 34 ALA A C 9
ATOM 10939 O O . ALA A 1 34 ? -0.297 -0.368 8.858 1.00 63.01 34 ALA A O 9
ATOM 10946 N N . GLU A 1 35 ? 1.689 -1.396 8.579 1.00 4.24 35 GLU A N 9
ATOM 10947 C CA . GLU A 1 35 ? 2.474 -0.161 8.613 1.00 54.54 35 GLU A CA 9
ATOM 10948 C C . GLU A 1 35 ? 2.049 0.755 7.472 1.00 11.40 35 GLU A C 9
ATOM 10949 O O . GLU A 1 35 ? 1.949 1.961 7.637 1.00 14.10 35 GLU A O 9
ATOM 10961 N N . VAL A 1 36 ? 1.786 0.194 6.294 1.00 2.10 36 VAL A N 9
ATOM 10962 C CA . VAL A 1 36 ? 1.462 0.981 5.108 1.00 52.13 36 VAL A CA 9
ATOM 10963 C C . VAL A 1 36 ? 0.106 1.690 5.270 1.00 0.10 36 VAL A C 9
ATOM 10964 O O . VAL A 1 36 ? -0.143 2.719 4.641 1.00 12.42 36 VAL A O 9
ATOM 10977 N N . VAL A 1 37 ? -0.779 1.172 6.127 1.00 51.43 37 VAL A N 9
ATOM 10978 C CA . VAL A 1 37 ? -2.052 1.810 6.464 1.00 14.53 37 VAL A CA 9
ATOM 10979 C C . VAL A 1 37 ? -1.830 3.050 7.338 1.00 3.21 37 VAL A C 9
ATOM 10980 O O . VAL A 1 37 ? -2.740 3.857 7.472 1.00 62.21 37 VAL A O 9
ATOM 10993 N N . LYS A 1 38 ? -0.630 3.212 7.884 1.00 73.22 38 LYS A N 9
ATOM 10994 C CA . LYS A 1 38 ? -0.156 4.270 8.762 1.00 13.11 38 LYS A CA 9
ATOM 10995 C C . LYS A 1 38 ? 0.837 5.147 7.986 1.00 34.04 38 LYS A C 9
ATOM 10996 O O . LYS A 1 38 ? 2.052 5.006 8.111 1.00 55.35 38 LYS A O 9
ATOM 11015 N N . ALA A 1 39 ? 0.305 6.022 7.128 1.00 22.42 39 ALA A N 9
ATOM 11016 C CA . ALA A 1 39 ? 1.009 7.135 6.497 1.00 73.34 39 ALA A CA 9
ATOM 11017 C C . ALA A 1 39 ? 0.029 8.030 5.730 1.00 51.53 39 ALA A C 9
ATOM 11018 O O . ALA A 1 39 ? 0.189 9.246 5.700 1.00 74.01 39 ALA A O 9
ATOM 11025 N N . ASP A 1 40 ? -0.989 7.424 5.115 1.00 73.14 40 ASP A N 9
ATOM 11026 C CA . ASP A 1 40 ? -2.078 8.050 4.356 1.00 43.11 40 ASP A CA 9
ATOM 11027 C C . ASP A 1 40 ? -2.755 9.212 5.092 1.00 61.45 40 ASP A C 9
ATOM 11028 O O . ASP A 1 40 ? -3.217 10.140 4.424 1.00 73.04 40 ASP A O 9
ATOM 11037 N N . PHE A 1 41 ? -2.771 9.187 6.427 1.00 63.23 41 PHE A N 9
ATOM 11038 C CA . PHE A 1 41 ? -3.404 10.190 7.274 1.00 11.13 41 PHE A CA 9
ATOM 11039 C C . PHE A 1 41 ? -2.430 11.100 8.025 1.00 64.42 41 PHE A C 9
ATOM 11040 O O . PHE A 1 41 ? -2.883 11.974 8.765 1.00 15.14 41 PHE A O 9
ATOM 11057 N N . GLU A 1 42 ? -1.120 10.896 7.899 1.00 60.02 42 GLU A N 9
ATOM 11058 C CA . GLU A 1 42 ? -0.145 11.605 8.724 1.00 40.31 42 GLU A CA 9
ATOM 11059 C C . GLU A 1 42 ? 0.008 13.044 8.242 1.00 4.12 42 GLU A C 9
ATOM 11060 O O . GLU A 1 42 ? 0.106 13.972 9.046 1.00 32.12 42 GLU A O 9
ATOM 11072 N N . GLU A 1 43 ? 0.058 13.219 6.927 1.00 22.40 43 GLU A N 9
ATOM 11073 C CA . GLU A 1 43 ? 0.576 14.387 6.252 1.00 55.43 43 GLU A CA 9
ATOM 11074 C C . GLU A 1 43 ? -0.334 14.737 5.072 1.00 3.40 43 GLU A C 9
ATOM 11075 O O . GLU A 1 43 ? -1.302 14.024 4.790 1.00 21.10 43 GLU A O 9
ATOM 11087 N N . ALA A 1 44 ? -0.012 15.822 4.371 1.00 52.25 44 ALA A N 9
ATOM 11088 C CA . ALA A 1 44 ? -0.671 16.237 3.152 1.00 22.24 44 ALA A CA 9
ATOM 11089 C C . ALA A 1 44 ? -0.482 15.193 2.051 1.00 54.31 44 ALA A C 9
ATOM 11090 O O . ALA A 1 44 ? 0.597 15.071 1.466 1.00 24.02 44 ALA A O 9
ATOM 11097 N N . GLY A 1 45 ? -1.558 14.467 1.752 1.00 10.50 45 GLY A N 9
ATOM 11098 C CA . GLY A 1 45 ? -1.659 13.586 0.607 1.00 42.41 45 GLY A CA 9
ATOM 11099 C C . GLY A 1 45 ? -0.796 12.335 0.722 1.00 30.14 45 GLY A C 9
ATOM 11100 O O . GLY A 1 45 ? 0.022 12.155 1.628 1.00 23.10 45 GLY A O 9
ATOM 11104 N N . HIS A 1 46 ? -0.971 11.447 -0.253 1.00 4.53 46 HIS A N 9
ATOM 11105 C CA . HIS A 1 46 ? -0.274 10.174 -0.328 1.00 43.32 46 HIS A CA 9
ATOM 11106 C C . HIS A 1 46 ? 1.169 10.332 -0.833 1.00 1.53 46 HIS A C 9
ATOM 11107 O O . HIS A 1 46 ? 1.672 9.453 -1.532 1.00 45.53 46 HIS A O 9
ATOM 11121 N N . GLU A 1 47 ? 1.853 11.444 -0.560 1.00 70.21 47 GLU A N 9
ATOM 11122 C CA . GLU A 1 47 ? 3.304 11.511 -0.708 1.00 3.34 47 GLU A CA 9
ATOM 11123 C C . GLU A 1 47 ? 3.991 10.913 0.513 1.00 51.53 47 GLU A C 9
ATOM 11124 O O . GLU A 1 47 ? 5.023 10.261 0.371 1.00 11.11 47 GLU A O 9
ATOM 11136 N N . ASP A 1 48 ? 3.416 11.063 1.706 1.00 2.44 48 ASP A N 9
ATOM 11137 C CA . ASP A 1 48 ? 4.060 10.564 2.922 1.00 72.42 48 ASP A CA 9
ATOM 11138 C C . ASP A 1 48 ? 4.125 9.033 2.912 1.00 24.13 48 ASP A C 9
ATOM 11139 O O . ASP A 1 48 ? 5.132 8.434 3.286 1.00 72.45 48 ASP A O 9
ATOM 11148 N N . VAL A 1 49 ? 3.103 8.404 2.320 1.00 5.20 49 VAL A N 9
ATOM 11149 C CA . VAL A 1 49 ? 3.070 6.983 1.984 1.00 50.34 49 VAL A CA 9
ATOM 11150 C C . VAL A 1 49 ? 4.282 6.584 1.120 1.00 13.40 49 VAL A C 9
ATOM 11151 O O . VAL A 1 49 ? 4.791 5.466 1.263 1.00 71.32 49 VAL A O 9
ATOM 11164 N N . MET A 1 50 ? 4.731 7.460 0.214 1.00 72.31 50 MET A N 9
ATOM 11165 C CA . MET A 1 50 ? 5.837 7.174 -0.688 1.00 64.42 50 MET A CA 9
ATOM 11166 C C . MET A 1 50 ? 7.141 7.190 0.108 1.00 41.21 50 MET A C 9
ATOM 11167 O O . MET A 1 50 ? 7.917 6.253 -0.020 1.00 2.43 50 MET A O 9
ATOM 11181 N N . ARG A 1 51 ? 7.386 8.168 0.985 1.00 31.25 51 ARG A N 9
ATOM 11182 C CA . ARG A 1 51 ? 8.579 8.160 1.822 1.00 70.41 51 ARG A CA 9
ATOM 11183 C C . ARG A 1 51 ? 8.637 6.913 2.696 1.00 25.55 51 ARG A C 9
ATOM 11184 O O . ARG A 1 51 ? 9.719 6.328 2.784 1.00 4.43 51 ARG A O 9
ATOM 11205 N N . LYS A 1 52 ? 7.506 6.485 3.272 1.00 14.24 52 LYS A N 9
ATOM 11206 C CA . LYS A 1 52 ? 7.416 5.258 4.060 1.00 75.24 52 LYS A CA 9
ATOM 11207 C C . LYS A 1 52 ? 7.931 4.095 3.224 1.00 13.04 52 LYS A C 9
ATOM 11208 O O . LYS A 1 52 ? 8.844 3.391 3.656 1.00 61.40 52 LYS A O 9
ATOM 11227 N N . VAL A 1 53 ? 7.327 3.847 2.058 1.00 42.04 53 VAL A N 9
ATOM 11228 C CA . VAL A 1 53 ? 7.656 2.651 1.302 1.00 2.33 53 VAL A CA 9
ATOM 11229 C C . VAL A 1 53 ? 9.069 2.758 0.751 1.00 33.42 53 VAL A C 9
ATOM 11230 O O . VAL A 1 53 ? 9.771 1.753 0.749 1.00 70.34 53 VAL A O 9
ATOM 11243 N N . LEU A 1 54 ? 9.493 3.931 0.280 1.00 25.12 54 LEU A N 9
ATOM 11244 C CA . LEU A 1 54 ? 10.806 4.085 -0.317 1.00 13.42 54 LEU A CA 9
ATOM 11245 C C . LEU A 1 54 ? 11.888 3.851 0.742 1.00 61.54 54 LEU A C 9
ATOM 11246 O O . LEU A 1 54 ? 12.886 3.199 0.438 1.00 3.43 54 LEU A O 9
ATOM 11262 N N . GLY A 1 55 ? 11.663 4.299 1.980 1.00 13.33 55 GLY A N 9
ATOM 11263 C CA . GLY A 1 55 ? 12.571 4.076 3.093 1.00 11.42 55 GLY A CA 9
ATOM 11264 C C . GLY A 1 55 ? 12.636 2.603 3.480 1.00 24.22 55 GLY A C 9
ATOM 11265 O O . GLY A 1 55 ? 13.727 2.076 3.689 1.00 51.24 55 GLY A O 9
ATOM 11269 N N . ASP A 1 56 ? 11.496 1.914 3.598 1.00 52.02 56 ASP A N 9
ATOM 11270 C CA . ASP A 1 56 ? 11.490 0.484 3.944 1.00 64.54 56 ASP A CA 9
ATOM 11271 C C . ASP A 1 56 ? 11.960 -0.378 2.758 1.00 31.44 56 ASP A C 9
ATOM 11272 O O . ASP A 1 56 ? 12.363 -1.525 2.940 1.00 35.43 56 ASP A O 9
ATOM 11281 N N . LEU A 1 57 ? 11.889 0.138 1.523 1.00 24.34 57 LEU A N 9
ATOM 11282 C CA . LEU A 1 57 ? 12.433 -0.516 0.332 1.00 54.12 57 LEU A CA 9
ATOM 11283 C C . LEU A 1 57 ? 13.941 -0.393 0.315 1.00 73.30 57 LEU A C 9
ATOM 11284 O O . LEU A 1 57 ? 14.584 -1.279 -0.231 1.00 1.34 57 LEU A O 9
ATOM 11300 N N . ASP A 1 58 ? 14.507 0.683 0.859 1.00 1.03 58 ASP A N 9
ATOM 11301 C CA . ASP A 1 58 ? 15.945 0.795 1.087 1.00 3.23 58 ASP A CA 9
ATOM 11302 C C . ASP A 1 58 ? 16.771 0.707 -0.208 1.00 30.52 58 ASP A C 9
ATOM 11303 O O . ASP A 1 58 ? 17.940 0.330 -0.191 1.00 64.33 58 ASP A O 9
ATOM 11312 N N . GLY A 1 59 ? 16.148 1.025 -1.348 1.00 31.31 59 GLY A N 9
ATOM 11313 C CA . GLY A 1 59 ? 16.744 0.930 -2.674 1.00 61.31 59 GLY A CA 9
ATOM 11314 C C . GLY A 1 59 ? 16.342 -0.329 -3.445 1.00 73.23 59 GLY A C 9
ATOM 11315 O O . GLY A 1 59 ? 16.904 -0.588 -4.508 1.00 41.42 59 GLY A O 9
ATOM 11319 N N . LYS A 1 60 ? 15.423 -1.161 -2.939 1.00 1.33 60 LYS A N 9
ATOM 11320 C CA . LYS A 1 60 ? 15.100 -2.444 -3.549 1.00 73.31 60 LYS A CA 9
ATOM 11321 C C . LYS A 1 60 ? 14.359 -2.272 -4.876 1.00 33.33 60 LYS A C 9
ATOM 11322 O O . LYS A 1 60 ? 14.343 -3.212 -5.677 1.00 4.01 60 LYS A O 9
ATOM 11341 N N . ARG A 1 61 ? 13.656 -1.149 -5.087 1.00 43.02 61 ARG A N 9
ATOM 11342 C CA . ARG A 1 61 ? 12.880 -0.887 -6.298 1.00 73.43 61 ARG A CA 9
ATOM 11343 C C . ARG A 1 61 ? 12.882 0.607 -6.601 1.00 10.24 61 ARG A C 9
ATOM 11344 O O . ARG A 1 61 ? 12.782 1.390 -5.656 1.00 44.31 61 ARG A O 9
ATOM 11365 N N . PRO A 1 62 ? 12.867 0.992 -7.888 1.00 13.42 62 PRO A N 9
ATOM 11366 C CA . PRO A 1 62 ? 12.768 2.384 -8.302 1.00 34.24 62 PRO A CA 9
ATOM 11367 C C . PRO A 1 62 ? 11.422 2.958 -7.877 1.00 65.31 62 PRO A C 9
ATOM 11368 O O . PRO A 1 62 ? 10.391 2.292 -8.020 1.00 73.54 62 PRO A O 9
ATOM 11379 N N . GLU A 1 63 ? 11.409 4.228 -7.462 1.00 45.34 63 GLU A N 9
ATOM 11380 C CA . GLU A 1 63 ? 10.179 4.939 -7.146 1.00 22.23 63 GLU A CA 9
ATOM 11381 C C . GLU A 1 63 ? 9.185 4.853 -8.305 1.00 32.45 63 GLU A C 9
ATOM 11382 O O . GLU A 1 63 ? 7.998 4.704 -8.043 1.00 50.22 63 GLU A O 9
ATOM 11394 N N . ALA A 1 64 ? 9.644 4.864 -9.559 1.00 2.32 64 ALA A N 9
ATOM 11395 C CA . ALA A 1 64 ? 8.789 4.728 -10.736 1.00 3.01 64 ALA A CA 9
ATOM 11396 C C . ALA A 1 64 ? 7.876 3.496 -10.665 1.00 3.21 64 ALA A C 9
ATOM 11397 O O . ALA A 1 64 ? 6.663 3.623 -10.854 1.00 74.42 64 ALA A O 9
ATOM 11404 N N . GLU A 1 65 ? 8.434 2.312 -10.396 1.00 74.51 65 GLU A N 9
ATOM 11405 C CA . GLU A 1 65 ? 7.652 1.082 -10.315 1.00 21.14 65 GLU A CA 9
ATOM 11406 C C . GLU A 1 65 ? 6.719 1.103 -9.095 1.00 34.33 65 GLU A C 9
ATOM 11407 O O . GLU A 1 65 ? 5.597 0.579 -9.132 1.00 70.43 65 GLU A O 9
ATOM 11419 N N . VAL A 1 66 ? 7.213 1.676 -8.000 1.00 32.54 66 VAL A N 9
ATOM 11420 C CA . VAL A 1 66 ? 6.605 1.686 -6.678 1.00 44.42 66 VAL A CA 9
ATOM 11421 C C . VAL A 1 66 ? 5.388 2.615 -6.686 1.00 12.22 66 VAL A C 9
ATOM 11422 O O . VAL A 1 66 ? 4.301 2.207 -6.273 1.00 5.04 66 VAL A O 9
ATOM 11435 N N . ARG A 1 67 ? 5.519 3.858 -7.154 1.00 44.34 67 ARG A N 9
ATOM 11436 C CA . ARG A 1 67 ? 4.427 4.829 -7.205 1.00 30.41 67 ARG A CA 9
ATOM 11437 C C . ARG A 1 67 ? 3.290 4.315 -8.074 1.00 65.41 67 ARG A C 9
ATOM 11438 O O . ARG A 1 67 ? 2.131 4.428 -7.684 1.00 30.32 67 ARG A O 9
ATOM 11459 N N . ALA A 1 68 ? 3.624 3.684 -9.204 1.00 13.13 68 ALA A N 9
ATOM 11460 C CA . ALA A 1 68 ? 2.651 3.086 -10.101 1.00 43.12 68 ALA A CA 9
ATOM 11461 C C . ALA A 1 68 ? 1.800 2.032 -9.399 1.00 71.15 68 ALA A C 9
ATOM 11462 O O . ALA A 1 68 ? 0.578 2.033 -9.547 1.00 12.00 68 ALA A O 9
ATOM 11469 N N . LYS A 1 69 ? 2.434 1.128 -8.645 1.00 65.51 69 LYS A N 9
ATOM 11470 C CA . LYS A 1 69 ? 1.783 0.163 -7.797 1.00 33.30 69 LYS A CA 9
ATOM 11471 C C . LYS A 1 69 ? 0.703 0.788 -6.923 1.00 52.25 69 LYS A C 9
ATOM 11472 O O . LYS A 1 69 ? -0.429 0.307 -6.954 1.00 22.33 69 LYS A O 9
ATOM 11491 N N . TYR A 1 70 ? 1.049 1.823 -6.158 1.00 4.51 70 TYR A N 9
ATOM 11492 C CA . TYR A 1 70 ? 0.142 2.452 -5.211 1.00 24.04 70 TYR A CA 9
ATOM 11493 C C . TYR A 1 70 ? -0.992 3.163 -5.947 1.00 3.41 70 TYR A C 9
ATOM 11494 O O . TYR A 1 70 ? -2.159 2.845 -5.728 1.00 34.11 70 TYR A O 9
ATOM 11512 N N . GLU A 1 71 ? -0.655 4.065 -6.872 1.00 71.04 71 GLU A N 9
ATOM 11513 C CA . GLU A 1 71 ? -1.619 4.881 -7.607 1.00 32.14 71 GLU A CA 9
ATOM 11514 C C . GLU A 1 71 ? -2.621 4.009 -8.367 1.00 23.30 71 GLU A C 9
ATOM 11515 O O . GLU A 1 71 ? -3.802 4.344 -8.465 1.00 13.20 71 GLU A O 9
ATOM 11527 N N . GLY A 1 72 ? -2.174 2.888 -8.939 1.00 52.32 72 GLY A N 9
ATOM 11528 C CA . GLY A 1 72 ? -3.042 1.997 -9.698 1.00 33.42 72 GLY A CA 9
ATOM 11529 C C . GLY A 1 72 ? -4.054 1.284 -8.796 1.00 61.35 72 GLY A C 9
ATOM 11530 O O . GLY A 1 72 ? -5.156 0.936 -9.233 1.00 21.02 72 GLY A O 9
ATOM 11534 N N . LEU A 1 73 ? -3.717 1.102 -7.519 1.00 62.21 73 LEU A N 9
ATOM 11535 C CA . LEU A 1 73 ? -4.380 0.173 -6.623 1.00 54.11 73 LEU A CA 9
ATOM 11536 C C . LEU A 1 73 ? -5.747 0.642 -6.180 1.00 30.13 73 LEU A C 9
ATOM 11537 O O . LEU A 1 73 ? -6.487 -0.183 -5.660 1.00 74.45 73 LEU A O 9
ATOM 11553 N N . MET A 1 74 ? -6.102 1.916 -6.362 1.00 50.44 74 MET A N 9
ATOM 11554 C CA . MET A 1 74 ? -7.382 2.449 -5.906 1.00 32.03 74 MET A CA 9
ATOM 11555 C C . MET A 1 74 ? -8.537 1.590 -6.432 1.00 22.22 74 MET A C 9
ATOM 11556 O O . MET A 1 74 ? -9.381 1.145 -5.649 1.00 34.12 74 MET A O 9
ATOM 11570 N N . ALA A 1 75 ? -8.553 1.316 -7.741 1.00 73.33 75 ALA A N 9
ATOM 11571 C CA . ALA A 1 75 ? -9.619 0.529 -8.344 1.00 34.01 75 ALA A CA 9
ATOM 11572 C C . ALA A 1 75 ? -9.435 -0.969 -8.077 1.00 41.41 75 ALA A C 9
ATOM 11573 O O . ALA A 1 75 ? -10.444 -1.649 -7.905 1.00 2.40 75 ALA A O 9
ATOM 11580 N N . VAL A 1 76 ? -8.195 -1.480 -7.990 1.00 23.21 76 VAL A N 9
ATOM 11581 C CA . VAL A 1 76 ? -7.950 -2.888 -7.645 1.00 52.33 76 VAL A CA 9
ATOM 11582 C C . VAL A 1 76 ? -8.561 -3.164 -6.274 1.00 3.41 76 VAL A C 9
ATOM 11583 O O . VAL A 1 76 ? -9.346 -4.088 -6.091 1.00 45.11 76 VAL A O 9
ATOM 11596 N N . ALA A 1 77 ? -8.202 -2.330 -5.301 1.00 73.35 77 ALA A N 9
ATOM 11597 C CA . ALA A 1 77 ? -8.613 -2.455 -3.927 1.00 50.22 77 ALA A CA 9
ATOM 11598 C C . ALA A 1 77 ? -10.144 -2.430 -3.822 1.00 11.13 77 ALA A C 9
ATOM 11599 O O . ALA A 1 77 ? -10.735 -3.229 -3.097 1.00 73.35 77 ALA A O 9
ATOM 11606 N N . LYS A 1 78 ? -10.791 -1.521 -4.559 1.00 54.32 78 LYS A N 9
ATOM 11607 C CA . LYS A 1 78 ? -12.244 -1.419 -4.594 1.00 70.45 78 LYS A CA 9
ATOM 11608 C C . LYS A 1 78 ? -12.896 -2.606 -5.288 1.00 32.21 78 LYS A C 9
ATOM 11609 O O . LYS A 1 78 ? -14.025 -2.929 -4.907 1.00 14.42 78 LYS A O 9
ATOM 11628 N N . ALA A 1 79 ? -12.253 -3.224 -6.281 1.00 63.25 79 ALA A N 9
ATOM 11629 C CA . ALA A 1 79 ? -12.737 -4.464 -6.869 1.00 24.30 79 ALA A CA 9
ATOM 11630 C C . ALA A 1 79 ? -12.704 -5.541 -5.789 1.00 65.42 79 ALA A C 9
ATOM 11631 O O . ALA A 1 79 ? -13.735 -6.153 -5.529 1.00 30.44 79 ALA A O 9
ATOM 11638 N N . GLN A 1 80 ? -11.570 -5.694 -5.096 1.00 24.31 80 GLN A N 9
ATOM 11639 C CA . GLN A 1 80 ? -11.394 -6.736 -4.091 1.00 42.35 80 GLN A CA 9
ATOM 11640 C C . GLN A 1 80 ? -12.422 -6.648 -2.967 1.00 71.42 80 GLN A C 9
ATOM 11641 O O . GLN A 1 80 ? -12.895 -7.668 -2.498 1.00 13.32 80 GLN A O 9
ATOM 11655 N N . LEU A 1 81 ? -12.800 -5.453 -2.523 1.00 42.53 81 LEU A N 9
ATOM 11656 C CA . LEU A 1 81 ? -13.766 -5.269 -1.443 1.00 4.54 81 LEU A CA 9
ATOM 11657 C C . LEU A 1 81 ? -15.141 -5.778 -1.854 1.00 53.23 81 LEU A C 9
ATOM 11658 O O . LEU A 1 81 ? -15.877 -6.287 -1.012 1.00 33.42 81 LEU A O 9
ATOM 11674 N N . MET A 1 82 ? -15.496 -5.626 -3.130 1.00 42.31 82 MET A N 9
ATOM 11675 C CA . MET A 1 82 ? -16.741 -6.165 -3.672 1.00 3.34 82 MET A CA 9
ATOM 11676 C C . MET A 1 82 ? -16.613 -7.662 -3.949 1.00 61.42 82 MET A C 9
ATOM 11677 O O . MET A 1 82 ? -17.590 -8.393 -3.810 1.00 74.03 82 MET A O 9
ATOM 11691 N N . ASP A 1 83 ? -15.429 -8.116 -4.355 1.00 50.51 83 ASP A N 9
ATOM 11692 C CA . ASP A 1 83 ? -15.112 -9.518 -4.606 1.00 42.43 83 ASP A CA 9
ATOM 11693 C C . ASP A 1 83 ? -15.160 -10.311 -3.295 1.00 45.15 83 ASP A C 9
ATOM 11694 O O . ASP A 1 83 ? -15.614 -11.452 -3.277 1.00 70.33 83 ASP A O 9
ATOM 11703 N N . GLU A 1 84 ? -14.748 -9.698 -2.182 1.00 70.43 84 GLU A N 9
ATOM 11704 C CA . GLU A 1 84 ? -14.706 -10.315 -0.855 1.00 65.44 84 GLU A CA 9
ATOM 11705 C C . GLU A 1 84 ? -16.052 -10.275 -0.116 1.00 43.22 84 GLU A C 9
ATOM 11706 O O . GLU A 1 84 ? -16.121 -10.733 1.026 1.00 35.30 84 GLU A O 9
ATOM 11718 N N . LEU A 1 85 ? -17.103 -9.683 -0.694 1.00 44.55 85 LEU A N 9
ATOM 11719 C CA . LEU A 1 85 ? -18.461 -9.805 -0.165 1.00 13.11 85 LEU A CA 9
ATOM 11720 C C . LEU A 1 85 ? -18.892 -11.244 -0.363 1.00 61.41 85 LEU A C 9
ATOM 11721 O O . LEU A 1 85 ? -19.199 -11.907 0.646 1.00 44.52 85 LEU A O 9
ATOM 11737 N N . GLY A 1 1 ? -18.024 8.575 3.237 1.00 14.11 1 GLY A N 10
ATOM 11738 C CA . GLY A 1 1 ? -16.593 8.791 2.992 1.00 63.10 1 GLY A CA 10
ATOM 11739 C C . GLY A 1 1 ? -15.901 7.519 2.534 1.00 12.34 1 GLY A C 10
ATOM 11740 O O . GLY A 1 1 ? -15.381 6.764 3.352 1.00 21.54 1 GLY A O 10
ATOM 11744 N N . MET A 1 2 ? -15.824 7.299 1.217 1.00 73.10 2 MET A N 10
ATOM 11745 C CA . MET A 1 2 ? -15.178 6.133 0.606 1.00 11.41 2 MET A CA 10
ATOM 11746 C C . MET A 1 2 ? -13.669 6.061 0.887 1.00 42.33 2 MET A C 10
ATOM 11747 O O . MET A 1 2 ? -13.099 4.974 0.783 1.00 54.00 2 MET A O 10
ATOM 11761 N N . GLN A 1 3 ? -13.040 7.170 1.302 1.00 24.21 3 GLN A N 10
ATOM 11762 C CA . GLN A 1 3 ? -11.614 7.365 1.618 1.00 43.02 3 GLN A CA 10
ATOM 11763 C C . GLN A 1 3 ? -11.094 6.486 2.772 1.00 11.42 3 GLN A C 10
ATOM 11764 O O . GLN A 1 3 ? -10.073 6.787 3.357 1.00 41.02 3 GLN A O 10
ATOM 11778 N N . PHE A 1 4 ? -11.812 5.438 3.159 1.00 13.02 4 PHE A N 10
ATOM 11779 C CA . PHE A 1 4 ? -11.471 4.514 4.229 1.00 61.51 4 PHE A CA 10
ATOM 11780 C C . PHE A 1 4 ? -11.441 3.123 3.602 1.00 25.15 4 PHE A C 10
ATOM 11781 O O . PHE A 1 4 ? -10.398 2.519 3.367 1.00 54.20 4 PHE A O 10
ATOM 11798 N N . LYS A 1 5 ? -12.606 2.649 3.163 1.00 5.41 5 LYS A N 10
ATOM 11799 C CA . LYS A 1 5 ? -12.733 1.359 2.488 1.00 10.35 5 LYS A CA 10
ATOM 11800 C C . LYS A 1 5 ? -11.873 1.266 1.216 1.00 31.12 5 LYS A C 10
ATOM 11801 O O . LYS A 1 5 ? -11.548 0.157 0.783 1.00 4.02 5 LYS A O 10
ATOM 11820 N N . ALA A 1 6 ? -11.467 2.401 0.631 1.00 24.32 6 ALA A N 10
ATOM 11821 C CA . ALA A 1 6 ? -10.614 2.466 -0.551 1.00 65.40 6 ALA A CA 10
ATOM 11822 C C . ALA A 1 6 ? -9.183 2.952 -0.279 1.00 53.33 6 ALA A C 10
ATOM 11823 O O . ALA A 1 6 ? -8.373 3.056 -1.201 1.00 65.51 6 ALA A O 10
ATOM 11830 N N . GLU A 1 7 ? -8.878 3.349 0.947 1.00 10.22 7 GLU A N 10
ATOM 11831 C CA . GLU A 1 7 ? -7.593 3.649 1.490 1.00 62.34 7 GLU A CA 10
ATOM 11832 C C . GLU A 1 7 ? -7.052 2.302 1.969 1.00 12.03 7 GLU A C 10
ATOM 11833 O O . GLU A 1 7 ? -6.182 1.711 1.332 1.00 44.10 7 GLU A O 10
ATOM 11845 N N . ALA A 1 8 ? -7.667 1.727 3.002 1.00 62.54 8 ALA A N 10
ATOM 11846 C CA . ALA A 1 8 ? -7.089 0.611 3.740 1.00 63.10 8 ALA A CA 10
ATOM 11847 C C . ALA A 1 8 ? -6.820 -0.595 2.837 1.00 13.22 8 ALA A C 10
ATOM 11848 O O . ALA A 1 8 ? -5.765 -1.217 2.929 1.00 43.03 8 ALA A O 10
ATOM 11855 N N . ARG A 1 9 ? -7.750 -0.937 1.936 1.00 54.30 9 ARG A N 10
ATOM 11856 C CA . ARG A 1 9 ? -7.569 -2.110 1.075 1.00 73.20 9 ARG A CA 10
ATOM 11857 C C . ARG A 1 9 ? -6.479 -1.856 0.023 1.00 23.34 9 ARG A C 10
ATOM 11858 O O . ARG A 1 9 ? -5.785 -2.790 -0.378 1.00 52.11 9 ARG A O 10
ATOM 11879 N N . ARG A 1 10 ? -6.301 -0.605 -0.419 1.00 65.22 10 ARG A N 10
ATOM 11880 C CA . ARG A 1 10 ? -5.232 -0.195 -1.335 1.00 12.24 10 ARG A CA 10
ATOM 11881 C C . ARG A 1 10 ? -3.907 -0.399 -0.623 1.00 61.23 10 ARG A C 10
ATOM 11882 O O . ARG A 1 10 ? -3.040 -1.116 -1.116 1.00 62.02 10 ARG A O 10
ATOM 11903 N N . ASN A 1 11 ? -3.783 0.179 0.564 1.00 62.04 11 ASN A N 10
ATOM 11904 C CA . ASN A 1 11 ? -2.565 0.158 1.354 1.00 25.42 11 ASN A CA 10
ATOM 11905 C C . ASN A 1 11 ? -2.184 -1.277 1.715 1.00 43.41 11 ASN A C 10
ATOM 11906 O O . ASN A 1 11 ? -1.027 -1.659 1.563 1.00 5.51 11 ASN A O 10
ATOM 11917 N N . LYS A 1 12 ? -3.154 -2.105 2.121 1.00 72.53 12 LYS A N 10
ATOM 11918 C CA . LYS A 1 12 ? -2.943 -3.522 2.426 1.00 51.44 12 LYS A CA 10
ATOM 11919 C C . LYS A 1 12 ? -2.321 -4.257 1.236 1.00 64.04 12 LYS A C 10
ATOM 11920 O O . LYS A 1 12 ? -1.252 -4.850 1.366 1.00 12.53 12 LYS A O 10
ATOM 11939 N N . LEU A 1 13 ? -2.968 -4.203 0.065 1.00 5.14 13 LEU A N 10
ATOM 11940 C CA . LEU A 1 13 ? -2.467 -4.877 -1.134 1.00 13.13 13 LEU A CA 10
ATOM 11941 C C . LEU A 1 13 ? -1.085 -4.347 -1.537 1.00 62.34 13 LEU A C 10
ATOM 11942 O O . LEU A 1 13 ? -0.234 -5.141 -1.940 1.00 25.41 13 LEU A O 10
ATOM 11958 N N . MET A 1 14 ? -0.847 -3.031 -1.439 1.00 72.11 14 MET A N 10
ATOM 11959 C CA . MET A 1 14 ? 0.457 -2.434 -1.718 1.00 41.43 14 MET A CA 10
ATOM 11960 C C . MET A 1 14 ? 1.518 -3.067 -0.828 1.00 45.20 14 MET A C 10
ATOM 11961 O O . MET A 1 14 ? 2.550 -3.524 -1.323 1.00 70.03 14 MET A O 10
ATOM 11975 N N . GLY A 1 15 ? 1.249 -3.131 0.478 1.00 61.03 15 GLY A N 10
ATOM 11976 C CA . GLY A 1 15 ? 2.126 -3.760 1.444 1.00 22.32 15 GLY A CA 10
ATOM 11977 C C . GLY A 1 15 ? 2.555 -5.151 1.014 1.00 72.03 15 GLY A C 10
ATOM 11978 O O . GLY A 1 15 ? 3.738 -5.461 1.113 1.00 34.24 15 GLY A O 10
ATOM 11982 N N . LEU A 1 16 ? 1.641 -5.986 0.514 1.00 52.35 16 LEU A N 10
ATOM 11983 C CA . LEU A 1 16 ? 1.972 -7.352 0.129 1.00 24.42 16 LEU A CA 10
ATOM 11984 C C . LEU A 1 16 ? 2.964 -7.402 -1.041 1.00 10.53 16 LEU A C 10
ATOM 11985 O O . LEU A 1 16 ? 3.814 -8.291 -1.066 1.00 32.41 16 LEU A O 10
ATOM 12001 N N . TRP A 1 17 ? 2.906 -6.454 -1.987 1.00 34.14 17 TRP A N 10
ATOM 12002 C CA . TRP A 1 17 ? 3.924 -6.337 -3.031 1.00 72.25 17 TRP A CA 10
ATOM 12003 C C . TRP A 1 17 ? 5.249 -5.874 -2.426 1.00 50.41 17 TRP A C 10
ATOM 12004 O O . TRP A 1 17 ? 6.278 -6.487 -2.678 1.00 41.12 17 TRP A O 10
ATOM 12025 N N . VAL A 1 18 ? 5.246 -4.817 -1.612 1.00 4.34 18 VAL A N 10
ATOM 12026 C CA . VAL A 1 18 ? 6.463 -4.285 -0.995 1.00 54.30 18 VAL A CA 10
ATOM 12027 C C . VAL A 1 18 ? 7.175 -5.379 -0.193 1.00 74.31 18 VAL A C 10
ATOM 12028 O O . VAL A 1 18 ? 8.379 -5.570 -0.335 1.00 61.05 18 VAL A O 10
ATOM 12041 N N . ALA A 1 19 ? 6.430 -6.082 0.659 1.00 72.11 19 ALA A N 10
ATOM 12042 C CA . ALA A 1 19 ? 6.890 -7.187 1.477 1.00 14.42 19 ALA A CA 10
ATOM 12043 C C . ALA A 1 19 ? 7.570 -8.243 0.607 1.00 33.40 19 ALA A C 10
ATOM 12044 O O . ALA A 1 19 ? 8.699 -8.633 0.893 1.00 50.32 19 ALA A O 10
ATOM 12051 N N . GLU A 1 20 ? 6.931 -8.648 -0.486 1.00 54.51 20 GLU A N 10
ATOM 12052 C CA . GLU A 1 20 ? 7.469 -9.609 -1.432 1.00 34.23 20 GLU A CA 10
ATOM 12053 C C . GLU A 1 20 ? 8.772 -9.090 -2.052 1.00 41.23 20 GLU A C 10
ATOM 12054 O O . GLU A 1 20 ? 9.781 -9.789 -2.001 1.00 5.41 20 GLU A O 10
ATOM 12066 N N . VAL A 1 21 ? 8.792 -7.855 -2.567 1.00 65.05 21 VAL A N 10
ATOM 12067 C CA . VAL A 1 21 ? 9.991 -7.228 -3.130 1.00 31.10 21 VAL A CA 10
ATOM 12068 C C . VAL A 1 21 ? 11.124 -7.226 -2.094 1.00 64.14 21 VAL A C 10
ATOM 12069 O O . VAL A 1 21 ? 12.269 -7.532 -2.435 1.00 63.44 21 VAL A O 10
ATOM 12082 N N . LEU A 1 22 ? 10.829 -6.918 -0.829 1.00 23.24 22 LEU A N 10
ATOM 12083 C CA . LEU A 1 22 ? 11.805 -6.953 0.254 1.00 25.23 22 LEU A CA 10
ATOM 12084 C C . LEU A 1 22 ? 12.361 -8.360 0.456 1.00 32.33 22 LEU A C 10
ATOM 12085 O O . LEU A 1 22 ? 13.562 -8.484 0.680 1.00 43.23 22 LEU A O 10
ATOM 12101 N N . GLY A 1 23 ? 11.524 -9.395 0.338 1.00 31.11 23 GLY A N 10
ATOM 12102 C CA . GLY A 1 23 ? 11.850 -10.769 0.711 1.00 44.11 23 GLY A CA 10
ATOM 12103 C C . GLY A 1 23 ? 11.194 -11.168 2.034 1.00 22.13 23 GLY A C 10
ATOM 12104 O O . GLY A 1 23 ? 11.645 -12.102 2.697 1.00 64.33 23 GLY A O 10
ATOM 12108 N N . LYS A 1 24 ? 10.159 -10.451 2.479 1.00 62.23 24 LYS A N 10
ATOM 12109 C CA . LYS A 1 24 ? 9.258 -10.947 3.514 1.00 44.53 24 LYS A CA 10
ATOM 12110 C C . LYS A 1 24 ? 8.364 -12.007 2.882 1.00 45.43 24 LYS A C 10
ATOM 12111 O O . LYS A 1 24 ? 8.240 -12.117 1.657 1.00 32.04 24 LYS A O 10
ATOM 12130 N N . SER A 1 25 ? 7.751 -12.814 3.728 1.00 31.04 25 SER A N 10
ATOM 12131 C CA . SER A 1 25 ? 6.851 -13.907 3.381 1.00 42.33 25 SER A CA 10
ATOM 12132 C C . SER A 1 25 ? 6.044 -14.185 4.655 1.00 70.21 25 SER A C 10
ATOM 12133 O O . SER A 1 25 ? 5.970 -13.301 5.510 1.00 4.43 25 SER A O 10
ATOM 12141 N N . GLY A 1 26 ? 5.470 -15.376 4.820 1.00 72.25 26 GLY A N 10
ATOM 12142 C CA . GLY A 1 26 ? 5.017 -15.840 6.128 1.00 21.12 26 GLY A CA 10
ATOM 12143 C C . GLY A 1 26 ? 3.936 -14.923 6.695 1.00 10.20 26 GLY A C 10
ATOM 12144 O O . GLY A 1 26 ? 3.068 -14.458 5.950 1.00 4.50 26 GLY A O 10
ATOM 12148 N N . ASP A 1 27 ? 3.962 -14.691 8.009 1.00 14.21 27 ASP A N 10
ATOM 12149 C CA . ASP A 1 27 ? 3.018 -13.762 8.653 1.00 70.53 27 ASP A CA 10
ATOM 12150 C C . ASP A 1 27 ? 3.638 -12.393 8.879 1.00 51.14 27 ASP A C 10
ATOM 12151 O O . ASP A 1 27 ? 2.950 -11.394 9.071 1.00 31.53 27 ASP A O 10
ATOM 12160 N N . GLU A 1 28 ? 4.953 -12.334 8.759 1.00 10.30 28 GLU A N 10
ATOM 12161 C CA . GLU A 1 28 ? 5.809 -11.189 8.603 1.00 54.22 28 GLU A CA 10
ATOM 12162 C C . GLU A 1 28 ? 5.215 -10.223 7.573 1.00 25.01 28 GLU A C 10
ATOM 12163 O O . GLU A 1 28 ? 4.949 -9.055 7.873 1.00 24.32 28 GLU A O 10
ATOM 12175 N N . ALA A 1 29 ? 4.973 -10.709 6.351 1.00 10.10 29 ALA A N 10
ATOM 12176 C CA . ALA A 1 29 ? 4.374 -9.931 5.275 1.00 5.50 29 ALA A CA 10
ATOM 12177 C C . ALA A 1 29 ? 2.957 -9.482 5.638 1.00 4.24 29 ALA A C 10
ATOM 12178 O O . ALA A 1 29 ? 2.508 -8.417 5.228 1.00 10.12 29 ALA A O 10
ATOM 12185 N N . ASN A 1 30 ? 2.243 -10.271 6.428 1.00 4.24 30 ASN A N 10
ATOM 12186 C CA . ASN A 1 30 ? 0.856 -10.010 6.788 1.00 13.43 30 ASN A CA 10
ATOM 12187 C C . ASN A 1 30 ? 0.789 -8.925 7.854 1.00 73.12 30 ASN A C 10
ATOM 12188 O O . ASN A 1 30 ? -0.177 -8.158 7.878 1.00 11.14 30 ASN A O 10
ATOM 12199 N N . ALA A 1 31 ? 1.798 -8.839 8.722 1.00 61.23 31 ALA A N 10
ATOM 12200 C CA . ALA A 1 31 ? 1.995 -7.743 9.649 1.00 45.02 31 ALA A CA 10
ATOM 12201 C C . ALA A 1 31 ? 2.392 -6.487 8.878 1.00 70.42 31 ALA A C 10
ATOM 12202 O O . ALA A 1 31 ? 1.793 -5.438 9.107 1.00 65.41 31 ALA A O 10
ATOM 12209 N N . TYR A 1 32 ? 3.354 -6.589 7.952 1.00 61.43 32 TYR A N 10
ATOM 12210 C CA . TYR A 1 32 ? 3.878 -5.440 7.212 1.00 5.52 32 TYR A CA 10
ATOM 12211 C C . TYR A 1 32 ? 2.760 -4.649 6.527 1.00 45.52 32 TYR A C 10
ATOM 12212 O O . TYR A 1 32 ? 2.754 -3.416 6.545 1.00 44.30 32 TYR A O 10
ATOM 12230 N N . ALA A 1 33 ? 1.752 -5.343 5.993 1.00 74.14 33 ALA A N 10
ATOM 12231 C CA . ALA A 1 33 ? 0.632 -4.705 5.314 1.00 73.21 33 ALA A CA 10
ATOM 12232 C C . ALA A 1 33 ? -0.089 -3.692 6.213 1.00 21.11 33 ALA A C 10
ATOM 12233 O O . ALA A 1 33 ? -0.617 -2.694 5.720 1.00 61.20 33 ALA A O 10
ATOM 12240 N N . ALA A 1 34 ? -0.104 -3.923 7.531 1.00 44.21 34 ALA A N 10
ATOM 12241 C CA . ALA A 1 34 ? -0.691 -2.990 8.481 1.00 45.00 34 ALA A CA 10
ATOM 12242 C C . ALA A 1 34 ? 0.100 -1.689 8.581 1.00 21.35 34 ALA A C 10
ATOM 12243 O O . ALA A 1 34 ? -0.513 -0.636 8.735 1.00 42.32 34 ALA A O 10
ATOM 12250 N N . GLU A 1 35 ? 1.431 -1.742 8.481 1.00 11.12 35 GLU A N 10
ATOM 12251 C CA . GLU A 1 35 ? 2.260 -0.544 8.529 1.00 43.10 35 GLU A CA 10
ATOM 12252 C C . GLU A 1 35 ? 1.849 0.387 7.396 1.00 73.31 35 GLU A C 10
ATOM 12253 O O . GLU A 1 35 ? 1.636 1.575 7.617 1.00 44.12 35 GLU A O 10
ATOM 12265 N N . VAL A 1 36 ? 1.657 -0.163 6.196 1.00 64.22 36 VAL A N 10
ATOM 12266 C CA . VAL A 1 36 ? 1.298 0.608 5.012 1.00 63.04 36 VAL A CA 10
ATOM 12267 C C . VAL A 1 36 ? -0.082 1.265 5.160 1.00 43.10 36 VAL A C 10
ATOM 12268 O O . VAL A 1 36 ? -0.335 2.289 4.536 1.00 51.34 36 VAL A O 10
ATOM 12281 N N . VAL A 1 37 ? -0.989 0.678 5.943 1.00 34.42 37 VAL A N 10
ATOM 12282 C CA . VAL A 1 37 ? -2.322 1.221 6.201 1.00 62.21 37 VAL A CA 10
ATOM 12283 C C . VAL A 1 37 ? -2.262 2.414 7.151 1.00 54.11 37 VAL A C 10
ATOM 12284 O O . VAL A 1 37 ? -3.164 3.255 7.134 1.00 64.33 37 VAL A O 10
ATOM 12297 N N . LYS A 1 38 ? -1.243 2.451 7.999 1.00 23.35 38 LYS A N 10
ATOM 12298 C CA . LYS A 1 38 ? -0.872 3.633 8.752 1.00 14.25 38 LYS A CA 10
ATOM 12299 C C . LYS A 1 38 ? -0.214 4.649 7.811 1.00 2.24 38 LYS A C 10
ATOM 12300 O O . LYS A 1 38 ? 0.009 4.369 6.635 1.00 41.20 38 LYS A O 10
ATOM 12319 N N . ALA A 1 39 ? 0.106 5.821 8.356 1.00 30.13 39 ALA A N 10
ATOM 12320 C CA . ALA A 1 39 ? 0.726 6.949 7.677 1.00 44.34 39 ALA A CA 10
ATOM 12321 C C . ALA A 1 39 ? 0.062 7.377 6.356 1.00 24.25 39 ALA A C 10
ATOM 12322 O O . ALA A 1 39 ? 0.755 7.909 5.494 1.00 43.32 39 ALA A O 10
ATOM 12329 N N . ASP A 1 40 ? -1.243 7.146 6.194 1.00 45.33 40 ASP A N 10
ATOM 12330 C CA . ASP A 1 40 ? -2.054 7.659 5.084 1.00 11.41 40 ASP A CA 10
ATOM 12331 C C . ASP A 1 40 ? -3.032 8.685 5.660 1.00 70.53 40 ASP A C 10
ATOM 12332 O O . ASP A 1 40 ? -4.250 8.565 5.514 1.00 1.41 40 ASP A O 10
ATOM 12341 N N . PHE A 1 41 ? -2.489 9.609 6.459 1.00 40.44 41 PHE A N 10
ATOM 12342 C CA . PHE A 1 41 ? -3.232 10.526 7.299 1.00 4.02 41 PHE A CA 10
ATOM 12343 C C . PHE A 1 41 ? -2.429 11.809 7.525 1.00 41.14 41 PHE A C 10
ATOM 12344 O O . PHE A 1 41 ? -1.199 11.791 7.616 1.00 20.52 41 PHE A O 10
ATOM 12361 N N . GLU A 1 42 ? -3.141 12.893 7.825 1.00 3.05 42 GLU A N 10
ATOM 12362 C CA . GLU A 1 42 ? -2.637 14.162 8.348 1.00 62.52 42 GLU A CA 10
ATOM 12363 C C . GLU A 1 42 ? -1.882 14.993 7.292 1.00 20.31 42 GLU A C 10
ATOM 12364 O O . GLU A 1 42 ? -1.866 16.222 7.401 1.00 2.23 42 GLU A O 10
ATOM 12376 N N . GLU A 1 43 ? -1.339 14.379 6.239 1.00 41.33 43 GLU A N 10
ATOM 12377 C CA . GLU A 1 43 ? -1.003 15.021 4.971 1.00 72.24 43 GLU A CA 10
ATOM 12378 C C . GLU A 1 43 ? -2.281 15.352 4.154 1.00 33.52 43 GLU A C 10
ATOM 12379 O O . GLU A 1 43 ? -3.383 15.461 4.703 1.00 15.22 43 GLU A O 10
ATOM 12391 N N . ALA A 1 44 ? -2.144 15.639 2.854 1.00 24.11 44 ALA A N 10
ATOM 12392 C CA . ALA A 1 44 ? -3.253 15.759 1.915 1.00 34.51 44 ALA A CA 10
ATOM 12393 C C . ALA A 1 44 ? -2.986 14.886 0.685 1.00 51.10 44 ALA A C 10
ATOM 12394 O O . ALA A 1 44 ? -2.702 15.411 -0.393 1.00 1.51 44 ALA A O 10
ATOM 12401 N N . GLY A 1 45 ? -3.071 13.566 0.806 1.00 20.33 45 GLY A N 10
ATOM 12402 C CA . GLY A 1 45 ? -2.780 12.633 -0.273 1.00 35.21 45 GLY A CA 10
ATOM 12403 C C . GLY A 1 45 ? -1.916 11.497 0.249 1.00 23.42 45 GLY A C 10
ATOM 12404 O O . GLY A 1 45 ? -1.994 11.128 1.417 1.00 55.11 45 GLY A O 10
ATOM 12408 N N . HIS A 1 46 ? -1.079 10.929 -0.618 1.00 0.25 46 HIS A N 10
ATOM 12409 C CA . HIS A 1 46 ? -0.286 9.744 -0.287 1.00 3.53 46 HIS A CA 10
ATOM 12410 C C . HIS A 1 46 ? 1.196 10.095 -0.084 1.00 1.11 46 HIS A C 10
ATOM 12411 O O . HIS A 1 46 ? 2.073 9.252 -0.262 1.00 45.24 46 HIS A O 10
ATOM 12425 N N . GLU A 1 47 ? 1.481 11.362 0.208 1.00 64.20 47 GLU A N 10
ATOM 12426 C CA . GLU A 1 47 ? 2.812 11.917 0.380 1.00 33.13 47 GLU A CA 10
ATOM 12427 C C . GLU A 1 47 ? 3.580 11.104 1.432 1.00 14.22 47 GLU A C 10
ATOM 12428 O O . GLU A 1 47 ? 4.697 10.639 1.181 1.00 15.11 47 GLU A O 10
ATOM 12440 N N . ASP A 1 48 ? 2.961 10.903 2.596 1.00 53.31 48 ASP A N 10
ATOM 12441 C CA . ASP A 1 48 ? 3.571 10.297 3.772 1.00 0.13 48 ASP A CA 10
ATOM 12442 C C . ASP A 1 48 ? 3.719 8.776 3.595 1.00 14.41 48 ASP A C 10
ATOM 12443 O O . ASP A 1 48 ? 4.805 8.242 3.849 1.00 3.41 48 ASP A O 10
ATOM 12452 N N . VAL A 1 49 ? 2.715 8.109 3.006 1.00 52.51 49 VAL A N 10
ATOM 12453 C CA . VAL A 1 49 ? 2.753 6.717 2.534 1.00 11.43 49 VAL A CA 10
ATOM 12454 C C . VAL A 1 49 ? 3.957 6.516 1.630 1.00 22.21 49 VAL A C 10
ATOM 12455 O O . VAL A 1 49 ? 4.733 5.574 1.833 1.00 64.44 49 VAL A O 10
ATOM 12468 N N . MET A 1 50 ? 4.071 7.345 0.585 1.00 25.02 50 MET A N 10
ATOM 12469 C CA . MET A 1 50 ? 5.119 7.170 -0.400 1.00 33.02 50 MET A CA 10
ATOM 12470 C C . MET A 1 50 ? 6.467 7.298 0.288 1.00 30.02 50 MET A C 10
ATOM 12471 O O . MET A 1 50 ? 7.290 6.392 0.186 1.00 23.33 50 MET A O 10
ATOM 12485 N N . ARG A 1 51 ? 6.697 8.374 1.036 1.00 25.05 51 ARG A N 10
ATOM 12486 C CA . ARG A 1 51 ? 7.963 8.575 1.711 1.00 54.41 51 ARG A CA 10
ATOM 12487 C C . ARG A 1 51 ? 8.298 7.391 2.624 1.00 3.41 51 ARG A C 10
ATOM 12488 O O . ARG A 1 51 ? 9.465 6.983 2.626 1.00 25.33 51 ARG A O 10
ATOM 12509 N N . LYS A 1 52 ? 7.311 6.800 3.315 1.00 24.35 52 LYS A N 10
ATOM 12510 C CA . LYS A 1 52 ? 7.517 5.625 4.159 1.00 64.24 52 LYS A CA 10
ATOM 12511 C C . LYS A 1 52 ? 8.064 4.479 3.320 1.00 41.41 52 LYS A C 10
ATOM 12512 O O . LYS A 1 52 ? 9.129 3.941 3.615 1.00 70.22 52 LYS A O 10
ATOM 12531 N N . VAL A 1 53 ? 7.316 4.055 2.304 1.00 11.32 53 VAL A N 10
ATOM 12532 C CA . VAL A 1 53 ? 7.633 2.856 1.543 1.00 5.41 53 VAL A CA 10
ATOM 12533 C C . VAL A 1 53 ? 8.937 3.057 0.768 1.00 63.42 53 VAL A C 10
ATOM 12534 O O . VAL A 1 53 ? 9.677 2.094 0.544 1.00 64.04 53 VAL A O 10
ATOM 12547 N N . LEU A 1 54 ? 9.227 4.290 0.343 1.00 23.45 54 LEU A N 10
ATOM 12548 C CA . LEU A 1 54 ? 10.407 4.599 -0.446 1.00 53.41 54 LEU A CA 10
ATOM 12549 C C . LEU A 1 54 ? 11.659 4.500 0.406 1.00 5.41 54 LEU A C 10
ATOM 12550 O O . LEU A 1 54 ? 12.654 3.936 -0.056 1.00 51.50 54 LEU A O 10
ATOM 12566 N N . GLY A 1 55 ? 11.599 5.008 1.641 1.00 71.23 55 GLY A N 10
ATOM 12567 C CA . GLY A 1 55 ? 12.668 4.852 2.609 1.00 71.31 55 GLY A CA 10
ATOM 12568 C C . GLY A 1 55 ? 12.890 3.372 2.879 1.00 72.04 55 GLY A C 10
ATOM 12569 O O . GLY A 1 55 ? 14.007 2.875 2.727 1.00 45.51 55 GLY A O 10
ATOM 12573 N N . ASP A 1 56 ? 11.814 2.659 3.226 1.00 14.41 56 ASP A N 10
ATOM 12574 C CA . ASP A 1 56 ? 11.862 1.262 3.656 1.00 22.01 56 ASP A CA 10
ATOM 12575 C C . ASP A 1 56 ? 12.149 0.297 2.500 1.00 31.34 56 ASP A C 10
ATOM 12576 O O . ASP A 1 56 ? 12.221 -0.904 2.738 1.00 13.23 56 ASP A O 10
ATOM 12585 N N . LEU A 1 57 ? 12.249 0.739 1.237 1.00 70.40 57 LEU A N 10
ATOM 12586 C CA . LEU A 1 57 ? 12.754 -0.111 0.160 1.00 54.22 57 LEU A CA 10
ATOM 12587 C C . LEU A 1 57 ? 14.277 -0.143 0.130 1.00 74.02 57 LEU A C 10
ATOM 12588 O O . LEU A 1 57 ? 14.838 -1.088 -0.421 1.00 10.35 57 LEU A O 10
ATOM 12604 N N . ASP A 1 58 ? 14.940 0.884 0.660 1.00 32.05 58 ASP A N 10
ATOM 12605 C CA . ASP A 1 58 ? 16.387 1.080 0.551 1.00 23.13 58 ASP A CA 10
ATOM 12606 C C . ASP A 1 58 ? 16.843 1.062 -0.920 1.00 1.32 58 ASP A C 10
ATOM 12607 O O . ASP A 1 58 ? 17.852 0.457 -1.276 1.00 50.11 58 ASP A O 10
ATOM 12616 N N . GLY A 1 59 ? 16.049 1.658 -1.819 1.00 74.40 59 GLY A N 10
ATOM 12617 C CA . GLY A 1 59 ? 16.342 1.693 -3.249 1.00 51.40 59 GLY A CA 10
ATOM 12618 C C . GLY A 1 59 ? 16.291 0.317 -3.920 1.00 23.24 59 GLY A C 10
ATOM 12619 O O . GLY A 1 59 ? 16.911 0.126 -4.967 1.00 22.05 59 GLY A O 10
ATOM 12623 N N . LYS A 1 60 ? 15.561 -0.661 -3.361 1.00 25.31 60 LYS A N 10
ATOM 12624 C CA . LYS A 1 60 ? 15.373 -1.966 -4.000 1.00 13.12 60 LYS A CA 10
ATOM 12625 C C . LYS A 1 60 ? 14.727 -1.872 -5.386 1.00 22.43 60 LYS A C 10
ATOM 12626 O O . LYS A 1 60 ? 14.906 -2.795 -6.183 1.00 52.50 60 LYS A O 10
ATOM 12645 N N . ARG A 1 61 ? 13.928 -0.835 -5.650 1.00 43.22 61 ARG A N 10
ATOM 12646 C CA . ARG A 1 61 ? 13.258 -0.564 -6.920 1.00 3.25 61 ARG A CA 10
ATOM 12647 C C . ARG A 1 61 ? 13.158 0.951 -7.080 1.00 74.10 61 ARG A C 10
ATOM 12648 O O . ARG A 1 61 ? 13.130 1.640 -6.059 1.00 3.14 61 ARG A O 10
ATOM 12669 N N . PRO A 1 62 ? 13.012 1.462 -8.314 1.00 12.55 62 PRO A N 10
ATOM 12670 C CA . PRO A 1 62 ? 12.841 2.884 -8.560 1.00 4.32 62 PRO A CA 10
ATOM 12671 C C . PRO A 1 62 ? 11.533 3.412 -7.995 1.00 31.22 62 PRO A C 10
ATOM 12672 O O . PRO A 1 62 ? 10.491 2.764 -8.127 1.00 22.34 62 PRO A O 10
ATOM 12683 N N . GLU A 1 63 ? 11.561 4.667 -7.543 1.00 41.40 63 GLU A N 10
ATOM 12684 C CA . GLU A 1 63 ? 10.395 5.431 -7.119 1.00 63.32 63 GLU A CA 10
ATOM 12685 C C . GLU A 1 63 ? 9.272 5.355 -8.155 1.00 65.31 63 GLU A C 10
ATOM 12686 O O . GLU A 1 63 ? 8.120 5.146 -7.779 1.00 64.02 63 GLU A O 10
ATOM 12698 N N . ALA A 1 64 ? 9.611 5.445 -9.445 1.00 74.23 64 ALA A N 10
ATOM 12699 C CA . ALA A 1 64 ? 8.662 5.408 -10.551 1.00 62.12 64 ALA A CA 10
ATOM 12700 C C . ALA A 1 64 ? 7.771 4.160 -10.528 1.00 13.24 64 ALA A C 10
ATOM 12701 O O . ALA A 1 64 ? 6.553 4.294 -10.686 1.00 71.04 64 ALA A O 10
ATOM 12708 N N . GLU A 1 65 ? 8.349 2.966 -10.341 1.00 63.00 65 GLU A N 10
ATOM 12709 C CA . GLU A 1 65 ? 7.591 1.723 -10.283 1.00 23.45 65 GLU A CA 10
ATOM 12710 C C . GLU A 1 65 ? 6.622 1.746 -9.099 1.00 54.43 65 GLU A C 10
ATOM 12711 O O . GLU A 1 65 ? 5.464 1.349 -9.231 1.00 10.11 65 GLU A O 10
ATOM 12723 N N . VAL A 1 66 ? 7.088 2.226 -7.945 1.00 43.12 66 VAL A N 10
ATOM 12724 C CA . VAL A 1 66 ? 6.327 2.224 -6.703 1.00 62.22 66 VAL A CA 10
ATOM 12725 C C . VAL A 1 66 ? 5.040 3.040 -6.870 1.00 65.02 66 VAL A C 10
ATOM 12726 O O . VAL A 1 66 ? 3.972 2.576 -6.458 1.00 70.31 66 VAL A O 10
ATOM 12739 N N . ARG A 1 67 ? 5.122 4.232 -7.484 1.00 72.04 67 ARG A N 10
ATOM 12740 C CA . ARG A 1 67 ? 3.934 5.056 -7.733 1.00 53.20 67 ARG A CA 10
ATOM 12741 C C . ARG A 1 67 ? 2.953 4.245 -8.564 1.00 65.13 67 ARG A C 10
ATOM 12742 O O . ARG A 1 67 ? 1.804 4.061 -8.177 1.00 2.25 67 ARG A O 10
ATOM 12763 N N . ALA A 1 68 ? 3.426 3.753 -9.709 1.00 25.22 68 ALA A N 10
ATOM 12764 C CA . ALA A 1 68 ? 2.601 3.043 -10.672 1.00 72.33 68 ALA A CA 10
ATOM 12765 C C . ALA A 1 68 ? 1.895 1.827 -10.061 1.00 61.40 68 ALA A C 10
ATOM 12766 O O . ALA A 1 68 ? 0.710 1.624 -10.339 1.00 73.33 68 ALA A O 10
ATOM 12773 N N . LYS A 1 69 ? 2.591 1.026 -9.240 1.00 21.01 69 LYS A N 10
ATOM 12774 C CA . LYS A 1 69 ? 2.004 -0.094 -8.497 1.00 51.12 69 LYS A CA 10
ATOM 12775 C C . LYS A 1 69 ? 0.807 0.422 -7.701 1.00 11.12 69 LYS A C 10
ATOM 12776 O O . LYS A 1 69 ? -0.320 -0.039 -7.884 1.00 21.15 69 LYS A O 10
ATOM 12795 N N . TYR A 1 70 ? 1.060 1.404 -6.838 1.00 53.34 70 TYR A N 10
ATOM 12796 C CA . TYR A 1 70 ? 0.117 1.894 -5.848 1.00 25.04 70 TYR A CA 10
ATOM 12797 C C . TYR A 1 70 ? -1.092 2.568 -6.489 1.00 74.00 70 TYR A C 10
ATOM 12798 O O . TYR A 1 70 ? -2.231 2.185 -6.219 1.00 22.23 70 TYR A O 10
ATOM 12816 N N . GLU A 1 71 ? -0.857 3.537 -7.373 1.00 25.04 71 GLU A N 10
ATOM 12817 C CA . GLU A 1 71 ? -1.902 4.294 -8.052 1.00 43.30 71 GLU A CA 10
ATOM 12818 C C . GLU A 1 71 ? -2.758 3.346 -8.906 1.00 65.43 71 GLU A C 10
ATOM 12819 O O . GLU A 1 71 ? -3.977 3.517 -9.018 1.00 64.31 71 GLU A O 10
ATOM 12831 N N . GLY A 1 72 ? -2.136 2.323 -9.508 1.00 32.31 72 GLY A N 10
ATOM 12832 C CA . GLY A 1 72 ? -2.824 1.299 -10.288 1.00 3.54 72 GLY A CA 10
ATOM 12833 C C . GLY A 1 72 ? -3.743 0.441 -9.425 1.00 21.35 72 GLY A C 10
ATOM 12834 O O . GLY A 1 72 ? -4.807 -0.002 -9.874 1.00 32.05 72 GLY A O 10
ATOM 12838 N N . LEU A 1 73 ? -3.366 0.228 -8.167 1.00 24.32 73 LEU A N 10
ATOM 12839 C CA . LEU A 1 73 ? -4.062 -0.626 -7.232 1.00 41.12 73 LEU A CA 10
ATOM 12840 C C . LEU A 1 73 ? -5.400 -0.072 -6.801 1.00 45.54 73 LEU A C 10
ATOM 12841 O O . LEU A 1 73 ? -6.173 -0.852 -6.260 1.00 24.01 73 LEU A O 10
ATOM 12857 N N . MET A 1 74 ? -5.718 1.207 -7.037 1.00 12.22 74 MET A N 10
ATOM 12858 C CA . MET A 1 74 ? -7.032 1.741 -6.686 1.00 73.40 74 MET A CA 10
ATOM 12859 C C . MET A 1 74 ? -8.134 0.851 -7.278 1.00 10.15 74 MET A C 10
ATOM 12860 O O . MET A 1 74 ? -9.072 0.500 -6.565 1.00 31.15 74 MET A O 10
ATOM 12874 N N . ALA A 1 75 ? -7.991 0.414 -8.535 1.00 45.20 75 ALA A N 10
ATOM 12875 C CA . ALA A 1 75 ? -8.969 -0.469 -9.156 1.00 21.35 75 ALA A CA 10
ATOM 12876 C C . ALA A 1 75 ? -9.024 -1.831 -8.457 1.00 74.00 75 ALA A C 10
ATOM 12877 O O . ALA A 1 75 ? -10.114 -2.303 -8.131 1.00 45.32 75 ALA A O 10
ATOM 12884 N N . VAL A 1 76 ? -7.863 -2.463 -8.244 1.00 23.25 76 VAL A N 10
ATOM 12885 C CA . VAL A 1 76 ? -7.784 -3.825 -7.706 1.00 41.25 76 VAL A CA 10
ATOM 12886 C C . VAL A 1 76 ? -8.348 -3.830 -6.284 1.00 30.43 76 VAL A C 10
ATOM 12887 O O . VAL A 1 76 ? -9.154 -4.686 -5.917 1.00 12.10 76 VAL A O 10
ATOM 12900 N N . ALA A 1 77 ? -7.940 -2.838 -5.492 1.00 21.11 77 ALA A N 10
ATOM 12901 C CA . ALA A 1 77 ? -8.348 -2.643 -4.121 1.00 65.04 77 ALA A CA 10
ATOM 12902 C C . ALA A 1 77 ? -9.863 -2.482 -4.042 1.00 45.30 77 ALA A C 10
ATOM 12903 O O . ALA A 1 77 ? -10.506 -3.102 -3.195 1.00 4.03 77 ALA A O 10
ATOM 12910 N N . LYS A 1 78 ? -10.446 -1.628 -4.890 1.00 54.21 78 LYS A N 10
ATOM 12911 C CA . LYS A 1 78 ? -11.881 -1.380 -4.855 1.00 34.35 78 LYS A CA 10
ATOM 12912 C C . LYS A 1 78 ? -12.650 -2.630 -5.248 1.00 5.24 78 LYS A C 10
ATOM 12913 O O . LYS A 1 78 ? -13.592 -2.974 -4.539 1.00 5.45 78 LYS A O 10
ATOM 12932 N N . ALA A 1 79 ? -12.235 -3.330 -6.306 1.00 11.23 79 ALA A N 10
ATOM 12933 C CA . ALA A 1 79 ? -12.855 -4.590 -6.690 1.00 73.34 79 ALA A CA 10
ATOM 12934 C C . ALA A 1 79 ? -12.804 -5.604 -5.541 1.00 65.44 79 ALA A C 10
ATOM 12935 O O . ALA A 1 79 ? -13.787 -6.303 -5.307 1.00 74.15 79 ALA A O 10
ATOM 12942 N N . GLN A 1 80 ? -11.696 -5.681 -4.794 1.00 51.03 80 GLN A N 10
ATOM 12943 C CA . GLN A 1 80 ? -11.641 -6.545 -3.622 1.00 51.31 80 GLN A CA 10
ATOM 12944 C C . GLN A 1 80 ? -12.583 -6.093 -2.512 1.00 31.30 80 GLN A C 10
ATOM 12945 O O . GLN A 1 80 ? -13.114 -6.956 -1.834 1.00 61.13 80 GLN A O 10
ATOM 12959 N N . LEU A 1 81 ? -12.804 -4.795 -2.284 1.00 65.42 81 LEU A N 10
ATOM 12960 C CA . LEU A 1 81 ? -13.697 -4.349 -1.219 1.00 21.11 81 LEU A CA 10
ATOM 12961 C C . LEU A 1 81 ? -15.136 -4.730 -1.587 1.00 23.33 81 LEU A C 10
ATOM 12962 O O . LEU A 1 81 ? -15.906 -5.159 -0.731 1.00 54.03 81 LEU A O 10
ATOM 12978 N N . MET A 1 82 ? -15.505 -4.571 -2.857 1.00 72.54 82 MET A N 10
ATOM 12979 C CA . MET A 1 82 ? -16.845 -4.911 -3.315 1.00 61.21 82 MET A CA 10
ATOM 12980 C C . MET A 1 82 ? -17.086 -6.416 -3.128 1.00 53.01 82 MET A C 10
ATOM 12981 O O . MET A 1 82 ? -18.154 -6.826 -2.668 1.00 73.15 82 MET A O 10
ATOM 12995 N N . ASP A 1 83 ? -16.078 -7.217 -3.463 1.00 11.04 83 ASP A N 10
ATOM 12996 C CA . ASP A 1 83 ? -16.089 -8.674 -3.451 1.00 12.33 83 ASP A CA 10
ATOM 12997 C C . ASP A 1 83 ? -15.885 -9.267 -2.055 1.00 22.10 83 ASP A C 10
ATOM 12998 O O . ASP A 1 83 ? -16.255 -10.415 -1.830 1.00 44.04 83 ASP A O 10
ATOM 13007 N N . GLU A 1 84 ? -15.316 -8.524 -1.097 1.00 1.22 84 GLU A N 10
ATOM 13008 C CA . GLU A 1 84 ? -15.038 -9.062 0.240 1.00 12.13 84 GLU A CA 10
ATOM 13009 C C . GLU A 1 84 ? -16.311 -9.474 1.003 1.00 25.24 84 GLU A C 10
ATOM 13010 O O . GLU A 1 84 ? -16.241 -10.279 1.935 1.00 30.51 84 GLU A O 10
ATOM 13022 N N . LEU A 1 85 ? -17.464 -8.958 0.566 1.00 12.22 85 LEU A N 10
ATOM 13023 C CA . LEU A 1 85 ? -18.758 -8.948 1.227 1.00 62.33 85 LEU A CA 10
ATOM 13024 C C . LEU A 1 85 ? -18.640 -8.355 2.625 1.00 13.03 85 LEU A C 10
ATOM 13025 O O . LEU A 1 85 ? -18.779 -7.103 2.684 1.00 14.43 85 LEU A O 10
ATOM 13041 N N . GLY A 1 1 ? -19.029 7.450 1.887 1.00 72.32 1 GLY A N 11
ATOM 13042 C CA . GLY A 1 1 ? -18.537 7.294 0.510 1.00 32.23 1 GLY A CA 11
ATOM 13043 C C . GLY A 1 1 ? -17.731 6.015 0.398 1.00 24.22 1 GLY A C 11
ATOM 13044 O O . GLY A 1 1 ? -17.574 5.292 1.383 1.00 74.00 1 GLY A O 11
ATOM 13048 N N . MET A 1 2 ? -17.195 5.709 -0.785 1.00 43.43 2 MET A N 11
ATOM 13049 C CA . MET A 1 2 ? -16.282 4.582 -0.968 1.00 12.12 2 MET A CA 11
ATOM 13050 C C . MET A 1 2 ? -14.848 4.919 -0.556 1.00 10.41 2 MET A C 11
ATOM 13051 O O . MET A 1 2 ? -14.034 4.004 -0.425 1.00 45.10 2 MET A O 11
ATOM 13065 N N . GLN A 1 3 ? -14.544 6.194 -0.290 1.00 1.22 3 GLN A N 11
ATOM 13066 C CA . GLN A 1 3 ? -13.239 6.719 0.113 1.00 30.01 3 GLN A CA 11
ATOM 13067 C C . GLN A 1 3 ? -12.700 6.126 1.426 1.00 33.01 3 GLN A C 11
ATOM 13068 O O . GLN A 1 3 ? -11.657 6.582 1.861 1.00 25.24 3 GLN A O 11
ATOM 13082 N N . PHE A 1 4 ? -13.362 5.143 2.059 1.00 44.31 4 PHE A N 11
ATOM 13083 C CA . PHE A 1 4 ? -12.948 4.521 3.320 1.00 44.51 4 PHE A CA 11
ATOM 13084 C C . PHE A 1 4 ? -12.875 3.004 3.235 1.00 24.21 4 PHE A C 11
ATOM 13085 O O . PHE A 1 4 ? -11.869 2.400 3.594 1.00 41.54 4 PHE A O 11
ATOM 13102 N N . LYS A 1 5 ? -13.883 2.339 2.680 1.00 3.25 5 LYS A N 11
ATOM 13103 C CA . LYS A 1 5 ? -13.722 0.917 2.369 1.00 3.31 5 LYS A CA 11
ATOM 13104 C C . LYS A 1 5 ? -12.549 0.712 1.409 1.00 25.24 5 LYS A C 11
ATOM 13105 O O . LYS A 1 5 ? -11.833 -0.271 1.540 1.00 50.32 5 LYS A O 11
ATOM 13124 N N . ALA A 1 6 ? -12.279 1.663 0.512 1.00 44.12 6 ALA A N 11
ATOM 13125 C CA . ALA A 1 6 ? -11.125 1.598 -0.367 1.00 24.35 6 ALA A CA 11
ATOM 13126 C C . ALA A 1 6 ? -9.820 1.979 0.333 1.00 14.11 6 ALA A C 11
ATOM 13127 O O . ALA A 1 6 ? -8.780 1.525 -0.127 1.00 41.24 6 ALA A O 11
ATOM 13134 N N . GLU A 1 7 ? -9.849 2.832 1.368 1.00 74.11 7 GLU A N 11
ATOM 13135 C CA . GLU A 1 7 ? -8.665 3.520 1.902 1.00 52.33 7 GLU A CA 11
ATOM 13136 C C . GLU A 1 7 ? -7.643 2.502 2.392 1.00 12.51 7 GLU A C 11
ATOM 13137 O O . GLU A 1 7 ? -6.550 2.372 1.836 1.00 44.53 7 GLU A O 11
ATOM 13149 N N . ALA A 1 8 ? -8.051 1.686 3.356 1.00 4.21 8 ALA A N 11
ATOM 13150 C CA . ALA A 1 8 ? -7.111 0.805 4.015 1.00 34.42 8 ALA A CA 11
ATOM 13151 C C . ALA A 1 8 ? -6.929 -0.468 3.214 1.00 74.24 8 ALA A C 11
ATOM 13152 O O . ALA A 1 8 ? -5.929 -1.148 3.406 1.00 41.42 8 ALA A O 11
ATOM 13159 N N . ARG A 1 9 ? -7.846 -0.804 2.297 1.00 51.24 9 ARG A N 11
ATOM 13160 C CA . ARG A 1 9 ? -7.604 -1.894 1.358 1.00 10.34 9 ARG A CA 11
ATOM 13161 C C . ARG A 1 9 ? -6.495 -1.489 0.400 1.00 52.13 9 ARG A C 11
ATOM 13162 O O . ARG A 1 9 ? -5.615 -2.299 0.140 1.00 44.10 9 ARG A O 11
ATOM 13183 N N . ARG A 1 10 ? -6.524 -0.262 -0.138 1.00 72.43 10 ARG A N 11
ATOM 13184 C CA . ARG A 1 10 ? -5.492 0.280 -1.021 1.00 65.34 10 ARG A CA 11
ATOM 13185 C C . ARG A 1 10 ? -4.165 0.229 -0.263 1.00 4.13 10 ARG A C 11
ATOM 13186 O O . ARG A 1 10 ? -3.235 -0.436 -0.716 1.00 33.14 10 ARG A O 11
ATOM 13207 N N . ASN A 1 11 ? -4.083 0.868 0.905 1.00 71.14 11 ASN A N 11
ATOM 13208 C CA . ASN A 1 11 ? -2.827 0.983 1.649 1.00 31.05 11 ASN A CA 11
ATOM 13209 C C . ASN A 1 11 ? -2.305 -0.397 2.075 1.00 53.10 11 ASN A C 11
ATOM 13210 O O . ASN A 1 11 ? -1.134 -0.711 1.862 1.00 33.42 11 ASN A O 11
ATOM 13221 N N . LYS A 1 12 ? -3.166 -1.276 2.609 1.00 65.34 12 LYS A N 11
ATOM 13222 C CA . LYS A 1 12 ? -2.786 -2.650 2.966 1.00 10.34 12 LYS A CA 11
ATOM 13223 C C . LYS A 1 12 ? -2.239 -3.413 1.759 1.00 63.21 12 LYS A C 11
ATOM 13224 O O . LYS A 1 12 ? -1.147 -3.967 1.864 1.00 14.24 12 LYS A O 11
ATOM 13243 N N . LEU A 1 13 ? -2.950 -3.432 0.622 1.00 33.42 13 LEU A N 11
ATOM 13244 C CA . LEU A 1 13 ? -2.515 -4.143 -0.580 1.00 64.02 13 LEU A CA 11
ATOM 13245 C C . LEU A 1 13 ? -1.098 -3.741 -0.973 1.00 0.52 13 LEU A C 11
ATOM 13246 O O . LEU A 1 13 ? -0.292 -4.615 -1.287 1.00 41.44 13 LEU A O 11
ATOM 13262 N N . MET A 1 14 ? -0.794 -2.437 -0.979 1.00 45.20 14 MET A N 11
ATOM 13263 C CA . MET A 1 14 ? 0.534 -1.954 -1.314 1.00 51.43 14 MET A CA 11
ATOM 13264 C C . MET A 1 14 ? 1.567 -2.573 -0.377 1.00 11.14 14 MET A C 11
ATOM 13265 O O . MET A 1 14 ? 2.604 -3.051 -0.831 1.00 32.25 14 MET A O 11
ATOM 13279 N N . GLY A 1 15 ? 1.261 -2.636 0.920 1.00 4.51 15 GLY A N 11
ATOM 13280 C CA . GLY A 1 15 ? 2.090 -3.305 1.906 1.00 43.14 15 GLY A CA 11
ATOM 13281 C C . GLY A 1 15 ? 2.418 -4.746 1.523 1.00 72.20 15 GLY A C 11
ATOM 13282 O O . GLY A 1 15 ? 3.583 -5.111 1.616 1.00 41.42 15 GLY A O 11
ATOM 13286 N N . LEU A 1 16 ? 1.456 -5.561 1.065 1.00 12.54 16 LEU A N 11
ATOM 13287 C CA . LEU A 1 16 ? 1.735 -6.941 0.672 1.00 3.44 16 LEU A CA 11
ATOM 13288 C C . LEU A 1 16 ? 2.689 -6.989 -0.520 1.00 43.13 16 LEU A C 11
ATOM 13289 O O . LEU A 1 16 ? 3.566 -7.855 -0.563 1.00 4.32 16 LEU A O 11
ATOM 13305 N N . TRP A 1 17 ? 2.526 -6.089 -1.496 1.00 41.12 17 TRP A N 11
ATOM 13306 C CA . TRP A 1 17 ? 3.429 -6.018 -2.640 1.00 55.22 17 TRP A CA 11
ATOM 13307 C C . TRP A 1 17 ? 4.842 -5.672 -2.168 1.00 31.32 17 TRP A C 11
ATOM 13308 O O . TRP A 1 17 ? 5.769 -6.437 -2.436 1.00 0.32 17 TRP A O 11
ATOM 13329 N N . VAL A 1 18 ? 5.004 -4.560 -1.444 1.00 0.02 18 VAL A N 11
ATOM 13330 C CA . VAL A 1 18 ? 6.291 -4.079 -0.942 1.00 40.01 18 VAL A CA 11
ATOM 13331 C C . VAL A 1 18 ? 6.959 -5.161 -0.091 1.00 63.24 18 VAL A C 11
ATOM 13332 O O . VAL A 1 18 ? 8.147 -5.418 -0.268 1.00 14.22 18 VAL A O 11
ATOM 13345 N N . ALA A 1 19 ? 6.202 -5.838 0.775 1.00 44.44 19 ALA A N 11
ATOM 13346 C CA . ALA A 1 19 ? 6.702 -6.923 1.599 1.00 73.42 19 ALA A CA 11
ATOM 13347 C C . ALA A 1 19 ? 7.358 -8.009 0.745 1.00 60.10 19 ALA A C 11
ATOM 13348 O O . ALA A 1 19 ? 8.470 -8.442 1.045 1.00 40.41 19 ALA A O 11
ATOM 13355 N N . GLU A 1 20 ? 6.712 -8.442 -0.337 1.00 44.14 20 GLU A N 11
ATOM 13356 C CA . GLU A 1 20 ? 7.300 -9.432 -1.218 1.00 33.15 20 GLU A CA 11
ATOM 13357 C C . GLU A 1 20 ? 8.525 -8.865 -1.941 1.00 72.11 20 GLU A C 11
ATOM 13358 O O . GLU A 1 20 ? 9.487 -9.607 -2.120 1.00 62.52 20 GLU A O 11
ATOM 13370 N N . VAL A 1 21 ? 8.558 -7.574 -2.289 1.00 52.40 21 VAL A N 11
ATOM 13371 C CA . VAL A 1 21 ? 9.764 -6.950 -2.840 1.00 20.23 21 VAL A CA 11
ATOM 13372 C C . VAL A 1 21 ? 10.914 -7.005 -1.810 1.00 14.12 21 VAL A C 11
ATOM 13373 O O . VAL A 1 21 ? 12.058 -7.243 -2.203 1.00 15.23 21 VAL A O 11
ATOM 13386 N N . LEU A 1 22 ? 10.634 -6.846 -0.507 1.00 53.11 22 LEU A N 11
ATOM 13387 C CA . LEU A 1 22 ? 11.613 -7.004 0.570 1.00 4.35 22 LEU A CA 11
ATOM 13388 C C . LEU A 1 22 ? 12.045 -8.459 0.786 1.00 1.33 22 LEU A C 11
ATOM 13389 O O . LEU A 1 22 ? 13.116 -8.674 1.351 1.00 62.23 22 LEU A O 11
ATOM 13405 N N . GLY A 1 23 ? 11.265 -9.451 0.353 1.00 34.45 23 GLY A N 11
ATOM 13406 C CA . GLY A 1 23 ? 11.510 -10.861 0.659 1.00 44.11 23 GLY A CA 11
ATOM 13407 C C . GLY A 1 23 ? 10.795 -11.310 1.936 1.00 12.13 23 GLY A C 11
ATOM 13408 O O . GLY A 1 23 ? 11.085 -12.381 2.475 1.00 14.01 23 GLY A O 11
ATOM 13412 N N . LYS A 1 24 ? 9.853 -10.518 2.458 1.00 2.43 24 LYS A N 11
ATOM 13413 C CA . LYS A 1 24 ? 8.970 -10.966 3.530 1.00 60.20 24 LYS A CA 11
ATOM 13414 C C . LYS A 1 24 ? 8.062 -12.073 3.005 1.00 61.11 24 LYS A C 11
ATOM 13415 O O . LYS A 1 24 ? 7.846 -12.215 1.790 1.00 14.43 24 LYS A O 11
ATOM 13434 N N . SER A 1 25 ? 7.451 -12.799 3.932 1.00 71.10 25 SER A N 11
ATOM 13435 C CA . SER A 1 25 ? 6.511 -13.876 3.667 1.00 53.31 25 SER A CA 11
ATOM 13436 C C . SER A 1 25 ? 5.260 -13.702 4.519 1.00 73.12 25 SER A C 11
ATOM 13437 O O . SER A 1 25 ? 5.162 -12.716 5.228 1.00 64.21 25 SER A O 11
ATOM 13445 N N . GLY A 1 26 ? 4.298 -14.621 4.466 1.00 24.23 26 GLY A N 11
ATOM 13446 C CA . GLY A 1 26 ? 2.888 -14.367 4.727 1.00 75.32 26 GLY A CA 11
ATOM 13447 C C . GLY A 1 26 ? 2.573 -13.490 5.922 1.00 20.05 26 GLY A C 11
ATOM 13448 O O . GLY A 1 26 ? 2.089 -12.368 5.769 1.00 53.31 26 GLY A O 11
ATOM 13452 N N . ASP A 1 27 ? 2.783 -14.014 7.122 1.00 10.31 27 ASP A N 11
ATOM 13453 C CA . ASP A 1 27 ? 2.355 -13.337 8.341 1.00 10.34 27 ASP A CA 11
ATOM 13454 C C . ASP A 1 27 ? 3.209 -12.090 8.555 1.00 53.22 27 ASP A C 11
ATOM 13455 O O . ASP A 1 27 ? 2.700 -11.058 8.982 1.00 70.11 27 ASP A O 11
ATOM 13464 N N . GLU A 1 28 ? 4.482 -12.163 8.175 1.00 41.34 28 GLU A N 11
ATOM 13465 C CA . GLU A 1 28 ? 5.452 -11.077 8.116 1.00 50.34 28 GLU A CA 11
ATOM 13466 C C . GLU A 1 28 ? 4.926 -9.923 7.255 1.00 12.22 28 GLU A C 11
ATOM 13467 O O . GLU A 1 28 ? 4.938 -8.763 7.661 1.00 61.13 28 GLU A O 11
ATOM 13479 N N . ALA A 1 29 ? 4.457 -10.255 6.059 1.00 43.31 29 ALA A N 11
ATOM 13480 C CA . ALA A 1 29 ? 4.004 -9.356 5.023 1.00 33.22 29 ALA A CA 11
ATOM 13481 C C . ALA A 1 29 ? 2.691 -8.694 5.444 1.00 3.25 29 ALA A C 11
ATOM 13482 O O . ALA A 1 29 ? 2.448 -7.526 5.147 1.00 11.25 29 ALA A O 11
ATOM 13489 N N . ASN A 1 30 ? 1.857 -9.422 6.185 1.00 54.43 30 ASN A N 11
ATOM 13490 C CA . ASN A 1 30 ? 0.579 -8.947 6.697 1.00 63.10 30 ASN A CA 11
ATOM 13491 C C . ASN A 1 30 ? 0.818 -7.987 7.853 1.00 51.22 30 ASN A C 11
ATOM 13492 O O . ASN A 1 30 ? 0.139 -6.960 7.939 1.00 10.55 30 ASN A O 11
ATOM 13503 N N . ALA A 1 31 ? 1.779 -8.295 8.729 1.00 32.41 31 ALA A N 11
ATOM 13504 C CA . ALA A 1 31 ? 2.216 -7.392 9.781 1.00 74.34 31 ALA A CA 11
ATOM 13505 C C . ALA A 1 31 ? 2.773 -6.108 9.162 1.00 71.10 31 ALA A C 11
ATOM 13506 O O . ALA A 1 31 ? 2.412 -5.011 9.602 1.00 41.40 31 ALA A O 11
ATOM 13513 N N . TYR A 1 32 ? 3.592 -6.226 8.109 1.00 25.23 32 TYR A N 11
ATOM 13514 C CA . TYR A 1 32 ? 4.121 -5.050 7.428 1.00 5.52 32 TYR A CA 11
ATOM 13515 C C . TYR A 1 32 ? 2.972 -4.232 6.832 1.00 33.14 32 TYR A C 11
ATOM 13516 O O . TYR A 1 32 ? 2.933 -3.007 6.939 1.00 41.50 32 TYR A O 11
ATOM 13534 N N . ALA A 1 33 ? 1.970 -4.902 6.263 1.00 32.43 33 ALA A N 11
ATOM 13535 C CA . ALA A 1 33 ? 0.790 -4.271 5.696 1.00 23.35 33 ALA A CA 11
ATOM 13536 C C . ALA A 1 33 ? -0.134 -3.609 6.740 1.00 63.03 33 ALA A C 11
ATOM 13537 O O . ALA A 1 33 ? -1.207 -3.127 6.371 1.00 54.50 33 ALA A O 11
ATOM 13544 N N . ALA A 1 34 ? 0.235 -3.568 8.026 1.00 63.32 34 ALA A N 11
ATOM 13545 C CA . ALA A 1 34 ? -0.370 -2.677 9.012 1.00 52.11 34 ALA A CA 11
ATOM 13546 C C . ALA A 1 34 ? 0.497 -1.435 9.261 1.00 25.12 34 ALA A C 11
ATOM 13547 O O . ALA A 1 34 ? -0.036 -0.391 9.627 1.00 21.32 34 ALA A O 11
ATOM 13554 N N . GLU A 1 35 ? 1.809 -1.496 9.018 1.00 61.14 35 GLU A N 11
ATOM 13555 C CA . GLU A 1 35 ? 2.720 -0.360 9.162 1.00 4.45 35 GLU A CA 11
ATOM 13556 C C . GLU A 1 35 ? 2.348 0.721 8.145 1.00 73.31 35 GLU A C 11
ATOM 13557 O O . GLU A 1 35 ? 2.320 1.904 8.474 1.00 4.52 35 GLU A O 11
ATOM 13569 N N . VAL A 1 36 ? 2.032 0.294 6.918 1.00 11.42 36 VAL A N 11
ATOM 13570 C CA . VAL A 1 36 ? 1.633 1.110 5.765 1.00 2.41 36 VAL A CA 11
ATOM 13571 C C . VAL A 1 36 ? 0.223 1.728 5.946 1.00 74.24 36 VAL A C 11
ATOM 13572 O O . VAL A 1 36 ? -0.228 2.528 5.130 1.00 45.52 36 VAL A O 11
ATOM 13585 N N . VAL A 1 37 ? -0.476 1.352 7.014 1.00 5.15 37 VAL A N 11
ATOM 13586 C CA . VAL A 1 37 ? -1.865 1.675 7.365 1.00 51.51 37 VAL A CA 11
ATOM 13587 C C . VAL A 1 37 ? -1.899 2.497 8.673 1.00 52.43 37 VAL A C 11
ATOM 13588 O O . VAL A 1 37 ? -2.950 2.815 9.241 1.00 45.23 37 VAL A O 11
ATOM 13601 N N . LYS A 1 38 ? -0.720 2.688 9.249 1.00 5.55 38 LYS A N 11
ATOM 13602 C CA . LYS A 1 38 ? -0.386 3.560 10.356 1.00 54.41 38 LYS A CA 11
ATOM 13603 C C . LYS A 1 38 ? 0.335 4.844 9.863 1.00 41.13 38 LYS A C 11
ATOM 13604 O O . LYS A 1 38 ? 0.726 5.680 10.684 1.00 22.44 38 LYS A O 11
ATOM 13623 N N . ALA A 1 39 ? 0.557 5.018 8.559 1.00 74.30 39 ALA A N 11
ATOM 13624 C CA . ALA A 1 39 ? 1.454 6.032 8.018 1.00 72.44 39 ALA A CA 11
ATOM 13625 C C . ALA A 1 39 ? 0.826 6.701 6.798 1.00 65.24 39 ALA A C 11
ATOM 13626 O O . ALA A 1 39 ? 1.376 6.665 5.696 1.00 51.32 39 ALA A O 11
ATOM 13633 N N . ASP A 1 40 ? -0.372 7.234 7.000 1.00 43.52 40 ASP A N 11
ATOM 13634 C CA . ASP A 1 40 ? -1.301 7.670 5.967 1.00 71.42 40 ASP A CA 11
ATOM 13635 C C . ASP A 1 40 ? -2.273 8.670 6.596 1.00 32.43 40 ASP A C 11
ATOM 13636 O O . ASP A 1 40 ? -3.479 8.669 6.339 1.00 34.02 40 ASP A O 11
ATOM 13645 N N . PHE A 1 41 ? -1.731 9.498 7.497 1.00 50.42 41 PHE A N 11
ATOM 13646 C CA . PHE A 1 41 ? -2.487 10.347 8.400 1.00 74.22 41 PHE A CA 11
ATOM 13647 C C . PHE A 1 41 ? -2.048 11.806 8.251 1.00 31.03 41 PHE A C 11
ATOM 13648 O O . PHE A 1 41 ? -2.813 12.587 7.697 1.00 2.11 41 PHE A O 11
ATOM 13665 N N . GLU A 1 42 ? -0.872 12.200 8.764 1.00 72.44 42 GLU A N 11
ATOM 13666 C CA . GLU A 1 42 ? -0.463 13.612 8.850 1.00 23.04 42 GLU A CA 11
ATOM 13667 C C . GLU A 1 42 ? -0.098 14.244 7.500 1.00 24.45 42 GLU A C 11
ATOM 13668 O O . GLU A 1 42 ? 0.104 15.454 7.419 1.00 65.10 42 GLU A O 11
ATOM 13680 N N . GLU A 1 43 ? 0.035 13.436 6.455 1.00 2.24 43 GLU A N 11
ATOM 13681 C CA . GLU A 1 43 ? 0.317 13.864 5.093 1.00 54.14 43 GLU A CA 11
ATOM 13682 C C . GLU A 1 43 ? -0.863 14.644 4.482 1.00 24.34 43 GLU A C 11
ATOM 13683 O O . GLU A 1 43 ? -1.886 14.886 5.135 1.00 33.41 43 GLU A O 11
ATOM 13695 N N . ALA A 1 44 ? -0.707 15.069 3.225 1.00 53.41 44 ALA A N 11
ATOM 13696 C CA . ALA A 1 44 ? -1.672 15.885 2.501 1.00 63.12 44 ALA A CA 11
ATOM 13697 C C . ALA A 1 44 ? -1.946 15.379 1.084 1.00 24.21 44 ALA A C 11
ATOM 13698 O O . ALA A 1 44 ? -2.488 16.121 0.264 1.00 23.03 44 ALA A O 11
ATOM 13705 N N . GLY A 1 45 ? -1.613 14.125 0.792 1.00 30.23 45 GLY A N 11
ATOM 13706 C CA . GLY A 1 45 ? -1.847 13.524 -0.519 1.00 64.23 45 GLY A CA 11
ATOM 13707 C C . GLY A 1 45 ? -0.922 12.354 -0.824 1.00 11.21 45 GLY A C 11
ATOM 13708 O O . GLY A 1 45 ? -0.150 12.439 -1.779 1.00 12.14 45 GLY A O 11
ATOM 13712 N N . HIS A 1 46 ? -1.030 11.282 -0.033 1.00 4.31 46 HIS A N 11
ATOM 13713 C CA . HIS A 1 46 ? -0.400 9.979 -0.246 1.00 13.41 46 HIS A CA 11
ATOM 13714 C C . HIS A 1 46 ? 1.063 10.110 -0.671 1.00 13.31 46 HIS A C 11
ATOM 13715 O O . HIS A 1 46 ? 1.433 9.825 -1.812 1.00 61.31 46 HIS A O 11
ATOM 13729 N N . GLU A 1 47 ? 1.892 10.584 0.252 1.00 63.44 47 GLU A N 11
ATOM 13730 C CA . GLU A 1 47 ? 3.244 11.056 0.011 1.00 32.52 47 GLU A CA 11
ATOM 13731 C C . GLU A 1 47 ? 4.176 10.522 1.088 1.00 13.22 47 GLU A C 11
ATOM 13732 O O . GLU A 1 47 ? 5.254 10.025 0.774 1.00 30.21 47 GLU A O 11
ATOM 13744 N N . ASP A 1 48 ? 3.757 10.588 2.353 1.00 1.35 48 ASP A N 11
ATOM 13745 C CA . ASP A 1 48 ? 4.465 9.928 3.442 1.00 62.22 48 ASP A CA 11
ATOM 13746 C C . ASP A 1 48 ? 4.337 8.424 3.275 1.00 65.42 48 ASP A C 11
ATOM 13747 O O . ASP A 1 48 ? 5.304 7.701 3.489 1.00 1.13 48 ASP A O 11
ATOM 13756 N N . VAL A 1 49 ? 3.192 7.972 2.756 1.00 5.25 49 VAL A N 11
ATOM 13757 C CA . VAL A 1 49 ? 2.993 6.614 2.278 1.00 44.53 49 VAL A CA 11
ATOM 13758 C C . VAL A 1 49 ? 4.079 6.238 1.260 1.00 70.42 49 VAL A C 11
ATOM 13759 O O . VAL A 1 49 ? 4.577 5.112 1.303 1.00 2.15 49 VAL A O 11
ATOM 13772 N N . MET A 1 50 ? 4.438 7.136 0.330 1.00 50.01 50 MET A N 11
ATOM 13773 C CA . MET A 1 50 ? 5.505 6.865 -0.627 1.00 70.54 50 MET A CA 11
ATOM 13774 C C . MET A 1 50 ? 6.836 6.819 0.110 1.00 12.44 50 MET A C 11
ATOM 13775 O O . MET A 1 50 ? 7.534 5.814 0.007 1.00 34.21 50 MET A O 11
ATOM 13789 N N . ARG A 1 51 ? 7.198 7.859 0.870 1.00 45.03 51 ARG A N 11
ATOM 13790 C CA . ARG A 1 51 ? 8.469 7.912 1.549 1.00 23.41 51 ARG A CA 11
ATOM 13791 C C . ARG A 1 51 ? 8.688 6.714 2.465 1.00 1.21 51 ARG A C 11
ATOM 13792 O O . ARG A 1 51 ? 9.811 6.216 2.532 1.00 4.13 51 ARG A O 11
ATOM 13813 N N . LYS A 1 52 ? 7.631 6.224 3.113 1.00 32.54 52 LYS A N 11
ATOM 13814 C CA . LYS A 1 52 ? 7.684 5.025 3.923 1.00 2.34 52 LYS A CA 11
ATOM 13815 C C . LYS A 1 52 ? 8.207 3.863 3.092 1.00 54.40 52 LYS A C 11
ATOM 13816 O O . LYS A 1 52 ? 9.225 3.271 3.444 1.00 33.54 52 LYS A O 11
ATOM 13835 N N . VAL A 1 53 ? 7.500 3.503 2.018 1.00 2.13 53 VAL A N 11
ATOM 13836 C CA . VAL A 1 53 ? 7.828 2.310 1.265 1.00 51.41 53 VAL A CA 11
ATOM 13837 C C . VAL A 1 53 ? 9.159 2.494 0.555 1.00 61.44 53 VAL A C 11
ATOM 13838 O O . VAL A 1 53 ? 9.910 1.535 0.464 1.00 70.33 53 VAL A O 11
ATOM 13851 N N . LEU A 1 54 ? 9.467 3.693 0.055 1.00 70.22 54 LEU A N 11
ATOM 13852 C CA . LEU A 1 54 ? 10.705 3.940 -0.661 1.00 13.45 54 LEU A CA 11
ATOM 13853 C C . LEU A 1 54 ? 11.895 3.817 0.294 1.00 5.33 54 LEU A C 11
ATOM 13854 O O . LEU A 1 54 ? 12.895 3.195 -0.059 1.00 43.10 54 LEU A O 11
ATOM 13870 N N . GLY A 1 55 ? 11.780 4.351 1.516 1.00 63.13 55 GLY A N 11
ATOM 13871 C CA . GLY A 1 55 ? 12.788 4.193 2.553 1.00 45.10 55 GLY A CA 11
ATOM 13872 C C . GLY A 1 55 ? 12.934 2.724 2.938 1.00 3.22 55 GLY A C 11
ATOM 13873 O O . GLY A 1 55 ? 14.051 2.208 2.993 1.00 43.34 55 GLY A O 11
ATOM 13877 N N . ASP A 1 56 ? 11.818 2.037 3.192 1.00 65.52 56 ASP A N 11
ATOM 13878 C CA . ASP A 1 56 ? 11.811 0.627 3.583 1.00 43.13 56 ASP A CA 11
ATOM 13879 C C . ASP A 1 56 ? 12.399 -0.252 2.471 1.00 72.51 56 ASP A C 11
ATOM 13880 O O . ASP A 1 56 ? 13.035 -1.266 2.764 1.00 72.14 56 ASP A O 11
ATOM 13889 N N . LEU A 1 57 ? 12.216 0.125 1.199 1.00 72.31 57 LEU A N 11
ATOM 13890 C CA . LEU A 1 57 ? 12.786 -0.547 0.030 1.00 24.32 57 LEU A CA 11
ATOM 13891 C C . LEU A 1 57 ? 14.300 -0.370 -0.068 1.00 12.43 57 LEU A C 11
ATOM 13892 O O . LEU A 1 57 ? 14.925 -1.126 -0.800 1.00 3.31 57 LEU A O 11
ATOM 13908 N N . ASP A 1 58 ? 14.898 0.616 0.605 1.00 52.03 58 ASP A N 11
ATOM 13909 C CA . ASP A 1 58 ? 16.346 0.893 0.683 1.00 61.31 58 ASP A CA 11
ATOM 13910 C C . ASP A 1 58 ? 16.963 1.343 -0.652 1.00 62.32 58 ASP A C 11
ATOM 13911 O O . ASP A 1 58 ? 18.096 1.821 -0.697 1.00 14.13 58 ASP A O 11
ATOM 13920 N N . GLY A 1 59 ? 16.184 1.321 -1.732 1.00 13.02 59 GLY A N 11
ATOM 13921 C CA . GLY A 1 59 ? 16.634 1.440 -3.116 1.00 53.33 59 GLY A CA 11
ATOM 13922 C C . GLY A 1 59 ? 16.366 0.184 -3.959 1.00 1.14 59 GLY A C 11
ATOM 13923 O O . GLY A 1 59 ? 16.994 0.020 -5.009 1.00 12.35 59 GLY A O 11
ATOM 13927 N N . LYS A 1 60 ? 15.495 -0.733 -3.518 1.00 24.45 60 LYS A N 11
ATOM 13928 C CA . LYS A 1 60 ? 15.191 -1.965 -4.235 1.00 54.43 60 LYS A CA 11
ATOM 13929 C C . LYS A 1 60 ? 14.487 -1.737 -5.570 1.00 60.44 60 LYS A C 11
ATOM 13930 O O . LYS A 1 60 ? 14.754 -2.508 -6.495 1.00 23.13 60 LYS A O 11
ATOM 13949 N N . ARG A 1 61 ? 13.533 -0.803 -5.676 1.00 22.41 61 ARG A N 11
ATOM 13950 C CA . ARG A 1 61 ? 12.726 -0.641 -6.892 1.00 44.32 61 ARG A CA 11
ATOM 13951 C C . ARG A 1 61 ? 12.489 0.828 -7.207 1.00 34.32 61 ARG A C 11
ATOM 13952 O O . ARG A 1 61 ? 12.216 1.598 -6.284 1.00 2.25 61 ARG A O 11
ATOM 13973 N N . PRO A 1 62 ? 12.457 1.200 -8.497 1.00 21.13 62 PRO A N 11
ATOM 13974 C CA . PRO A 1 62 ? 12.386 2.592 -8.898 1.00 60.10 62 PRO A CA 11
ATOM 13975 C C . PRO A 1 62 ? 11.078 3.211 -8.444 1.00 4.32 62 PRO A C 11
ATOM 13976 O O . PRO A 1 62 ? 10.024 2.576 -8.523 1.00 34.15 62 PRO A O 11
ATOM 13987 N N . GLU A 1 63 ? 11.141 4.475 -8.024 1.00 55.14 63 GLU A N 11
ATOM 13988 C CA . GLU A 1 63 ? 9.975 5.194 -7.536 1.00 73.41 63 GLU A CA 11
ATOM 13989 C C . GLU A 1 63 ? 8.879 5.237 -8.604 1.00 64.50 63 GLU A C 11
ATOM 13990 O O . GLU A 1 63 ? 7.705 5.182 -8.253 1.00 4.42 63 GLU A O 11
ATOM 14002 N N . ALA A 1 64 ? 9.236 5.236 -9.895 1.00 35.25 64 ALA A N 11
ATOM 14003 C CA . ALA A 1 64 ? 8.270 5.105 -10.983 1.00 62.32 64 ALA A CA 11
ATOM 14004 C C . ALA A 1 64 ? 7.414 3.841 -10.845 1.00 24.12 64 ALA A C 11
ATOM 14005 O O . ALA A 1 64 ? 6.188 3.972 -10.842 1.00 41.01 64 ALA A O 11
ATOM 14012 N N . GLU A 1 65 ? 8.028 2.653 -10.737 1.00 31.45 65 GLU A N 11
ATOM 14013 C CA . GLU A 1 65 ? 7.321 1.392 -10.541 1.00 1.04 65 GLU A CA 11
ATOM 14014 C C . GLU A 1 65 ? 6.497 1.466 -9.256 1.00 12.14 65 GLU A C 11
ATOM 14015 O O . GLU A 1 65 ? 5.299 1.194 -9.267 1.00 24.34 65 GLU A O 11
ATOM 14027 N N . VAL A 1 66 ? 7.134 1.844 -8.147 1.00 63.22 66 VAL A N 11
ATOM 14028 C CA . VAL A 1 66 ? 6.546 1.808 -6.815 1.00 74.31 66 VAL A CA 11
ATOM 14029 C C . VAL A 1 66 ? 5.301 2.702 -6.763 1.00 43.24 66 VAL A C 11
ATOM 14030 O O . VAL A 1 66 ? 4.223 2.246 -6.375 1.00 72.31 66 VAL A O 11
ATOM 14043 N N . ARG A 1 67 ? 5.413 3.972 -7.163 1.00 75.23 67 ARG A N 11
ATOM 14044 C CA . ARG A 1 67 ? 4.277 4.884 -7.099 1.00 53.43 67 ARG A CA 11
ATOM 14045 C C . ARG A 1 67 ? 3.194 4.459 -8.094 1.00 43.02 67 ARG A C 11
ATOM 14046 O O . ARG A 1 67 ? 2.021 4.503 -7.732 1.00 23.11 67 ARG A O 11
ATOM 14067 N N . ALA A 1 68 ? 3.546 3.968 -9.292 1.00 64.12 68 ALA A N 11
ATOM 14068 C CA . ALA A 1 68 ? 2.550 3.469 -10.238 1.00 54.14 68 ALA A CA 11
ATOM 14069 C C . ALA A 1 68 ? 1.805 2.254 -9.682 1.00 22.11 68 ALA A C 11
ATOM 14070 O O . ALA A 1 68 ? 0.605 2.118 -9.929 1.00 23.23 68 ALA A O 11
ATOM 14077 N N . LYS A 1 69 ? 2.479 1.380 -8.926 1.00 31.43 69 LYS A N 11
ATOM 14078 C CA . LYS A 1 69 ? 1.844 0.244 -8.263 1.00 40.22 69 LYS A CA 11
ATOM 14079 C C . LYS A 1 69 ? 0.693 0.755 -7.402 1.00 20.54 69 LYS A C 11
ATOM 14080 O O . LYS A 1 69 ? -0.429 0.254 -7.503 1.00 32.33 69 LYS A O 11
ATOM 14099 N N . TYR A 1 70 ? 0.981 1.751 -6.564 1.00 43.14 70 TYR A N 11
ATOM 14100 C CA . TYR A 1 70 ? 0.042 2.350 -5.634 1.00 15.25 70 TYR A CA 11
ATOM 14101 C C . TYR A 1 70 ? -1.102 3.063 -6.362 1.00 21.13 70 TYR A C 11
ATOM 14102 O O . TYR A 1 70 ? -2.269 2.817 -6.056 1.00 34.25 70 TYR A O 11
ATOM 14120 N N . GLU A 1 71 ? -0.785 3.899 -7.355 1.00 73.51 71 GLU A N 11
ATOM 14121 C CA . GLU A 1 71 ? -1.753 4.596 -8.201 1.00 0.32 71 GLU A CA 11
ATOM 14122 C C . GLU A 1 71 ? -2.780 3.596 -8.739 1.00 13.22 71 GLU A C 11
ATOM 14123 O O . GLU A 1 71 ? -3.983 3.729 -8.478 1.00 35.33 71 GLU A O 11
ATOM 14135 N N . GLY A 1 72 ? -2.302 2.562 -9.438 1.00 54.02 72 GLY A N 11
ATOM 14136 C CA . GLY A 1 72 ? -3.109 1.535 -10.083 1.00 32.22 72 GLY A CA 11
ATOM 14137 C C . GLY A 1 72 ? -3.967 0.735 -9.101 1.00 61.21 72 GLY A C 11
ATOM 14138 O O . GLY A 1 72 ? -4.978 0.141 -9.494 1.00 0.05 72 GLY A O 11
ATOM 14142 N N . LEU A 1 73 ? -3.606 0.742 -7.816 1.00 15.24 73 LEU A N 11
ATOM 14143 C CA . LEU A 1 73 ? -4.242 -0.064 -6.788 1.00 40.24 73 LEU A CA 11
ATOM 14144 C C . LEU A 1 73 ? -5.626 0.417 -6.401 1.00 41.31 73 LEU A C 11
ATOM 14145 O O . LEU A 1 73 ? -6.349 -0.360 -5.786 1.00 23.24 73 LEU A O 11
ATOM 14161 N N . MET A 1 74 ? -6.015 1.655 -6.725 1.00 73.41 74 MET A N 11
ATOM 14162 C CA . MET A 1 74 ? -7.340 2.150 -6.365 1.00 12.44 74 MET A CA 11
ATOM 14163 C C . MET A 1 74 ? -8.423 1.228 -6.938 1.00 22.13 74 MET A C 11
ATOM 14164 O O . MET A 1 74 ? -9.324 0.807 -6.208 1.00 14.53 74 MET A O 11
ATOM 14178 N N . ALA A 1 75 ? -8.311 0.889 -8.225 1.00 0.31 75 ALA A N 11
ATOM 14179 C CA . ALA A 1 75 ? -9.283 0.039 -8.889 1.00 61.20 75 ALA A CA 11
ATOM 14180 C C . ALA A 1 75 ? -9.221 -1.393 -8.343 1.00 40.13 75 ALA A C 11
ATOM 14181 O O . ALA A 1 75 ? -10.270 -2.000 -8.125 1.00 12.53 75 ALA A O 11
ATOM 14188 N N . VAL A 1 76 ? -8.017 -1.929 -8.109 1.00 73.50 76 VAL A N 11
ATOM 14189 C CA . VAL A 1 76 ? -7.833 -3.258 -7.523 1.00 3.55 76 VAL A CA 11
ATOM 14190 C C . VAL A 1 76 ? -8.527 -3.301 -6.166 1.00 21.42 76 VAL A C 11
ATOM 14191 O O . VAL A 1 76 ? -9.337 -4.191 -5.922 1.00 41.34 76 VAL A O 11
ATOM 14204 N N . ALA A 1 77 ? -8.222 -2.333 -5.297 1.00 73.43 77 ALA A N 11
ATOM 14205 C CA . ALA A 1 77 ? -8.682 -2.286 -3.926 1.00 54.22 77 ALA A CA 11
ATOM 14206 C C . ALA A 1 77 ? -10.209 -2.406 -3.897 1.00 32.23 77 ALA A C 11
ATOM 14207 O O . ALA A 1 77 ? -10.770 -3.187 -3.135 1.00 14.54 77 ALA A O 11
ATOM 14214 N N . LYS A 1 78 ? -10.878 -1.624 -4.750 1.00 3.41 78 LYS A N 11
ATOM 14215 C CA . LYS A 1 78 ? -12.323 -1.636 -4.915 1.00 35.11 78 LYS A CA 11
ATOM 14216 C C . LYS A 1 78 ? -12.827 -2.981 -5.408 1.00 13.44 78 LYS A C 11
ATOM 14217 O O . LYS A 1 78 ? -13.770 -3.488 -4.792 1.00 41.52 78 LYS A O 11
ATOM 14236 N N . ALA A 1 79 ? -12.241 -3.526 -6.478 1.00 72.32 79 ALA A N 11
ATOM 14237 C CA . ALA A 1 79 ? -12.649 -4.816 -7.017 1.00 63.24 79 ALA A CA 11
ATOM 14238 C C . ALA A 1 79 ? -12.645 -5.858 -5.905 1.00 32.15 79 ALA A C 11
ATOM 14239 O O . ALA A 1 79 ? -13.663 -6.512 -5.699 1.00 32.15 79 ALA A O 11
ATOM 14246 N N . GLN A 1 80 ? -11.545 -5.948 -5.146 1.00 13.53 80 GLN A N 11
ATOM 14247 C CA . GLN A 1 80 ? -11.417 -6.941 -4.089 1.00 23.03 80 GLN A CA 11
ATOM 14248 C C . GLN A 1 80 ? -12.551 -6.854 -3.080 1.00 15.12 80 GLN A C 11
ATOM 14249 O O . G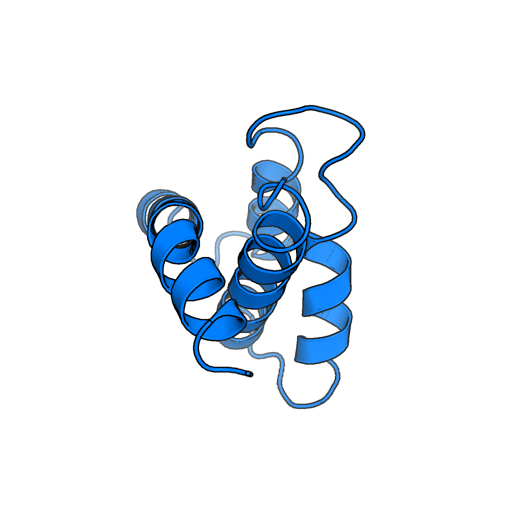LN A 1 80 ? -13.022 -7.867 -2.590 1.00 73.30 80 GLN A O 11
ATOM 14263 N N . LEU A 1 81 ? -12.981 -5.653 -2.707 1.00 74.22 81 LEU A N 11
ATOM 14264 C CA . LEU A 1 81 ? -13.933 -5.510 -1.614 1.00 64.21 81 LEU A CA 11
ATOM 14265 C C . LEU A 1 81 ? -15.306 -5.998 -2.040 1.00 14.24 81 LEU A C 11
ATOM 14266 O O . LEU A 1 81 ? -16.051 -6.526 -1.213 1.00 41.52 81 LEU A O 11
ATOM 14282 N N . MET A 1 82 ? -15.666 -5.761 -3.298 1.00 74.31 82 MET A N 11
ATOM 14283 C CA . MET A 1 82 ? -16.919 -6.241 -3.870 1.00 14.12 82 MET A CA 11
ATOM 14284 C C . MET A 1 82 ? -16.833 -7.739 -4.159 1.00 3.35 82 MET A C 11
ATOM 14285 O O . MET A 1 82 ? -17.832 -8.438 -4.037 1.00 35.33 82 MET A O 11
ATOM 14299 N N . ASP A 1 83 ? -15.642 -8.232 -4.488 1.00 33.24 83 ASP A N 11
ATOM 14300 C CA . ASP A 1 83 ? -15.336 -9.639 -4.679 1.00 20.14 83 ASP A CA 11
ATOM 14301 C C . ASP A 1 83 ? -15.428 -10.392 -3.344 1.00 13.11 83 ASP A C 11
ATOM 14302 O O . ASP A 1 83 ? -15.919 -11.517 -3.309 1.00 2.31 83 ASP A O 11
ATOM 14311 N N . GLU A 1 84 ? -15.020 -9.777 -2.232 1.00 64.03 84 GLU A N 11
ATOM 14312 C CA . GLU A 1 84 ? -15.125 -10.320 -0.878 1.00 24.15 84 GLU A CA 11
ATOM 14313 C C . GLU A 1 84 ? -16.507 -10.100 -0.236 1.00 55.21 84 GLU A C 11
ATOM 14314 O O . GLU A 1 84 ? -16.691 -10.446 0.935 1.00 51.33 84 GLU A O 11
ATOM 14326 N N . LEU A 1 85 ? -17.449 -9.430 -0.904 1.00 32.34 85 LEU A N 11
ATOM 14327 C CA . LEU A 1 85 ? -18.763 -9.148 -0.329 1.00 44.34 85 LEU A CA 11
ATOM 14328 C C . LEU A 1 85 ? -19.555 -10.435 -0.202 1.00 64.13 85 LEU A C 11
ATOM 14329 O O . LEU A 1 85 ? -19.605 -11.197 -1.195 1.00 33.12 85 LEU A O 11
ATOM 14345 N N . GLY A 1 1 ? -18.311 7.349 3.821 1.00 22.34 1 GLY A N 12
ATOM 14346 C CA . GLY A 1 1 ? -19.120 6.582 2.852 1.00 61.33 1 GLY A CA 12
ATOM 14347 C C . GLY A 1 1 ? -18.213 5.844 1.886 1.00 35.34 1 GLY A C 12
ATOM 14348 O O . GLY A 1 1 ? -17.557 4.887 2.299 1.00 24.20 1 GLY A O 12
ATOM 14352 N N . MET A 1 2 ? -18.138 6.258 0.615 1.00 44.42 2 MET A N 12
ATOM 14353 C CA . MET A 1 2 ? -16.979 5.915 -0.216 1.00 3.33 2 MET A CA 12
ATOM 14354 C C . MET A 1 2 ? -15.777 6.773 0.243 1.00 32.43 2 MET A C 12
ATOM 14355 O O . MET A 1 2 ? -15.822 7.382 1.313 1.00 35.33 2 MET A O 12
ATOM 14369 N N . GLN A 1 3 ? -14.677 6.795 -0.519 1.00 13.00 3 GLN A N 12
ATOM 14370 C CA . GLN A 1 3 ? -13.332 7.189 -0.105 1.00 51.42 3 GLN A CA 12
ATOM 14371 C C . GLN A 1 3 ? -12.880 6.504 1.198 1.00 4.41 3 GLN A C 12
ATOM 14372 O O . GLN A 1 3 ? -12.009 7.039 1.883 1.00 41.22 3 GLN A O 12
ATOM 14386 N N . PHE A 1 4 ? -13.454 5.345 1.555 1.00 71.31 4 PHE A N 12
ATOM 14387 C CA . PHE A 1 4 ? -13.331 4.765 2.896 1.00 1.11 4 PHE A CA 12
ATOM 14388 C C . PHE A 1 4 ? -13.340 3.245 2.894 1.00 41.02 4 PHE A C 12
ATOM 14389 O O . PHE A 1 4 ? -12.523 2.607 3.545 1.00 72.51 4 PHE A O 12
ATOM 14406 N N . LYS A 1 5 ? -14.240 2.614 2.151 1.00 64.14 5 LYS A N 12
ATOM 14407 C CA . LYS A 1 5 ? -14.108 1.176 1.930 1.00 33.52 5 LYS A CA 12
ATOM 14408 C C . LYS A 1 5 ? -12.852 0.903 1.112 1.00 44.05 5 LYS A C 12
ATOM 14409 O O . LYS A 1 5 ? -12.070 0.017 1.447 1.00 34.10 5 LYS A O 12
ATOM 14428 N N . ALA A 1 6 ? -12.619 1.703 0.071 1.00 33.50 6 ALA A N 12
ATOM 14429 C CA . ALA A 1 6 ? -11.446 1.569 -0.771 1.00 4.31 6 ALA A CA 12
ATOM 14430 C C . ALA A 1 6 ? -10.180 1.911 0.012 1.00 73.54 6 ALA A C 12
ATOM 14431 O O . ALA A 1 6 ? -9.173 1.246 -0.195 1.00 12.34 6 ALA A O 12
ATOM 14438 N N . GLU A 1 7 ? -10.230 2.931 0.879 1.00 3.32 7 GLU A N 12
ATOM 14439 C CA . GLU A 1 7 ? -9.055 3.578 1.471 1.00 55.23 7 GLU A CA 12
ATOM 14440 C C . GLU A 1 7 ? -8.108 2.550 2.091 1.00 1.22 7 GLU A C 12
ATOM 14441 O O . GLU A 1 7 ? -6.964 2.398 1.658 1.00 34.53 7 GLU A O 12
ATOM 14453 N N . ALA A 1 8 ? -8.632 1.753 3.020 1.00 74.14 8 ALA A N 12
ATOM 14454 C CA . ALA A 1 8 ? -7.799 0.808 3.751 1.00 55.22 8 ALA A CA 12
ATOM 14455 C C . ALA A 1 8 ? -7.379 -0.351 2.851 1.00 32.52 8 ALA A C 12
ATOM 14456 O O . ALA A 1 8 ? -6.236 -0.794 2.933 1.00 72.15 8 ALA A O 12
ATOM 14463 N N . ARG A 1 9 ? -8.273 -0.865 1.993 1.00 1.34 9 ARG A N 12
ATOM 14464 C CA . ARG A 1 9 ? -7.942 -2.001 1.128 1.00 60.14 9 ARG A CA 12
ATOM 14465 C C . ARG A 1 9 ? -6.847 -1.618 0.133 1.00 22.53 9 ARG A C 12
ATOM 14466 O O . ARG A 1 9 ? -5.966 -2.426 -0.149 1.00 11.03 9 ARG A O 12
ATOM 14487 N N . ARG A 1 10 ? -6.880 -0.389 -0.379 1.00 43.03 10 ARG A N 12
ATOM 14488 C CA . ARG A 1 10 ? -5.882 0.201 -1.264 1.00 22.20 10 ARG A CA 12
ATOM 14489 C C . ARG A 1 10 ? -4.526 0.179 -0.567 1.00 20.34 10 ARG A C 12
ATOM 14490 O O . ARG A 1 10 ? -3.600 -0.450 -1.074 1.00 23.43 10 ARG A O 12
ATOM 14511 N N . ASN A 1 11 ? -4.408 0.793 0.606 1.00 42.41 11 ASN A N 12
ATOM 14512 C CA . ASN A 1 11 ? -3.116 0.879 1.285 1.00 71.43 11 ASN A CA 12
ATOM 14513 C C . ASN A 1 11 ? -2.626 -0.491 1.765 1.00 23.14 11 ASN A C 12
ATOM 14514 O O . ASN A 1 11 ? -1.444 -0.811 1.633 1.00 13.03 11 ASN A O 12
ATOM 14525 N N . LYS A 1 12 ? -3.526 -1.344 2.272 1.00 32.21 12 LYS A N 12
ATOM 14526 C CA . LYS A 1 12 ? -3.202 -2.714 2.689 1.00 60.23 12 LYS A CA 12
ATOM 14527 C C . LYS A 1 12 ? -2.588 -3.499 1.530 1.00 61.13 12 LYS A C 12
ATOM 14528 O O . LYS A 1 12 ? -1.553 -4.138 1.710 1.00 42.05 12 LYS A O 12
ATOM 14547 N N . LEU A 1 13 ? -3.195 -3.412 0.341 1.00 41.15 13 LEU A N 12
ATOM 14548 C CA . LEU A 1 13 ? -2.680 -4.047 -0.865 1.00 42.12 13 LEU A CA 12
ATOM 14549 C C . LEU A 1 13 ? -1.242 -3.621 -1.139 1.00 24.12 13 LEU A C 12
ATOM 14550 O O . LEU A 1 13 ? -0.409 -4.493 -1.384 1.00 61.53 13 LEU A O 12
ATOM 14566 N N . MET A 1 14 ? -0.933 -2.314 -1.117 1.00 74.42 14 MET A N 12
ATOM 14567 C CA . MET A 1 14 ? 0.425 -1.863 -1.354 1.00 52.01 14 MET A CA 12
ATOM 14568 C C . MET A 1 14 ? 1.381 -2.533 -0.373 1.00 21.42 14 MET A C 12
ATOM 14569 O O . MET A 1 14 ? 2.360 -3.137 -0.804 1.00 30.15 14 MET A O 12
ATOM 14583 N N . GLY A 1 15 ? 1.096 -2.478 0.932 1.00 30.44 15 GLY A N 12
ATOM 14584 C CA . GLY A 1 15 ? 1.997 -3.023 1.941 1.00 70.43 15 GLY A CA 12
ATOM 14585 C C . GLY A 1 15 ? 2.343 -4.495 1.705 1.00 53.00 15 GLY A C 12
ATOM 14586 O O . GLY A 1 15 ? 3.502 -4.864 1.881 1.00 62.21 15 GLY A O 12
ATOM 14590 N N . LEU A 1 16 ? 1.383 -5.319 1.267 1.00 1.15 16 LEU A N 12
ATOM 14591 C CA . LEU A 1 16 ? 1.640 -6.712 0.913 1.00 54.44 16 LEU A CA 12
ATOM 14592 C C . LEU A 1 16 ? 2.654 -6.802 -0.221 1.00 21.15 16 LEU A C 12
ATOM 14593 O O . LEU A 1 16 ? 3.646 -7.517 -0.096 1.00 70.40 16 LEU A O 12
ATOM 14609 N N . TRP A 1 17 ? 2.423 -6.084 -1.320 1.00 62.13 17 TRP A N 12
ATOM 14610 C CA . TRP A 1 17 ? 3.329 -6.098 -2.461 1.00 10.14 17 TRP A CA 12
ATOM 14611 C C . TRP A 1 17 ? 4.747 -5.684 -2.044 1.00 70.11 17 TRP A C 12
ATOM 14612 O O . TRP A 1 17 ? 5.715 -6.348 -2.405 1.00 50.20 17 TRP A O 12
ATOM 14633 N N . VAL A 1 18 ? 4.887 -4.625 -1.245 1.00 14.15 18 VAL A N 12
ATOM 14634 C CA . VAL A 1 18 ? 6.191 -4.173 -0.762 1.00 71.10 18 VAL A CA 12
ATOM 14635 C C . VAL A 1 18 ? 6.855 -5.304 0.037 1.00 22.35 18 VAL A C 12
ATOM 14636 O O . VAL A 1 18 ? 8.008 -5.636 -0.213 1.00 4.53 18 VAL A O 12
ATOM 14649 N N . ALA A 1 19 ? 6.138 -5.904 0.993 1.00 71.02 19 ALA A N 12
ATOM 14650 C CA . ALA A 1 19 ? 6.600 -7.048 1.776 1.00 74.04 19 ALA A CA 12
ATOM 14651 C C . ALA A 1 19 ? 7.112 -8.193 0.899 1.00 62.12 19 ALA A C 12
ATOM 14652 O O . ALA A 1 19 ? 8.200 -8.717 1.142 1.00 51.53 19 ALA A O 12
ATOM 14659 N N . GLU A 1 20 ? 6.358 -8.545 -0.135 1.00 34.45 20 GLU A N 12
ATOM 14660 C CA . GLU A 1 20 ? 6.707 -9.568 -1.111 1.00 1.52 20 GLU A CA 12
ATOM 14661 C C . GLU A 1 20 ? 8.001 -9.221 -1.851 1.00 2.32 20 GLU A C 12
ATOM 14662 O O . GLU A 1 20 ? 8.848 -10.100 -2.004 1.00 73.21 20 GLU A O 12
ATOM 14674 N N . VAL A 1 21 ? 8.180 -7.957 -2.248 1.00 45.40 21 VAL A N 12
ATOM 14675 C CA . VAL A 1 21 ? 9.402 -7.438 -2.861 1.00 43.11 21 VAL A CA 12
ATOM 14676 C C . VAL A 1 21 ? 10.575 -7.442 -1.867 1.00 41.41 21 VAL A C 12
ATOM 14677 O O . VAL A 1 21 ? 11.721 -7.601 -2.299 1.00 12.52 21 VAL A O 12
ATOM 14690 N N . LEU A 1 22 ? 10.342 -7.245 -0.562 1.00 2.13 22 LEU A N 12
ATOM 14691 C CA . LEU A 1 22 ? 11.398 -7.341 0.436 1.00 42.44 22 LEU A CA 12
ATOM 14692 C C . LEU A 1 22 ? 11.800 -8.790 0.710 1.00 65.43 22 LEU A C 12
ATOM 14693 O O . LEU A 1 22 ? 12.923 -8.988 1.174 1.00 72.44 22 LEU A O 12
ATOM 14709 N N . GLY A 1 23 ? 10.957 -9.788 0.411 1.00 30.45 23 GLY A N 12
ATOM 14710 C CA . GLY A 1 23 ? 11.222 -11.176 0.798 1.00 31.45 23 GLY A CA 12
ATOM 14711 C C . GLY A 1 23 ? 10.679 -11.491 2.197 1.00 21.01 23 GLY A C 12
ATOM 14712 O O . GLY A 1 23 ? 11.131 -12.418 2.875 1.00 32.33 23 GLY A O 12
ATOM 14716 N N . LYS A 1 24 ? 9.713 -10.708 2.679 1.00 13.12 24 LYS A N 12
ATOM 14717 C CA . LYS A 1 24 ? 8.923 -11.087 3.846 1.00 42.43 24 LYS A CA 12
ATOM 14718 C C . LYS A 1 24 ? 8.017 -12.250 3.473 1.00 44.14 24 LYS A C 12
ATOM 14719 O O . LYS A 1 24 ? 7.727 -12.468 2.293 1.00 24.35 24 LYS A O 12
ATOM 14738 N N . SER A 1 25 ? 7.510 -12.949 4.475 1.00 1.11 25 SER A N 12
ATOM 14739 C CA . SER A 1 25 ? 6.514 -13.987 4.300 1.00 41.43 25 SER A CA 12
ATOM 14740 C C . SER A 1 25 ? 5.686 -14.087 5.581 1.00 1.41 25 SER A C 12
ATOM 14741 O O . SER A 1 25 ? 5.984 -13.405 6.565 1.00 61.44 25 SER A O 12
ATOM 14749 N N . GLY A 1 26 ? 4.636 -14.909 5.572 1.00 34.31 26 GLY A N 12
ATOM 14750 C CA . GLY A 1 26 ? 3.752 -15.127 6.706 1.00 10.34 26 GLY A CA 12
ATOM 14751 C C . GLY A 1 26 ? 3.349 -13.821 7.381 1.00 13.41 26 GLY A C 12
ATOM 14752 O O . GLY A 1 26 ? 2.875 -12.889 6.718 1.00 42.04 26 GLY A O 12
ATOM 14756 N N . ASP A 1 27 ? 3.525 -13.755 8.700 1.00 10.10 27 ASP A N 12
ATOM 14757 C CA . ASP A 1 27 ? 3.051 -12.624 9.483 1.00 24.31 27 ASP A CA 12
ATOM 14758 C C . ASP A 1 27 ? 3.916 -11.393 9.326 1.00 62.45 27 ASP A C 12
ATOM 14759 O O . ASP A 1 27 ? 3.387 -10.305 9.525 1.00 50.22 27 ASP A O 12
ATOM 14768 N N . GLU A 1 28 ? 5.178 -11.513 8.901 1.00 42.13 28 GLU A N 12
ATOM 14769 C CA . GLU A 1 28 ? 5.989 -10.348 8.603 1.00 63.50 28 GLU A CA 12
ATOM 14770 C C . GLU A 1 28 ? 5.245 -9.497 7.564 1.00 43.04 28 GLU A C 12
ATOM 14771 O O . GLU A 1 28 ? 5.033 -8.296 7.759 1.00 25.34 28 GLU A O 12
ATOM 14783 N N . ALA A 1 29 ? 4.799 -10.121 6.468 1.00 25.12 29 ALA A N 12
ATOM 14784 C CA . ALA A 1 29 ? 4.081 -9.424 5.410 1.00 62.10 29 ALA A CA 12
ATOM 14785 C C . ALA A 1 29 ? 2.746 -8.857 5.904 1.00 42.35 29 ALA A C 12
ATOM 14786 O O . ALA A 1 29 ? 2.310 -7.800 5.445 1.00 12.30 29 ALA A O 12
ATOM 14793 N N . ASN A 1 30 ? 2.108 -9.534 6.857 1.00 31.13 30 ASN A N 12
ATOM 14794 C CA . ASN A 1 30 ? 0.806 -9.149 7.387 1.00 52.25 30 ASN A CA 12
ATOM 14795 C C . ASN A 1 30 ? 0.964 -7.926 8.290 1.00 63.35 30 ASN A C 12
ATOM 14796 O O . ASN A 1 30 ? 0.145 -7.006 8.228 1.00 51.13 30 ASN A O 12
ATOM 14807 N N . ALA A 1 31 ? 1.983 -7.919 9.151 1.00 30.54 31 ALA A N 12
ATOM 14808 C CA . ALA A 1 31 ? 2.304 -6.826 10.055 1.00 71.44 31 ALA A CA 12
ATOM 14809 C C . ALA A 1 31 ? 2.772 -5.604 9.269 1.00 12.25 31 ALA A C 12
ATOM 14810 O O . ALA A 1 31 ? 2.378 -4.476 9.588 1.00 24.12 31 ALA A O 12
ATOM 14817 N N . TYR A 1 32 ? 3.564 -5.820 8.218 1.00 71.34 32 TYR A N 12
ATOM 14818 C CA . TYR A 1 32 ? 4.027 -4.744 7.358 1.00 0.11 32 TYR A CA 12
ATOM 14819 C C . TYR A 1 32 ? 2.839 -4.101 6.631 1.00 71.50 32 TYR A C 12
ATOM 14820 O O . TYR A 1 32 ? 2.724 -2.877 6.535 1.00 52.23 32 TYR A O 12
ATOM 14838 N N . ALA A 1 33 ? 1.886 -4.915 6.173 1.00 70.21 33 ALA A N 12
ATOM 14839 C CA . ALA A 1 33 ? 0.628 -4.440 5.613 1.00 5.34 33 ALA A CA 12
ATOM 14840 C C . ALA A 1 33 ? -0.326 -3.830 6.667 1.00 60.53 33 ALA A C 12
ATOM 14841 O O . ALA A 1 33 ? -1.491 -3.555 6.357 1.00 20.52 33 ALA A O 12
ATOM 14848 N N . ALA A 1 34 ? 0.136 -3.599 7.901 1.00 33.42 34 ALA A N 12
ATOM 14849 C CA . ALA A 1 34 ? -0.492 -2.705 8.867 1.00 23.51 34 ALA A CA 12
ATOM 14850 C C . ALA A 1 34 ? 0.347 -1.435 9.061 1.00 0.13 34 ALA A C 12
ATOM 14851 O O . ALA A 1 34 ? -0.244 -0.363 9.143 1.00 12.11 34 ALA A O 12
ATOM 14858 N N . GLU A 1 35 ? 1.686 -1.510 9.038 1.00 74.23 35 GLU A N 12
ATOM 14859 C CA . GLU A 1 35 ? 2.580 -0.343 9.060 1.00 51.44 35 GLU A CA 12
ATOM 14860 C C . GLU A 1 35 ? 2.150 0.662 7.982 1.00 12.43 35 GLU A C 12
ATOM 14861 O O . GLU A 1 35 ? 1.860 1.823 8.268 1.00 63.14 35 GLU A O 12
ATOM 14873 N N . VAL A 1 36 ? 2.007 0.196 6.741 1.00 31.24 36 VAL A N 12
ATOM 14874 C CA . VAL A 1 36 ? 1.647 1.030 5.593 1.00 62.51 36 VAL A CA 12
ATOM 14875 C C . VAL A 1 36 ? 0.230 1.630 5.727 1.00 64.40 36 VAL A C 12
ATOM 14876 O O . VAL A 1 36 ? -0.081 2.645 5.099 1.00 43.22 36 VAL A O 12
ATOM 14889 N N . VAL A 1 37 ? -0.627 1.029 6.550 1.00 42.23 37 VAL A N 12
ATOM 14890 C CA . VAL A 1 37 ? -2.023 1.403 6.799 1.00 23.11 37 VAL A CA 12
ATOM 14891 C C . VAL A 1 37 ? -2.131 2.313 8.030 1.00 34.35 37 VAL A C 12
ATOM 14892 O O . VAL A 1 37 ? -3.215 2.759 8.409 1.00 74.24 37 VAL A O 12
ATOM 14905 N N . LYS A 1 38 ? -1.022 2.526 8.719 1.00 1.34 38 LYS A N 12
ATOM 14906 C CA . LYS A 1 38 ? -0.861 3.473 9.795 1.00 62.12 38 LYS A CA 12
ATOM 14907 C C . LYS A 1 38 ? -0.106 4.720 9.306 1.00 0.15 38 LYS A C 12
ATOM 14908 O O . LYS A 1 38 ? -0.190 5.746 9.972 1.00 73.52 38 LYS A O 12
ATOM 14927 N N . ALA A 1 39 ? 0.604 4.676 8.174 1.00 15.43 39 ALA A N 12
ATOM 14928 C CA . ALA A 1 39 ? 1.340 5.834 7.676 1.00 64.40 39 ALA A CA 12
ATOM 14929 C C . ALA A 1 39 ? 0.711 6.397 6.400 1.00 35.52 39 ALA A C 12
ATOM 14930 O O . ALA A 1 39 ? 1.400 6.640 5.411 1.00 53.00 39 ALA A O 12
ATOM 14937 N N . ASP A 1 40 ? -0.607 6.555 6.397 1.00 34.43 40 ASP A N 12
ATOM 14938 C CA . ASP A 1 40 ? -1.425 7.192 5.363 1.00 61.22 40 ASP A CA 12
ATOM 14939 C C . ASP A 1 40 ? -2.310 8.302 5.945 1.00 35.44 40 ASP A C 12
ATOM 14940 O O . ASP A 1 40 ? -3.022 8.983 5.215 1.00 0.33 40 ASP A O 12
ATOM 14949 N N . PHE A 1 41 ? -2.249 8.511 7.259 1.00 11.15 41 PHE A N 12
ATOM 14950 C CA . PHE A 1 41 ? -2.967 9.564 7.959 1.00 15.23 41 PHE A CA 12
ATOM 14951 C C . PHE A 1 41 ? -2.063 10.275 8.966 1.00 24.15 41 PHE A C 12
ATOM 14952 O O . PHE A 1 41 ? -2.534 10.756 9.996 1.00 51.02 41 PHE A O 12
ATOM 14969 N N . GLU A 1 42 ? -0.758 10.293 8.700 1.00 75.50 42 GLU A N 12
ATOM 14970 C CA . GLU A 1 42 ? 0.237 10.931 9.551 1.00 13.05 42 GLU A CA 12
ATOM 14971 C C . GLU A 1 42 ? 0.300 12.410 9.169 1.00 61.23 42 GLU A C 12
ATOM 14972 O O . GLU A 1 42 ? -0.461 13.210 9.719 1.00 11.33 42 GLU A O 12
ATOM 14984 N N . GLU A 1 43 ? 1.097 12.767 8.153 1.00 13.33 43 GLU A N 12
ATOM 14985 C CA . GLU A 1 43 ? 1.404 14.174 7.828 1.00 74.13 43 GLU A CA 12
ATOM 14986 C C . GLU A 1 43 ? 0.915 14.558 6.439 1.00 54.32 43 GLU A C 12
ATOM 14987 O O . GLU A 1 43 ? 1.204 15.638 5.929 1.00 31.41 43 GLU A O 12
ATOM 14999 N N . ALA A 1 44 ? 0.121 13.666 5.880 1.00 61.42 44 ALA A N 12
ATOM 15000 C CA . ALA A 1 44 ? -0.631 13.755 4.628 1.00 12.23 44 ALA A CA 12
ATOM 15001 C C . ALA A 1 44 ? -1.297 12.409 4.338 1.00 54.11 44 ALA A C 12
ATOM 15002 O O . ALA A 1 44 ? -0.916 11.399 4.937 1.00 64.50 44 ALA A O 12
ATOM 15009 N N . GLY A 1 45 ? -2.171 12.397 3.326 1.00 3.22 45 GLY A N 12
ATOM 15010 C CA . GLY A 1 45 ? -2.901 11.243 2.829 1.00 62.34 45 GLY A CA 12
ATOM 15011 C C . GLY A 1 45 ? -2.011 10.249 2.087 1.00 53.24 45 GLY A C 12
ATOM 15012 O O . GLY A 1 45 ? -1.751 9.151 2.574 1.00 22.33 45 GLY A O 12
ATOM 15016 N N . HIS A 1 46 ? -1.520 10.604 0.895 1.00 21.32 46 HIS A N 12
ATOM 15017 C CA . HIS A 1 46 ? -0.669 9.718 0.096 1.00 2.23 46 HIS A CA 12
ATOM 15018 C C . HIS A 1 46 ? 0.559 10.460 -0.417 1.00 20.41 46 HIS A C 12
ATOM 15019 O O . HIS A 1 46 ? 0.809 10.552 -1.623 1.00 23.23 46 HIS A O 12
ATOM 15033 N N . GLU A 1 47 ? 1.323 11.002 0.525 1.00 54.03 47 GLU A N 12
ATOM 15034 C CA . GLU A 1 47 ? 2.481 11.826 0.244 1.00 43.11 47 GLU A CA 12
ATOM 15035 C C . GLU A 1 47 ? 3.634 11.322 1.108 1.00 64.12 47 GLU A C 12
ATOM 15036 O O . GLU A 1 47 ? 4.676 10.938 0.567 1.00 11.52 47 GLU A O 12
ATOM 15048 N N . ASP A 1 48 ? 3.420 11.188 2.422 1.00 71.33 48 ASP A N 12
ATOM 15049 C CA . ASP A 1 48 ? 4.377 10.498 3.284 1.00 12.22 48 ASP A CA 12
ATOM 15050 C C . ASP A 1 48 ? 4.423 9.015 2.948 1.00 34.13 48 ASP A C 12
ATOM 15051 O O . ASP A 1 48 ? 5.509 8.456 2.949 1.00 43.22 48 ASP A O 12
ATOM 15060 N N . VAL A 1 49 ? 3.291 8.403 2.557 1.00 4.43 49 VAL A N 12
ATOM 15061 C CA . VAL A 1 49 ? 3.209 7.003 2.113 1.00 3.32 49 VAL A CA 12
ATOM 15062 C C . VAL A 1 49 ? 4.349 6.680 1.130 1.00 12.41 49 VAL A C 12
ATOM 15063 O O . VAL A 1 49 ? 4.939 5.600 1.187 1.00 43.42 49 VAL A O 12
ATOM 15076 N N . MET A 1 50 ? 4.652 7.603 0.208 1.00 23.03 50 MET A N 12
ATOM 15077 C CA . MET A 1 50 ? 5.707 7.401 -0.772 1.00 31.03 50 MET A CA 12
ATOM 15078 C C . MET A 1 50 ? 7.063 7.359 -0.065 1.00 13.54 50 MET A C 12
ATOM 15079 O O . MET A 1 50 ? 7.763 6.360 -0.169 1.00 55.34 50 MET A O 12
ATOM 15093 N N . ARG A 1 51 ? 7.460 8.389 0.687 1.00 71.04 51 ARG A N 12
ATOM 15094 C CA . ARG A 1 51 ? 8.752 8.378 1.360 1.00 55.52 51 ARG A CA 12
ATOM 15095 C C . ARG A 1 51 ? 8.867 7.222 2.358 1.00 1.41 51 ARG A C 12
ATOM 15096 O O . ARG A 1 51 ? 9.924 6.595 2.435 1.00 23.45 51 ARG A O 12
ATOM 15117 N N . LYS A 1 52 ? 7.775 6.890 3.050 1.00 43.54 52 LYS A N 12
ATOM 15118 C CA . LYS A 1 52 ? 7.652 5.761 3.959 1.00 14.33 52 LYS A CA 12
ATOM 15119 C C . LYS A 1 52 ? 8.036 4.464 3.260 1.00 24.45 52 LYS A C 12
ATOM 15120 O O . LYS A 1 52 ? 8.699 3.631 3.880 1.00 2.15 52 LYS A O 12
ATOM 15139 N N . VAL A 1 53 ? 7.575 4.236 2.030 1.00 62.30 53 VAL A N 12
ATOM 15140 C CA . VAL A 1 53 ? 7.832 2.984 1.330 1.00 2.25 53 VAL A CA 12
ATOM 15141 C C . VAL A 1 53 ? 9.195 3.030 0.629 1.00 73.44 53 VAL A C 12
ATOM 15142 O O . VAL A 1 53 ? 9.919 2.035 0.629 1.00 21.21 53 VAL A O 12
ATOM 15155 N N . LEU A 1 54 ? 9.560 4.176 0.045 1.00 35.32 54 LEU A N 12
ATOM 15156 C CA . LEU A 1 54 ? 10.783 4.331 -0.729 1.00 32.34 54 LEU A CA 12
ATOM 15157 C C . LEU A 1 54 ? 12.015 4.220 0.172 1.00 62.42 54 LEU A C 12
ATOM 15158 O O . LEU A 1 54 ? 13.016 3.634 -0.245 1.00 40.12 54 LEU A O 12
ATOM 15174 N N . GLY A 1 55 ? 11.953 4.733 1.405 1.00 12.22 55 GLY A N 12
ATOM 15175 C CA . GLY A 1 55 ? 13.020 4.538 2.379 1.00 22.22 55 GLY A CA 12
ATOM 15176 C C . GLY A 1 55 ? 13.160 3.053 2.708 1.00 13.22 55 GLY A C 12
ATOM 15177 O O . GLY A 1 55 ? 14.254 2.493 2.641 1.00 31.43 55 GLY A O 12
ATOM 15181 N N . ASP A 1 56 ? 12.041 2.388 3.012 1.00 2.22 56 ASP A N 12
ATOM 15182 C CA . ASP A 1 56 ? 12.003 0.983 3.426 1.00 71.40 56 ASP A CA 12
ATOM 15183 C C . ASP A 1 56 ? 12.576 0.051 2.360 1.00 2.22 56 ASP A C 12
ATOM 15184 O O . ASP A 1 56 ? 13.294 -0.897 2.697 1.00 15.25 56 ASP A O 12
ATOM 15193 N N . LEU A 1 57 ? 12.291 0.324 1.082 1.00 32.13 57 LEU A N 12
ATOM 15194 C CA . LEU A 1 57 ? 12.811 -0.452 -0.041 1.00 35.13 57 LEU A CA 12
ATOM 15195 C C . LEU A 1 57 ? 14.326 -0.394 -0.131 1.00 75.30 57 LEU A C 12
ATOM 15196 O O . LEU A 1 57 ? 14.894 -1.271 -0.765 1.00 5.45 57 LEU A O 12
ATOM 15212 N N . ASP A 1 58 ? 14.975 0.634 0.414 1.00 71.34 58 ASP A N 12
ATOM 15213 C CA . ASP A 1 58 ? 16.429 0.834 0.385 1.00 55.32 58 ASP A CA 12
ATOM 15214 C C . ASP A 1 58 ? 16.984 1.135 -1.012 1.00 24.14 58 ASP A C 12
ATOM 15215 O O . ASP A 1 58 ? 18.164 1.439 -1.153 1.00 22.12 58 ASP A O 12
ATOM 15224 N N . GLY A 1 59 ? 16.137 1.107 -2.039 1.00 63.43 59 GLY A N 12
ATOM 15225 C CA . GLY A 1 59 ? 16.519 1.102 -3.446 1.00 33.23 59 GLY A CA 12
ATOM 15226 C C . GLY A 1 59 ? 16.200 -0.222 -4.153 1.00 44.30 59 GLY A C 12
ATOM 15227 O O . GLY A 1 59 ? 16.722 -0.447 -5.247 1.00 4.51 59 GLY A O 12
ATOM 15231 N N . LYS A 1 60 ? 15.402 -1.124 -3.560 1.00 11.15 60 LYS A N 12
ATOM 15232 C CA . LYS A 1 60 ? 15.081 -2.444 -4.106 1.00 43.51 60 LYS A CA 12
ATOM 15233 C C . LYS A 1 60 ? 14.364 -2.411 -5.456 1.00 3.44 60 LYS A C 12
ATOM 15234 O O . LYS A 1 60 ? 14.480 -3.382 -6.207 1.00 50.40 60 LYS A O 12
ATOM 15253 N N . ARG A 1 61 ? 13.555 -1.384 -5.731 1.00 4.21 61 ARG A N 12
ATOM 15254 C CA . ARG A 1 61 ? 12.808 -1.234 -6.981 1.00 25.43 61 ARG A CA 12
ATOM 15255 C C . ARG A 1 61 ? 12.752 0.252 -7.335 1.00 70.03 61 ARG A C 12
ATOM 15256 O O . ARG A 1 61 ? 12.725 1.073 -6.412 1.00 65.42 61 ARG A O 12
ATOM 15277 N N . PRO A 1 62 ? 12.653 0.608 -8.626 1.00 73.33 62 PRO A N 12
ATOM 15278 C CA . PRO A 1 62 ? 12.636 1.996 -9.056 1.00 65.21 62 PRO A CA 12
ATOM 15279 C C . PRO A 1 62 ? 11.394 2.696 -8.562 1.00 2.32 62 PRO A C 12
ATOM 15280 O O . PRO A 1 62 ? 10.313 2.104 -8.562 1.00 3.51 62 PRO A O 12
ATOM 15291 N N . GLU A 1 63 ? 11.532 3.985 -8.242 1.00 60.31 63 GLU A N 12
ATOM 15292 C CA . GLU A 1 63 ? 10.425 4.810 -7.800 1.00 52.22 63 GLU A CA 12
ATOM 15293 C C . GLU A 1 63 ? 9.244 4.664 -8.754 1.00 14.23 63 GLU A C 12
ATOM 15294 O O . GLU A 1 63 ? 8.128 4.449 -8.285 1.00 23.03 63 GLU A O 12
ATOM 15306 N N . ALA A 1 64 ? 9.462 4.726 -10.072 1.00 11.54 64 ALA A N 12
ATOM 15307 C CA . ALA A 1 64 ? 8.346 4.704 -11.006 1.00 4.51 64 ALA A CA 12
ATOM 15308 C C . ALA A 1 64 ? 7.547 3.398 -10.941 1.00 43.40 64 ALA A C 12
ATOM 15309 O O . ALA A 1 64 ? 6.328 3.438 -11.163 1.00 33.33 64 ALA A O 12
ATOM 15316 N N . GLU A 1 65 ? 8.177 2.254 -10.636 1.00 32.05 65 GLU A N 12
ATOM 15317 C CA . GLU A 1 65 ? 7.450 1.020 -10.374 1.00 72.23 65 GLU A CA 12
ATOM 15318 C C . GLU A 1 65 ? 6.514 1.216 -9.181 1.00 13.15 65 GLU A C 12
ATOM 15319 O O . GLU A 1 65 ? 5.321 0.921 -9.259 1.00 3.52 65 GLU A O 12
ATOM 15331 N N . VAL A 1 66 ? 7.050 1.756 -8.090 1.00 12.15 66 VAL A N 12
ATOM 15332 C CA . VAL A 1 66 ? 6.346 1.965 -6.834 1.00 35.41 66 VAL A CA 12
ATOM 15333 C C . VAL A 1 66 ? 5.203 2.979 -7.021 1.00 34.15 66 VAL A C 12
ATOM 15334 O O . VAL A 1 66 ? 4.125 2.768 -6.454 1.00 63.30 66 VAL A O 12
ATOM 15347 N N . ARG A 1 67 ? 5.368 4.049 -7.821 1.00 53.33 67 ARG A N 12
ATOM 15348 C CA . ARG A 1 67 ? 4.272 4.964 -8.147 1.00 62.41 67 ARG A CA 12
ATOM 15349 C C . ARG A 1 67 ? 3.163 4.179 -8.817 1.00 22.31 67 ARG A C 12
ATOM 15350 O O . ARG A 1 67 ? 2.052 4.137 -8.300 1.00 40.52 67 ARG A O 12
ATOM 15371 N N . ALA A 1 68 ? 3.477 3.580 -9.967 1.00 63.30 68 ALA A N 12
ATOM 15372 C CA . ALA A 1 68 ? 2.496 2.905 -10.806 1.00 30.12 68 ALA A CA 12
ATOM 15373 C C . ALA A 1 68 ? 1.732 1.841 -10.022 1.00 45.14 68 ALA A C 12
ATOM 15374 O O . ALA A 1 68 ? 0.506 1.782 -10.119 1.00 62.32 68 ALA A O 12
ATOM 15381 N N . LYS A 1 69 ? 2.440 1.031 -9.225 1.00 23.35 69 LYS A N 12
ATOM 15382 C CA . LYS A 1 69 ? 1.819 0.021 -8.380 1.00 61.10 69 LYS A CA 12
ATOM 15383 C C . LYS A 1 69 ? 0.736 0.671 -7.527 1.00 44.03 69 LYS A C 12
ATOM 15384 O O . LYS A 1 69 ? -0.411 0.221 -7.541 1.00 4.12 69 LYS A O 12
ATOM 15403 N N . TYR A 1 70 ? 1.110 1.713 -6.787 1.00 71.50 70 TYR A N 12
ATOM 15404 C CA . TYR A 1 70 ? 0.238 2.383 -5.849 1.00 1.14 70 TYR A CA 12
ATOM 15405 C C . TYR A 1 70 ? -0.914 3.085 -6.573 1.00 52.24 70 TYR A C 12
ATOM 15406 O O . TYR A 1 70 ? -2.078 2.810 -6.292 1.00 33.14 70 TYR A O 12
ATOM 15424 N N . GLU A 1 71 ? -0.642 3.981 -7.519 1.00 33.31 71 GLU A N 12
ATOM 15425 C CA . GLU A 1 71 ? -1.695 4.771 -8.152 1.00 13.41 71 GLU A CA 12
ATOM 15426 C C . GLU A 1 71 ? -2.602 3.910 -9.045 1.00 40.03 71 GLU A C 12
ATOM 15427 O O . GLU A 1 71 ? -3.728 4.309 -9.356 1.00 55.23 71 GLU A O 12
ATOM 15439 N N . GLY A 1 72 ? -2.141 2.729 -9.472 1.00 1.45 72 GLY A N 12
ATOM 15440 C CA . GLY A 1 72 ? -2.910 1.741 -10.219 1.00 41.42 72 GLY A CA 12
ATOM 15441 C C . GLY A 1 72 ? -3.727 0.813 -9.323 1.00 62.42 72 GLY A C 12
ATOM 15442 O O . GLY A 1 72 ? -4.466 -0.025 -9.838 1.00 13.13 72 GLY A O 12
ATOM 15446 N N . LEU A 1 73 ? -3.623 0.929 -7.998 1.00 34.25 73 LEU A N 12
ATOM 15447 C CA . LEU A 1 73 ? -4.252 0.007 -7.065 1.00 44.44 73 LEU A CA 12
ATOM 15448 C C . LEU A 1 73 ? -5.694 0.373 -6.792 1.00 65.42 73 LEU A C 12
ATOM 15449 O O . LEU A 1 73 ? -6.399 -0.466 -6.252 1.00 1.31 73 LEU A O 12
ATOM 15465 N N . MET A 1 74 ? -6.161 1.583 -7.114 1.00 61.12 74 MET A N 12
ATOM 15466 C CA . MET A 1 74 ? -7.500 2.001 -6.704 1.00 33.40 74 MET A CA 12
ATOM 15467 C C . MET A 1 74 ? -8.566 1.054 -7.266 1.00 30.52 74 MET A C 12
ATOM 15468 O O . MET A 1 74 ? -9.453 0.618 -6.525 1.00 53.34 74 MET A O 12
ATOM 15482 N N . ALA A 1 75 ? -8.463 0.692 -8.549 1.00 45.25 75 ALA A N 12
ATOM 15483 C CA . ALA A 1 75 ? -9.424 -0.224 -9.146 1.00 3.30 75 ALA A CA 12
ATOM 15484 C C . ALA A 1 75 ? -9.229 -1.646 -8.613 1.00 52.01 75 ALA A C 12
ATOM 15485 O O . ALA A 1 75 ? -10.222 -2.362 -8.472 1.00 12.24 75 ALA A O 12
ATOM 15492 N N . VAL A 1 76 ? -7.988 -2.050 -8.305 1.00 23.54 76 VAL A N 12
ATOM 15493 C CA . VAL A 1 76 ? -7.702 -3.372 -7.740 1.00 32.44 76 VAL A CA 12
ATOM 15494 C C . VAL A 1 76 ? -8.387 -3.453 -6.374 1.00 23.40 76 VAL A C 12
ATOM 15495 O O . VAL A 1 76 ? -9.193 -4.340 -6.113 1.00 70.44 76 VAL A O 12
ATOM 15508 N N . ALA A 1 77 ? -8.113 -2.468 -5.519 1.00 62.41 77 ALA A N 12
ATOM 15509 C CA . ALA A 1 77 ? -8.578 -2.358 -4.155 1.00 51.41 77 ALA A CA 12
ATOM 15510 C C . ALA A 1 77 ? -10.097 -2.492 -4.094 1.00 25.40 77 ALA A C 12
ATOM 15511 O O . ALA A 1 77 ? -10.628 -3.269 -3.303 1.00 5.44 77 ALA A O 12
ATOM 15518 N N . LYS A 1 78 ? -10.794 -1.711 -4.925 1.00 11.44 78 LYS A N 12
ATOM 15519 C CA . LYS A 1 78 ? -12.247 -1.732 -4.985 1.00 13.34 78 LYS A CA 12
ATOM 15520 C C . LYS A 1 78 ? -12.759 -3.062 -5.493 1.00 23.54 78 LYS A C 12
ATOM 15521 O O . LYS A 1 78 ? -13.729 -3.551 -4.918 1.00 32.32 78 LYS A O 12
ATOM 15540 N N . ALA A 1 79 ? -12.149 -3.613 -6.548 1.00 54.35 79 ALA A N 12
ATOM 15541 C CA . ALA A 1 79 ? -12.546 -4.911 -7.059 1.00 63.45 79 ALA A CA 12
ATOM 15542 C C . ALA A 1 79 ? -12.474 -5.915 -5.916 1.00 61.21 79 ALA A C 12
ATOM 15543 O O . ALA A 1 79 ? -13.485 -6.542 -5.630 1.00 1.31 79 ALA A O 12
ATOM 15550 N N . GLN A 1 80 ? -11.334 -6.008 -5.222 1.00 22.50 80 GLN A N 12
ATOM 15551 C CA . GLN A 1 80 ? -11.160 -6.959 -4.133 1.00 43.05 80 GLN A CA 12
ATOM 15552 C C . GLN A 1 80 ? -12.217 -6.776 -3.051 1.00 34.12 80 GLN A C 12
ATOM 15553 O O . GLN A 1 80 ? -12.805 -7.747 -2.622 1.00 61.34 80 GLN A O 12
ATOM 15567 N N . LEU A 1 81 ? -12.468 -5.557 -2.580 1.00 71.41 81 LEU A N 12
ATOM 15568 C CA . LEU A 1 81 ? -13.386 -5.281 -1.478 1.00 41.12 81 LEU A CA 12
ATOM 15569 C C . LEU A 1 81 ? -14.808 -5.739 -1.810 1.00 70.33 81 LEU A C 12
ATOM 15570 O O . LEU A 1 81 ? -15.503 -6.260 -0.939 1.00 21.21 81 LEU A O 12
ATOM 15586 N N . MET A 1 82 ? -15.231 -5.540 -3.057 1.00 74.44 82 MET A N 12
ATOM 15587 C CA . MET A 1 82 ? -16.532 -5.982 -3.544 1.00 72.21 82 MET A CA 12
ATOM 15588 C C . MET A 1 82 ? -16.547 -7.495 -3.784 1.00 63.14 82 MET A C 12
ATOM 15589 O O . MET A 1 82 ? -17.585 -8.131 -3.593 1.00 21.32 82 MET A O 12
ATOM 15603 N N . ASP A 1 83 ? -15.403 -8.066 -4.171 1.00 44.05 83 ASP A N 12
ATOM 15604 C CA . ASP A 1 83 ? -15.179 -9.505 -4.276 1.00 4.23 83 ASP A CA 12
ATOM 15605 C C . ASP A 1 83 ? -15.351 -10.148 -2.906 1.00 34.34 83 ASP A C 12
ATOM 15606 O O . ASP A 1 83 ? -16.037 -11.160 -2.790 1.00 70.44 83 ASP A O 12
ATOM 15615 N N . GLU A 1 84 ? -14.752 -9.551 -1.870 1.00 65.53 84 GLU A N 12
ATOM 15616 C CA . GLU A 1 84 ? -14.651 -10.112 -0.521 1.00 72.22 84 GLU A CA 12
ATOM 15617 C C . GLU A 1 84 ? -15.963 -9.994 0.260 1.00 23.33 84 GLU A C 12
ATOM 15618 O O . GLU A 1 84 ? -16.029 -10.469 1.397 1.00 3.20 84 GLU A O 12
ATOM 15630 N N . LEU A 1 85 ? -16.965 -9.267 -0.240 1.00 61.53 85 LEU A N 12
ATOM 15631 C CA . LEU A 1 85 ? -18.255 -9.121 0.429 1.00 24.10 85 LEU A CA 12
ATOM 15632 C C . LEU A 1 85 ? -19.142 -10.236 -0.078 1.00 72.15 85 LEU A C 12
ATOM 15633 O O . LEU A 1 85 ? -19.133 -11.304 0.562 1.00 53.45 85 LEU A O 12
ATOM 15649 N N . GLY A 1 1 ? -20.578 5.360 4.187 1.00 1.21 1 GLY A N 13
ATOM 15650 C CA . GLY A 1 1 ? -19.741 6.226 3.345 1.00 20.44 1 GLY A CA 13
ATOM 15651 C C . GLY A 1 1 ? -19.189 5.454 2.155 1.00 32.21 1 GLY A C 13
ATOM 15652 O O . GLY A 1 1 ? -19.630 4.343 1.857 1.00 13.24 1 GLY A O 13
ATOM 15656 N N . MET A 1 2 ? -18.189 6.027 1.487 1.00 22.15 2 MET A N 13
ATOM 15657 C CA . MET A 1 2 ? -17.355 5.419 0.451 1.00 71.21 2 MET A CA 13
ATOM 15658 C C . MET A 1 2 ? -15.957 6.034 0.609 1.00 0.23 2 MET A C 13
ATOM 15659 O O . MET A 1 2 ? -15.703 6.675 1.633 1.00 42.44 2 MET A O 13
ATOM 15673 N N . GLN A 1 3 ? -15.037 5.843 -0.337 1.00 4.02 3 GLN A N 13
ATOM 15674 C CA . GLN A 1 3 ? -13.653 6.347 -0.363 1.00 15.15 3 GLN A CA 13
ATOM 15675 C C . GLN A 1 3 ? -12.713 5.580 0.579 1.00 14.31 3 GLN A C 13
ATOM 15676 O O . GLN A 1 3 ? -11.671 5.128 0.147 1.00 15.21 3 GLN A O 13
ATOM 15690 N N . PHE A 1 4 ? -13.164 5.325 1.800 1.00 75.43 4 PHE A N 13
ATOM 15691 C CA . PHE A 1 4 ? -12.610 4.762 3.031 1.00 64.33 4 PHE A CA 13
ATOM 15692 C C . PHE A 1 4 ? -12.369 3.273 2.880 1.00 14.11 4 PHE A C 13
ATOM 15693 O O . PHE A 1 4 ? -11.305 2.742 3.183 1.00 44.22 4 PHE A O 13
ATOM 15710 N N . LYS A 1 5 ? -13.414 2.586 2.420 1.00 41.34 5 LYS A N 13
ATOM 15711 C CA . LYS A 1 5 ? -13.380 1.150 2.244 1.00 52.31 5 LYS A CA 13
ATOM 15712 C C . LYS A 1 5 ? -12.382 0.822 1.142 1.00 40.00 5 LYS A C 13
ATOM 15713 O O . LYS A 1 5 ? -11.650 -0.161 1.259 1.00 61.13 5 LYS A O 13
ATOM 15732 N N . ALA A 1 6 ? -12.308 1.667 0.110 1.00 15.31 6 ALA A N 13
ATOM 15733 C CA . ALA A 1 6 ? -11.223 1.656 -0.845 1.00 2.43 6 ALA A CA 13
ATOM 15734 C C . ALA A 1 6 ? -9.934 2.156 -0.199 1.00 61.42 6 ALA A C 13
ATOM 15735 O O . ALA A 1 6 ? -8.916 1.538 -0.491 1.00 44.34 6 ALA A O 13
ATOM 15742 N N . GLU A 1 7 ? -9.940 3.204 0.646 1.00 1.24 7 GLU A N 13
ATOM 15743 C CA . GLU A 1 7 ? -8.680 3.779 1.173 1.00 61.44 7 GLU A CA 13
ATOM 15744 C C . GLU A 1 7 ? -7.881 2.689 1.895 1.00 0.12 7 GLU A C 13
ATOM 15745 O O . GLU A 1 7 ? -6.806 2.287 1.452 1.00 53.14 7 GLU A O 13
ATOM 15757 N N . ALA A 1 8 ? -8.449 2.121 2.962 1.00 1.14 8 ALA A N 13
ATOM 15758 C CA . ALA A 1 8 ? -7.749 1.135 3.781 1.00 11.22 8 ALA A CA 13
ATOM 15759 C C . ALA A 1 8 ? -7.266 -0.055 2.942 1.00 14.42 8 ALA A C 13
ATOM 15760 O O . ALA A 1 8 ? -6.151 -0.548 3.129 1.00 71.13 8 ALA A O 13
ATOM 15767 N N . ARG A 1 9 ? -8.098 -0.526 2.005 1.00 1.01 9 ARG A N 13
ATOM 15768 C CA . ARG A 1 9 ? -7.747 -1.676 1.185 1.00 4.12 9 ARG A CA 13
ATOM 15769 C C . ARG A 1 9 ? -6.628 -1.310 0.215 1.00 75.50 9 ARG A C 13
ATOM 15770 O O . ARG A 1 9 ? -5.711 -2.107 0.069 1.00 41.33 9 ARG A O 13
ATOM 15791 N N . ARG A 1 10 ? -6.648 -0.135 -0.425 1.00 55.24 10 ARG A N 13
ATOM 15792 C CA . ARG A 1 10 ? -5.589 0.347 -1.326 1.00 15.34 10 ARG A CA 13
ATOM 15793 C C . ARG A 1 10 ? -4.257 0.266 -0.598 1.00 33.44 10 ARG A C 13
ATOM 15794 O O . ARG A 1 10 ? -3.313 -0.331 -1.115 1.00 42.31 10 ARG A O 13
ATOM 15815 N N . ASN A 1 11 ? -4.219 0.787 0.619 1.00 24.33 11 ASN A N 13
ATOM 15816 C CA . ASN A 1 11 ? -3.033 0.832 1.458 1.00 12.32 11 ASN A CA 13
ATOM 15817 C C . ASN A 1 11 ? -2.561 -0.588 1.770 1.00 3.02 11 ASN A C 13
ATOM 15818 O O . ASN A 1 11 ? -1.416 -0.944 1.487 1.00 20.04 11 ASN A O 13
ATOM 15829 N N . LYS A 1 12 ? -3.453 -1.444 2.292 1.00 73.50 12 LYS A N 13
ATOM 15830 C CA . LYS A 1 12 ? -3.128 -2.836 2.631 1.00 20.35 12 LYS A CA 13
ATOM 15831 C C . LYS A 1 12 ? -2.551 -3.567 1.421 1.00 64.23 12 LYS A C 13
ATOM 15832 O O . LYS A 1 12 ? -1.495 -4.192 1.508 1.00 23.42 12 LYS A O 13
ATOM 15851 N N . LEU A 1 13 ? -3.234 -3.473 0.279 1.00 35.11 13 LEU A N 13
ATOM 15852 C CA . LEU A 1 13 ? -2.828 -4.151 -0.941 1.00 13.41 13 LEU A CA 13
ATOM 15853 C C . LEU A 1 13 ? -1.454 -3.691 -1.410 1.00 33.41 13 LEU A C 13
ATOM 15854 O O . LEU A 1 13 ? -0.735 -4.505 -1.996 1.00 55.54 13 LEU A O 13
ATOM 15870 N N . MET A 1 14 ? -1.075 -2.428 -1.178 1.00 44.40 14 MET A N 13
ATOM 15871 C CA . MET A 1 14 ? 0.264 -1.975 -1.514 1.00 14.54 14 MET A CA 13
ATOM 15872 C C . MET A 1 14 ? 1.278 -2.782 -0.718 1.00 63.22 14 MET A C 13
ATOM 15873 O O . MET A 1 14 ? 2.185 -3.385 -1.293 1.00 12.15 14 MET A O 13
ATOM 15887 N N . GLY A 1 15 ? 1.103 -2.834 0.604 1.00 33.21 15 GLY A N 13
ATOM 15888 C CA . GLY A 1 15 ? 2.012 -3.534 1.493 1.00 13.42 15 GLY A CA 13
ATOM 15889 C C . GLY A 1 15 ? 2.229 -4.990 1.094 1.00 42.20 15 GLY A C 13
ATOM 15890 O O . GLY A 1 15 ? 3.331 -5.497 1.281 1.00 14.21 15 GLY A O 13
ATOM 15894 N N . LEU A 1 16 ? 1.229 -5.674 0.530 1.00 11.42 16 LEU A N 13
ATOM 15895 C CA . LEU A 1 16 ? 1.371 -7.056 0.081 1.00 40.50 16 LEU A CA 13
ATOM 15896 C C . LEU A 1 16 ? 2.393 -7.189 -1.047 1.00 12.34 16 LEU A C 13
ATOM 15897 O O . LEU A 1 16 ? 3.175 -8.138 -1.022 1.00 71.31 16 LEU A O 13
ATOM 15913 N N . TRP A 1 17 ? 2.408 -6.265 -2.015 1.00 73.41 17 TRP A N 13
ATOM 15914 C CA . TRP A 1 17 ? 3.455 -6.224 -3.035 1.00 4.42 17 TRP A CA 13
ATOM 15915 C C . TRP A 1 17 ? 4.783 -5.916 -2.357 1.00 55.10 17 TRP A C 13
ATOM 15916 O O . TRP A 1 17 ? 5.718 -6.700 -2.477 1.00 14.33 17 TRP A O 13
ATOM 15937 N N . VAL A 1 18 ? 4.858 -4.802 -1.625 1.00 53.52 18 VAL A N 13
ATOM 15938 C CA . VAL A 1 18 ? 6.104 -4.321 -1.042 1.00 32.01 18 VAL A CA 13
ATOM 15939 C C . VAL A 1 18 ? 6.774 -5.411 -0.195 1.00 64.21 18 VAL A C 13
ATOM 15940 O O . VAL A 1 18 ? 7.973 -5.637 -0.318 1.00 63.32 18 VAL A O 13
ATOM 15953 N N . ALA A 1 19 ? 6.014 -6.109 0.648 1.00 11.23 19 ALA A N 13
ATOM 15954 C CA . ALA A 1 19 ? 6.510 -7.213 1.452 1.00 14.45 19 ALA A CA 13
ATOM 15955 C C . ALA A 1 19 ? 7.159 -8.293 0.583 1.00 21.12 19 ALA A C 13
ATOM 15956 O O . ALA A 1 19 ? 8.264 -8.728 0.899 1.00 40.43 19 ALA A O 13
ATOM 15963 N N . GLU A 1 20 ? 6.534 -8.697 -0.525 1.00 2.12 20 GLU A N 13
ATOM 15964 C CA . GLU A 1 20 ? 7.162 -9.625 -1.457 1.00 72.12 20 GLU A CA 13
ATOM 15965 C C . GLU A 1 20 ? 8.455 -9.024 -2.031 1.00 72.04 20 GLU A C 13
ATOM 15966 O O . GLU A 1 20 ? 9.450 -9.741 -2.145 1.00 41.13 20 GLU A O 13
ATOM 15978 N N . VAL A 1 21 ? 8.478 -7.737 -2.391 1.00 1.33 21 VAL A N 13
ATOM 15979 C CA . VAL A 1 21 ? 9.693 -7.078 -2.881 1.00 32.41 21 VAL A CA 13
ATOM 15980 C C . VAL A 1 21 ? 10.800 -7.118 -1.812 1.00 72.40 21 VAL A C 13
ATOM 15981 O O . VAL A 1 21 ? 11.973 -7.252 -2.162 1.00 14.11 21 VAL A O 13
ATOM 15994 N N . LEU A 1 22 ? 10.453 -7.049 -0.524 1.00 41.34 22 LEU A N 13
ATOM 15995 C CA . LEU A 1 22 ? 11.378 -7.174 0.602 1.00 23.21 22 LEU A CA 13
ATOM 15996 C C . LEU A 1 22 ? 11.788 -8.629 0.871 1.00 1.11 22 LEU A C 13
ATOM 15997 O O . LEU A 1 22 ? 12.690 -8.852 1.673 1.00 1.44 22 LEU A O 13
ATOM 16013 N N . GLY A 1 23 ? 11.170 -9.625 0.230 1.00 74.12 23 GLY A N 13
ATOM 16014 C CA . GLY A 1 23 ? 11.396 -11.034 0.550 1.00 12.43 23 GLY A CA 13
ATOM 16015 C C . GLY A 1 23 ? 10.746 -11.436 1.879 1.00 42.53 23 GLY A C 13
ATOM 16016 O O . GLY A 1 23 ? 11.093 -12.466 2.464 1.00 3.35 23 GLY A O 13
ATOM 16020 N N . LYS A 1 24 ? 9.812 -10.634 2.395 1.00 13.34 24 LYS A N 13
ATOM 16021 C CA . LYS A 1 24 ? 8.957 -11.047 3.502 1.00 54.50 24 LYS A CA 13
ATOM 16022 C C . LYS A 1 24 ? 8.000 -12.116 2.980 1.00 21.45 24 LYS A C 13
ATOM 16023 O O . LYS A 1 24 ? 7.740 -12.214 1.775 1.00 73.20 24 LYS A O 13
ATOM 16042 N N . SER A 1 25 ? 7.446 -12.910 3.889 1.00 22.34 25 SER A N 13
ATOM 16043 C CA . SER A 1 25 ? 6.459 -13.921 3.544 1.00 3.55 25 SER A CA 13
ATOM 16044 C C . SER A 1 25 ? 5.652 -14.243 4.793 1.00 0.22 25 SER A C 13
ATOM 16045 O O . SER A 1 25 ? 5.788 -13.570 5.822 1.00 60.14 25 SER A O 13
ATOM 16053 N N . GLY A 1 26 ? 4.825 -15.281 4.716 1.00 54.53 26 GLY A N 13
ATOM 16054 C CA . GLY A 1 26 ? 4.006 -15.749 5.822 1.00 4.32 26 GLY A CA 13
ATOM 16055 C C . GLY A 1 26 ? 3.218 -14.599 6.436 1.00 52.40 26 GLY A C 13
ATOM 16056 O O . GLY A 1 26 ? 2.570 -13.835 5.714 1.00 34.34 26 GLY A O 13
ATOM 16060 N N . ASP A 1 27 ? 3.262 -14.472 7.762 1.00 55.50 27 ASP A N 13
ATOM 16061 C CA . ASP A 1 27 ? 2.562 -13.395 8.457 1.00 14.55 27 ASP A CA 13
ATOM 16062 C C . ASP A 1 27 ? 3.378 -12.114 8.512 1.00 0.42 27 ASP A C 13
ATOM 16063 O O . ASP A 1 27 ? 2.798 -11.048 8.671 1.00 1.44 27 ASP A O 13
ATOM 16072 N N . GLU A 1 28 ? 4.695 -12.150 8.303 1.00 52.13 28 GLU A N 13
ATOM 16073 C CA . GLU A 1 28 ? 5.479 -10.949 8.070 1.00 71.12 28 GLU A CA 13
ATOM 16074 C C . GLU A 1 28 ? 4.880 -10.117 6.927 1.00 21.14 28 GLU A C 13
ATOM 16075 O O . GLU A 1 28 ? 4.707 -8.902 7.052 1.00 14.11 28 GLU A O 13
ATOM 16087 N N . ALA A 1 29 ? 4.493 -10.786 5.837 1.00 1.44 29 ALA A N 13
ATOM 16088 C CA . ALA A 1 29 ? 3.842 -10.158 4.694 1.00 35.45 29 ALA A CA 13
ATOM 16089 C C . ALA A 1 29 ? 2.407 -9.687 4.984 1.00 2.32 29 ALA A C 13
ATOM 16090 O O . ALA A 1 29 ? 1.816 -9.017 4.138 1.00 62.31 29 ALA A O 13
ATOM 16097 N N . ASN A 1 30 ? 1.847 -9.987 6.157 1.00 4.12 30 ASN A N 13
ATOM 16098 C CA . ASN A 1 30 ? 0.554 -9.482 6.616 1.00 71.10 30 ASN A CA 13
ATOM 16099 C C . ASN A 1 30 ? 0.768 -8.323 7.585 1.00 72.30 30 ASN A C 13
ATOM 16100 O O . ASN A 1 30 ? 0.065 -7.311 7.536 1.00 53.21 30 ASN A O 13
ATOM 16111 N N . ALA A 1 31 ? 1.745 -8.464 8.480 1.00 61.34 31 ALA A N 13
ATOM 16112 C CA . ALA A 1 31 ? 2.109 -7.496 9.497 1.00 71.54 31 ALA A CA 13
ATOM 16113 C C . ALA A 1 31 ? 2.538 -6.186 8.842 1.00 2.45 31 ALA A C 13
ATOM 16114 O O . ALA A 1 31 ? 2.051 -5.126 9.240 1.00 2.22 31 ALA A O 13
ATOM 16121 N N . TYR A 1 32 ? 3.418 -6.268 7.838 1.00 14.22 32 TYR A N 13
ATOM 16122 C CA . TYR A 1 32 ? 3.973 -5.118 7.137 1.00 62.01 32 TYR A CA 13
ATOM 16123 C C . TYR A 1 32 ? 2.860 -4.273 6.509 1.00 2.21 32 TYR A C 13
ATOM 16124 O O . TYR A 1 32 ? 2.955 -3.044 6.509 1.00 35.41 32 TYR A O 13
ATOM 16142 N N . ALA A 1 33 ? 1.797 -4.901 5.995 1.00 52.10 33 ALA A N 13
ATOM 16143 C CA . ALA A 1 33 ? 0.721 -4.190 5.316 1.00 15.21 33 ALA A CA 13
ATOM 16144 C C . ALA A 1 33 ? -0.022 -3.256 6.265 1.00 2.13 33 ALA A C 13
ATOM 16145 O O . ALA A 1 33 ? -0.468 -2.192 5.838 1.00 53.41 33 ALA A O 13
ATOM 16152 N N . ALA A 1 34 ? -0.168 -3.637 7.537 1.00 31.25 34 ALA A N 13
ATOM 16153 C CA . ALA A 1 34 ? -0.874 -2.789 8.491 1.00 44.22 34 ALA A CA 13
ATOM 16154 C C . ALA A 1 34 ? -0.050 -1.543 8.813 1.00 34.14 34 ALA A C 13
ATOM 16155 O O . ALA A 1 34 ? -0.618 -0.463 8.945 1.00 43.12 34 ALA A O 13
ATOM 16162 N N . GLU A 1 35 ? 1.278 -1.663 8.884 1.00 32.21 35 GLU A N 13
ATOM 16163 C CA . GLU A 1 35 ? 2.156 -0.515 9.080 1.00 13.35 35 GLU A CA 13
ATOM 16164 C C . GLU A 1 35 ? 2.034 0.469 7.917 1.00 2.25 35 GLU A C 13
ATOM 16165 O O . GLU A 1 35 ? 1.995 1.672 8.158 1.00 21.45 35 GLU A O 13
ATOM 16177 N N . VAL A 1 36 ? 1.946 -0.026 6.674 1.00 1.23 36 VAL A N 13
ATOM 16178 C CA . VAL A 1 36 ? 1.699 0.804 5.497 1.00 72.14 36 VAL A CA 13
ATOM 16179 C C . VAL A 1 36 ? 0.383 1.567 5.690 1.00 55.03 36 VAL A C 13
ATOM 16180 O O . VAL A 1 36 ? 0.375 2.788 5.574 1.00 34.21 36 VAL A O 13
ATOM 16193 N N . VAL A 1 37 ? -0.711 0.880 6.041 1.00 41.10 37 VAL A N 13
ATOM 16194 C CA . VAL A 1 37 ? -2.011 1.518 6.267 1.00 21.44 37 VAL A CA 13
ATOM 16195 C C . VAL A 1 37 ? -1.936 2.568 7.380 1.00 40.32 37 VAL A C 13
ATOM 16196 O O . VAL A 1 37 ? -2.658 3.560 7.329 1.00 41.10 37 VAL A O 13
ATOM 16209 N N . LYS A 1 38 ? -1.091 2.355 8.385 1.00 32.23 38 LYS A N 13
ATOM 16210 C CA . LYS A 1 38 ? -0.873 3.231 9.509 1.00 64.22 38 LYS A CA 13
ATOM 16211 C C . LYS A 1 38 ? 0.096 4.369 9.146 1.00 15.23 38 LYS A C 13
ATOM 16212 O O . LYS A 1 38 ? 0.246 5.281 9.953 1.00 72.21 38 LYS A O 13
ATOM 16231 N N . ALA A 1 39 ? 0.721 4.358 7.971 1.00 52.20 39 ALA A N 13
ATOM 16232 C CA . ALA A 1 39 ? 1.639 5.394 7.519 1.00 14.34 39 ALA A CA 13
ATOM 16233 C C . ALA A 1 39 ? 1.054 6.171 6.337 1.00 63.41 39 ALA A C 13
ATOM 16234 O O . ALA A 1 39 ? 1.792 6.796 5.574 1.00 13.51 39 ALA A O 13
ATOM 16241 N N . ASP A 1 40 ? -0.266 6.111 6.173 1.00 4.13 40 ASP A N 13
ATOM 16242 C CA . ASP A 1 40 ? -1.035 7.168 5.529 1.00 33.35 40 ASP A CA 13
ATOM 16243 C C . ASP A 1 40 ? -1.133 8.339 6.520 1.00 1.14 40 ASP A C 13
ATOM 16244 O O . ASP A 1 40 ? -0.334 8.421 7.458 1.00 20.41 40 ASP A O 13
ATOM 16253 N N . PHE A 1 41 ? -2.107 9.232 6.358 1.00 75.52 41 PHE A N 13
ATOM 16254 C CA . PHE A 1 41 ? -2.451 10.315 7.269 1.00 4.02 41 PHE A CA 13
ATOM 16255 C C . PHE A 1 41 ? -1.406 11.443 7.277 1.00 41.04 41 PHE A C 13
ATOM 16256 O O . PHE A 1 41 ? -0.443 11.431 6.514 1.00 24.22 41 PHE A O 13
ATOM 16273 N N . GLU A 1 42 ? -1.598 12.410 8.176 1.00 35.42 42 GLU A N 13
ATOM 16274 C CA . GLU A 1 42 ? -0.757 13.552 8.499 1.00 11.14 42 GLU A CA 13
ATOM 16275 C C . GLU A 1 42 ? -0.645 14.541 7.346 1.00 60.13 42 GLU A C 13
ATOM 16276 O O . GLU A 1 42 ? -1.229 15.625 7.431 1.00 53.20 42 GLU A O 13
ATOM 16288 N N . GLU A 1 43 ? 0.032 14.173 6.267 1.00 35.35 43 GLU A N 13
ATOM 16289 C CA . GLU A 1 43 ? 0.119 14.921 5.020 1.00 12.01 43 GLU A CA 13
ATOM 16290 C C . GLU A 1 43 ? -1.053 14.520 4.111 1.00 40.43 43 GLU A C 13
ATOM 16291 O O . GLU A 1 43 ? -2.051 13.959 4.586 1.00 54.02 43 GLU A O 13
ATOM 16303 N N . ALA A 1 44 ? -0.979 14.874 2.825 1.00 42.12 44 ALA A N 13
ATOM 16304 C CA . ALA A 1 44 ? -1.933 14.445 1.813 1.00 20.32 44 ALA A CA 13
ATOM 16305 C C . ALA A 1 44 ? -1.966 12.917 1.721 1.00 4.23 44 ALA A C 13
ATOM 16306 O O . ALA A 1 44 ? -1.002 12.252 2.108 1.00 74.13 44 ALA A O 13
ATOM 16313 N N . GLY A 1 45 ? -3.037 12.373 1.140 1.00 2.11 45 GLY A N 13
ATOM 16314 C CA . GLY A 1 45 ? -3.395 10.956 1.145 1.00 43.24 45 GLY A CA 13
ATOM 16315 C C . GLY A 1 45 ? -2.424 10.011 0.436 1.00 22.25 45 GLY A C 13
ATOM 16316 O O . GLY A 1 45 ? -2.726 8.821 0.332 1.00 60.31 45 GLY A O 13
ATOM 16320 N N . HIS A 1 46 ? -1.291 10.499 -0.072 1.00 53.43 46 HIS A N 13
ATOM 16321 C CA . HIS A 1 46 ? -0.229 9.656 -0.589 1.00 63.41 46 HIS A CA 13
ATOM 16322 C C . HIS A 1 46 ? 1.167 10.274 -0.500 1.00 13.11 46 HIS A C 13
ATOM 16323 O O . HIS A 1 46 ? 2.099 9.705 -1.073 1.00 22.31 46 HIS A O 13
ATOM 16337 N N . GLU A 1 47 ? 1.332 11.424 0.159 1.00 51.30 47 GLU A N 13
ATOM 16338 C CA . GLU A 1 47 ? 2.589 12.161 0.083 1.00 74.10 47 GLU A CA 13
ATOM 16339 C C . GLU A 1 47 ? 3.663 11.407 0.866 1.00 64.23 47 GLU A C 13
ATOM 16340 O O . GLU A 1 47 ? 4.607 10.877 0.268 1.00 64.32 47 GLU A O 13
ATOM 16352 N N . ASP A 1 48 ? 3.528 11.322 2.191 1.00 31.11 48 ASP A N 13
ATOM 16353 C CA . ASP A 1 48 ? 4.591 10.741 3.014 1.00 73.33 48 ASP A CA 13
ATOM 16354 C C . ASP A 1 48 ? 4.548 9.211 3.009 1.00 40.41 48 ASP A C 13
ATOM 16355 O O . ASP A 1 48 ? 5.546 8.566 3.319 1.00 63.22 48 ASP A O 13
ATOM 16364 N N . VAL A 1 49 ? 3.446 8.623 2.520 1.00 61.31 49 VAL A N 13
ATOM 16365 C CA . VAL A 1 49 ? 3.333 7.198 2.204 1.00 34.21 49 VAL A CA 13
ATOM 16366 C C . VAL A 1 49 ? 4.492 6.781 1.295 1.00 74.41 49 VAL A C 13
ATOM 16367 O O . VAL A 1 49 ? 5.062 5.697 1.470 1.00 44.33 49 VAL A O 13
ATOM 16380 N N . MET A 1 50 ? 4.847 7.624 0.316 1.00 53.21 50 MET A N 13
ATOM 16381 C CA . MET A 1 50 ? 5.982 7.328 -0.536 1.00 73.42 50 MET A CA 13
ATOM 16382 C C . MET A 1 50 ? 7.254 7.300 0.301 1.00 42.12 50 MET A C 13
ATOM 16383 O O . MET A 1 50 ? 7.996 6.333 0.197 1.00 11.35 50 MET A O 13
ATOM 16397 N N . ARG A 1 51 ? 7.516 8.298 1.148 1.00 43.10 51 ARG A N 13
ATOM 16398 C CA . ARG A 1 51 ? 8.700 8.324 2.000 1.00 0.11 51 ARG A CA 13
ATOM 16399 C C . ARG A 1 51 ? 8.794 7.059 2.855 1.00 62.03 51 ARG A C 13
ATOM 16400 O O . ARG A 1 51 ? 9.853 6.432 2.862 1.00 22.15 51 ARG A O 13
ATOM 16421 N N . LYS A 1 52 ? 7.698 6.638 3.499 1.00 62.13 52 LYS A N 13
ATOM 16422 C CA . LYS A 1 52 ? 7.639 5.396 4.270 1.00 35.25 52 LYS A CA 13
ATOM 16423 C C . LYS A 1 52 ? 8.103 4.213 3.428 1.00 11.52 52 LYS A C 13
ATOM 16424 O O . LYS A 1 52 ? 9.055 3.531 3.799 1.00 23.15 52 LYS A O 13
ATOM 16443 N N . VAL A 1 53 ? 7.424 3.933 2.314 1.00 35.42 53 VAL A N 13
ATOM 16444 C CA . VAL A 1 53 ? 7.633 2.703 1.565 1.00 33.22 53 VAL A CA 13
ATOM 16445 C C . VAL A 1 53 ? 8.987 2.734 0.843 1.00 23.34 53 VAL A C 13
ATOM 16446 O O . VAL A 1 53 ? 9.609 1.680 0.685 1.00 1.22 53 VAL A O 13
ATOM 16459 N N . LEU A 1 54 ? 9.438 3.916 0.401 1.00 11.13 54 LEU A N 13
ATOM 16460 C CA . LEU A 1 54 ? 10.702 4.108 -0.299 1.00 41.51 54 LEU A CA 13
ATOM 16461 C C . LEU A 1 54 ? 11.851 3.878 0.675 1.00 73.42 54 LEU A C 13
ATOM 16462 O O . LEU A 1 54 ? 12.759 3.106 0.368 1.00 4.51 54 LEU A O 13
ATOM 16478 N N . GLY A 1 55 ? 11.795 4.519 1.844 1.00 34.45 55 GLY A N 13
ATOM 16479 C CA . GLY A 1 55 ? 12.762 4.327 2.908 1.00 52.42 55 GLY A CA 13
ATOM 16480 C C . GLY A 1 55 ? 12.833 2.860 3.300 1.00 74.44 55 GLY A C 13
ATOM 16481 O O . GLY A 1 55 ? 13.916 2.274 3.310 1.00 2.51 55 GLY A O 13
ATOM 16485 N N . ASP A 1 56 ? 11.681 2.230 3.549 1.00 35.14 56 ASP A N 13
ATOM 16486 C CA . ASP A 1 56 ? 11.630 0.813 3.906 1.00 53.10 56 ASP A CA 13
ATOM 16487 C C . ASP A 1 56 ? 12.130 -0.079 2.761 1.00 3.11 56 ASP A C 13
ATOM 16488 O O . ASP A 1 56 ? 12.544 -1.203 3.019 1.00 21.44 56 ASP A O 13
ATOM 16497 N N . LEU A 1 57 ? 12.078 0.355 1.490 1.00 0.54 57 LEU A N 13
ATOM 16498 C CA . LEU A 1 57 ? 12.628 -0.413 0.371 1.00 1.14 57 LEU A CA 13
ATOM 16499 C C . LEU A 1 57 ? 14.140 -0.290 0.303 1.00 44.11 57 LEU A C 13
ATOM 16500 O O . LEU A 1 57 ? 14.759 -1.146 -0.316 1.00 22.21 57 LEU A O 13
ATOM 16516 N N . ASP A 1 58 ? 14.730 0.782 0.833 1.00 11.21 58 ASP A N 13
ATOM 16517 C CA . ASP A 1 58 ? 16.177 1.028 0.933 1.00 3.25 58 ASP A CA 13
ATOM 16518 C C . ASP A 1 58 ? 16.828 1.347 -0.419 1.00 35.23 58 ASP A C 13
ATOM 16519 O O . ASP A 1 58 ? 17.993 1.737 -0.484 1.00 33.05 58 ASP A O 13
ATOM 16528 N N . GLY A 1 59 ? 16.046 1.250 -1.496 1.00 14.13 59 GLY A N 13
ATOM 16529 C CA . GLY A 1 59 ? 16.480 1.244 -2.888 1.00 75.34 59 GLY A CA 13
ATOM 16530 C C . GLY A 1 59 ? 16.367 -0.140 -3.540 1.00 64.02 59 GLY A C 13
ATOM 16531 O O . GLY A 1 59 ? 17.193 -0.485 -4.386 1.00 21.01 59 GLY A O 13
ATOM 16535 N N . LYS A 1 60 ? 15.397 -0.970 -3.137 1.00 22.15 60 LYS A N 13
ATOM 16536 C CA . LYS A 1 60 ? 15.114 -2.249 -3.791 1.00 4.32 60 LYS A CA 13
ATOM 16537 C C . LYS A 1 60 ? 14.374 -2.121 -5.127 1.00 51.12 60 LYS A C 13
ATOM 16538 O O . LYS A 1 60 ? 14.508 -3.027 -5.951 1.00 34.23 60 LYS A O 13
ATOM 16557 N N . ARG A 1 61 ? 13.524 -1.111 -5.333 1.00 55.33 61 ARG A N 13
ATOM 16558 C CA . ARG A 1 61 ? 12.803 -0.876 -6.591 1.00 21.22 61 ARG A CA 13
ATOM 16559 C C . ARG A 1 61 ? 12.606 0.628 -6.751 1.00 43.22 61 ARG A C 13
ATOM 16560 O O . ARG A 1 61 ? 12.370 1.299 -5.742 1.00 32.41 61 ARG A O 13
ATOM 16581 N N . PRO A 1 62 ? 12.629 1.146 -7.993 1.00 0.35 62 PRO A N 13
ATOM 16582 C CA . PRO A 1 62 ? 12.590 2.576 -8.229 1.00 20.04 62 PRO A CA 13
ATOM 16583 C C . PRO A 1 62 ? 11.268 3.164 -7.777 1.00 75.44 62 PRO A C 13
ATOM 16584 O O . PRO A 1 62 ? 10.208 2.599 -8.055 1.00 64.01 62 PRO A O 13
ATOM 16595 N N . GLU A 1 63 ? 11.330 4.373 -7.224 1.00 31.05 63 GLU A N 13
ATOM 16596 C CA . GLU A 1 63 ? 10.175 5.183 -6.871 1.00 20.42 63 GLU A CA 13
ATOM 16597 C C . GLU A 1 63 ? 9.143 5.183 -7.999 1.00 1.15 63 GLU A C 13
ATOM 16598 O O . GLU A 1 63 ? 7.961 5.018 -7.715 1.00 11.15 63 GLU A O 13
ATOM 16610 N N . ALA A 1 64 ? 9.557 5.351 -9.253 1.00 0.25 64 ALA A N 13
ATOM 16611 C CA . ALA A 1 64 ? 8.636 5.456 -10.372 1.00 55.33 64 ALA A CA 13
ATOM 16612 C C . ALA A 1 64 ? 7.764 4.205 -10.530 1.00 13.43 64 ALA A C 13
ATOM 16613 O O . ALA A 1 64 ? 6.568 4.340 -10.802 1.00 53.44 64 ALA A O 13
ATOM 16620 N N . GLU A 1 65 ? 8.327 3.006 -10.339 1.00 44.32 65 GLU A N 13
ATOM 16621 C CA . GLU A 1 65 ? 7.557 1.774 -10.306 1.00 20.23 65 GLU A CA 13
ATOM 16622 C C . GLU A 1 65 ? 6.600 1.800 -9.110 1.00 1.12 65 GLU A C 13
ATOM 16623 O O . GLU A 1 65 ? 5.420 1.479 -9.247 1.00 2.22 65 GLU A O 13
ATOM 16635 N N . VAL A 1 66 ? 7.098 2.220 -7.944 1.00 41.34 66 VAL A N 13
ATOM 16636 C CA . VAL A 1 66 ? 6.334 2.309 -6.707 1.00 73.12 66 VAL A CA 13
ATOM 16637 C C . VAL A 1 66 ? 5.118 3.239 -6.867 1.00 64.24 66 VAL A C 13
ATOM 16638 O O . VAL A 1 66 ? 4.040 2.865 -6.400 1.00 23.04 66 VAL A O 13
ATOM 16651 N N . ARG A 1 67 ? 5.245 4.397 -7.541 1.00 44.51 67 ARG A N 13
ATOM 16652 C CA . ARG A 1 67 ? 4.120 5.287 -7.830 1.00 73.24 67 ARG A CA 13
ATOM 16653 C C . ARG A 1 67 ? 3.031 4.490 -8.526 1.00 13.52 67 ARG A C 13
ATOM 16654 O O . ARG A 1 67 ? 1.930 4.353 -8.002 1.00 2.42 67 ARG A O 13
ATOM 16675 N N . ALA A 1 68 ? 3.362 3.963 -9.704 1.00 52.14 68 ALA A N 13
ATOM 16676 C CA . ALA A 1 68 ? 2.432 3.255 -10.564 1.00 71.41 68 ALA A CA 13
ATOM 16677 C C . ALA A 1 68 ? 1.767 2.090 -9.827 1.00 40.10 68 ALA A C 13
ATOM 16678 O O . ALA A 1 68 ? 0.553 1.917 -9.957 1.00 23.21 68 ALA A O 13
ATOM 16685 N N . LYS A 1 69 ? 2.532 1.321 -9.036 1.00 55.24 69 LYS A N 13
ATOM 16686 C CA . LYS A 1 69 ? 1.999 0.196 -8.271 1.00 0.51 69 LYS A CA 13
ATOM 16687 C C . LYS A 1 69 ? 0.933 0.654 -7.274 1.00 24.23 69 LYS A C 13
ATOM 16688 O O . LYS A 1 69 ? 0.021 -0.116 -6.970 1.00 55.24 69 LYS A O 13
ATOM 16707 N N . TYR A 1 70 ? 1.070 1.850 -6.698 1.00 34.05 70 TYR A N 13
ATOM 16708 C CA . TYR A 1 70 ? 0.133 2.389 -5.721 1.00 14.54 70 TYR A CA 13
ATOM 16709 C C . TYR A 1 70 ? -1.062 3.023 -6.432 1.00 64.00 70 TYR A C 13
ATOM 16710 O O . TYR A 1 70 ? -2.200 2.628 -6.182 1.00 3.41 70 TYR A O 13
ATOM 16728 N N . GLU A 1 71 ? -0.799 3.936 -7.370 1.00 4.31 71 GLU A N 13
ATOM 16729 C CA . GLU A 1 71 ? -1.772 4.644 -8.198 1.00 31.45 71 GLU A CA 13
ATOM 16730 C C . GLU A 1 71 ? -2.744 3.655 -8.846 1.00 23.45 71 GLU A C 13
ATOM 16731 O O . GLU A 1 71 ? -3.964 3.844 -8.811 1.00 43.53 71 GLU A O 13
ATOM 16743 N N . GLY A 1 72 ? -2.218 2.581 -9.442 1.00 34.41 72 GLY A N 13
ATOM 16744 C CA . GLY A 1 72 ? -3.018 1.585 -10.142 1.00 3.23 72 GLY A CA 13
ATOM 16745 C C . GLY A 1 72 ? -3.914 0.788 -9.201 1.00 64.23 72 GLY A C 13
ATOM 16746 O O . GLY A 1 72 ? -4.927 0.223 -9.632 1.00 42.20 72 GLY A O 13
ATOM 16750 N N . LEU A 1 73 ? -3.566 0.746 -7.916 1.00 73.40 73 LEU A N 13
ATOM 16751 C CA . LEU A 1 73 ? -4.195 -0.144 -6.967 1.00 0.25 73 LEU A CA 13
ATOM 16752 C C . LEU A 1 73 ? -5.538 0.352 -6.488 1.00 60.44 73 LEU A C 13
ATOM 16753 O O . LEU A 1 73 ? -6.250 -0.460 -5.918 1.00 40.10 73 LEU A O 13
ATOM 16769 N N . MET A 1 74 ? -5.929 1.614 -6.691 1.00 14.24 74 MET A N 13
ATOM 16770 C CA . MET A 1 74 ? -7.239 2.063 -6.216 1.00 33.33 74 MET A CA 13
ATOM 16771 C C . MET A 1 74 ? -8.348 1.198 -6.826 1.00 74.43 74 MET A C 13
ATOM 16772 O O . MET A 1 74 ? -9.204 0.686 -6.104 1.00 72.12 74 MET A O 13
ATOM 16786 N N . ALA A 1 75 ? -8.300 0.949 -8.138 1.00 54.22 75 ALA A N 13
ATOM 16787 C CA . ALA A 1 75 ? -9.320 0.140 -8.796 1.00 71.34 75 ALA A CA 13
ATOM 16788 C C . ALA A 1 75 ? -9.232 -1.335 -8.369 1.00 0.21 75 ALA A C 13
ATOM 16789 O O . ALA A 1 75 ? -10.256 -2.015 -8.291 1.00 52.41 75 ALA A O 13
ATOM 16796 N N . VAL A 1 76 ? -8.029 -1.861 -8.110 1.00 72.24 76 VAL A N 13
ATOM 16797 C CA . VAL A 1 76 ? -7.846 -3.214 -7.571 1.00 53.14 76 VAL A CA 13
ATOM 16798 C C . VAL A 1 76 ? -8.457 -3.281 -6.176 1.00 72.54 76 VAL A C 13
ATOM 16799 O O . VAL A 1 76 ? -9.176 -4.225 -5.863 1.00 12.31 76 VAL A O 13
ATOM 16812 N N . ALA A 1 77 ? -8.196 -2.267 -5.354 1.00 40.02 77 ALA A N 13
ATOM 16813 C CA . ALA A 1 77 ? -8.610 -2.190 -3.977 1.00 31.33 77 ALA A CA 13
ATOM 16814 C C . ALA A 1 77 ? -10.119 -2.320 -3.901 1.00 74.40 77 ALA A C 13
ATOM 16815 O O . ALA A 1 77 ? -10.605 -3.109 -3.102 1.00 71.14 77 ALA A O 13
ATOM 16822 N N . LYS A 1 78 ? -10.856 -1.588 -4.749 1.00 1.03 78 LYS A N 13
ATOM 16823 C CA . LYS A 1 78 ? -12.310 -1.691 -4.777 1.00 33.14 78 LYS A CA 13
ATOM 16824 C C . LYS A 1 78 ? -12.740 -3.116 -5.078 1.00 53.10 78 LYS A C 13
ATOM 16825 O O . LYS A 1 78 ? -13.548 -3.654 -4.329 1.00 4.22 78 LYS A O 13
ATOM 16844 N N . ALA A 1 79 ? -12.220 -3.708 -6.156 1.00 32.11 79 ALA A N 13
ATOM 16845 C CA . ALA A 1 79 ? -12.591 -5.055 -6.554 1.00 0.14 79 ALA A CA 13
ATOM 16846 C C . ALA A 1 79 ? -12.322 -6.036 -5.414 1.00 42.01 79 ALA A C 13
ATOM 16847 O O . ALA A 1 79 ? -13.173 -6.868 -5.125 1.00 35.33 79 ALA A O 13
ATOM 16854 N N . GLN A 1 80 ? -11.164 -5.947 -4.756 1.00 33.13 80 GLN A N 13
ATOM 16855 C CA . GLN A 1 80 ? -10.833 -6.840 -3.653 1.00 12.21 80 GLN A CA 13
ATOM 16856 C C . GLN A 1 80 ? -11.696 -6.579 -2.417 1.00 2.05 80 GLN A C 13
ATOM 16857 O O . GLN A 1 80 ? -11.965 -7.503 -1.661 1.00 0.24 80 GLN A O 13
ATOM 16871 N N . LEU A 1 81 ? -12.132 -5.343 -2.172 1.00 63.44 81 LEU A N 13
ATOM 16872 C CA . LEU A 1 81 ? -12.966 -5.026 -1.024 1.00 60.51 81 LEU A CA 13
ATOM 16873 C C . LEU A 1 81 ? -14.384 -5.546 -1.263 1.00 41.04 81 LEU A C 13
ATOM 16874 O O . LEU A 1 81 ? -15.036 -6.016 -0.339 1.00 71.24 81 LEU A O 13
ATOM 16890 N N . MET A 1 82 ? -14.888 -5.448 -2.489 1.00 1.33 82 MET A N 13
ATOM 16891 C CA . MET A 1 82 ? -16.201 -5.978 -2.841 1.00 13.23 82 MET A CA 13
ATOM 16892 C C . MET A 1 82 ? -16.153 -7.506 -2.722 1.00 41.32 82 MET A C 13
ATOM 16893 O O . MET A 1 82 ? -17.018 -8.109 -2.090 1.00 75.10 82 MET A O 13
ATOM 16907 N N . ASP A 1 83 ? -15.090 -8.109 -3.249 1.00 74.34 83 ASP A N 13
ATOM 16908 C CA . ASP A 1 83 ? -14.787 -9.534 -3.196 1.00 60.10 83 ASP A CA 13
ATOM 16909 C C . ASP A 1 83 ? -14.675 -10.072 -1.767 1.00 3.25 83 ASP A C 13
ATOM 16910 O O . ASP A 1 83 ? -15.053 -11.216 -1.513 1.00 20.13 83 ASP A O 13
ATOM 16919 N N . GLU A 1 84 ? -14.187 -9.271 -0.815 1.00 40.24 84 GLU A N 13
ATOM 16920 C CA . GLU A 1 84 ? -13.824 -9.775 0.509 1.00 43.33 84 GLU A CA 13
ATOM 16921 C C . GLU A 1 84 ? -14.988 -10.223 1.395 1.00 63.53 84 GLU A C 13
ATOM 16922 O O . GLU A 1 84 ? -14.743 -10.863 2.415 1.00 1.15 84 GLU A O 13
ATOM 16934 N N . LEU A 1 85 ? -16.220 -9.836 1.066 1.00 41.20 85 LEU A N 13
ATOM 16935 C CA . LEU A 1 85 ? -17.397 -10.039 1.913 1.00 72.23 85 LEU A CA 13
ATOM 16936 C C . LEU A 1 85 ? -18.333 -11.037 1.269 1.00 44.02 85 LEU A C 13
ATOM 16937 O O . LEU A 1 85 ? -18.796 -10.799 0.131 1.00 53.42 85 LEU A O 13
ATOM 16953 N N . GLY A 1 1 ? -18.035 7.480 2.255 1.00 74.32 1 GLY A N 14
ATOM 16954 C CA . GLY A 1 1 ? -18.411 7.140 0.880 1.00 63.32 1 GLY A CA 14
ATOM 16955 C C . GLY A 1 1 ? -17.199 6.612 0.155 1.00 1.23 1 GLY A C 14
ATOM 16956 O O . GLY A 1 1 ? -16.414 7.405 -0.360 1.00 44.41 1 GLY A O 14
ATOM 16960 N N . MET A 1 2 ? -17.032 5.284 0.168 1.00 14.31 2 MET A N 14
ATOM 16961 C CA . MET A 1 2 ? -15.886 4.466 -0.242 1.00 12.45 2 MET A CA 14
ATOM 16962 C C . MET A 1 2 ? -14.534 4.803 0.376 1.00 2.43 2 MET A C 14
ATOM 16963 O O . MET A 1 2 ? -13.815 3.875 0.742 1.00 51.01 2 MET A O 14
ATOM 16977 N N . GLN A 1 3 ? -14.197 6.081 0.521 1.00 15.45 3 GLN A N 14
ATOM 16978 C CA . GLN A 1 3 ? -12.857 6.644 0.570 1.00 35.41 3 GLN A CA 14
ATOM 16979 C C . GLN A 1 3 ? -11.878 5.887 1.447 1.00 21.54 3 GLN A C 14
ATOM 16980 O O . GLN A 1 3 ? -10.797 5.595 0.981 1.00 1.43 3 GLN A O 14
ATOM 16994 N N . PHE A 1 4 ? -12.315 5.526 2.646 1.00 13.03 4 PHE A N 14
ATOM 16995 C CA . PHE A 1 4 ? -11.611 5.024 3.825 1.00 14.32 4 PHE A CA 14
ATOM 16996 C C . PHE A 1 4 ? -11.344 3.536 3.678 1.00 41.10 4 PHE A C 14
ATOM 16997 O O . PHE A 1 4 ? -10.247 3.035 3.899 1.00 73.30 4 PHE A O 14
ATOM 17014 N N . LYS A 1 5 ? -12.401 2.808 3.321 1.00 72.14 5 LYS A N 14
ATOM 17015 C CA . LYS A 1 5 ? -12.338 1.382 3.083 1.00 74.40 5 LYS A CA 14
ATOM 17016 C C . LYS A 1 5 ? -11.462 1.153 1.860 1.00 12.41 5 LYS A C 14
ATOM 17017 O O . LYS A 1 5 ? -10.561 0.319 1.893 1.00 72.33 5 LYS A O 14
ATOM 17036 N N . ALA A 1 6 ? -11.690 1.938 0.800 1.00 52.34 6 ALA A N 14
ATOM 17037 C CA . ALA A 1 6 ? -10.828 1.974 -0.368 1.00 55.42 6 ALA A CA 14
ATOM 17038 C C . ALA A 1 6 ? -9.410 2.364 0.039 1.00 11.12 6 ALA A C 14
ATOM 17039 O O . ALA A 1 6 ? -8.474 1.729 -0.432 1.00 43.21 6 ALA A O 14
ATOM 17046 N N . GLU A 1 7 ? -9.242 3.370 0.909 1.00 63.30 7 GLU A N 14
ATOM 17047 C CA . GLU A 1 7 ? -7.922 3.864 1.318 1.00 22.51 7 GLU A CA 14
ATOM 17048 C C . GLU A 1 7 ? -7.113 2.736 1.959 1.00 75.41 7 GLU A C 14
ATOM 17049 O O . GLU A 1 7 ? -6.032 2.387 1.474 1.00 35.35 7 GLU A O 14
ATOM 17061 N N . ALA A 1 8 ? -7.673 2.118 2.999 1.00 51.21 8 ALA A N 14
ATOM 17062 C CA . ALA A 1 8 ? -7.043 1.022 3.709 1.00 24.32 8 ALA A CA 14
ATOM 17063 C C . ALA A 1 8 ? -6.764 -0.145 2.761 1.00 33.34 8 ALA A C 14
ATOM 17064 O O . ALA A 1 8 ? -5.627 -0.603 2.687 1.00 71.13 8 ALA A O 14
ATOM 17071 N N . ARG A 1 9 ? -7.766 -0.631 2.013 1.00 55.33 9 ARG A N 14
ATOM 17072 C CA . ARG A 1 9 ? -7.578 -1.793 1.138 1.00 20.54 9 ARG A CA 14
ATOM 17073 C C . ARG A 1 9 ? -6.548 -1.522 0.035 1.00 53.13 9 ARG A C 14
ATOM 17074 O O . ARG A 1 9 ? -5.821 -2.441 -0.348 1.00 22.14 9 ARG A O 14
ATOM 17095 N N . ARG A 1 10 ? -6.414 -0.281 -0.460 1.00 33.25 10 ARG A N 14
ATOM 17096 C CA . ARG A 1 10 ? -5.328 0.081 -1.377 1.00 24.55 10 ARG A CA 14
ATOM 17097 C C . ARG A 1 10 ? -4.001 -0.225 -0.699 1.00 71.41 10 ARG A C 14
ATOM 17098 O O . ARG A 1 10 ? -3.184 -0.954 -1.260 1.00 74.41 10 ARG A O 14
ATOM 17119 N N . ASN A 1 11 ? -3.769 0.324 0.495 1.00 3.45 11 ASN A N 14
ATOM 17120 C CA . ASN A 1 11 ? -2.479 0.135 1.146 1.00 34.23 11 ASN A CA 14
ATOM 17121 C C . ASN A 1 11 ? -2.270 -1.324 1.554 1.00 64.12 11 ASN A C 14
ATOM 17122 O O . ASN A 1 11 ? -1.152 -1.828 1.445 1.00 54.31 11 ASN A O 14
ATOM 17133 N N . LYS A 1 12 ? -3.326 -2.040 1.964 1.00 41.34 12 LYS A N 14
ATOM 17134 C CA . LYS A 1 12 ? -3.294 -3.470 2.280 1.00 15.45 12 LYS A CA 14
ATOM 17135 C C . LYS A 1 12 ? -2.713 -4.271 1.118 1.00 53.42 12 LYS A C 14
ATOM 17136 O O . LYS A 1 12 ? -1.804 -5.071 1.320 1.00 52.01 12 LYS A O 14
ATOM 17155 N N . LEU A 1 13 ? -3.187 -4.043 -0.103 1.00 73.11 13 LEU A N 14
ATOM 17156 C CA . LEU A 1 13 ? -2.663 -4.768 -1.252 1.00 71.53 13 LEU A CA 14
ATOM 17157 C C . LEU A 1 13 ? -1.270 -4.259 -1.642 1.00 51.14 13 LEU A C 14
ATOM 17158 O O . LEU A 1 13 ? -0.428 -5.069 -2.032 1.00 71.21 13 LEU A O 14
ATOM 17174 N N . MET A 1 14 ? -0.988 -2.953 -1.514 1.00 34.15 14 MET A N 14
ATOM 17175 C CA . MET A 1 14 ? 0.333 -2.398 -1.782 1.00 4.42 14 MET A CA 14
ATOM 17176 C C . MET A 1 14 ? 1.419 -3.078 -0.944 1.00 15.33 14 MET A C 14
ATOM 17177 O O . MET A 1 14 ? 2.338 -3.663 -1.511 1.00 1.44 14 MET A O 14
ATOM 17191 N N . GLY A 1 15 ? 1.333 -3.066 0.389 1.00 54.03 15 GLY A N 14
ATOM 17192 C CA . GLY A 1 15 ? 2.365 -3.672 1.227 1.00 62.22 15 GLY A CA 14
ATOM 17193 C C . GLY A 1 15 ? 2.552 -5.162 0.997 1.00 53.00 15 GLY A C 14
ATOM 17194 O O . GLY A 1 15 ? 3.652 -5.661 1.209 1.00 34.33 15 GLY A O 14
ATOM 17198 N N . LEU A 1 16 ? 1.536 -5.880 0.521 1.00 75.44 16 LEU A N 14
ATOM 17199 C CA . LEU A 1 16 ? 1.711 -7.261 0.080 1.00 40.23 16 LEU A CA 14
ATOM 17200 C C . LEU A 1 16 ? 2.668 -7.365 -1.115 1.00 3.24 16 LEU A C 14
ATOM 17201 O O . LEU A 1 16 ? 3.477 -8.289 -1.147 1.00 41.34 16 LEU A O 14
ATOM 17217 N N . TRP A 1 17 ? 2.652 -6.426 -2.065 1.00 14.23 17 TRP A N 14
ATOM 17218 C CA . TRP A 1 17 ? 3.696 -6.359 -3.097 1.00 75.44 17 TRP A CA 14
ATOM 17219 C C . TRP A 1 17 ? 5.046 -5.944 -2.496 1.00 75.13 17 TRP A C 14
ATOM 17220 O O . TRP A 1 17 ? 6.075 -6.524 -2.819 1.00 44.41 17 TRP A O 14
ATOM 17241 N N . VAL A 1 18 ? 5.070 -4.938 -1.626 1.00 0.21 18 VAL A N 14
ATOM 17242 C CA . VAL A 1 18 ? 6.322 -4.396 -1.097 1.00 22.54 18 VAL A CA 14
ATOM 17243 C C . VAL A 1 18 ? 7.073 -5.465 -0.304 1.00 11.31 18 VAL A C 14
ATOM 17244 O O . VAL A 1 18 ? 8.258 -5.692 -0.532 1.00 34.23 18 VAL A O 14
ATOM 17257 N N . ALA A 1 19 ? 6.384 -6.118 0.631 1.00 23.12 19 ALA A N 14
ATOM 17258 C CA . ALA A 1 19 ? 6.901 -7.260 1.364 1.00 3.13 19 ALA A CA 14
ATOM 17259 C C . ALA A 1 19 ? 7.461 -8.330 0.411 1.00 62.53 19 ALA A C 14
ATOM 17260 O O . ALA A 1 19 ? 8.539 -8.864 0.666 1.00 73.50 19 ALA A O 14
ATOM 17267 N N . GLU A 1 20 ? 6.801 -8.593 -0.718 1.00 63.33 20 GLU A N 14
ATOM 17268 C CA . GLU A 1 20 ? 7.284 -9.514 -1.744 1.00 72.54 20 GLU A CA 14
ATOM 17269 C C . GLU A 1 20 ? 8.610 -9.038 -2.348 1.00 55.01 20 GLU A C 14
ATOM 17270 O O . GLU A 1 20 ? 9.539 -9.836 -2.478 1.00 41.22 20 GLU A O 14
ATOM 17282 N N . VAL A 1 21 ? 8.734 -7.754 -2.680 1.00 53.11 21 VAL A N 14
ATOM 17283 C CA . VAL A 1 21 ? 9.970 -7.147 -3.176 1.00 3.43 21 VAL A CA 14
ATOM 17284 C C . VAL A 1 21 ? 11.080 -7.213 -2.112 1.00 35.22 21 VAL A C 14
ATOM 17285 O O . VAL A 1 21 ? 12.252 -7.343 -2.463 1.00 4.34 21 VAL A O 14
ATOM 17298 N N . LEU A 1 22 ? 10.726 -7.144 -0.824 1.00 61.13 22 LEU A N 14
ATOM 17299 C CA . LEU A 1 22 ? 11.643 -7.265 0.309 1.00 41.14 22 LEU A CA 14
ATOM 17300 C C . LEU A 1 22 ? 12.016 -8.719 0.618 1.00 24.31 22 LEU A C 14
ATOM 17301 O O . LEU A 1 22 ? 12.861 -8.950 1.492 1.00 43.10 22 LEU A O 14
ATOM 17317 N N . GLY A 1 23 ? 11.399 -9.714 -0.031 1.00 15.13 23 GLY A N 14
ATOM 17318 C CA . GLY A 1 23 ? 11.573 -11.110 0.358 1.00 42.11 23 GLY A CA 14
ATOM 17319 C C . GLY A 1 23 ? 11.089 -11.355 1.791 1.00 23.12 23 GLY A C 14
ATOM 17320 O O . GLY A 1 23 ? 11.555 -12.266 2.481 1.00 43.33 23 GLY A O 14
ATOM 17324 N N . LYS A 1 24 ? 10.193 -10.509 2.305 1.00 31.12 24 LYS A N 14
ATOM 17325 C CA . LYS A 1 24 ? 9.355 -10.874 3.437 1.00 12.22 24 LYS A CA 14
ATOM 17326 C C . LYS A 1 24 ? 8.375 -11.921 2.909 1.00 0.44 24 LYS A C 14
ATOM 17327 O O . LYS A 1 24 ? 8.134 -12.019 1.697 1.00 64.14 24 LYS A O 14
ATOM 17346 N N . SER A 1 25 ? 7.791 -12.707 3.797 1.00 3.15 25 SER A N 14
ATOM 17347 C CA . SER A 1 25 ? 6.942 -13.820 3.406 1.00 51.21 25 SER A CA 14
ATOM 17348 C C . SER A 1 25 ? 5.962 -14.129 4.527 1.00 2.15 25 SER A C 14
ATOM 17349 O O . SER A 1 25 ? 6.089 -13.581 5.623 1.00 71.22 25 SER A O 14
ATOM 17357 N N . GLY A 1 26 ? 5.019 -15.029 4.271 1.00 75.24 26 GLY A N 14
ATOM 17358 C CA . GLY A 1 26 ? 4.222 -15.678 5.292 1.00 61.11 26 GLY A CA 14
ATOM 17359 C C . GLY A 1 26 ? 3.488 -14.678 6.171 1.00 3.11 26 GLY A C 14
ATOM 17360 O O . GLY A 1 26 ? 2.546 -14.017 5.723 1.00 52.30 26 GLY A O 14
ATOM 17364 N N . ASP A 1 27 ? 3.919 -14.590 7.424 1.00 55.23 27 ASP A N 14
ATOM 17365 C CA . ASP A 1 27 ? 3.330 -13.732 8.441 1.00 55.40 27 ASP A CA 14
ATOM 17366 C C . ASP A 1 27 ? 4.000 -12.366 8.461 1.00 75.32 27 ASP A C 14
ATOM 17367 O O . ASP A 1 27 ? 3.357 -11.364 8.744 1.00 62.24 27 ASP A O 14
ATOM 17376 N N . GLU A 1 28 ? 5.283 -12.292 8.117 1.00 4.05 28 GLU A N 14
ATOM 17377 C CA . GLU A 1 28 ? 6.026 -11.048 7.924 1.00 64.14 28 GLU A CA 14
ATOM 17378 C C . GLU A 1 28 ? 5.300 -10.201 6.875 1.00 14.32 28 GLU A C 14
ATOM 17379 O O . GLU A 1 28 ? 4.980 -9.030 7.091 1.00 4.44 28 GLU A O 14
ATOM 17391 N N . ALA A 1 29 ? 4.902 -10.849 5.778 1.00 22.55 29 ALA A N 14
ATOM 17392 C CA . ALA A 1 29 ? 4.114 -10.246 4.715 1.00 23.15 29 ALA A CA 14
ATOM 17393 C C . ALA A 1 29 ? 2.694 -9.845 5.132 1.00 21.43 29 ALA A C 14
ATOM 17394 O O . ALA A 1 29 ? 1.979 -9.268 4.316 1.00 24.52 29 ALA A O 14
ATOM 17401 N N . ASN A 1 30 ? 2.255 -10.153 6.351 1.00 51.13 30 ASN A N 14
ATOM 17402 C CA . ASN A 1 30 ? 0.963 -9.742 6.890 1.00 33.43 30 ASN A CA 14
ATOM 17403 C C . ASN A 1 30 ? 1.138 -8.810 8.081 1.00 14.44 30 ASN A C 14
ATOM 17404 O O . ASN A 1 30 ? 0.156 -8.201 8.508 1.00 34.34 30 ASN A O 14
ATOM 17415 N N . ALA A 1 31 ? 2.348 -8.692 8.624 1.00 52.13 31 ALA A N 14
ATOM 17416 C CA . ALA A 1 31 ? 2.708 -7.730 9.642 1.00 0.34 31 ALA A CA 14
ATOM 17417 C C . ALA A 1 31 ? 3.074 -6.397 8.991 1.00 41.14 31 ALA A C 14
ATOM 17418 O O . ALA A 1 31 ? 2.508 -5.372 9.379 1.00 64.51 31 ALA A O 14
ATOM 17425 N N . TYR A 1 32 ? 3.954 -6.405 7.978 1.00 60.52 32 TYR A N 14
ATOM 17426 C CA . TYR A 1 32 ? 4.378 -5.210 7.244 1.00 40.10 32 TYR A CA 14
ATOM 17427 C C . TYR A 1 32 ? 3.166 -4.442 6.699 1.00 4.12 32 TYR A C 14
ATOM 17428 O O . TYR A 1 32 ? 3.104 -3.212 6.765 1.00 33.52 32 TYR A O 14
ATOM 17446 N N . ALA A 1 33 ? 2.170 -5.170 6.198 1.00 62.53 33 ALA A N 14
ATOM 17447 C CA . ALA A 1 33 ? 0.929 -4.626 5.674 1.00 62.30 33 ALA A CA 14
ATOM 17448 C C . ALA A 1 33 ? 0.029 -3.930 6.716 1.00 4.32 33 ALA A C 14
ATOM 17449 O O . ALA A 1 33 ? -1.045 -3.435 6.365 1.00 60.53 33 ALA A O 14
ATOM 17456 N N . ALA A 1 34 ? 0.416 -3.859 7.994 1.00 55.42 34 ALA A N 14
ATOM 17457 C CA . ALA A 1 34 ? -0.147 -2.856 8.897 1.00 4.45 34 ALA A CA 14
ATOM 17458 C C . ALA A 1 34 ? 0.587 -1.519 8.778 1.00 12.33 34 ALA A C 14
ATOM 17459 O O . ALA A 1 34 ? -0.062 -0.479 8.693 1.00 72.40 34 ALA A O 14
ATOM 17466 N N . GLU A 1 35 ? 1.920 -1.521 8.766 1.00 31.13 35 GLU A N 14
ATOM 17467 C CA . GLU A 1 35 ? 2.730 -0.303 8.816 1.00 4.41 35 GLU A CA 14
ATOM 17468 C C . GLU A 1 35 ? 2.405 0.610 7.635 1.00 35.11 35 GLU A C 14
ATOM 17469 O O . GLU A 1 35 ? 2.246 1.816 7.777 1.00 13.32 35 GLU A O 14
ATOM 17481 N N . VAL A 1 36 ? 2.267 0.019 6.453 1.00 34.34 36 VAL A N 14
ATOM 17482 C CA . VAL A 1 36 ? 1.954 0.701 5.202 1.00 32.24 36 VAL A CA 14
ATOM 17483 C C . VAL A 1 36 ? 0.553 1.348 5.185 1.00 3.34 36 VAL A C 14
ATOM 17484 O O . VAL A 1 36 ? 0.246 2.132 4.288 1.00 33.51 36 VAL A O 14
ATOM 17497 N N . VAL A 1 37 ? -0.318 1.030 6.144 1.00 43.14 37 VAL A N 14
ATOM 17498 C CA . VAL A 1 37 ? -1.677 1.568 6.246 1.00 52.20 37 VAL A CA 14
ATOM 17499 C C . VAL A 1 37 ? -1.699 2.781 7.182 1.00 53.23 37 VAL A C 14
ATOM 17500 O O . VAL A 1 37 ? -2.624 3.589 7.147 1.00 63.23 37 VAL A O 14
ATOM 17513 N N . LYS A 1 38 ? -0.677 2.925 8.016 1.00 24.31 38 LYS A N 14
ATOM 17514 C CA . LYS A 1 38 ? -0.431 4.067 8.841 1.00 3.35 38 LYS A CA 14
ATOM 17515 C C . LYS A 1 38 ? 0.347 5.037 7.946 1.00 40.23 38 LYS A C 14
ATOM 17516 O O . LYS A 1 38 ? 1.567 4.923 7.807 1.00 75.41 38 LYS A O 14
ATOM 17535 N N . ALA A 1 39 ? -0.387 5.919 7.261 1.00 32.52 39 ALA A N 14
ATOM 17536 C CA . ALA A 1 39 ? 0.099 7.102 6.553 1.00 54.24 39 ALA A CA 14
ATOM 17537 C C . ALA A 1 39 ? -1.050 7.806 5.825 1.00 20.14 39 ALA A C 14
ATOM 17538 O O . ALA A 1 39 ? -1.144 9.028 5.867 1.00 52.02 39 ALA A O 14
ATOM 17545 N N . ASP A 1 40 ? -1.978 7.060 5.218 1.00 54.00 40 ASP A N 14
ATOM 17546 C CA . ASP A 1 40 ? -3.131 7.577 4.451 1.00 20.21 40 ASP A CA 14
ATOM 17547 C C . ASP A 1 40 ? -4.128 8.425 5.263 1.00 31.53 40 ASP A C 14
ATOM 17548 O O . ASP A 1 40 ? -5.134 8.888 4.723 1.00 52.01 40 ASP A O 14
ATOM 17557 N N . PHE A 1 41 ? -3.816 8.689 6.532 1.00 32.53 41 PHE A N 14
ATOM 17558 C CA . PHE A 1 41 ? -4.513 9.576 7.448 1.00 42.00 41 PHE A CA 14
ATOM 17559 C C . PHE A 1 41 ? -3.551 10.401 8.326 1.00 34.55 41 PHE A C 14
ATOM 17560 O O . PHE A 1 41 ? -3.939 10.842 9.411 1.00 74.51 41 PHE A O 14
ATOM 17577 N N . GLU A 1 42 ? -2.283 10.530 7.936 1.00 4.31 42 GLU A N 14
ATOM 17578 C CA . GLU A 1 42 ? -1.255 11.233 8.695 1.00 3.13 42 GLU A CA 14
ATOM 17579 C C . GLU A 1 42 ? -0.959 12.579 8.048 1.00 64.10 42 GLU A C 14
ATOM 17580 O O . GLU A 1 42 ? -1.360 13.601 8.606 1.00 71.44 42 GLU A O 14
ATOM 17592 N N . GLU A 1 43 ? -0.230 12.606 6.930 1.00 22.22 43 GLU A N 14
ATOM 17593 C CA . GLU A 1 43 ? 0.300 13.853 6.385 1.00 22.44 43 GLU A CA 14
ATOM 17594 C C . GLU A 1 43 ? -0.634 14.471 5.329 1.00 44.20 43 GLU A C 14
ATOM 17595 O O . GLU A 1 43 ? -1.822 14.143 5.242 1.00 51.02 43 GLU A O 14
ATOM 17607 N N . ALA A 1 44 ? -0.108 15.437 4.569 1.00 1.34 44 ALA A N 14
ATOM 17608 C CA . ALA A 1 44 ? -0.811 16.172 3.531 1.00 3.32 44 ALA A CA 14
ATOM 17609 C C . ALA A 1 44 ? -0.987 15.328 2.259 1.00 2.24 44 ALA A C 14
ATOM 17610 O O . ALA A 1 44 ? -0.441 15.641 1.194 1.00 52.43 44 ALA A O 14
ATOM 17617 N N . GLY A 1 45 ? -1.779 14.268 2.377 1.00 44.21 45 GLY A N 14
ATOM 17618 C CA . GLY A 1 45 ? -2.024 13.308 1.325 1.00 74.33 45 GLY A CA 14
ATOM 17619 C C . GLY A 1 45 ? -0.871 12.316 1.206 1.00 14.32 45 GLY A C 14
ATOM 17620 O O . GLY A 1 45 ? 0.164 12.435 1.866 1.00 54.00 45 GLY A O 14
ATOM 17624 N N . HIS A 1 46 ? -1.053 11.343 0.311 1.00 14.43 46 HIS A N 14
ATOM 17625 C CA . HIS A 1 46 ? -0.271 10.115 0.169 1.00 64.12 46 HIS A CA 14
ATOM 17626 C C . HIS A 1 46 ? 1.192 10.316 -0.272 1.00 53.11 46 HIS A C 14
ATOM 17627 O O . HIS A 1 46 ? 1.840 9.393 -0.766 1.00 44.34 46 HIS A O 14
ATOM 17641 N N . GLU A 1 47 ? 1.748 11.513 -0.153 1.00 23.45 47 GLU A N 14
ATOM 17642 C CA . GLU A 1 47 ? 3.169 11.767 -0.292 1.00 63.20 47 GLU A CA 14
ATOM 17643 C C . GLU A 1 47 ? 3.975 11.052 0.789 1.00 43.00 47 GLU A C 14
ATOM 17644 O O . GLU A 1 47 ? 5.088 10.587 0.528 1.00 21.32 47 GLU A O 14
ATOM 17656 N N . ASP A 1 48 ? 3.448 10.987 2.006 1.00 32.24 48 ASP A N 14
ATOM 17657 C CA . ASP A 1 48 ? 4.139 10.394 3.145 1.00 74.22 48 ASP A CA 14
ATOM 17658 C C . ASP A 1 48 ? 4.119 8.867 3.048 1.00 20.51 48 ASP A C 14
ATOM 17659 O O . ASP A 1 48 ? 5.139 8.236 3.325 1.00 0.03 48 ASP A O 14
ATOM 17668 N N . VAL A 1 49 ? 3.042 8.285 2.505 1.00 73.21 49 VAL A N 14
ATOM 17669 C CA . VAL A 1 49 ? 2.957 6.878 2.107 1.00 24.22 49 VAL A CA 14
ATOM 17670 C C . VAL A 1 49 ? 4.157 6.517 1.213 1.00 2.12 49 VAL A C 14
ATOM 17671 O O . VAL A 1 49 ? 4.722 5.424 1.351 1.00 61.20 49 VAL A O 14
ATOM 17684 N N . MET A 1 50 ? 4.551 7.415 0.295 1.00 33.11 50 MET A N 14
ATOM 17685 C CA . MET A 1 50 ? 5.707 7.184 -0.559 1.00 3.35 50 MET A CA 14
ATOM 17686 C C . MET A 1 50 ? 6.979 7.206 0.277 1.00 23.13 50 MET A C 14
ATOM 17687 O O . MET A 1 50 ? 7.772 6.278 0.171 1.00 34.42 50 MET A O 14
ATOM 17701 N N . ARG A 1 51 ? 7.212 8.212 1.124 1.00 54.42 51 ARG A N 14
ATOM 17702 C CA . ARG A 1 51 ? 8.415 8.282 1.933 1.00 22.32 51 ARG A CA 14
ATOM 17703 C C . ARG A 1 51 ? 8.570 7.042 2.817 1.00 53.00 51 ARG A C 14
ATOM 17704 O O . ARG A 1 51 ? 9.680 6.506 2.897 1.00 44.42 51 ARG A O 14
ATOM 17725 N N . LYS A 1 52 ? 7.477 6.564 3.423 1.00 34.24 52 LYS A N 14
ATOM 17726 C CA . LYS A 1 52 ? 7.456 5.330 4.198 1.00 40.20 52 LYS A CA 14
ATOM 17727 C C . LYS A 1 52 ? 7.946 4.169 3.353 1.00 51.04 52 LYS A C 14
ATOM 17728 O O . LYS A 1 52 ? 8.893 3.491 3.743 1.00 62.13 52 LYS A O 14
ATOM 17747 N N . VAL A 1 53 ? 7.302 3.893 2.218 1.00 61.12 53 VAL A N 14
ATOM 17748 C CA . VAL A 1 53 ? 7.591 2.681 1.467 1.00 64.52 53 VAL A CA 14
ATOM 17749 C C . VAL A 1 53 ? 8.987 2.765 0.855 1.00 22.25 53 VAL A C 14
ATOM 17750 O O . VAL A 1 53 ? 9.677 1.751 0.801 1.00 52.33 53 VAL A O 14
ATOM 17763 N N . LEU A 1 54 ? 9.409 3.955 0.422 1.00 63.14 54 LEU A N 14
ATOM 17764 C CA . LEU A 1 54 ? 10.722 4.196 -0.151 1.00 74.11 54 LEU A CA 14
ATOM 17765 C C . LEU A 1 54 ? 11.808 3.914 0.897 1.00 74.23 54 LEU A C 14
ATOM 17766 O O . LEU A 1 54 ? 12.799 3.251 0.588 1.00 15.33 54 LEU A O 14
ATOM 17782 N N . GLY A 1 55 ? 11.609 4.383 2.133 1.00 34.41 55 GLY A N 14
ATOM 17783 C CA . GLY A 1 55 ? 12.524 4.169 3.247 1.00 51.32 55 GLY A CA 14
ATOM 17784 C C . GLY A 1 55 ? 12.578 2.703 3.642 1.00 63.42 55 GLY A C 14
ATOM 17785 O O . GLY A 1 55 ? 13.658 2.119 3.707 1.00 43.33 55 GLY A O 14
ATOM 17789 N N . ASP A 1 56 ? 11.418 2.073 3.837 1.00 53.21 56 ASP A N 14
ATOM 17790 C CA . ASP A 1 56 ? 11.330 0.648 4.162 1.00 40.00 56 ASP A CA 14
ATOM 17791 C C . ASP A 1 56 ? 11.742 -0.251 2.988 1.00 3.05 56 ASP A C 14
ATOM 17792 O O . ASP A 1 56 ? 11.821 -1.464 3.153 1.00 4.31 56 ASP A O 14
ATOM 17801 N N . LEU A 1 57 ? 11.942 0.287 1.780 1.00 34.23 57 LEU A N 14
ATOM 17802 C CA . LEU A 1 57 ? 12.535 -0.446 0.664 1.00 41.10 57 LEU A CA 14
ATOM 17803 C C . LEU A 1 57 ? 14.052 -0.344 0.721 1.00 15.41 57 LEU A C 14
ATOM 17804 O O . LEU A 1 57 ? 14.701 -1.109 0.022 1.00 42.34 57 LEU A O 14
ATOM 17820 N N . ASP A 1 58 ? 14.638 0.582 1.488 1.00 31.35 58 ASP A N 14
ATOM 17821 C CA . ASP A 1 58 ? 16.089 0.791 1.564 1.00 21.14 58 ASP A CA 14
ATOM 17822 C C . ASP A 1 58 ? 16.681 1.131 0.181 1.00 55.03 58 ASP A C 14
ATOM 17823 O O . ASP A 1 58 ? 17.864 0.933 -0.087 1.00 11.13 58 ASP A O 14
ATOM 17832 N N . GLY A 1 59 ? 15.841 1.637 -0.734 1.00 31.41 59 GLY A N 14
ATOM 17833 C CA . GLY A 1 59 ? 16.195 1.895 -2.126 1.00 61.43 59 GLY A CA 14
ATOM 17834 C C . GLY A 1 59 ? 16.177 0.642 -3.012 1.00 2.11 59 GLY A C 14
ATOM 17835 O O . GLY A 1 59 ? 16.815 0.641 -4.068 1.00 4.35 59 GLY A O 14
ATOM 17839 N N . LYS A 1 60 ? 15.470 -0.429 -2.622 1.00 14.42 60 LYS A N 14
ATOM 17840 C CA . LYS A 1 60 ? 15.375 -1.669 -3.391 1.00 24.54 60 LYS A CA 14
ATOM 17841 C C . LYS A 1 60 ? 14.820 -1.484 -4.799 1.00 1.02 60 LYS A C 14
ATOM 17842 O O . LYS A 1 60 ? 15.210 -2.244 -5.684 1.00 54.23 60 LYS A O 14
ATOM 17861 N N . ARG A 1 61 ? 13.850 -0.588 -4.981 1.00 63.13 61 ARG A N 14
ATOM 17862 C CA . ARG A 1 61 ? 13.222 -0.318 -6.267 1.00 73.13 61 ARG A CA 14
ATOM 17863 C C . ARG A 1 61 ? 13.042 1.187 -6.376 1.00 52.41 61 ARG A C 14
ATOM 17864 O O . ARG A 1 61 ? 12.869 1.838 -5.336 1.00 62.51 61 ARG A O 14
ATOM 17885 N N . PRO A 1 62 ? 13.013 1.735 -7.598 1.00 64.21 62 PRO A N 14
ATOM 17886 C CA . PRO A 1 62 ? 12.810 3.152 -7.792 1.00 74.53 62 PRO A CA 14
ATOM 17887 C C . PRO A 1 62 ? 11.402 3.544 -7.369 1.00 0.13 62 PRO A C 14
ATOM 17888 O O . PRO A 1 62 ? 10.429 2.844 -7.662 1.00 0.45 62 PRO A O 14
ATOM 17899 N N . GLU A 1 63 ? 11.298 4.760 -6.843 1.00 51.21 63 GLU A N 14
ATOM 17900 C CA . GLU A 1 63 ? 10.062 5.490 -6.584 1.00 41.02 63 GLU A CA 14
ATOM 17901 C C . GLU A 1 63 ? 9.115 5.366 -7.781 1.00 12.24 63 GLU A C 14
ATOM 17902 O O . GLU A 1 63 ? 7.944 5.046 -7.597 1.00 32.41 63 GLU A O 14
ATOM 17914 N N . ALA A 1 64 ? 9.629 5.523 -9.001 1.00 54.13 64 ALA A N 14
ATOM 17915 C CA . ALA A 1 64 ? 8.834 5.450 -10.224 1.00 32.25 64 ALA A CA 14
ATOM 17916 C C . ALA A 1 64 ? 8.022 4.150 -10.319 1.00 62.42 64 ALA A C 14
ATOM 17917 O O . ALA A 1 64 ? 6.813 4.210 -10.566 1.00 64.22 64 ALA A O 14
ATOM 17924 N N . GLU A 1 65 ? 8.670 2.996 -10.118 1.00 53.33 65 GLU A N 14
ATOM 17925 C CA . GLU A 1 65 ? 8.022 1.695 -10.176 1.00 13.15 65 GLU A CA 14
ATOM 17926 C C . GLU A 1 65 ? 7.018 1.547 -9.025 1.00 43.40 65 GLU A C 14
ATOM 17927 O O . GLU A 1 65 ? 5.906 1.044 -9.205 1.00 54.04 65 GLU A O 14
ATOM 17939 N N . VAL A 1 66 ? 7.434 1.964 -7.831 1.00 2.03 66 VAL A N 14
ATOM 17940 C CA . VAL A 1 66 ? 6.706 1.786 -6.586 1.00 35.14 66 VAL A CA 14
ATOM 17941 C C . VAL A 1 66 ? 5.368 2.523 -6.664 1.00 15.01 66 VAL A C 14
ATOM 17942 O O . VAL A 1 66 ? 4.318 1.916 -6.427 1.00 12.25 66 VAL A O 14
ATOM 17955 N N . ARG A 1 67 ? 5.366 3.809 -7.026 1.00 13.21 67 ARG A N 14
ATOM 17956 C CA . ARG A 1 67 ? 4.113 4.555 -7.073 1.00 32.24 67 ARG A CA 14
ATOM 17957 C C . ARG A 1 67 ? 3.170 4.042 -8.149 1.00 2.13 67 ARG A C 14
ATOM 17958 O O . ARG A 1 67 ? 1.965 4.061 -7.916 1.00 53.13 67 ARG A O 14
ATOM 17979 N N . ALA A 1 68 ? 3.680 3.553 -9.285 1.00 50.03 68 ALA A N 14
ATOM 17980 C CA . ALA A 1 68 ? 2.822 3.001 -10.329 1.00 4.32 68 ALA A CA 14
ATOM 17981 C C . ALA A 1 68 ? 2.021 1.808 -9.804 1.00 62.40 68 ALA A C 14
ATOM 17982 O O . ALA A 1 68 ? 0.843 1.650 -10.137 1.00 25.35 68 ALA A O 14
ATOM 17989 N N . LYS A 1 69 ? 2.644 0.985 -8.952 1.00 52.12 69 LYS A N 14
ATOM 17990 C CA . LYS A 1 69 ? 1.970 -0.115 -8.278 1.00 11.02 69 LYS A CA 14
ATOM 17991 C C . LYS A 1 69 ? 0.750 0.426 -7.518 1.00 4.25 69 LYS A C 14
ATOM 17992 O O . LYS A 1 69 ? -0.354 -0.082 -7.702 1.00 40.42 69 LYS A O 14
ATOM 18011 N N . TYR A 1 70 ? 0.935 1.473 -6.705 1.00 32.22 70 TYR A N 14
ATOM 18012 C CA . TYR A 1 70 ? -0.102 2.058 -5.850 1.00 11.22 70 TYR A CA 14
ATOM 18013 C C . TYR A 1 70 ? -1.214 2.709 -6.680 1.00 52.14 70 TYR A C 14
ATOM 18014 O O . TYR A 1 70 ? -2.399 2.407 -6.506 1.00 71.30 70 TYR A O 14
ATOM 18032 N N . GLU A 1 71 ? -0.831 3.586 -7.611 1.00 22.23 71 GLU A N 14
ATOM 18033 C CA . GLU A 1 71 ? -1.706 4.319 -8.522 1.00 54.00 71 GLU A CA 14
ATOM 18034 C C . GLU A 1 71 ? -2.530 3.373 -9.412 1.00 44.34 71 GLU A C 14
ATOM 18035 O O . GLU A 1 71 ? -3.601 3.757 -9.895 1.00 12.31 71 GLU A O 14
ATOM 18047 N N . GLY A 1 72 ? -2.071 2.138 -9.620 1.00 64.42 72 GLY A N 14
ATOM 18048 C CA . GLY A 1 72 ? -2.758 1.124 -10.406 1.00 63.30 72 GLY A CA 14
ATOM 18049 C C . GLY A 1 72 ? -3.718 0.258 -9.581 1.00 32.35 72 GLY A C 14
ATOM 18050 O O . GLY A 1 72 ? -4.449 -0.553 -10.151 1.00 32.15 72 GLY A O 14
ATOM 18054 N N . LEU A 1 73 ? -3.770 0.415 -8.253 1.00 12.13 73 LEU A N 14
ATOM 18055 C CA . LEU A 1 73 ? -4.418 -0.524 -7.347 1.00 43.00 73 LEU A CA 14
ATOM 18056 C C . LEU A 1 73 ? -5.788 -0.069 -6.890 1.00 62.21 73 LEU A C 14
ATOM 18057 O O . LEU A 1 73 ? -6.444 -0.832 -6.185 1.00 53.22 73 LEU A O 14
ATOM 18073 N N . MET A 1 74 ? -6.237 1.145 -7.232 1.00 61.41 74 MET A N 14
ATOM 18074 C CA . MET A 1 74 ? -7.531 1.623 -6.743 1.00 41.00 74 MET A CA 14
ATOM 18075 C C . MET A 1 74 ? -8.635 0.665 -7.198 1.00 14.32 74 MET A C 14
ATOM 18076 O O . MET A 1 74 ? -9.437 0.223 -6.372 1.00 32.32 74 MET A O 14
ATOM 18090 N N . ALA A 1 75 ? -8.645 0.295 -8.482 1.00 44.01 75 ALA A N 14
ATOM 18091 C CA . ALA A 1 75 ? -9.638 -0.623 -9.017 1.00 4.12 75 ALA A CA 14
ATOM 18092 C C . ALA A 1 75 ? -9.498 -2.010 -8.389 1.00 3.44 75 ALA A C 14
ATOM 18093 O O . ALA A 1 75 ? -10.516 -2.656 -8.140 1.00 72.41 75 ALA A O 14
ATOM 18100 N N . VAL A 1 76 ? -8.272 -2.477 -8.114 1.00 51.04 76 VAL A N 14
ATOM 18101 C CA . VAL A 1 76 ? -8.100 -3.814 -7.545 1.00 23.14 76 VAL A CA 14
ATOM 18102 C C . VAL A 1 76 ? -8.654 -3.819 -6.121 1.00 21.22 76 VAL A C 14
ATOM 18103 O O . VAL A 1 76 ? -9.471 -4.664 -5.754 1.00 32.15 76 VAL A O 14
ATOM 18116 N N . ALA A 1 77 ? -8.248 -2.822 -5.334 1.00 54.41 77 ALA A N 14
ATOM 18117 C CA . ALA A 1 77 ? -8.647 -2.655 -3.955 1.00 40.23 77 ALA A CA 14
ATOM 18118 C C . ALA A 1 77 ? -10.177 -2.609 -3.863 1.00 14.44 77 ALA A C 14
ATOM 18119 O O . ALA A 1 77 ? -10.794 -3.243 -3.012 1.00 61.13 77 ALA A O 14
ATOM 18126 N N . LYS A 1 78 ? -10.803 -1.842 -4.758 1.00 72.53 78 LYS A N 14
ATOM 18127 C CA . LYS A 1 78 ? -12.246 -1.674 -4.798 1.00 51.20 78 LYS A CA 14
ATOM 18128 C C . LYS A 1 78 ? -12.986 -2.913 -5.275 1.00 14.23 78 LYS A C 14
ATOM 18129 O O . LYS A 1 78 ? -14.106 -3.116 -4.801 1.00 2.01 78 LYS A O 14
ATOM 18148 N N . ALA A 1 79 ? -12.413 -3.718 -6.174 1.00 35.14 79 ALA A N 14
ATOM 18149 C CA . ALA A 1 79 ? -13.013 -4.988 -6.566 1.00 71.11 79 ALA A CA 14
ATOM 18150 C C . ALA A 1 79 ? -13.183 -5.851 -5.318 1.00 33.43 79 ALA A C 14
ATOM 18151 O O . ALA A 1 79 ? -14.275 -6.353 -5.055 1.00 72.14 79 ALA A O 14
ATOM 18158 N N . GLN A 1 80 ? -12.127 -5.947 -4.507 1.00 63.21 80 GLN A N 14
ATOM 18159 C CA . GLN A 1 80 ? -12.160 -6.748 -3.292 1.00 40.23 80 GLN A CA 14
ATOM 18160 C C . GLN A 1 80 ? -13.168 -6.237 -2.267 1.00 1.45 80 GLN A C 14
ATOM 18161 O O . GLN A 1 80 ? -13.662 -7.024 -1.471 1.00 71.52 80 GLN A O 14
ATOM 18175 N N . LEU A 1 81 ? -13.488 -4.943 -2.257 1.00 55.01 81 LEU A N 14
ATOM 18176 C CA . LEU A 1 81 ? -14.456 -4.393 -1.313 1.00 12.45 81 LEU A CA 14
ATOM 18177 C C . LEU A 1 81 ? -15.860 -4.868 -1.639 1.00 42.33 81 LEU A C 14
ATOM 18178 O O . LEU A 1 81 ? -16.630 -5.167 -0.731 1.00 52.34 81 LEU A O 14
ATOM 18194 N N . MET A 1 82 ? -16.205 -4.925 -2.921 1.00 75.42 82 MET A N 14
ATOM 18195 C CA . MET A 1 82 ? -17.515 -5.399 -3.356 1.00 34.54 82 MET A CA 14
ATOM 18196 C C . MET A 1 82 ? -17.625 -6.910 -3.123 1.00 0.25 82 MET A C 14
ATOM 18197 O O . MET A 1 82 ? -18.678 -7.409 -2.730 1.00 62.54 82 MET A O 14
ATOM 18211 N N . ASP A 1 83 ? -16.525 -7.629 -3.326 1.00 63.40 83 ASP A N 14
ATOM 18212 C CA . ASP A 1 83 ? -16.391 -9.062 -3.087 1.00 3.45 83 ASP A CA 14
ATOM 18213 C C . ASP A 1 83 ? -16.517 -9.390 -1.590 1.00 42.40 83 ASP A C 14
ATOM 18214 O O . ASP A 1 83 ? -17.230 -10.318 -1.215 1.00 14.34 83 ASP A O 14
ATOM 18223 N N . GLU A 1 84 ? -15.884 -8.597 -0.716 1.00 64.50 84 GLU A N 14
ATOM 18224 C CA . GLU A 1 84 ? -15.889 -8.765 0.744 1.00 22.53 84 GLU A CA 14
ATOM 18225 C C . GLU A 1 84 ? -17.216 -8.380 1.426 1.00 21.53 84 GLU A C 14
ATOM 18226 O O . GLU A 1 84 ? -17.311 -8.562 2.641 1.00 74.12 84 GLU A O 14
ATOM 18238 N N . LEU A 1 85 ? -18.202 -7.856 0.688 1.00 1.24 85 LEU A N 14
ATOM 18239 C CA . LEU A 1 85 ? -19.577 -7.531 1.110 1.00 62.54 85 LEU A CA 14
ATOM 18240 C C . LEU A 1 85 ? -19.604 -6.830 2.467 1.00 44.11 85 LEU A C 14
ATOM 18241 O O . LEU A 1 85 ? -19.186 -5.645 2.491 1.00 22.32 85 LEU A O 14
ATOM 18257 N N . GLY A 1 1 ? -18.287 8.538 1.792 1.00 42.35 1 GLY A N 15
ATOM 18258 C CA . GLY A 1 1 ? -18.641 7.958 0.492 1.00 44.15 1 GLY A CA 15
ATOM 18259 C C . GLY A 1 1 ? -17.604 6.945 0.047 1.00 32.53 1 GLY A C 15
ATOM 18260 O O . GLY A 1 1 ? -16.817 7.255 -0.842 1.00 45.01 1 GLY A O 15
ATOM 18264 N N . MET A 1 2 ? -17.617 5.738 0.629 1.00 31.30 2 MET A N 15
ATOM 18265 C CA . MET A 1 2 ? -16.796 4.560 0.303 1.00 72.11 2 MET A CA 15
ATOM 18266 C C . MET A 1 2 ? -15.274 4.695 0.469 1.00 52.45 2 MET A C 15
ATOM 18267 O O . MET A 1 2 ? -14.595 3.671 0.567 1.00 45.15 2 MET A O 15
ATOM 18281 N N . GLN A 1 3 ? -14.726 5.907 0.572 1.00 3.34 3 GLN A N 15
ATOM 18282 C CA . GLN A 1 3 ? -13.293 6.193 0.515 1.00 3.10 3 GLN A CA 15
ATOM 18283 C C . GLN A 1 3 ? -12.454 5.367 1.491 1.00 30.12 3 GLN A C 15
ATOM 18284 O O . GLN A 1 3 ? -11.335 5.026 1.164 1.00 51.21 3 GLN A O 15
ATOM 18298 N N . PHE A 1 4 ? -13.009 5.025 2.645 1.00 20.53 4 PHE A N 15
ATOM 18299 C CA . PHE A 1 4 ? -12.511 4.332 3.833 1.00 20.10 4 PHE A CA 15
ATOM 18300 C C . PHE A 1 4 ? -12.418 2.832 3.605 1.00 4.21 4 PHE A C 15
ATOM 18301 O O . PHE A 1 4 ? -11.525 2.146 4.100 1.00 14.31 4 PHE A O 15
ATOM 18318 N N . LYS A 1 5 ? -13.419 2.279 2.915 1.00 24.32 5 LYS A N 15
ATOM 18319 C CA . LYS A 1 5 ? -13.423 0.862 2.576 1.00 52.14 5 LYS A CA 15
ATOM 18320 C C . LYS A 1 5 ? -12.236 0.641 1.657 1.00 32.40 5 LYS A C 15
ATOM 18321 O O . LYS A 1 5 ? -11.391 -0.206 1.927 1.00 34.44 5 LYS A O 15
ATOM 18340 N N . ALA A 1 6 ? -12.128 1.496 0.637 1.00 70.23 6 ALA A N 15
ATOM 18341 C CA . ALA A 1 6 ? -10.951 1.583 -0.195 1.00 1.12 6 ALA A CA 15
ATOM 18342 C C . ALA A 1 6 ? -9.721 1.899 0.651 1.00 44.23 6 ALA A C 15
ATOM 18343 O O . ALA A 1 6 ? -8.733 1.214 0.430 1.00 23.52 6 ALA A O 15
ATOM 18350 N N . GLU A 1 7 ? -9.765 2.857 1.598 1.00 2.44 7 GLU A N 15
ATOM 18351 C CA . GLU A 1 7 ? -8.527 3.452 2.147 1.00 5.14 7 GLU A CA 15
ATOM 18352 C C . GLU A 1 7 ? -7.605 2.359 2.707 1.00 53.23 7 GLU A C 15
ATOM 18353 O O . GLU A 1 7 ? -6.463 2.182 2.278 1.00 5.20 7 GLU A O 15
ATOM 18365 N N . ALA A 1 8 ? -8.149 1.543 3.610 1.00 22.42 8 ALA A N 15
ATOM 18366 C CA . ALA A 1 8 ? -7.340 0.585 4.341 1.00 52.21 8 ALA A CA 15
ATOM 18367 C C . ALA A 1 8 ? -6.901 -0.542 3.410 1.00 64.41 8 ALA A C 15
ATOM 18368 O O . ALA A 1 8 ? -5.770 -1.017 3.508 1.00 43.35 8 ALA A O 15
ATOM 18375 N N . ARG A 1 9 ? -7.779 -0.970 2.491 1.00 21.34 9 ARG A N 15
ATOM 18376 C CA . ARG A 1 9 ? -7.442 -1.999 1.513 1.00 4.30 9 ARG A CA 15
ATOM 18377 C C . ARG A 1 9 ? -6.314 -1.480 0.609 1.00 54.44 9 ARG A C 15
ATOM 18378 O O . ARG A 1 9 ? -5.409 -2.241 0.273 1.00 43.24 9 ARG A O 15
ATOM 18399 N N . ARG A 1 10 ? -6.341 -0.197 0.222 1.00 41.13 10 ARG A N 15
ATOM 18400 C CA . ARG A 1 10 ? -5.314 0.448 -0.591 1.00 72.52 10 ARG A CA 15
ATOM 18401 C C . ARG A 1 10 ? -3.972 0.285 0.124 1.00 14.41 10 ARG A C 15
ATOM 18402 O O . ARG A 1 10 ? -3.083 -0.375 -0.418 1.00 41.13 10 ARG A O 15
ATOM 18423 N N . ASN A 1 11 ? -3.837 0.807 1.349 1.00 45.05 11 ASN A N 15
ATOM 18424 C CA . ASN A 1 11 ? -2.557 0.756 2.062 1.00 2.20 11 ASN A CA 15
ATOM 18425 C C . ASN A 1 11 ? -2.114 -0.677 2.316 1.00 50.15 11 ASN A C 15
ATOM 18426 O O . ASN A 1 11 ? -0.936 -1.011 2.162 1.00 30.14 11 ASN A O 15
ATOM 18437 N N . LYS A 1 12 ? -3.058 -1.549 2.679 1.00 43.44 12 LYS A N 15
ATOM 18438 C CA . LYS A 1 12 ? -2.768 -2.952 2.922 1.00 14.33 12 LYS A CA 15
ATOM 18439 C C . LYS A 1 12 ? -2.150 -3.600 1.687 1.00 42.22 12 LYS A C 15
ATOM 18440 O O . LYS A 1 12 ? -1.123 -4.260 1.808 1.00 63.23 12 LYS A O 15
ATOM 18459 N N . LEU A 1 13 ? -2.721 -3.385 0.499 1.00 51.33 13 LEU A N 15
ATOM 18460 C CA . LEU A 1 13 ? -2.199 -3.968 -0.733 1.00 10.04 13 LEU A CA 15
ATOM 18461 C C . LEU A 1 13 ? -0.788 -3.484 -1.037 1.00 51.31 13 LEU A C 15
ATOM 18462 O O . LEU A 1 13 ? 0.025 -4.306 -1.460 1.00 23.02 13 LEU A O 15
ATOM 18478 N N . MET A 1 14 ? -0.481 -2.190 -0.852 1.00 14.34 14 MET A N 15
ATOM 18479 C CA . MET A 1 14 ? 0.879 -1.688 -0.984 1.00 12.20 14 MET A CA 15
ATOM 18480 C C . MET A 1 14 ? 1.777 -2.514 -0.072 1.00 43.12 14 MET A C 15
ATOM 18481 O O . MET A 1 14 ? 2.724 -3.128 -0.557 1.00 12.42 14 MET A O 15
ATOM 18495 N N . GLY A 1 15 ? 1.471 -2.588 1.224 1.00 32.10 15 GLY A N 15
ATOM 18496 C CA . GLY A 1 15 ? 2.315 -3.307 2.162 1.00 30.04 15 GLY A CA 15
ATOM 18497 C C . GLY A 1 15 ? 2.465 -4.792 1.814 1.00 5.22 15 GLY A C 15
ATOM 18498 O O . GLY A 1 15 ? 3.585 -5.281 1.871 1.00 14.53 15 GLY A O 15
ATOM 18502 N N . LEU A 1 16 ? 1.407 -5.510 1.412 1.00 11.10 16 LEU A N 15
ATOM 18503 C CA . LEU A 1 16 ? 1.516 -6.922 1.017 1.00 30.43 16 LEU A CA 15
ATOM 18504 C C . LEU A 1 16 ? 2.417 -7.071 -0.213 1.00 5.23 16 LEU A C 15
ATOM 18505 O O . LEU A 1 16 ? 3.227 -7.998 -0.279 1.00 14.21 16 LEU A O 15
ATOM 18521 N N . TRP A 1 17 ? 2.263 -6.200 -1.222 1.00 33.02 17 TRP A N 15
ATOM 18522 C CA . TRP A 1 17 ? 3.105 -6.242 -2.420 1.00 2.34 17 TRP A CA 15
ATOM 18523 C C . TRP A 1 17 ? 4.571 -6.029 -2.029 1.00 65.23 17 TRP A C 15
ATOM 18524 O O . TRP A 1 17 ? 5.429 -6.810 -2.436 1.00 74.15 17 TRP A O 15
ATOM 18545 N N . VAL A 1 18 ? 4.843 -5.005 -1.222 1.00 62.34 18 VAL A N 15
ATOM 18546 C CA . VAL A 1 18 ? 6.173 -4.636 -0.756 1.00 21.32 18 VAL A CA 15
ATOM 18547 C C . VAL A 1 18 ? 6.800 -5.763 0.052 1.00 12.41 18 VAL A C 15
ATOM 18548 O O . VAL A 1 18 ? 7.949 -6.107 -0.193 1.00 10.45 18 VAL A O 15
ATOM 18561 N N . ALA A 1 19 ? 6.073 -6.312 1.025 1.00 64.04 19 ALA A N 15
ATOM 18562 C CA . ALA A 1 19 ? 6.573 -7.365 1.888 1.00 34.32 19 ALA A CA 15
ATOM 18563 C C . ALA A 1 19 ? 7.136 -8.522 1.054 1.00 64.15 19 ALA A C 15
ATOM 18564 O O . ALA A 1 19 ? 8.225 -9.012 1.338 1.00 11.23 19 ALA A O 15
ATOM 18571 N N . GLU A 1 20 ? 6.453 -8.893 -0.026 1.00 30.04 20 GLU A N 15
ATOM 18572 C CA . GLU A 1 20 ? 6.890 -9.915 -0.959 1.00 30.14 20 GLU A CA 15
ATOM 18573 C C . GLU A 1 20 ? 8.152 -9.491 -1.722 1.00 42.23 20 GLU A C 15
ATOM 18574 O O . GLU A 1 20 ? 9.053 -10.310 -1.888 1.00 24.35 20 GLU A O 15
ATOM 18586 N N . VAL A 1 21 ? 8.253 -8.225 -2.145 1.00 70.33 21 VAL A N 15
ATOM 18587 C CA . VAL A 1 21 ? 9.478 -7.661 -2.727 1.00 14.31 21 VAL A CA 15
ATOM 18588 C C . VAL A 1 21 ? 10.639 -7.695 -1.707 1.00 32.04 21 VAL A C 15
ATOM 18589 O O . VAL A 1 21 ? 11.802 -7.711 -2.115 1.00 32.15 21 VAL A O 15
ATOM 18602 N N . LEU A 1 22 ? 10.343 -7.708 -0.402 1.00 24.31 22 LEU A N 15
ATOM 18603 C CA . LEU A 1 22 ? 11.281 -7.854 0.715 1.00 4.35 22 LEU A CA 15
ATOM 18604 C C . LEU A 1 22 ? 11.462 -9.329 1.131 1.00 24.44 22 LEU A C 15
ATOM 18605 O O . LEU A 1 22 ? 12.108 -9.606 2.145 1.00 41.12 22 LEU A O 15
ATOM 18621 N N . GLY A 1 23 ? 10.875 -10.288 0.407 1.00 64.42 23 GLY A N 15
ATOM 18622 C CA . GLY A 1 23 ? 11.036 -11.714 0.671 1.00 62.32 23 GLY A CA 15
ATOM 18623 C C . GLY A 1 23 ? 10.295 -12.186 1.923 1.00 1.25 23 GLY A C 15
ATOM 18624 O O . GLY A 1 23 ? 10.533 -13.297 2.399 1.00 52.22 23 GLY A O 15
ATOM 18628 N N . LYS A 1 24 ? 9.411 -11.367 2.496 1.00 53.20 24 LYS A N 15
ATOM 18629 C CA . LYS A 1 24 ? 8.518 -11.793 3.568 1.00 33.41 24 LYS A CA 15
ATOM 18630 C C . LYS A 1 24 ? 7.460 -12.732 2.982 1.00 2.14 24 LYS A C 15
ATOM 18631 O O . LYS A 1 24 ? 7.241 -12.758 1.756 1.00 52.40 24 LYS A O 15
ATOM 18650 N N . SER A 1 25 ? 6.728 -13.420 3.854 1.00 33.40 25 SER A N 15
ATOM 18651 C CA . SER A 1 25 ? 5.580 -14.233 3.467 1.00 3.52 25 SER A CA 15
ATOM 18652 C C . SER A 1 25 ? 4.751 -14.552 4.711 1.00 62.22 25 SER A C 15
ATOM 18653 O O . SER A 1 25 ? 5.217 -14.345 5.832 1.00 51.34 25 SER A O 15
ATOM 18661 N N . GLY A 1 26 ? 3.533 -15.065 4.533 1.00 74.04 26 GLY A N 15
ATOM 18662 C CA . GLY A 1 26 ? 2.647 -15.388 5.639 1.00 24.40 26 GLY A CA 15
ATOM 18663 C C . GLY A 1 26 ? 2.375 -14.149 6.492 1.00 43.12 26 GLY A C 15
ATOM 18664 O O . GLY A 1 26 ? 2.277 -13.028 5.988 1.00 2.54 26 GLY A O 15
ATOM 18668 N N . ASP A 1 27 ? 2.194 -14.361 7.795 1.00 62.21 27 ASP A N 15
ATOM 18669 C CA . ASP A 1 27 ? 1.726 -13.327 8.721 1.00 24.12 27 ASP A CA 15
ATOM 18670 C C . ASP A 1 27 ? 2.669 -12.122 8.756 1.00 71.33 27 ASP A C 15
ATOM 18671 O O . ASP A 1 27 ? 2.176 -11.002 8.860 1.00 63.31 27 ASP A O 15
ATOM 18680 N N . GLU A 1 28 ? 3.980 -12.297 8.560 1.00 54.22 28 GLU A N 15
ATOM 18681 C CA . GLU A 1 28 ? 4.958 -11.221 8.395 1.00 2.10 28 GLU A CA 15
ATOM 18682 C C . GLU A 1 28 ? 4.493 -10.166 7.391 1.00 44.25 28 GLU A C 15
ATOM 18683 O O . GLU A 1 28 ? 4.624 -8.960 7.621 1.00 12.23 28 GLU A O 15
ATOM 18695 N N . ALA A 1 29 ? 3.933 -10.627 6.273 1.00 41.22 29 ALA A N 15
ATOM 18696 C CA . ALA A 1 29 ? 3.509 -9.758 5.189 1.00 5.23 29 ALA A CA 15
ATOM 18697 C C . ALA A 1 29 ? 2.316 -8.889 5.594 1.00 62.24 29 ALA A C 15
ATOM 18698 O O . ALA A 1 29 ? 2.224 -7.718 5.219 1.00 1.12 29 ALA A O 15
ATOM 18705 N N . ASN A 1 30 ? 1.397 -9.455 6.369 1.00 13.14 30 ASN A N 15
ATOM 18706 C CA . ASN A 1 30 ? 0.207 -8.761 6.855 1.00 14.34 30 ASN A CA 15
ATOM 18707 C C . ASN A 1 30 ? 0.643 -7.766 7.902 1.00 41.53 30 ASN A C 15
ATOM 18708 O O . ASN A 1 30 ? 0.088 -6.662 7.979 1.00 20.32 30 ASN A O 15
ATOM 18719 N N . ALA A 1 31 ? 1.598 -8.200 8.732 1.00 22.23 31 ALA A N 15
ATOM 18720 C CA . ALA A 1 31 ? 1.983 -7.446 9.886 1.00 31.20 31 ALA A CA 15
ATOM 18721 C C . ALA A 1 31 ? 2.746 -6.212 9.409 1.00 31.04 31 ALA A C 15
ATOM 18722 O O . ALA A 1 31 ? 2.528 -5.127 9.946 1.00 34.01 31 ALA A O 15
ATOM 18729 N N . TYR A 1 32 ? 3.564 -6.379 8.362 1.00 55.14 32 TYR A N 15
ATOM 18730 C CA . TYR A 1 32 ? 4.239 -5.302 7.648 1.00 23.31 32 TYR A CA 15
ATOM 18731 C C . TYR A 1 32 ? 3.197 -4.343 7.089 1.00 15.43 32 TYR A C 15
ATOM 18732 O O . TYR A 1 32 ? 3.292 -3.128 7.253 1.00 62.12 32 TYR A O 15
ATOM 18750 N N . ALA A 1 33 ? 2.179 -4.877 6.408 1.00 34.33 33 ALA A N 15
ATOM 18751 C CA . ALA A 1 33 ? 1.171 -4.049 5.775 1.00 52.23 33 ALA A CA 15
ATOM 18752 C C . ALA A 1 33 ? 0.363 -3.204 6.756 1.00 15.53 33 ALA A C 15
ATOM 18753 O O . ALA A 1 33 ? -0.177 -2.179 6.339 1.00 15.54 33 ALA A O 15
ATOM 18760 N N . ALA A 1 34 ? 0.299 -3.576 8.038 1.00 74.31 34 ALA A N 15
ATOM 18761 C CA . ALA A 1 34 ? -0.321 -2.727 9.040 1.00 13.22 34 ALA A CA 15
ATOM 18762 C C . ALA A 1 34 ? 0.434 -1.404 9.170 1.00 1.10 34 ALA A C 15
ATOM 18763 O O . ALA A 1 34 ? -0.230 -0.384 9.305 1.00 4.23 34 ALA A O 15
ATOM 18770 N N . GLU A 1 35 ? 1.772 -1.409 9.089 1.00 12.51 35 GLU A N 15
ATOM 18771 C CA . GLU A 1 35 ? 2.604 -0.212 9.219 1.00 23.32 35 GLU A CA 15
ATOM 18772 C C . GLU A 1 35 ? 2.164 0.832 8.196 1.00 71.11 35 GLU A C 15
ATOM 18773 O O . GLU A 1 35 ? 1.931 1.983 8.548 1.00 43.41 35 GLU A O 15
ATOM 18785 N N . VAL A 1 36 ? 1.995 0.414 6.936 1.00 62.31 36 VAL A N 15
ATOM 18786 C CA . VAL A 1 36 ? 1.613 1.293 5.835 1.00 11.11 36 VAL A CA 15
ATOM 18787 C C . VAL A 1 36 ? 0.224 1.897 6.137 1.00 60.34 36 VAL A C 15
ATOM 18788 O O . VAL A 1 36 ? -0.007 3.094 5.973 1.00 35.40 36 VAL A O 15
ATOM 18801 N N . VAL A 1 37 ? -0.705 1.081 6.651 1.00 1.34 37 VAL A N 15
ATOM 18802 C CA . VAL A 1 37 ? -2.059 1.501 7.057 1.00 71.05 37 VAL A CA 15
ATOM 18803 C C . VAL A 1 37 ? -2.019 2.386 8.324 1.00 35.02 37 VAL A C 15
ATOM 18804 O O . VAL A 1 37 ? -3.028 2.965 8.734 1.00 61.12 37 VAL A O 15
ATOM 18817 N N . LYS A 1 38 ? -0.870 2.487 8.972 1.00 53.35 38 LYS A N 15
ATOM 18818 C CA . LYS A 1 38 ? -0.622 3.326 10.121 1.00 0.51 38 LYS A CA 15
ATOM 18819 C C . LYS A 1 38 ? 0.281 4.515 9.796 1.00 1.42 38 LYS A C 15
ATOM 18820 O O . LYS A 1 38 ? 0.604 5.256 10.720 1.00 0.43 38 LYS A O 15
ATOM 18839 N N . ALA A 1 39 ? 0.657 4.738 8.536 1.00 52.35 39 ALA A N 15
ATOM 18840 C CA . ALA A 1 39 ? 1.473 5.874 8.119 1.00 71.35 39 ALA A CA 15
ATOM 18841 C C . ALA A 1 39 ? 0.653 6.870 7.298 1.00 20.24 39 ALA A C 15
ATOM 18842 O O . ALA A 1 39 ? 0.987 8.050 7.252 1.00 35.00 39 ALA A O 15
ATOM 18849 N N . ASP A 1 40 ? -0.410 6.420 6.629 1.00 33.42 40 ASP A N 15
ATOM 18850 C CA . ASP A 1 40 ? -1.218 7.268 5.749 1.00 3.23 40 ASP A CA 15
ATOM 18851 C C . ASP A 1 40 ? -2.231 8.078 6.550 1.00 71.02 40 ASP A C 15
ATOM 18852 O O . ASP A 1 40 ? -3.428 7.769 6.579 1.00 35.33 40 ASP A O 15
ATOM 18861 N N . PHE A 1 41 ? -1.720 9.081 7.252 1.00 55.13 41 PHE A N 15
ATOM 18862 C CA . PHE A 1 41 ? -2.468 10.068 7.998 1.00 12.32 41 PHE A CA 15
ATOM 18863 C C . PHE A 1 41 ? -1.717 11.396 7.869 1.00 2.24 41 PHE A C 15
ATOM 18864 O O . PHE A 1 41 ? -0.541 11.420 7.497 1.00 22.41 41 PHE A O 15
ATOM 18881 N N . GLU A 1 42 ? -2.365 12.480 8.295 1.00 33.20 42 GLU A N 15
ATOM 18882 C CA . GLU A 1 42 ? -1.836 13.829 8.467 1.00 72.02 42 GLU A CA 15
ATOM 18883 C C . GLU A 1 42 ? -1.584 14.492 7.102 1.00 13.44 42 GLU A C 15
ATOM 18884 O O . GLU A 1 42 ? -2.283 15.449 6.745 1.00 74.12 42 GLU A O 15
ATOM 18896 N N . GLU A 1 43 ? -0.604 14.002 6.340 1.00 4.44 43 GLU A N 15
ATOM 18897 C CA . GLU A 1 43 ? -0.370 14.346 4.955 1.00 60.33 43 GLU A CA 15
ATOM 18898 C C . GLU A 1 43 ? -1.517 13.727 4.160 1.00 62.35 43 GLU A C 15
ATOM 18899 O O . GLU A 1 43 ? -1.642 12.502 4.065 1.00 44.31 43 GLU A O 15
ATOM 18911 N N . ALA A 1 44 ? -2.364 14.590 3.610 1.00 74.42 44 ALA A N 15
ATOM 18912 C CA . ALA A 1 44 ? -3.462 14.196 2.742 1.00 33.33 44 ALA A CA 15
ATOM 18913 C C . ALA A 1 44 ? -2.927 13.700 1.389 1.00 35.10 44 ALA A C 15
ATOM 18914 O O . ALA A 1 44 ? -1.739 13.822 1.090 1.00 73.34 44 ALA A O 15
ATOM 18921 N N . GLY A 1 45 ? -3.808 13.238 0.505 1.00 55.24 45 GLY A N 15
ATOM 18922 C CA . GLY A 1 45 ? -3.400 12.809 -0.823 1.00 43.44 45 GLY A CA 15
ATOM 18923 C C . GLY A 1 45 ? -2.538 11.567 -0.715 1.00 32.33 45 GLY A C 15
ATOM 18924 O O . GLY A 1 45 ? -3.041 10.564 -0.207 1.00 15.00 45 GLY A O 15
ATOM 18928 N N . HIS A 1 46 ? -1.303 11.599 -1.223 1.00 12.22 46 HIS A N 15
ATOM 18929 C CA . HIS A 1 46 ? -0.397 10.457 -1.169 1.00 30.34 46 HIS A CA 15
ATOM 18930 C C . HIS A 1 46 ? 1.073 10.861 -1.302 1.00 24.04 46 HIS A C 15
ATOM 18931 O O . HIS A 1 46 ? 1.842 10.232 -2.035 1.00 5.34 46 HIS A O 15
ATOM 18945 N N . GLU A 1 47 ? 1.492 11.941 -0.646 1.00 55.43 47 GLU A N 15
ATOM 18946 C CA . GLU A 1 47 ? 2.900 12.321 -0.663 1.00 44.53 47 GLU A CA 15
ATOM 18947 C C . GLU A 1 47 ? 3.703 11.376 0.243 1.00 42.14 47 GLU A C 15
ATOM 18948 O O . GLU A 1 47 ? 4.631 10.711 -0.215 1.00 35.00 47 GLU A O 15
ATOM 18960 N N . ASP A 1 48 ? 3.392 11.338 1.535 1.00 31.42 48 ASP A N 15
ATOM 18961 C CA . ASP A 1 48 ? 4.312 10.873 2.578 1.00 1.41 48 ASP A CA 15
ATOM 18962 C C . ASP A 1 48 ? 4.315 9.348 2.718 1.00 24.11 48 ASP A C 15
ATOM 18963 O O . ASP A 1 48 ? 5.348 8.770 3.060 1.00 34.40 48 ASP A O 15
ATOM 18972 N N . VAL A 1 49 ? 3.230 8.660 2.333 1.00 31.21 49 VAL A N 15
ATOM 18973 C CA . VAL A 1 49 ? 3.240 7.191 2.268 1.00 60.12 49 VAL A CA 15
ATOM 18974 C C . VAL A 1 49 ? 4.320 6.730 1.278 1.00 72.35 49 VAL A C 15
ATOM 18975 O O . VAL A 1 49 ? 4.913 5.661 1.461 1.00 45.54 49 VAL A O 15
ATOM 18988 N N . MET A 1 50 ? 4.598 7.523 0.232 1.00 44.11 50 MET A N 15
ATOM 18989 C CA . MET A 1 50 ? 5.620 7.170 -0.738 1.00 62.34 50 MET A CA 15
ATOM 18990 C C . MET A 1 50 ? 6.980 7.108 -0.056 1.00 53.51 50 MET A C 15
ATOM 18991 O O . MET A 1 50 ? 7.709 6.151 -0.293 1.00 10.21 50 MET A O 15
ATOM 19005 N N . ARG A 1 51 ? 7.322 8.061 0.818 1.00 60.31 51 ARG A N 15
ATOM 19006 C CA . ARG A 1 51 ? 8.586 8.003 1.540 1.00 44.11 51 ARG A CA 15
ATOM 19007 C C . ARG A 1 51 ? 8.631 6.801 2.470 1.00 53.44 51 ARG A C 15
ATOM 19008 O O . ARG A 1 51 ? 9.667 6.135 2.513 1.00 41.24 51 ARG A O 15
ATOM 19029 N N . LYS A 1 52 ? 7.529 6.473 3.160 1.00 52.23 52 LYS A N 15
ATOM 19030 C CA . LYS A 1 52 ? 7.503 5.304 4.042 1.00 40.45 52 LYS A CA 15
ATOM 19031 C C . LYS A 1 52 ? 7.949 4.060 3.290 1.00 63.32 52 LYS A C 15
ATOM 19032 O O . LYS A 1 52 ? 8.749 3.289 3.819 1.00 4.10 52 LYS A O 15
ATOM 19051 N N . VAL A 1 53 ? 7.409 3.830 2.092 1.00 24.04 53 VAL A N 15
ATOM 19052 C CA . VAL A 1 53 ? 7.716 2.619 1.352 1.00 13.53 53 VAL A CA 15
ATOM 19053 C C . VAL A 1 53 ? 9.058 2.735 0.624 1.00 64.40 53 VAL A C 15
ATOM 19054 O O . VAL A 1 53 ? 9.794 1.751 0.586 1.00 50.31 53 VAL A O 15
ATOM 19067 N N . LEU A 1 54 ? 9.395 3.891 0.048 1.00 23.44 54 LEU A N 15
ATOM 19068 C CA . LEU A 1 54 ? 10.596 4.066 -0.765 1.00 44.22 54 LEU A CA 15
ATOM 19069 C C . LEU A 1 54 ? 11.856 3.967 0.089 1.00 24.01 54 LEU A C 15
ATOM 19070 O O . LEU A 1 54 ? 12.840 3.379 -0.364 1.00 22.32 54 LEU A O 15
ATOM 19086 N N . GLY A 1 55 ? 11.827 4.487 1.320 1.00 31.04 55 GLY A N 15
ATOM 19087 C CA . GLY A 1 55 ? 12.915 4.299 2.268 1.00 21.12 55 GLY A CA 15
ATOM 19088 C C . GLY A 1 55 ? 13.045 2.821 2.617 1.00 65.23 55 GLY A C 15
ATOM 19089 O O . GLY A 1 55 ? 14.130 2.245 2.533 1.00 63.22 55 GLY A O 15
ATOM 19093 N N . ASP A 1 56 ? 11.938 2.165 2.970 1.00 34.23 56 ASP A N 15
ATOM 19094 C CA . ASP A 1 56 ? 11.966 0.764 3.400 1.00 63.14 56 ASP A CA 15
ATOM 19095 C C . ASP A 1 56 ? 12.257 -0.202 2.243 1.00 34.03 56 ASP A C 15
ATOM 19096 O O . ASP A 1 56 ? 12.550 -1.376 2.481 1.00 50.24 56 ASP A O 15
ATOM 19105 N N . LEU A 1 57 ? 12.154 0.242 0.987 1.00 43.52 57 LEU A N 15
ATOM 19106 C CA . LEU A 1 57 ? 12.524 -0.554 -0.179 1.00 72.04 57 LEU A CA 15
ATOM 19107 C C . LEU A 1 57 ? 14.030 -0.530 -0.387 1.00 34.23 57 LEU A C 15
ATOM 19108 O O . LEU A 1 57 ? 14.527 -1.453 -1.015 1.00 31.14 57 LEU A O 15
ATOM 19124 N N . ASP A 1 58 ? 14.765 0.468 0.112 1.00 42.43 58 ASP A N 15
ATOM 19125 C CA . ASP A 1 58 ? 16.224 0.521 -0.030 1.00 42.52 58 ASP A CA 15
ATOM 19126 C C . ASP A 1 58 ? 16.648 0.372 -1.509 1.00 4.11 58 ASP A C 15
ATOM 19127 O O . ASP A 1 58 ? 17.623 -0.309 -1.839 1.00 22.12 58 ASP A O 15
ATOM 19136 N N . GLY A 1 59 ? 15.866 0.957 -2.428 1.00 64.22 59 GLY A N 15
ATOM 19137 C CA . GLY A 1 59 ? 16.086 0.937 -3.876 1.00 31.33 59 GLY A CA 15
ATOM 19138 C C . GLY A 1 59 ? 15.434 -0.245 -4.607 1.00 62.42 59 GLY A C 15
ATOM 19139 O O . GLY A 1 59 ? 15.585 -0.366 -5.825 1.00 65.13 59 GLY A O 15
ATOM 19143 N N . LYS A 1 60 ? 14.723 -1.142 -3.906 1.00 51.20 60 LYS A N 15
ATOM 19144 C CA . LYS A 1 60 ? 14.355 -2.455 -4.418 1.00 61.44 60 LYS A CA 15
ATOM 19145 C C . LYS A 1 60 ? 13.414 -2.429 -5.620 1.00 24.41 60 LYS A C 15
ATOM 19146 O O . LYS A 1 60 ? 13.349 -3.450 -6.303 1.00 61.44 60 LYS A O 15
ATOM 19165 N N . ARG A 1 61 ? 12.665 -1.355 -5.871 1.00 42.11 61 ARG A N 15
ATOM 19166 C CA . ARG A 1 61 ? 11.936 -1.161 -7.125 1.00 41.21 61 ARG A CA 15
ATOM 19167 C C . ARG A 1 61 ? 12.040 0.315 -7.503 1.00 63.13 61 ARG A C 15
ATOM 19168 O O . ARG A 1 61 ? 12.087 1.147 -6.594 1.00 3.34 61 ARG A O 15
ATOM 19189 N N . PRO A 1 62 ? 12.028 0.663 -8.802 1.00 14.45 62 PRO A N 15
ATOM 19190 C CA . PRO A 1 62 ? 12.085 2.053 -9.233 1.00 44.43 62 PRO A CA 15
ATOM 19191 C C . PRO A 1 62 ? 10.873 2.820 -8.727 1.00 45.43 62 PRO A C 15
ATOM 19192 O O . PRO A 1 62 ? 9.774 2.268 -8.663 1.00 54.52 62 PRO A O 15
ATOM 19203 N N . GLU A 1 63 ? 11.052 4.110 -8.439 1.00 25.42 63 GLU A N 15
ATOM 19204 C CA . GLU A 1 63 ? 9.977 4.956 -7.938 1.00 45.24 63 GLU A CA 15
ATOM 19205 C C . GLU A 1 63 ? 8.788 4.979 -8.904 1.00 30.03 63 GLU A C 15
ATOM 19206 O O . GLU A 1 63 ? 7.647 5.007 -8.450 1.00 53.23 63 GLU A O 15
ATOM 19218 N N . ALA A 1 64 ? 9.032 4.885 -10.214 1.00 64.12 64 ALA A N 15
ATOM 19219 C CA . ALA A 1 64 ? 7.980 4.740 -11.216 1.00 25.14 64 ALA A CA 15
ATOM 19220 C C . ALA A 1 64 ? 7.078 3.539 -10.928 1.00 73.23 64 ALA A C 15
ATOM 19221 O O . ALA A 1 64 ? 5.856 3.689 -10.938 1.00 13.53 64 ALA A O 15
ATOM 19228 N N . GLU A 1 65 ? 7.653 2.356 -10.695 1.00 21.20 65 GLU A N 15
ATOM 19229 C CA . GLU A 1 65 ? 6.903 1.160 -10.361 1.00 5.33 65 GLU A CA 15
ATOM 19230 C C . GLU A 1 65 ? 6.195 1.359 -9.025 1.00 10.42 65 GLU A C 15
ATOM 19231 O O . GLU A 1 65 ? 4.993 1.145 -8.939 1.00 14.31 65 GLU A O 15
ATOM 19243 N N . VAL A 1 66 ? 6.922 1.777 -7.989 1.00 3.53 66 VAL A N 15
ATOM 19244 C CA . VAL A 1 66 ? 6.420 1.874 -6.621 1.00 44.41 66 VAL A CA 15
ATOM 19245 C C . VAL A 1 66 ? 5.230 2.831 -6.556 1.00 50.52 66 VAL A C 15
ATOM 19246 O O . VAL A 1 66 ? 4.170 2.465 -6.037 1.00 50.24 66 VAL A O 15
ATOM 19259 N N . ARG A 1 67 ? 5.386 4.055 -7.070 1.00 22.30 67 ARG A N 15
ATOM 19260 C CA . ARG A 1 67 ? 4.326 5.045 -6.995 1.00 12.23 67 ARG A CA 15
ATOM 19261 C C . ARG A 1 67 ? 3.159 4.609 -7.862 1.00 42.15 67 ARG A C 15
ATOM 19262 O O . ARG A 1 67 ? 2.033 4.634 -7.381 1.00 51.52 67 ARG A O 15
ATOM 19283 N N . ALA A 1 68 ? 3.396 4.112 -9.082 1.00 22.21 68 ALA A N 15
ATOM 19284 C CA . ALA A 1 68 ? 2.303 3.675 -9.935 1.00 42.43 68 ALA A CA 15
ATOM 19285 C C . ALA A 1 68 ? 1.575 2.471 -9.351 1.00 4.40 68 ALA A C 15
ATOM 19286 O O . ALA A 1 68 ? 0.370 2.342 -9.578 1.00 30.20 68 ALA A O 15
ATOM 19293 N N . LYS A 1 69 ? 2.263 1.605 -8.598 1.00 23.12 69 LYS A N 15
ATOM 19294 C CA . LYS A 1 69 ? 1.646 0.509 -7.866 1.00 25.44 69 LYS A CA 15
ATOM 19295 C C . LYS A 1 69 ? 0.585 1.086 -6.949 1.00 30.13 69 LYS A C 15
ATOM 19296 O O . LYS A 1 69 ? -0.553 0.626 -7.007 1.00 11.04 69 LYS A O 15
ATOM 19315 N N . TYR A 1 70 ? 0.964 2.069 -6.129 1.00 51.11 70 TYR A N 15
ATOM 19316 C CA . TYR A 1 70 ? 0.150 2.699 -5.100 1.00 61.03 70 TYR A CA 15
ATOM 19317 C C . TYR A 1 70 ? -0.950 3.580 -5.689 1.00 2.13 70 TYR A C 15
ATOM 19318 O O . TYR A 1 70 ? -2.123 3.348 -5.413 1.00 53.05 70 TYR A O 15
ATOM 19336 N N . GLU A 1 71 ? -0.588 4.562 -6.516 1.00 50.04 71 GLU A N 15
ATOM 19337 C CA . GLU A 1 71 ? -1.515 5.501 -7.138 1.00 74.25 71 GLU A CA 15
ATOM 19338 C C . GLU A 1 71 ? -2.548 4.728 -7.963 1.00 54.25 71 GLU A C 15
ATOM 19339 O O . GLU A 1 71 ? -3.736 5.072 -7.976 1.00 23.42 71 GLU A O 15
ATOM 19351 N N . GLY A 1 72 ? -2.124 3.631 -8.599 1.00 21.11 72 GLY A N 15
ATOM 19352 C CA . GLY A 1 72 ? -2.981 2.732 -9.345 1.00 62.21 72 GLY A CA 15
ATOM 19353 C C . GLY A 1 72 ? -3.952 1.990 -8.441 1.00 33.33 72 GLY A C 15
ATOM 19354 O O . GLY A 1 72 ? -5.118 1.787 -8.796 1.00 51.01 72 GLY A O 15
ATOM 19358 N N . LEU A 1 73 ? -3.494 1.652 -7.239 1.00 51.42 73 LEU A N 15
ATOM 19359 C CA . LEU A 1 73 ? -4.110 0.715 -6.324 1.00 51.41 73 LEU A CA 15
ATOM 19360 C C . LEU A 1 73 ? -5.472 1.144 -5.816 1.00 10.40 73 LEU A C 15
ATOM 19361 O O . LEU A 1 73 ? -6.148 0.299 -5.257 1.00 22.51 73 LEU A O 15
ATOM 19377 N N . MET A 1 74 ? -5.912 2.390 -5.999 1.00 52.31 74 MET A N 15
ATOM 19378 C CA . MET A 1 74 ? -7.282 2.789 -5.688 1.00 42.01 74 MET A CA 15
ATOM 19379 C C . MET A 1 74 ? -8.270 1.864 -6.408 1.00 34.41 74 MET A C 15
ATOM 19380 O O . MET A 1 74 ? -9.154 1.276 -5.783 1.00 32.50 74 MET A O 15
ATOM 19394 N N . ALA A 1 75 ? -8.082 1.699 -7.721 1.00 30.13 75 ALA A N 15
ATOM 19395 C CA . ALA A 1 75 ? -8.918 0.859 -8.563 1.00 54.01 75 ALA A CA 15
ATOM 19396 C C . ALA A 1 75 ? -8.854 -0.593 -8.093 1.00 11.23 75 ALA A C 15
ATOM 19397 O O . ALA A 1 75 ? -9.888 -1.225 -7.885 1.00 54.33 75 ALA A O 15
ATOM 19404 N N . VAL A 1 76 ? -7.636 -1.095 -7.895 1.00 30.22 76 VAL A N 15
ATOM 19405 C CA . VAL A 1 76 ? -7.364 -2.469 -7.493 1.00 63.23 76 VAL A CA 15
ATOM 19406 C C . VAL A 1 76 ? -8.020 -2.744 -6.140 1.00 61.12 76 VAL A C 15
ATOM 19407 O O . VAL A 1 76 ? -8.713 -3.740 -5.974 1.00 24.52 76 VAL A O 15
ATOM 19420 N N . ALA A 1 77 ? -7.838 -1.839 -5.177 1.00 30.50 77 ALA A N 15
ATOM 19421 C CA . ALA A 1 77 ? -8.377 -1.937 -3.837 1.00 44.13 77 ALA A CA 15
ATOM 19422 C C . ALA A 1 77 ? -9.896 -2.086 -3.904 1.00 41.21 77 ALA A C 15
ATOM 19423 O O . ALA A 1 77 ? -10.461 -2.967 -3.264 1.00 42.25 77 ALA A O 15
ATOM 19430 N N . LYS A 1 78 ? -10.557 -1.214 -4.672 1.00 65.35 78 LYS A N 15
ATOM 19431 C CA . LYS A 1 78 ? -11.998 -1.253 -4.867 1.00 14.23 78 LYS A CA 15
ATOM 19432 C C . LYS A 1 78 ? -12.429 -2.566 -5.495 1.00 71.25 78 LYS A C 15
ATOM 19433 O O . LYS A 1 78 ? -13.368 -3.174 -4.985 1.00 51.13 78 LYS A O 15
ATOM 19452 N N . ALA A 1 79 ? -11.792 -2.977 -6.590 1.00 30.41 79 ALA A N 15
ATOM 19453 C CA . ALA A 1 79 ? -12.158 -4.185 -7.308 1.00 2.33 79 ALA A CA 15
ATOM 19454 C C . ALA A 1 79 ? -12.041 -5.387 -6.376 1.00 2.21 79 ALA A C 15
ATOM 19455 O O . ALA A 1 79 ? -12.983 -6.165 -6.273 1.00 12.00 79 ALA A O 15
ATOM 19462 N N . GLN A 1 80 ? -10.920 -5.505 -5.660 1.00 72.53 80 GLN A N 15
ATOM 19463 C CA . GLN A 1 80 ? -10.683 -6.630 -4.772 1.00 13.32 80 GLN A CA 15
ATOM 19464 C C . GLN A 1 80 ? -11.674 -6.668 -3.607 1.00 63.51 80 GLN A C 15
ATOM 19465 O O . GLN A 1 80 ? -11.982 -7.750 -3.140 1.00 21.13 80 GLN A O 15
ATOM 19479 N N . LEU A 1 81 ? -12.189 -5.537 -3.117 1.00 72.33 81 LEU A N 15
ATOM 19480 C CA . LEU A 1 81 ? -13.210 -5.538 -2.069 1.00 50.04 81 LEU A CA 15
ATOM 19481 C C . LEU A 1 81 ? -14.510 -6.124 -2.597 1.00 62.52 81 LEU A C 15
ATOM 19482 O O . LEU A 1 81 ? -15.188 -6.833 -1.858 1.00 74.35 81 LEU A O 15
ATOM 19498 N N . MET A 1 82 ? -14.874 -5.765 -3.832 1.00 74.22 82 MET A N 15
ATOM 19499 C CA . MET A 1 82 ? -16.074 -6.275 -4.478 1.00 43.14 82 MET A CA 15
ATOM 19500 C C . MET A 1 82 ? -15.919 -7.772 -4.743 1.00 74.55 82 MET A C 15
ATOM 19501 O O . MET A 1 82 ? -16.877 -8.524 -4.565 1.00 22.41 82 MET A O 15
ATOM 19515 N N . ASP A 1 83 ? -14.731 -8.201 -5.175 1.00 14.20 83 ASP A N 15
ATOM 19516 C CA . ASP A 1 83 ? -14.460 -9.579 -5.565 1.00 33.20 83 ASP A CA 15
ATOM 19517 C C . ASP A 1 83 ? -14.203 -10.496 -4.369 1.00 4.14 83 ASP A C 15
ATOM 19518 O O . ASP A 1 83 ? -14.580 -11.661 -4.421 1.00 11.40 83 ASP A O 15
ATOM 19527 N N . GLU A 1 84 ? -13.612 -9.995 -3.277 1.00 32.50 84 GLU A N 15
ATOM 19528 C CA . GLU A 1 84 ? -13.466 -10.756 -2.027 1.00 44.14 84 GLU A CA 15
ATOM 19529 C C . GLU A 1 84 ? -14.806 -10.962 -1.320 1.00 33.32 84 GLU A C 15
ATOM 19530 O O . GLU A 1 84 ? -14.878 -11.724 -0.351 1.00 14.32 84 GLU A O 15
ATOM 19542 N N . LEU A 1 85 ? -15.824 -10.183 -1.683 1.00 71.44 85 LEU A N 15
ATOM 19543 C CA . LEU A 1 85 ? -17.059 -10.135 -0.919 1.00 51.15 85 LEU A CA 15
ATOM 19544 C C . LEU A 1 85 ? -17.766 -11.469 -1.041 1.00 23.44 85 LEU A C 15
ATOM 19545 O O . LEU A 1 85 ? -17.803 -12.037 -2.155 1.00 52.43 85 LEU A O 15
ATOM 19561 N N . GLY A 1 1 ? -17.488 8.941 4.015 1.00 35.01 1 GLY A N 16
ATOM 19562 C CA . GLY A 1 1 ? -18.210 8.181 2.987 1.00 54.25 1 GLY A CA 16
ATOM 19563 C C . GLY A 1 1 ? -17.550 6.833 2.742 1.00 73.33 1 GLY A C 16
ATOM 19564 O O . GLY A 1 1 ? -16.979 6.234 3.653 1.00 33.40 1 GLY A O 16
ATOM 19568 N N . MET A 1 2 ? -17.603 6.334 1.501 1.00 12.10 2 MET A N 16
ATOM 19569 C CA . MET A 1 2 ? -16.921 5.103 1.074 1.00 73.45 2 MET A CA 16
ATOM 19570 C C . MET A 1 2 ? -15.392 5.236 1.161 1.00 21.14 2 MET A C 16
ATOM 19571 O O . MET A 1 2 ? -14.680 4.229 1.217 1.00 42.34 2 MET A O 16
ATOM 19585 N N . GLN A 1 3 ? -14.910 6.478 1.226 1.00 0.42 3 GLN A N 16
ATOM 19586 C CA . GLN A 1 3 ? -13.539 6.974 1.289 1.00 53.35 3 GLN A CA 16
ATOM 19587 C C . GLN A 1 3 ? -12.691 6.466 2.457 1.00 12.54 3 GLN A C 16
ATOM 19588 O O . GLN A 1 3 ? -11.619 7.004 2.681 1.00 40.45 3 GLN A O 16
ATOM 19602 N N . PHE A 1 4 ? -13.125 5.448 3.195 1.00 34.30 4 PHE A N 16
ATOM 19603 C CA . PHE A 1 4 ? -12.420 4.872 4.330 1.00 15.41 4 PHE A CA 16
ATOM 19604 C C . PHE A 1 4 ? -12.227 3.401 4.055 1.00 75.23 4 PHE A C 16
ATOM 19605 O O . PHE A 1 4 ? -11.099 2.940 3.907 1.00 60.41 4 PHE A O 16
ATOM 19622 N N . LYS A 1 5 ? -13.324 2.657 3.894 1.00 64.35 5 LYS A N 16
ATOM 19623 C CA . LYS A 1 5 ? -13.240 1.246 3.535 1.00 14.33 5 LYS A CA 16
ATOM 19624 C C . LYS A 1 5 ? -12.410 1.072 2.265 1.00 21.23 5 LYS A C 16
ATOM 19625 O O . LYS A 1 5 ? -11.561 0.188 2.184 1.00 24.23 5 LYS A O 16
ATOM 19644 N N . ALA A 1 6 ? -12.656 1.924 1.269 1.00 75.21 6 ALA A N 16
ATOM 19645 C CA . ALA A 1 6 ? -12.029 1.818 -0.037 1.00 53.23 6 ALA A CA 16
ATOM 19646 C C . ALA A 1 6 ? -10.649 2.483 -0.077 1.00 15.13 6 ALA A C 16
ATOM 19647 O O . ALA A 1 6 ? -10.009 2.520 -1.132 1.00 4.53 6 ALA A O 16
ATOM 19654 N N . GLU A 1 7 ? -10.187 3.051 1.031 1.00 52.24 7 GLU A N 16
ATOM 19655 C CA . GLU A 1 7 ? -8.985 3.821 1.134 1.00 22.04 7 GLU A CA 16
ATOM 19656 C C . GLU A 1 7 ? -7.991 3.005 1.971 1.00 12.42 7 GLU A C 16
ATOM 19657 O O . GLU A 1 7 ? -6.884 2.731 1.515 1.00 35.44 7 GLU A O 16
ATOM 19669 N N . ALA A 1 8 ? -8.428 2.446 3.101 1.00 34.04 8 ALA A N 16
ATOM 19670 C CA . ALA A 1 8 ? -7.622 1.538 3.911 1.00 35.34 8 ALA A CA 16
ATOM 19671 C C . ALA A 1 8 ? -7.157 0.327 3.095 1.00 2.42 8 ALA A C 16
ATOM 19672 O O . ALA A 1 8 ? -5.991 -0.063 3.175 1.00 42.32 8 ALA A O 16
ATOM 19679 N N . ARG A 1 9 ? -8.041 -0.267 2.277 1.00 42.25 9 ARG A N 16
ATOM 19680 C CA . ARG A 1 9 ? -7.651 -1.412 1.448 1.00 11.22 9 ARG A CA 16
ATOM 19681 C C . ARG A 1 9 ? -6.604 -1.024 0.406 1.00 42.11 9 ARG A C 16
ATOM 19682 O O . ARG A 1 9 ? -5.756 -1.844 0.057 1.00 61.44 9 ARG A O 16
ATOM 19703 N N . ARG A 1 10 ? -6.644 0.216 -0.088 1.00 40.33 10 ARG A N 16
ATOM 19704 C CA . ARG A 1 10 ? -5.652 0.759 -1.008 1.00 44.44 10 ARG A CA 16
ATOM 19705 C C . ARG A 1 10 ? -4.288 0.658 -0.335 1.00 23.41 10 ARG A C 16
ATOM 19706 O O . ARG A 1 10 ? -3.415 -0.061 -0.820 1.00 54.13 10 ARG A O 16
ATOM 19727 N N . ASN A 1 11 ? -4.140 1.291 0.827 1.00 53.54 11 ASN A N 16
ATOM 19728 C CA . ASN A 1 11 ? -2.855 1.356 1.513 1.00 15.20 11 ASN A CA 16
ATOM 19729 C C . ASN A 1 11 ? -2.401 -0.025 1.990 1.00 32.11 11 ASN A C 16
ATOM 19730 O O . ASN A 1 11 ? -1.217 -0.349 1.901 1.00 13.50 11 ASN A O 16
ATOM 19741 N N . LYS A 1 12 ? -3.324 -0.898 2.425 1.00 61.42 12 LYS A N 16
ATOM 19742 C CA . LYS A 1 12 ? -2.981 -2.286 2.760 1.00 75.24 12 LYS A CA 16
ATOM 19743 C C . LYS A 1 12 ? -2.317 -2.978 1.570 1.00 15.41 12 LYS A C 16
ATOM 19744 O O . LYS A 1 12 ? -1.267 -3.596 1.731 1.00 32.31 12 LYS A O 16
ATOM 19763 N N . LEU A 1 13 ? -2.924 -2.882 0.383 1.00 54.15 13 LEU A N 16
ATOM 19764 C CA . LEU A 1 13 ? -2.432 -3.585 -0.792 1.00 73.32 13 LEU A CA 16
ATOM 19765 C C . LEU A 1 13 ? -1.012 -3.165 -1.157 1.00 3.23 13 LEU A C 16
ATOM 19766 O O . LEU A 1 13 ? -0.229 -4.049 -1.505 1.00 10.32 13 LEU A O 16
ATOM 19782 N N . MET A 1 14 ? -0.643 -1.876 -1.087 1.00 2.50 14 MET A N 16
ATOM 19783 C CA . MET A 1 14 ? 0.730 -1.482 -1.364 1.00 3.54 14 MET A CA 16
ATOM 19784 C C . MET A 1 14 ? 1.720 -2.253 -0.482 1.00 14.50 14 MET A C 16
ATOM 19785 O O . MET A 1 14 ? 2.683 -2.825 -1.000 1.00 41.52 14 MET A O 16
ATOM 19799 N N . GLY A 1 15 ? 1.453 -2.372 0.822 1.00 3.42 15 GLY A N 16
ATOM 19800 C CA . GLY A 1 15 ? 2.366 -3.071 1.719 1.00 42.45 15 GLY A CA 16
ATOM 19801 C C . GLY A 1 15 ? 2.578 -4.539 1.355 1.00 35.01 15 GLY A C 16
ATOM 19802 O O . GLY A 1 15 ? 3.634 -5.071 1.672 1.00 20.11 15 GLY A O 16
ATOM 19806 N N . LEU A 1 16 ? 1.638 -5.199 0.670 1.00 42.41 16 LEU A N 16
ATOM 19807 C CA . LEU A 1 16 ? 1.799 -6.592 0.266 1.00 1.42 16 LEU A CA 16
ATOM 19808 C C . LEU A 1 16 ? 2.786 -6.730 -0.890 1.00 14.55 16 LEU A C 16
ATOM 19809 O O . LEU A 1 16 ? 3.603 -7.651 -0.869 1.00 51.42 16 LEU A O 16
ATOM 19825 N N . TRP A 1 17 ? 2.752 -5.831 -1.882 1.00 24.11 17 TRP A N 16
ATOM 19826 C CA . TRP A 1 17 ? 3.776 -5.819 -2.930 1.00 10.22 17 TRP A CA 16
ATOM 19827 C C . TRP A 1 17 ? 5.143 -5.567 -2.292 1.00 45.13 17 TRP A C 16
ATOM 19828 O O . TRP A 1 17 ? 6.095 -6.294 -2.566 1.00 50.30 17 TRP A O 16
ATOM 19849 N N . VAL A 1 18 ? 5.231 -4.578 -1.401 1.00 10.25 18 VAL A N 16
ATOM 19850 C CA . VAL A 1 18 ? 6.464 -4.227 -0.722 1.00 5.42 18 VAL A CA 16
ATOM 19851 C C . VAL A 1 18 ? 7.001 -5.421 0.065 1.00 53.54 18 VAL A C 16
ATOM 19852 O O . VAL A 1 18 ? 8.174 -5.746 -0.073 1.00 23.15 18 VAL A O 16
ATOM 19865 N N . ALA A 1 19 ? 6.159 -6.080 0.861 1.00 31.35 19 ALA A N 16
ATOM 19866 C CA . ALA A 1 19 ? 6.515 -7.265 1.621 1.00 32.25 19 ALA A CA 16
ATOM 19867 C C . ALA A 1 19 ? 7.163 -8.323 0.722 1.00 50.50 19 ALA A C 16
ATOM 19868 O O . ALA A 1 19 ? 8.204 -8.869 1.082 1.00 63.43 19 ALA A O 16
ATOM 19875 N N . GLU A 1 20 ? 6.604 -8.575 -0.463 1.00 43.11 20 GLU A N 16
ATOM 19876 C CA . GLU A 1 20 ? 7.127 -9.569 -1.386 1.00 30.02 20 GLU A CA 16
ATOM 19877 C C . GLU A 1 20 ? 8.484 -9.137 -1.946 1.00 45.51 20 GLU A C 16
ATOM 19878 O O . GLU A 1 20 ? 9.411 -9.946 -2.011 1.00 21.34 20 GLU A O 16
ATOM 19890 N N . VAL A 1 21 ? 8.638 -7.858 -2.288 1.00 52.11 21 VAL A N 16
ATOM 19891 C CA . VAL A 1 21 ? 9.916 -7.282 -2.695 1.00 50.43 21 VAL A CA 16
ATOM 19892 C C . VAL A 1 21 ? 10.942 -7.356 -1.552 1.00 23.43 21 VAL A C 16
ATOM 19893 O O . VAL A 1 21 ? 12.128 -7.520 -1.817 1.00 24.02 21 VAL A O 16
ATOM 19906 N N . LEU A 1 22 ? 10.516 -7.269 -0.289 1.00 25.31 22 LEU A N 16
ATOM 19907 C CA . LEU A 1 22 ? 11.358 -7.472 0.892 1.00 14.12 22 LEU A CA 16
ATOM 19908 C C . LEU A 1 22 ? 11.571 -8.960 1.200 1.00 23.32 22 LEU A C 16
ATOM 19909 O O . LEU A 1 22 ? 12.249 -9.286 2.175 1.00 12.14 22 LEU A O 16
ATOM 19925 N N . GLY A 1 23 ? 10.989 -9.873 0.420 1.00 62.44 23 GLY A N 16
ATOM 19926 C CA . GLY A 1 23 ? 11.173 -11.303 0.598 1.00 34.05 23 GLY A CA 16
ATOM 19927 C C . GLY A 1 23 ? 10.457 -11.842 1.837 1.00 30.01 23 GLY A C 16
ATOM 19928 O O . GLY A 1 23 ? 10.821 -12.906 2.338 1.00 44.31 23 GLY A O 16
ATOM 19932 N N . LYS A 1 24 ? 9.471 -11.122 2.378 1.00 4.51 24 LYS A N 16
ATOM 19933 C CA . LYS A 1 24 ? 8.553 -11.654 3.382 1.00 31.05 24 LYS A CA 16
ATOM 19934 C C . LYS A 1 24 ? 7.627 -12.678 2.711 1.00 50.50 24 LYS A C 16
ATOM 19935 O O . LYS A 1 24 ? 7.529 -12.716 1.477 1.00 70.10 24 LYS A O 16
ATOM 19954 N N . SER A 1 25 ? 6.859 -13.442 3.487 1.00 0.35 25 SER A N 16
ATOM 19955 C CA . SER A 1 25 ? 5.684 -14.149 2.981 1.00 51.52 25 SER A CA 16
ATOM 19956 C C . SER A 1 25 ? 4.696 -14.421 4.105 1.00 35.02 25 SER A C 16
ATOM 19957 O O . SER A 1 25 ? 5.036 -14.275 5.282 1.00 34.33 25 SER A O 16
ATOM 19965 N N . GLY A 1 26 ? 3.514 -14.902 3.727 1.00 64.30 26 GLY A N 16
ATOM 19966 C CA . GLY A 1 26 ? 2.485 -15.397 4.623 1.00 43.11 26 GLY A CA 16
ATOM 19967 C C . GLY A 1 26 ? 2.127 -14.337 5.649 1.00 15.24 26 GLY A C 16
ATOM 19968 O O . GLY A 1 26 ? 1.870 -13.182 5.299 1.00 72.42 26 GLY A O 16
ATOM 19972 N N . ASP A 1 27 ? 2.088 -14.719 6.923 1.00 51.50 27 ASP A N 16
ATOM 19973 C CA . ASP A 1 27 ? 1.644 -13.811 7.975 1.00 54.21 27 ASP A CA 16
ATOM 19974 C C . ASP A 1 27 ? 2.558 -12.606 8.102 1.00 60.03 27 ASP A C 16
ATOM 19975 O O . ASP A 1 27 ? 2.063 -11.527 8.401 1.00 42.33 27 ASP A O 16
ATOM 19984 N N . GLU A 1 28 ? 3.857 -12.751 7.827 1.00 53.30 28 GLU A N 16
ATOM 19985 C CA . GLU A 1 28 ? 4.809 -11.655 7.857 1.00 54.53 28 GLU A CA 16
ATOM 19986 C C . GLU A 1 28 ? 4.388 -10.549 6.881 1.00 72.23 28 GLU A C 16
ATOM 19987 O O . GLU A 1 28 ? 4.370 -9.366 7.216 1.00 0.55 28 GLU A O 16
ATOM 19999 N N . ALA A 1 29 ? 3.974 -10.934 5.669 1.00 44.54 29 ALA A N 16
ATOM 20000 C CA . ALA A 1 29 ? 3.511 -9.988 4.660 1.00 32.23 29 ALA A CA 16
ATOM 20001 C C . ALA A 1 29 ? 2.270 -9.229 5.136 1.00 61.23 29 ALA A C 16
ATOM 20002 O O . ALA A 1 29 ? 2.071 -8.057 4.811 1.00 63.00 29 ALA A O 16
ATOM 20009 N N . ASN A 1 30 ? 1.431 -9.902 5.918 1.00 71.10 30 ASN A N 16
ATOM 20010 C CA . ASN A 1 30 ? 0.182 -9.367 6.426 1.00 43.31 30 ASN A CA 16
ATOM 20011 C C . ASN A 1 30 ? 0.460 -8.461 7.621 1.00 42.23 30 ASN A C 16
ATOM 20012 O O . ASN A 1 30 ? -0.129 -7.385 7.720 1.00 14.53 30 ASN A O 16
ATOM 20023 N N . ALA A 1 31 ? 1.369 -8.863 8.511 1.00 73.02 31 ALA A N 16
ATOM 20024 C CA . ALA A 1 31 ? 1.846 -8.071 9.630 1.00 35.03 31 ALA A CA 16
ATOM 20025 C C . ALA A 1 31 ? 2.449 -6.770 9.109 1.00 42.22 31 ALA A C 16
ATOM 20026 O O . ALA A 1 31 ? 2.148 -5.698 9.641 1.00 53.24 31 ALA A O 16
ATOM 20033 N N . TYR A 1 32 ? 3.253 -6.844 8.047 1.00 44.30 32 TYR A N 16
ATOM 20034 C CA . TYR A 1 32 ? 3.837 -5.674 7.404 1.00 13.14 32 TYR A CA 16
ATOM 20035 C C . TYR A 1 32 ? 2.737 -4.777 6.840 1.00 55.51 32 TYR A C 16
ATOM 20036 O O . TYR A 1 32 ? 2.733 -3.562 7.050 1.00 0.12 32 TYR A O 16
ATOM 20054 N N . ALA A 1 33 ? 1.748 -5.372 6.166 1.00 61.25 33 ALA A N 16
ATOM 20055 C CA . ALA A 1 33 ? 0.603 -4.666 5.611 1.00 12.20 33 ALA A CA 16
ATOM 20056 C C . ALA A 1 33 ? -0.332 -4.060 6.683 1.00 75.21 33 ALA A C 16
ATOM 20057 O O . ALA A 1 33 ? -1.391 -3.535 6.330 1.00 53.33 33 ALA A O 16
ATOM 20064 N N . ALA A 1 34 ? 0.002 -4.109 7.979 1.00 64.12 34 ALA A N 16
ATOM 20065 C CA . ALA A 1 34 ? -0.611 -3.250 8.985 1.00 54.41 34 ALA A CA 16
ATOM 20066 C C . ALA A 1 34 ? 0.097 -1.900 9.065 1.00 51.21 34 ALA A C 16
ATOM 20067 O O . ALA A 1 34 ? -0.584 -0.883 9.168 1.00 2.50 34 ALA A O 16
ATOM 20074 N N . GLU A 1 35 ? 1.428 -1.856 8.982 1.00 75.43 35 GLU A N 16
ATOM 20075 C CA . GLU A 1 35 ? 2.186 -0.613 9.103 1.00 75.34 35 GLU A CA 16
ATOM 20076 C C . GLU A 1 35 ? 1.803 0.329 7.974 1.00 31.30 35 GLU A C 16
ATOM 20077 O O . GLU A 1 35 ? 1.464 1.470 8.239 1.00 14.53 35 GLU A O 16
ATOM 20089 N N . VAL A 1 36 ? 1.736 -0.165 6.738 1.00 0.30 36 VAL A N 16
ATOM 20090 C CA . VAL A 1 36 ? 1.440 0.629 5.555 1.00 12.23 36 VAL A CA 16
ATOM 20091 C C . VAL A 1 36 ? 0.034 1.243 5.625 1.00 15.32 36 VAL A C 16
ATOM 20092 O O . VAL A 1 36 ? -0.232 2.215 4.926 1.00 11.32 36 VAL A O 16
ATOM 20105 N N . VAL A 1 37 ? -0.868 0.755 6.481 1.00 0.30 37 VAL A N 16
ATOM 20106 C CA . VAL A 1 37 ? -2.198 1.343 6.672 1.00 52.23 37 VAL A CA 16
ATOM 20107 C C . VAL A 1 37 ? -2.145 2.564 7.595 1.00 24.34 37 VAL A C 16
ATOM 20108 O O . VAL A 1 37 ? -3.119 3.297 7.738 1.00 51.11 37 VAL A O 16
ATOM 20121 N N . LYS A 1 38 ? -1.024 2.754 8.273 1.00 0.21 38 LYS A N 16
ATOM 20122 C CA . LYS A 1 38 ? -0.671 3.952 8.987 1.00 22.30 38 LYS A CA 16
ATOM 20123 C C . LYS A 1 38 ? 0.264 4.763 8.098 1.00 74.23 38 LYS A C 16
ATOM 20124 O O . LYS A 1 38 ? 1.305 4.255 7.696 1.00 20.34 38 LYS A O 16
ATOM 20143 N N . ALA A 1 39 ? -0.111 6.005 7.808 1.00 72.25 39 ALA A N 16
ATOM 20144 C CA . ALA A 1 39 ? 0.736 7.114 7.368 1.00 15.10 39 ALA A CA 16
ATOM 20145 C C . ALA A 1 39 ? -0.210 8.266 7.041 1.00 61.45 39 ALA A C 16
ATOM 20146 O O . ALA A 1 39 ? -0.112 9.354 7.603 1.00 20.32 39 ALA A O 16
ATOM 20153 N N . ASP A 1 40 ? -1.188 7.922 6.203 1.00 54.24 40 ASP A N 16
ATOM 20154 C CA . ASP A 1 40 ? -2.359 8.608 5.675 1.00 34.03 40 ASP A CA 16
ATOM 20155 C C . ASP A 1 40 ? -3.270 9.228 6.737 1.00 51.22 40 ASP A C 16
ATOM 20156 O O . ASP A 1 40 ? -4.470 8.966 6.760 1.00 75.42 40 ASP A O 16
ATOM 20165 N N . PHE A 1 41 ? -2.704 10.092 7.581 1.00 13.12 41 PHE A N 16
ATOM 20166 C CA . PHE A 1 41 ? -3.385 10.845 8.618 1.00 32.32 41 PHE A CA 16
ATOM 20167 C C . PHE A 1 41 ? -2.876 12.291 8.603 1.00 24.12 41 PHE A C 16
ATOM 20168 O O . PHE A 1 41 ? -3.644 13.160 8.191 1.00 3.23 41 PHE A O 16
ATOM 20185 N N . GLU A 1 42 ? -1.633 12.570 9.028 1.00 11.11 42 GLU A N 16
ATOM 20186 C CA . GLU A 1 42 ? -1.156 13.947 9.194 1.00 31.40 42 GLU A CA 16
ATOM 20187 C C . GLU A 1 42 ? -0.678 14.573 7.877 1.00 53.44 42 GLU A C 16
ATOM 20188 O O . GLU A 1 42 ? -0.914 15.764 7.674 1.00 41.23 42 GLU A O 16
ATOM 20200 N N . GLU A 1 43 ? 0.017 13.847 6.993 1.00 15.44 43 GLU A N 16
ATOM 20201 C CA . GLU A 1 43 ? 0.502 14.405 5.730 1.00 75.22 43 GLU A CA 16
ATOM 20202 C C . GLU A 1 43 ? -0.576 14.306 4.656 1.00 53.55 43 GLU A C 16
ATOM 20203 O O . GLU A 1 43 ? -1.166 13.239 4.460 1.00 11.40 43 GLU A O 16
ATOM 20215 N N . ALA A 1 44 ? -0.783 15.406 3.930 1.00 32.34 44 ALA A N 16
ATOM 20216 C CA . ALA A 1 44 ? -1.600 15.478 2.731 1.00 72.23 44 ALA A CA 16
ATOM 20217 C C . ALA A 1 44 ? -0.829 14.956 1.508 1.00 62.24 44 ALA A C 16
ATOM 20218 O O . ALA A 1 44 ? 0.270 14.409 1.619 1.00 4.42 44 ALA A O 16
ATOM 20225 N N . GLY A 1 45 ? -1.430 15.107 0.322 1.00 21.21 45 GLY A N 16
ATOM 20226 C CA . GLY A 1 45 ? -0.820 14.793 -0.965 1.00 4.32 45 GLY A CA 16
ATOM 20227 C C . GLY A 1 45 ? -0.473 13.319 -1.149 1.00 75.02 45 GLY A C 16
ATOM 20228 O O . GLY A 1 45 ? 0.267 12.995 -2.080 1.00 52.45 45 GLY A O 16
ATOM 20232 N N . HIS A 1 46 ? -0.980 12.443 -0.276 1.00 2.33 46 HIS A N 16
ATOM 20233 C CA . HIS A 1 46 ? -0.537 11.069 -0.101 1.00 62.14 46 HIS A CA 16
ATOM 20234 C C . HIS A 1 46 ? 0.998 10.979 -0.074 1.00 22.02 46 HIS A C 16
ATOM 20235 O O . HIS A 1 46 ? 1.571 10.088 -0.703 1.00 43.55 46 HIS A O 16
ATOM 20249 N N . GLU A 1 47 ? 1.669 11.939 0.571 1.00 63.01 47 GLU A N 16
ATOM 20250 C CA . GLU A 1 47 ? 3.106 12.146 0.430 1.00 13.44 47 GLU A CA 16
ATOM 20251 C C . GLU A 1 47 ? 3.916 11.191 1.294 1.00 0.13 47 GLU A C 16
ATOM 20252 O O . GLU A 1 47 ? 4.809 10.498 0.796 1.00 40.44 47 GLU A O 16
ATOM 20264 N N . ASP A 1 48 ? 3.642 11.201 2.599 1.00 63.21 48 ASP A N 16
ATOM 20265 C CA . ASP A 1 48 ? 4.421 10.466 3.592 1.00 11.42 48 ASP A CA 16
ATOM 20266 C C . ASP A 1 48 ? 4.274 8.956 3.410 1.00 22.02 48 ASP A C 16
ATOM 20267 O O . ASP A 1 48 ? 5.182 8.203 3.743 1.00 12.40 48 ASP A O 16
ATOM 20276 N N . VAL A 1 49 ? 3.175 8.519 2.799 1.00 13.10 49 VAL A N 16
ATOM 20277 C CA . VAL A 1 49 ? 2.935 7.158 2.352 1.00 20.01 49 VAL A CA 16
ATOM 20278 C C . VAL A 1 49 ? 4.048 6.716 1.407 1.00 23.34 49 VAL A C 16
ATOM 20279 O O . VAL A 1 49 ? 4.704 5.703 1.664 1.00 34.20 49 VAL A O 16
ATOM 20292 N N . MET A 1 50 ? 4.265 7.459 0.316 1.00 43.13 50 MET A N 16
ATOM 20293 C CA . MET A 1 50 ? 5.298 7.109 -0.651 1.00 74.31 50 MET A CA 16
ATOM 20294 C C . MET A 1 50 ? 6.649 7.111 0.059 1.00 41.42 50 MET A C 16
ATOM 20295 O O . MET A 1 50 ? 7.444 6.191 -0.107 1.00 61.23 50 MET A O 16
ATOM 20309 N N . ARG A 1 51 ? 6.881 8.110 0.912 1.00 72.04 51 ARG A N 16
ATOM 20310 C CA . ARG A 1 51 ? 8.098 8.230 1.697 1.00 44.53 51 ARG A CA 16
ATOM 20311 C C . ARG A 1 51 ? 8.334 7.040 2.618 1.00 60.24 51 ARG A C 16
ATOM 20312 O O . ARG A 1 51 ? 9.497 6.667 2.787 1.00 4.12 51 ARG A O 16
ATOM 20333 N N . LYS A 1 52 ? 7.297 6.450 3.224 1.00 52.12 52 LYS A N 16
ATOM 20334 C CA . LYS A 1 52 ? 7.469 5.269 4.063 1.00 53.53 52 LYS A CA 16
ATOM 20335 C C . LYS A 1 52 ? 8.017 4.156 3.195 1.00 40.44 52 LYS A C 16
ATOM 20336 O O . LYS A 1 52 ? 9.096 3.651 3.494 1.00 43.21 52 LYS A O 16
ATOM 20355 N N . VAL A 1 53 ? 7.336 3.792 2.105 1.00 74.32 53 VAL A N 16
ATOM 20356 C CA . VAL A 1 53 ? 7.746 2.639 1.325 1.00 21.01 53 VAL A CA 16
ATOM 20357 C C . VAL A 1 53 ? 9.093 2.899 0.648 1.00 12.55 53 VAL A C 16
ATOM 20358 O O . VAL A 1 53 ? 9.870 1.960 0.470 1.00 64.42 53 VAL A O 16
ATOM 20371 N N . LEU A 1 54 ? 9.393 4.137 0.249 1.00 62.42 54 LEU A N 16
ATOM 20372 C CA . LEU A 1 54 ? 10.604 4.436 -0.506 1.00 74.31 54 LEU A CA 16
ATOM 20373 C C . LEU A 1 54 ? 11.841 4.496 0.381 1.00 21.32 54 LEU A C 16
ATOM 20374 O O . LEU A 1 54 ? 12.936 4.229 -0.118 1.00 52.43 54 LEU A O 16
ATOM 20390 N N . GLY A 1 55 ? 11.676 4.778 1.675 1.00 33.34 55 GLY A N 16
ATOM 20391 C CA . GLY A 1 55 ? 12.711 4.543 2.665 1.00 60.30 55 GLY A CA 16
ATOM 20392 C C . GLY A 1 55 ? 12.812 3.041 2.917 1.00 71.11 55 GLY A C 16
ATOM 20393 O O . GLY A 1 55 ? 13.859 2.436 2.688 1.00 54.34 55 GLY A O 16
ATOM 20397 N N . ASP A 1 56 ? 11.704 2.421 3.339 1.00 13.31 56 ASP A N 16
ATOM 20398 C CA . ASP A 1 56 ? 11.671 1.054 3.863 1.00 2.54 56 ASP A CA 16
ATOM 20399 C C . ASP A 1 56 ? 12.120 0.003 2.853 1.00 32.21 56 ASP A C 16
ATOM 20400 O O . ASP A 1 56 ? 12.483 -1.103 3.260 1.00 11.55 56 ASP A O 16
ATOM 20409 N N . LEU A 1 57 ? 12.017 0.280 1.546 1.00 64.43 57 LEU A N 16
ATOM 20410 C CA . LEU A 1 57 ? 12.458 -0.647 0.514 1.00 35.44 57 LEU A CA 16
ATOM 20411 C C . LEU A 1 57 ? 13.969 -0.785 0.473 1.00 13.44 57 LEU A C 16
ATOM 20412 O O . LEU A 1 57 ? 14.443 -1.778 -0.065 1.00 11.45 57 LEU A O 16
ATOM 20428 N N . ASP A 1 58 ? 14.719 0.171 1.020 1.00 54.53 58 ASP A N 16
ATOM 20429 C CA . ASP A 1 58 ? 16.174 0.126 1.088 1.00 32.04 58 ASP A CA 16
ATOM 20430 C C . ASP A 1 58 ? 16.756 -0.114 -0.309 1.00 62.01 58 ASP A C 16
ATOM 20431 O O . ASP A 1 58 ? 17.524 -1.044 -0.549 1.00 21.32 58 ASP A O 16
ATOM 20440 N N . GLY A 1 59 ? 16.329 0.721 -1.262 1.00 52.50 59 GLY A N 16
ATOM 20441 C CA . GLY A 1 59 ? 16.849 0.756 -2.624 1.00 52.41 59 GLY A CA 16
ATOM 20442 C C . GLY A 1 59 ? 16.402 -0.397 -3.525 1.00 11.25 59 GLY A C 16
ATOM 20443 O O . GLY A 1 59 ? 16.987 -0.565 -4.598 1.00 34.12 59 GLY A O 16
ATOM 20447 N N . LYS A 1 60 ? 15.433 -1.224 -3.112 1.00 10.42 60 LYS A N 16
ATOM 20448 C CA . LYS A 1 60 ? 15.211 -2.511 -3.759 1.00 23.32 60 LYS A CA 16
ATOM 20449 C C . LYS A 1 60 ? 14.548 -2.430 -5.142 1.00 23.14 60 LYS A C 16
ATOM 20450 O O . LYS A 1 60 ? 14.622 -3.407 -5.898 1.00 5.12 60 LYS A O 16
ATOM 20469 N N . ARG A 1 61 ? 13.832 -1.347 -5.461 1.00 11.44 61 ARG A N 16
ATOM 20470 C CA . ARG A 1 61 ? 13.039 -1.212 -6.694 1.00 30.44 61 ARG A CA 16
ATOM 20471 C C . ARG A 1 61 ? 13.047 0.243 -7.140 1.00 5.52 61 ARG A C 16
ATOM 20472 O O . ARG A 1 61 ? 12.974 1.111 -6.269 1.00 54.22 61 ARG A O 16
ATOM 20493 N N . PRO A 1 62 ? 13.018 0.532 -8.453 1.00 25.35 62 PRO A N 16
ATOM 20494 C CA . PRO A 1 62 ? 12.917 1.899 -8.928 1.00 43.24 62 PRO A CA 16
ATOM 20495 C C . PRO A 1 62 ? 11.634 2.524 -8.418 1.00 12.42 62 PRO A C 16
ATOM 20496 O O . PRO A 1 62 ? 10.587 1.871 -8.395 1.00 52.54 62 PRO A O 16
ATOM 20507 N N . GLU A 1 63 ? 11.706 3.816 -8.109 1.00 24.11 63 GLU A N 16
ATOM 20508 C CA . GLU A 1 63 ? 10.590 4.633 -7.676 1.00 34.34 63 GLU A CA 16
ATOM 20509 C C . GLU A 1 63 ? 9.418 4.487 -8.647 1.00 32.34 63 GLU A C 16
ATOM 20510 O O . GLU A 1 63 ? 8.283 4.314 -8.209 1.00 22.32 63 GLU A O 16
ATOM 20522 N N . ALA A 1 64 ? 9.689 4.501 -9.956 1.00 13.21 64 ALA A N 16
ATOM 20523 C CA . ALA A 1 64 ? 8.673 4.361 -10.988 1.00 44.32 64 ALA A CA 16
ATOM 20524 C C . ALA A 1 64 ? 7.816 3.109 -10.769 1.00 21.05 64 ALA A C 16
ATOM 20525 O O . ALA A 1 64 ? 6.588 3.198 -10.873 1.00 41.22 64 ALA A O 16
ATOM 20532 N N . GLU A 1 65 ? 8.426 1.962 -10.438 1.00 72.32 65 GLU A N 16
ATOM 20533 C CA . GLU A 1 65 ? 7.677 0.729 -10.213 1.00 3.14 65 GLU A CA 16
ATOM 20534 C C . GLU A 1 65 ? 6.737 0.883 -9.013 1.00 72.22 65 GLU A C 16
ATOM 20535 O O . GLU A 1 65 ? 5.588 0.437 -9.085 1.00 41.32 65 GLU A O 16
ATOM 20547 N N . VAL A 1 66 ? 7.189 1.565 -7.954 1.00 73.04 66 VAL A N 16
ATOM 20548 C CA . VAL A 1 66 ? 6.404 1.902 -6.766 1.00 71.31 66 VAL A CA 16
ATOM 20549 C C . VAL A 1 66 ? 5.188 2.747 -7.170 1.00 45.24 66 VAL A C 16
ATOM 20550 O O . VAL A 1 66 ? 4.072 2.458 -6.733 1.00 4.43 66 VAL A O 16
ATOM 20563 N N . ARG A 1 67 ? 5.377 3.775 -8.013 1.00 63.12 67 ARG A N 16
ATOM 20564 C CA . ARG A 1 67 ? 4.291 4.673 -8.411 1.00 72.32 67 ARG A CA 16
ATOM 20565 C C . ARG A 1 67 ? 3.184 3.894 -9.078 1.00 73.14 67 ARG A C 16
ATOM 20566 O O . ARG A 1 67 ? 2.053 3.951 -8.612 1.00 4.22 67 ARG A O 16
ATOM 20587 N N . ALA A 1 68 ? 3.526 3.205 -10.169 1.00 32.31 68 ALA A N 16
ATOM 20588 C CA . ALA A 1 68 ? 2.569 2.444 -10.969 1.00 31.10 68 ALA A CA 16
ATOM 20589 C C . ALA A 1 68 ? 1.721 1.531 -10.080 1.00 71.04 68 ALA A C 16
ATOM 20590 O O . ALA A 1 68 ? 0.500 1.516 -10.213 1.00 13.34 68 ALA A O 16
ATOM 20597 N N . LYS A 1 69 ? 2.363 0.810 -9.152 1.00 65.25 69 LYS A N 16
ATOM 20598 C CA . LYS A 1 69 ? 1.731 0.004 -8.129 1.00 44.43 69 LYS A CA 16
ATOM 20599 C C . LYS A 1 69 ? 0.642 0.798 -7.405 1.00 25.02 69 LYS A C 16
ATOM 20600 O O . LYS A 1 69 ? -0.532 0.434 -7.464 1.00 41.33 69 LYS A O 16
ATOM 20619 N N . TYR A 1 70 ? 1.027 1.879 -6.726 1.00 25.11 70 TYR A N 16
ATOM 20620 C CA . TYR A 1 70 ? 0.133 2.632 -5.862 1.00 14.32 70 TYR A CA 16
ATOM 20621 C C . TYR A 1 70 ? -0.996 3.273 -6.680 1.00 62.34 70 TYR A C 16
ATOM 20622 O O . TYR A 1 70 ? -2.168 3.160 -6.323 1.00 73.42 70 TYR A O 16
ATOM 20640 N N . GLU A 1 71 ? -0.654 3.905 -7.800 1.00 45.54 71 GLU A N 16
ATOM 20641 C CA . GLU A 1 71 ? -1.580 4.567 -8.707 1.00 64.34 71 GLU A CA 16
ATOM 20642 C C . GLU A 1 71 ? -2.642 3.581 -9.207 1.00 54.55 71 GLU A C 16
ATOM 20643 O O . GLU A 1 71 ? -3.843 3.865 -9.131 1.00 44.45 71 GLU A O 16
ATOM 20655 N N . GLY A 1 72 ? -2.224 2.419 -9.715 1.00 12.44 72 GLY A N 16
ATOM 20656 C CA . GLY A 1 72 ? -3.125 1.420 -10.274 1.00 5.43 72 GLY A CA 16
ATOM 20657 C C . GLY A 1 72 ? -4.042 0.819 -9.211 1.00 21.01 72 GLY A C 16
ATOM 20658 O O . GLY A 1 72 ? -5.162 0.394 -9.525 1.00 10.42 72 GLY A O 16
ATOM 20662 N N . LEU A 1 73 ? -3.602 0.801 -7.949 1.00 42.44 73 LEU A N 16
ATOM 20663 C CA . LEU A 1 73 ? -4.265 0.075 -6.877 1.00 62.13 73 LEU A CA 16
ATOM 20664 C C . LEU A 1 73 ? -5.631 0.606 -6.501 1.00 21.04 73 LEU A C 16
ATOM 20665 O O . LEU A 1 73 ? -6.366 -0.133 -5.854 1.00 51.53 73 LEU A O 16
ATOM 20681 N N . MET A 1 74 ? -6.002 1.835 -6.865 1.00 25.24 74 MET A N 16
ATOM 20682 C CA . MET A 1 74 ? -7.315 2.370 -6.508 1.00 2.42 74 MET A CA 16
ATOM 20683 C C . MET A 1 74 ? -8.427 1.423 -6.988 1.00 23.31 74 MET A C 16
ATOM 20684 O O . MET A 1 74 ? -9.314 1.060 -6.207 1.00 3.52 74 MET A O 16
ATOM 20698 N N . ALA A 1 75 ? -8.326 0.940 -8.233 1.00 12.11 75 ALA A N 16
ATOM 20699 C CA . ALA A 1 75 ? -9.289 -0.007 -8.778 1.00 41.33 75 ALA A CA 16
ATOM 20700 C C . ALA A 1 75 ? -9.100 -1.412 -8.192 1.00 43.34 75 ALA A C 16
ATOM 20701 O O . ALA A 1 75 ? -10.097 -2.058 -7.878 1.00 30.22 75 ALA A O 16
ATOM 20708 N N . VAL A 1 76 ? -7.857 -1.885 -8.034 1.00 64.44 76 VAL A N 16
ATOM 20709 C CA . VAL A 1 76 ? -7.555 -3.228 -7.517 1.00 11.11 76 VAL A CA 16
ATOM 20710 C C . VAL A 1 76 ? -8.125 -3.371 -6.105 1.00 14.12 76 VAL A C 16
ATOM 20711 O O . VAL A 1 76 ? -8.849 -4.317 -5.800 1.00 45.35 76 VAL A O 16
ATOM 20724 N N . ALA A 1 77 ? -7.833 -2.397 -5.243 1.00 13.31 77 ALA A N 16
ATOM 20725 C CA . ALA A 1 77 ? -8.253 -2.361 -3.857 1.00 22.24 77 ALA A CA 16
ATOM 20726 C C . ALA A 1 77 ? -9.772 -2.487 -3.765 1.00 61.21 77 ALA A C 16
ATOM 20727 O O . ALA A 1 77 ? -10.299 -3.288 -2.992 1.00 33.01 77 ALA A O 16
ATOM 20734 N N . LYS A 1 78 ? -10.470 -1.705 -4.596 1.00 3.52 78 LYS A N 16
ATOM 20735 C CA . LYS A 1 78 ? -11.917 -1.748 -4.687 1.00 12.42 78 LYS A CA 16
ATOM 20736 C C . LYS A 1 78 ? -12.380 -3.121 -5.126 1.00 62.22 78 LYS A C 16
ATOM 20737 O O . LYS A 1 78 ? -13.307 -3.638 -4.504 1.00 64.11 78 LYS A O 16
ATOM 20756 N N . ALA A 1 79 ? -11.799 -3.652 -6.203 1.00 10.44 79 ALA A N 16
ATOM 20757 C CA . ALA A 1 79 ? -12.209 -4.900 -6.813 1.00 3.14 79 ALA A CA 16
ATOM 20758 C C . ALA A 1 79 ? -12.121 -6.038 -5.807 1.00 4.12 79 ALA A C 16
ATOM 20759 O O . ALA A 1 79 ? -13.015 -6.879 -5.780 1.00 70.43 79 ALA A O 16
ATOM 20766 N N . GLN A 1 80 ? -11.075 -6.070 -4.976 1.00 74.11 80 GLN A N 16
ATOM 20767 C CA . GLN A 1 80 ? -10.963 -7.102 -3.959 1.00 41.32 80 GLN A CA 16
ATOM 20768 C C . GLN A 1 80 ? -12.146 -7.045 -3.007 1.00 71.25 80 GLN A C 16
ATOM 20769 O O . GLN A 1 80 ? -12.778 -8.059 -2.792 1.00 70.24 80 GLN A O 16
ATOM 20783 N N . LEU A 1 81 ? -12.486 -5.880 -2.463 1.00 41.24 81 LEU A N 16
ATOM 20784 C CA . LEU A 1 81 ? -13.553 -5.723 -1.487 1.00 2.53 81 LEU A CA 16
ATOM 20785 C C . LEU A 1 81 ? -14.869 -6.263 -2.038 1.00 44.15 81 LEU A C 16
ATOM 20786 O O . LEU A 1 81 ? -15.557 -6.984 -1.325 1.00 30.24 81 LEU A O 16
ATOM 20802 N N . MET A 1 82 ? -15.252 -5.893 -3.266 1.00 24.40 82 MET A N 16
ATOM 20803 C CA . MET A 1 82 ? -16.498 -6.396 -3.857 1.00 31.04 82 MET A CA 16
ATOM 20804 C C . MET A 1 82 ? -16.475 -7.915 -4.031 1.00 43.52 82 MET A C 16
ATOM 20805 O O . MET A 1 82 ? -17.513 -8.565 -3.893 1.00 65.45 82 MET A O 16
ATOM 20819 N N . ASP A 1 83 ? -15.309 -8.481 -4.328 1.00 44.32 83 ASP A N 16
ATOM 20820 C CA . ASP A 1 83 ? -15.110 -9.915 -4.469 1.00 73.21 83 ASP A CA 16
ATOM 20821 C C . ASP A 1 83 ? -15.200 -10.595 -3.096 1.00 13.42 83 ASP A C 16
ATOM 20822 O O . ASP A 1 83 ? -15.941 -11.569 -2.956 1.00 30.21 83 ASP A O 16
ATOM 20831 N N . GLU A 1 84 ? -14.546 -10.024 -2.071 1.00 25.14 84 GLU A N 16
ATOM 20832 C CA . GLU A 1 84 ? -14.492 -10.560 -0.704 1.00 33.02 84 GLU A CA 16
ATOM 20833 C C . GLU A 1 84 ? -15.819 -10.435 0.056 1.00 5.43 84 GLU A C 16
ATOM 20834 O O . GLU A 1 84 ? -15.956 -11.019 1.139 1.00 4.34 84 GLU A O 16
ATOM 20846 N N . LEU A 1 85 ? -16.804 -9.716 -0.492 1.00 2.10 85 LEU A N 16
ATOM 20847 C CA . LEU A 1 85 ? -18.173 -9.642 0.015 1.00 5.31 85 LEU A CA 16
ATOM 20848 C C . LEU A 1 85 ? -18.189 -9.075 1.435 1.00 1.11 85 LEU A C 16
ATOM 20849 O O . LEU A 1 85 ? -17.547 -8.027 1.684 1.00 35.41 85 LEU A O 16
ATOM 20865 N N . GLY A 1 1 ? -18.843 9.380 1.306 1.00 5.10 1 GLY A N 17
ATOM 20866 C CA . GLY A 1 1 ? -17.732 8.965 2.173 1.00 71.14 1 GLY A CA 17
ATOM 20867 C C . GLY A 1 1 ? -16.880 7.943 1.447 1.00 30.34 1 GLY A C 17
ATOM 20868 O O . GLY A 1 1 ? -16.464 8.193 0.320 1.00 34.03 1 GLY A O 17
ATOM 20872 N N . MET A 1 2 ? -16.624 6.784 2.060 1.00 63.22 2 MET A N 17
ATOM 20873 C CA . MET A 1 2 ? -15.956 5.617 1.468 1.00 5.20 2 MET A CA 17
ATOM 20874 C C . MET A 1 2 ? -14.443 5.780 1.222 1.00 62.34 2 MET A C 17
ATOM 20875 O O . MET A 1 2 ? -13.759 4.764 1.106 1.00 71.22 2 MET A O 17
ATOM 20889 N N . GLN A 1 3 ? -13.897 7.003 1.248 1.00 70.21 3 GLN A N 17
ATOM 20890 C CA . GLN A 1 3 ? -12.487 7.389 1.038 1.00 51.35 3 GLN A CA 17
ATOM 20891 C C . GLN A 1 3 ? -11.544 6.951 2.187 1.00 62.03 3 GLN A C 17
ATOM 20892 O O . GLN A 1 3 ? -10.630 7.674 2.581 1.00 74.23 3 GLN A O 17
ATOM 20906 N N . PHE A 1 4 ? -11.804 5.792 2.781 1.00 72.33 4 PHE A N 17
ATOM 20907 C CA . PHE A 1 4 ? -11.106 5.158 3.885 1.00 54.41 4 PHE A CA 17
ATOM 20908 C C . PHE A 1 4 ? -11.132 3.641 3.662 1.00 12.11 4 PHE A C 17
ATOM 20909 O O . PHE A 1 4 ? -10.140 2.935 3.847 1.00 24.20 4 PHE A O 17
ATOM 20926 N N . LYS A 1 5 ? -12.304 3.123 3.265 1.00 63.05 5 LYS A N 17
ATOM 20927 C CA . LYS A 1 5 ? -12.510 1.723 2.918 1.00 53.23 5 LYS A CA 17
ATOM 20928 C C . LYS A 1 5 ? -11.548 1.333 1.805 1.00 54.12 5 LYS A C 17
ATOM 20929 O O . LYS A 1 5 ? -10.686 0.479 2.029 1.00 13.44 5 LYS A O 17
ATOM 20948 N N . ALA A 1 6 ? -11.656 1.996 0.650 1.00 71.41 6 ALA A N 17
ATOM 20949 C CA . ALA A 1 6 ? -10.765 1.748 -0.473 1.00 34.34 6 ALA A CA 17
ATOM 20950 C C . ALA A 1 6 ? -9.309 1.973 -0.065 1.00 21.01 6 ALA A C 17
ATOM 20951 O O . ALA A 1 6 ? -8.444 1.202 -0.464 1.00 23.40 6 ALA A O 17
ATOM 20958 N N . GLU A 1 7 ? -9.042 2.993 0.749 1.00 42.55 7 GLU A N 17
ATOM 20959 C CA . GLU A 1 7 ? -7.710 3.515 1.052 1.00 74.45 7 GLU A CA 17
ATOM 20960 C C . GLU A 1 7 ? -6.893 2.472 1.808 1.00 14.31 7 GLU A C 17
ATOM 20961 O O . GLU A 1 7 ? -5.890 1.964 1.296 1.00 14.13 7 GLU A O 17
ATOM 20973 N N . ALA A 1 8 ? -7.376 2.041 2.977 1.00 22.40 8 ALA A N 17
ATOM 20974 C CA . ALA A 1 8 ? -6.652 1.043 3.757 1.00 14.14 8 ALA A CA 17
ATOM 20975 C C . ALA A 1 8 ? -6.544 -0.294 3.009 1.00 32.40 8 ALA A C 17
ATOM 20976 O O . ALA A 1 8 ? -5.615 -1.065 3.259 1.00 25.13 8 ALA A O 17
ATOM 20983 N N . ARG A 1 9 ? -7.473 -0.610 2.094 1.00 42.51 9 ARG A N 17
ATOM 20984 C CA . ARG A 1 9 ? -7.384 -1.807 1.251 1.00 54.33 9 ARG A CA 17
ATOM 20985 C C . ARG A 1 9 ? -6.296 -1.629 0.195 1.00 22.14 9 ARG A C 17
ATOM 20986 O O . ARG A 1 9 ? -5.506 -2.550 -0.014 1.00 74.01 9 ARG A O 17
ATOM 21007 N N . ARG A 1 10 ? -6.208 -0.447 -0.430 1.00 73.33 10 ARG A N 17
ATOM 21008 C CA . ARG A 1 10 ? -5.152 -0.068 -1.370 1.00 11.21 10 ARG A CA 17
ATOM 21009 C C . ARG A 1 10 ? -3.814 -0.322 -0.700 1.00 23.00 10 ARG A C 17
ATOM 21010 O O . ARG A 1 10 ? -3.011 -1.082 -1.236 1.00 43.51 10 ARG A O 17
ATOM 21031 N N . ASN A 1 11 ? -3.591 0.256 0.484 1.00 31.01 11 ASN A N 17
ATOM 21032 C CA . ASN A 1 11 ? -2.304 0.103 1.146 1.00 50.42 11 ASN A CA 17
ATOM 21033 C C . ASN A 1 11 ? -2.048 -1.326 1.606 1.00 42.42 11 ASN A C 17
ATOM 21034 O O . ASN A 1 11 ? -0.910 -1.773 1.526 1.00 53.33 11 ASN A O 17
ATOM 21045 N N . LYS A 1 12 ? -3.062 -2.076 2.059 1.00 64.21 12 LYS A N 17
ATOM 21046 C CA . LYS A 1 12 ? -2.862 -3.480 2.436 1.00 32.24 12 LYS A CA 17
ATOM 21047 C C . LYS A 1 12 ? -2.319 -4.270 1.244 1.00 14.44 12 LYS A C 17
ATOM 21048 O O . LYS A 1 12 ? -1.263 -4.893 1.341 1.00 54.40 12 LYS A O 17
ATOM 21067 N N . LEU A 1 13 ? -3.028 -4.225 0.112 1.00 74.33 13 LEU A N 17
ATOM 21068 C CA . LEU A 1 13 ? -2.621 -4.933 -1.098 1.00 65.03 13 LEU A CA 17
ATOM 21069 C C . LEU A 1 13 ? -1.277 -4.418 -1.621 1.00 5.24 13 LEU A C 17
ATOM 21070 O O . LEU A 1 13 ? -0.479 -5.228 -2.102 1.00 71.42 13 LEU A O 17
ATOM 21086 N N . MET A 1 14 ? -0.996 -3.110 -1.520 1.00 10.14 14 MET A N 17
ATOM 21087 C CA . MET A 1 14 ? 0.322 -2.572 -1.796 1.00 31.45 14 MET A CA 17
ATOM 21088 C C . MET A 1 14 ? 1.363 -3.265 -0.925 1.00 62.40 14 MET A C 17
ATOM 21089 O O . MET A 1 14 ? 2.222 -3.956 -1.463 1.00 61.13 14 MET A O 17
ATOM 21103 N N . GLY A 1 15 ? 1.293 -3.148 0.404 1.00 13.25 15 GLY A N 17
ATOM 21104 C CA . GLY A 1 15 ? 2.336 -3.678 1.272 1.00 72.33 15 GLY A CA 17
ATOM 21105 C C . GLY A 1 15 ? 2.522 -5.187 1.135 1.00 62.30 15 GLY A C 17
ATOM 21106 O O . GLY A 1 15 ? 3.630 -5.667 1.361 1.00 61.04 15 GLY A O 17
ATOM 21110 N N . LEU A 1 16 ? 1.497 -5.945 0.730 1.00 4.24 16 LEU A N 17
ATOM 21111 C CA . LEU A 1 16 ? 1.653 -7.354 0.364 1.00 21.01 16 LEU A CA 17
ATOM 21112 C C . LEU A 1 16 ? 2.670 -7.525 -0.782 1.00 3.25 16 LEU A C 17
ATOM 21113 O O . LEU A 1 16 ? 3.558 -8.368 -0.665 1.00 24.44 16 LEU A O 17
ATOM 21129 N N . TRP A 1 17 ? 2.601 -6.708 -1.845 1.00 74.04 17 TRP A N 17
ATOM 21130 C CA . TRP A 1 17 ? 3.633 -6.655 -2.894 1.00 24.44 17 TRP A CA 17
ATOM 21131 C C . TRP A 1 17 ? 4.965 -6.157 -2.326 1.00 45.31 17 TRP A C 17
ATOM 21132 O O . TRP A 1 17 ? 5.998 -6.771 -2.569 1.00 5.53 17 TRP A O 17
ATOM 21153 N N . VAL A 1 18 ? 4.960 -5.062 -1.560 1.00 41.21 18 VAL A N 17
ATOM 21154 C CA . VAL A 1 18 ? 6.194 -4.454 -1.060 1.00 31.35 18 VAL A CA 17
ATOM 21155 C C . VAL A 1 18 ? 7.004 -5.470 -0.252 1.00 52.54 18 VAL A C 17
ATOM 21156 O O . VAL A 1 18 ? 8.191 -5.665 -0.506 1.00 51.44 18 VAL A O 17
ATOM 21169 N N . ALA A 1 19 ? 6.364 -6.083 0.745 1.00 65.04 19 ALA A N 17
ATOM 21170 C CA . ALA A 1 19 ? 6.979 -7.099 1.576 1.00 70.30 19 ALA A CA 17
ATOM 21171 C C . ALA A 1 19 ? 7.529 -8.239 0.709 1.00 64.32 19 ALA A C 17
ATOM 21172 O O . ALA A 1 19 ? 8.657 -8.667 0.936 1.00 21.23 19 ALA A O 17
ATOM 21179 N N . GLU A 1 20 ? 6.797 -8.681 -0.318 1.00 65.32 20 GLU A N 17
ATOM 21180 C CA . GLU A 1 20 ? 7.314 -9.661 -1.270 1.00 64.24 20 GLU A CA 17
ATOM 21181 C C . GLU A 1 20 ? 8.605 -9.161 -1.943 1.00 73.20 20 GLU A C 17
ATOM 21182 O O . GLU A 1 20 ? 9.580 -9.906 -1.970 1.00 22.15 20 GLU A O 17
ATOM 21194 N N . VAL A 1 21 ? 8.676 -7.910 -2.410 1.00 50.21 21 VAL A N 17
ATOM 21195 C CA . VAL A 1 21 ? 9.912 -7.345 -2.968 1.00 43.41 21 VAL A CA 17
ATOM 21196 C C . VAL A 1 21 ? 11.035 -7.300 -1.911 1.00 54.22 21 VAL A C 17
ATOM 21197 O O . VAL A 1 21 ? 12.207 -7.498 -2.247 1.00 13.25 21 VAL A O 17
ATOM 21210 N N . LEU A 1 22 ? 10.714 -7.087 -0.631 1.00 32.11 22 LEU A N 17
ATOM 21211 C CA . LEU A 1 22 ? 11.677 -7.179 0.468 1.00 41.43 22 LEU A CA 17
ATOM 21212 C C . LEU A 1 22 ? 12.147 -8.617 0.712 1.00 10.54 22 LEU A C 17
ATOM 21213 O O . LEU A 1 22 ? 13.080 -8.803 1.486 1.00 45.44 22 LEU A O 17
ATOM 21229 N N . GLY A 1 23 ? 11.537 -9.629 0.091 1.00 61.31 23 GLY A N 17
ATOM 21230 C CA . GLY A 1 23 ? 11.792 -11.029 0.399 1.00 30.01 23 GLY A CA 17
ATOM 21231 C C . GLY A 1 23 ? 11.166 -11.444 1.729 1.00 51.21 23 GLY A C 17
ATOM 21232 O O . GLY A 1 23 ? 11.478 -12.522 2.244 1.00 23.35 23 GLY A O 17
ATOM 21236 N N . LYS A 1 24 ? 10.311 -10.604 2.326 1.00 34.24 24 LYS A N 17
ATOM 21237 C CA . LYS A 1 24 ? 9.403 -11.042 3.377 1.00 1.32 24 LYS A CA 17
ATOM 21238 C C . LYS A 1 24 ? 8.388 -11.988 2.757 1.00 31.23 24 LYS A C 17
ATOM 21239 O O . LYS A 1 24 ? 8.077 -11.927 1.568 1.00 43.34 24 LYS A O 17
ATOM 21258 N N . SER A 1 25 ? 7.835 -12.832 3.606 1.00 15.32 25 SER A N 17
ATOM 21259 C CA . SER A 1 25 ? 6.914 -13.890 3.233 1.00 41.43 25 SER A CA 17
ATOM 21260 C C . SER A 1 25 ? 6.290 -14.380 4.537 1.00 33.22 25 SER A C 17
ATOM 21261 O O . SER A 1 25 ? 6.519 -13.755 5.585 1.00 63.04 25 SER A O 17
ATOM 21269 N N . GLY A 1 26 ? 5.559 -15.492 4.512 1.00 42.33 26 GLY A N 17
ATOM 21270 C CA . GLY A 1 26 ? 4.992 -16.070 5.715 1.00 11.23 26 GLY A CA 17
ATOM 21271 C C . GLY A 1 26 ? 3.997 -15.084 6.303 1.00 64.22 26 GLY A C 17
ATOM 21272 O O . GLY A 1 26 ? 3.020 -14.737 5.632 1.00 62.11 26 GLY A O 17
ATOM 21276 N N . ASP A 1 27 ? 4.241 -14.618 7.523 1.00 21.05 27 ASP A N 17
ATOM 21277 C CA . ASP A 1 27 ? 3.344 -13.681 8.196 1.00 60.34 27 ASP A CA 17
ATOM 21278 C C . ASP A 1 27 ? 3.956 -12.285 8.276 1.00 33.14 27 ASP A C 17
ATOM 21279 O O . ASP A 1 27 ? 3.238 -11.308 8.457 1.00 11.25 27 ASP A O 17
ATOM 21288 N N . GLU A 1 28 ? 5.265 -12.146 8.056 1.00 51.12 28 GLU A N 17
ATOM 21289 C CA . GLU A 1 28 ? 5.927 -10.860 7.872 1.00 64.21 28 GLU A CA 17
ATOM 21290 C C . GLU A 1 28 ? 5.288 -10.085 6.716 1.00 3.31 28 GLU A C 17
ATOM 21291 O O . GLU A 1 28 ? 5.086 -8.873 6.802 1.00 51.31 28 GLU A O 17
ATOM 21303 N N . ALA A 1 29 ? 4.938 -10.789 5.635 1.00 63.20 29 ALA A N 17
ATOM 21304 C CA . ALA A 1 29 ? 4.256 -10.193 4.498 1.00 74.03 29 ALA A CA 17
ATOM 21305 C C . ALA A 1 29 ? 2.787 -9.838 4.781 1.00 64.12 29 ALA A C 17
ATOM 21306 O O . ALA A 1 29 ? 2.149 -9.234 3.920 1.00 42.31 29 ALA A O 17
ATOM 21313 N N . ASN A 1 30 ? 2.263 -10.118 5.976 1.00 20.03 30 ASN A N 17
ATOM 21314 C CA . ASN A 1 30 ? 0.974 -9.608 6.451 1.00 74.23 30 ASN A CA 17
ATOM 21315 C C . ASN A 1 30 ? 1.184 -8.519 7.493 1.00 32.44 30 ASN A C 17
ATOM 21316 O O . ASN A 1 30 ? 0.435 -7.540 7.521 1.00 32.25 30 ASN A O 17
ATOM 21327 N N . ALA A 1 31 ? 2.209 -8.663 8.328 1.00 53.53 31 ALA A N 17
ATOM 21328 C CA . ALA A 1 31 ? 2.601 -7.713 9.347 1.00 13.52 31 ALA A CA 17
ATOM 21329 C C . ALA A 1 31 ? 2.931 -6.366 8.712 1.00 64.20 31 ALA A C 17
ATOM 21330 O O . ALA A 1 31 ? 2.366 -5.346 9.112 1.00 54.21 31 ALA A O 17
ATOM 21337 N N . TYR A 1 32 ? 3.821 -6.350 7.718 1.00 34.12 32 TYR A N 17
ATOM 21338 C CA . TYR A 1 32 ? 4.279 -5.122 7.081 1.00 51.30 32 TYR A CA 17
ATOM 21339 C C . TYR A 1 32 ? 3.094 -4.331 6.518 1.00 11.11 32 TYR A C 17
ATOM 21340 O O . TYR A 1 32 ? 3.038 -3.100 6.622 1.00 22.21 32 TYR A O 17
ATOM 21358 N N . ALA A 1 33 ? 2.111 -5.038 5.950 1.00 11.31 33 ALA A N 17
ATOM 21359 C CA . ALA A 1 33 ? 0.943 -4.425 5.345 1.00 72.31 33 ALA A CA 17
ATOM 21360 C C . ALA A 1 33 ? 0.083 -3.662 6.360 1.00 63.33 33 ALA A C 17
ATOM 21361 O O . ALA A 1 33 ? -0.812 -2.944 5.933 1.00 54.52 33 ALA A O 17
ATOM 21368 N N . ALA A 1 34 ? 0.294 -3.792 7.675 1.00 43.23 34 ALA A N 17
ATOM 21369 C CA . ALA A 1 34 ? -0.355 -2.906 8.639 1.00 3.32 34 ALA A CA 17
ATOM 21370 C C . ALA A 1 34 ? 0.354 -1.553 8.782 1.00 51.33 34 ALA A C 17
ATOM 21371 O O . ALA A 1 34 ? -0.313 -0.549 9.047 1.00 44.33 34 ALA A O 17
ATOM 21378 N N . GLU A 1 35 ? 1.679 -1.497 8.612 1.00 14.15 35 GLU A N 17
ATOM 21379 C CA . GLU A 1 35 ? 2.425 -0.253 8.781 1.00 11.52 35 GLU A CA 17
ATOM 21380 C C . GLU A 1 35 ? 2.120 0.700 7.634 1.00 51.54 35 GLU A C 17
ATOM 21381 O O . GLU A 1 35 ? 1.853 1.876 7.844 1.00 10.12 35 GLU A O 17
ATOM 21393 N N . VAL A 1 36 ? 2.168 0.182 6.406 1.00 64.04 36 VAL A N 17
ATOM 21394 C CA . VAL A 1 36 ? 1.986 0.930 5.162 1.00 22.23 36 VAL A CA 17
ATOM 21395 C C . VAL A 1 36 ? 0.600 1.610 5.089 1.00 50.51 36 VAL A C 17
ATOM 21396 O O . VAL A 1 36 ? 0.382 2.497 4.267 1.00 11.12 36 VAL A O 17
ATOM 21409 N N . VAL A 1 37 ? -0.345 1.194 5.933 1.00 74.41 37 VAL A N 17
ATOM 21410 C CA . VAL A 1 37 ? -1.714 1.695 6.014 1.00 2.54 37 VAL A CA 17
ATOM 21411 C C . VAL A 1 37 ? -1.804 2.937 6.906 1.00 23.13 37 VAL A C 17
ATOM 21412 O O . VAL A 1 37 ? -2.776 3.688 6.815 1.00 62.22 37 VAL A O 17
ATOM 21425 N N . LYS A 1 38 ? -0.832 3.116 7.795 1.00 10.45 38 LYS A N 17
ATOM 21426 C CA . LYS A 1 38 ? -0.680 4.296 8.628 1.00 42.22 38 LYS A CA 17
ATOM 21427 C C . LYS A 1 38 ? -0.138 5.457 7.788 1.00 45.24 38 LYS A C 17
ATOM 21428 O O . LYS A 1 38 ? 0.298 5.248 6.652 1.00 51.50 38 LYS A O 17
ATOM 21447 N N . ALA A 1 39 ? -0.155 6.672 8.343 1.00 50.33 39 ALA A N 17
ATOM 21448 C CA . ALA A 1 39 ? 0.078 7.963 7.684 1.00 53.11 39 ALA A CA 17
ATOM 21449 C C . ALA A 1 39 ? -0.942 8.308 6.585 1.00 72.43 39 ALA A C 17
ATOM 21450 O O . ALA A 1 39 ? -1.397 9.448 6.542 1.00 73.33 39 ALA A O 17
ATOM 21457 N N . ASP A 1 40 ? -1.369 7.337 5.777 1.00 41.52 40 ASP A N 17
ATOM 21458 C CA . ASP A 1 40 ? -2.346 7.393 4.677 1.00 72.01 40 ASP A CA 17
ATOM 21459 C C . ASP A 1 40 ? -3.716 7.963 5.060 1.00 5.53 40 ASP A C 17
ATOM 21460 O O . ASP A 1 40 ? -4.537 8.265 4.197 1.00 63.32 40 ASP A O 17
ATOM 21469 N N . PHE A 1 41 ? -3.976 8.113 6.359 1.00 74.45 41 PHE A N 17
ATOM 21470 C CA . PHE A 1 41 ? -5.226 8.609 6.913 1.00 33.24 41 PHE A CA 17
ATOM 21471 C C . PHE A 1 41 ? -5.036 9.824 7.826 1.00 21.10 41 PHE A C 17
ATOM 21472 O O . PHE A 1 41 ? -5.956 10.173 8.572 1.00 12.42 41 PHE A O 17
ATOM 21489 N N . GLU A 1 42 ? -3.839 10.415 7.860 1.00 62.35 42 GLU A N 17
ATOM 21490 C CA . GLU A 1 42 ? -3.566 11.562 8.709 1.00 23.14 42 GLU A CA 17
ATOM 21491 C C . GLU A 1 42 ? -2.600 12.579 8.105 1.00 24.45 42 GLU A C 17
ATOM 21492 O O . GLU A 1 42 ? -2.737 13.764 8.414 1.00 74.14 42 GLU A O 17
ATOM 21504 N N . GLU A 1 43 ? -1.678 12.183 7.228 1.00 43.12 43 GLU A N 17
ATOM 21505 C CA . GLU A 1 43 ? -0.978 13.076 6.330 1.00 21.03 43 GLU A CA 17
ATOM 21506 C C . GLU A 1 43 ? -1.847 13.214 5.054 1.00 25.41 43 GLU A C 17
ATOM 21507 O O . GLU A 1 43 ? -3.061 12.990 5.105 1.00 25.14 43 GLU A O 17
ATOM 21519 N N . ALA A 1 44 ? -1.319 13.718 3.937 1.00 42.11 44 ALA A N 17
ATOM 21520 C CA . ALA A 1 44 ? -2.025 13.802 2.659 1.00 74.40 44 ALA A CA 17
ATOM 21521 C C . ALA A 1 44 ? -2.288 12.396 2.102 1.00 22.05 44 ALA A C 17
ATOM 21522 O O . ALA A 1 44 ? -1.915 11.396 2.716 1.00 70.31 44 ALA A O 17
ATOM 21529 N N . GLY A 1 45 ? -2.881 12.305 0.910 1.00 74.23 45 GLY A N 17
ATOM 21530 C CA . GLY A 1 45 ? -3.192 11.022 0.286 1.00 2.20 45 GLY A CA 17
ATOM 21531 C C . GLY A 1 45 ? -1.966 10.169 -0.050 1.00 63.11 45 GLY A C 17
ATOM 21532 O O . GLY A 1 45 ? -2.120 8.977 -0.300 1.00 50.52 45 GLY A O 17
ATOM 21536 N N . HIS A 1 46 ? -0.754 10.743 -0.090 1.00 62.40 46 HIS A N 17
ATOM 21537 C CA . HIS A 1 46 ? 0.469 9.961 -0.287 1.00 63.33 46 HIS A CA 17
ATOM 21538 C C . HIS A 1 46 ? 1.784 10.670 0.092 1.00 14.41 46 HIS A C 17
ATOM 21539 O O . HIS A 1 46 ? 2.859 10.077 -0.056 1.00 44.11 46 HIS A O 17
ATOM 21553 N N . GLU A 1 47 ? 1.753 11.922 0.561 1.00 71.21 47 GLU A N 17
ATOM 21554 C CA . GLU A 1 47 ? 2.949 12.730 0.812 1.00 61.13 47 GLU A CA 17
ATOM 21555 C C . GLU A 1 47 ? 3.796 12.204 1.990 1.00 70.31 47 GLU A C 17
ATOM 21556 O O . GLU A 1 47 ? 4.955 12.592 2.147 1.00 45.21 47 GLU A O 17
ATOM 21568 N N . ASP A 1 48 ? 3.333 11.180 2.706 1.00 4.21 48 ASP A N 17
ATOM 21569 C CA . ASP A 1 48 ? 4.092 10.419 3.691 1.00 32.31 48 ASP A CA 17
ATOM 21570 C C . ASP A 1 48 ? 4.015 8.907 3.470 1.00 51.21 48 ASP A C 17
ATOM 21571 O O . ASP A 1 48 ? 4.941 8.193 3.858 1.00 13.11 48 ASP A O 17
ATOM 21580 N N . VAL A 1 49 ? 2.976 8.413 2.787 1.00 61.31 49 VAL A N 17
ATOM 21581 C CA . VAL A 1 49 ? 2.878 7.027 2.324 1.00 63.42 49 VAL A CA 17
ATOM 21582 C C . VAL A 1 49 ? 4.072 6.685 1.422 1.00 50.10 49 VAL A C 17
ATOM 21583 O O . VAL A 1 49 ? 4.713 5.649 1.619 1.00 33.24 49 VAL A O 17
ATOM 21596 N N . MET A 1 50 ? 4.387 7.533 0.427 1.00 24.41 50 MET A N 17
ATOM 21597 C CA . MET A 1 50 ? 5.488 7.222 -0.483 1.00 65.44 50 MET A CA 17
ATOM 21598 C C . MET A 1 50 ? 6.808 7.195 0.286 1.00 72.30 50 MET A C 17
ATOM 21599 O O . MET A 1 50 ? 7.546 6.225 0.179 1.00 24.22 50 MET A O 17
ATOM 21613 N N . ARG A 1 51 ? 7.107 8.196 1.110 1.00 2.15 51 ARG A N 17
ATOM 21614 C CA . ARG A 1 51 ? 8.288 8.204 1.946 1.00 30.32 51 ARG A CA 17
ATOM 21615 C C . ARG A 1 51 ? 8.403 6.955 2.816 1.00 11.54 51 ARG A C 17
ATOM 21616 O O . ARG A 1 51 ? 9.501 6.406 2.873 1.00 30.35 51 ARG A O 17
ATOM 21637 N N . LYS A 1 52 ? 7.309 6.484 3.434 1.00 32.03 52 LYS A N 17
ATOM 21638 C CA . LYS A 1 52 ? 7.305 5.219 4.170 1.00 43.44 52 LYS A CA 17
ATOM 21639 C C . LYS A 1 52 ? 7.838 4.131 3.252 1.00 53.10 52 LYS A C 17
ATOM 21640 O O . LYS A 1 52 ? 8.866 3.536 3.549 1.00 22.32 52 LYS A O 17
ATOM 21659 N N . VAL A 1 53 ? 7.145 3.831 2.155 1.00 21.41 53 VAL A N 17
ATOM 21660 C CA . VAL A 1 53 ? 7.443 2.638 1.380 1.00 42.14 53 VAL A CA 17
ATOM 21661 C C . VAL A 1 53 ? 8.823 2.735 0.726 1.00 2.15 53 VAL A C 17
ATOM 21662 O O . VAL A 1 53 ? 9.510 1.718 0.610 1.00 14.53 53 VAL A O 17
ATOM 21675 N N . LEU A 1 54 ? 9.236 3.940 0.329 1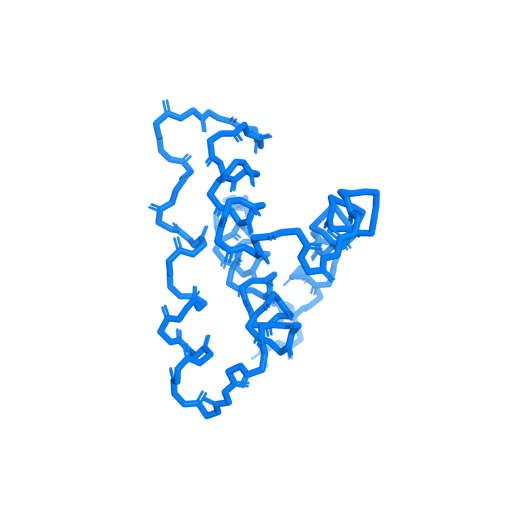.00 10.55 54 LEU A N 17
ATOM 21676 C CA . LEU A 1 54 ? 10.500 4.180 -0.335 1.00 51.40 54 LEU A CA 17
ATOM 21677 C C . LEU A 1 54 ? 11.650 3.873 0.618 1.00 32.13 54 LEU A C 17
ATOM 21678 O O . LEU A 1 54 ? 12.504 3.039 0.303 1.00 44.44 54 LEU A O 17
ATOM 21694 N N . GLY A 1 55 ? 11.651 4.525 1.785 1.00 42.53 55 GLY A N 17
ATOM 21695 C CA . GLY A 1 55 ? 12.648 4.299 2.814 1.00 24.13 55 GLY A CA 17
ATOM 21696 C C . GLY A 1 55 ? 12.641 2.841 3.246 1.00 72.43 55 GLY A C 17
ATOM 21697 O O . GLY A 1 55 ? 13.701 2.224 3.368 1.00 71.43 55 GLY A O 17
ATOM 21701 N N . ASP A 1 56 ? 11.454 2.261 3.432 1.00 62.01 56 ASP A N 17
ATOM 21702 C CA . ASP A 1 56 ? 11.303 0.890 3.900 1.00 61.03 56 ASP A CA 17
ATOM 21703 C C . ASP A 1 56 ? 11.753 -0.120 2.844 1.00 34.11 56 ASP A C 17
ATOM 21704 O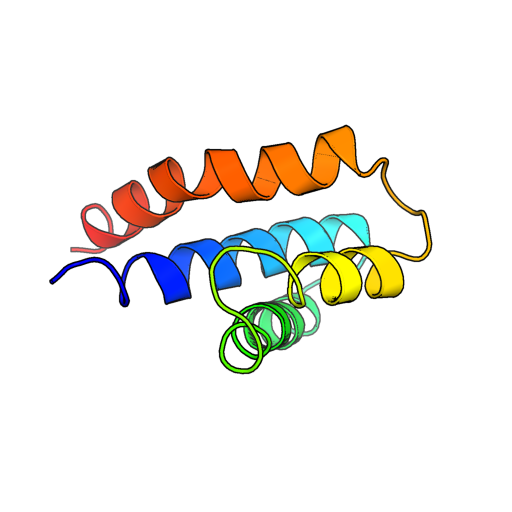 O . ASP A 1 56 ? 12.026 -1.259 3.197 1.00 4.21 56 ASP A O 17
ATOM 21713 N N . LEU A 1 57 ? 11.794 0.229 1.548 1.00 14.14 57 LEU A N 17
ATOM 21714 C CA . LEU A 1 57 ? 12.325 -0.652 0.502 1.00 54.43 57 LEU A CA 17
ATOM 21715 C C . LEU A 1 57 ? 13.845 -0.673 0.504 1.00 70.01 57 LEU A C 17
ATOM 21716 O O . LEU A 1 57 ? 14.433 -1.585 -0.079 1.00 71.33 57 LEU A O 17
ATOM 21732 N N . ASP A 1 58 ? 14.470 0.347 1.089 1.00 33.01 58 ASP A N 17
ATOM 21733 C CA . ASP A 1 58 ? 15.913 0.537 1.127 1.00 23.25 58 ASP A CA 17
ATOM 21734 C C . ASP A 1 58 ? 16.484 0.659 -0.295 1.00 70.21 58 ASP A C 17
ATOM 21735 O O . ASP A 1 58 ? 17.596 0.224 -0.593 1.00 50.24 58 ASP A O 17
ATOM 21744 N N . GLY A 1 59 ? 15.691 1.232 -1.211 1.00 25.52 59 GLY A N 17
ATOM 21745 C CA . GLY A 1 59 ? 16.086 1.430 -2.601 1.00 72.14 59 GLY A CA 17
ATOM 21746 C C . GLY A 1 59 ? 16.098 0.139 -3.423 1.00 61.44 59 GLY A C 17
ATOM 21747 O O . GLY A 1 59 ? 16.811 0.059 -4.424 1.00 52.41 59 GLY A O 17
ATOM 21751 N N . LYS A 1 60 ? 15.335 -0.891 -3.032 1.00 34.12 60 LYS A N 17
ATOM 21752 C CA . LYS A 1 60 ? 15.253 -2.135 -3.794 1.00 64.24 60 LYS A CA 17
ATOM 21753 C C . LYS A 1 60 ? 14.565 -2.004 -5.154 1.00 65.41 60 LYS A C 17
ATOM 21754 O O . LYS A 1 60 ? 14.767 -2.881 -5.997 1.00 32.33 60 LYS A O 17
ATOM 21773 N N . ARG A 1 61 ? 13.693 -1.015 -5.347 1.00 32.11 61 ARG A N 17
ATOM 21774 C CA . ARG A 1 61 ? 13.008 -0.760 -6.612 1.00 70.20 61 ARG A CA 17
ATOM 21775 C C . ARG A 1 61 ? 12.936 0.754 -6.788 1.00 24.21 61 ARG A C 17
ATOM 21776 O O . ARG A 1 61 ? 12.885 1.458 -5.774 1.00 42.23 61 ARG A O 17
ATOM 21797 N N . PRO A 1 62 ? 12.883 1.253 -8.033 1.00 2.42 62 PRO A N 17
ATOM 21798 C CA . PRO A 1 62 ? 12.887 2.678 -8.297 1.00 43.54 62 PRO A CA 17
ATOM 21799 C C . PRO A 1 62 ? 11.617 3.344 -7.796 1.00 51.11 62 PRO A C 17
ATOM 21800 O O . PRO A 1 62 ? 10.527 2.767 -7.829 1.00 5.11 62 PRO A O 17
ATOM 21811 N N . GLU A 1 63 ? 11.74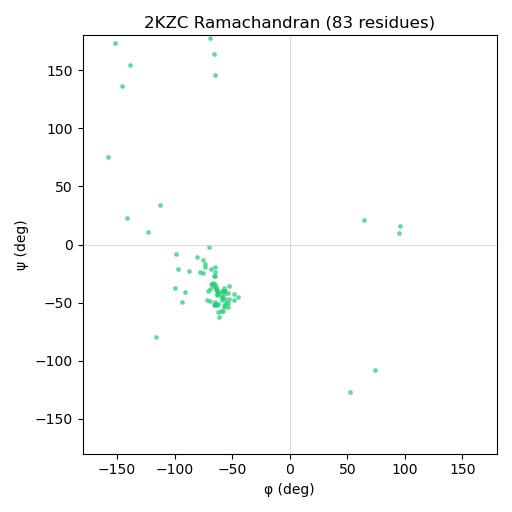4 4.624 -7.457 1.00 52.33 63 GLU A N 17
ATOM 21812 C CA . GLU A 1 63 ? 10.664 5.480 -6.992 1.00 22.25 63 GLU A CA 17
ATOM 21813 C C . GLU A 1 63 ? 9.488 5.450 -7.965 1.00 22.41 63 GLU A C 17
ATOM 21814 O O . GLU A 1 63 ? 8.335 5.313 -7.544 1.00 31.35 63 GLU A O 17
ATOM 21826 N N . ALA A 1 64 ? 9.785 5.551 -9.261 1.00 22.45 64 ALA A N 17
ATOM 21827 C CA . ALA A 1 64 ? 8.784 5.609 -10.310 1.00 21.43 64 ALA A CA 17
ATOM 21828 C C . ALA A 1 64 ? 7.930 4.338 -10.335 1.00 25.15 64 ALA A C 17
ATOM 21829 O O . ALA A 1 64 ? 6.703 4.444 -10.418 1.00 22.02 64 ALA A O 17
ATOM 21836 N N . GLU A 1 65 ? 8.550 3.154 -10.254 1.00 3.22 65 GLU A N 17
ATOM 21837 C CA . GLU A 1 65 ? 7.819 1.900 -10.222 1.00 62.21 65 GLU A CA 17
ATOM 21838 C C . GLU A 1 65 ? 6.957 1.829 -8.961 1.00 45.21 65 GLU A C 17
ATOM 21839 O O . GLU A 1 65 ? 5.766 1.534 -9.032 1.00 74.22 65 GLU A O 17
ATOM 21851 N N . VAL A 1 66 ? 7.553 2.123 -7.805 1.00 3.51 66 VAL A N 17
ATOM 21852 C CA . VAL A 1 66 ? 6.914 1.990 -6.502 1.00 14.24 66 VAL A CA 17
ATOM 21853 C C . VAL A 1 66 ? 5.633 2.830 -6.450 1.00 65.33 66 VAL A C 17
ATOM 21854 O O . VAL A 1 66 ? 4.560 2.324 -6.102 1.00 24.44 66 VAL A O 17
ATOM 21867 N N . ARG A 1 67 ? 5.697 4.116 -6.805 1.00 10.13 67 ARG A N 17
ATOM 21868 C CA . ARG A 1 67 ? 4.505 4.965 -6.743 1.00 63.21 67 ARG A CA 17
ATOM 21869 C C . ARG A 1 67 ? 3.447 4.543 -7.763 1.00 65.10 67 ARG A C 17
ATOM 21870 O O . ARG A 1 67 ? 2.264 4.500 -7.419 1.00 63.33 67 ARG A O 17
ATOM 21891 N N . ALA A 1 68 ? 3.852 4.095 -8.956 1.00 71.22 68 ALA A N 17
ATOM 21892 C CA . ALA A 1 68 ? 2.906 3.553 -9.924 1.00 74.41 68 ALA A CA 17
ATOM 21893 C C . ALA A 1 68 ? 2.208 2.299 -9.399 1.00 41.14 68 ALA A C 17
ATOM 21894 O O . ALA A 1 68 ? 1.013 2.136 -9.657 1.00 45.22 68 ALA A O 17
ATOM 21901 N N . LYS A 1 69 ? 2.911 1.413 -8.680 1.00 11.35 69 LYS A N 17
ATOM 21902 C CA . LYS A 1 69 ? 2.297 0.211 -8.110 1.00 44.42 69 LYS A CA 17
ATOM 21903 C C . LYS A 1 69 ? 1.107 0.617 -7.235 1.00 73.13 69 LYS A C 17
ATOM 21904 O O . LYS A 1 69 ? 0.066 -0.038 -7.289 1.00 63.10 69 LYS A O 17
ATOM 21923 N N . TYR A 1 70 ? 1.254 1.643 -6.386 1.00 25.43 70 TYR A N 17
ATOM 21924 C CA . TYR A 1 70 ? 0.207 2.093 -5.463 1.00 64.12 70 TYR A CA 17
ATOM 21925 C C . TYR A 1 70 ? -0.993 2.605 -6.264 1.00 11.15 70 TYR A C 17
ATOM 21926 O O . TYR A 1 70 ? -2.116 2.133 -6.065 1.00 73.22 70 TYR A O 17
ATOM 21944 N N . GLU A 1 71 ? -0.763 3.532 -7.200 1.00 71.40 71 GLU A N 17
ATOM 21945 C CA . GLU A 1 71 ? -1.831 4.144 -7.986 1.00 2.43 71 GLU A CA 17
ATOM 21946 C C . GLU A 1 71 ? -2.630 3.115 -8.781 1.00 74.31 71 GLU A C 17
ATOM 21947 O O . GLU A 1 71 ? -3.853 3.246 -8.903 1.00 51.11 71 GLU A O 17
ATOM 21959 N N . GLY A 1 72 ? -1.964 2.102 -9.339 1.00 33.21 72 GLY A N 17
ATOM 21960 C CA . GLY A 1 72 ? -2.609 1.110 -10.194 1.00 44.52 72 GLY A CA 17
ATOM 21961 C C . GLY A 1 72 ? -3.606 0.236 -9.429 1.00 2.30 72 GLY A C 17
ATOM 21962 O O . GLY A 1 72 ? -4.437 -0.439 -10.040 1.00 50.34 72 GLY A O 17
ATOM 21966 N N . LEU A 1 73 ? -3.572 0.257 -8.094 1.00 4.53 73 LEU A N 17
ATOM 21967 C CA . LEU A 1 73 ? -4.273 -0.675 -7.239 1.00 30.43 73 LEU A CA 17
ATOM 21968 C C . LEU A 1 73 ? -5.593 -0.146 -6.720 1.00 71.21 73 LEU A C 17
ATOM 21969 O O . LEU A 1 73 ? -6.298 -0.920 -6.077 1.00 62.01 73 LEU A O 17
ATOM 21985 N N . MET A 1 74 ? -5.968 1.113 -6.985 1.00 45.45 74 MET A N 17
ATOM 21986 C CA . MET A 1 74 ? -7.285 1.600 -6.572 1.00 21.01 74 MET A CA 17
ATOM 21987 C C . MET A 1 74 ? -8.358 0.659 -7.112 1.00 72.13 74 MET A C 17
ATOM 21988 O O . MET A 1 74 ? -9.205 0.198 -6.348 1.00 30.31 74 MET A O 17
ATOM 22002 N N . ALA A 1 75 ? -8.269 0.322 -8.400 1.00 51.14 75 ALA A N 17
ATOM 22003 C CA . ALA A 1 75 ? -9.194 -0.589 -9.038 1.00 70.23 75 ALA A CA 17
ATOM 22004 C C . ALA A 1 75 ? -9.267 -1.921 -8.301 1.00 21.34 75 ALA A C 17
ATOM 22005 O O . ALA A 1 75 ? -10.365 -2.397 -8.012 1.00 12.31 75 ALA A O 17
ATOM 22012 N N . VAL A 1 76 ? -8.110 -2.528 -8.025 1.00 5.12 76 VAL A N 17
ATOM 22013 C CA . VAL A 1 76 ? -8.068 -3.887 -7.495 1.00 34.32 76 VAL A CA 17
ATOM 22014 C C . VAL A 1 76 ? -8.572 -3.885 -6.046 1.00 64.42 76 VAL A C 17
ATOM 22015 O O . VAL A 1 76 ? -9.355 -4.746 -5.642 1.00 25.33 76 VAL A O 17
ATOM 22028 N N . ALA A 1 77 ? -8.179 -2.866 -5.279 1.00 45.43 77 ALA A N 17
ATOM 22029 C CA . ALA A 1 77 ? -8.587 -2.677 -3.904 1.00 33.02 77 ALA A CA 17
ATOM 22030 C C . ALA A 1 77 ? -10.115 -2.561 -3.812 1.00 32.24 77 ALA A C 17
ATOM 22031 O O . ALA A 1 77 ? -10.748 -3.201 -2.976 1.00 33.41 77 ALA A O 17
ATOM 22038 N N . LYS A 1 78 ? -10.709 -1.723 -4.668 1.00 22.14 78 LYS A N 17
ATOM 22039 C CA . LYS A 1 78 ? -12.145 -1.458 -4.692 1.00 73.33 78 LYS A CA 17
ATOM 22040 C C . LYS A 1 78 ? -12.939 -2.641 -5.214 1.00 3.53 78 LYS A C 17
ATOM 22041 O O . LYS A 1 78 ? -14.076 -2.822 -4.772 1.00 1.24 78 LYS A O 17
ATOM 22060 N N . ALA A 1 79 ? -12.367 -3.434 -6.120 1.00 21.11 79 ALA A N 17
ATOM 22061 C CA . ALA A 1 79 ? -12.961 -4.697 -6.505 1.00 71.05 79 ALA A CA 17
ATOM 22062 C C . ALA A 1 79 ? -13.093 -5.545 -5.248 1.00 54.45 79 ALA A C 17
ATOM 22063 O O . ALA A 1 79 ? -14.207 -5.869 -4.866 1.00 33.23 79 ALA A O 17
ATOM 22070 N N . GLN A 1 80 ? -11.981 -5.832 -4.562 1.00 70.23 80 GLN A N 17
ATOM 22071 C CA . GLN A 1 80 ? -11.954 -6.740 -3.418 1.00 1.34 80 GLN A CA 17
ATOM 22072 C C . GLN A 1 80 ? -12.934 -6.390 -2.295 1.00 33.21 80 GLN A C 17
ATOM 22073 O O . GLN A 1 80 ? -13.300 -7.282 -1.539 1.00 70.42 80 GLN A O 17
ATOM 22087 N N . LEU A 1 81 ? -13.356 -5.135 -2.143 1.00 5.11 81 LEU A N 17
ATOM 22088 C CA . LEU A 1 81 ? -14.287 -4.742 -1.089 1.00 5.32 81 LEU A CA 17
ATOM 22089 C C . LEU A 1 81 ? -15.724 -5.082 -1.459 1.00 24.14 81 LEU A C 17
ATOM 22090 O O . LEU A 1 81 ? -16.497 -5.458 -0.571 1.00 41.32 81 LEU A O 17
ATOM 22106 N N . MET A 1 82 ? -16.091 -4.907 -2.729 1.00 11.40 82 MET A N 17
ATOM 22107 C CA . MET A 1 82 ? 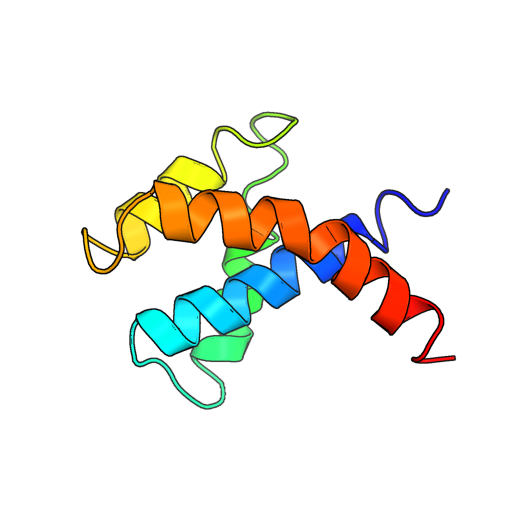-17.408 -5.263 -3.248 1.00 74.32 82 MET A CA 17
ATOM 22108 C C . MET A 1 82 ? -17.497 -6.761 -3.539 1.00 44.21 82 MET A C 17
ATOM 22109 O O . MET A 1 82 ? -18.553 -7.363 -3.383 1.00 33.23 82 MET A O 17
ATOM 22123 N N . ASP A 1 83 ? -16.380 -7.365 -3.919 1.00 24.24 83 ASP A N 17
ATOM 22124 C CA . ASP A 1 83 ? -16.189 -8.791 -4.153 1.00 74.02 83 ASP A CA 17
ATOM 22125 C C . ASP A 1 83 ? -16.348 -9.578 -2.846 1.00 33.04 83 ASP A C 17
ATOM 22126 O O . ASP A 1 83 ? -16.849 -10.699 -2.840 1.00 43.32 83 ASP A O 17
ATOM 22135 N N . GLU A 1 84 ? -15.986 -8.972 -1.712 1.00 71.14 84 GLU A N 17
ATOM 22136 C CA . GLU A 1 84 ? -16.205 -9.506 -0.370 1.00 41.32 84 GLU A CA 17
ATOM 22137 C C . GLU A 1 84 ? -17.511 -8.998 0.271 1.00 13.30 84 GLU A C 17
ATOM 22138 O O . GLU A 1 84 ? -17.749 -9.287 1.449 1.00 63.04 84 GLU A O 17
ATOM 22150 N N . LEU A 1 85 ? -18.304 -8.148 -0.396 1.00 3.14 85 LEU A N 17
ATOM 22151 C CA . LEU A 1 85 ? -19.483 -7.528 0.221 1.00 12.44 85 LEU A CA 17
ATOM 22152 C C . LEU A 1 85 ? -20.509 -8.600 0.507 1.00 62.04 85 LEU A C 17
ATOM 22153 O O . LEU A 1 85 ? -20.948 -8.706 1.672 1.00 25.21 85 LEU A O 17
ATOM 22169 N N . GLY A 1 1 ? -18.387 8.649 1.982 1.00 30.41 1 GLY A N 18
ATOM 22170 C CA . GLY A 1 1 ? -17.780 8.306 0.686 1.00 23.21 1 GLY A CA 18
ATOM 22171 C C . GLY A 1 1 ? -16.965 7.028 0.773 1.00 5.41 1 GLY A C 18
ATOM 22172 O O . GLY A 1 1 ? -16.654 6.565 1.871 1.00 45.11 1 GLY A O 18
ATOM 22176 N N . MET A 1 2 ? -16.578 6.446 -0.368 1.00 10.33 2 MET A N 18
ATOM 22177 C CA . MET A 1 2 ? -15.750 5.236 -0.424 1.00 21.14 2 MET A CA 18
ATOM 22178 C C . MET A 1 2 ? -14.251 5.550 -0.249 1.00 34.43 2 MET A C 18
ATOM 22179 O O . MET A 1 2 ? -13.434 5.150 -1.078 1.00 24.32 2 MET A O 18
ATOM 22193 N N . GLN A 1 3 ? -13.870 6.278 0.806 1.00 74.02 3 GLN A N 18
ATOM 22194 C CA . GLN A 1 3 ? -12.520 6.827 0.918 1.00 44.42 3 GLN A CA 18
ATOM 22195 C C . GLN A 1 3 ? -11.615 6.013 1.835 1.00 32.24 3 GLN A C 18
ATOM 22196 O O . GLN A 1 3 ? -10.588 5.541 1.396 1.00 52.15 3 GLN A O 18
ATOM 22210 N N . PHE A 1 4 ? -12.082 5.646 3.012 1.00 64.23 4 PHE A N 18
ATOM 22211 C CA . PHE A 1 4 ? -11.389 5.025 4.146 1.00 25.04 4 PHE A CA 18
ATOM 22212 C C . PHE A 1 4 ? -11.434 3.517 3.957 1.00 11.23 4 PHE A C 18
ATOM 22213 O O . PHE A 1 4 ? -10.420 2.823 3.977 1.00 33.14 4 PHE A O 18
ATOM 22230 N N . LYS A 1 5 ? -12.653 3.016 3.717 1.00 52.35 5 LYS A N 18
ATOM 22231 C CA . LYS A 1 5 ? -12.903 1.612 3.423 1.00 12.41 5 LYS A CA 18
ATOM 22232 C C . LYS A 1 5 ? -12.024 1.153 2.250 1.00 34.24 5 LYS A C 18
ATOM 22233 O O . LYS A 1 5 ? -11.480 0.054 2.296 1.00 43.24 5 LYS A O 18
ATOM 22252 N N . ALA A 1 6 ? -11.850 2.008 1.233 1.00 31.43 6 ALA A N 18
ATOM 22253 C CA . ALA A 1 6 ? -10.940 1.743 0.141 1.00 43.34 6 ALA A CA 18
ATOM 22254 C C . ALA A 1 6 ? -9.497 2.058 0.540 1.00 70.33 6 ALA A C 18
ATOM 22255 O O . ALA A 1 6 ? -8.615 1.294 0.153 1.00 73.45 6 ALA A O 18
ATOM 22262 N N . GLU A 1 7 ? -9.237 3.165 1.252 1.00 71.21 7 GLU A N 18
ATOM 22263 C CA . GLU A 1 7 ? -7.862 3.633 1.552 1.00 10.23 7 GLU A CA 18
ATOM 22264 C C . GLU A 1 7 ? -7.007 2.501 2.135 1.00 10.22 7 GLU A C 18
ATOM 22265 O O . GLU A 1 7 ? -6.009 2.082 1.543 1.00 45.55 7 GLU A O 18
ATOM 22277 N N . ALA A 1 8 ? -7.443 1.930 3.262 1.00 34.04 8 ALA A N 18
ATOM 22278 C CA . ALA A 1 8 ? -6.656 0.912 3.944 1.00 43.44 8 ALA A CA 18
ATOM 22279 C C . ALA A 1 8 ? -6.454 -0.336 3.072 1.00 14.20 8 ALA A C 18
ATOM 22280 O O . ALA A 1 8 ? -5.365 -0.905 3.077 1.00 42.13 8 ALA A O 18
ATOM 22287 N N . ARG A 1 9 ? -7.455 -0.770 2.291 1.00 23.03 9 ARG A N 18
ATOM 22288 C CA . ARG A 1 9 ? -7.296 -1.945 1.421 1.00 52.53 9 ARG A CA 18
ATOM 22289 C C . ARG A 1 9 ? -6.291 -1.670 0.298 1.00 71.31 9 ARG A C 18
ATOM 22290 O O . ARG A 1 9 ? -5.553 -2.581 -0.080 1.00 32.23 9 ARG A O 18
ATOM 22311 N N . ARG A 1 10 ? -6.206 -0.433 -0.208 1.00 32.40 10 ARG A N 18
ATOM 22312 C CA . ARG A 1 10 ? -5.175 0.018 -1.150 1.00 70.25 10 ARG A CA 18
ATOM 22313 C C . ARG A 1 10 ? -3.811 -0.201 -0.514 1.00 50.55 10 ARG A C 18
ATOM 22314 O O . ARG A 1 10 ? -3.001 -0.937 -1.075 1.00 71.41 10 ARG A O 18
ATOM 22335 N N . ASN A 1 11 ? -3.549 0.390 0.654 1.00 53.14 11 ASN A N 18
ATOM 22336 C CA . ASN A 1 11 ? -2.224 0.257 1.254 1.00 2.10 11 ASN A CA 18
ATOM 22337 C C . ASN A 1 11 ? -1.927 -1.186 1.655 1.00 14.21 11 ASN A C 18
ATOM 22338 O O . ASN A 1 11 ? -0.801 -1.629 1.480 1.00 4.54 11 ASN A O 18
ATOM 22349 N N . LYS A 1 12 ? -2.911 -1.958 2.131 1.00 41.51 12 LYS A N 18
ATOM 22350 C CA . LYS A 1 12 ? -2.722 -3.366 2.488 1.00 31.42 12 LYS A CA 18
ATOM 22351 C C . LYS A 1 12 ? -2.184 -4.154 1.295 1.00 51.51 12 LYS A C 18
ATOM 22352 O O . LYS A 1 12 ? -1.130 -4.779 1.383 1.00 33.34 12 LYS A O 18
ATOM 22371 N N . LEU A 1 13 ? -2.893 -4.083 0.165 1.00 21.14 13 LEU A N 18
ATOM 22372 C CA . LEU A 1 13 ? -2.489 -4.727 -1.079 1.00 42.53 13 LEU A CA 18
ATOM 22373 C C . LEU A 1 13 ? -1.094 -4.247 -1.515 1.00 1.30 13 LEU A C 18
ATOM 22374 O O . LEU A 1 13 ? -0.287 -5.071 -1.949 1.00 53.23 13 LEU A O 18
ATOM 22390 N N . MET A 1 14 ? -0.772 -2.950 -1.387 1.00 62.45 14 MET A N 18
ATOM 22391 C CA . MET A 1 14 ? 0.563 -2.440 -1.683 1.00 21.50 14 MET A CA 18
ATOM 22392 C C . MET A 1 14 ? 1.613 -3.099 -0.791 1.00 71.13 14 MET A C 18
ATOM 22393 O O . MET A 1 14 ? 2.588 -3.647 -1.299 1.00 11.44 14 MET A O 18
ATOM 22407 N N . GLY A 1 15 ? 1.424 -3.097 0.532 1.00 24.20 15 GLY A N 18
ATOM 22408 C CA . GLY A 1 15 ? 2.437 -3.612 1.442 1.00 11.31 15 GLY A CA 18
ATOM 22409 C C . GLY A 1 15 ? 2.690 -5.097 1.242 1.00 41.23 15 GLY A C 18
ATOM 22410 O O . GLY A 1 15 ? 3.809 -5.534 1.480 1.00 61.52 15 GLY A O 18
ATOM 22414 N N . LEU A 1 16 ? 1.711 -5.880 0.782 1.00 14.23 16 LEU A N 18
ATOM 22415 C CA . LEU A 1 16 ? 1.941 -7.271 0.406 1.00 33.51 16 LEU A CA 18
ATOM 22416 C C . LEU A 1 16 ? 3.019 -7.345 -0.679 1.00 70.12 16 LEU A C 18
ATOM 22417 O O . LEU A 1 16 ? 3.975 -8.100 -0.520 1.00 1.40 16 LEU A O 18
ATOM 22433 N N . TRP A 1 17 ? 2.911 -6.534 -1.740 1.00 32.24 17 TRP A N 18
ATOM 22434 C CA . TRP A 1 17 ? 3.941 -6.451 -2.774 1.00 23.43 17 TRP A CA 18
ATOM 22435 C C . TRP A 1 17 ? 5.262 -5.944 -2.192 1.00 51.05 17 TRP A C 18
ATOM 22436 O O . TRP A 1 17 ? 6.305 -6.520 -2.469 1.00 64.51 17 TRP A O 18
ATOM 22457 N N . VAL A 1 18 ? 5.246 -4.871 -1.399 1.00 61.32 18 VAL A N 18
ATOM 22458 C CA . VAL A 1 18 ? 6.472 -4.261 -0.882 1.00 32.30 18 VAL A CA 18
ATOM 22459 C C . VAL A 1 18 ? 7.230 -5.252 0.009 1.00 13.04 18 VAL A C 18
ATOM 22460 O O . VAL A 1 18 ? 8.439 -5.407 -0.137 1.00 5.10 18 VAL A O 18
ATOM 22473 N N . ALA A 1 19 ? 6.532 -5.963 0.897 1.00 21.23 19 ALA A N 18
ATOM 22474 C CA . ALA A 1 19 ? 7.098 -7.041 1.695 1.00 24.42 19 ALA A CA 18
ATOM 22475 C C . ALA A 1 19 ? 7.696 -8.143 0.807 1.00 43.45 19 ALA A C 18
ATOM 22476 O O . ALA A 1 19 ? 8.831 -8.560 1.030 1.00 2.32 19 ALA A O 18
ATOM 22483 N N . GLU A 1 20 ? 6.958 -8.601 -0.207 1.00 5.44 20 GLU A N 18
ATOM 22484 C CA . GLU A 1 20 ? 7.415 -9.602 -1.168 1.00 24.31 20 GLU A CA 18
ATOM 22485 C C . GLU A 1 20 ? 8.702 -9.145 -1.857 1.00 11.01 20 GLU A C 18
ATOM 22486 O O . GLU A 1 20 ? 9.668 -9.905 -1.897 1.00 22.53 20 GLU A O 18
ATOM 22498 N N . VAL A 1 21 ? 8.740 -7.911 -2.361 1.00 45.33 21 VAL A N 18
ATOM 22499 C CA . VAL A 1 21 ? 9.926 -7.274 -2.923 1.00 21.35 21 VAL A CA 18
ATOM 22500 C C . VAL A 1 21 ? 11.062 -7.276 -1.903 1.00 1.03 21 VAL A C 18
ATOM 22501 O O . VAL A 1 21 ? 12.187 -7.643 -2.247 1.00 23.42 21 VAL A O 18
ATOM 22514 N N . LEU A 1 22 ? 10.790 -6.881 -0.657 1.00 65.11 22 LEU A N 18
ATOM 22515 C CA . LEU A 1 22 ? 11.787 -6.874 0.403 1.00 73.20 22 LEU A CA 18
ATOM 22516 C C . LEU A 1 22 ? 12.371 -8.261 0.640 1.00 11.34 22 LEU A C 18
ATOM 22517 O O . LEU A 1 22 ? 13.521 -8.313 1.067 1.00 71.43 22 LEU A O 18
ATOM 22533 N N . GLY A 1 23 ? 11.645 -9.341 0.333 1.00 51.34 23 GLY A N 18
ATOM 22534 C CA . GLY A 1 23 ? 12.073 -10.700 0.630 1.00 42.42 23 GLY A CA 18
ATOM 22535 C C . GLY A 1 23 ? 11.475 -11.194 1.945 1.00 74.22 23 GLY A C 18
ATOM 22536 O O . GLY A 1 23 ? 11.826 -12.286 2.402 1.00 14.45 23 GLY A O 18
ATOM 22540 N N . LYS A 1 24 ? 10.555 -10.431 2.550 1.00 64.22 24 LYS A N 18
ATOM 22541 C CA . LYS A 1 24 ? 9.642 -10.973 3.546 1.00 51.03 24 LYS A CA 18
ATOM 22542 C C . LYS A 1 24 ? 8.718 -11.942 2.822 1.00 34.13 24 LYS A C 18
ATOM 22543 O O . LYS A 1 24 ? 8.449 -11.779 1.630 1.00 34.44 24 LYS A O 18
ATOM 22562 N N . SER A 1 25 ? 8.176 -12.914 3.543 1.00 43.02 25 SER A N 18
ATOM 22563 C CA . SER A 1 25 ? 7.171 -13.868 3.078 1.00 2.35 25 SER A CA 18
ATOM 22564 C C . SER A 1 25 ? 6.696 -14.633 4.314 1.00 72.50 25 SER A C 18
ATOM 22565 O O . SER A 1 25 ? 7.219 -14.422 5.418 1.00 53.10 25 SER A O 18
ATOM 22573 N N . GLY A 1 26 ? 5.701 -15.505 4.172 1.00 25.44 26 GLY A N 18
ATOM 22574 C CA . GLY A 1 26 ? 4.954 -15.964 5.328 1.00 71.33 26 GLY A CA 18
ATOM 22575 C C . GLY A 1 26 ? 4.294 -14.751 5.985 1.00 73.12 26 GLY A C 18
ATOM 22576 O O . GLY A 1 26 ? 3.951 -13.771 5.316 1.00 12.14 26 GLY A O 18
ATOM 22580 N N . ASP A 1 27 ? 4.086 -14.821 7.291 1.00 41.52 27 ASP A N 18
ATOM 22581 C CA . ASP A 1 27 ? 3.270 -13.857 8.021 1.00 3.52 27 ASP A CA 18
ATOM 22582 C C . ASP A 1 27 ? 3.975 -12.530 8.291 1.00 54.15 27 ASP A C 18
ATOM 22583 O O . ASP A 1 27 ? 3.343 -11.522 8.592 1.00 53.43 27 ASP A O 18
ATOM 22592 N N . GLU A 1 28 ? 5.291 -12.491 8.157 1.00 64.01 28 GLU A N 18
ATOM 22593 C CA . GLU A 1 28 ? 6.106 -11.288 8.017 1.00 24.30 28 GLU A CA 18
ATOM 22594 C C . GLU A 1 28 ? 5.482 -10.350 6.972 1.00 30.21 28 GLU A C 18
ATOM 22595 O O . GLU A 1 28 ? 5.371 -9.144 7.196 1.00 1.22 28 GLU A O 18
ATOM 22607 N N . ALA A 1 29 ? 5.017 -10.905 5.846 1.00 13.43 29 ALA A N 18
ATOM 22608 C CA . ALA A 1 29 ? 4.358 -10.144 4.793 1.00 53.15 29 ALA A CA 18
ATOM 22609 C C . ALA A 1 29 ? 2.879 -9.847 5.104 1.00 62.44 29 ALA A C 18
ATOM 22610 O O . ALA A 1 29 ? 2.229 -9.178 4.306 1.00 62.21 29 ALA A O 18
ATOM 22617 N N . ASN A 1 30 ? 2.329 -10.292 6.238 1.00 5.53 30 ASN A N 18
ATOM 22618 C CA . ASN A 1 30 ? 1.027 -9.838 6.739 1.00 65.03 30 ASN A CA 18
ATOM 22619 C C . ASN A 1 30 ? 1.204 -8.754 7.798 1.00 1.50 30 ASN A C 18
ATOM 22620 O O . ASN A 1 30 ? 0.345 -7.883 7.948 1.00 31.22 30 ASN A O 18
ATOM 22631 N N . ALA A 1 31 ? 2.307 -8.810 8.554 1.00 74.04 31 ALA A N 18
ATOM 22632 C CA . ALA A 1 31 ? 2.668 -7.826 9.564 1.00 34.33 31 ALA A CA 18
ATOM 22633 C C . ALA A 1 31 ? 3.040 -6.504 8.900 1.00 63.04 31 ALA A C 18
ATOM 22634 O O . ALA A 1 31 ? 2.477 -5.464 9.251 1.00 64.02 31 ALA A O 18
ATOM 22641 N N . TYR A 1 32 ? 3.936 -6.560 7.904 1.00 1.50 32 TYR A N 18
ATOM 22642 C CA . TYR A 1 32 ? 4.428 -5.393 7.181 1.00 42.52 32 TYR A CA 18
ATOM 22643 C C . TYR A 1 32 ? 3.254 -4.560 6.663 1.00 1.23 32 TYR A C 18
ATOM 22644 O O . TYR A 1 32 ? 3.257 -3.332 6.798 1.00 73.13 32 TYR A O 18
ATOM 22662 N N . ALA A 1 33 ? 2.233 -5.210 6.096 1.00 11.52 33 ALA A N 18
ATOM 22663 C CA . ALA A 1 33 ? 1.102 -4.528 5.492 1.00 71.34 33 ALA A CA 18
ATOM 22664 C C . ALA A 1 33 ? 0.333 -3.676 6.501 1.00 11.24 33 ALA A C 18
ATOM 22665 O O . ALA A 1 33 ? -0.350 -2.749 6.085 1.00 4.10 33 ALA A O 18
ATOM 22672 N N . ALA A 1 34 ? 0.411 -3.931 7.809 1.00 50.14 34 ALA A N 18
ATOM 22673 C CA . ALA A 1 34 ? -0.299 -3.080 8.750 1.00 22.34 34 ALA A CA 18
ATOM 22674 C C . ALA A 1 34 ? 0.393 -1.726 8.924 1.00 74.31 34 ALA A C 18
ATOM 22675 O O . ALA A 1 34 ? -0.301 -0.733 9.124 1.00 64.23 34 ALA A O 18
ATOM 22682 N N . GLU A 1 35 ? 1.722 -1.639 8.820 1.00 41.52 35 GLU A N 18
ATOM 22683 C CA . GLU A 1 35 ? 2.427 -0.364 8.942 1.00 44.45 35 GLU A CA 18
ATOM 22684 C C . GLU A 1 35 ? 2.115 0.557 7.772 1.00 50.53 35 GLU A C 18
ATOM 22685 O O . GLU A 1 35 ? 1.771 1.715 7.981 1.00 2.23 35 GLU A O 18
ATOM 22697 N N . VAL A 1 36 ? 2.201 0.051 6.542 1.00 10.22 36 VAL A N 18
ATOM 22698 C CA . VAL A 1 36 ? 1.883 0.810 5.337 1.00 34.10 36 VAL A CA 18
ATOM 22699 C C . VAL A 1 36 ? 0.427 1.297 5.349 1.00 12.44 36 VAL A C 18
ATOM 22700 O O . VAL A 1 36 ? 0.092 2.269 4.682 1.00 2.30 36 VAL A O 18
ATOM 22713 N N . VAL A 1 37 ? -0.447 0.662 6.123 1.00 23.23 37 VAL A N 18
ATOM 22714 C CA . VAL A 1 37 ? -1.822 1.086 6.323 1.00 52.53 37 VAL A CA 18
ATOM 22715 C C . VAL A 1 37 ? -1.913 2.114 7.449 1.00 61.01 37 VAL A C 18
ATOM 22716 O O . VAL A 1 37 ? -2.761 3.004 7.408 1.00 13.22 37 VAL A O 18
ATOM 22729 N N . LYS A 1 38 ? -1.078 1.976 8.472 1.00 2.21 38 LYS A N 18
ATOM 22730 C CA . LYS A 1 38 ? -0.968 2.902 9.579 1.00 23.01 38 LYS A CA 18
ATOM 22731 C C . LYS A 1 38 ? -0.240 4.191 9.186 1.00 65.34 38 LYS A C 18
ATOM 22732 O O . LYS A 1 38 ? -0.260 5.135 9.973 1.00 73.34 38 LYS A O 18
ATOM 22751 N N . ALA A 1 39 ? 0.390 4.238 8.014 1.00 73.34 39 ALA A N 18
ATOM 22752 C CA . ALA A 1 39 ? 0.994 5.419 7.437 1.00 52.51 39 ALA A CA 18
ATOM 22753 C C . ALA A 1 39 ? 0.127 5.837 6.254 1.00 74.15 39 ALA A C 18
ATOM 22754 O O . ALA A 1 39 ? 0.468 5.529 5.113 1.00 44.31 39 ALA A O 18
ATOM 22761 N N . ASP A 1 40 ? -1.039 6.425 6.531 1.00 54.53 40 ASP A N 18
ATOM 22762 C CA . ASP A 1 40 ? -2.042 6.856 5.545 1.00 30.41 40 ASP A CA 18
ATOM 22763 C C . ASP A 1 40 ? -2.858 8.044 6.078 1.00 43.21 40 ASP A C 18
ATOM 22764 O O . ASP A 1 40 ? -4.073 8.124 5.864 1.00 54.54 40 ASP A O 18
ATOM 22773 N N . PHE A 1 41 ? -2.214 8.927 6.852 1.00 5.20 41 PHE A N 18
ATOM 22774 C CA . PHE A 1 41 ? -2.863 10.020 7.575 1.00 12.50 41 PHE A CA 18
ATOM 22775 C C . PHE A 1 41 ? -1.956 11.257 7.625 1.00 23.23 41 PHE A C 18
ATOM 22776 O O . PHE A 1 41 ? -0.762 11.156 7.356 1.00 43.24 41 PHE A O 18
ATOM 22793 N N . GLU A 1 42 ? -2.511 12.388 8.075 1.00 34.32 42 GLU A N 18
ATOM 22794 C CA . GLU A 1 42 ? -1.866 13.644 8.484 1.00 41.22 42 GLU A CA 18
ATOM 22795 C C . GLU A 1 42 ? -1.173 14.416 7.347 1.00 42.41 42 GLU A C 18
ATOM 22796 O O . GLU A 1 42 ? -1.395 15.623 7.208 1.00 41.11 42 GLU A O 18
ATOM 22808 N N . GLU A 1 43 ? -0.396 13.756 6.495 1.00 71.25 43 GLU A N 18
ATOM 22809 C CA . GLU A 1 43 ? -0.060 14.241 5.164 1.00 72.44 43 GLU A CA 18
ATOM 22810 C C . GLU A 1 43 ? -1.355 14.271 4.321 1.00 31.23 43 GLU A C 18
ATOM 22811 O O . GLU A 1 43 ? -2.318 13.571 4.651 1.00 41.21 43 GLU A O 18
ATOM 22823 N N . ALA A 1 44 ? -1.409 15.053 3.235 1.00 45.41 44 ALA A N 18
ATOM 22824 C CA . ALA A 1 44 ? -2.653 15.342 2.532 1.00 13.42 44 ALA A CA 18
ATOM 22825 C C . ALA A 1 44 ? -2.787 14.462 1.290 1.00 33.24 44 ALA A C 18
ATOM 22826 O O . ALA A 1 44 ? -2.422 14.858 0.177 1.00 54.54 44 ALA A O 18
ATOM 22833 N N . GLY A 1 45 ? -3.360 13.278 1.451 1.00 12.10 45 GLY A N 18
ATOM 22834 C CA . GLY A 1 45 ? -3.670 12.371 0.356 1.00 13.44 45 GLY A CA 18
ATOM 22835 C C . GLY A 1 45 ? -2.826 11.122 0.468 1.00 73.44 45 GLY A C 18
ATOM 22836 O O . GLY A 1 45 ? -3.321 10.103 0.945 1.00 53.34 45 GLY A O 18
ATOM 22840 N N . HIS A 1 46 ? -1.565 11.199 0.026 1.00 73.12 46 HIS A N 18
ATOM 22841 C CA . HIS A 1 46 ? -0.631 10.084 0.120 1.00 53.12 46 HIS A CA 18
ATOM 22842 C C . HIS A 1 46 ? 0.667 10.593 0.733 1.00 70.44 46 HIS A C 18
ATOM 22843 O O . HIS A 1 46 ? 0.845 10.386 1.923 1.00 23.44 46 HIS A O 18
ATOM 22857 N N . GLU A 1 47 ? 1.526 11.271 -0.043 1.00 32.34 47 GLU A N 18
ATOM 22858 C CA . GLU A 1 47 ? 2.803 11.889 0.345 1.00 45.23 47 GLU A CA 18
ATOM 22859 C C . GLU A 1 47 ? 3.702 10.991 1.231 1.00 1.34 47 GLU A C 18
ATOM 22860 O O . GLU A 1 47 ? 4.641 10.365 0.735 1.00 31.13 47 GLU A O 18
ATOM 22872 N N . ASP A 1 48 ? 3.431 10.929 2.539 1.00 62.41 48 ASP A N 18
ATOM 22873 C CA . ASP A 1 48 ? 4.068 10.043 3.513 1.00 10.33 48 ASP A CA 18
ATOM 22874 C C . ASP A 1 48 ? 3.876 8.569 3.158 1.00 5.02 48 ASP A C 18
ATOM 22875 O O . ASP A 1 48 ? 4.793 7.772 3.333 1.00 42.31 48 ASP A O 18
ATOM 22884 N N . VAL A 1 49 ? 2.732 8.220 2.567 1.00 43.23 49 VAL A N 18
ATOM 22885 C CA . VAL A 1 49 ? 2.431 6.894 2.031 1.00 74.52 49 VAL A CA 18
ATOM 22886 C C . VAL A 1 49 ? 3.455 6.482 0.961 1.00 45.15 49 VAL A C 18
ATOM 22887 O O . VAL A 1 49 ? 3.706 5.291 0.741 1.00 45.01 49 VAL A O 18
ATOM 22900 N N . MET A 1 50 ? 4.041 7.454 0.260 1.00 1.10 50 MET A N 18
ATOM 22901 C CA . MET A 1 50 ? 5.079 7.197 -0.722 1.00 51.21 50 MET A CA 18
ATOM 22902 C C . MET A 1 50 ? 6.392 7.015 0.032 1.00 24.12 50 MET A C 18
ATOM 22903 O O . MET A 1 50 ? 7.047 5.982 -0.088 1.00 45.34 50 MET A O 18
ATOM 22917 N N . ARG A 1 51 ? 6.747 7.994 0.870 1.00 12.22 51 ARG A N 18
ATOM 22918 C CA . ARG A 1 51 ? 7.943 7.999 1.706 1.00 61.42 51 ARG A CA 18
ATOM 22919 C C . ARG A 1 51 ? 8.072 6.719 2.541 1.00 61.31 51 ARG A C 18
ATOM 22920 O O . ARG A 1 51 ? 9.187 6.281 2.815 1.00 43.02 51 ARG A O 18
ATOM 22941 N N . LYS A 1 52 ? 6.946 6.125 2.939 1.00 31.40 52 LYS A N 18
ATOM 22942 C CA . LYS A 1 52 ? 6.829 4.857 3.640 1.00 30.12 52 LYS A CA 18
ATOM 22943 C C . LYS A 1 52 ? 7.519 3.784 2.820 1.00 43.34 52 LYS A C 18
ATOM 22944 O O . LYS A 1 52 ? 8.567 3.288 3.216 1.00 63.34 52 LYS A O 18
ATOM 22963 N N . VAL A 1 53 ? 6.936 3.411 1.686 1.00 30.30 53 VAL A N 18
ATOM 22964 C CA . VAL A 1 53 ? 7.412 2.269 0.927 1.00 70.35 53 VAL A CA 18
ATOM 22965 C C . VAL A 1 53 ? 8.797 2.553 0.358 1.00 53.02 53 VAL A C 18
ATOM 22966 O O . VAL A 1 53 ? 9.614 1.643 0.277 1.00 1.43 53 VAL A O 18
ATOM 22979 N N . LEU A 1 54 ? 9.078 3.807 -0.002 1.00 51.01 54 LEU A N 18
ATOM 22980 C CA . LEU A 1 54 ? 10.346 4.192 -0.591 1.00 53.44 54 LEU A CA 18
ATOM 22981 C C . LEU A 1 54 ? 11.470 4.034 0.426 1.00 33.44 54 LEU A C 18
ATOM 22982 O O . LEU A 1 54 ? 12.477 3.400 0.106 1.00 45.35 54 LEU A O 18
ATOM 22998 N N . GLY A 1 55 ? 11.285 4.552 1.644 1.00 62.34 55 GLY A N 18
ATOM 22999 C CA . GLY A 1 55 ? 12.258 4.419 2.714 1.00 14.20 55 GLY A CA 18
ATOM 23000 C C . GLY A 1 55 ? 12.418 2.954 3.105 1.00 51.03 55 GLY A C 18
ATOM 23001 O O . GLY A 1 55 ? 13.550 2.477 3.213 1.00 24.35 55 GLY A O 18
ATOM 23005 N N . ASP A 1 56 ? 11.303 2.234 3.276 1.00 65.32 56 ASP A N 18
ATOM 23006 C CA . ASP A 1 56 ? 11.278 0.825 3.670 1.00 12.01 56 ASP A CA 18
ATOM 23007 C C . ASP A 1 56 ? 12.079 -0.021 2.676 1.00 45.23 56 ASP A C 18
ATOM 23008 O O . ASP A 1 56 ? 12.886 -0.854 3.085 1.00 73.20 56 ASP A O 18
ATOM 23017 N N . LEU A 1 57 ? 11.880 0.204 1.370 1.00 1.44 57 LEU A N 18
ATOM 23018 C CA . LEU A 1 57 ? 12.485 -0.561 0.278 1.00 62.43 57 LEU A CA 18
ATOM 23019 C C . LEU A 1 57 ? 14.004 -0.505 0.247 1.00 12.32 57 LEU A C 18
ATOM 23020 O O . LEU A 1 57 ? 14.615 -1.403 -0.333 1.00 45.10 57 LEU A O 18
ATOM 23036 N N . ASP A 1 58 ? 14.609 0.535 0.819 1.00 1.42 58 ASP A N 18
ATOM 23037 C CA . ASP A 1 58 ? 16.058 0.655 0.971 1.00 30.15 58 ASP A CA 18
ATOM 23038 C C . ASP A 1 58 ? 16.783 0.773 -0.382 1.00 73.13 58 ASP A C 18
ATOM 23039 O O . ASP A 1 58 ? 17.973 0.478 -0.491 1.00 45.44 58 ASP A O 18
ATOM 23048 N N . GLY A 1 59 ? 16.077 1.196 -1.437 1.00 3.41 59 GLY A N 18
ATOM 23049 C CA . GLY A 1 59 ? 16.591 1.306 -2.797 1.00 44.32 59 GLY A CA 18
ATOM 23050 C C . GLY A 1 59 ? 16.408 0.027 -3.617 1.00 10.25 59 GLY A C 18
ATOM 23051 O O . GLY A 1 59 ? 17.059 -0.134 -4.650 1.00 2.11 59 GLY A O 18
ATOM 23055 N N . LYS A 1 60 ? 15.555 -0.916 -3.190 1.00 70.41 60 LYS A N 18
ATOM 23056 C CA . LYS A 1 60 ? 15.313 -2.135 -3.956 1.00 50.22 60 LYS A CA 18
ATOM 23057 C C . LYS A 1 60 ? 14.676 -1.883 -5.327 1.00 30.42 60 LYS A C 18
ATOM 23058 O O . LYS A 1 60 ? 14.946 -2.643 -6.256 1.00 42.03 60 LYS A O 18
ATOM 23077 N N . ARG A 1 61 ? 13.812 -0.876 -5.475 1.00 63.13 61 ARG A N 18
ATOM 23078 C CA . ARG A 1 61 ? 13.122 -0.571 -6.729 1.00 65.54 61 ARG A CA 18
ATOM 23079 C C . ARG A 1 61 ? 13.086 0.946 -6.907 1.00 64.50 61 ARG A C 18
ATOM 23080 O O . ARG A 1 61 ? 12.966 1.639 -5.895 1.00 65.43 61 ARG A O 18
ATOM 23101 N N . PRO A 1 62 ? 13.083 1.442 -8.158 1.00 61.32 62 PRO A N 18
ATOM 23102 C CA . PRO A 1 62 ? 12.964 2.859 -8.467 1.00 61.53 62 PRO A CA 18
ATOM 23103 C C . PRO A 1 62 ? 11.636 3.404 -7.964 1.00 72.14 62 PRO A C 18
ATOM 23104 O O . PRO A 1 62 ? 10.606 2.739 -8.118 1.00 73.33 62 PRO A O 18
ATOM 23115 N N . GLU A 1 63 ? 11.631 4.663 -7.511 1.00 71.24 63 GLU A N 18
ATOM 23116 C CA . GLU A 1 63 ? 10.413 5.360 -7.107 1.00 22.13 63 GLU A CA 18
ATOM 23117 C C . GLU A 1 63 ? 9.336 5.252 -8.191 1.00 1.31 63 GLU A C 18
ATOM 23118 O O . GLU A 1 63 ? 8.179 4.973 -7.884 1.00 50.44 63 GLU A O 18
ATOM 23130 N N . ALA A 1 64 ? 9.723 5.412 -9.460 1.00 13.21 64 ALA A N 18
ATOM 23131 C CA . ALA A 1 64 ? 8.809 5.381 -10.591 1.00 1.31 64 ALA A CA 18
ATOM 23132 C C . ALA A 1 64 ? 7.940 4.119 -10.595 1.00 13.44 64 ALA A C 18
ATOM 23133 O O . ALA A 1 64 ? 6.718 4.212 -10.752 1.00 25.31 64 ALA A O 18
ATOM 23140 N N . GLU A 1 65 ? 8.560 2.946 -10.439 1.00 51.14 65 GLU A N 18
ATOM 23141 C CA . GLU A 1 65 ? 7.833 1.684 -10.509 1.00 11.23 65 GLU A CA 18
ATOM 23142 C C . GLU A 1 65 ? 6.988 1.478 -9.242 1.00 70.51 65 GLU A C 18
ATOM 23143 O O . GLU A 1 65 ? 5.940 0.829 -9.281 1.00 3.12 65 GLU A O 18
ATOM 23155 N N . VAL A 1 66 ? 7.434 2.034 -8.114 1.00 62.54 66 VAL A N 18
ATOM 23156 C CA . VAL A 1 66 ? 6.795 1.909 -6.811 1.00 25.12 66 VAL A CA 18
ATOM 23157 C C . VAL A 1 66 ? 5.508 2.741 -6.792 1.00 72.32 66 VAL A C 18
ATOM 23158 O O . VAL A 1 66 ? 4.447 2.202 -6.444 1.00 64.33 66 VAL A O 18
ATOM 23171 N N . ARG A 1 67 ? 5.550 4.012 -7.222 1.00 23.42 67 ARG A N 18
ATOM 23172 C CA . ARG A 1 67 ? 4.329 4.808 -7.346 1.00 62.54 67 ARG A CA 18
ATOM 23173 C C . ARG A 1 67 ? 3.389 4.174 -8.366 1.00 50.11 67 ARG A C 18
ATOM 23174 O O . ARG A 1 67 ? 2.190 4.133 -8.100 1.00 4.30 67 ARG A O 18
ATOM 23195 N N . ALA A 1 68 ? 3.894 3.615 -9.473 1.00 61.43 68 ALA A N 18
ATOM 23196 C CA . ALA A 1 68 ? 3.034 2.962 -10.456 1.00 62.14 68 ALA A CA 18
ATOM 23197 C C . ALA A 1 68 ? 2.296 1.764 -9.855 1.00 41.21 68 ALA A C 18
ATOM 23198 O O . ALA A 1 68 ? 1.086 1.644 -10.074 1.00 30.32 68 ALA A O 18
ATOM 23205 N N . LYS A 1 69 ? 2.981 0.892 -9.094 1.00 43.45 69 LYS A N 18
ATOM 23206 C CA . LYS A 1 69 ? 2.316 -0.222 -8.410 1.00 34.12 69 LYS A CA 18
ATOM 23207 C C . LYS A 1 69 ? 1.166 0.328 -7.571 1.00 42.42 69 LYS A C 18
ATOM 23208 O O . LYS A 1 69 ? 0.072 -0.232 -7.607 1.00 13.30 69 LYS A O 18
ATOM 23227 N N . TYR A 1 70 ? 1.417 1.385 -6.793 1.00 41.32 70 TYR A N 18
ATOM 23228 C CA . TYR A 1 70 ? 0.448 1.930 -5.850 1.00 2.12 70 TYR A CA 18
ATOM 23229 C C . TYR A 1 70 ? -0.760 2.551 -6.555 1.00 13.44 70 TYR A C 18
ATOM 23230 O O . TYR A 1 70 ? -1.895 2.147 -6.301 1.00 50.33 70 TYR A O 18
ATOM 23248 N N . GLU A 1 71 ? -0.537 3.497 -7.470 1.00 2.14 71 GLU A N 18
ATOM 23249 C CA . GLU A 1 71 ? -1.601 4.192 -8.193 1.00 44.43 71 GLU A CA 18
ATOM 23250 C C . GLU A 1 71 ? -2.489 3.186 -8.936 1.00 11.43 71 GLU A C 18
ATOM 23251 O O . GLU A 1 71 ? -3.717 3.311 -8.958 1.00 24.42 71 GLU A O 18
ATOM 23263 N N . GLY A 1 72 ? -1.878 2.160 -9.531 1.00 63.33 72 GLY A N 18
ATOM 23264 C CA . GLY A 1 72 ? -2.599 1.150 -10.291 1.00 44.33 72 GLY A CA 18
ATOM 23265 C C . GLY A 1 72 ? -3.484 0.268 -9.401 1.00 14.44 72 GLY A C 18
ATOM 23266 O O . GLY A 1 72 ? -4.413 -0.380 -9.891 1.00 11.01 72 GLY A O 18
ATOM 23270 N N . LEU A 1 73 ? -3.244 0.254 -8.086 1.00 10.44 73 LEU A N 18
ATOM 23271 C CA . LEU A 1 73 ? -3.960 -0.573 -7.129 1.00 30.42 73 LEU A CA 18
ATOM 23272 C C . LEU A 1 73 ? -5.297 0.011 -6.722 1.00 65.11 73 LEU A C 18
ATOM 23273 O O . LEU A 1 73 ? -6.061 -0.709 -6.087 1.00 31.40 73 LEU A O 18
ATOM 23289 N N . MET A 1 74 ? -5.604 1.275 -7.038 1.00 52.45 74 MET A N 18
ATOM 23290 C CA . MET A 1 74 ? -6.890 1.862 -6.660 1.00 64.34 74 MET A CA 18
ATOM 23291 C C . MET A 1 74 ? -8.026 0.967 -7.161 1.00 61.05 74 MET A C 18
ATOM 23292 O O . MET A 1 74 ? -8.929 0.620 -6.396 1.00 23.00 74 MET A O 18
ATOM 23306 N N . ALA A 1 75 ? -7.941 0.530 -8.422 1.00 45.34 75 ALA A N 18
ATOM 23307 C CA . ALA A 1 75 ? -8.921 -0.376 -8.986 1.00 74.04 75 ALA A CA 18
ATOM 23308 C C . ALA A 1 75 ? -8.968 -1.697 -8.221 1.00 5.43 75 ALA A C 18
ATOM 23309 O O . ALA A 1 75 ? -10.064 -2.138 -7.894 1.00 24.43 75 ALA A O 18
ATOM 23316 N N . VAL A 1 76 ? -7.815 -2.319 -7.947 1.00 41.43 76 VAL A N 18
ATOM 23317 C CA . VAL A 1 76 ? -7.739 -3.662 -7.364 1.00 21.23 76 VAL A CA 18
ATOM 23318 C C . VAL A 1 76 ? -8.260 -3.640 -5.923 1.00 25.02 76 VAL A C 18
ATOM 23319 O O . VAL A 1 76 ? -9.028 -4.506 -5.506 1.00 22.21 76 VAL A O 18
ATOM 23332 N N . ALA A 1 77 ? -7.890 -2.613 -5.158 1.00 41.41 77 ALA A N 18
ATOM 23333 C CA . ALA A 1 77 ? -8.323 -2.414 -3.785 1.00 52.13 77 ALA A CA 18
ATOM 23334 C C . ALA A 1 77 ? -9.847 -2.403 -3.718 1.00 42.42 77 ALA A C 18
ATOM 23335 O O . ALA A 1 77 ? -10.457 -3.037 -2.860 1.00 13.54 77 ALA A O 18
ATOM 23342 N N . LYS A 1 78 ? -10.446 -1.673 -4.658 1.00 12.24 78 LYS A N 18
ATOM 23343 C CA . LYS A 1 78 ? -11.881 -1.502 -4.798 1.00 5.24 78 LYS A CA 18
ATOM 23344 C C . LYS A 1 78 ? -12.518 -2.572 -5.697 1.00 53.31 78 LYS A C 18
ATOM 23345 O O . LYS A 1 78 ? -13.714 -2.490 -6.002 1.00 1.41 78 LYS A O 18
ATOM 23364 N N . ALA A 1 79 ? -11.770 -3.561 -6.151 1.00 34.00 79 ALA A N 18
ATOM 23365 C CA . ALA A 1 79 ? -12.377 -4.831 -6.484 1.00 52.13 79 ALA A CA 18
ATOM 23366 C C . ALA A 1 79 ? -12.737 -5.497 -5.159 1.00 65.12 79 ALA A C 18
ATOM 23367 O O . ALA A 1 79 ? -13.910 -5.741 -4.877 1.00 64.44 79 ALA A O 18
ATOM 23374 N N . GLN A 1 80 ? -11.715 -5.747 -4.335 1.00 72.24 80 GLN A N 18
ATOM 23375 C CA . GLN A 1 80 ? -11.829 -6.706 -3.246 1.00 10.44 80 GLN A CA 18
ATOM 23376 C C . GLN A 1 80 ? -12.837 -6.282 -2.178 1.00 2.34 80 GLN A C 18
ATOM 23377 O O . GLN A 1 80 ? -13.487 -7.142 -1.614 1.00 61.02 80 GLN A O 18
ATOM 23391 N N . LEU A 1 81 ? -12.985 -4.993 -1.866 1.00 71.05 81 LEU A N 18
ATOM 23392 C CA . LEU A 1 81 ? -13.642 -4.542 -0.646 1.00 14.44 81 LEU A CA 18
ATOM 23393 C C . LEU A 1 81 ? -15.159 -4.725 -0.846 1.00 44.14 81 LEU A C 18
ATOM 23394 O O . LEU A 1 81 ? -15.901 -4.983 0.095 1.00 21.14 81 LEU A O 18
ATOM 23410 N N . MET A 1 82 ? -15.608 -4.577 -2.095 1.00 43.34 82 MET A N 18
ATOM 23411 C CA . MET A 1 82 ? -16.974 -4.769 -2.555 1.00 23.44 82 MET A CA 18
ATOM 23412 C C . MET A 1 82 ? -17.240 -6.270 -2.623 1.00 72.34 82 MET A C 18
ATOM 23413 O O . MET A 1 82 ? -18.266 -6.725 -2.117 1.00 31.24 82 MET A O 18
ATOM 23427 N N . ASP A 1 83 ? -16.328 -7.020 -3.243 1.00 62.03 83 ASP A N 18
ATOM 23428 C CA . ASP A 1 83 ? -16.445 -8.464 -3.397 1.00 24.11 83 ASP A CA 18
ATOM 23429 C C . ASP A 1 83 ? -16.547 -9.149 -2.032 1.00 71.31 83 ASP A C 18
ATOM 23430 O O . ASP A 1 83 ? -17.367 -10.052 -1.860 1.00 24.11 83 ASP A O 18
ATOM 23439 N N . GLU A 1 84 ? -15.749 -8.696 -1.058 1.00 11.12 84 GLU A N 18
ATOM 23440 C CA . GLU A 1 84 ? -15.659 -9.296 0.276 1.00 14.22 84 GLU A CA 18
ATOM 23441 C C . GLU A 1 84 ? -16.875 -9.009 1.164 1.00 2.22 84 GLU A C 18
ATOM 23442 O O . GLU A 1 84 ? -17.100 -9.770 2.104 1.00 4.54 84 GLU A O 18
ATOM 23454 N N . LEU A 1 85 ? -17.656 -7.962 0.862 1.00 11.23 85 LEU A N 18
ATOM 23455 C CA . LEU A 1 85 ? -18.723 -7.381 1.688 1.00 45.44 85 LEU A CA 18
ATOM 23456 C C . LEU A 1 85 ? -18.202 -7.021 3.074 1.00 34.01 85 LEU A C 18
ATOM 23457 O O . LEU A 1 85 ? -17.854 -5.833 3.264 1.00 44.12 85 LEU A O 18
ATOM 23473 N N . GLY A 1 1 ? -20.355 6.609 3.914 1.00 40.04 1 GLY A N 19
ATOM 23474 C CA . GLY A 1 1 ? -19.348 7.269 3.073 1.00 34.03 1 GLY A CA 19
ATOM 23475 C C . GLY A 1 1 ? -18.436 6.264 2.395 1.00 61.02 1 GLY A C 19
ATOM 23476 O O . GLY A 1 1 ? -18.422 5.087 2.754 1.00 24.14 1 GLY A O 19
ATOM 23480 N N . MET A 1 2 ? -17.624 6.752 1.455 1.00 4.44 2 MET A N 19
ATOM 23481 C CA . MET A 1 2 ? -16.666 5.998 0.647 1.00 22.34 2 MET A CA 19
ATOM 23482 C C . MET A 1 2 ? -15.269 6.583 0.901 1.00 23.04 2 MET A C 19
ATOM 23483 O O . MET A 1 2 ? -15.063 7.210 1.945 1.00 63.11 2 MET A O 19
ATOM 23497 N N . GLN A 1 3 ? -14.309 6.389 -0.011 1.00 34.25 3 GLN A N 19
ATOM 23498 C CA . GLN A 1 3 ? -12.975 6.990 0.026 1.00 44.33 3 GLN A CA 19
ATOM 23499 C C . GLN A 1 3 ? -12.121 6.543 1.223 1.00 72.24 3 GLN A C 19
ATOM 23500 O O . GLN A 1 3 ? -11.120 7.192 1.501 1.00 52.34 3 GLN A O 19
ATOM 23514 N N . PHE A 1 4 ? -12.522 5.488 1.942 1.00 61.11 4 PHE A N 19
ATOM 23515 C CA . PHE A 1 4 ? -11.949 5.070 3.226 1.00 51.41 4 PHE A CA 19
ATOM 23516 C C . PHE A 1 4 ? -11.880 3.550 3.234 1.00 0.14 4 PHE A C 19
ATOM 23517 O O . PHE A 1 4 ? -10.802 2.965 3.226 1.00 0.15 4 PHE A O 19
ATOM 23534 N N . LYS A 1 5 ? -13.038 2.896 3.117 1.00 40.32 5 LYS A N 19
ATOM 23535 C CA . LYS A 1 5 ? -13.140 1.446 2.971 1.00 13.11 5 LYS A CA 19
ATOM 23536 C C . LYS A 1 5 ? -12.180 0.943 1.894 1.00 43.42 5 LYS A C 19
ATOM 23537 O O . LYS A 1 5 ? -11.421 0.002 2.132 1.00 20.43 5 LYS A O 19
ATOM 23556 N N . ALA A 1 6 ? -12.170 1.595 0.729 1.00 72.31 6 ALA A N 19
ATOM 23557 C CA . ALA A 1 6 ? -11.261 1.247 -0.353 1.00 0.21 6 ALA A CA 19
ATOM 23558 C C . ALA A 1 6 ? -9.816 1.702 -0.130 1.00 71.34 6 ALA A C 19
ATOM 23559 O O . ALA A 1 6 ? -8.895 1.194 -0.777 1.00 13.35 6 ALA A O 19
ATOM 23566 N N . GLU A 1 7 ? -9.591 2.663 0.762 1.00 52.32 7 GLU A N 19
ATOM 23567 C CA . GLU A 1 7 ? -8.330 3.383 0.819 1.00 61.43 7 GLU A CA 19
ATOM 23568 C C . GLU A 1 7 ? -7.352 2.472 1.587 1.00 13.32 7 GLU A C 19
ATOM 23569 O O . GLU A 1 7 ? -6.263 2.162 1.105 1.00 0.45 7 GLU A O 19
ATOM 23581 N N . ALA A 1 8 ? -7.793 1.929 2.729 1.00 75.20 8 ALA A N 19
ATOM 23582 C CA . ALA A 1 8 ? -7.007 1.018 3.549 1.00 12.01 8 ALA A CA 19
ATOM 23583 C C . ALA A 1 8 ? -6.741 -0.297 2.816 1.00 24.51 8 ALA A C 19
ATOM 23584 O O . ALA A 1 8 ? -5.699 -0.918 3.022 1.00 64.24 8 ALA A O 19
ATOM 23591 N N . ARG A 1 9 ? -7.667 -0.725 1.947 1.00 21.11 9 ARG A N 19
ATOM 23592 C CA . ARG A 1 9 ? -7.466 -1.860 1.049 1.00 51.42 9 ARG A CA 19
ATOM 23593 C C . ARG A 1 9 ? -6.271 -1.556 0.157 1.00 51.41 9 ARG A C 19
ATOM 23594 O O . ARG A 1 9 ? -5.270 -2.254 0.255 1.00 44.23 9 ARG A O 19
ATOM 23615 N N . ARG A 1 10 ? -6.336 -0.510 -0.674 1.00 12.34 10 ARG A N 19
ATOM 23616 C CA . ARG A 1 10 ? -5.251 -0.077 -1.564 1.00 40.40 10 ARG A CA 19
ATOM 23617 C C . ARG A 1 10 ? -3.917 -0.087 -0.805 1.00 71.03 10 ARG A C 19
ATOM 23618 O O . ARG A 1 10 ? -2.953 -0.675 -1.293 1.00 54.14 10 ARG A O 19
ATOM 23639 N N . ASN A 1 11 ? -3.855 0.502 0.389 1.00 32.35 11 ASN A N 19
ATOM 23640 C CA . ASN A 1 11 ? -2.624 0.520 1.179 1.00 2.34 11 ASN A CA 19
ATOM 23641 C C . ASN A 1 11 ? -2.185 -0.892 1.584 1.00 32.21 11 ASN A C 19
ATOM 23642 O O . ASN A 1 11 ? -1.023 -1.247 1.397 1.00 35.22 11 ASN A O 19
ATOM 23653 N N . LYS A 1 12 ? -3.091 -1.728 2.110 1.00 60.54 12 LYS A N 19
ATOM 23654 C CA . LYS A 1 12 ? -2.798 -3.115 2.485 1.00 75.12 12 LYS A CA 19
ATOM 23655 C C . LYS A 1 12 ? -2.218 -3.878 1.295 1.00 64.21 12 LYS A C 19
ATOM 23656 O O . LYS A 1 12 ? -1.109 -4.390 1.412 1.00 63.12 12 LYS A O 19
ATOM 23675 N N . LEU A 1 13 ? -2.904 -3.940 0.144 1.00 62.32 13 LEU A N 19
ATOM 23676 C CA . LEU A 1 13 ? -2.407 -4.560 -1.069 1.00 51.34 13 LEU A CA 19
ATOM 23677 C C . LEU A 1 13 ? -0.975 -4.110 -1.387 1.00 75.05 13 LEU A C 19
ATOM 23678 O O . LEU A 1 13 ? -0.112 -4.954 -1.628 1.00 32.04 13 LEU A O 19
ATOM 23694 N N . MET A 1 14 ? -0.698 -2.798 -1.374 1.00 71.05 14 MET A N 19
ATOM 23695 C CA . MET A 1 14 ? 0.637 -2.276 -1.625 1.00 74.12 14 MET A CA 19
ATOM 23696 C C . MET A 1 14 ? 1.660 -2.859 -0.652 1.00 31.44 14 MET A C 19
ATOM 23697 O O . MET A 1 14 ? 2.742 -3.259 -1.074 1.00 63.45 14 MET A O 19
ATOM 23711 N N . GLY A 1 15 ? 1.322 -2.980 0.634 1.00 74.34 15 GLY A N 19
ATOM 23712 C CA . GLY A 1 15 ? 2.208 -3.587 1.616 1.00 35.42 15 GLY A CA 19
ATOM 23713 C C . GLY A 1 15 ? 2.531 -5.049 1.300 1.00 62.25 15 GLY A C 19
ATOM 23714 O O . GLY A 1 15 ? 3.679 -5.446 1.480 1.00 44.12 15 GLY A O 19
ATOM 23718 N N . LEU A 1 16 ? 1.584 -5.852 0.789 1.00 60.14 16 LEU A N 19
ATOM 23719 C CA . LEU A 1 16 ? 1.877 -7.228 0.376 1.00 13.21 16 LEU A CA 19
ATOM 23720 C C . LEU A 1 16 ? 2.862 -7.244 -0.792 1.00 24.34 16 LEU A C 19
ATOM 23721 O O . LEU A 1 16 ? 3.696 -8.147 -0.875 1.00 4.20 16 LEU A O 19
ATOM 23737 N N . TRP A 1 17 ? 2.744 -6.285 -1.717 1.00 43.33 17 TRP A N 19
ATOM 23738 C CA . TRP A 1 17 ? 3.690 -6.163 -2.821 1.00 1.30 17 TRP A CA 19
ATOM 23739 C C . TRP A 1 17 ? 5.069 -5.834 -2.257 1.00 20.42 17 TRP A C 19
ATOM 23740 O O . TRP A 1 17 ? 5.999 -6.606 -2.456 1.00 62.32 17 TRP A O 19
ATOM 23761 N N . VAL A 1 18 ? 5.201 -4.731 -1.520 1.00 4.30 18 VAL A N 19
ATOM 23762 C CA . VAL A 1 18 ? 6.491 -4.270 -1.020 1.00 54.14 18 VAL A CA 19
ATOM 23763 C C . VAL A 1 18 ? 7.156 -5.367 -0.177 1.00 72.14 18 VAL A C 19
ATOM 23764 O O . VAL A 1 18 ? 8.340 -5.617 -0.367 1.00 3.22 18 VAL A O 19
ATOM 23777 N N . ALA A 1 19 ? 6.413 -6.086 0.670 1.00 21.42 19 ALA A N 19
ATOM 23778 C CA . ALA A 1 19 ? 6.942 -7.206 1.442 1.00 12.23 19 ALA A CA 19
ATOM 23779 C C . ALA A 1 19 ? 7.541 -8.296 0.553 1.00 31.33 19 ALA A C 19
ATOM 23780 O O . ALA A 1 19 ? 8.648 -8.765 0.815 1.00 13.43 19 ALA A O 19
ATOM 23787 N N . GLU A 1 20 ? 6.873 -8.666 -0.537 1.00 20.12 20 GLU A N 19
ATOM 23788 C CA . GLU A 1 20 ? 7.412 -9.611 -1.506 1.00 43.44 20 GLU A CA 19
ATOM 23789 C C . GLU A 1 20 ? 8.675 -9.064 -2.191 1.00 32.13 20 GLU A C 19
ATOM 23790 O O . GLU A 1 20 ? 9.614 -9.825 -2.435 1.00 23.24 20 GLU A O 19
ATOM 23802 N N . VAL A 1 21 ? 8.750 -7.756 -2.449 1.00 32.11 21 VAL A N 19
ATOM 23803 C CA . VAL A 1 21 ? 9.942 -7.112 -3.005 1.00 75.03 21 VAL A CA 19
ATOM 23804 C C . VAL A 1 21 ? 11.095 -7.084 -1.989 1.00 75.13 21 VAL A C 19
ATOM 23805 O O . VAL A 1 21 ? 12.248 -7.242 -2.390 1.00 42.11 21 VAL A O 19
ATOM 23818 N N . LEU A 1 22 ? 10.831 -6.913 -0.686 1.00 44.24 22 LEU A N 19
ATOM 23819 C CA . LEU A 1 22 ? 11.871 -7.006 0.333 1.00 71.24 22 LEU A CA 19
ATOM 23820 C C . LEU A 1 22 ? 12.338 -8.449 0.520 1.00 55.43 22 LEU A C 19
ATOM 23821 O O . LEU A 1 22 ? 13.469 -8.633 0.954 1.00 71.52 22 LEU A O 19
ATOM 23837 N N . GLY A 1 23 ? 11.513 -9.448 0.187 1.00 12.44 23 GLY A N 19
ATOM 23838 C CA . GLY A 1 23 ? 11.804 -10.845 0.488 1.00 13.31 23 GLY A CA 19
ATOM 23839 C C . GLY A 1 23 ? 11.286 -11.245 1.867 1.00 72.13 23 GLY A C 19
ATOM 23840 O O . GLY A 1 23 ? 11.784 -12.207 2.449 1.00 51.02 23 GLY A O 19
ATOM 23844 N N . LYS A 1 24 ? 10.305 -10.515 2.409 1.00 24.30 24 LYS A N 19
ATOM 23845 C CA . LYS A 1 24 ? 9.479 -11.007 3.506 1.00 51.12 24 LYS A CA 19
ATOM 23846 C C . LYS A 1 24 ? 8.573 -12.124 2.983 1.00 41.24 24 LYS A C 19
ATOM 23847 O O . LYS A 1 24 ? 8.474 -12.367 1.771 1.00 23.11 24 LYS A O 19
ATOM 23866 N N . SER A 1 25 ? 7.846 -12.791 3.872 1.00 3.13 25 SER A N 19
ATOM 23867 C CA . SER A 1 25 ? 6.833 -13.779 3.506 1.00 11.13 25 SER A CA 19
ATOM 23868 C C . SER A 1 25 ? 5.664 -13.665 4.487 1.00 3.42 25 SER A C 19
ATOM 23869 O O . SER A 1 25 ? 5.693 -12.788 5.355 1.00 43.05 25 SER A O 19
ATOM 23877 N N . GLY A 1 26 ? 4.598 -14.456 4.337 1.00 62.32 26 GLY A N 19
ATOM 23878 C CA . GLY A 1 26 ? 3.266 -14.094 4.831 1.00 11.03 26 GLY A CA 19
ATOM 23879 C C . GLY A 1 26 ? 3.068 -14.131 6.344 1.00 0.41 26 GLY A C 19
ATOM 23880 O O . GLY A 1 26 ? 1.973 -13.807 6.817 1.00 1.21 26 GLY A O 19
ATOM 23884 N N . ASP A 1 27 ? 4.139 -14.410 7.081 1.00 74.34 27 ASP A N 19
ATOM 23885 C CA . ASP A 1 27 ? 4.191 -14.331 8.537 1.00 15.41 27 ASP A CA 19
ATOM 23886 C C . ASP A 1 27 ? 4.536 -12.907 8.983 1.00 51.13 27 ASP A C 19
ATOM 23887 O O . ASP A 1 27 ? 4.081 -12.448 10.029 1.00 0.14 27 ASP A O 19
ATOM 23896 N N . GLU A 1 28 ? 5.329 -12.201 8.174 1.00 15.30 28 GLU A N 19
ATOM 23897 C CA . GLU A 1 28 ? 5.762 -10.838 8.375 1.00 1.44 28 GLU A CA 19
ATOM 23898 C C . GLU A 1 28 ? 4.933 -9.915 7.480 1.00 34.22 28 GLU A C 19
ATOM 23899 O O . GLU A 1 28 ? 4.557 -8.820 7.882 1.00 40.12 28 GLU A O 19
ATOM 23911 N N . ALA A 1 29 ? 4.649 -10.344 6.247 1.00 60.34 29 ALA A N 19
ATOM 23912 C CA . ALA A 1 29 ? 4.109 -9.497 5.188 1.00 24.44 29 ALA A CA 19
ATOM 23913 C C . ALA A 1 29 ? 2.699 -9.006 5.518 1.00 24.42 29 ALA A C 19
ATOM 23914 O O . ALA A 1 29 ? 2.279 -7.953 5.049 1.00 13.30 29 ALA A O 19
ATOM 23921 N N . ASN A 1 30 ? 1.976 -9.759 6.351 1.00 41.15 30 ASN A N 19
ATOM 23922 C CA . ASN A 1 30 ? 0.640 -9.397 6.811 1.00 22.14 30 ASN A CA 19
ATOM 23923 C C . ASN A 1 30 ? 0.723 -8.171 7.704 1.00 35.52 30 ASN A C 19
ATOM 23924 O O . ASN A 1 30 ? -0.074 -7.239 7.595 1.00 1.23 30 ASN A O 19
ATOM 23935 N N . ALA A 1 31 ? 1.687 -8.214 8.607 1.00 13.14 31 ALA A N 19
ATOM 23936 C CA . ALA A 1 31 ? 1.952 -7.182 9.579 1.00 63.43 31 ALA A CA 19
ATOM 23937 C C . ALA A 1 31 ? 2.557 -5.957 8.891 1.00 64.31 31 ALA A C 19
ATOM 23938 O O . ALA A 1 31 ? 2.102 -4.842 9.140 1.00 31.14 31 ALA A O 19
ATOM 23945 N N . TYR A 1 32 ? 3.496 -6.146 7.954 1.00 74.32 32 TYR A N 19
ATOM 23946 C CA . TYR A 1 32 ? 4.019 -5.047 7.148 1.00 15.13 32 TYR A CA 19
ATOM 23947 C C . TYR A 1 32 ? 2.871 -4.363 6.386 1.00 15.01 32 TYR A C 19
ATOM 23948 O O . TYR A 1 32 ? 2.818 -3.139 6.252 1.00 3.03 32 TYR A O 19
ATOM 23966 N N . ALA A 1 33 ? 1.896 -5.139 5.906 1.00 11.20 33 ALA A N 19
ATOM 23967 C CA . ALA A 1 33 ? 0.708 -4.620 5.246 1.00 75.42 33 ALA A CA 19
ATOM 23968 C C . ALA A 1 33 ? -0.313 -3.973 6.205 1.00 35.11 33 ALA A C 19
ATOM 23969 O O . ALA A 1 33 ? -1.386 -3.559 5.757 1.00 31.31 33 ALA A O 19
ATOM 23976 N N . ALA A 1 34 ? -0.014 -3.839 7.500 1.00 4.32 34 ALA A N 19
ATOM 23977 C CA . ALA A 1 34 ? -0.681 -2.895 8.394 1.00 1.11 34 ALA A CA 19
ATOM 23978 C C . ALA A 1 34 ? 0.146 -1.614 8.520 1.00 3.42 34 ALA A C 19
ATOM 23979 O O . ALA A 1 34 ? -0.427 -0.528 8.548 1.00 33.52 34 ALA A O 19
ATOM 23986 N N . GLU A 1 35 ? 1.478 -1.695 8.503 1.00 34.45 35 GLU A N 19
ATOM 23987 C CA . GLU A 1 35 ? 2.339 -0.516 8.607 1.00 20.23 35 GLU A CA 19
ATOM 23988 C C . GLU A 1 35 ? 2.069 0.455 7.461 1.00 12.11 35 GLU A C 19
ATOM 23989 O O . GLU A 1 35 ? 1.872 1.644 7.689 1.00 11.21 35 GLU A O 19
ATOM 24001 N N . VAL A 1 36 ? 2.019 -0.052 6.227 1.00 14.11 36 VAL A N 19
ATOM 24002 C CA . VAL A 1 36 ? 1.770 0.763 5.037 1.00 2.02 36 VAL A CA 19
ATOM 24003 C C . VAL A 1 36 ? 0.348 1.359 5.041 1.00 31.12 36 VAL A C 19
ATOM 24004 O O . VAL A 1 36 ? 0.048 2.225 4.223 1.00 62.40 36 VAL A O 19
ATOM 24017 N N . VAL A 1 37 ? -0.563 0.903 5.912 1.00 3.24 37 VAL A N 19
ATOM 24018 C CA . VAL A 1 37 ? -1.877 1.529 6.027 1.00 43.44 37 VAL A CA 19
ATOM 24019 C C . VAL A 1 37 ? -1.729 2.907 6.657 1.00 3.32 37 VAL A C 19
ATOM 24020 O O . VAL A 1 37 ? -2.432 3.811 6.214 1.00 11.03 37 VAL A O 19
ATOM 24033 N N . LYS A 1 38 ? -0.875 3.041 7.678 1.00 71.21 38 LYS A N 19
ATOM 24034 C CA . LYS A 1 38 ? -0.654 4.220 8.505 1.00 73.42 38 LYS A CA 19
ATOM 24035 C C . LYS A 1 38 ? -0.142 5.416 7.697 1.00 20.41 38 LYS A C 19
ATOM 24036 O O . LYS A 1 38 ? 0.130 5.304 6.504 1.00 44.32 38 LYS A O 19
ATOM 24055 N N . ALA A 1 39 ? -0.004 6.555 8.380 1.00 41.21 39 ALA A N 19
ATOM 24056 C CA . ALA A 1 39 ? 0.427 7.863 7.894 1.00 63.20 39 ALA A CA 19
ATOM 24057 C C . ALA A 1 39 ? -0.533 8.520 6.892 1.00 43.32 39 ALA A C 19
ATOM 24058 O O . ALA A 1 39 ? -0.581 9.751 6.844 1.00 35.32 39 ALA A O 19
ATOM 24065 N N . ASP A 1 40 ? -1.324 7.761 6.134 1.00 63.11 40 ASP A N 19
ATOM 24066 C CA . ASP A 1 40 ? -2.276 8.283 5.154 1.00 54.03 40 ASP A CA 19
ATOM 24067 C C . ASP A 1 40 ? -3.416 9.064 5.803 1.00 0.33 40 ASP A C 19
ATOM 24068 O O . ASP A 1 40 ? -3.946 9.972 5.162 1.00 51.40 40 ASP A O 19
ATOM 24077 N N . PHE A 1 41 ? -3.722 8.794 7.076 1.00 15.43 41 PHE A N 19
ATOM 24078 C CA . PHE A 1 41 ? -4.800 9.437 7.822 1.00 62.13 41 PHE A CA 19
ATOM 24079 C C . PHE A 1 41 ? -4.313 10.560 8.744 1.00 1.43 41 PHE A C 19
ATOM 24080 O O . PHE A 1 41 ? -5.089 11.031 9.579 1.00 60.13 41 PHE A O 19
ATOM 24097 N N . GLU A 1 42 ? -3.041 10.963 8.651 1.00 15.15 42 GLU A N 19
ATOM 24098 C CA . GLU A 1 42 ? -2.449 11.936 9.567 1.00 53.02 42 GLU A CA 19
ATOM 24099 C C . GLU A 1 42 ? -1.451 12.874 8.880 1.00 44.40 42 GLU A C 19
ATOM 24100 O O . GLU A 1 42 ? -1.549 14.087 9.075 1.00 41.01 42 GLU A O 19
ATOM 24112 N N . GLU A 1 43 ? -0.517 12.378 8.061 1.00 73.33 43 GLU A N 19
ATOM 24113 C CA . GLU A 1 43 ? 0.328 13.256 7.245 1.00 71.50 43 GLU A CA 19
ATOM 24114 C C . GLU A 1 43 ? -0.522 13.888 6.131 1.00 63.32 43 GLU A C 19
ATOM 24115 O O . GLU A 1 43 ? -1.683 13.517 5.941 1.00 43.00 43 GLU A O 19
ATOM 24127 N N . ALA A 1 44 ? 0.043 14.864 5.416 1.00 65.30 44 ALA A N 19
ATOM 24128 C CA . ALA A 1 44 ? -0.644 15.841 4.568 1.00 44.04 44 ALA A CA 19
ATOM 24129 C C . ALA A 1 44 ? -1.229 15.278 3.253 1.00 62.20 44 ALA A C 19
ATOM 24130 O O . ALA A 1 44 ? -1.272 15.979 2.236 1.00 5.04 44 ALA A O 19
ATOM 24137 N N . GLY A 1 45 ? -1.681 14.031 3.237 1.00 12.12 45 GLY A N 19
ATOM 24138 C CA . GLY A 1 45 ? -2.113 13.262 2.082 1.00 34.55 45 GLY A CA 19
ATOM 24139 C C . GLY A 1 45 ? -1.354 11.944 2.109 1.00 5.44 45 GLY A C 19
ATOM 24140 O O . GLY A 1 45 ? -0.686 11.639 3.097 1.00 45.14 45 GLY A O 19
ATOM 24144 N N . HIS A 1 46 ? -1.381 11.182 1.017 1.00 52.32 46 HIS A N 19
ATOM 24145 C CA . HIS A 1 46 ? -0.632 9.932 0.867 1.00 42.04 46 HIS A CA 19
ATOM 24146 C C . HIS A 1 46 ? 0.897 10.117 0.891 1.00 31.25 46 HIS A C 19
ATOM 24147 O O . HIS A 1 46 ? 1.625 9.148 0.688 1.00 61.23 46 HIS A O 19
ATOM 24161 N N . GLU A 1 47 ? 1.414 11.339 1.049 1.00 74.11 47 GLU A N 19
ATOM 24162 C CA . GLU A 1 47 ? 2.809 11.629 0.752 1.00 63.44 47 GLU A CA 19
ATOM 24163 C C . GLU A 1 47 ? 3.786 10.830 1.626 1.00 50.23 47 GLU A C 19
ATOM 24164 O O . GLU A 1 47 ? 4.827 10.387 1.129 1.00 23.13 47 GLU A O 19
ATOM 24176 N N . ASP A 1 48 ? 3.438 10.583 2.892 1.00 44.04 48 ASP A N 19
ATOM 24177 C CA . ASP A 1 48 ? 4.282 9.843 3.823 1.00 4.13 48 ASP A CA 19
ATOM 24178 C C . ASP A 1 48 ? 4.042 8.338 3.700 1.00 14.23 48 ASP A C 19
ATOM 24179 O O . ASP A 1 48 ? 4.961 7.572 3.954 1.00 0.14 48 ASP A O 19
ATOM 24188 N N . VAL A 1 49 ? 2.898 7.888 3.162 1.00 62.32 49 VAL A N 19
ATOM 24189 C CA . VAL A 1 49 ? 2.721 6.493 2.726 1.00 55.44 49 VAL A CA 19
ATOM 24190 C C . VAL A 1 49 ? 3.815 6.147 1.723 1.00 51.44 49 VAL A C 19
ATOM 24191 O O . VAL A 1 49 ? 4.357 5.040 1.752 1.00 4.02 49 VAL A O 19
ATOM 24204 N N . MET A 1 50 ? 4.129 7.072 0.811 1.00 4.21 50 MET A N 19
ATOM 24205 C CA . MET A 1 50 ? 5.124 6.802 -0.211 1.00 3.44 50 MET A CA 19
ATOM 24206 C C . MET A 1 50 ? 6.501 6.733 0.439 1.00 63.43 50 MET A C 19
ATOM 24207 O O . MET A 1 50 ? 7.237 5.792 0.156 1.00 20.43 50 MET A O 19
ATOM 24221 N N . ARG A 1 51 ? 6.842 7.646 1.357 1.00 61.40 51 ARG A N 19
ATOM 24222 C CA . ARG A 1 51 ? 8.071 7.562 2.127 1.00 1.45 51 ARG A CA 19
ATOM 24223 C C . ARG A 1 51 ? 8.143 6.264 2.930 1.00 15.44 51 ARG A C 19
ATOM 24224 O O . ARG A 1 51 ? 9.230 5.702 3.062 1.00 63.13 51 ARG A O 19
ATOM 24245 N N . LYS A 1 52 ? 7.010 5.775 3.444 1.00 53.12 52 LYS A N 19
ATOM 24246 C CA . LYS A 1 52 ? 6.933 4.574 4.262 1.00 32.51 52 LYS A CA 19
ATOM 24247 C C . LYS A 1 52 ? 7.511 3.394 3.504 1.00 24.14 52 LYS A C 19
ATOM 24248 O O . LYS A 1 52 ? 8.247 2.610 4.100 1.00 43.31 52 LYS A O 19
ATOM 24267 N N . VAL A 1 53 ? 7.176 3.249 2.223 1.00 0.33 53 VAL A N 19
ATOM 24268 C CA . VAL A 1 53 ? 7.640 2.135 1.414 1.00 42.31 53 VAL A CA 19
ATOM 24269 C C . VAL A 1 53 ? 8.941 2.458 0.680 1.00 1.41 53 VAL A C 19
ATOM 24270 O O . VAL A 1 53 ? 9.719 1.541 0.425 1.00 55.24 53 VAL A O 19
ATOM 24283 N N . LEU A 1 54 ? 9.186 3.715 0.297 1.00 33.55 54 LEU A N 19
ATOM 24284 C CA . LEU A 1 54 ? 10.366 4.092 -0.474 1.00 2.22 54 LEU A CA 19
ATOM 24285 C C . LEU A 1 54 ? 11.606 4.093 0.419 1.00 2.03 54 LEU A C 19
ATOM 24286 O O . LEU A 1 54 ? 12.681 3.718 -0.050 1.00 23.32 54 LEU A O 19
ATOM 24302 N N . GLY A 1 55 ? 11.464 4.479 1.690 1.00 14.45 55 GLY A N 19
ATOM 24303 C CA . GLY A 1 55 ? 12.536 4.401 2.667 1.00 31.34 55 GLY A CA 19
ATOM 24304 C C . GLY A 1 55 ? 12.821 2.944 3.017 1.00 13.11 55 GLY A C 19
ATOM 24305 O O . GLY A 1 55 ? 13.984 2.555 3.078 1.00 23.14 55 GLY A O 19
ATOM 24309 N N . ASP A 1 56 ? 11.779 2.126 3.220 1.00 52.43 56 ASP A N 19
ATOM 24310 C CA . ASP A 1 56 ? 11.947 0.720 3.605 1.00 34.14 56 ASP A CA 19
ATOM 24311 C C . ASP A 1 56 ? 12.526 -0.113 2.468 1.00 71.30 56 ASP A C 19
ATOM 24312 O O . ASP A 1 56 ? 13.302 -1.027 2.726 1.00 43.34 56 ASP A O 19
ATOM 24321 N N . LEU A 1 57 ? 12.173 0.187 1.209 1.00 31.43 57 LEU A N 19
ATOM 24322 C CA . LEU A 1 57 ? 12.818 -0.456 0.068 1.00 60.22 57 LEU A CA 19
ATOM 24323 C C . LEU A 1 57 ? 14.301 -0.143 0.052 1.00 2.43 57 LEU A C 19
ATOM 24324 O O . LEU A 1 57 ? 15.065 -0.965 -0.446 1.00 35.41 57 LEU A O 19
ATOM 24340 N N . ASP A 1 58 ? 14.704 1.033 0.537 1.00 32.15 58 ASP A N 19
ATOM 24341 C CA . ASP A 1 58 ? 16.097 1.441 0.702 1.00 3.33 58 ASP A CA 19
ATOM 24342 C C . ASP A 1 58 ? 16.796 1.710 -0.634 1.00 53.03 58 ASP A C 19
ATOM 24343 O O . ASP A 1 58 ? 17.989 1.997 -0.659 1.00 44.30 58 ASP A O 19
ATOM 24352 N N . GLY A 1 59 ? 16.067 1.630 -1.752 1.00 52.42 59 GLY A N 19
ATOM 24353 C CA . GLY A 1 59 ? 16.597 1.644 -3.109 1.00 54.14 59 GLY A CA 19
ATOM 24354 C C . GLY A 1 59 ? 16.496 0.286 -3.809 1.00 35.15 59 GLY A C 19
ATOM 24355 O O . GLY A 1 59 ? 17.147 0.087 -4.833 1.00 61.40 59 GLY A O 19
ATOM 24359 N N . LYS A 1 60 ? 15.716 -0.673 -3.286 1.00 35.44 60 LYS A N 19
ATOM 24360 C CA . LYS A 1 60 ? 15.526 -1.987 -3.911 1.00 54.50 60 LYS A CA 19
ATOM 24361 C C . LYS A 1 60 ? 14.856 -1.919 -5.284 1.00 52.40 60 LYS A C 19
ATOM 24362 O O . LYS A 1 60 ? 15.070 -2.835 -6.079 1.00 23.35 60 LYS A O 19
ATOM 24381 N N . ARG A 1 61 ? 13.967 -0.952 -5.527 1.00 63.23 61 ARG A N 19
ATOM 24382 C CA . ARG A 1 61 ? 13.277 -0.799 -6.807 1.00 41.20 61 ARG A CA 19
ATOM 24383 C C . ARG A 1 61 ? 13.161 0.683 -7.130 1.00 14.43 61 ARG A C 19
ATOM 24384 O O . ARG A 1 61 ? 13.091 1.486 -6.195 1.00 25.35 61 ARG A O 19
ATOM 24405 N N . PRO A 1 62 ? 13.041 1.047 -8.414 1.00 45.22 62 PRO A N 19
ATOM 24406 C CA . PRO A 1 62 ? 12.908 2.433 -8.814 1.00 70.40 62 PRO A CA 19
ATOM 24407 C C . PRO A 1 62 ? 11.587 2.996 -8.322 1.00 52.41 62 PRO A C 19
ATOM 24408 O O . PRO A 1 62 ? 10.572 2.293 -8.313 1.00 61.00 62 PRO A O 19
ATOM 24419 N N . GLU A 1 63 ? 11.579 4.296 -8.023 1.00 45.13 63 GLU A N 19
ATOM 24420 C CA . GLU A 1 63 ? 10.384 5.016 -7.635 1.00 14.34 63 GLU A CA 19
ATOM 24421 C C . GLU A 1 63 ? 9.274 4.810 -8.669 1.00 22.12 63 GLU A C 19
ATOM 24422 O O . GLU A 1 63 ? 8.145 4.544 -8.272 1.00 31.21 63 GLU A O 19
ATOM 24434 N N . ALA A 1 64 ? 9.566 4.856 -9.972 1.00 23.43 64 ALA A N 19
ATOM 24435 C CA . ALA A 1 64 ? 8.541 4.724 -10.999 1.00 13.13 64 ALA A CA 19
ATOM 24436 C C . ALA A 1 64 ? 7.793 3.389 -10.915 1.00 30.23 64 ALA A C 19
ATOM 24437 O O . ALA A 1 64 ? 6.573 3.381 -11.094 1.00 65.21 64 ALA A O 19
ATOM 24444 N N . GLU A 1 65 ? 8.480 2.276 -10.626 1.00 73.42 65 GLU A N 19
ATOM 24445 C CA . GLU A 1 65 ? 7.830 0.978 -10.486 1.00 4.45 65 GLU A CA 19
ATOM 24446 C C . GLU A 1 65 ? 6.845 1.008 -9.314 1.00 25.04 65 GLU A C 19
ATOM 24447 O O . GLU A 1 65 ? 5.709 0.550 -9.456 1.00 10.44 65 GLU A O 19
ATOM 24459 N N . VAL A 1 66 ? 7.268 1.592 -8.187 1.00 25.31 66 VAL A N 19
ATOM 24460 C CA . VAL A 1 66 ? 6.473 1.772 -6.974 1.00 10.33 66 VAL A CA 19
ATOM 24461 C C . VAL A 1 66 ? 5.248 2.644 -7.275 1.00 70.23 66 VAL A C 19
ATOM 24462 O O . VAL A 1 66 ? 4.130 2.275 -6.910 1.00 11.35 66 VAL A O 19
ATOM 24475 N N . ARG A 1 67 ? 5.451 3.779 -7.956 1.00 32.35 67 ARG A N 19
ATOM 24476 C CA . ARG A 1 67 ? 4.410 4.744 -8.307 1.00 21.12 67 ARG A CA 19
ATOM 24477 C C . ARG A 1 67 ? 3.319 4.014 -9.060 1.00 31.15 67 ARG A C 19
ATOM 24478 O O . ARG A 1 67 ? 2.192 3.937 -8.579 1.00 22.11 67 ARG A O 19
ATOM 24499 N N . ALA A 1 68 ? 3.676 3.440 -10.210 1.00 65.03 68 ALA A N 19
ATOM 24500 C CA . ALA A 1 68 ? 2.745 2.694 -11.049 1.00 54.40 68 ALA A CA 19
ATOM 24501 C C . ALA A 1 68 ? 2.014 1.616 -10.244 1.00 22.02 68 ALA A C 19
ATOM 24502 O O . ALA A 1 68 ? 0.797 1.475 -10.371 1.00 5.43 68 ALA A O 19
ATOM 24509 N N . LYS A 1 69 ? 2.733 0.880 -9.387 1.00 42.22 69 LYS A N 19
ATOM 24510 C CA . LYS A 1 69 ? 2.144 -0.188 -8.589 1.00 45.53 69 LYS A CA 19
ATOM 24511 C C . LYS A 1 69 ? 1.021 0.322 -7.681 1.00 64.02 69 LYS A C 19
ATOM 24512 O O . LYS A 1 69 ? 0.011 -0.363 -7.518 1.00 5.14 69 LYS A O 19
ATOM 24531 N N . TYR A 1 70 ? 1.194 1.481 -7.046 1.00 43.51 70 TYR A N 19
ATOM 24532 C CA . TYR A 1 70 ? 0.193 2.057 -6.152 1.00 44.53 70 TYR A CA 19
ATOM 24533 C C . TYR A 1 70 ? -0.947 2.666 -6.973 1.00 44.23 70 TYR A C 19
ATOM 24534 O O . TYR A 1 70 ? -2.119 2.378 -6.724 1.00 62.33 70 TYR A O 19
ATOM 24552 N N . GLU A 1 71 ? -0.609 3.463 -7.991 1.00 64.33 71 GLU A N 19
ATOM 24553 C CA . GLU A 1 71 ? -1.550 4.157 -8.863 1.00 3.35 71 GLU A CA 19
ATOM 24554 C C . GLU A 1 71 ? -2.538 3.161 -9.484 1.00 32.05 71 GLU A C 19
ATOM 24555 O O . GLU A 1 71 ? -3.752 3.398 -9.477 1.00 43.20 71 GLU A O 19
ATOM 24567 N N . GLY A 1 72 ? -2.045 2.044 -10.022 1.00 31.02 72 GLY A N 19
ATOM 24568 C CA . GLY A 1 72 ? -2.830 1.051 -10.744 1.00 30.11 72 GLY A CA 19
ATOM 24569 C C . GLY A 1 72 ? -3.664 0.150 -9.835 1.00 72.22 72 GLY A C 19
ATOM 24570 O O . GLY A 1 72 ? -4.491 -0.625 -10.330 1.00 43.42 72 GLY A O 19
ATOM 24574 N N . LEU A 1 73 ? -3.488 0.238 -8.516 1.00 72.32 73 LEU A N 19
ATOM 24575 C CA . LEU A 1 73 ? -4.054 -0.677 -7.545 1.00 52.32 73 LEU A CA 19
ATOM 24576 C C . LEU A 1 73 ? -5.484 -0.328 -7.211 1.00 23.03 73 LEU A C 19
ATOM 24577 O O . LEU A 1 73 ? -6.154 -1.152 -6.604 1.00 1.53 73 LEU A O 19
ATOM 24593 N N . MET A 1 74 ? -5.952 0.886 -7.513 1.00 61.11 74 MET A N 19
ATOM 24594 C CA . MET A 1 74 ? -7.249 1.326 -7.006 1.00 13.35 74 MET A CA 19
ATOM 24595 C C . MET A 1 74 ? -8.370 0.404 -7.498 1.00 65.14 74 MET A C 19
ATOM 24596 O O . MET A 1 74 ? -9.239 0.021 -6.714 1.00 41.42 74 MET A O 19
ATOM 24610 N N . ALA A 1 75 ? -8.297 -0.048 -8.753 1.00 50.12 75 ALA A N 19
ATOM 24611 C CA . ALA A 1 75 ? -9.225 -1.040 -9.281 1.00 5.41 75 ALA A CA 19
ATOM 24612 C C . ALA A 1 75 ? -9.086 -2.376 -8.559 1.00 5.33 75 ALA A C 19
ATOM 24613 O O . ALA A 1 75 ? -10.097 -3.011 -8.262 1.00 33.00 75 ALA A O 19
ATOM 24620 N N . VAL A 1 76 ? -7.852 -2.813 -8.270 1.00 54.43 76 VAL A N 19
ATOM 24621 C CA . VAL A 1 76 ? -7.639 -4.124 -7.651 1.00 15.14 76 VAL A CA 19
ATOM 24622 C C . VAL A 1 76 ? -8.197 -4.076 -6.228 1.00 35.44 76 VAL A C 19
ATOM 24623 O O . VAL A 1 76 ? -8.904 -4.977 -5.779 1.00 2.41 76 VAL A O 19
ATOM 24636 N N . ALA A 1 77 ? -7.921 -2.973 -5.533 1.00 35.31 77 ALA A N 19
ATOM 24637 C CA . ALA A 1 77 ? -8.397 -2.693 -4.205 1.00 42.12 77 ALA A CA 19
ATOM 24638 C C . ALA A 1 77 ? -9.924 -2.758 -4.210 1.00 11.21 77 ALA A C 19
ATOM 24639 O O . ALA A 1 77 ? -10.514 -3.541 -3.465 1.00 51.42 77 ALA A O 19
ATOM 24646 N N . LYS A 1 78 ? -10.585 -1.907 -5.002 1.00 55.35 78 LYS A N 19
ATOM 24647 C CA . LYS A 1 78 ? -12.046 -1.796 -5.015 1.00 54.45 78 LYS A CA 19
ATOM 24648 C C . LYS A 1 78 ? -12.681 -3.128 -5.387 1.00 4.21 78 LYS A C 19
ATOM 24649 O O . LYS A 1 78 ? -13.653 -3.507 -4.739 1.00 54.41 78 LYS A O 19
ATOM 24668 N N . ALA A 1 79 ? -12.132 -3.855 -6.361 1.00 24.10 79 ALA A N 19
ATOM 24669 C CA . ALA A 1 79 ? -12.665 -5.153 -6.747 1.00 42.53 79 ALA A CA 19
ATOM 24670 C C . ALA A 1 79 ? -12.595 -6.179 -5.613 1.00 71.32 79 ALA A C 19
ATOM 24671 O O . ALA A 1 79 ? -13.401 -7.102 -5.629 1.00 34.03 79 ALA A O 19
ATOM 24678 N N . GLN A 1 80 ? -11.697 -6.050 -4.626 1.00 40.54 80 GLN A N 19
ATOM 24679 C CA . GLN A 1 80 ? -11.784 -6.881 -3.428 1.00 71.11 80 GLN A CA 19
ATOM 24680 C C . GLN A 1 80 ? -12.991 -6.472 -2.568 1.00 41.25 80 GLN A C 19
ATOM 24681 O O . GLN A 1 80 ? -13.661 -7.346 -2.047 1.00 4.50 80 GLN A O 19
ATOM 24695 N N . LEU A 1 81 ? -13.309 -5.182 -2.409 1.00 42.23 81 LEU A N 19
ATOM 24696 C CA . LEU A 1 81 ? -14.362 -4.711 -1.501 1.00 51.51 81 LEU A CA 19
ATOM 24697 C C . LEU A 1 81 ? -15.750 -5.007 -2.043 1.00 63.01 81 LEU A C 19
ATOM 24698 O O . LEU A 1 81 ? -16.637 -5.386 -1.281 1.00 40.45 81 LEU A O 19
ATOM 24714 N N . MET A 1 82 ? -15.942 -4.879 -3.351 1.00 62.43 82 MET A N 19
ATOM 24715 C CA . MET A 1 82 ? -17.210 -5.168 -4.017 1.00 42.41 82 MET A CA 19
ATOM 24716 C C . MET A 1 82 ? -17.561 -6.662 -3.973 1.00 73.32 82 MET A C 19
ATOM 24717 O O . MET A 1 82 ? -18.564 -7.074 -4.561 1.00 0.33 82 MET A O 19
ATOM 24731 N N . ASP A 1 83 ? -16.736 -7.462 -3.304 1.00 12.34 83 ASP A N 19
ATOM 24732 C CA . ASP A 1 83 ? -16.644 -8.902 -3.402 1.00 61.05 83 ASP A CA 19
ATOM 24733 C C . ASP A 1 83 ? -16.377 -9.530 -2.028 1.00 3.54 83 ASP A C 19
ATOM 24734 O O . ASP A 1 83 ? -16.706 -10.694 -1.823 1.00 54.54 83 ASP A O 19
ATOM 24743 N N . GLU A 1 84 ? -15.847 -8.741 -1.077 1.00 73.35 84 GLU A N 19
ATOM 24744 C CA . GLU A 1 84 ? -15.194 -9.141 0.176 1.00 54.33 84 GLU A CA 19
ATOM 24745 C C . GLU A 1 84 ? -16.016 -10.036 1.091 1.00 52.22 84 GLU A C 19
ATOM 24746 O O . GLU A 1 84 ? -15.456 -10.723 1.951 1.00 35.31 84 GLU A O 19
ATOM 24758 N N . LEU A 1 85 ? -17.340 -9.922 0.997 1.00 24.23 85 LEU A N 19
ATOM 24759 C CA . LEU A 1 85 ? -18.281 -10.663 1.821 1.00 63.44 85 LEU A CA 19
ATOM 24760 C C . LEU A 1 85 ? -18.866 -11.747 0.953 1.00 43.31 85 LEU A C 19
ATOM 24761 O O . LEU A 1 85 ? -18.341 -12.872 1.013 1.00 61.31 85 LEU A O 19
ATOM 24777 N N . GLY A 1 1 ? -17.421 9.179 -0.071 1.00 34.55 1 GLY A N 20
ATOM 24778 C CA . GLY A 1 1 ? -18.012 7.904 -0.508 1.00 4.12 1 GLY A CA 20
ATOM 24779 C C . GLY A 1 1 ? -16.930 6.900 -0.842 1.00 64.31 1 GLY A C 20
ATOM 24780 O O . GLY A 1 1 ? -15.987 7.249 -1.550 1.00 41.22 1 GLY A O 20
ATOM 24784 N N . MET A 1 2 ? -17.039 5.669 -0.324 1.00 13.34 2 MET A N 20
ATOM 24785 C CA . MET A 1 2 ? -16.131 4.516 -0.454 1.00 2.34 2 MET A CA 20
ATOM 24786 C C . MET A 1 2 ? -14.683 4.750 0.015 1.00 15.33 2 MET A C 20
ATOM 24787 O O . MET A 1 2 ? -13.935 3.791 0.187 1.00 32.54 2 MET A O 20
ATOM 24801 N N . GLN A 1 3 ? -14.247 5.997 0.192 1.00 72.40 3 GLN A N 20
ATOM 24802 C CA . GLN A 1 3 ? -12.849 6.369 0.072 1.00 75.51 3 GLN A CA 20
ATOM 24803 C C . GLN A 1 3 ? -11.963 5.791 1.167 1.00 2.42 3 GLN A C 20
ATOM 24804 O O . GLN A 1 3 ? -10.862 5.378 0.853 1.00 42.31 3 GLN A O 20
ATOM 24818 N N . PHE A 1 4 ? -12.467 5.678 2.394 1.00 62.13 4 PHE A N 20
ATOM 24819 C CA . PHE A 1 4 ? -11.819 5.213 3.627 1.00 63.42 4 PHE A CA 20
ATOM 24820 C C . PHE A 1 4 ? -11.738 3.698 3.595 1.00 33.12 4 PHE A C 20
ATOM 24821 O O . PHE A 1 4 ? -10.713 3.086 3.904 1.00 1.01 4 PHE A O 20
ATOM 24838 N N . LYS A 1 5 ? -12.866 3.073 3.246 1.00 73.10 5 LYS A N 20
ATOM 24839 C CA . LYS A 1 5 ? -12.913 1.636 3.048 1.00 12.13 5 LYS A CA 20
ATOM 24840 C C . LYS A 1 5 ? -11.844 1.265 2.026 1.00 13.03 5 LYS A C 20
ATOM 24841 O O . LYS A 1 5 ? -11.010 0.399 2.297 1.00 2.33 5 LYS A O 20
ATOM 24860 N N . ALA A 1 6 ? -11.854 1.956 0.883 1.00 22.24 6 ALA A N 20
ATOM 24861 C CA . ALA A 1 6 ? -10.885 1.776 -0.180 1.00 0.04 6 ALA A CA 20
ATOM 24862 C C . ALA A 1 6 ? -9.489 2.167 0.290 1.00 13.41 6 ALA A C 20
ATOM 24863 O O . ALA A 1 6 ? -8.551 1.491 -0.105 1.00 24.12 6 ALA A O 20
ATOM 24870 N N . GLU A 1 7 ? -9.335 3.215 1.110 1.00 42.30 7 GLU A N 20
ATOM 24871 C CA . GLU A 1 7 ? -8.021 3.725 1.547 1.00 53.31 7 GLU A CA 20
ATOM 24872 C C . GLU A 1 7 ? -7.215 2.601 2.200 1.00 24.31 7 GLU A C 20
ATOM 24873 O O . GLU A 1 7 ? -6.182 2.176 1.680 1.00 42.40 7 GLU A O 20
ATOM 24885 N N . ALA A 1 8 ? -7.733 2.021 3.285 1.00 31.32 8 ALA A N 20
ATOM 24886 C CA . ALA A 1 8 ? -7.005 0.967 3.984 1.00 42.41 8 ALA A CA 20
ATOM 24887 C C . ALA A 1 8 ? -6.735 -0.235 3.071 1.00 61.53 8 ALA A C 20
ATOM 24888 O O . ALA A 1 8 ? -5.656 -0.827 3.133 1.00 14.35 8 ALA A O 20
ATOM 24895 N N . ARG A 1 9 ? -7.687 -0.596 2.197 1.00 2.05 9 ARG A N 20
ATOM 24896 C CA . ARG A 1 9 ? -7.509 -1.732 1.294 1.00 34.31 9 ARG A CA 20
ATOM 24897 C C . ARG A 1 9 ? -6.448 -1.440 0.233 1.00 73.23 9 ARG A C 20
ATOM 24898 O O . ARG A 1 9 ? -5.720 -2.355 -0.150 1.00 14.02 9 ARG A O 20
ATOM 24919 N N . ARG A 1 10 ? -6.308 -0.186 -0.213 1.00 44.22 10 ARG A N 20
ATOM 24920 C CA . ARG A 1 10 ? -5.242 0.272 -1.104 1.00 60.11 10 ARG A CA 20
ATOM 24921 C C . ARG A 1 10 ? -3.914 -0.041 -0.424 1.00 23.32 10 ARG A C 20
ATOM 24922 O O . ARG A 1 10 ? -3.116 -0.799 -0.973 1.00 74.31 10 ARG A O 20
ATOM 24943 N N . ASN A 1 11 ? -3.699 0.474 0.788 1.00 23.35 11 ASN A N 20
ATOM 24944 C CA . ASN A 1 11 ? -2.416 0.311 1.471 1.00 14.03 11 ASN A CA 20
ATOM 24945 C C . ASN A 1 11 ? -2.138 -1.150 1.837 1.00 3.22 11 ASN A C 20
ATOM 24946 O O . ASN A 1 11 ? -1.010 -1.604 1.662 1.00 13.41 11 ASN A O 20
ATOM 24957 N N . LYS A 1 12 ? -3.142 -1.926 2.274 1.00 51.12 12 LYS A N 20
ATOM 24958 C CA . LYS A 1 12 ? -3.003 -3.373 2.502 1.00 72.23 12 LYS A CA 20
ATOM 24959 C C . LYS A 1 12 ? -2.406 -4.039 1.266 1.00 40.03 12 LYS A C 20
ATOM 24960 O O . LYS A 1 12 ? -1.354 -4.676 1.342 1.00 15.22 12 LYS A O 20
ATOM 24979 N N . LEU A 1 13 ? -3.080 -3.880 0.126 1.00 71.34 13 LEU A N 20
ATOM 24980 C CA . LEU A 1 13 ? -2.671 -4.505 -1.122 1.00 0.05 13 LEU A CA 20
ATOM 24981 C C . LEU A 1 13 ? -1.265 -4.061 -1.520 1.00 54.44 13 LEU A C 20
ATOM 24982 O O . LEU A 1 13 ? -0.488 -4.883 -2.008 1.00 75.44 13 LEU A O 20
ATOM 24998 N N . MET A 1 14 ? -0.926 -2.781 -1.326 1.00 2.31 14 MET A N 20
ATOM 24999 C CA . MET A 1 14 ? 0.405 -2.281 -1.607 1.00 34.24 14 MET A CA 20
ATOM 25000 C C . MET A 1 14 ? 1.421 -3.015 -0.744 1.00 60.34 14 MET A C 20
ATOM 25001 O O . MET A 1 14 ? 2.392 -3.548 -1.276 1.00 11.23 14 MET A O 20
ATOM 25015 N N . GLY A 1 15 ? 1.210 -3.091 0.572 1.00 41.10 15 GLY A N 20
ATOM 25016 C CA . GLY A 1 15 ? 2.209 -3.670 1.453 1.00 42.21 15 GLY A CA 20
ATOM 25017 C C . GLY A 1 15 ? 2.465 -5.141 1.172 1.00 43.20 15 GLY A C 20
ATOM 25018 O O . GLY A 1 15 ? 3.592 -5.573 1.370 1.00 41.10 15 GLY A O 20
ATOM 25022 N N . LEU A 1 16 ? 1.484 -5.893 0.668 1.00 60.50 16 LEU A N 20
ATOM 25023 C CA . LEU A 1 16 ? 1.686 -7.281 0.261 1.00 61.52 16 LEU A CA 20
ATOM 25024 C C . LEU A 1 16 ? 2.671 -7.399 -0.907 1.00 43.04 16 LEU A C 20
ATOM 25025 O O . LEU A 1 16 ? 3.436 -8.363 -0.962 1.00 3.44 16 LEU A O 20
ATOM 25041 N N . TRP A 1 17 ? 2.665 -6.438 -1.838 1.00 53.32 17 TRP A N 20
ATOM 25042 C CA . TRP A 1 17 ? 3.683 -6.339 -2.881 1.00 72.42 17 TRP A CA 20
ATOM 25043 C C . TRP A 1 17 ? 5.015 -5.971 -2.226 1.00 52.32 17 TRP A C 20
ATOM 25044 O O . TRP A 1 17 ? 5.982 -6.719 -2.315 1.00 14.35 17 TRP A O 20
ATOM 25065 N N . VAL A 1 18 ? 5.060 -4.840 -1.522 1.00 11.35 18 VAL A N 20
ATOM 25066 C CA . VAL A 1 18 ? 6.282 -4.262 -0.968 1.00 34.15 18 VAL A CA 20
ATOM 25067 C C . VAL A 1 18 ? 7.039 -5.266 -0.094 1.00 13.04 18 VAL A C 20
ATOM 25068 O O . VAL A 1 18 ? 8.239 -5.451 -0.266 1.00 40.31 18 VAL A O 20
ATOM 25081 N N . ALA A 1 19 ? 6.349 -5.896 0.856 1.00 22.32 19 ALA A N 20
ATOM 25082 C CA . ALA A 1 19 ? 6.867 -6.969 1.691 1.00 40.41 19 ALA A CA 20
ATOM 25083 C C . ALA A 1 19 ? 7.572 -8.035 0.856 1.00 51.11 19 ALA A C 20
ATOM 25084 O O . ALA A 1 19 ? 8.741 -8.335 1.096 1.00 13.41 19 ALA A O 20
ATOM 25091 N N . GLU A 1 20 ? 6.891 -8.584 -0.143 1.00 54.04 20 GLU A N 20
ATOM 25092 C CA . GLU A 1 20 ? 7.462 -9.606 -0.996 1.00 3.01 20 GLU A CA 20
ATOM 25093 C C . GLU A 1 20 ? 8.694 -9.088 -1.755 1.00 0.11 20 GLU A C 20
ATOM 25094 O O . GLU A 1 20 ? 9.677 -9.819 -1.896 1.00 3.04 20 GLU A O 20
ATOM 25106 N N . VAL A 1 21 ? 8.668 -7.842 -2.232 1.00 55.24 21 VAL A N 20
ATOM 25107 C CA . VAL A 1 21 ? 9.821 -7.189 -2.854 1.00 71.13 21 VAL A CA 20
ATOM 25108 C C . VAL A 1 21 ? 10.990 -7.137 -1.859 1.00 22.10 21 VAL A C 20
ATOM 25109 O O . VAL A 1 21 ? 12.118 -7.465 -2.236 1.00 11.22 21 VAL A O 20
ATOM 25122 N N . LEU A 1 22 ? 10.749 -6.773 -0.594 1.00 13.32 22 LEU A N 20
ATOM 25123 C CA . LEU A 1 22 ? 11.780 -6.747 0.441 1.00 75.43 22 LEU A CA 20
ATOM 25124 C C . LEU A 1 22 ? 12.375 -8.127 0.710 1.00 43.11 22 LEU A C 20
ATOM 25125 O O . LEU A 1 22 ? 13.540 -8.191 1.090 1.00 14.14 22 LEU A O 20
ATOM 25141 N N . GLY A 1 23 ? 11.623 -9.208 0.492 1.00 40.41 23 GLY A N 20
ATOM 25142 C CA . GLY A 1 23 ? 12.015 -10.543 0.934 1.00 31.54 23 GLY A CA 20
ATOM 25143 C C . GLY A 1 23 ? 11.284 -10.966 2.204 1.00 41.33 23 GLY A C 20
ATOM 25144 O O . GLY A 1 23 ? 11.616 -11.995 2.790 1.00 75.15 23 GLY A O 20
ATOM 25148 N N . LYS A 1 24 ? 10.285 -10.197 2.643 1.00 12.31 24 LYS A N 20
ATOM 25149 C CA . LYS A 1 24 ? 9.373 -10.657 3.672 1.00 15.24 24 LYS A CA 20
ATOM 25150 C C . LYS A 1 24 ? 8.507 -11.775 3.102 1.00 55.12 24 LYS A C 20
ATOM 25151 O O . LYS A 1 24 ? 8.241 -11.852 1.896 1.00 72.54 24 LYS A O 20
ATOM 25170 N N . SER A 1 25 ? 8.015 -12.611 3.997 1.00 35.44 25 SER A N 20
ATOM 25171 C CA . SER A 1 25 ? 7.209 -13.783 3.701 1.00 22.42 25 SER A CA 20
ATOM 25172 C C . SER A 1 25 ? 6.479 -14.174 4.982 1.00 22.15 25 SER A C 20
ATOM 25173 O O . SER A 1 25 ? 6.787 -13.626 6.045 1.00 62.21 25 SER A O 20
ATOM 25181 N N . GLY A 1 26 ? 5.564 -15.139 4.920 1.00 11.33 26 GLY A N 20
ATOM 25182 C CA . GLY A 1 26 ? 4.837 -15.618 6.086 1.00 54.33 26 GLY A CA 20
ATOM 25183 C C . GLY A 1 26 ? 4.119 -14.470 6.796 1.00 2.21 26 GLY A C 20
ATOM 25184 O O . GLY A 1 26 ? 3.531 -13.599 6.145 1.00 72.41 26 GLY A O 20
ATOM 25188 N N . ASP A 1 27 ? 4.162 -14.482 8.127 1.00 45.11 27 ASP A N 20
ATOM 25189 C CA . ASP A 1 27 ? 3.512 -13.495 8.982 1.00 65.41 27 ASP A CA 20
ATOM 25190 C C . ASP A 1 27 ? 4.193 -12.138 8.830 1.00 13.22 27 ASP A C 20
ATOM 25191 O O . ASP A 1 27 ? 3.529 -11.106 8.915 1.00 54.42 27 ASP A O 20
ATOM 25200 N N . GLU A 1 28 ? 5.510 -12.104 8.597 1.00 31.44 28 GLU A N 20
ATOM 25201 C CA . GLU A 1 28 ? 6.310 -10.915 8.404 1.00 72.42 28 GLU A CA 20
ATOM 25202 C C . GLU A 1 28 ? 5.666 -9.968 7.391 1.00 44.41 28 GLU A C 20
ATOM 25203 O O . GLU A 1 28 ? 5.543 -8.768 7.645 1.00 31.42 28 GLU A O 20
ATOM 25215 N N . ALA A 1 29 ? 5.257 -10.505 6.242 1.00 42.14 29 ALA A N 20
ATOM 25216 C CA . ALA A 1 29 ? 4.691 -9.722 5.152 1.00 13.21 29 ALA A CA 20
ATOM 25217 C C . ALA A 1 29 ? 3.310 -9.153 5.494 1.00 61.31 29 ALA A C 20
ATOM 25218 O O . ALA A 1 29 ? 2.966 -8.042 5.089 1.00 40.00 29 ALA A O 20
ATOM 25225 N N . ASN A 1 30 ? 2.519 -9.908 6.251 1.00 31.45 30 ASN A N 20
ATOM 25226 C CA . ASN A 1 30 ? 1.148 -9.542 6.598 1.00 71.50 30 ASN A CA 20
ATOM 25227 C C . ASN A 1 30 ? 1.167 -8.487 7.687 1.00 70.10 30 ASN A C 20
ATOM 25228 O O . ASN A 1 30 ? 0.352 -7.563 7.664 1.00 35.22 30 ASN A O 20
ATOM 25239 N N . ALA A 1 31 ? 2.120 -8.603 8.615 1.00 33.24 31 ALA A N 20
ATOM 25240 C CA . ALA A 1 31 ? 2.401 -7.583 9.600 1.00 21.51 31 ALA A CA 20
ATOM 25241 C C . ALA A 1 31 ? 2.764 -6.272 8.910 1.00 42.13 31 ALA A C 20
ATOM 25242 O O . ALA A 1 31 ? 2.167 -5.240 9.229 1.00 51.10 31 ALA A O 20
ATOM 25249 N N . TYR A 1 32 ? 3.678 -6.316 7.932 1.00 4.35 32 TYR A N 20
ATOM 25250 C CA . TYR A 1 32 ? 4.077 -5.111 7.209 1.00 74.13 32 TYR A CA 20
ATOM 25251 C C . TYR A 1 32 ? 2.871 -4.459 6.528 1.00 74.30 32 TYR A C 20
ATOM 25252 O O . TYR A 1 32 ? 2.718 -3.234 6.540 1.00 22.55 32 TYR A O 20
ATOM 25270 N N . ALA A 1 33 ? 1.989 -5.266 5.931 1.00 21.55 33 ALA A N 20
ATOM 25271 C CA . ALA A 1 33 ? 0.803 -4.763 5.258 1.00 75.24 33 ALA A CA 20
ATOM 25272 C C . ALA A 1 33 ? -0.195 -4.087 6.216 1.00 13.24 33 ALA A C 20
ATOM 25273 O O . ALA A 1 33 ? -1.164 -3.498 5.740 1.00 52.23 33 ALA A O 20
ATOM 25280 N N . ALA A 1 34 ? 0.024 -4.111 7.538 1.00 2.41 34 ALA A N 20
ATOM 25281 C CA . ALA A 1 34 ? -0.676 -3.252 8.485 1.00 11.32 34 ALA A CA 20
ATOM 25282 C C . ALA A 1 34 ? 0.111 -1.970 8.777 1.00 65.42 34 ALA A C 20
ATOM 25283 O O . ALA A 1 34 ? -0.499 -0.913 8.916 1.00 42.30 34 ALA A O 20
ATOM 25290 N N . GLU A 1 35 ? 1.442 -2.033 8.877 1.00 33.23 35 GLU A N 20
ATOM 25291 C CA . GLU A 1 35 ? 2.294 -0.864 9.114 1.00 1.42 35 GLU A CA 20
ATOM 25292 C C . GLU A 1 35 ? 2.097 0.183 8.019 1.00 75.20 35 GLU A C 20
ATOM 25293 O O . GLU A 1 35 ? 1.917 1.362 8.298 1.00 41.41 35 GLU A O 20
ATOM 25305 N N . VAL A 1 36 ? 2.099 -0.255 6.761 1.00 74.10 36 VAL A N 20
ATOM 25306 C CA . VAL A 1 36 ? 1.927 0.606 5.596 1.00 4.04 36 VAL A CA 20
ATOM 25307 C C . VAL A 1 36 ? 0.584 1.345 5.617 1.00 35.51 36 VAL A C 20
ATOM 25308 O O . VAL A 1 36 ? 0.475 2.452 5.098 1.00 31.43 36 VAL A O 20
ATOM 25321 N N . VAL A 1 37 ? -0.444 0.748 6.222 1.00 51.20 37 VAL A N 20
ATOM 25322 C CA . VAL A 1 37 ? -1.752 1.367 6.366 1.00 52.04 37 VAL A CA 20
ATOM 25323 C C . VAL A 1 37 ? -1.640 2.447 7.439 1.00 74.41 37 VAL A C 20
ATOM 25324 O O . VAL A 1 37 ? -2.186 3.538 7.286 1.00 60.20 37 VAL A O 20
ATOM 25337 N N . LYS A 1 38 ? -0.923 2.155 8.523 1.00 51.02 38 LYS A N 20
ATOM 25338 C CA . LYS A 1 38 ? -0.674 3.054 9.619 1.00 54.23 38 LYS A CA 20
ATOM 25339 C C . LYS A 1 38 ? 0.172 4.281 9.263 1.00 53.42 38 LYS A C 20
ATOM 25340 O O . LYS A 1 38 ? 0.371 5.110 10.144 1.00 71.21 38 LYS A O 20
ATOM 25359 N N . ALA A 1 39 ? 0.621 4.442 8.018 1.00 22.51 39 ALA A N 20
ATOM 25360 C CA . ALA A 1 39 ? 1.326 5.630 7.552 1.00 72.20 39 ALA A CA 20
ATOM 25361 C C . ALA A 1 39 ? 0.544 6.338 6.439 1.00 41.02 39 ALA A C 20
ATOM 25362 O O . ALA A 1 39 ? 1.133 7.063 5.642 1.00 75.10 39 ALA A O 20
ATOM 25369 N N . ASP A 1 40 ? -0.774 6.118 6.349 1.00 64.31 40 ASP A N 20
ATOM 25370 C CA . ASP A 1 40 ? -1.659 6.879 5.466 1.00 61.31 40 ASP A CA 20
ATOM 25371 C C . ASP A 1 40 ? -2.597 7.720 6.321 1.00 21.12 40 ASP A C 20
ATOM 25372 O O . ASP A 1 40 ? -3.779 7.391 6.481 1.00 31.24 40 ASP A O 20
ATOM 25381 N N . PHE A 1 41 ? -2.032 8.758 6.934 1.00 1.24 41 PHE A N 20
ATOM 25382 C CA . PHE A 1 41 ? -2.707 9.779 7.719 1.00 24.42 41 PHE A CA 20
ATOM 25383 C C . PHE A 1 41 ? -1.914 11.082 7.561 1.00 42.33 41 PHE A C 20
ATOM 25384 O O . PHE A 1 41 ? -0.889 11.108 6.877 1.00 55.40 41 PHE A O 20
ATOM 25401 N N . GLU A 1 42 ? -2.359 12.128 8.263 1.00 44.22 42 GLU A N 20
ATOM 25402 C CA . GLU A 1 42 ? -1.739 13.443 8.391 1.00 52.10 42 GLU A CA 20
ATOM 25403 C C . GLU A 1 42 ? -1.796 14.190 7.057 1.00 24.43 42 GLU A C 20
ATOM 25404 O O . GLU A 1 42 ? -2.620 15.097 6.922 1.00 13.43 42 GLU A O 20
ATOM 25416 N N . GLU A 1 43 ? -1.062 13.757 6.035 1.00 62.24 43 GLU A N 20
ATOM 25417 C CA . GLU A 1 43 ? -1.331 14.158 4.663 1.00 75.11 43 GLU A CA 20
ATOM 25418 C C . GLU A 1 43 ? -2.606 13.457 4.146 1.00 22.12 43 GLU A C 20
ATOM 25419 O O . GLU A 1 43 ? -3.104 12.499 4.747 1.00 11.32 43 GLU A O 20
ATOM 25431 N N . ALA A 1 44 ? -3.148 13.937 3.024 1.00 11.34 44 ALA A N 20
ATOM 25432 C CA . ALA A 1 44 ? -4.435 13.528 2.446 1.00 42.03 44 ALA A CA 20
ATOM 25433 C C . ALA A 1 44 ? -4.254 13.161 0.966 1.00 62.33 44 ALA A C 20
ATOM 25434 O O . ALA A 1 44 ? -5.158 13.314 0.131 1.00 61.31 44 ALA A O 20
ATOM 25441 N N . GLY A 1 45 ? -3.046 12.733 0.620 1.00 24.54 45 GLY A N 20
ATOM 25442 C CA . GLY A 1 45 ? -2.644 12.395 -0.721 1.00 75.44 45 GLY A CA 20
ATOM 25443 C C . GLY A 1 45 ? -1.295 11.721 -0.691 1.00 20.53 45 GLY A C 20
ATOM 25444 O O . GLY A 1 45 ? -0.366 12.217 -1.315 1.00 1.13 45 GLY A O 20
ATOM 25448 N N . HIS A 1 46 ? -1.211 10.601 0.033 1.00 73.10 46 HIS A N 20
ATOM 25449 C CA . HIS A 1 46 ? -0.192 9.558 -0.054 1.00 42.43 46 HIS A CA 20
ATOM 25450 C C . HIS A 1 46 ? 1.263 9.997 0.160 1.00 22.35 46 HIS A C 20
ATOM 25451 O O . HIS A 1 46 ? 2.152 9.158 0.038 1.00 14.03 46 HIS A O 20
ATOM 25465 N N . GLU A 1 47 ? 1.539 11.260 0.483 1.00 2.04 47 GLU A N 20
ATOM 25466 C CA . GLU A 1 47 ? 2.874 11.783 0.762 1.00 15.03 47 GLU A CA 20
ATOM 25467 C C . GLU A 1 47 ? 3.616 10.859 1.725 1.00 32.35 47 GLU A C 20
ATOM 25468 O O . GLU A 1 47 ? 4.719 10.392 1.429 1.00 75.53 47 GLU A O 20
ATOM 25480 N N . ASP A 1 48 ? 3.007 10.611 2.886 1.00 42.33 48 ASP A N 20
ATOM 25481 C CA . ASP A 1 48 ? 3.663 9.906 3.976 1.00 61.50 48 ASP A CA 20
ATOM 25482 C C . ASP A 1 48 ? 3.752 8.415 3.682 1.00 4.35 48 ASP A C 20
ATOM 25483 O O . ASP A 1 48 ? 4.780 7.801 3.945 1.00 2.13 48 ASP A O 20
ATOM 25492 N N . VAL A 1 49 ? 2.748 7.865 2.994 1.00 23.34 49 VAL A N 20
ATOM 25493 C CA . VAL A 1 49 ? 2.756 6.504 2.470 1.00 20.12 49 VAL A CA 20
ATOM 25494 C C . VAL A 1 49 ? 3.978 6.314 1.576 1.00 63.34 49 VAL A C 20
ATOM 25495 O O . VAL A 1 49 ? 4.746 5.363 1.752 1.00 34.42 49 VAL A O 20
ATOM 25508 N N . MET A 1 50 ? 4.150 7.216 0.608 1.00 43.02 50 MET A N 20
ATOM 25509 C CA . MET A 1 50 ? 5.249 7.190 -0.333 1.00 61.43 50 MET A CA 20
ATOM 25510 C C . MET A 1 50 ? 6.557 7.291 0.442 1.00 21.42 50 MET A C 20
ATOM 25511 O O . MET A 1 50 ? 7.455 6.493 0.201 1.00 44.24 50 MET A O 20
ATOM 25525 N N . ARG A 1 51 ? 6.677 8.201 1.409 1.00 40.40 51 ARG A N 20
ATOM 25526 C CA . ARG A 1 51 ? 7.895 8.353 2.199 1.00 73.13 51 ARG A CA 20
ATOM 25527 C C . ARG A 1 51 ? 8.218 7.078 2.970 1.00 74.43 51 ARG A C 20
ATOM 25528 O O . ARG A 1 51 ? 9.372 6.629 2.935 1.00 21.45 51 ARG A O 20
ATOM 25549 N N . LYS A 1 52 ? 7.228 6.509 3.661 1.00 74.51 52 LYS A N 20
ATOM 25550 C CA . LYS A 1 52 ? 7.321 5.278 4.434 1.00 41.12 52 LYS A CA 20
ATOM 25551 C C . LYS A 1 52 ? 7.864 4.186 3.530 1.00 23.44 52 LYS A C 20
ATOM 25552 O O . LYS A 1 52 ? 8.932 3.643 3.817 1.00 33.35 52 LYS A O 20
ATOM 25571 N N . VAL A 1 53 ? 7.169 3.877 2.438 1.00 71.12 53 VAL A N 20
ATOM 25572 C CA . VAL A 1 53 ? 7.462 2.728 1.599 1.00 53.14 53 VAL A CA 20
ATOM 25573 C C . VAL A 1 53 ? 8.802 2.923 0.891 1.00 43.22 53 VAL A C 20
ATOM 25574 O O . VAL A 1 53 ? 9.553 1.955 0.728 1.00 31.45 53 VAL A O 20
ATOM 25587 N N . LEU A 1 54 ? 9.127 4.156 0.491 1.00 11.43 54 LEU A N 20
ATOM 25588 C CA . LEU A 1 54 ? 10.341 4.472 -0.242 1.00 62.53 54 LEU A CA 20
ATOM 25589 C C . LEU A 1 54 ? 11.565 4.239 0.623 1.00 23.42 54 LEU A C 20
ATOM 25590 O O . LEU A 1 54 ? 12.489 3.538 0.202 1.00 51.24 54 LEU A O 20
ATOM 25606 N N . GLY A 1 55 ? 11.566 4.814 1.826 1.00 0.45 55 GLY A N 20
ATOM 25607 C CA . GLY A 1 55 ? 12.682 4.674 2.742 1.00 60.42 55 GLY A CA 20
ATOM 25608 C C . GLY A 1 55 ? 12.805 3.229 3.211 1.00 14.05 55 GLY A C 20
ATOM 25609 O O . GLY A 1 55 ? 13.925 2.731 3.341 1.00 41.03 55 GLY A O 20
ATOM 25613 N N . ASP A 1 56 ? 11.681 2.529 3.417 1.00 71.12 56 ASP A N 20
ATOM 25614 C CA . ASP A 1 56 ? 11.700 1.151 3.905 1.00 51.01 56 ASP A CA 20
ATOM 25615 C C . ASP A 1 56 ? 12.199 0.192 2.817 1.00 71.41 56 ASP A C 20
ATOM 25616 O O . ASP A 1 56 ? 12.672 -0.890 3.146 1.00 63.33 56 ASP A O 20
ATOM 25625 N N . LEU A 1 57 ? 12.100 0.538 1.522 1.00 53.20 57 LEU A N 20
ATOM 25626 C CA . LEU A 1 57 ? 12.611 -0.294 0.434 1.00 44.00 57 LEU A CA 20
ATOM 25627 C C . LEU A 1 57 ? 14.128 -0.257 0.309 1.00 0.23 57 LEU A C 20
ATOM 25628 O O . LEU A 1 57 ? 14.678 -1.146 -0.326 1.00 21.12 57 LEU A O 20
ATOM 25644 N N . ASP A 1 58 ? 14.798 0.780 0.807 1.00 51.41 58 ASP A N 20
ATOM 25645 C CA . ASP A 1 58 ? 16.247 1.006 0.686 1.00 55.45 58 ASP A CA 20
ATOM 25646 C C . ASP A 1 58 ? 16.702 1.294 -0.751 1.00 21.51 58 ASP A C 20
ATOM 25647 O O . ASP A 1 58 ? 17.894 1.463 -0.997 1.00 71.53 58 ASP A O 20
ATOM 25656 N N . GLY A 1 59 ? 15.773 1.363 -1.707 1.00 64.51 59 GLY A N 20
ATOM 25657 C CA . GLY A 1 59 ? 16.059 1.398 -3.137 1.00 41.21 59 GLY A CA 20
ATOM 25658 C C . GLY A 1 59 ? 16.018 0.005 -3.775 1.00 11.53 59 GLY A C 20
ATOM 25659 O O . GLY A 1 59 ? 16.637 -0.210 -4.815 1.00 32.14 59 GLY A O 20
ATOM 25663 N N . LYS A 1 60 ? 15.326 -0.978 -3.178 1.00 71.23 60 LYS A N 20
ATOM 25664 C CA . LYS A 1 60 ? 15.189 -2.314 -3.783 1.00 40.43 60 LYS A CA 20
ATOM 25665 C C . LYS A 1 60 ? 14.437 -2.338 -5.122 1.00 22.13 60 LYS A C 20
ATOM 25666 O O . LYS A 1 60 ? 14.548 -3.321 -5.863 1.00 60.11 60 LYS A O 20
ATOM 25685 N N . ARG A 1 61 ? 13.640 -1.309 -5.406 1.00 73.15 61 ARG A N 20
ATOM 25686 C CA . ARG A 1 61 ? 12.962 -1.055 -6.671 1.00 42.51 61 ARG A CA 20
ATOM 25687 C C . ARG A 1 61 ? 12.946 0.461 -6.856 1.00 62.02 61 ARG A C 20
ATOM 25688 O O . ARG A 1 61 ? 12.958 1.173 -5.849 1.00 63.34 61 ARG A O 20
ATOM 25709 N N . PRO A 1 62 ? 12.845 0.949 -8.101 1.00 44.21 62 PRO A N 20
ATOM 25710 C CA . PRO A 1 62 ? 12.724 2.368 -8.381 1.00 21.03 62 PRO A CA 20
ATOM 25711 C C . PRO A 1 62 ? 11.418 2.944 -7.865 1.00 33.22 62 PRO A C 20
ATOM 25712 O O . PRO A 1 62 ? 10.383 2.271 -7.853 1.00 53.41 62 PRO A O 20
ATOM 25723 N N . GLU A 1 63 ? 11.439 4.253 -7.618 1.00 64.34 63 GLU A N 20
ATOM 25724 C CA . GLU A 1 63 ? 10.246 5.022 -7.317 1.00 71.03 63 GLU A CA 20
ATOM 25725 C C . GLU A 1 63 ? 9.193 4.870 -8.414 1.00 62.22 63 GLU A C 20
ATOM 25726 O O . GLU A 1 63 ? 8.023 4.708 -8.089 1.00 64.22 63 GLU A O 20
ATOM 25738 N N . ALA A 1 64 ? 9.563 4.935 -9.697 1.00 4.23 64 ALA A N 20
ATOM 25739 C CA . ALA A 1 64 ? 8.559 4.978 -10.756 1.00 24.13 64 ALA A CA 20
ATOM 25740 C C . ALA A 1 64 ? 7.692 3.713 -10.811 1.00 3.13 64 ALA A C 20
ATOM 25741 O O . ALA A 1 64 ? 6.487 3.841 -11.071 1.00 41.40 64 ALA A O 20
ATOM 25748 N N . GLU A 1 65 ? 8.255 2.527 -10.536 1.00 75.21 65 GLU A N 20
ATOM 25749 C CA . GLU A 1 65 ? 7.466 1.316 -10.385 1.00 4.11 65 GLU A CA 20
ATOM 25750 C C . GLU A 1 65 ? 6.605 1.420 -9.123 1.00 21.05 65 GLU A C 20
ATOM 25751 O O . GLU A 1 65 ? 5.409 1.152 -9.183 1.00 64.23 65 GLU A O 20
ATOM 25763 N N . VAL A 1 66 ? 7.180 1.849 -7.993 1.00 20.43 66 VAL A N 20
ATOM 25764 C CA . VAL A 1 66 ? 6.481 1.989 -6.713 1.00 55.41 66 VAL A CA 20
ATOM 25765 C C . VAL A 1 66 ? 5.247 2.889 -6.857 1.00 75.11 66 VAL A C 20
ATOM 25766 O O . VAL A 1 66 ? 4.170 2.495 -6.400 1.00 15.45 66 VAL A O 20
ATOM 25779 N N . ARG A 1 67 ? 5.377 4.073 -7.477 1.00 12.52 67 ARG A N 20
ATOM 25780 C CA . ARG A 1 67 ? 4.250 4.989 -7.669 1.00 64.03 67 ARG A CA 20
ATOM 25781 C C . ARG A 1 67 ? 3.198 4.244 -8.461 1.00 21.31 67 ARG A C 20
ATOM 25782 O O . ARG A 1 67 ? 2.102 4.042 -7.960 1.00 44.20 67 ARG A O 20
ATOM 25803 N N . ALA A 1 68 ? 3.548 3.795 -9.665 1.00 20.11 68 ALA A N 20
ATOM 25804 C CA . ALA A 1 68 ? 2.589 3.178 -10.578 1.00 15.12 68 ALA A CA 20
ATOM 25805 C C . ALA A 1 68 ? 1.848 2.002 -9.940 1.00 63.41 68 ALA A C 20
ATOM 25806 O O . ALA A 1 68 ? 0.630 1.895 -10.107 1.00 20.11 68 ALA A O 20
ATOM 25813 N N . LYS A 1 69 ? 2.569 1.149 -9.200 1.00 35.15 69 LYS A N 20
ATOM 25814 C CA . LYS A 1 69 ? 2.012 0.010 -8.480 1.00 72.42 69 LYS A CA 20
ATOM 25815 C C . LYS A 1 69 ? 0.869 0.480 -7.589 1.00 34.35 69 LYS A C 20
ATOM 25816 O O . LYS A 1 69 ? -0.239 -0.055 -7.667 1.00 31.35 69 LYS A O 20
ATOM 25835 N N . TYR A 1 70 ? 1.147 1.478 -6.749 1.00 40.32 70 TYR A N 20
ATOM 25836 C CA . TYR A 1 70 ? 0.206 2.050 -5.805 1.00 24.54 70 TYR A CA 20
ATOM 25837 C C . TYR A 1 70 ? -0.927 2.777 -6.527 1.00 60.43 70 TYR A C 20
ATOM 25838 O O . TYR A 1 70 ? -2.094 2.497 -6.271 1.00 64.53 70 TYR A O 20
ATOM 25856 N N . GLU A 1 71 ? -0.604 3.680 -7.450 1.00 44.30 71 GLU A N 20
ATOM 25857 C CA . GLU A 1 71 ? -1.524 4.541 -8.188 1.00 34.45 71 GLU A CA 20
ATOM 25858 C C . GLU A 1 71 ? -2.574 3.709 -8.937 1.00 74.41 71 GLU A C 20
ATOM 25859 O O . GLU A 1 71 ? -3.727 4.130 -9.044 1.00 64.03 71 GLU A O 20
ATOM 25871 N N . GLY A 1 72 ? -2.208 2.519 -9.426 1.00 71.12 72 GLY A N 20
ATOM 25872 C CA . GLY A 1 72 ? -3.093 1.629 -10.169 1.00 74.30 72 GLY A CA 20
ATOM 25873 C C . GLY A 1 72 ? -3.931 0.715 -9.269 1.00 53.31 72 GLY A C 20
ATOM 25874 O O . GLY A 1 72 ? -4.827 0.016 -9.750 1.00 32.41 72 GLY A O 20
ATOM 25878 N N . LEU A 1 73 ? -3.668 0.699 -7.962 1.00 4.31 73 LEU A N 20
ATOM 25879 C CA . LEU A 1 73 ? -4.234 -0.255 -7.029 1.00 40.41 73 LEU A CA 20
ATOM 25880 C C . LEU A 1 73 ? -5.638 0.121 -6.610 1.00 24.23 73 LEU A C 20
ATOM 25881 O O . LEU A 1 73 ? -6.331 -0.759 -6.122 1.00 24.33 73 LEU A O 20
ATOM 25897 N N . MET A 1 74 ? -6.082 1.369 -6.784 1.00 1.31 74 MET A N 20
ATOM 25898 C CA . MET A 1 74 ? -7.396 1.820 -6.332 1.00 53.34 74 MET A CA 20
ATOM 25899 C C . MET A 1 74 ? -8.479 0.914 -6.907 1.00 32.25 74 MET A C 20
ATOM 25900 O O . MET A 1 74 ? -9.349 0.446 -6.172 1.00 74.53 74 MET A O 20
ATOM 25914 N N . ALA A 1 75 ? -8.385 0.616 -8.203 1.00 13.52 75 ALA A N 20
ATOM 25915 C CA . ALA A 1 75 ? -9.304 -0.280 -8.873 1.00 74.43 75 ALA A CA 20
ATOM 25916 C C . ALA A 1 75 ? -9.291 -1.675 -8.236 1.00 21.33 75 ALA A C 20
ATOM 25917 O O . ALA A 1 75 ? -10.361 -2.255 -8.045 1.00 43.31 75 ALA A O 20
ATOM 25924 N N . VAL A 1 76 ? -8.112 -2.213 -7.892 1.00 51.33 76 VAL A N 20
ATOM 25925 C CA . VAL A 1 76 ? -8.021 -3.537 -7.263 1.00 73.43 76 VAL A CA 20
ATOM 25926 C C . VAL A 1 76 ? -8.615 -3.462 -5.849 1.00 41.30 76 VAL A C 20
ATOM 25927 O O . VAL A 1 76 ? -9.373 -4.331 -5.418 1.00 15.33 76 VAL A O 20
ATOM 25940 N N . ALA A 1 77 ? -8.274 -2.394 -5.124 1.00 4.01 77 ALA A N 20
ATOM 25941 C CA . ALA A 1 77 ? -8.616 -2.169 -3.738 1.00 53.42 77 ALA A CA 20
ATOM 25942 C C . ALA A 1 77 ? -10.134 -2.166 -3.583 1.00 0.12 77 ALA A C 20
ATOM 25943 O O . ALA A 1 77 ? -10.681 -2.870 -2.738 1.00 53.42 77 ALA A O 20
ATOM 25950 N N . LYS A 1 78 ? -10.805 -1.365 -4.414 1.00 31.14 78 LYS A N 20
ATOM 25951 C CA . LYS A 1 78 ? -12.253 -1.248 -4.459 1.00 34.34 78 LYS A CA 20
ATOM 25952 C C . LYS A 1 78 ? -12.878 -2.588 -4.813 1.00 32.25 78 LYS A C 20
ATOM 25953 O O . LYS A 1 78 ? -13.798 -2.999 -4.107 1.00 22.33 78 LYS A O 20
ATOM 25972 N N . ALA A 1 79 ? -12.393 -3.246 -5.872 1.00 14.05 79 ALA A N 20
ATOM 25973 C CA . ALA A 1 79 ? -12.949 -4.505 -6.348 1.00 1.01 79 ALA A CA 20
ATOM 25974 C C . ALA A 1 79 ? -12.955 -5.561 -5.245 1.00 12.11 79 ALA A C 20
ATOM 25975 O O . ALA A 1 79 ? -13.937 -6.285 -5.110 1.00 55.23 79 ALA A O 20
ATOM 25982 N N . GLN A 1 80 ? -11.882 -5.657 -4.453 1.00 35.31 80 GLN A N 20
ATOM 25983 C CA . GLN A 1 80 ? -11.874 -6.597 -3.343 1.00 12.31 80 GLN A CA 20
ATOM 25984 C C . GLN A 1 80 ? -12.813 -6.153 -2.219 1.00 61.41 80 GLN A C 20
ATOM 25985 O O . GLN A 1 80 ? -13.414 -7.002 -1.589 1.00 53.00 80 GLN A O 20
ATOM 25999 N N . LEU A 1 81 ? -12.947 -4.863 -1.906 1.00 75.40 81 LEU A N 20
ATOM 26000 C CA . LEU A 1 81 ? -13.678 -4.412 -0.719 1.00 44.30 81 LEU A CA 20
ATOM 26001 C C . LEU A 1 81 ? -15.187 -4.582 -0.923 1.00 40.22 81 LEU A C 20
ATOM 26002 O O . LEU A 1 81 ? -15.921 -4.893 0.015 1.00 52.42 81 LEU A O 20
ATOM 26018 N N . MET A 1 82 ? -15.649 -4.373 -2.155 1.00 32.52 82 MET A N 20
ATOM 26019 C CA . MET A 1 82 ? -17.042 -4.560 -2.554 1.00 52.03 82 MET A CA 20
ATOM 26020 C C . MET A 1 82 ? -17.423 -6.045 -2.628 1.00 12.35 82 MET A C 20
ATOM 26021 O O . MET A 1 82 ? -18.604 -6.365 -2.754 1.00 35.54 82 MET A O 20
ATOM 26035 N N . ASP A 1 83 ? -16.444 -6.938 -2.519 1.00 73.44 83 ASP A N 20
ATOM 26036 C CA . ASP A 1 83 ? -16.557 -8.383 -2.675 1.00 23.55 83 ASP A CA 20
ATOM 26037 C C . ASP A 1 83 ? -16.314 -9.080 -1.331 1.00 11.31 83 ASP A C 20
ATOM 26038 O O . ASP A 1 83 ? -17.000 -10.034 -0.985 1.00 71.34 83 ASP A O 20
ATOM 26047 N N . GLU A 1 84 ? -15.422 -8.527 -0.508 1.00 1.45 84 GLU A N 20
ATOM 26048 C CA . GLU A 1 84 ? -15.090 -8.973 0.846 1.00 73.23 84 GLU A CA 20
ATOM 26049 C C . GLU A 1 84 ? -15.883 -8.216 1.924 1.00 41.44 84 GLU A C 20
ATOM 26050 O O . GLU A 1 84 ? -15.460 -8.058 3.074 1.00 21.35 84 GLU A O 20
ATOM 26062 N N . LEU A 1 85 ? -17.017 -7.665 1.531 1.00 53.14 85 LEU A N 20
ATOM 26063 C CA . LEU A 1 85 ? -18.089 -7.190 2.390 1.00 64.53 85 LEU A CA 20
ATOM 26064 C C . LEU A 1 85 ? -18.738 -8.278 3.240 1.00 73.50 85 LEU A C 20
ATOM 26065 O O . LEU A 1 85 ? -19.815 -8.000 3.810 1.00 34.54 85 LEU A O 20
#

Nearest PDB structures (foldseek):
  2kzc-assembly1_A  TM=9.716E-01  e=2.781E-09  Jannaschia sp. CCS1
  2ll0-assembly1_A  TM=8.134E-01  e=1.213E-03  Paracoccus denitrificans PD1222
  2mdz-assembly1_A  TM=7.099E-01  e=9.391E-04  Paracoccus denitrificans PD1222
  2kzc-assembly1_A  TM=9.579E-01  e=2.141E-09  Jannaschia sp. CCS1
  2ll0-assembly1_A  TM=8.020E-01  e=3.752E-04  Paracoccus denitrificans PD1222

Foldseek 3Di:
DCCLQLLLLLLLVLLLVLCVLQVHDDVRSNVSSNVLSVQCDPDPPCPRSLVVSVVVSVCSDDSVCSCCSSVVCSVVSSVVSVVVD

Solvent-accessible surface area: 5531 Å² total; per-residue (Å²): 107,119,121,163,126,8,49,48,62,20,3,93,30,0,0,64,41,0,0,134,26,46,62,47,85,61,117,102,12,83,62,4,3,52,77,0,37,159,5,44,163,112,86,90,66,82,113,17,2,20,153,36,0,39,54,61,1,134,69,122,103,82,75,77,64,0,127,60,78,2,106,44,16,85,75,69,0,97,57,60,28,118,119,108,187

CATH classification: 1.10.790.20